Protein AF-0000000066881479 (afdb_homodimer)

Sequence (2150 aa):
MLFCALTVLILVKQPLSHSINLISQQNCSTGSTDSNAEYFNSANLVCKKCSQNLTFQKQSADGFSCICQSGYKTIKNFGGNNVECTQCKDGETVSEDGLFCIPCKAGSYMAATRSCSSCPSDSVSVYLDQSGSPLASQTCLACSNNTVPDNNTCVTCRTTIRMLRASSLPESCICPNSRVDGVCFPGITPTTIGTSNSASGSSPVVPTGSDTFTLVLPAGETSSQTGISSKYFETQARSATAFCSTAYNNITACQLLANLCTLQLNTLYESGTGSASTCSEFRRLTSQRTPINSDYTSWVKDMPWLYYSPTKGSTVLKDTKLKTIYSPNSNLQIYLAAFKINGEFLGFQDASQGGQLQLCKDTSSRMKAAFQFATTYRQTCELNVDDLFDNEKYPLVFYDPYIYFYDSTTQTSQLIPIPIRNTAVIDKSGNFPNVITSSDQNSLNEALALGNTASAVSIEAAIQDKWELTRRLFMVDNFSGKTSTISKVPQLVRYASNIEIKVTSQDSVTDGQIFPPIIKIDYSNFYATNDYGKGKQVQITFSVTYSSSIAKQAAFDQALRIAMGCMSTLAACYAMIRTWIWSRRAGVLRLDAMLVIKLILFAAGNISNAFLIVIYFVSIYFLIFYKVQSVYLINLPNSDEFILIYIAIAFALKCIDLIHLIAVQCTMDIFLIDWEPPKFNRNINNVNPPSNTDIQSSSRSQSLGKYNIISDMTDNLVVRSKKELRSSLQPSSIISDQMEDTGISVWRIIYVANEWNEIQTYRKTSCLITISCVLILMQVIGLENLASSDAKSNILLNSYEYHSPQSRIFRIALILSIFSVIGIIQWLFSITLWERCFSDKLRSFADLCSVANVSVFLFAQSNFGYYIHGHSPTGRSDVDLGGITQMLSIENEGIAPKRGITPDSNDHTYRMALPSGLRQTFNRLYTPLLNLTLNADKYGKHVSAQAITNEVYHNINRYLKRFISRDDPDGLRYRIVRRKAFEDIIDGEFDDTTFEGLFYIDDGNSFGDTLYYGNEWLLFTFDALLFCLVDLLSQNLILSAFFVILIGSIFTLLRDDLGRRNTARKTLVDERFLIMLFCALTVLILVKQPLSHSINLISQQNCSTGSTDSNAEYFNSANLVCKKCSQNLTFQKQSADGFSCICQSGYKTIKNFGGNNVECTQCKDGETVSEDGLFCIPCKAGSYMAATRSCSSCPSDSVSVYLDQSGSPLASQTCLACSNNTVPDNNTCVTCRTTIRMLRASSLPESCICPNSRVDGVCFPGITPTTIGTSNSASGSSPVVPTGSDTFTLVLPAGETSSQTGISSKYFETQARSATAFCSTAYNNITACQLLANLCTLQLNTLYESGTGSASTCSEFRRLTSQRTPINSDYTSWVKDMPWLYYSPTKGSTVLKDTKLKTIYSPNSNLQIYLAAFKINGEFLGFQDASQGGQLQLCKDTSSRMKAAFQFATTYRQTCELNVDDLFDNEKYPLVFYDPYIYFYDSTTQTSQLIPIPIRNTAVIDKSGNFPNVITSSDQNSLNEALALGNTASAVSIEAAIQDKWELTRRLFMVDNFSGKTSTISKVPQLVRYASNIEIKVTSQDSVTDGQIFPPIIKIDYSNFYATNDYGKGKQVQITFSVTYSSSIAKQAAFDQALRIAMGCMSTLAACYAMIRTWIWSRRAGVLRLDAMLVIKLILFAAGNISNAFLIVIYFVSIYFLIFYKVQSVYLINLPNSDEFILIYIAIAFALKCIDLIHLIAVQCTMDIFLIDWEPPKFNRNINNVNPPSNTDIQSSSRSQSLGKYNIISDMTDNLVVRSKKELRSSLQPSSIISDQMEDTGISVWRIIYVANEWNEIQTYRKTSCLITISCVLILMQVIGLENLASSDAKSNILLNSYEYHSPQSRIFRIALILSIFSVIGIIQWLFSITLWERCFSDKLRSFADLCSVANVSVFLFAQSNFGYYIHGHSPTGRSDVDLGGITQMLSIENEGIAPKRGITPDSNDHTYRMALPSGLRQTFNRLYTPLLNLTLNADKYGKHVSAQAITNEVYHNINRYLKRFISRDDPDGLRYRIVRRKAFEDIIDGEFDDTTFEGLFYIDDGNSFGDTLYYGNEWLLFTFDALLFCLVDLLSQNLILSAFFVILIGSIFTLLRDDLGRRNTARKTLVDERFLI

Nearest PDB structures (foldseek):
  7fh1-assembly1_B  TM=9.278E-01  e=3.753E-72  Homo sapiens
  5m4y-assembly3_E  TM=3.494E-01  e=8.061E+00  Saccharomyces cerevisiae S288C
  7fh1-assembly1_B  TM=9.304E-01  e=1.020E-69  Homo sapiens
  5m4y-assembly3_E  TM=3.494E-01  e=6.789E+00  Saccharomyces cerevisiae S288C

pLDDT: mean 84.39, std 19.36, range [15.58, 98.5]

Foldseek 3Di:
DPPPPPVPPPVPPDPPDDDDDPDDLVRWAFADPVAAGWAQAPVVRDIDGAPDHPQFWTADPRRHFIDGAWQWAWDDDPGHNRTDIHHDDQQWGADPVRHDTFGAPVPQQDPVRRDGHDAPQQWAWDQADPVRHGDNHTDTGGADFQFGDDHRDTHGLVQQQVQQVLQVHDRGNDALEDAALNHRHQAAQCYPDDDDPDRYDDRPQFFDDAQLAQWAAFFPDLDSVRTFGFPVSRRQLRVLSSCCAPRNLDLLSLLLLLLQCVRSVLAAADQVVQRRYSNSSNVVRLVVFACPDPVQRQHGPSHDHWWSPPDFQLVQQQDQPFPDFDFQQDFFWKWKFKAANSSDTPDIDTCLQFDAQDPDDDDSQARNQQGGPLFWDKDKDKDWPQQLLDCVNFPKMKIFMWTWDQDPVVRDIDTHGAWEQEQRYAYNVRDRQSDQDPVLVVQLVVCLLVLPLVSNSVSVSVSRRSTIITGMDIAKDNRSQCPDPPDSGGQKIKGFQEKEWEWEDDPDPDFRGTGRIYIYTYMHMDGCVPRHPPRDMGMGMYIYDYAYDSSVSSNVSVVLVVQLVVQLVVLLVLLVLVLVQVCQLQVPPDDDPVSVVSSLLSSLLSSLVSLLVSLLVVLLVCLVCLQPPGTHHDDDHPDPVVSLVSLVSSLVSLVSNLVVLLVLLLQWFKAKFFLAAQPDPPPPPPPPPDDDDDPDPDDDDDPPPPPPPPPDDPDDPDDDDDDDDDDDPPPDPPPPVPPPPSVFDCVLVLVLLQLVLVCQAPALADLVVLLVQLCCVCPVQQCVLSQFSGNHRDRDDDPRHDTHDGDLSNNLNSLVVSLVVVVVVSNCCSVPPVVVPHNDSLVVSLQSLQLSCMKMWIPSHLFWGKIFQNHHQVSHNRDDPVVSVVSVVCVVVPVGFARPLDRPDNFGIWIKGAANVLSVVLCVLCVCLVVLVPCCVPVDVPDPSVVSVVVSSVVNSVQVVCASNVNHPVRAEEDEDEDDPVCVVSVHDDDDNNRYMYIYGDPDSVNCCSHNHVVNVSLSVSLSSQLSNVCSVPVDSVVSSVVSVVVVVVSSVVSSVSNLVSSCSNHVPHSVSND/DPPPPPPPPPVPPDPPDDDDDPDDLVRWAFADPVAAGWAQAPVVRDTDGAPDHPQFWTADPRRHFIDGAWQWAWDDDPGHNRTDIHGDDQQWGADPVRHDTFGADPPQQDPVRRDGHDAPQQWAWDQADPVRHGDNHTDTGGADFQWGDDHRDTHGLVQQQVQQVLLVHDRGNDALEDDALNHHNQARDPDDPDDDPPSPHDRPQFFDDAQLAQWAAFFPDLDSVRTFGFPVSRRQLRVLSSCCAPRNLDLLSLLLLLLQCVRSVLAAADQVVQRRYSNSSNVVRLVVFACPDPVQRQHGPSHDHWWRPPDFQLDQQQDQPFPDFDFQQDFFWKWKFKAANSSDTPDIDTCLQFDAQDPDDDDSQARNQQGGPLFWDKDKDKDWPQQLLDCVNFPKMKIFMWTWDQDPVVRDIDTHGAWEQEQRHAYNVRDRQSDQDPVLVVQLVVCLLVLPLVSNSVSVSVSRRSTIITGMDIAKDNRSQCPDPPDSGGQKIKGFQEKEWEWEDDPDPDFRGTGRIYIYTYMHMDGCVPRHPPRDMGMGMYIYDYAYDSSVSSNVSVVLVVQLVVQLVVLLVLLVLVLVQQCQLQVPPDDDPVSVVSSLLSSLLSSLVSLLVSLLVVLLVCLVCLQPPGTPHDDDHPDPVVSLVSLVSSLVSLVSNLVVLLVLLLQWFKAKFFLAAQPDPPPPPPPPPDDDDDPDPDDDDDDPDDDPDDDDDDDDPPPDDDDDPDDDPPPPPPCPVPPPPSVFDCVLVLVLLQLVLVCQAPALDDLVVLLVQLCCVCPVQQCVLSQFSGNHRDRDDDPRHDTHDGDLSNNLNSLVVSLVVVVVVSNCCSVPPVVVPHNDSLVVSLQSLQLSCMKMWIPSHLQWGKIFQNHHQVSHNRDDPVVSVVSVVCVVVPVGFARPLDRPDVFGIWIKGAANVVSVVLCVLCVCLVVLVPCCVPVDVPDPSVVSVVVSSVVNSVQVVCASNVNHPVRAEEDEDADDPVCVVSVHDDDDNNRYMYIYGDPDSVNCCSHNHVVNVSLSVSLSSQLSNVCSVPVDSVVSSVVSVVVVVVSSVVSSVSNLVSSCSNHVPHSVSND

Radius of gyration: 54.14 Å; Cα contacts (8 Å, |Δi|>4): 3938; chains: 2; bounding box: 111×184×119 Å

Solvent-accessible surface area (backbone atoms only — not comparable to full-atom values): 115856 Å² total; per-residue (Å²): 132,81,74,79,77,77,70,74,74,68,78,68,72,75,58,67,59,71,70,43,60,70,64,55,46,87,70,32,49,72,45,48,99,90,37,44,10,21,19,27,38,80,42,66,54,43,68,42,62,36,73,46,47,53,86,40,23,34,46,34,95,83,20,53,20,43,37,61,27,82,25,26,22,50,50,30,76,43,44,38,46,50,42,40,58,45,77,44,57,92,54,26,18,44,39,96,87,28,66,41,71,39,36,33,37,94,90,33,52,36,77,90,61,32,33,54,62,80,53,58,86,57,24,18,58,37,47,53,47,85,37,39,45,75,45,88,34,45,40,69,39,59,35,32,70,62,24,38,51,50,78,63,40,38,37,66,40,59,67,46,27,42,46,29,39,59,58,75,39,79,75,35,65,74,60,78,36,77,59,44,70,84,38,56,56,68,61,70,56,85,7,81,73,82,76,84,76,76,60,78,66,82,33,88,57,47,65,63,90,38,75,48,47,24,42,35,58,53,54,84,57,85,57,74,84,72,34,44,63,16,38,64,36,67,53,42,48,49,44,22,48,26,37,34,28,87,68,49,49,18,48,46,28,28,35,23,37,51,48,52,13,48,65,44,46,58,39,42,68,61,69,90,63,55,62,39,33,47,36,46,45,50,51,52,58,50,69,74,42,56,46,70,40,90,73,40,69,46,37,25,60,69,31,54,59,53,51,50,61,85,57,46,33,45,55,64,51,57,22,69,66,53,73,52,68,41,30,62,70,32,76,46,48,32,35,24,44,31,28,42,74,76,21,50,74,74,46,76,40,65,46,39,61,37,65,75,90,41,86,65,57,54,45,56,58,40,42,25,41,51,27,25,35,65,31,43,28,77,48,73,43,68,44,56,48,56,52,62,54,31,54,83,81,42,56,58,45,36,34,37,44,23,38,57,40,72,38,76,88,77,71,41,50,30,30,32,71,30,46,25,43,42,42,52,27,31,40,64,85,68,41,51,49,50,52,85,50,70,66,60,51,50,53,42,51,54,28,38,74,70,31,39,37,68,59,33,46,52,50,51,38,56,56,34,46,53,33,68,42,30,34,65,47,64,54,37,43,38,62,65,31,19,64,46,92,79,53,83,67,32,51,34,32,40,33,54,35,34,39,36,39,42,37,36,51,48,93,54,91,61,72,15,27,40,28,58,42,38,36,36,38,37,58,37,71,46,39,36,90,81,41,51,86,66,81,44,70,45,75,38,40,43,35,26,45,75,38,53,40,66,49,59,50,12,50,48,48,37,52,50,51,49,54,54,49,55,41,37,50,53,21,43,54,51,16,51,52,53,39,51,46,46,31,63,31,51,66,52,86,68,98,44,74,65,56,54,53,47,32,52,48,41,26,31,36,36,34,20,51,34,45,51,53,51,51,43,53,52,21,41,48,52,43,54,53,43,46,67,43,71,49,52,69,67,67,63,73,86,66,72,60,65,59,57,52,49,44,50,50,23,38,56,26,35,51,53,30,52,52,50,52,51,54,52,53,40,65,42,48,42,42,70,37,72,61,66,71,70,75,73,82,79,78,78,75,84,76,80,78,78,77,85,72,85,78,73,81,80,85,80,83,74,86,73,79,64,76,72,72,80,69,74,74,76,64,83,79,76,82,77,87,84,78,71,92,81,78,78,74,80,76,66,84,71,73,80,66,71,81,76,72,58,76,46,57,36,45,46,60,49,47,53,52,24,54,54,59,65,51,42,76,40,56,60,61,60,70,66,59,50,50,52,48,49,48,41,46,32,68,71,67,18,54,54,47,53,14,30,54,32,48,63,80,47,50,75,79,62,90,73,51,67,77,44,62,69,33,71,53,31,43,51,25,49,52,52,48,51,52,49,52,47,52,48,52,40,45,50,42,37,63,68,43,40,39,68,70,66,69,39,70,65,60,53,49,54,50,47,25,23,63,48,19,30,22,42,44,35,34,70,39,68,25,24,30,30,38,36,48,4,56,33,51,80,58,69,50,84,33,26,67,63,47,52,56,48,52,53,49,38,51,72,72,60,76,41,57,41,45,14,92,50,69,90,30,75,56,33,44,32,40,34,39,42,21,59,65,58,46,52,52,50,50,63,56,47,46,60,71,78,40,54,82,69,48,41,68,76,74,38,89,81,63,56,74,58,57,53,50,46,49,40,49,55,51,50,39,51,50,52,51,26,46,76,70,62,64,34,84,88,64,56,46,70,46,82,44,77,76,50,71,68,32,61,73,67,69,43,82,88,73,84,29,68,72,38,20,39,33,28,65,39,97,54,81,66,67,32,59,69,25,39,42,54,42,40,69,62,54,51,51,46,45,51,38,48,29,48,47,42,26,72,74,63,71,34,69,66,62,14,48,50,50,38,53,50,54,51,49,50,54,50,51,50,48,51,54,47,35,45,55,36,49,22,65,51,56,70,46,66,60,86,65,58,115,131,84,74,78,75,78,71,75,74,69,78,68,73,75,59,66,59,71,70,44,61,69,64,55,47,85,70,32,49,73,45,48,99,89,36,44,10,22,18,26,37,80,41,66,54,43,69,42,61,35,72,44,48,54,85,42,25,33,44,34,95,84,20,54,21,44,37,62,27,80,26,26,22,50,50,31,76,42,43,39,45,50,44,40,59,45,76,43,57,92,55,25,17,43,40,95,87,29,65,42,69,39,35,34,38,92,89,32,54,35,77,90,64,32,33,54,62,82,53,59,85,58,24,19,59,36,49,52,46,84,36,38,46,76,46,86,34,45,39,68,40,58,36,32,68,63,24,38,51,51,78,64,38,40,40,64,41,61,68,46,27,41,45,28,38,57,58,74,39,80,77,36,66,72,60,88,32,74,59,44,67,85,37,55,53,66,40,74,72,57,81,76,77,80,76,83,76,71,79,58,80,70,33,88,56,46,63,64,90,37,74,50,44,23,42,34,56,53,55,82,54,85,57,72,84,72,33,44,61,15,39,63,37,68,51,42,48,51,44,22,48,25,36,34,29,87,73,47,49,17,47,46,29,28,35,22,37,51,48,51,13,48,65,44,45,57,38,40,68,59,69,92,59,53,61,37,33,47,36,46,44,50,50,52,58,51,69,76,43,55,47,70,40,90,74,40,69,47,36,25,60,69,31,56,60,53,50,48,63,85,57,48,35,43,57,64,52,57,23,70,66,54,74,52,70,42,30,63,71,33,75,46,47,32,37,25,44,31,28,42,74,76,20,49,72,73,45,77,40,65,47,37,60,34,64,76,88,39,87,67,59,53,45,56,59,38,42,26,42,49,26,25,34,66,31,44,28,78,48,71,44,66,44,57,48,57,53,60,54,33,53,83,80,43,57,58,45,36,34,35,44,24,37,58,41,71,40,78,88,78,72,41,52,29,31,33,72,30,45,26,44,43,42,52,27,31,38,65,85,70,41,50,50,50,51,84,50,70,68,59,51,49,54,45,51,53,27,37,73,70,30,39,37,68,59,32,45,50,50,52,39,56,57,32,45,52,33,69,42,30,35,64,48,62,55,35,41,38,63,64,31,19,63,44,92,80,52,85,67,30,50,36,31,39,34,55,36,35,40,37,38,42,38,37,50,48,93,54,92,60,73,16,28,40,28,58,40,38,36,37,38,37,55,38,70,47,38,37,90,81,40,49,86,67,82,44,73,44,75,37,39,43,36,27,45,72,37,53,38,65,49,61,50,12,48,49,50,38,52,51,52,48,54,51,51,53,40,39,50,53,21,43,53,51,16,50,51,51,39,54,46,47,30,61,31,50,67,53,86,67,96,42,75,63,54,54,52,47,31,52,47,41,25,30,37,35,34,18,51,34,47,51,52,50,52,43,54,53,20,41,48,52,44,53,52,42,46,66,46,70,51,51,69,67,66,62,74,85,65,73,61,65,58,58,51,49,44,50,51,22,38,56,26,35,51,52,31,52,53,51,51,51,54,52,53,39,65,41,49,44,41,71,38,71,61,66,73,69,74,72,83,78,79,77,75,82,75,80,76,78,77,86,70,85,77,74,80,80,84,80,88,72,83,75,77,76,80,83,78,71,80,79,76,88,84,84,78,74,80,80,84,81,76,79,86,81,76,80,76,77,76,64,83,69,73,80,64,69,80,76,72,60,76,48,57,36,45,45,60,50,48,52,55,22,53,52,58,64,51,41,75,40,57,60,61,60,69,65,59,49,49,52,48,50,48,42,46,31,66,71,67,18,56,55,46,53,15,30,54,31,46,64,78,48,49,76,78,62,88,73,52,67,78,45,62,70,32,72,53,31,43,52,25,52,51,54,49,50,51,50,53,49,51,49,51,41,46,50,42,35,62,68,43,40,38,69,70,66,70,39,70,66,61,52,48,55,50,48,25,23,62,50,18,30,22,43,44,34,33,70,39,70,24,25,30,32,37,38,47,3,58,30,52,79,59,70,52,86,33,26,66,62,46,51,55,47,52,51,49,40,51,72,71,61,75,40,58,41,44,15,91,51,70,91,30,75,56,32,43,31,40,35,37,43,21,60,64,59,45,54,53,49,50,60,57,47,45,60,70,77,39,54,80,69,47,43,67,75,74,40,89,80,66,57,75,59,57,53,51,45,50,40,50,54,51,49,38,50,50,52,51,26,46,77,70,63,63,34,84,89,63,57,47,68,48,82,43,77,77,49,73,68,31,60,74,69,70,43,83,88,74,82,30,68,74,40,19,38,34,28,65,38,98,53,80,66,66,32,61,68,28,39,43,56,42,40,69,62,56,51,51,45,46,52,38,50,29,49,47,42,25,72,74,64,71,34,71,66,61,15,48,50,49,39,53,51,55,51,50,51,54,50,51,49,49,52,54,46,37,44,53,36,50,22,65,52,54,72,44,65,58,86,67,58,115

InterPro domains:
  IPR019170 Meckelin [PF09773] (152-1075)
  IPR019170 Meckelin [PTHR21274] (4-1075)

Structure (mmCIF, N/CA/C/O backbone):
data_AF-0000000066881479-model_v1
#
loop_
_entity.id
_entity.type
_entity.pdbx_description
1 polymer Meckelin
#
loop_
_atom_site.group_PDB
_atom_site.id
_atom_site.type_symbol
_atom_site.label_atom_id
_atom_site.label_alt_id
_atom_site.label_comp_id
_atom_site.label_asym_id
_atom_site.label_entity_id
_atom_site.label_seq_id
_atom_site.pdbx_PDB_ins_code
_atom_site.Cartn_x
_atom_site.Cartn_y
_atom_site.Cartn_z
_atom_site.occupancy
_atom_site.B_iso_or_equiv
_atom_site.auth_seq_id
_atom_site.auth_comp_id
_atom_site.auth_asym_id
_atom_site.auth_atom_id
_atom_site.pdbx_PDB_model_num
ATOM 1 N N . MET A 1 1 ? 52.281 22.453 -12.93 1 22.33 1 MET A N 1
ATOM 2 C CA . MET A 1 1 ? 51.625 21.562 -13.875 1 22.33 1 MET A CA 1
ATOM 3 C C . MET A 1 1 ? 52.312 20.203 -13.914 1 22.33 1 MET A C 1
ATOM 5 O O . MET A 1 1 ? 51.75 19.25 -14.477 1 22.33 1 MET A O 1
ATOM 9 N N . LEU A 1 2 ? 53.562 20.234 -13.672 1 23.16 2 LEU A N 1
ATOM 10 C CA . LEU A 1 2 ? 54.469 19.109 -13.891 1 23.16 2 LEU A CA 1
ATOM 11 C C . LEU A 1 2 ? 54.219 18 -12.859 1 23.16 2 LEU A C 1
ATOM 13 O O . LEU A 1 2 ? 55.031 17.797 -11.953 1 23.16 2 LEU A O 1
ATOM 17 N N . PHE A 1 3 ? 52.969 17.953 -12.297 1 26.83 3 PHE A N 1
ATOM 18 C CA . PHE A 1 3 ? 52.688 16.875 -11.359 1 26.83 3 PHE A CA 1
ATOM 19 C C . PHE A 1 3 ? 52.938 15.516 -12 1 26.83 3 PHE A C 1
ATOM 21 O O . PHE A 1 3 ? 52.375 15.219 -13.062 1 26.83 3 PHE A O 1
ATOM 28 N N . CYS A 1 4 ? 54.156 14.961 -11.867 1 25.97 4 CYS A N 1
ATOM 29 C CA . CYS A 1 4 ? 54.75 13.68 -12.242 1 25.97 4 CYS A CA 1
ATOM 30 C C . CYS A 1 4 ? 53.75 12.539 -12 1 25.97 4 CYS A C 1
ATOM 32 O O . CYS A 1 4 ? 53.25 12.367 -10.891 1 25.97 4 CYS A O 1
ATOM 34 N N . ALA A 1 5 ? 53.125 12.062 -13.086 1 26.47 5 ALA A N 1
ATOM 35 C CA . ALA A 1 5 ? 52.25 10.953 -13.422 1 26.47 5 ALA A CA 1
ATOM 36 C C . ALA A 1 5 ? 52.844 9.617 -12.984 1 26.47 5 ALA A C 1
ATOM 38 O O . ALA A 1 5 ? 53.625 9.008 -13.719 1 26.47 5 ALA A O 1
ATOM 39 N N . LEU A 1 6 ? 53.5 9.539 -11.789 1 27.47 6 LEU A N 1
ATOM 40 C CA . LEU A 1 6 ? 53.906 8.195 -11.406 1 27.47 6 LEU A CA 1
ATOM 41 C C . LEU A 1 6 ? 52.781 7.195 -11.57 1 27.47 6 LEU A C 1
ATOM 43 O O . LEU A 1 6 ? 51.812 7.223 -10.805 1 27.47 6 LEU A O 1
ATOM 47 N N . THR A 1 7 ? 52.531 6.828 -12.844 1 27.12 7 THR A N 1
ATOM 48 C CA . THR A 1 7 ? 51.656 5.73 -13.242 1 27.12 7 THR A CA 1
ATOM 49 C C . THR A 1 7 ? 52.094 4.426 -12.586 1 27.12 7 THR A C 1
ATOM 51 O O . THR A 1 7 ? 53.156 3.904 -12.891 1 27.12 7 THR A O 1
ATOM 54 N N . VAL A 1 8 ? 52 4.309 -11.297 1 29.48 8 VAL A N 1
ATOM 55 C CA . VAL A 1 8 ? 52.125 2.973 -10.719 1 29.48 8 VAL A CA 1
ATOM 56 C C . VAL A 1 8 ? 51.344 1.975 -11.562 1 29.48 8 VAL A C 1
ATOM 58 O O . VAL A 1 8 ? 50.125 2.096 -11.695 1 29.48 8 VAL A O 1
ATOM 61 N N . LEU A 1 9 ? 52.031 1.446 -12.57 1 29.16 9 LEU A N 1
ATOM 62 C CA . LEU A 1 9 ? 51.562 0.283 -13.305 1 29.16 9 LEU A CA 1
ATOM 63 C C . LEU A 1 9 ? 51.156 -0.838 -12.352 1 29.16 9 LEU A C 1
ATOM 65 O O . LEU A 1 9 ? 52.031 -1.527 -11.805 1 29.16 9 LEU A O 1
ATOM 69 N N . ILE A 1 10 ? 50.281 -0.577 -11.484 1 32.44 10 ILE A N 1
ATOM 70 C CA . ILE A 1 10 ? 49.688 -1.76 -10.844 1 32.44 10 ILE A CA 1
ATOM 71 C C . ILE A 1 10 ? 49.312 -2.789 -11.906 1 32.44 10 ILE A C 1
ATOM 73 O O . ILE A 1 10 ? 48.5 -2.512 -12.773 1 32.44 10 ILE A O 1
ATOM 77 N N . LEU A 1 11 ? 50.312 -3.631 -12.289 1 33.16 11 LEU A N 1
ATOM 78 C CA . LEU A 1 11 ? 50.031 -4.863 -13.016 1 33.16 11 LEU A CA 1
ATOM 79 C C . LEU A 1 11 ? 48.719 -5.48 -12.531 1 33.16 11 LEU A C 1
ATOM 81 O O . LEU A 1 11 ? 48.688 -6.07 -11.453 1 33.16 11 LEU A O 1
ATOM 85 N N . VAL A 1 12 ? 47.719 -4.832 -12.82 1 35.19 12 VAL A N 1
ATOM 86 C CA . VAL A 1 12 ? 46.438 -5.48 -12.602 1 35.19 12 VAL A CA 1
ATOM 87 C C . VAL A 1 12 ? 46.375 -6.793 -13.391 1 35.19 12 VAL A C 1
ATOM 89 O O . VAL A 1 12 ? 46.469 -6.793 -14.617 1 35.19 12 VAL A O 1
ATOM 92 N N . LYS A 1 13 ? 46.906 -7.895 -12.859 1 41.75 13 LYS A N 1
ATOM 93 C CA . LYS A 1 13 ? 46.656 -9.211 -13.43 1 41.75 13 LYS A CA 1
ATOM 94 C C . LYS A 1 13 ? 45.25 -9.273 -14.039 1 41.75 13 LYS A C 1
ATOM 96 O O . LYS A 1 13 ? 44.281 -8.766 -13.461 1 41.75 13 LYS A O 1
ATOM 101 N N . GLN A 1 14 ? 45.25 -9.492 -15.359 1 44 14 GLN A N 1
ATOM 102 C CA . GLN A 1 14 ? 44.031 -9.633 -16.125 1 44 14 GLN A CA 1
ATOM 103 C C . GLN A 1 14 ? 43.062 -10.617 -15.461 1 44 14 GLN A C 1
ATOM 105 O O . GLN A 1 14 ? 43.438 -11.75 -15.172 1 44 14 GLN A O 1
ATOM 110 N N . PRO A 1 15 ? 42.062 -10.117 -14.906 1 50.31 15 PRO A N 1
ATOM 111 C CA . PRO A 1 15 ? 41.094 -11.023 -14.273 1 50.31 15 PRO A CA 1
ATOM 112 C C . PRO A 1 15 ? 40.625 -12.133 -15.211 1 50.31 15 PRO A C 1
ATOM 114 O O . PRO A 1 15 ? 40.562 -11.922 -16.422 1 50.31 15 PRO A O 1
ATOM 117 N N . LEU A 1 16 ? 40.906 -13.375 -14.883 1 50.94 16 LEU A N 1
ATOM 118 C CA . LEU A 1 16 ? 40.469 -14.656 -15.422 1 50.94 16 LEU A CA 1
ATOM 119 C C . LEU A 1 16 ? 38.969 -14.648 -15.688 1 50.94 16 LEU A C 1
ATOM 121 O O . LEU A 1 16 ? 38.156 -14.422 -14.773 1 50.94 16 LEU A O 1
ATOM 125 N N . SER A 1 17 ? 38.531 -14.141 -16.969 1 62.19 17 SER A N 1
ATOM 126 C CA . SER A 1 17 ? 37.125 -13.961 -17.312 1 62.19 17 SER A CA 1
ATOM 127 C C . SER A 1 17 ? 36.531 -15.203 -17.984 1 62.19 17 SER A C 1
ATOM 129 O O . SER A 1 17 ? 37.188 -15.812 -18.828 1 62.19 17 SER A O 1
ATOM 131 N N . HIS A 1 18 ? 35.656 -15.938 -17.406 1 73 18 HIS A N 1
ATOM 132 C CA . HIS A 1 18 ? 35.062 -17.062 -18.109 1 73 18 HIS A CA 1
ATOM 133 C C . HIS A 1 18 ? 33.625 -16.75 -18.547 1 73 18 HIS A C 1
ATOM 135 O O . HIS A 1 18 ? 32.844 -16.25 -17.75 1 73 18 HIS A O 1
ATOM 141 N N . SER A 1 19 ? 33.375 -16.688 -19.891 1 83 19 SER A N 1
ATOM 142 C CA . SER A 1 19 ? 32.031 -16.594 -20.453 1 83 19 SER A CA 1
ATOM 143 C C . SER A 1 19 ? 31.719 -17.781 -21.359 1 83 19 SER A C 1
ATOM 145 O O . SER A 1 19 ? 32.625 -18.406 -21.875 1 83 19 SER A O 1
ATOM 147 N N . ILE A 1 20 ? 30.531 -18.188 -21.281 1 85.06 20 ILE A N 1
ATOM 148 C CA . ILE A 1 20 ? 30.094 -19.266 -22.172 1 85.06 20 ILE A CA 1
ATOM 149 C C . ILE A 1 20 ? 29.062 -18.734 -23.156 1 85.06 20 ILE A C 1
ATOM 151 O O . ILE A 1 20 ? 28.391 -17.719 -22.875 1 85.06 20 ILE A O 1
ATOM 155 N N . ASN A 1 21 ? 28.891 -19.375 -24.312 1 87.69 21 ASN A N 1
ATOM 156 C CA . ASN A 1 21 ? 27.891 -18.984 -25.281 1 87.69 21 ASN A CA 1
ATOM 157 C C . ASN A 1 21 ? 26.5 -19.469 -24.875 1 87.69 21 ASN A C 1
ATOM 159 O O . ASN A 1 21 ? 26.359 -20.562 -24.312 1 87.69 21 ASN A O 1
ATOM 163 N N . LEU A 1 22 ? 25.609 -18.594 -25.078 1 90.44 22 LEU A N 1
ATOM 164 C CA . LEU A 1 22 ? 24.234 -19.016 -24.859 1 90.44 22 LEU A CA 1
ATOM 165 C C . LEU A 1 22 ? 23.734 -19.891 -26 1 90.44 22 LEU A C 1
ATOM 167 O O . LEU A 1 22 ? 23.312 -19.391 -27.031 1 90.44 22 LEU A O 1
ATOM 171 N N . ILE A 1 23 ? 23.859 -21.141 -25.812 1 90.88 23 ILE A N 1
ATOM 172 C CA . ILE A 1 23 ? 23.438 -22.109 -26.812 1 90.88 23 ILE A CA 1
ATOM 173 C C . ILE A 1 23 ? 22.531 -23.172 -26.172 1 90.88 23 ILE A C 1
ATOM 175 O O . ILE A 1 23 ? 22.594 -23.391 -24.953 1 90.88 23 ILE A O 1
ATOM 179 N N . SER A 1 24 ? 21.578 -23.594 -26.891 1 89 24 SER A N 1
ATOM 180 C CA . SER A 1 24 ? 20.703 -24.672 -26.469 1 89 24 SER A CA 1
ATOM 181 C C . SER A 1 24 ? 20.812 -25.875 -27.406 1 89 24 SER A C 1
ATOM 183 O O . SER A 1 24 ? 21.641 -25.875 -28.328 1 89 24 SER A O 1
ATOM 185 N N . GLN A 1 25 ? 20.125 -26.906 -27.031 1 89.62 25 GLN A N 1
ATOM 186 C CA . GLN A 1 25 ? 20.172 -28.125 -27.828 1 89.62 25 GLN A CA 1
ATOM 187 C C . GLN A 1 25 ? 19.781 -27.859 -29.281 1 89.62 25 GLN A C 1
ATOM 189 O O . GLN A 1 25 ? 20.25 -28.531 -30.203 1 89.62 25 GLN A O 1
ATOM 194 N N . GLN A 1 26 ? 18.984 -26.828 -29.531 1 88 26 GLN A N 1
ATOM 195 C CA . GLN A 1 26 ? 18.5 -26.516 -30.875 1 88 26 GLN A CA 1
ATOM 196 C C . GLN A 1 26 ? 19.594 -25.906 -31.719 1 88 26 GLN A C 1
ATOM 198 O O . GLN A 1 26 ? 19.516 -25.922 -32.969 1 88 26 GLN A O 1
ATOM 203 N N . ASN A 1 27 ? 20.656 -25.453 -31.125 1 90.25 27 ASN A N 1
ATOM 204 C CA . ASN A 1 27 ? 21.734 -24.797 -31.844 1 90.25 27 ASN A CA 1
ATOM 205 C C . ASN A 1 27 ? 22.797 -25.797 -32.312 1 90.25 27 ASN A C 1
ATOM 207 O O . ASN A 1 27 ? 23.688 -25.453 -33.062 1 90.25 27 ASN A O 1
ATOM 211 N N . CYS A 1 28 ? 22.719 -26.984 -31.766 1 93.25 28 CYS A N 1
ATOM 212 C CA . CYS A 1 28 ? 23.703 -28 -32.156 1 93.25 28 CYS A CA 1
ATOM 213 C C . CYS A 1 28 ? 23.406 -28.562 -33.531 1 93.25 28 CYS A C 1
ATOM 215 O O . CYS A 1 28 ? 22.234 -28.766 -33.875 1 93.25 28 CYS A O 1
ATOM 217 N N . SER A 1 29 ? 24.406 -28.781 -34.344 1 92.38 29 SER A N 1
ATOM 218 C CA . SER A 1 29 ? 24.281 -29.219 -35.719 1 92.38 29 SER A CA 1
ATOM 219 C C . SER A 1 29 ? 23.812 -30.672 -35.812 1 92.38 29 SER A C 1
ATOM 221 O O . SER A 1 29 ? 24.266 -31.516 -35.031 1 92.38 29 SER A O 1
ATOM 223 N N . THR A 1 30 ? 22.938 -30.922 -36.75 1 90.69 30 THR A N 1
ATOM 224 C CA . THR A 1 30 ? 22.438 -32.281 -36.938 1 90.69 30 THR A CA 1
ATOM 225 C C . THR A 1 30 ? 23.359 -33.062 -37.875 1 90.69 30 THR A C 1
ATOM 227 O O . THR A 1 30 ? 23.141 -34.25 -38.125 1 90.69 30 THR A O 1
ATOM 230 N N . GLY A 1 31 ? 24.453 -32.5 -38.188 1 87.06 31 GLY A N 1
ATOM 231 C CA . GLY A 1 31 ? 25.469 -33.188 -38.969 1 87.06 31 GLY A CA 1
ATOM 232 C C . GLY A 1 31 ? 25.281 -33 -40.469 1 87.06 31 GLY A C 1
ATOM 233 O O . GLY A 1 31 ? 24.219 -32.562 -40.906 1 87.06 31 GLY A O 1
ATOM 234 N N . SER A 1 32 ? 26.469 -32.969 -41.219 1 84.12 32 SER A N 1
ATOM 235 C CA . SER A 1 32 ? 26.531 -33 -42.656 1 84.12 32 SER A CA 1
ATOM 236 C C . SER A 1 32 ? 27.375 -34.156 -43.156 1 84.12 32 SER A C 1
ATOM 238 O O . SER A 1 32 ? 27.891 -34.938 -42.375 1 84.12 32 SER A O 1
ATOM 240 N N . THR A 1 33 ? 27.391 -34.344 -44.469 1 80.38 33 THR A N 1
ATOM 241 C CA . THR A 1 33 ? 28.141 -35.438 -45.094 1 80.38 33 THR A CA 1
ATOM 242 C C . THR A 1 33 ? 29.594 -35.406 -44.625 1 80.38 33 THR A C 1
ATOM 244 O O . THR A 1 33 ? 30.219 -36.469 -44.5 1 80.38 33 THR A O 1
ATOM 247 N N . ASP A 1 34 ? 30.062 -34.281 -44.281 1 80.88 34 ASP A N 1
ATOM 248 C CA . ASP A 1 34 ? 31.484 -34.188 -43.969 1 80.88 34 ASP A CA 1
ATOM 249 C C . ASP A 1 34 ? 31.703 -33.938 -42.469 1 80.88 34 ASP A C 1
ATOM 251 O O . ASP A 1 34 ? 32.844 -33.875 -42 1 80.88 34 ASP A O 1
ATOM 255 N N . SER A 1 35 ? 30.516 -33.812 -41.75 1 86.62 35 SER A N 1
ATOM 256 C CA . SER A 1 35 ? 30.688 -33.469 -40.344 1 86.62 35 SER A CA 1
ATOM 257 C C . SER A 1 35 ? 29.766 -34.281 -39.469 1 86.62 35 SER A C 1
ATOM 259 O O . SER A 1 35 ? 28.609 -34.531 -39.812 1 86.62 35 SER A O 1
ATOM 261 N N . ASN A 1 36 ? 30.312 -34.719 -38.25 1 92.56 36 ASN A N 1
ATOM 262 C CA . ASN A 1 36 ? 29.562 -35.5 -37.312 1 92.56 36 ASN A CA 1
ATOM 263 C C . ASN A 1 36 ? 28.406 -34.719 -36.688 1 92.56 36 ASN A C 1
ATOM 265 O O . ASN A 1 36 ? 28.469 -33.469 -36.625 1 92.56 36 ASN A O 1
ATOM 269 N N . ALA A 1 37 ? 27.406 -35.406 -36.344 1 94.75 37 ALA A N 1
ATOM 270 C CA . ALA A 1 37 ? 26.328 -34.75 -35.594 1 94.75 37 ALA A CA 1
ATOM 271 C C . ALA A 1 37 ? 26.812 -34.312 -34.219 1 94.75 37 ALA A C 1
ATOM 273 O O . ALA A 1 37 ? 27.828 -34.812 -33.719 1 94.75 37 ALA A O 1
ATOM 274 N N . GLU A 1 38 ? 26.203 -33.312 -33.75 1 94.75 38 GLU A N 1
ATOM 275 C CA . GLU A 1 38 ? 26.547 -32.812 -32.438 1 94.75 38 GLU A CA 1
ATOM 276 C C . GLU A 1 38 ? 25.422 -33 -31.438 1 94.75 38 GLU A C 1
ATOM 278 O O . GLU A 1 38 ? 24.266 -33.156 -31.828 1 94.75 38 GLU A O 1
ATOM 283 N N . TYR A 1 39 ? 25.75 -33.188 -30.203 1 94.25 39 TYR A N 1
ATOM 284 C CA . TYR A 1 39 ? 24.797 -33.219 -29.094 1 94.25 39 TYR A CA 1
ATOM 285 C C . TYR A 1 39 ? 25.109 -32.125 -28.078 1 94.25 39 TYR A C 1
ATOM 287 O O . TYR A 1 39 ? 26.203 -31.578 -28.078 1 94.25 39 TYR A O 1
ATOM 295 N N . PHE A 1 40 ? 24.141 -31.75 -27.328 1 94.5 40 PHE A N 1
ATOM 296 C CA . PHE A 1 40 ? 24.312 -30.703 -26.328 1 94.5 40 PHE A CA 1
ATOM 297 C C . PHE A 1 40 ? 24.781 -31.312 -25 1 94.5 40 PHE A C 1
ATOM 299 O O . PHE A 1 40 ? 24.031 -32.062 -24.359 1 94.5 40 PHE A O 1
ATOM 306 N N . ASN A 1 41 ? 25.938 -31.078 -24.609 1 93.25 41 ASN A N 1
ATOM 307 C CA . ASN A 1 41 ? 26.484 -31.5 -23.328 1 93.25 41 ASN A CA 1
ATOM 308 C C . ASN A 1 41 ? 25.969 -30.625 -22.188 1 93.25 41 ASN A C 1
ATOM 310 O O . ASN A 1 41 ? 26.422 -29.5 -22.016 1 93.25 41 ASN A O 1
ATOM 314 N N . SER A 1 42 ? 25.125 -31.156 -21.359 1 92.94 42 SER A N 1
ATOM 315 C CA . SER A 1 42 ? 24.453 -30.391 -20.312 1 92.94 42 SER A CA 1
ATOM 316 C C . SER A 1 42 ? 25.406 -30.078 -19.172 1 92.94 42 SER A C 1
ATOM 318 O O . SER A 1 42 ? 25.125 -29.219 -18.328 1 92.94 42 SER A O 1
ATOM 320 N N . ALA A 1 43 ? 26.5 -30.766 -19.047 1 92.25 43 ALA A N 1
ATOM 321 C CA . ALA A 1 43 ? 27.469 -30.5 -17.984 1 92.25 43 ALA A CA 1
ATOM 322 C C . ALA A 1 43 ? 28.328 -29.281 -18.297 1 92.25 43 ALA A C 1
ATOM 324 O O . ALA A 1 43 ? 28.562 -28.438 -17.422 1 92.25 43 ALA A O 1
ATOM 325 N N . ASN A 1 44 ? 28.766 -29.234 -19.562 1 91.06 44 ASN A N 1
ATOM 326 C CA . ASN A 1 44 ? 29.609 -28.125 -19.969 1 91.06 44 ASN A CA 1
ATOM 327 C C . ASN A 1 44 ? 28.828 -27.078 -20.734 1 91.06 44 ASN A C 1
ATOM 329 O O . ASN A 1 44 ? 29.344 -25.984 -21.016 1 91.06 44 ASN A O 1
ATOM 333 N N . LEU A 1 45 ? 27.609 -27.312 -21.078 1 91.94 45 LEU A N 1
ATOM 334 C CA . LEU A 1 45 ? 26.703 -26.391 -21.75 1 91.94 45 LEU A CA 1
ATOM 335 C C . LEU A 1 45 ? 27.25 -25.969 -23.109 1 91.94 45 LEU A C 1
ATOM 337 O O . LEU A 1 45 ? 27.266 -24.781 -23.438 1 91.94 45 LEU A O 1
ATOM 341 N N . VAL A 1 46 ? 27.844 -26.938 -23.828 1 91.69 46 VAL A N 1
ATOM 342 C CA . VAL A 1 46 ? 28.391 -26.719 -25.172 1 91.69 46 VAL A CA 1
ATOM 343 C C . VAL A 1 46 ? 27.953 -27.859 -26.094 1 91.69 46 VAL A C 1
ATOM 345 O O . VAL A 1 46 ? 27.516 -28.906 -25.625 1 91.69 46 VAL A O 1
ATOM 348 N N . CYS A 1 47 ? 28.016 -27.578 -27.391 1 93.75 47 CYS A N 1
ATOM 349 C CA . CYS A 1 47 ? 27.781 -28.625 -28.359 1 93.75 47 CYS A CA 1
ATOM 350 C C . CYS A 1 47 ? 29.047 -29.453 -28.594 1 93.75 47 CYS A C 1
ATOM 352 O O . CYS A 1 47 ? 30.125 -28.906 -28.797 1 93.75 47 CYS A O 1
ATOM 354 N N . LYS A 1 48 ? 29 -30.719 -28.484 1 93.5 48 LYS A N 1
ATOM 355 C CA . LYS A 1 48 ? 30.094 -31.641 -28.734 1 93.5 48 LYS A CA 1
ATOM 356 C C . LYS A 1 48 ? 29.766 -32.594 -29.875 1 93.5 48 LYS A C 1
ATOM 358 O O . LYS A 1 48 ? 28.594 -32.938 -30.078 1 93.5 48 LYS A O 1
ATOM 363 N N . LYS A 1 49 ? 30.766 -33.094 -30.531 1 94.62 49 LYS A N 1
ATOM 364 C CA . LYS A 1 49 ? 30.578 -34 -31.672 1 94.62 49 LYS A CA 1
ATOM 365 C C . LYS A 1 49 ? 30.359 -35.438 -31.219 1 94.62 49 LYS A C 1
ATOM 367 O O . LYS A 1 49 ? 30.891 -35.844 -30.188 1 94.62 49 LYS A O 1
ATOM 372 N N . CYS A 1 50 ? 29.562 -36.094 -31.969 1 95.25 50 CYS A N 1
ATOM 373 C CA . CYS A 1 50 ? 29.375 -37.5 -31.75 1 95.25 50 CYS A CA 1
ATOM 374 C C . CYS A 1 50 ? 30.672 -38.281 -32.031 1 95.25 50 CYS A C 1
ATOM 376 O O . CYS A 1 50 ? 31.547 -37.75 -32.75 1 95.25 50 CYS A O 1
ATOM 378 N N . SER A 1 51 ? 30.875 -39.469 -31.516 1 92.44 51 SER A N 1
ATOM 379 C CA . SER A 1 51 ? 32.125 -40.25 -31.609 1 92.44 51 SER A CA 1
ATOM 380 C C . SER A 1 51 ? 32.281 -40.844 -33 1 92.44 51 SER A C 1
ATOM 382 O O . SER A 1 51 ? 33.406 -41.125 -33.406 1 92.44 51 SER A O 1
ATOM 384 N N . GLN A 1 52 ? 31.109 -41.062 -33.719 1 93.75 52 GLN A N 1
ATOM 385 C CA . GLN A 1 52 ? 31.172 -41.625 -35.062 1 93.75 52 GLN A CA 1
ATOM 386 C C . GLN A 1 52 ? 30.469 -40.719 -36.062 1 93.75 52 GLN A C 1
ATOM 388 O O . GLN A 1 52 ? 29.734 -39.812 -35.688 1 93.75 52 GLN A O 1
ATOM 393 N N . ASN A 1 53 ? 30.734 -40.969 -37.375 1 92.31 53 ASN A N 1
ATOM 394 C CA . ASN A 1 53 ? 30.234 -40.094 -38.406 1 92.31 53 ASN A CA 1
ATOM 395 C C . ASN A 1 53 ? 28.734 -40.281 -38.625 1 92.31 53 ASN A C 1
ATOM 397 O O . ASN A 1 53 ? 28.125 -41.156 -38 1 92.31 53 ASN A O 1
ATOM 401 N N . LEU A 1 54 ? 28.156 -39.562 -39.5 1 92.81 54 LEU A N 1
ATOM 402 C CA . LEU A 1 54 ? 26.719 -39.5 -39.719 1 92.81 54 LEU A CA 1
ATOM 403 C C . LEU A 1 54 ? 26.172 -40.781 -40.281 1 92.81 54 LEU A C 1
ATOM 405 O O . LEU A 1 54 ? 24.969 -41.062 -40.219 1 92.81 54 LEU A O 1
ATOM 409 N N . THR A 1 55 ? 27.031 -41.594 -40.875 1 90.75 55 THR A N 1
ATOM 410 C CA . THR A 1 55 ? 26.625 -42.875 -41.375 1 90.75 55 THR A CA 1
ATOM 411 C C . THR A 1 55 ? 26.25 -43.812 -40.25 1 90.75 55 THR A C 1
ATOM 413 O O . THR A 1 55 ? 25.391 -44.688 -40.406 1 90.75 55 THR A O 1
ATOM 416 N N . PHE A 1 56 ? 26.938 -43.594 -39.062 1 92.56 56 PHE A N 1
ATOM 417 C CA . PHE A 1 56 ? 26.766 -44.5 -37.938 1 92.56 56 PHE A CA 1
ATOM 418 C C . PHE A 1 56 ? 25.844 -43.906 -36.906 1 92.56 56 PHE A C 1
ATOM 420 O O . PHE A 1 56 ? 25.016 -44.625 -36.312 1 92.56 56 PHE A O 1
ATOM 427 N N . GLN A 1 57 ? 26.047 -42.656 -36.625 1 94.69 57 GLN A N 1
ATOM 428 C CA . GLN A 1 57 ? 25.375 -42.031 -35.5 1 94.69 57 GLN A CA 1
ATOM 429 C C . GLN A 1 57 ? 24.641 -40.75 -35.938 1 94.69 57 GLN A C 1
ATOM 431 O O . GLN A 1 57 ? 25.062 -40.094 -36.875 1 94.69 57 GLN A O 1
ATOM 436 N N . LYS A 1 58 ? 23.531 -40.469 -35.25 1 94 58 LYS A N 1
ATOM 437 C CA . LYS A 1 58 ? 22.766 -39.25 -35.406 1 94 58 LYS A CA 1
ATOM 438 C C . LYS A 1 58 ? 22.422 -38.625 -34.031 1 94 58 LYS A C 1
ATOM 440 O O . LYS A 1 58 ? 22.672 -39.25 -33 1 94 58 LYS A O 1
ATOM 445 N N . GLN A 1 59 ? 21.969 -37.406 -34.031 1 93.88 59 GLN A N 1
ATOM 446 C CA . GLN A 1 59 ? 21.547 -36.719 -32.812 1 93.88 59 GLN A CA 1
ATOM 447 C C . GLN A 1 59 ? 20.219 -37.281 -32.312 1 93.88 59 GLN A C 1
ATOM 449 O O . GLN A 1 59 ? 19.312 -37.562 -33.094 1 93.88 59 GLN A O 1
ATOM 454 N N . SER A 1 60 ? 20.094 -37.5 -31.016 1 92.88 60 SER A N 1
ATOM 455 C CA . SER A 1 60 ? 18.828 -37.938 -30.422 1 92.88 60 SER A CA 1
ATOM 456 C C . SER A 1 60 ? 17.734 -36.906 -30.625 1 92.88 60 SER A C 1
ATOM 458 O O . SER A 1 60 ? 18.016 -35.75 -30.922 1 92.88 60 SER A O 1
ATOM 460 N N . ALA A 1 61 ? 16.469 -37.312 -30.5 1 89.25 61 ALA A N 1
ATOM 461 C CA . ALA A 1 61 ? 15.32 -36.406 -30.703 1 89.25 61 ALA A CA 1
ATOM 462 C C . ALA A 1 61 ? 15.328 -35.281 -29.703 1 89.25 61 ALA A C 1
ATOM 464 O O . ALA A 1 61 ? 14.922 -34.156 -30.031 1 89.25 61 ALA A O 1
ATOM 465 N N . ASP A 1 62 ? 15.812 -35.531 -28.484 1 88.44 62 ASP A N 1
ATOM 466 C CA . ASP A 1 62 ? 15.844 -34.5 -27.469 1 88.44 62 ASP A CA 1
ATOM 467 C C . ASP A 1 62 ? 17.125 -33.656 -27.578 1 88.44 62 ASP A C 1
ATOM 469 O O . ASP A 1 62 ? 17.219 -32.594 -26.984 1 88.44 62 ASP A O 1
ATOM 473 N N . GLY A 1 63 ? 18.062 -34.125 -28.281 1 91.19 63 GLY A N 1
ATOM 474 C CA . GLY A 1 63 ? 19.266 -33.375 -28.578 1 91.19 63 GLY A CA 1
ATOM 475 C C . GLY A 1 63 ? 20.344 -33.531 -27.531 1 91.19 63 GLY A C 1
ATOM 476 O O . GLY A 1 63 ? 21.391 -32.875 -27.609 1 91.19 63 GLY A O 1
ATOM 477 N N . PHE A 1 64 ? 20.25 -34.438 -26.516 1 92.44 64 PHE A N 1
ATOM 478 C CA . PHE A 1 64 ? 21.172 -34.469 -25.406 1 92.44 64 PHE A CA 1
ATOM 479 C C . PHE A 1 64 ? 22.125 -35.656 -25.531 1 92.44 64 PHE A C 1
ATOM 481 O O . PHE A 1 64 ? 23.016 -35.844 -24.703 1 92.44 64 PHE A O 1
ATOM 488 N N . SER A 1 65 ? 21.891 -36.469 -26.578 1 93.62 65 SER A N 1
ATOM 489 C CA . SER A 1 65 ? 22.75 -37.625 -26.766 1 93.62 65 SER A CA 1
ATOM 490 C C . SER A 1 65 ? 22.844 -38 -28.234 1 93.62 65 SER A C 1
ATOM 492 O O . SER A 1 65 ? 22.109 -37.469 -29.078 1 93.62 65 SER A O 1
ATOM 494 N N . CYS A 1 66 ? 23.859 -38.781 -28.516 1 94.81 66 CYS A N 1
ATOM 495 C CA . CYS A 1 66 ? 23.984 -39.406 -29.828 1 94.81 66 CYS A CA 1
ATOM 496 C C . CYS A 1 66 ? 23.359 -40.781 -29.828 1 94.81 66 CYS A C 1
ATOM 498 O O . CYS A 1 66 ? 23.344 -41.469 -28.812 1 94.81 66 CYS A O 1
ATOM 500 N N . ILE A 1 67 ? 22.734 -41.125 -30.922 1 94.19 67 ILE A N 1
ATOM 501 C CA . ILE A 1 67 ? 22.109 -42.438 -31.047 1 94.19 67 ILE A CA 1
ATOM 502 C C . ILE A 1 67 ? 22.516 -43.062 -32.375 1 94.19 67 ILE A C 1
ATOM 504 O O . ILE A 1 67 ? 23 -42.375 -33.281 1 94.19 67 ILE A O 1
ATOM 508 N N . CYS A 1 68 ? 22.328 -44.344 -32.5 1 94.31 68 CYS A N 1
ATOM 509 C CA . CYS A 1 68 ? 22.703 -45.062 -33.688 1 94.31 68 CYS A CA 1
ATOM 510 C C . CYS A 1 68 ? 21.703 -44.844 -34.812 1 94.31 68 CYS A C 1
ATOM 512 O O . CYS A 1 68 ? 20.5 -44.688 -34.562 1 94.31 68 CYS A O 1
ATOM 514 N N . GLN A 1 69 ? 22.203 -44.844 -36.062 1 92.12 69 GLN A N 1
ATOM 515 C CA . GLN A 1 69 ? 21.375 -44.719 -37.25 1 92.12 69 GLN A CA 1
ATOM 516 C C . GLN A 1 69 ? 20.562 -46 -37.469 1 92.12 69 GLN A C 1
ATOM 518 O O . GLN A 1 69 ? 20.906 -47.062 -36.938 1 92.12 69 GLN A O 1
ATOM 523 N N . SER A 1 70 ? 19.5 -45.844 -38.344 1 90.06 70 SER A N 1
ATOM 524 C CA . SER A 1 70 ? 18.719 -47.031 -38.719 1 90.06 70 SER A CA 1
ATOM 525 C C . SER A 1 70 ? 19.594 -48.062 -39.406 1 90.06 70 SER A C 1
ATOM 527 O O . SER A 1 70 ? 20.406 -47.719 -40.281 1 90.06 70 SER A O 1
ATOM 529 N N . GLY A 1 71 ? 19.516 -49.281 -39.062 1 91.62 71 GLY A N 1
ATOM 530 C CA . GLY A 1 71 ? 20.297 -50.375 -39.625 1 91.62 71 GLY A CA 1
ATOM 531 C C . GLY A 1 71 ? 21.562 -50.656 -38.875 1 91.62 71 GLY A C 1
ATOM 532 O O . GLY A 1 71 ? 22.312 -51.594 -39.219 1 91.62 71 GLY A O 1
ATOM 533 N N . TYR A 1 72 ? 21.828 -49.875 -37.906 1 94 72 TYR A N 1
ATOM 534 C CA . TYR A 1 72 ? 23.031 -50.062 -37.062 1 94 72 TYR A CA 1
ATOM 535 C C . TYR A 1 72 ? 22.656 -50.5 -35.656 1 94 72 TYR A C 1
ATOM 537 O O . TYR A 1 72 ? 21.766 -49.906 -35.031 1 94 72 TYR A O 1
ATOM 545 N N . LYS A 1 73 ? 23.281 -51.562 -35.125 1 93.75 73 LYS A N 1
ATOM 546 C CA . LYS A 1 73 ? 23.016 -52.031 -33.75 1 93.75 73 LYS A CA 1
ATOM 547 C C . LYS A 1 73 ? 23.922 -51.312 -32.75 1 93.75 73 LYS A C 1
ATOM 549 O O . LYS A 1 73 ? 25.016 -50.875 -33.094 1 93.75 73 LYS A O 1
ATOM 554 N N . THR A 1 74 ? 23.5 -51.25 -31.469 1 92.88 74 THR A N 1
ATOM 555 C CA . THR A 1 74 ? 24.219 -50.562 -30.406 1 92.88 74 THR A CA 1
ATOM 556 C C . THR A 1 74 ? 25.141 -51.5 -29.656 1 92.88 74 THR A C 1
ATOM 558 O O . THR A 1 74 ? 24.688 -52.562 -29.172 1 92.88 74 THR A O 1
ATOM 561 N N . ILE A 1 75 ? 26.391 -51.156 -29.531 1 90.44 75 ILE A N 1
ATOM 562 C CA . ILE A 1 75 ? 27.375 -51.938 -28.781 1 90.44 75 ILE A CA 1
ATOM 563 C C . ILE A 1 75 ? 27.547 -51.375 -27.391 1 90.44 75 ILE A C 1
ATOM 565 O O . ILE A 1 75 ? 27.578 -52.094 -26.406 1 90.44 75 ILE A O 1
ATOM 569 N N . LYS A 1 76 ? 27.641 -50.094 -27.375 1 88.69 76 LYS A N 1
ATOM 570 C CA . LYS A 1 76 ? 27.812 -49.344 -26.141 1 88.69 76 LYS A CA 1
ATOM 571 C C . LYS A 1 76 ? 26.984 -48.062 -26.172 1 88.69 76 LYS A C 1
ATOM 573 O O . LYS A 1 76 ? 26.938 -47.375 -27.188 1 88.69 76 LYS A O 1
ATOM 578 N N . ASN A 1 77 ? 26.234 -47.844 -25.047 1 88.81 77 ASN A N 1
ATOM 579 C CA . ASN A 1 77 ? 25.5 -46.594 -24.938 1 88.81 77 ASN A CA 1
ATOM 580 C C . ASN A 1 77 ? 25.422 -46.094 -23.5 1 88.81 77 ASN A C 1
ATOM 582 O O . ASN A 1 77 ? 24.594 -46.562 -22.719 1 88.81 77 ASN A O 1
ATOM 586 N N . PHE A 1 78 ? 26.266 -45.188 -23.109 1 88.12 78 PHE A N 1
ATOM 587 C CA . PHE A 1 78 ? 26.25 -44.594 -21.781 1 88.12 78 PHE A CA 1
ATOM 588 C C . PHE A 1 78 ? 25.859 -43.125 -21.859 1 88.12 78 PHE A C 1
ATOM 590 O O . PHE A 1 78 ? 26.156 -42.344 -20.953 1 88.12 78 PHE A O 1
ATOM 597 N N . GLY A 1 79 ? 25.297 -42.719 -22.953 1 87.56 79 GLY A N 1
ATOM 598 C CA . GLY A 1 79 ? 24.797 -41.344 -23.125 1 87.56 79 GLY A CA 1
ATOM 599 C C . GLY A 1 79 ? 25.859 -40.406 -23.688 1 87.56 79 GLY A C 1
ATOM 600 O O . GLY A 1 79 ? 27.031 -40.75 -23.75 1 87.56 79 GLY A O 1
ATOM 601 N N . GLY A 1 80 ? 25.438 -39.312 -24.141 1 90.12 80 GLY A N 1
ATOM 602 C CA . GLY A 1 80 ? 26.344 -38.344 -24.734 1 90.12 80 GLY A CA 1
ATOM 603 C C . GLY A 1 80 ? 27 -38.812 -26.016 1 90.12 80 GLY A C 1
ATOM 604 O O . GLY A 1 80 ? 26.297 -39.219 -26.953 1 90.12 80 GLY A O 1
ATOM 605 N N . ASN A 1 81 ? 28.344 -38.75 -25.984 1 90.81 81 ASN A N 1
ATOM 606 C CA . ASN A 1 81 ? 29.078 -39.25 -27.156 1 90.81 81 ASN A CA 1
ATOM 607 C C . ASN A 1 81 ? 29.703 -40.625 -26.891 1 90.81 81 ASN A C 1
ATOM 609 O O . ASN A 1 81 ? 30.438 -41.156 -27.719 1 90.81 81 ASN A O 1
ATOM 613 N N . ASN A 1 82 ? 29.406 -41.062 -25.656 1 89.12 82 ASN A N 1
ATOM 614 C CA . ASN A 1 82 ? 29.906 -42.406 -25.297 1 89.12 82 ASN A CA 1
ATOM 615 C C . ASN A 1 82 ? 28.984 -43.5 -25.828 1 89.12 82 ASN A C 1
ATOM 617 O O . ASN A 1 82 ? 28.469 -44.312 -25.047 1 89.12 82 ASN A O 1
ATOM 621 N N . VAL A 1 83 ? 28.812 -43.5 -27.109 1 92.81 83 VAL A N 1
ATOM 622 C CA . VAL A 1 83 ? 27.969 -44.438 -27.844 1 92.81 83 VAL A CA 1
ATOM 623 C C . VAL A 1 83 ? 28.781 -45.062 -28.984 1 92.81 83 VAL A C 1
ATOM 625 O O . VAL A 1 83 ? 29.609 -44.406 -29.609 1 92.81 83 VAL A O 1
ATOM 628 N N . GLU A 1 84 ? 28.641 -46.344 -29.188 1 93.06 84 GLU A N 1
ATOM 629 C CA . GLU A 1 84 ? 29.312 -47.062 -30.281 1 93.06 84 GLU A CA 1
ATOM 630 C C . GLU A 1 84 ? 28.328 -47.906 -31.078 1 93.06 84 GLU A C 1
ATOM 632 O O . GLU A 1 84 ? 27.516 -48.625 -30.5 1 93.06 84 GLU A O 1
ATOM 637 N N . CYS A 1 85 ? 28.359 -47.719 -32.375 1 95.25 85 CYS A N 1
ATOM 638 C CA . CYS A 1 85 ? 27.422 -48.375 -33.25 1 95.25 85 CYS A CA 1
ATOM 639 C C . CYS A 1 85 ? 28.156 -49.281 -34.25 1 95.25 85 CYS A C 1
ATOM 641 O O . CYS A 1 85 ? 29.281 -48.969 -34.656 1 95.25 85 CYS A O 1
ATOM 643 N N . THR A 1 86 ? 27.531 -50.375 -34.625 1 94.38 86 THR A N 1
ATOM 644 C CA . THR A 1 86 ? 28.062 -51.281 -35.625 1 94.38 86 THR A CA 1
ATOM 645 C C . THR A 1 86 ? 27 -51.625 -36.688 1 94.38 86 THR A C 1
ATOM 647 O O . THR A 1 86 ? 25.828 -51.781 -36.344 1 94.38 86 THR A O 1
ATOM 650 N N . GLN A 1 87 ? 27.344 -51.688 -37.906 1 94.12 87 GLN A N 1
ATOM 651 C CA . GLN A 1 87 ? 26.422 -51.906 -39 1 94.12 87 GLN A CA 1
ATOM 652 C C . GLN A 1 87 ? 26 -53.375 -39.094 1 94.12 87 GLN A C 1
ATOM 654 O O . GLN A 1 87 ? 26.828 -54.281 -38.875 1 94.12 87 GLN A O 1
ATOM 659 N N . CYS A 1 88 ? 24.734 -53.5 -39.281 1 94.5 88 CYS A N 1
ATOM 660 C CA . CYS A 1 88 ? 24.25 -54.875 -39.531 1 94.5 88 CYS A CA 1
ATOM 661 C C . CYS A 1 88 ? 24.562 -55.312 -40.938 1 94.5 88 CYS A C 1
ATOM 663 O O . CYS A 1 88 ? 24.734 -54.469 -41.844 1 94.5 88 CYS A O 1
ATOM 665 N N . LYS A 1 89 ? 24.547 -56.625 -41.188 1 91.75 89 LYS A N 1
ATOM 666 C CA . LYS A 1 89 ? 24.844 -57.188 -42.5 1 91.75 89 LYS A CA 1
ATOM 667 C C . LYS A 1 89 ? 23.703 -56.906 -43.469 1 91.75 89 LYS A C 1
ATOM 669 O O . LYS A 1 89 ? 22.578 -56.625 -43.062 1 91.75 89 LYS A O 1
ATOM 674 N N . ASP A 1 90 ? 24.062 -56.938 -44.75 1 90.25 90 ASP A N 1
ATOM 675 C CA . ASP A 1 90 ? 23.031 -56.75 -45.781 1 90.25 90 ASP A CA 1
ATOM 676 C C . ASP A 1 90 ? 21.938 -57.812 -45.656 1 90.25 90 ASP A C 1
ATOM 678 O O . ASP A 1 90 ? 22.234 -59 -45.5 1 90.25 90 ASP A O 1
ATOM 682 N N . GLY A 1 91 ? 20.781 -57.406 -45.688 1 90.88 91 GLY A N 1
ATOM 683 C CA . GLY A 1 91 ? 19.656 -58.312 -45.531 1 90.88 91 GLY A CA 1
ATOM 684 C C . GLY A 1 91 ? 19.109 -58.344 -44.094 1 90.88 91 GLY A C 1
ATOM 685 O O . GLY A 1 91 ? 18.141 -59.062 -43.844 1 90.88 91 GLY A O 1
ATOM 686 N N . GLU A 1 92 ? 19.828 -57.656 -43.281 1 92.5 92 GLU A N 1
ATOM 687 C CA . GLU A 1 92 ? 19.422 -57.656 -41.875 1 92.5 92 GLU A CA 1
ATOM 688 C C . GLU A 1 92 ? 18.953 -56.25 -41.438 1 92.5 92 GLU A C 1
ATOM 690 O O . GLU A 1 92 ? 19.406 -55.25 -41.969 1 92.5 92 GLU A O 1
ATOM 695 N N . THR A 1 93 ? 17.969 -56.312 -40.594 1 91.44 93 THR A N 1
ATOM 696 C CA . THR A 1 93 ? 17.531 -55.062 -39.969 1 91.44 93 THR A CA 1
ATOM 697 C C . THR A 1 93 ? 17.812 -55.094 -38.469 1 91.44 93 THR A C 1
ATOM 699 O O . THR A 1 93 ? 18.234 -56.094 -37.906 1 91.44 93 THR A O 1
ATOM 702 N N . VAL A 1 94 ? 17.766 -53.906 -37.906 1 92 94 VAL A N 1
ATOM 703 C CA . VAL A 1 94 ? 18.016 -53.781 -36.469 1 92 94 VAL A CA 1
ATOM 704 C C . VAL A 1 94 ? 16.703 -54.031 -35.688 1 92 94 VAL A C 1
ATOM 706 O O . VAL A 1 94 ? 15.641 -53.594 -36.125 1 92 94 VAL A O 1
ATOM 709 N N . SER A 1 95 ? 16.906 -54.688 -34.531 1 87.56 95 SER A N 1
ATOM 710 C CA . SER A 1 95 ? 15.75 -54.906 -33.656 1 87.56 95 SER A CA 1
ATOM 711 C C . SER A 1 95 ? 15.211 -53.594 -33.125 1 87.56 95 SER A C 1
ATOM 713 O O . SER A 1 95 ? 15.898 -52.594 -33.156 1 87.56 95 SER A O 1
ATOM 715 N N . GLU A 1 96 ? 13.961 -53.562 -32.562 1 82.38 96 GLU A N 1
ATOM 716 C CA . GLU A 1 96 ? 13.32 -52.375 -32.062 1 82.38 96 GLU A CA 1
ATOM 717 C C . GLU A 1 96 ? 14.094 -51.781 -30.875 1 82.38 96 GLU A C 1
ATOM 719 O O . GLU A 1 96 ? 14.133 -50.562 -30.688 1 82.38 96 GLU A O 1
ATOM 724 N N . ASP A 1 97 ? 14.75 -52.688 -30.094 1 84.69 97 ASP A N 1
ATOM 725 C CA . ASP A 1 97 ? 15.516 -52.219 -28.938 1 84.69 97 ASP A CA 1
ATOM 726 C C . ASP A 1 97 ? 16.922 -51.781 -29.344 1 84.69 97 ASP A C 1
ATOM 728 O O . ASP A 1 97 ? 17.688 -51.281 -28.516 1 84.69 97 ASP A O 1
ATOM 732 N N . GLY A 1 98 ? 17.25 -52.031 -30.594 1 89 98 GLY A N 1
ATOM 733 C CA . GLY A 1 98 ? 18.5 -51.562 -31.141 1 89 98 GLY A CA 1
ATOM 734 C C . GLY A 1 98 ? 19.672 -52.469 -30.844 1 89 98 GLY A C 1
ATOM 735 O O . GLY A 1 98 ? 20.812 -52.156 -31.156 1 89 98 GLY A O 1
ATOM 736 N N . LEU A 1 99 ? 19.562 -53.656 -30.266 1 89.06 99 LEU A N 1
ATOM 737 C CA . LEU A 1 99 ? 20.656 -54.438 -29.719 1 89.06 99 LEU A CA 1
ATOM 738 C C . LEU A 1 99 ? 21.094 -55.531 -30.688 1 89.06 99 LEU A C 1
ATOM 740 O O . LEU A 1 99 ? 22.25 -55.969 -30.688 1 89.06 99 LEU A O 1
ATOM 744 N N . PHE A 1 100 ? 20.109 -55.969 -31.562 1 89.88 100 PHE A N 1
ATOM 745 C CA . PHE A 1 100 ? 20.422 -57.156 -32.344 1 89.88 100 PHE A CA 1
ATOM 746 C C . PHE A 1 100 ? 20.125 -56.906 -33.812 1 89.88 100 PHE A C 1
ATOM 748 O O . PHE A 1 100 ? 19.281 -56.062 -34.156 1 89.88 100 PHE A O 1
ATOM 755 N N . CYS A 1 101 ? 20.781 -57.562 -34.656 1 92.25 101 CYS A N 1
ATOM 756 C CA . CYS A 1 101 ? 20.516 -57.625 -36.094 1 92.25 101 CYS A CA 1
ATOM 757 C C . CYS A 1 101 ? 19.625 -58.812 -36.438 1 92.25 101 CYS A C 1
ATOM 759 O O . CYS A 1 101 ? 19.906 -59.938 -36.062 1 92.25 101 CYS A O 1
ATOM 761 N N . ILE A 1 102 ? 18.547 -58.5 -37.125 1 91.69 102 ILE A N 1
ATOM 762 C CA . ILE A 1 102 ? 17.547 -59.5 -37.469 1 91.69 102 ILE A CA 1
ATOM 763 C C . ILE A 1 102 ? 17.469 -59.656 -39 1 91.69 102 ILE A C 1
ATOM 765 O O . ILE A 1 102 ? 17.281 -58.656 -39.719 1 91.69 102 ILE A O 1
ATOM 769 N N . PRO A 1 103 ? 17.484 -60.875 -39.469 1 92.19 103 PRO A N 1
ATOM 770 C CA . PRO A 1 103 ? 17.375 -61.094 -40.906 1 92.19 103 PRO A CA 1
ATOM 771 C C . PRO A 1 103 ? 15.969 -60.844 -41.438 1 92.19 103 PRO A C 1
ATOM 773 O O . PRO A 1 103 ? 14.992 -61.25 -40.812 1 92.19 103 PRO A O 1
ATOM 776 N N . CYS A 1 104 ? 15.914 -60.094 -42.531 1 92.56 104 CYS A N 1
ATOM 777 C CA . CYS A 1 104 ? 14.633 -59.875 -43.188 1 92.56 104 CYS A CA 1
ATOM 778 C C . CYS A 1 104 ? 14.219 -61.094 -44 1 92.56 104 CYS A C 1
ATOM 780 O O . CYS A 1 104 ? 15.047 -61.938 -44.344 1 92.56 104 CYS A O 1
ATOM 782 N N . LYS A 1 105 ? 12.922 -61.188 -44.219 1 87 105 LYS A N 1
ATOM 783 C CA . LYS A 1 105 ? 12.453 -62.219 -45.125 1 87 105 LYS A CA 1
ATOM 784 C C . LYS A 1 105 ? 12.992 -62.031 -46.531 1 87 105 LYS A C 1
ATOM 786 O O . LYS A 1 105 ? 13.219 -60.875 -46.969 1 87 105 LYS A O 1
ATOM 791 N N . ALA A 1 106 ? 13.094 -63.188 -47.219 1 81.69 106 ALA A N 1
ATOM 792 C CA . ALA A 1 106 ? 13.672 -63.125 -48.562 1 81.69 106 ALA A CA 1
ATOM 793 C C . ALA A 1 106 ? 12.891 -62.156 -49.438 1 81.69 106 ALA A C 1
ATOM 795 O O . ALA A 1 106 ? 11.672 -62.25 -49.562 1 81.69 106 ALA A O 1
ATOM 796 N N . GLY A 1 107 ? 13.477 -61.156 -50 1 82.31 107 GLY A N 1
ATOM 797 C CA . GLY A 1 107 ? 12.875 -60.188 -50.906 1 82.31 107 GLY A CA 1
ATOM 798 C C . GLY A 1 107 ? 12.289 -59 -50.219 1 82.31 107 GLY A C 1
ATOM 799 O O . GLY A 1 107 ? 11.75 -58.094 -50.875 1 82.31 107 GLY A O 1
ATOM 800 N N . SER A 1 108 ? 12.406 -58.938 -48.938 1 88.19 108 SER A N 1
ATOM 801 C CA . SER A 1 108 ? 11.727 -57.875 -48.219 1 88.19 108 SER A CA 1
ATOM 802 C C . SER A 1 108 ? 12.727 -56.844 -47.719 1 88.19 108 SER A C 1
ATOM 804 O O . SER A 1 108 ? 12.344 -55.875 -47.031 1 88.19 108 SER A O 1
ATOM 806 N N . TYR A 1 109 ? 13.906 -56.969 -48 1 91.81 109 TYR A N 1
ATOM 807 C CA . TYR A 1 109 ? 14.93 -56.031 -47.531 1 91.81 109 TYR A CA 1
ATOM 808 C C . TYR A 1 109 ? 15.016 -54.812 -48.406 1 91.81 109 TYR A C 1
ATOM 810 O O . TYR A 1 109 ? 15.156 -54.938 -49.625 1 91.81 109 TYR A O 1
ATOM 818 N N . MET A 1 110 ? 14.797 -53.688 -47.812 1 91.38 110 MET A N 1
ATOM 819 C CA . MET A 1 110 ? 14.977 -52.406 -48.5 1 91.38 110 MET A CA 1
ATOM 820 C C . MET A 1 110 ? 16.375 -51.844 -48.25 1 91.38 110 MET A C 1
ATOM 822 O O . MET A 1 110 ? 16.641 -51.312 -47.156 1 91.38 110 MET A O 1
ATOM 826 N N . ALA A 1 111 ? 17.062 -51.719 -49.219 1 87.44 111 ALA A N 1
ATOM 827 C CA . ALA A 1 111 ? 18.469 -51.312 -49.094 1 87.44 111 ALA A CA 1
ATOM 828 C C . ALA A 1 111 ? 18.578 -49.844 -48.781 1 87.44 111 ALA A C 1
ATOM 830 O O . ALA A 1 111 ? 19.516 -49.438 -48.094 1 87.44 111 ALA A O 1
ATOM 831 N N . ALA A 1 112 ? 17.594 -49.062 -49.25 1 85.56 112 ALA A N 1
ATOM 832 C CA . ALA A 1 112 ? 17.656 -47.625 -49.062 1 85.56 112 ALA A CA 1
ATOM 833 C C . ALA A 1 112 ? 17.5 -47.25 -47.594 1 85.56 112 ALA A C 1
ATOM 835 O O . ALA A 1 112 ? 18.188 -46.375 -47.094 1 85.56 112 ALA A O 1
ATOM 836 N N . THR A 1 113 ? 16.688 -47.875 -46.844 1 87.31 113 THR A N 1
ATOM 837 C CA . THR A 1 113 ? 16.422 -47.562 -45.469 1 87.31 113 THR A CA 1
ATOM 838 C C . THR A 1 113 ? 17.016 -48.625 -44.531 1 87.31 113 THR A C 1
ATOM 840 O O . THR A 1 113 ? 17.016 -48.469 -43.312 1 87.31 113 THR A O 1
ATOM 843 N N . ARG A 1 114 ? 17.672 -49.625 -45.125 1 88.81 114 ARG A N 1
ATOM 844 C CA . ARG A 1 114 ? 18.25 -50.75 -44.406 1 88.81 114 ARG A CA 1
ATOM 845 C C . ARG A 1 114 ? 17.25 -51.344 -43.438 1 88.81 114 ARG A C 1
ATOM 847 O O . ARG A 1 114 ? 17.562 -51.531 -42.25 1 88.81 114 ARG A O 1
ATOM 854 N N . SER A 1 115 ? 16.031 -51.344 -43.844 1 89.81 115 SER A N 1
ATOM 855 C CA . SER A 1 115 ? 14.93 -51.875 -43.062 1 89.81 115 SER A CA 1
ATOM 856 C C . SER A 1 115 ? 14.148 -52.938 -43.844 1 89.81 115 SER A C 1
ATOM 858 O O . SER A 1 115 ? 14.32 -53.062 -45.062 1 89.81 115 SER A O 1
ATOM 860 N N . CYS A 1 116 ? 13.453 -53.688 -43.125 1 90.25 116 CYS A N 1
ATOM 861 C CA . CYS A 1 116 ? 12.57 -54.656 -43.75 1 90.25 116 CYS A CA 1
ATOM 862 C C . CYS A 1 116 ? 11.281 -54 -44.219 1 90.25 116 CYS A C 1
ATOM 864 O O . CYS A 1 116 ? 10.883 -52.969 -43.688 1 90.25 116 CYS A O 1
ATOM 866 N N . SER A 1 117 ? 10.648 -54.5 -45.281 1 87.5 117 SER A N 1
ATOM 867 C CA . SER A 1 117 ? 9.375 -53.969 -45.75 1 87.5 117 SER A CA 1
ATOM 868 C C . SER A 1 117 ? 8.312 -54.031 -44.656 1 87.5 117 SER A C 1
ATOM 870 O O . SER A 1 117 ? 8.328 -54.969 -43.844 1 87.5 117 SER A O 1
ATOM 872 N N . SER A 1 118 ? 7.488 -52.938 -44.656 1 85.69 118 SER A N 1
ATOM 873 C CA . SER A 1 118 ? 6.434 -52.906 -43.656 1 85.69 118 SER A CA 1
ATOM 874 C C . SER A 1 118 ? 5.398 -54 -43.906 1 85.69 118 SER A C 1
ATOM 876 O O . SER A 1 118 ? 5.133 -54.375 -45.031 1 85.69 118 SER A O 1
ATOM 878 N N . CYS A 1 119 ? 4.906 -54.5 -42.906 1 87.38 119 CYS A N 1
ATOM 879 C CA . CYS A 1 119 ? 3.846 -55.5 -43 1 87.38 119 CYS A CA 1
ATOM 880 C C . CYS A 1 119 ? 2.514 -54.844 -43.344 1 87.38 119 CYS A C 1
ATOM 882 O O . CYS A 1 119 ? 2.332 -53.656 -43.156 1 87.38 119 CYS A O 1
ATOM 884 N N . PRO A 1 120 ? 1.628 -55.656 -44.031 1 85.25 120 PRO A N 1
ATOM 885 C CA . PRO A 1 120 ? 0.294 -55.125 -44.281 1 85.25 120 PRO A CA 1
ATOM 886 C C . PRO A 1 120 ? -0.401 -54.625 -43.031 1 85.25 120 PRO A C 1
ATOM 888 O O . PRO A 1 120 ? 0.015 -54.938 -41.906 1 85.25 120 PRO A O 1
ATOM 891 N N . SER A 1 121 ? -1.472 -53.781 -43.188 1 85.69 121 SER A N 1
ATOM 892 C CA . SER A 1 121 ? -2.137 -53.094 -42.094 1 85.69 121 SER A CA 1
ATOM 893 C C . SER A 1 121 ? -2.754 -54.094 -41.094 1 85.69 121 SER A C 1
ATOM 895 O O . SER A 1 121 ? -2.93 -53.781 -39.938 1 85.69 121 SER A O 1
ATOM 897 N N . ASP A 1 122 ? -3.066 -55.219 -41.5 1 86.06 122 ASP A N 1
ATOM 898 C CA . ASP A 1 122 ? -3.721 -56.219 -40.656 1 86.06 122 ASP A CA 1
ATOM 899 C C . ASP A 1 122 ? -2.707 -57.188 -40.062 1 86.06 122 ASP A C 1
ATOM 901 O O . ASP A 1 122 ? -3.084 -58.156 -39.406 1 86.06 122 ASP A O 1
ATOM 905 N N . SER A 1 123 ? -1.417 -56.938 -40.281 1 88.94 123 SER A N 1
ATOM 906 C CA . SER A 1 123 ? -0.377 -57.844 -39.844 1 88.94 123 SER A CA 1
ATOM 907 C C . SER A 1 123 ? 0.644 -57.125 -38.969 1 88.94 123 SER A C 1
ATOM 909 O O . SER A 1 123 ? 0.743 -55.906 -39 1 88.94 123 SER A O 1
ATOM 911 N N . VAL A 1 124 ? 1.302 -57.938 -38 1 89.75 124 VAL A N 1
ATOM 912 C CA . VAL A 1 124 ? 2.355 -57.406 -37.156 1 89.75 124 VAL A CA 1
ATOM 913 C C . VAL A 1 124 ? 3.705 -58 -37.562 1 89.75 124 VAL A C 1
ATOM 915 O O . VAL A 1 124 ? 3.777 -59.125 -38.031 1 89.75 124 VAL A O 1
ATOM 918 N N . SER A 1 125 ? 4.691 -57.156 -37.406 1 86.69 125 SER A N 1
ATOM 919 C CA . SER A 1 125 ? 6.059 -57.594 -37.688 1 86.69 125 SER A CA 1
ATOM 920 C C . SER A 1 125 ? 6.691 -58.219 -36.469 1 86.69 125 SER A C 1
ATOM 922 O O . SER A 1 125 ? 6.84 -57.562 -35.406 1 86.69 125 SER A O 1
ATOM 924 N N . VAL A 1 126 ? 7.07 -59.531 -36.438 1 88.75 126 VAL A N 1
ATOM 925 C CA . VAL A 1 126 ? 7.641 -60.25 -35.281 1 88.75 126 VAL A CA 1
ATOM 926 C C . VAL A 1 126 ? 8.992 -60.844 -35.656 1 88.75 126 VAL A C 1
ATOM 928 O O . VAL A 1 126 ? 9.172 -61.312 -36.781 1 88.75 126 VAL A O 1
ATOM 931 N N . TYR A 1 127 ? 10.023 -60.812 -34.688 1 87.06 127 TYR A N 1
ATOM 932 C CA . TYR A 1 127 ? 11.336 -61.406 -34.938 1 87.06 127 TYR A CA 1
ATOM 933 C C . TYR A 1 127 ? 11.711 -62.344 -33.812 1 87.06 127 TYR A C 1
ATOM 935 O O . TYR A 1 127 ? 12.719 -63.062 -33.906 1 87.06 127 TYR A O 1
ATOM 943 N N . LEU A 1 128 ? 11.008 -62.281 -32.688 1 88.31 128 LEU A N 1
ATOM 944 C CA . LEU A 1 128 ? 11.148 -63.219 -31.578 1 88.31 128 LEU A CA 1
ATOM 945 C C . LEU A 1 128 ? 9.906 -64.125 -31.453 1 88.31 128 LEU A C 1
ATOM 947 O O . LEU A 1 128 ? 8.797 -63.656 -31.734 1 88.31 128 LEU A O 1
ATOM 951 N N . ASP A 1 129 ? 10.195 -65.25 -31.094 1 86.62 129 ASP A N 1
ATOM 952 C CA . ASP A 1 129 ? 9.039 -66.125 -30.797 1 86.62 129 ASP A CA 1
ATOM 953 C C . ASP A 1 129 ? 8.461 -65.812 -29.422 1 86.62 129 ASP A C 1
ATOM 955 O O . ASP A 1 129 ? 8.906 -64.875 -28.75 1 86.62 129 ASP A O 1
ATOM 959 N N . GLN A 1 130 ? 7.48 -66.438 -28.938 1 86.12 130 GLN A N 1
ATOM 960 C CA . GLN A 1 130 ? 6.785 -66.125 -27.688 1 86.12 130 GLN A CA 1
ATOM 961 C C . GLN A 1 130 ? 7.699 -66.375 -26.484 1 86.12 130 GLN A C 1
ATOM 963 O O . GLN A 1 130 ? 7.492 -65.75 -25.422 1 86.12 130 GLN A O 1
ATOM 968 N N . SER A 1 131 ? 8.68 -67.312 -26.578 1 85.38 131 SER A N 1
ATOM 969 C CA . SER A 1 131 ? 9.625 -67.625 -25.5 1 85.38 131 SER A CA 1
ATOM 970 C C . SER A 1 131 ? 10.781 -66.625 -25.5 1 85.38 131 SER A C 1
ATOM 972 O O . SER A 1 131 ? 11.617 -66.625 -24.609 1 85.38 131 SER A O 1
ATOM 974 N N . GLY A 1 132 ? 10.828 -65.688 -26.453 1 86.75 132 GLY A N 1
ATOM 975 C CA . GLY A 1 132 ? 11.898 -64.75 -26.547 1 86.75 132 GLY A CA 1
ATOM 976 C C . GLY A 1 132 ? 13.086 -65.25 -27.359 1 86.75 132 GLY A C 1
ATOM 977 O O . GLY A 1 132 ? 14.141 -64.562 -27.375 1 86.75 132 GLY A O 1
ATOM 978 N N . SER A 1 133 ? 12.969 -66.375 -28.016 1 85.38 133 SER A N 1
ATOM 979 C CA . SER A 1 133 ? 14.031 -66.875 -28.875 1 85.38 133 SER A CA 1
ATOM 980 C C . SER A 1 133 ? 13.961 -66.25 -30.266 1 85.38 133 SER A C 1
ATOM 982 O O . SER A 1 133 ? 12.867 -66.062 -30.797 1 85.38 133 SER A O 1
ATOM 984 N N . PRO A 1 134 ? 15.062 -65.938 -30.844 1 88.31 134 PRO A N 1
ATOM 985 C CA . PRO A 1 134 ? 15.062 -65.312 -32.156 1 88.31 134 PRO A CA 1
ATOM 986 C C . PRO A 1 134 ? 14.555 -66.25 -33.25 1 88.31 134 PRO A C 1
ATOM 988 O O . PRO A 1 134 ? 14.852 -67.438 -33.25 1 88.31 134 PRO A O 1
ATOM 991 N N . LEU A 1 135 ? 13.766 -65.625 -34.125 1 89.06 135 LEU A N 1
ATOM 992 C CA . LEU A 1 135 ? 13.312 -66.375 -35.312 1 89.06 135 LEU A CA 1
ATOM 993 C C . LEU A 1 135 ? 14.359 -66.25 -36.406 1 89.06 135 LEU A C 1
ATOM 995 O O . LEU A 1 135 ? 15.305 -65.5 -36.344 1 89.06 135 LEU A O 1
ATOM 999 N N . ALA A 1 136 ? 14.133 -67.188 -37.375 1 87.06 136 ALA A N 1
ATOM 1000 C CA . ALA A 1 136 ? 15.094 -67.188 -38.469 1 87.06 136 ALA A CA 1
ATOM 1001 C C . ALA A 1 136 ? 15.07 -65.875 -39.25 1 87.06 136 ALA A C 1
ATOM 1003 O O . ALA A 1 136 ? 16.109 -65.438 -39.719 1 87.06 136 ALA A O 1
ATOM 1004 N N . SER A 1 137 ? 13.922 -65.375 -39.469 1 89.12 137 SER A N 1
ATOM 1005 C CA . SER A 1 137 ? 13.75 -64.062 -40.125 1 89.12 137 SER A CA 1
ATOM 1006 C C . SER A 1 137 ? 12.508 -63.344 -39.625 1 89.12 137 SER A C 1
ATOM 1008 O O . SER A 1 137 ? 11.664 -63.938 -38.938 1 89.12 137 SER A O 1
ATOM 1010 N N . GLN A 1 138 ? 12.531 -62.031 -40 1 89.12 138 GLN A N 1
ATOM 1011 C CA . GLN A 1 138 ? 11.328 -61.25 -39.688 1 89.12 138 GLN A CA 1
ATOM 1012 C C . GLN A 1 138 ? 10.102 -61.875 -40.344 1 89.12 138 GLN A C 1
ATOM 1014 O O . GLN A 1 138 ? 10.148 -62.25 -41.531 1 89.12 138 GLN A O 1
ATOM 1019 N N . THR A 1 139 ? 9.047 -62.094 -39.594 1 88.12 139 THR A N 1
ATOM 1020 C CA . THR A 1 139 ? 7.824 -62.719 -40.125 1 88.12 139 THR A CA 1
ATOM 1021 C C . THR A 1 139 ? 6.617 -61.812 -39.844 1 88.12 139 THR A C 1
ATOM 1023 O O . THR A 1 139 ? 6.504 -61.219 -38.781 1 88.12 139 THR A O 1
ATOM 1026 N N . CYS A 1 140 ? 5.855 -61.531 -41 1 89.44 140 CYS A N 1
ATOM 1027 C CA . CYS A 1 140 ? 4.59 -60.812 -40.844 1 89.44 140 CYS A CA 1
ATOM 1028 C C . CYS A 1 140 ? 3.465 -61.781 -40.469 1 89.44 140 CYS A C 1
ATOM 1030 O O . CYS A 1 140 ? 3.125 -62.688 -41.25 1 89.44 140 CYS A O 1
ATOM 1032 N N . LEU A 1 141 ? 3.004 -61.562 -39.406 1 90 141 LEU A N 1
ATOM 1033 C CA . LEU A 1 141 ? 1.951 -62.438 -38.906 1 90 141 LEU A CA 1
ATOM 1034 C C . LEU A 1 141 ? 0.602 -61.75 -38.906 1 90 141 LEU A C 1
ATOM 1036 O O . LEU A 1 141 ? 0.447 -60.688 -38.281 1 90 141 LEU A O 1
ATOM 1040 N N . ALA A 1 142 ? -0.384 -62.281 -39.625 1 90 142 ALA A N 1
ATOM 1041 C CA . ALA A 1 142 ? -1.727 -61.719 -39.688 1 90 142 ALA A CA 1
ATOM 1042 C C . ALA A 1 142 ? -2.449 -61.938 -38.344 1 90 142 ALA A C 1
ATOM 1044 O O . ALA A 1 142 ? -2.414 -63.031 -37.781 1 90 142 ALA A O 1
ATOM 1045 N N . CYS A 1 143 ? -3.084 -60.781 -37.906 1 91.19 143 CYS A N 1
ATOM 1046 C CA . CYS A 1 143 ? -3.816 -60.906 -36.656 1 91.19 143 CYS A CA 1
ATOM 1047 C C . CYS A 1 143 ? -5.168 -61.562 -36.844 1 91.19 143 CYS A C 1
ATOM 1049 O O . CYS A 1 143 ? -5.777 -61.438 -37.906 1 91.19 143 CYS A O 1
ATOM 1051 N N . SER A 1 144 ? -5.676 -62.281 -35.875 1 87.81 144 SER A N 1
ATOM 1052 C CA . SER A 1 144 ? -6.965 -62.969 -35.906 1 87.81 144 SER A CA 1
ATOM 1053 C C . SER A 1 144 ? -8.117 -61.969 -35.844 1 87.81 144 SER A C 1
ATOM 1055 O O . SER A 1 144 ? -7.906 -60.781 -35.594 1 87.81 144 SER A O 1
ATOM 1057 N N . ASN A 1 145 ? -9.344 -62.375 -36.094 1 80.62 145 ASN A N 1
ATOM 1058 C CA . ASN A 1 145 ? -10.539 -61.531 -36.219 1 80.62 145 ASN A CA 1
ATOM 1059 C C . ASN A 1 145 ? -10.836 -60.781 -34.938 1 80.62 145 ASN A C 1
ATOM 1061 O O . ASN A 1 145 ? -11.492 -59.75 -34.969 1 80.62 145 ASN A O 1
ATOM 1065 N N . ASN A 1 146 ? -10.398 -61.219 -33.844 1 85.62 146 ASN A N 1
ATOM 1066 C CA . ASN A 1 146 ? -10.711 -60.562 -32.562 1 85.62 146 ASN A CA 1
ATOM 1067 C C . ASN A 1 146 ? -9.547 -59.719 -32.094 1 85.62 146 ASN A C 1
ATOM 1069 O O . ASN A 1 146 ? -9.547 -59.25 -30.938 1 85.62 146 ASN A O 1
ATOM 1073 N N . THR A 1 147 ? -8.602 -59.531 -32.906 1 88.62 147 THR A N 1
ATOM 1074 C CA . THR A 1 147 ? -7.43 -58.75 -32.531 1 88.62 147 THR A CA 1
ATOM 1075 C C . THR A 1 147 ? -7.059 -57.75 -33.656 1 88.62 147 THR A C 1
ATOM 1077 O O . THR A 1 147 ? -7.504 -57.906 -34.781 1 88.62 147 THR A O 1
ATOM 1080 N N . VAL A 1 148 ? -6.434 -56.719 -33.312 1 88.69 148 VAL A N 1
ATOM 1081 C CA . VAL A 1 148 ? -5.941 -55.688 -34.25 1 88.69 148 VAL A CA 1
ATOM 1082 C C . VAL A 1 148 ? -4.449 -55.469 -34.031 1 88.69 148 VAL A C 1
ATOM 1084 O O . VAL A 1 148 ? -3.943 -55.688 -32.906 1 88.69 148 VAL A O 1
ATOM 1087 N N . PRO A 1 149 ? -3.77 -55.125 -35.062 1 88.06 149 PRO A N 1
ATOM 1088 C CA . PRO A 1 149 ? -2.332 -54.875 -34.938 1 88.06 149 PRO A CA 1
ATOM 1089 C C . PRO A 1 149 ? -2.025 -53.625 -34.094 1 88.06 149 PRO A C 1
ATOM 1091 O O . PRO A 1 149 ? -2.641 -52.562 -34.312 1 88.06 149 PRO A O 1
ATOM 1094 N N . ASP A 1 150 ? -1.272 -53.781 -33.031 1 83.12 150 ASP A N 1
ATOM 1095 C CA . ASP A 1 150 ? -0.718 -52.688 -32.219 1 83.12 150 ASP A CA 1
ATOM 1096 C C . ASP A 1 150 ? 0.79 -52.875 -32.031 1 83.12 150 ASP A C 1
ATOM 1098 O O . ASP A 1 150 ? 1.236 -53.656 -31.203 1 83.12 150 ASP A O 1
ATOM 1102 N N . ASN A 1 151 ? 1.431 -52.062 -32.719 1 76.88 151 ASN A N 1
ATOM 1103 C CA . ASN A 1 151 ? 2.885 -52.156 -32.781 1 76.88 151 ASN A CA 1
ATOM 1104 C C . ASN A 1 151 ? 3.334 -53.562 -33.219 1 76.88 151 ASN A C 1
ATOM 1106 O O . ASN A 1 151 ? 2.973 -54 -34.312 1 76.88 151 ASN A O 1
ATOM 1110 N N . ASN A 1 152 ? 3.957 -54.312 -32.375 1 76.62 152 ASN A N 1
ATOM 1111 C CA . ASN A 1 152 ? 4.488 -55.594 -32.812 1 76.62 152 ASN A CA 1
ATOM 1112 C C . ASN A 1 152 ? 3.74 -56.781 -32.188 1 76.62 152 ASN A C 1
ATOM 1114 O O . ASN A 1 152 ? 4.25 -57.906 -32.156 1 76.62 152 ASN A O 1
ATOM 1118 N N . THR A 1 153 ? 2.555 -56.406 -31.688 1 81.5 153 THR A N 1
ATOM 1119 C CA . THR A 1 153 ? 1.757 -57.469 -31.094 1 81.5 153 THR A CA 1
ATOM 1120 C C . THR A 1 153 ? 0.287 -57.312 -31.484 1 81.5 153 THR A C 1
ATOM 1122 O O . THR A 1 153 ? -0.179 -56.219 -31.781 1 81.5 153 THR A O 1
ATOM 1125 N N . CYS A 1 154 ? -0.314 -58.406 -31.703 1 86.88 154 CYS A N 1
ATOM 1126 C CA . CYS A 1 154 ? -1.757 -58.406 -31.922 1 86.88 154 CYS A CA 1
ATOM 1127 C C . CYS A 1 154 ? -2.506 -58.312 -30.594 1 86.88 154 CYS A C 1
ATOM 1129 O O . CYS A 1 154 ? -2.391 -59.219 -29.75 1 86.88 154 CYS A O 1
ATOM 1131 N N . VAL A 1 155 ? -3.244 -57.25 -30.484 1 86.19 155 VAL A N 1
ATOM 1132 C CA . VAL A 1 155 ? -3.967 -57.031 -29.25 1 86.19 155 VAL A CA 1
ATOM 1133 C C . VAL A 1 155 ? -5.469 -57.062 -29.5 1 86.19 155 VAL A C 1
ATOM 1135 O O . VAL A 1 155 ? -5.926 -56.75 -30.609 1 86.19 155 VAL A O 1
ATOM 1138 N N . THR A 1 156 ? -6.25 -57.438 -28.578 1 87.75 156 THR A N 1
ATOM 1139 C CA . THR A 1 156 ? -7.703 -57.531 -28.688 1 87.75 156 THR A CA 1
ATOM 1140 C C . THR A 1 156 ? -8.297 -56.125 -28.875 1 87.75 156 THR A C 1
ATOM 1142 O O . THR A 1 156 ? -7.867 -55.156 -28.234 1 87.75 156 THR A O 1
ATOM 1145 N N . CYS A 1 157 ? -9.227 -55.906 -29.922 1 88.31 157 CYS A N 1
ATOM 1146 C CA . CYS A 1 157 ? -9.953 -54.656 -30.094 1 88.31 157 CYS A CA 1
ATOM 1147 C C . CYS A 1 157 ? -11.016 -54.469 -29.031 1 88.31 157 CYS A C 1
ATOM 1149 O O . CYS A 1 157 ? -12.211 -54.469 -29.328 1 88.31 157 CYS A O 1
ATOM 1151 N N . ARG A 1 158 ? -10.602 -54.125 -27.938 1 86.88 158 ARG A N 1
ATOM 1152 C CA . ARG A 1 158 ? -11.391 -54.156 -26.719 1 86.88 158 ARG A CA 1
ATOM 1153 C C . ARG A 1 158 ? -12.625 -53.25 -26.844 1 86.88 158 ARG A C 1
ATOM 1155 O O . ARG A 1 158 ? -13.734 -53.688 -26.516 1 86.88 158 ARG A O 1
ATOM 1162 N N . THR A 1 159 ? -12.578 -52.031 -27.438 1 86.56 159 THR A N 1
ATOM 1163 C CA . THR A 1 159 ? -13.672 -51.062 -27.453 1 86.56 159 THR A CA 1
ATOM 1164 C C . THR A 1 159 ? -14.758 -51.5 -28.438 1 86.56 159 THR A C 1
ATOM 1166 O O . THR A 1 159 ? -15.945 -51.438 -28.125 1 86.56 159 THR A O 1
ATOM 1169 N N . THR A 1 160 ? -14.383 -51.875 -29.594 1 86.38 160 THR A N 1
ATOM 1170 C CA . THR A 1 160 ? -15.352 -52.312 -30.594 1 86.38 160 THR A CA 1
ATOM 1171 C C . THR A 1 160 ? -16.078 -53.562 -30.156 1 86.38 160 THR A C 1
ATOM 1173 O O . THR A 1 160 ? -17.297 -53.688 -30.312 1 86.38 160 THR A O 1
ATOM 1176 N N . ILE A 1 161 ? -15.375 -54.469 -29.609 1 87.81 161 ILE A N 1
ATOM 1177 C CA . ILE A 1 161 ? -15.977 -55.719 -29.156 1 87.81 161 ILE A CA 1
ATOM 1178 C C . ILE A 1 161 ? -17 -55.438 -28.047 1 87.81 161 ILE A C 1
ATOM 1180 O O . ILE A 1 161 ? -18.094 -55.969 -28.062 1 87.81 161 ILE A O 1
ATOM 1184 N N . ARG A 1 162 ? -16.547 -54.562 -27.188 1 87.06 162 ARG A N 1
ATOM 1185 C CA . ARG A 1 162 ? -17.438 -54.188 -26.109 1 87.06 162 ARG A CA 1
ATOM 1186 C C . ARG A 1 162 ? -18.734 -53.594 -26.641 1 87.06 162 ARG A C 1
ATOM 1188 O O . ARG A 1 162 ? -19.828 -53.906 -26.141 1 87.06 162 ARG A O 1
ATOM 1195 N N . MET A 1 163 ? -18.672 -52.719 -27.672 1 86.81 163 MET A N 1
ATOM 1196 C CA . MET A 1 163 ? -19.844 -52.031 -28.234 1 86.81 163 MET A CA 1
ATOM 1197 C C . MET A 1 163 ? -20.734 -53.031 -28.984 1 86.81 163 MET A C 1
ATOM 1199 O O . MET A 1 163 ? -21.953 -52.969 -28.859 1 86.81 163 MET A O 1
ATOM 1203 N N . LEU A 1 164 ? -20.203 -53.875 -29.656 1 85.56 164 LEU A N 1
ATOM 1204 C CA . LEU A 1 164 ? -20.969 -54.875 -30.406 1 85.56 164 LEU A CA 1
ATOM 1205 C C . LEU A 1 164 ? -21.625 -55.875 -29.469 1 85.56 164 LEU A C 1
ATOM 1207 O O . LEU A 1 164 ? -22.781 -56.25 -29.656 1 85.56 164 LEU A O 1
ATOM 1211 N N . ARG A 1 165 ? -20.828 -56.344 -28.516 1 86.12 165 ARG A N 1
ATOM 1212 C CA . ARG A 1 165 ? -21.344 -57.281 -27.531 1 86.12 165 ARG A CA 1
ATOM 1213 C C . ARG A 1 165 ? -22.531 -56.688 -26.781 1 86.12 165 ARG A C 1
ATOM 1215 O O . ARG A 1 165 ? -23.531 -57.375 -26.562 1 86.12 165 ARG A O 1
ATOM 1222 N N . ALA A 1 166 ? -22.359 -55.469 -26.422 1 82.19 166 ALA A N 1
ATOM 1223 C CA . ALA A 1 166 ? -23.422 -54.781 -25.688 1 82.19 166 ALA A CA 1
ATOM 1224 C C . ALA A 1 166 ? -24.703 -54.688 -26.531 1 82.19 166 ALA A C 1
ATOM 1226 O O . ALA A 1 166 ? -25.812 -54.656 -25.984 1 82.19 166 ALA A O 1
ATOM 1227 N N . SER A 1 167 ? -24.609 -54.656 -27.859 1 79.12 167 SER A N 1
ATOM 1228 C CA . SER A 1 167 ? -25.75 -54.594 -28.75 1 79.12 167 SER A CA 1
ATOM 1229 C C . SER A 1 167 ? -26.172 -55.969 -29.25 1 79.12 167 SER A C 1
ATOM 1231 O O . SER A 1 167 ? -26.922 -56.094 -30.219 1 79.12 167 SER A O 1
ATOM 1233 N N . SER A 1 168 ? -25.656 -57.031 -28.688 1 79.62 168 SER A N 1
ATOM 1234 C CA . SER A 1 168 ? -25.953 -58.438 -29 1 79.62 168 SER A CA 1
ATOM 1235 C C . SER A 1 168 ? -25.609 -58.75 -30.453 1 79.62 168 SER A C 1
ATOM 1237 O O . SER A 1 168 ? -26.344 -59.469 -31.125 1 79.62 168 SER A O 1
ATOM 1239 N N . LEU A 1 169 ? -24.609 -58.094 -30.891 1 82.25 169 LEU A N 1
ATOM 1240 C CA . LEU A 1 169 ? -24.078 -58.375 -32.219 1 82.25 169 LEU A CA 1
ATOM 1241 C C . LEU A 1 169 ? -22.844 -59.281 -32.125 1 82.25 169 LEU A C 1
ATOM 1243 O O . LEU A 1 169 ? -22.219 -59.375 -31.062 1 82.25 169 LEU A O 1
ATOM 1247 N N . PRO A 1 170 ? -22.594 -59.906 -33.25 1 81.69 170 PRO A N 1
ATOM 1248 C CA . PRO A 1 170 ? -21.406 -60.781 -33.219 1 81.69 170 PRO A CA 1
ATOM 1249 C C . PRO A 1 170 ? -20.109 -60.031 -32.938 1 81.69 170 PRO A C 1
ATOM 1251 O O . PRO A 1 170 ? -19.938 -58.906 -33.438 1 81.69 170 PRO A O 1
ATOM 1254 N N . GLU A 1 171 ? -19.281 -60.688 -32.094 1 85.5 171 GLU A N 1
ATOM 1255 C CA . GLU A 1 171 ? -18.016 -60.062 -31.719 1 85.5 171 GLU A CA 1
ATOM 1256 C C . GLU A 1 171 ? -17.047 -60.031 -32.906 1 85.5 171 GLU A C 1
ATOM 1258 O O . GLU A 1 171 ? -16.859 -61.031 -33.594 1 85.5 171 GLU A O 1
ATOM 1263 N N . SER A 1 172 ? -16.656 -58.844 -33.281 1 84.06 172 SER A N 1
ATOM 1264 C CA . SER A 1 172 ? -15.703 -58.594 -34.375 1 84.06 172 SER A CA 1
ATOM 1265 C C . SER A 1 172 ? -14.992 -57.25 -34.188 1 84.06 172 SER A C 1
ATOM 1267 O O . SER A 1 172 ? -15.344 -56.5 -33.281 1 84.06 172 SER A O 1
ATOM 1269 N N . CYS A 1 173 ? -13.953 -57.062 -34.875 1 87.25 173 CYS A N 1
ATOM 1270 C CA . CYS A 1 173 ? -13.273 -55.75 -34.844 1 87.25 173 CYS A CA 1
ATOM 1271 C C . CYS A 1 173 ? -13.781 -54.844 -35.938 1 87.25 173 CYS A C 1
ATOM 1273 O O . CYS A 1 173 ? -13.336 -53.688 -36.062 1 87.25 173 CYS A O 1
ATOM 1275 N N . ILE A 1 174 ? -14.781 -55.219 -36.719 1 81.94 174 ILE A N 1
ATOM 1276 C CA . ILE A 1 174 ? -15.375 -54.438 -37.781 1 81.94 174 ILE A CA 1
ATOM 1277 C C . ILE A 1 174 ? -16.703 -53.844 -37.344 1 81.94 174 ILE A C 1
ATOM 1279 O O . ILE A 1 174 ? -17.609 -54.594 -36.938 1 81.94 174 ILE A O 1
ATOM 1283 N N . CYS A 1 175 ? -16.766 -52.469 -37.406 1 83.56 175 CYS A N 1
ATOM 1284 C CA . CYS A 1 175 ? -18 -51.781 -37.031 1 83.56 175 CYS A CA 1
ATOM 1285 C C . CYS A 1 175 ? -19 -51.812 -38.156 1 83.56 175 CYS A C 1
ATOM 1287 O O . CYS A 1 175 ? -18.672 -51.438 -39.281 1 83.56 175 CYS A O 1
ATOM 1289 N N . PRO A 1 176 ? -20.219 -52.188 -37.969 1 78.94 176 PRO A N 1
ATOM 1290 C CA . PRO A 1 176 ? -21.219 -52.219 -39.031 1 78.94 176 PRO A CA 1
ATOM 1291 C C . PRO A 1 176 ? -21.578 -50.844 -39.531 1 78.94 176 PRO A C 1
ATOM 1293 O O . PRO A 1 176 ? -21.953 -50.688 -40.719 1 78.94 176 PRO A O 1
ATOM 1296 N N . ASN A 1 177 ? -21.547 -49.75 -38.688 1 79.12 177 ASN A N 1
ATOM 1297 C CA . ASN A 1 177 ? -21.781 -48.375 -39.062 1 79.12 177 ASN A CA 1
ATOM 1298 C C . ASN A 1 177 ? -20.469 -47.594 -39.188 1 79.12 177 ASN A C 1
ATOM 1300 O O . ASN A 1 177 ? -19.406 -48.094 -38.844 1 79.12 177 ASN A O 1
ATOM 1304 N N . SER A 1 178 ? -20.688 -46.344 -39.812 1 78.31 178 SER A N 1
ATOM 1305 C CA . SER A 1 178 ? -19.516 -45.469 -39.844 1 78.31 178 SER A CA 1
ATOM 1306 C C . SER A 1 178 ? -19.125 -45.031 -38.438 1 78.31 178 SER A C 1
ATOM 1308 O O . SER A 1 178 ? -20 -44.75 -37.594 1 78.31 178 SER A O 1
ATOM 1310 N N . ARG A 1 179 ? -17.906 -45.094 -38.188 1 84.31 179 ARG A N 1
ATOM 1311 C CA . ARG A 1 179 ? -17.438 -44.688 -36.875 1 84.31 179 ARG A CA 1
ATOM 1312 C C . ARG A 1 179 ? -17.672 -43.188 -36.688 1 84.31 179 ARG A C 1
ATOM 1314 O O . ARG A 1 179 ? -17.609 -42.406 -37.625 1 84.31 179 ARG A O 1
ATOM 1321 N N . VAL A 1 180 ? -18.094 -42.844 -35.594 1 85.31 180 VAL A N 1
ATOM 1322 C CA . VAL A 1 180 ? -18.281 -41.438 -35.188 1 85.31 180 VAL A CA 1
ATOM 1323 C C . VAL A 1 180 ? -17.234 -41.062 -34.156 1 85.31 180 VAL A C 1
ATOM 1325 O O . VAL A 1 180 ? -17.219 -41.594 -33.031 1 85.31 180 VAL A O 1
ATOM 1328 N N . ASP A 1 181 ? -16.438 -40.125 -34.469 1 85.88 181 ASP A N 1
ATOM 1329 C CA . ASP A 1 181 ? -15.359 -39.656 -33.594 1 85.88 181 ASP A CA 1
ATOM 1330 C C . ASP A 1 181 ? -14.484 -40.844 -33.156 1 85.88 181 ASP A C 1
ATOM 1332 O O . ASP A 1 181 ? -14.109 -40.906 -31.984 1 85.88 181 ASP A O 1
ATOM 1336 N N . GLY A 1 182 ? -14.359 -41.844 -33.938 1 82.56 182 GLY A N 1
ATOM 1337 C CA . GLY A 1 182 ? -13.484 -42.969 -33.688 1 82.56 182 GLY A CA 1
ATOM 1338 C C . GLY A 1 182 ? -14.164 -44.094 -32.938 1 82.56 182 GLY A C 1
ATOM 1339 O O . GLY A 1 182 ? -13.539 -45.094 -32.625 1 82.56 182 GLY A O 1
ATOM 1340 N N . VAL A 1 183 ? -15.414 -43.906 -32.656 1 87.69 183 VAL A N 1
ATOM 1341 C CA . VAL A 1 183 ? -16.141 -44.906 -31.875 1 87.69 183 VAL A CA 1
ATOM 1342 C C . VAL A 1 183 ? -17.219 -45.562 -32.75 1 87.69 183 VAL A C 1
ATOM 1344 O O . VAL A 1 183 ? -17.828 -44.906 -33.594 1 87.69 183 VAL A O 1
ATOM 1347 N N . CYS A 1 184 ? -17.328 -46.875 -32.5 1 86.56 184 CYS A N 1
ATOM 1348 C CA . CYS A 1 184 ? -18.359 -47.625 -33.25 1 86.56 184 CYS A CA 1
ATOM 1349 C C . CYS A 1 184 ? -19.688 -47.625 -32.5 1 86.56 184 CYS A C 1
ATOM 1351 O O . CYS A 1 184 ? -19.766 -48.062 -31.359 1 86.56 184 CYS A O 1
ATOM 1353 N N . PHE A 1 185 ? -20.75 -47.031 -33.125 1 86.06 185 PHE A N 1
ATOM 1354 C CA . PHE A 1 185 ? -22.094 -47.062 -32.562 1 86.06 185 PHE A CA 1
ATOM 1355 C C . PHE A 1 185 ? -23.016 -47.906 -33.469 1 86.06 185 PHE A C 1
ATOM 1357 O O . PHE A 1 185 ? -23.562 -47.406 -34.438 1 86.06 185 PHE A O 1
ATOM 1364 N N . PRO A 1 186 ? -23.094 -49.281 -33.156 1 76.31 186 PRO A N 1
ATOM 1365 C CA . PRO A 1 186 ? -23.812 -50.156 -34.094 1 76.31 186 PRO A CA 1
ATOM 1366 C C . PRO A 1 186 ? -25.297 -49.812 -34.219 1 76.31 186 PRO A C 1
ATOM 1368 O O . PRO A 1 186 ? -25.922 -50.062 -35.219 1 76.31 186 PRO A O 1
ATOM 1371 N N . GLY A 1 187 ? -26.422 -49.625 -33.375 1 57.25 187 GLY A N 1
ATOM 1372 C CA . GLY A 1 187 ? -27.844 -49.344 -33.5 1 57.25 187 GLY A CA 1
ATOM 1373 C C . GLY A 1 187 ? -28.641 -49.688 -32.25 1 57.25 187 GLY A C 1
ATOM 1374 O O . GLY A 1 187 ? -29.859 -49.812 -32.312 1 57.25 187 GLY A O 1
ATOM 1375 N N . ILE A 1 188 ? -28.766 -50 -30.969 1 45.88 188 ILE A N 1
ATOM 1376 C CA . ILE A 1 188 ? -29.609 -50.375 -29.844 1 45.88 188 ILE A CA 1
ATOM 1377 C C . ILE A 1 188 ? -30.922 -49.594 -29.906 1 45.88 188 ILE A C 1
ATOM 1379 O O . ILE A 1 188 ? -30.922 -48.375 -29.984 1 45.88 188 ILE A O 1
ATOM 1383 N N . THR A 1 189 ? -32.469 -50.438 -29.469 1 36 189 THR A N 1
ATOM 1384 C CA . THR A 1 189 ? -33.844 -50.094 -29.172 1 36 189 THR A CA 1
ATOM 1385 C C . THR A 1 189 ? -34.031 -49.781 -27.688 1 36 189 THR A C 1
ATOM 1387 O O . THR A 1 189 ? -33.906 -50.656 -26.844 1 36 189 THR A O 1
ATOM 1390 N N . PRO A 1 190 ? -34.125 -49.125 -26.25 1 33.75 190 PRO A N 1
ATOM 1391 C CA . PRO A 1 190 ? -33.344 -47.938 -26.578 1 33.75 190 PRO A CA 1
ATOM 1392 C C . PRO A 1 190 ? -32.656 -48.031 -27.938 1 33.75 190 PRO A C 1
ATOM 1394 O O . PRO A 1 190 ? -32.188 -47.031 -28.469 1 33.75 190 PRO A O 1
ATOM 1397 N N . THR A 1 191 ? -33.125 -48.844 -28.234 1 36.34 191 THR A N 1
ATOM 1398 C CA . THR A 1 191 ? -34.094 -49.938 -28.344 1 36.34 191 THR A CA 1
ATOM 1399 C C . THR A 1 191 ? -35.438 -49.406 -28.828 1 36.34 191 THR A C 1
ATOM 1401 O O . THR A 1 191 ? -36.406 -50.156 -28.844 1 36.34 191 THR A O 1
ATOM 1404 N N . THR A 1 192 ? -36.25 -48.469 -28.703 1 30.69 192 THR A N 1
ATOM 1405 C CA . THR A 1 192 ? -37.562 -48.906 -29.172 1 30.69 192 THR A CA 1
ATOM 1406 C C . THR A 1 192 ? -37.438 -50.031 -30.188 1 30.69 192 THR A C 1
ATOM 1408 O O . THR A 1 192 ? -36.406 -50.125 -30.891 1 30.69 192 THR A O 1
ATOM 1411 N N . ILE A 1 193 ? -38.312 -51.312 -29.969 1 30.31 193 ILE A N 1
ATOM 1412 C CA . ILE A 1 193 ? -38.781 -52.656 -30.359 1 30.31 193 ILE A CA 1
ATOM 1413 C C . ILE A 1 193 ? -38.688 -52.781 -31.875 1 30.31 193 ILE A C 1
ATOM 1415 O O . ILE A 1 193 ? -39.031 -53.844 -32.438 1 30.31 193 ILE A O 1
ATOM 1419 N N . GLY A 1 194 ? -39.25 -51.875 -32.719 1 28.88 194 GLY A N 1
ATOM 1420 C CA . GLY A 1 194 ? -39.562 -52.5 -34 1 28.88 194 GLY A CA 1
ATOM 1421 C C . GLY A 1 194 ? -38.406 -53.312 -34.562 1 28.88 194 GLY A C 1
ATOM 1422 O O . GLY A 1 194 ? -37.25 -53.062 -34.188 1 28.88 194 GLY A O 1
ATOM 1423 N N . THR A 1 195 ? -38.625 -54.688 -35.062 1 29.84 195 THR A N 1
ATOM 1424 C CA . THR A 1 195 ? -38.031 -55.875 -35.656 1 29.84 195 THR A CA 1
ATOM 1425 C C . THR A 1 195 ? -36.844 -55.5 -36.531 1 29.84 195 THR A C 1
ATOM 1427 O O . THR A 1 195 ? -36.062 -56.375 -36.938 1 29.84 195 THR A O 1
ATOM 1430 N N . SER A 1 196 ? -37.094 -54.562 -37.531 1 30.02 196 SER A N 1
ATOM 1431 C CA . SER A 1 196 ? -36.312 -54.875 -38.719 1 30.02 196 SER A CA 1
ATOM 1432 C C . SER A 1 196 ? -34.812 -54.688 -38.469 1 30.02 196 SER A C 1
ATOM 1434 O O . SER A 1 196 ? -34.406 -53.75 -37.781 1 30.02 196 SER A O 1
ATOM 1436 N N . ASN A 1 197 ? -33.875 -55.688 -38.312 1 31.83 197 ASN A N 1
ATOM 1437 C CA . ASN A 1 197 ? -32.469 -56.125 -38.375 1 31.83 197 ASN A CA 1
ATOM 1438 C C . ASN A 1 197 ? -31.609 -55.156 -39.188 1 31.83 197 ASN A C 1
ATOM 1440 O O . ASN A 1 197 ? -30.453 -55.469 -39.469 1 31.83 197 ASN A O 1
ATOM 1444 N N . SER A 1 198 ? -32.094 -54.406 -40.188 1 34.5 198 SER A N 1
ATOM 1445 C CA . SER A 1 198 ? -31.078 -54.031 -41.188 1 34.5 198 SER A CA 1
ATOM 1446 C C . SER A 1 198 ? -30.047 -53.062 -40.594 1 34.5 198 SER A C 1
ATOM 1448 O O . SER A 1 198 ? -30.406 -52.125 -39.875 1 34.5 198 SER A O 1
ATOM 1450 N N . ALA A 1 199 ? -28.734 -53.375 -40.438 1 40.47 199 ALA A N 1
ATOM 1451 C CA . ALA A 1 199 ? -27.391 -52.844 -40.25 1 40.47 199 ALA A CA 1
ATOM 1452 C C . ALA A 1 199 ? -27.328 -51.375 -40.688 1 40.47 199 ALA A C 1
ATOM 1454 O O . ALA A 1 199 ? -26.391 -50.656 -40.375 1 40.47 199 ALA A O 1
ATOM 1455 N N . SER A 1 200 ? -27.938 -51.062 -41.812 1 39.34 200 SER A N 1
ATOM 1456 C CA . SER A 1 200 ? -27.484 -49.906 -42.562 1 39.34 200 SER A CA 1
ATOM 1457 C C . SER A 1 200 ? -27.766 -48.594 -41.812 1 39.34 200 SER A C 1
ATOM 1459 O O . SER A 1 200 ? -27.375 -47.531 -42.25 1 39.34 200 SER A O 1
ATOM 1461 N N . GLY A 1 201 ? -28.922 -48.312 -41.156 1 41.47 201 GLY A N 1
ATOM 1462 C CA . GLY A 1 201 ? -29.312 -46.938 -40.938 1 41.47 201 GLY A CA 1
ATOM 1463 C C . GLY A 1 201 ? -28.562 -46.281 -39.781 1 41.47 201 GLY A C 1
ATOM 1464 O O . GLY A 1 201 ? -27.797 -46.938 -39.094 1 41.47 201 GLY A O 1
ATOM 1465 N N . SER A 1 202 ? -28.391 -44.812 -39.812 1 50.44 202 SER A N 1
ATOM 1466 C CA . SER A 1 202 ? -27.781 -43.875 -38.844 1 50.44 202 SER A CA 1
ATOM 1467 C C . SER A 1 202 ? -28.219 -44.188 -37.438 1 50.44 202 SER A C 1
ATOM 1469 O O . SER A 1 202 ? -29.375 -44.531 -37.188 1 50.44 202 SER A O 1
ATOM 1471 N N . SER A 1 203 ? -27.281 -44.625 -36.562 1 57.84 203 SER A N 1
ATOM 1472 C CA . SER A 1 203 ? -27.562 -44.812 -35.156 1 57.84 203 SER A CA 1
ATOM 1473 C C . SER A 1 203 ? -28.469 -43.719 -34.594 1 57.84 203 SER A C 1
ATOM 1475 O O . SER A 1 203 ? -28.219 -42.531 -34.812 1 57.84 203 SER A O 1
ATOM 1477 N N . PRO A 1 204 ? -29.703 -44 -34.219 1 63.97 204 PRO A N 1
ATOM 1478 C CA . PRO A 1 204 ? -30.641 -43 -33.75 1 63.97 204 PRO A CA 1
ATOM 1479 C C . PRO A 1 204 ? -30.094 -42.156 -32.594 1 63.97 204 PRO A C 1
ATOM 1481 O O . PRO A 1 204 ? -30.625 -41.094 -32.281 1 63.97 204 PRO A O 1
ATOM 1484 N N . VAL A 1 205 ? -28.984 -42.625 -32.031 1 78.19 205 VAL A N 1
ATOM 1485 C CA . VAL A 1 205 ? -28.5 -41.938 -30.828 1 78.19 205 VAL A CA 1
ATOM 1486 C C . VAL A 1 205 ? -27.5 -40.844 -31.234 1 78.19 205 VAL A C 1
ATOM 1488 O O . VAL A 1 205 ? -27.25 -39.906 -30.469 1 78.19 205 VAL A O 1
ATOM 1491 N N . VAL A 1 206 ? -26.969 -40.938 -32.469 1 82.44 206 VAL A N 1
ATOM 1492 C CA . VAL A 1 206 ? -25.984 -39.969 -32.906 1 82.44 206 VAL A CA 1
ATOM 1493 C C . VAL A 1 206 ? -26.703 -38.781 -33.594 1 82.44 206 VAL A C 1
ATOM 1495 O O . VAL A 1 206 ? -27.484 -38.969 -34.531 1 82.44 206 VAL A O 1
ATOM 1498 N N . PRO A 1 207 ? -26.484 -37.594 -33.031 1 83.25 207 PRO A N 1
ATOM 1499 C CA . PRO A 1 207 ? -27.109 -36.438 -33.656 1 83.25 207 PRO A CA 1
ATOM 1500 C C . PRO A 1 207 ? -26.547 -36.125 -35.031 1 83.25 207 PRO A C 1
ATOM 1502 O O . PRO A 1 207 ? -25.438 -36.594 -35.375 1 83.25 207 PRO A O 1
ATOM 1505 N N . THR A 1 208 ? -27.406 -35.375 -35.812 1 75.75 208 THR A N 1
ATOM 1506 C CA . THR A 1 208 ? -26.953 -35 -37.156 1 75.75 208 THR A CA 1
ATOM 1507 C C . THR A 1 208 ? -25.922 -33.875 -37.094 1 75.75 208 THR A C 1
ATOM 1509 O O . THR A 1 208 ? -26.047 -32.969 -36.25 1 75.75 208 THR A O 1
ATOM 1512 N N . GLY A 1 209 ? -24.703 -34.062 -37.531 1 70.44 209 GLY A N 1
ATOM 1513 C CA . GLY A 1 209 ? -23.672 -33.031 -37.531 1 70.44 209 GLY A CA 1
ATOM 1514 C C . GLY A 1 209 ? -24.141 -31.719 -38.125 1 70.44 209 GLY A C 1
ATOM 1515 O O . GLY A 1 209 ? -24.844 -31.719 -39.156 1 70.44 209 GLY A O 1
ATOM 1516 N N . SER A 1 210 ? -24.266 -30.578 -37.25 1 74.94 210 SER A N 1
ATOM 1517 C CA . SER A 1 210 ? -24.547 -29.234 -37.75 1 74.94 210 SER A CA 1
ATOM 1518 C C . SER A 1 210 ? -23.391 -28.281 -37.469 1 74.94 210 SER A C 1
ATOM 1520 O O . SER A 1 210 ? -22.531 -28.578 -36.656 1 74.94 210 SER A O 1
ATOM 1522 N N . ASP A 1 211 ? -23.344 -27.219 -38.281 1 78.12 211 ASP A N 1
ATOM 1523 C CA . ASP A 1 211 ? -22.297 -26.203 -38.125 1 78.12 211 ASP A CA 1
ATOM 1524 C C . ASP A 1 211 ? -22.406 -25.531 -36.75 1 78.12 211 ASP A C 1
ATOM 1526 O O . ASP A 1 211 ? -21.391 -25.125 -36.156 1 78.12 211 ASP A O 1
ATOM 1530 N N . THR A 1 212 ? -23.547 -25.594 -36.219 1 79.62 212 THR A N 1
ATOM 1531 C CA . THR A 1 212 ? -23.75 -24.938 -34.938 1 79.62 212 THR A CA 1
ATOM 1532 C C . THR A 1 212 ? -23.172 -25.781 -33.781 1 79.62 212 THR A C 1
ATOM 1534 O O . THR A 1 212 ? -22.906 -25.266 -32.688 1 79.62 212 THR A O 1
ATOM 1537 N N . PHE A 1 213 ? -22.922 -27.031 -34.125 1 82.81 213 PHE A N 1
ATOM 1538 C CA . PHE A 1 213 ? -22.359 -27.953 -33.125 1 82.81 213 PHE A CA 1
ATOM 1539 C C . PHE A 1 213 ? -20.922 -27.578 -32.781 1 82.81 213 PHE A C 1
ATOM 1541 O O . PHE A 1 213 ? -20.484 -27.766 -31.656 1 82.81 213 PHE A O 1
ATOM 1548 N N . THR A 1 214 ? -20.297 -27.016 -33.75 1 88.19 214 THR A N 1
ATOM 1549 C CA . THR A 1 214 ? -18.859 -26.781 -33.594 1 88.19 214 THR A CA 1
ATOM 1550 C C . THR A 1 214 ? -18.562 -25.281 -33.438 1 88.19 214 THR A C 1
ATOM 1552 O O . THR A 1 214 ? -17.406 -24.891 -33.312 1 88.19 214 THR A O 1
ATOM 1555 N N . LEU A 1 215 ? -19.625 -24.516 -33.375 1 88.81 215 LEU A N 1
ATOM 1556 C CA . LEU A 1 215 ? -19.438 -23.062 -33.406 1 88.81 215 LEU A CA 1
ATOM 1557 C C . LEU A 1 215 ? -19.219 -22.531 -31.984 1 88.81 215 LEU A C 1
ATOM 1559 O O . LEU A 1 215 ? -20 -22.828 -31.078 1 88.81 215 LEU A O 1
ATOM 1563 N N . VAL A 1 216 ? -18.172 -21.812 -31.812 1 92.06 216 VAL A N 1
ATOM 1564 C CA . VAL A 1 216 ? -17.875 -21.109 -30.578 1 92.06 216 VAL A CA 1
ATOM 1565 C C . VAL A 1 216 ? -17.922 -19.609 -30.812 1 92.06 216 VAL A C 1
ATOM 1567 O O . VAL A 1 216 ? -17.156 -19.062 -31.609 1 92.06 216 VAL A O 1
ATOM 1570 N N . LEU A 1 217 ? -18.797 -18.938 -30.125 1 91.62 217 LEU A N 1
ATOM 1571 C CA . LEU A 1 217 ? -18.984 -17.5 -30.266 1 91.62 217 LEU A CA 1
ATOM 1572 C C . LEU A 1 217 ? -18.156 -16.75 -29.234 1 91.62 217 LEU A C 1
ATOM 1574 O O . LEU A 1 217 ? -18 -17.188 -28.094 1 91.62 217 LEU A O 1
ATOM 1578 N N . PRO A 1 218 ? -17.578 -15.57 -29.672 1 94.38 218 PRO A N 1
ATOM 1579 C CA . PRO A 1 218 ? -16.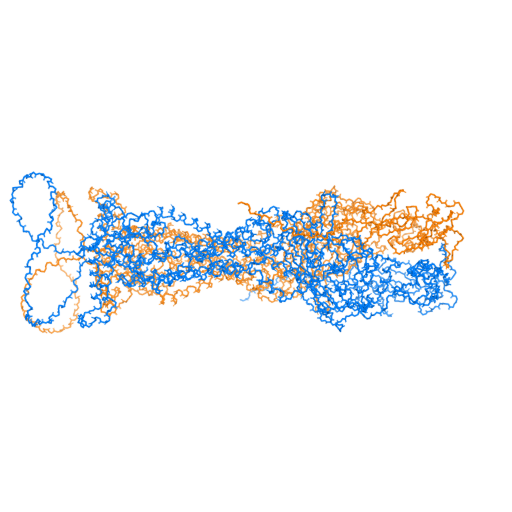969 -14.695 -28.672 1 94.38 218 PRO A CA 1
ATOM 1580 C C . PRO A 1 218 ? -17.984 -14.109 -27.688 1 94.38 218 PRO A C 1
ATOM 1582 O O . PRO A 1 218 ? -19.156 -13.938 -28.047 1 94.38 218 PRO A O 1
ATOM 1585 N N . ALA A 1 219 ? -17.562 -13.836 -26.469 1 94.31 219 ALA A N 1
ATOM 1586 C CA . ALA A 1 219 ? -18.453 -13.281 -25.438 1 94.31 219 ALA A CA 1
ATOM 1587 C C . ALA A 1 219 ? -18.969 -11.914 -25.859 1 94.31 219 ALA A C 1
ATOM 1589 O O . ALA A 1 219 ? -18.203 -11.047 -26.281 1 94.31 219 ALA A O 1
ATOM 1590 N N . GLY A 1 220 ? -20.219 -11.633 -25.797 1 90.06 220 GLY A N 1
ATOM 1591 C CA . GLY A 1 220 ? -20.844 -10.352 -26.094 1 90.06 220 GLY A CA 1
ATOM 1592 C C . GLY A 1 220 ? -21.312 -10.234 -27.531 1 90.06 220 GLY A C 1
ATOM 1593 O O . GLY A 1 220 ? -21.922 -9.234 -27.906 1 90.06 220 GLY A O 1
ATOM 1594 N N . GLU A 1 221 ? -21.031 -11.25 -28.297 1 89.19 221 GLU A N 1
ATOM 1595 C CA . GLU A 1 221 ? -21.422 -11.219 -29.703 1 89.19 221 GLU A CA 1
ATOM 1596 C C . GLU A 1 221 ? -22.5 -12.266 -30 1 89.19 221 GLU A C 1
ATOM 1598 O O . GLU A 1 221 ? -22.469 -13.359 -29.438 1 89.19 221 GLU A O 1
ATOM 1603 N N . THR A 1 222 ? -23.469 -11.906 -30.875 1 84.81 222 THR A N 1
ATOM 1604 C CA . THR A 1 222 ? -24.562 -12.812 -31.172 1 84.81 222 THR A CA 1
ATOM 1605 C C . THR A 1 222 ? -24.484 -13.305 -32.625 1 84.81 222 THR A C 1
ATOM 1607 O O . THR A 1 222 ? -25.125 -14.289 -33 1 84.81 222 THR A O 1
ATOM 1610 N N . SER A 1 223 ? -23.562 -12.664 -33.344 1 82.81 223 SER A N 1
ATOM 1611 C CA . SER A 1 223 ? -23.531 -12.992 -34.781 1 82.81 223 SER A CA 1
ATOM 1612 C C . SER A 1 223 ? -22.688 -14.242 -35.031 1 82.81 223 SER A C 1
ATOM 1614 O O . SER A 1 223 ? -21.609 -14.398 -34.469 1 82.81 223 SER A O 1
ATOM 1616 N N . SER A 1 224 ? -23.172 -15.18 -35.844 1 80.5 224 SER A N 1
ATOM 1617 C CA . SER A 1 224 ? -22.484 -16.406 -36.219 1 80.5 224 SER A CA 1
ATOM 1618 C C . SER A 1 224 ? -21.281 -16.109 -37.094 1 80.5 224 SER A C 1
ATOM 1620 O O . SER A 1 224 ? -20.359 -16.922 -37.219 1 80.5 224 SER A O 1
ATOM 1622 N N . GLN A 1 225 ? -21.188 -14.93 -37.656 1 80.69 225 GLN A N 1
ATOM 1623 C CA . GLN A 1 225 ? -20.094 -14.586 -38.531 1 80.69 225 GLN A CA 1
ATOM 1624 C C . GLN A 1 225 ? -18.797 -14.383 -37.781 1 80.69 225 GLN A C 1
ATOM 1626 O O . GLN A 1 225 ? -17.703 -14.609 -38.312 1 80.69 225 GLN A O 1
ATOM 1631 N N . THR A 1 226 ? -18.953 -14.086 -36.562 1 85.19 226 THR A N 1
ATOM 1632 C CA . THR A 1 226 ? -17.766 -13.82 -35.781 1 85.19 226 THR A CA 1
ATOM 1633 C C . THR A 1 226 ? -17.344 -15.07 -35 1 85.19 226 THR A C 1
ATOM 1635 O O . THR A 1 226 ? -16.328 -15.062 -34.312 1 85.19 226 THR A O 1
ATOM 1638 N N . GLY A 1 227 ? -18.141 -16.141 -35.219 1 88.88 227 GLY A N 1
ATOM 1639 C CA . GLY A 1 227 ? -17.844 -17.375 -34.5 1 88.88 227 GLY A CA 1
ATOM 1640 C C . GLY A 1 227 ? -16.734 -18.188 -35.125 1 88.88 227 GLY A C 1
ATOM 1641 O O . GLY A 1 227 ? -16.391 -17.969 -36.312 1 88.88 227 GLY A O 1
ATOM 1642 N N . ILE A 1 228 ? -16.078 -18.969 -34.312 1 90.5 228 ILE A N 1
ATOM 1643 C CA . ILE A 1 228 ? -15 -19.844 -34.781 1 90.5 228 ILE A CA 1
ATOM 1644 C C . ILE A 1 228 ? -15.445 -21.297 -34.656 1 90.5 228 ILE A C 1
ATOM 1646 O O . ILE A 1 228 ? -16.125 -21.688 -33.719 1 90.5 228 ILE A O 1
ATOM 1650 N N . SER A 1 229 ? -15.078 -22.047 -35.688 1 91.19 229 SER A N 1
ATOM 1651 C CA . SER A 1 229 ? -15.359 -23.469 -35.625 1 91.19 229 SER A CA 1
ATOM 1652 C C . SER A 1 229 ? -14.273 -24.234 -34.906 1 91.19 229 SER A C 1
ATOM 1654 O O . SER A 1 229 ? -13.117 -24.266 -35.344 1 91.19 229 SER A O 1
ATOM 1656 N N . SER A 1 230 ? -14.578 -24.906 -33.812 1 93.25 230 SER A N 1
ATOM 1657 C CA . SER A 1 230 ? -13.617 -25.562 -32.906 1 93.25 230 SER A CA 1
ATOM 1658 C C . SER A 1 230 ? -13.32 -26.969 -33.406 1 93.25 230 SER A C 1
ATOM 1660 O O . SER A 1 230 ? -14.234 -27.734 -33.688 1 93.25 230 SER A O 1
ATOM 1662 N N . LYS A 1 231 ? -12.039 -27.266 -33.438 1 91.38 231 LYS A N 1
ATOM 1663 C CA . LYS A 1 231 ? -11.617 -28.609 -33.812 1 91.38 231 LYS A CA 1
ATOM 1664 C C . LYS A 1 231 ? -11.977 -29.625 -32.75 1 91.38 231 LYS A C 1
ATOM 1666 O O . LYS A 1 231 ? -12.32 -30.781 -33.062 1 91.38 231 LYS A O 1
ATOM 1671 N N . TYR A 1 232 ? -11.906 -29.25 -31.531 1 92.94 232 TYR A N 1
ATOM 1672 C CA . TYR A 1 232 ? -12.242 -30.156 -30.438 1 92.94 232 TYR A CA 1
ATOM 1673 C C . TYR A 1 232 ? -13.711 -30.562 -30.5 1 92.94 232 TYR A C 1
ATOM 1675 O O . TYR A 1 232 ? -14.062 -31.719 -30.266 1 92.94 232 TYR A O 1
ATOM 1683 N N . PHE A 1 233 ? -14.602 -29.656 -30.812 1 93.12 233 PHE A N 1
ATOM 1684 C CA . PHE A 1 233 ? -16.031 -29.938 -30.938 1 93.12 233 PHE A CA 1
ATOM 1685 C C . PHE A 1 233 ? -16.281 -30.906 -32.094 1 93.12 233 PHE A C 1
ATOM 1687 O O . PHE A 1 233 ? -17.125 -31.797 -31.984 1 93.12 233 PHE A O 1
ATOM 1694 N N . GLU A 1 234 ? -15.508 -30.734 -33.031 1 89.88 234 GLU A N 1
ATOM 1695 C CA . GLU A 1 234 ? -15.664 -31.562 -34.219 1 89.88 234 GLU A CA 1
ATOM 1696 C C . GLU A 1 234 ? -15.328 -33.031 -33.906 1 89.88 234 GLU A C 1
ATOM 1698 O O . GLU A 1 234 ? -15.938 -33.938 -34.469 1 89.88 234 GLU A O 1
ATOM 1703 N N . THR A 1 235 ? -14.461 -33.219 -32.969 1 90.31 235 THR A N 1
ATOM 1704 C CA . THR A 1 235 ? -13.969 -34.594 -32.719 1 90.31 235 THR A CA 1
ATOM 1705 C C . THR A 1 235 ? -14.664 -35.219 -31.516 1 90.31 235 THR A C 1
ATOM 1707 O O . THR A 1 235 ? -14.617 -36.438 -31.328 1 90.31 235 THR A O 1
ATOM 1710 N N . GLN A 1 236 ? -15.344 -34.5 -30.703 1 92.38 236 GLN A N 1
ATOM 1711 C CA . GLN A 1 236 ? -15.852 -35.062 -29.453 1 92.38 236 GLN A CA 1
ATOM 1712 C C . GLN A 1 236 ? -17.359 -34.844 -29.312 1 92.38 236 GLN A C 1
ATOM 1714 O O . GLN A 1 236 ? -18.031 -35.594 -28.641 1 92.38 236 GLN A O 1
ATOM 1719 N N . ALA A 1 237 ? -17.984 -33.906 -29.922 1 92.62 237 ALA A N 1
ATOM 1720 C CA . ALA A 1 237 ? -19.328 -33.438 -29.594 1 92.62 237 ALA A CA 1
ATOM 1721 C C . ALA A 1 237 ? -20.375 -34.469 -29.938 1 92.62 237 ALA A C 1
ATOM 1723 O O . ALA A 1 237 ? -21.25 -34.781 -29.141 1 92.62 237 ALA A O 1
ATOM 1724 N N . ARG A 1 238 ? -20.281 -35.094 -31.078 1 90.12 238 ARG A N 1
ATOM 1725 C CA . ARG A 1 238 ? -21.297 -36.031 -31.516 1 90.12 238 ARG A CA 1
ATOM 1726 C C . ARG A 1 238 ? -21.203 -37.344 -30.703 1 90.12 238 ARG A C 1
ATOM 1728 O O . ARG A 1 238 ? -22.234 -37.906 -30.312 1 90.12 238 ARG A O 1
ATOM 1735 N N . SER A 1 239 ? -19.984 -37.812 -30.531 1 91.12 239 SER A N 1
ATOM 1736 C CA . SER A 1 239 ? -19.812 -39.031 -29.734 1 91.12 239 SER A CA 1
ATOM 1737 C C . SER A 1 239 ? -20.25 -38.812 -28.281 1 91.12 239 SER A C 1
ATOM 1739 O O . SER A 1 239 ? -20.828 -39.719 -27.656 1 91.12 239 SER A O 1
ATOM 1741 N N . ALA A 1 240 ? -19.969 -37.656 -27.766 1 93.88 240 ALA A N 1
ATOM 1742 C CA . ALA A 1 240 ? -20.375 -37.344 -26.391 1 93.88 240 ALA A CA 1
ATOM 1743 C C . ALA A 1 240 ? -21.906 -37.375 -26.266 1 93.88 240 ALA A C 1
ATOM 1745 O O . ALA A 1 240 ? -22.438 -37.875 -25.281 1 93.88 240 ALA A O 1
ATOM 1746 N N . THR A 1 241 ? -22.562 -36.781 -27.234 1 92.44 241 THR A N 1
ATOM 1747 C CA . THR A 1 241 ? -24.031 -36.781 -27.234 1 92.44 241 THR A CA 1
ATOM 1748 C C . THR A 1 241 ? -24.578 -38.188 -27.328 1 92.44 241 THR A C 1
ATOM 1750 O O . THR A 1 241 ? -25.531 -38.562 -26.609 1 92.44 241 THR A O 1
ATOM 1753 N N . ALA A 1 242 ? -23.984 -39 -28.109 1 90 242 ALA A N 1
ATOM 1754 C CA . ALA A 1 242 ? -24.438 -40.375 -28.297 1 90 242 ALA A CA 1
ATOM 1755 C C . ALA A 1 242 ? -24.25 -41.188 -27.016 1 90 242 ALA A C 1
ATOM 1757 O O . ALA A 1 242 ? -25.172 -41.875 -26.578 1 90 242 ALA A O 1
ATOM 1758 N N . PHE A 1 243 ? -23.078 -41.125 -26.484 1 90.94 243 PHE A N 1
ATOM 1759 C CA . PHE A 1 243 ? -22.766 -41.906 -25.281 1 90.94 243 PHE A CA 1
ATOM 1760 C C . PHE A 1 243 ? -23.641 -41.438 -24.125 1 90.94 243 PHE A C 1
ATOM 1762 O O . PHE A 1 243 ? -23.969 -42.25 -23.234 1 90.94 243 PHE A O 1
ATOM 1769 N N . CYS A 1 244 ? -24 -40.125 -24.141 1 93.44 244 CYS A N 1
ATOM 1770 C CA . CYS A 1 244 ? -24.812 -39.594 -23.047 1 93.44 244 CYS A CA 1
ATOM 1771 C C . CYS A 1 244 ? -26.281 -39.969 -23.219 1 93.44 244 CYS A C 1
ATOM 1773 O O . CYS A 1 244 ? -27.078 -39.844 -22.281 1 93.44 244 CYS A O 1
ATOM 1775 N N . SER A 1 245 ? -26.672 -40.438 -24.25 1 90.06 245 SER A N 1
ATOM 1776 C CA . SER A 1 245 ? -28.062 -40.812 -24.484 1 90.06 245 SER A CA 1
ATOM 1777 C C . SER A 1 245 ? -28.5 -41.906 -23.531 1 90.06 245 SER A C 1
ATOM 1779 O O . SER A 1 245 ? -27.672 -42.531 -22.859 1 90.06 245 SER A O 1
ATOM 1781 N N . THR A 1 246 ? -29.812 -42.125 -23.406 1 86.5 246 THR A N 1
ATOM 1782 C CA . THR A 1 246 ? -30.375 -43.094 -22.469 1 86.5 246 THR A CA 1
ATOM 1783 C C . THR A 1 246 ? -30 -44.5 -22.828 1 86.5 246 THR A C 1
ATOM 1785 O O . THR A 1 246 ? -30.062 -45.406 -22 1 86.5 246 THR A O 1
ATOM 1788 N N . ALA A 1 247 ? -29.531 -44.656 -24.047 1 81.75 247 ALA A N 1
ATOM 1789 C CA . ALA A 1 247 ? -29.141 -45.969 -24.5 1 81.75 247 ALA A CA 1
ATOM 1790 C C . ALA A 1 247 ? -27.844 -46.438 -23.828 1 81.75 247 ALA A C 1
ATOM 1792 O O . ALA A 1 247 ? -27.703 -47.594 -23.469 1 81.75 247 ALA A O 1
ATOM 1793 N N . TYR A 1 248 ? -26.938 -45.594 -23.703 1 86.12 248 TYR A N 1
ATOM 1794 C CA . TYR A 1 248 ? -25.641 -45.938 -23.141 1 86.12 248 TYR A CA 1
ATOM 1795 C C . TYR A 1 248 ? -25.5 -45.375 -21.734 1 86.12 248 TYR A C 1
ATOM 1797 O O . TYR A 1 248 ? -24.891 -46 -20.859 1 86.12 248 TYR A O 1
ATOM 1805 N N . ASN A 1 249 ? -26 -44.25 -21.484 1 89.62 249 ASN A N 1
ATOM 1806 C CA . ASN A 1 249 ? -26.031 -43.562 -20.188 1 89.62 249 ASN A CA 1
ATOM 1807 C C . ASN A 1 249 ? -24.641 -43.5 -19.562 1 89.62 249 ASN A C 1
ATOM 1809 O O . ASN A 1 249 ? -24.453 -43.875 -18.406 1 89.62 249 ASN A O 1
ATOM 1813 N N . ASN A 1 250 ? -23.641 -43.094 -20.344 1 91.75 250 ASN A N 1
ATOM 1814 C CA . ASN A 1 250 ? -22.297 -42.844 -19.844 1 91.75 250 ASN A CA 1
ATOM 1815 C C . ASN A 1 250 ? -22.203 -41.5 -19.125 1 91.75 250 ASN A C 1
ATOM 1817 O O . ASN A 1 250 ? -22.344 -40.469 -19.75 1 91.75 250 ASN A O 1
ATOM 1821 N N . ILE A 1 251 ? -21.875 -41.5 -17.891 1 94.44 251 ILE A N 1
ATOM 1822 C CA . ILE A 1 251 ? -21.891 -40.312 -17.047 1 94.44 251 ILE A CA 1
ATOM 1823 C C . ILE A 1 251 ? -20.766 -39.344 -17.469 1 94.44 251 ILE A C 1
ATOM 1825 O O . ILE A 1 251 ? -20.953 -38.156 -17.516 1 94.44 251 ILE A O 1
ATOM 1829 N N . THR A 1 252 ? -19.547 -39.875 -17.719 1 94.69 252 THR A N 1
ATOM 1830 C CA . THR A 1 252 ? -18.406 -39.031 -18.125 1 94.69 252 THR A CA 1
ATOM 1831 C C . THR A 1 252 ? -18.703 -38.312 -19.438 1 94.69 252 THR A C 1
ATOM 1833 O O . THR A 1 252 ? -18.297 -37.156 -19.625 1 94.69 252 THR A O 1
ATOM 1836 N N . ALA A 1 253 ? -19.406 -38.969 -20.359 1 94.88 253 ALA A N 1
ATOM 1837 C CA . ALA A 1 253 ? -19.797 -38.344 -21.609 1 94.88 253 ALA A CA 1
ATOM 1838 C C . ALA A 1 253 ? -20.828 -37.25 -21.391 1 94.88 253 ALA A C 1
ATOM 1840 O O . ALA A 1 253 ? -20.844 -36.219 -22.094 1 94.88 253 ALA A O 1
ATOM 1841 N N . CYS A 1 254 ? -21.719 -37.531 -20.5 1 96.06 254 CYS A N 1
ATOM 1842 C CA . CYS A 1 254 ? -22.703 -36.5 -20.172 1 96.06 254 CYS A CA 1
ATOM 1843 C C . CYS A 1 254 ? -22.016 -35.25 -19.594 1 96.06 254 CYS A C 1
ATOM 1845 O O . CYS A 1 254 ? -22.422 -34.125 -19.875 1 96.06 254 CYS A O 1
ATOM 1847 N N . GLN A 1 255 ? -21.016 -35.469 -18.719 1 97.25 255 GLN A N 1
ATOM 1848 C CA . GLN A 1 255 ? -20.234 -34.375 -18.203 1 97.25 255 GLN A CA 1
ATOM 1849 C C . GLN A 1 255 ? -19.5 -33.625 -19.328 1 97.25 255 GLN A C 1
ATOM 1851 O O . GLN A 1 255 ? -19.422 -32.406 -19.328 1 97.25 255 GLN A O 1
ATOM 1856 N N . LEU A 1 256 ? -18.953 -34.344 -20.219 1 97.31 256 LEU A N 1
ATOM 1857 C CA . LEU A 1 256 ? -18.281 -33.75 -21.375 1 97.31 256 LEU A CA 1
ATOM 1858 C C . LEU A 1 256 ? -19.266 -32.875 -22.188 1 97.31 256 LEU A C 1
ATOM 1860 O O . LEU A 1 256 ? -18.922 -31.781 -22.594 1 97.31 256 LEU A O 1
ATOM 1864 N N . LEU A 1 257 ? -20.422 -33.375 -22.438 1 96.19 257 LEU A N 1
ATOM 1865 C CA . LEU A 1 257 ? -21.438 -32.625 -23.156 1 96.19 257 LEU A CA 1
ATOM 1866 C C . LEU A 1 257 ? -21.781 -31.328 -22.391 1 96.19 257 LEU A C 1
ATOM 1868 O O . LEU A 1 257 ? -21.969 -30.281 -23.016 1 96.19 257 LEU A O 1
ATOM 1872 N N . ALA A 1 258 ? -21.922 -31.453 -21.109 1 97.75 258 ALA A N 1
ATOM 1873 C CA . ALA A 1 258 ? -22.188 -30.266 -20.297 1 97.75 258 ALA A CA 1
ATOM 1874 C C . ALA A 1 258 ? -21.062 -29.25 -20.438 1 97.75 258 ALA A C 1
ATOM 1876 O O . ALA A 1 258 ? -21.312 -28.031 -20.5 1 97.75 258 ALA A O 1
ATOM 1877 N N . ASN A 1 259 ? -19.812 -29.719 -20.438 1 98 259 ASN A N 1
ATOM 1878 C CA . ASN A 1 259 ? -18.672 -28.828 -20.625 1 98 259 ASN A CA 1
ATOM 1879 C C . ASN A 1 259 ? -18.719 -28.141 -21.969 1 98 259 ASN A C 1
ATOM 1881 O O . ASN A 1 259 ? -18.422 -26.938 -22.078 1 98 259 ASN A O 1
ATOM 1885 N N . LEU A 1 260 ? -19.078 -28.844 -23 1 96.75 260 LEU A N 1
ATOM 1886 C CA . LEU A 1 260 ? -19.156 -28.266 -24.344 1 96.75 260 LEU A CA 1
ATOM 1887 C C . LEU A 1 260 ? -20.266 -27.219 -24.422 1 96.75 260 LEU A C 1
ATOM 1889 O O . LEU A 1 260 ? -20.094 -26.172 -25.062 1 96.75 260 LEU A O 1
ATOM 1893 N N . CYS A 1 261 ? -21.312 -27.516 -23.797 1 95.88 261 CYS A N 1
ATOM 1894 C CA . CYS A 1 261 ? -22.375 -26.516 -23.734 1 95.88 261 CYS A CA 1
ATOM 1895 C C . CYS A 1 261 ? -21.938 -25.266 -23 1 95.88 261 CYS A C 1
ATOM 1897 O O . CYS A 1 261 ? -22.25 -24.156 -23.422 1 95.88 261 CYS A O 1
ATOM 1899 N N . THR A 1 262 ? -21.234 -25.422 -21.875 1 97.5 262 THR A N 1
ATOM 1900 C CA . THR A 1 262 ? -20.719 -24.297 -21.125 1 97.5 262 THR A CA 1
ATOM 1901 C C . THR A 1 262 ? -19.766 -23.469 -21.969 1 97.5 262 THR A C 1
ATOM 1903 O O . THR A 1 262 ? -19.734 -22.234 -21.859 1 97.5 262 THR A O 1
ATOM 1906 N N . LEU A 1 263 ? -18.984 -24.125 -22.844 1 97.06 263 LEU A N 1
ATOM 1907 C CA . LEU A 1 263 ? -18.047 -23.422 -23.719 1 97.06 263 LEU A CA 1
ATOM 1908 C C . LEU A 1 263 ? -18.797 -22.672 -24.812 1 97.06 263 LEU A C 1
ATOM 1910 O O . LEU A 1 263 ? -18.219 -21.812 -25.484 1 97.06 263 LEU A O 1
ATOM 1914 N N . GLN A 1 264 ? -20.031 -23.047 -25.047 1 94.5 264 GLN A N 1
ATOM 1915 C CA . GLN A 1 264 ? -20.875 -22.266 -25.938 1 94.5 264 GLN A CA 1
ATOM 1916 C C . GLN A 1 264 ? -21.656 -21.219 -25.141 1 94.5 264 GLN A C 1
ATOM 1918 O O . GLN A 1 264 ? -22.688 -20.719 -25.609 1 94.5 264 GLN A O 1
ATOM 1923 N N . LEU A 1 265 ? -21.219 -20.969 -23.938 1 95.06 265 LEU A N 1
ATOM 1924 C CA . LEU A 1 265 ? -21.688 -19.922 -23.031 1 95.06 265 LEU A CA 1
ATOM 1925 C C . LEU A 1 265 ? -23.141 -20.141 -22.672 1 95.06 265 LEU A C 1
ATOM 1927 O O . LEU A 1 265 ? -23.891 -19.172 -22.516 1 95.06 265 LEU A O 1
ATOM 1931 N N . ASN A 1 266 ? -23.609 -21.438 -22.703 1 94.12 266 ASN A N 1
ATOM 1932 C CA . ASN A 1 266 ? -24.953 -21.844 -22.281 1 94.12 266 ASN A CA 1
ATOM 1933 C C . ASN A 1 266 ? -26.031 -21.125 -23.094 1 94.12 266 ASN A C 1
ATOM 1935 O O . ASN A 1 266 ? -27.062 -20.734 -22.562 1 94.12 266 ASN A O 1
ATOM 1939 N N . THR A 1 267 ? -25.75 -20.875 -24.266 1 89.75 267 THR A N 1
ATOM 1940 C CA . THR A 1 267 ? -26.672 -20.172 -25.156 1 89.75 267 THR A CA 1
ATOM 1941 C C . THR A 1 267 ? -27.922 -21.016 -25.391 1 89.75 267 THR A C 1
ATOM 1943 O O . THR A 1 267 ? -27.828 -22.234 -25.562 1 89.75 267 THR A O 1
ATOM 1946 N N . LEU A 1 268 ? -29.094 -20.297 -25.344 1 87.62 268 LEU A N 1
ATOM 1947 C CA . LEU A 1 268 ? -30.359 -20.969 -25.578 1 87.62 268 LEU A CA 1
ATOM 1948 C C . LEU A 1 268 ? -30.844 -20.75 -27.016 1 87.62 268 LEU A C 1
ATOM 1950 O O . LEU A 1 268 ? -30.828 -19.625 -27.516 1 87.62 268 LEU A O 1
ATOM 1954 N N . TYR A 1 269 ? -30.922 -21.812 -27.719 1 74.19 269 TYR A N 1
ATOM 1955 C CA . TYR A 1 269 ? -31.406 -21.734 -29.094 1 74.19 269 TYR A CA 1
ATOM 1956 C C . TYR A 1 269 ? -32.875 -22.141 -29.188 1 74.19 269 TYR A C 1
ATOM 1958 O O . TYR A 1 269 ? -33.406 -22.812 -28.297 1 74.19 269 TYR A O 1
ATOM 1966 N N . GLU A 1 270 ? -33.812 -21.578 -30.094 1 63.97 270 GLU A N 1
ATOM 1967 C CA . GLU A 1 270 ? -35.219 -21.922 -30.281 1 63.97 270 GLU A CA 1
ATOM 1968 C C . GLU A 1 270 ? -35.375 -23.406 -30.609 1 63.97 270 GLU A C 1
ATOM 1970 O O . GLU A 1 270 ? -34.5 -24 -31.266 1 63.97 270 GLU A O 1
ATOM 1975 N N . SER A 1 271 ? -36.219 -24.203 -29.734 1 53.69 271 SER A N 1
ATOM 1976 C CA . SER A 1 271 ? -36.5 -25.625 -29.781 1 53.69 271 SER A CA 1
ATOM 1977 C C . SER A 1 271 ? -36.688 -26.109 -31.219 1 53.69 271 SER A C 1
ATOM 1979 O O . SER A 1 271 ? -36.562 -27.297 -31.5 1 53.69 271 SER A O 1
ATOM 1981 N N . GLY A 1 272 ? -37.531 -25.484 -31.953 1 45.12 272 GLY A N 1
ATOM 1982 C CA . GLY A 1 272 ? -37.906 -26.156 -33.188 1 45.12 272 GLY A CA 1
ATOM 1983 C C . GLY A 1 272 ? -36.75 -26.688 -34 1 45.12 272 GLY A C 1
ATOM 1984 O O . GLY A 1 272 ? -36.938 -27.422 -34.938 1 45.12 272 GLY A O 1
ATOM 1985 N N . THR A 1 273 ? -35.594 -26.172 -33.938 1 43.12 273 THR A N 1
ATOM 1986 C CA . THR A 1 273 ? -34.531 -26.734 -34.75 1 43.12 273 THR A CA 1
ATOM 1987 C C . THR A 1 273 ? -33.594 -27.594 -33.875 1 43.12 273 THR A C 1
ATOM 1989 O O . THR A 1 273 ? -32.75 -27.078 -33.156 1 43.12 273 THR A O 1
ATOM 1992 N N . GLY A 1 274 ? -34.094 -28.703 -33.094 1 46.75 274 GLY A N 1
ATOM 1993 C CA . GLY A 1 274 ? -33.406 -29.734 -32.344 1 46.75 274 GLY A CA 1
ATOM 1994 C C . GLY A 1 274 ? -31.906 -29.719 -32.5 1 46.75 274 GLY A C 1
ATOM 1995 O O . GLY A 1 274 ? -31.188 -29.922 -31.516 1 46.75 274 GLY A O 1
ATOM 1996 N N . SER A 1 275 ? -31.219 -30.203 -33.625 1 54.19 275 SER A N 1
ATOM 1997 C CA . SER A 1 275 ? -29.906 -30.688 -34.031 1 54.19 275 SER A CA 1
ATOM 1998 C C . SER A 1 275 ? -28.891 -29.531 -34.125 1 54.19 275 SER A C 1
ATOM 2000 O O . SER A 1 275 ? -27.781 -29.719 -34.625 1 54.19 275 SER A O 1
ATOM 2002 N N . ALA A 1 276 ? -29.125 -28.297 -33.344 1 67.5 276 ALA A N 1
ATOM 2003 C CA . ALA A 1 276 ? -28.344 -27.188 -33.875 1 67.5 276 ALA A CA 1
ATOM 2004 C C . ALA A 1 276 ? -27.109 -26.938 -33 1 67.5 276 ALA A C 1
ATOM 2006 O O . ALA A 1 276 ? -26.031 -26.625 -33.531 1 67.5 276 ALA A O 1
ATOM 2007 N N . SER A 1 277 ? -27.188 -27.25 -31.562 1 86.94 277 SER A N 1
ATOM 2008 C CA . SER A 1 277 ? -26.016 -26.938 -30.766 1 86.94 277 SER A CA 1
ATOM 2009 C C . SER A 1 277 ? -25.844 -27.953 -29.625 1 86.94 277 SER A C 1
ATOM 2011 O O . SER A 1 277 ? -26.688 -28.828 -29.438 1 86.94 277 SER A O 1
ATOM 2013 N N . THR A 1 278 ? -24.719 -28.016 -29.016 1 91.56 278 THR A N 1
ATOM 2014 C CA . THR A 1 278 ? -24.469 -28.906 -27.891 1 91.56 278 THR A CA 1
ATOM 2015 C C . THR A 1 278 ? -25.406 -28.578 -26.734 1 91.56 278 THR A C 1
ATOM 2017 O O . THR A 1 278 ? -25.844 -29.484 -26.016 1 91.56 278 THR A O 1
ATOM 2020 N N . CYS A 1 279 ? -25.797 -27.375 -26.594 1 92.62 279 CYS A N 1
ATOM 2021 C CA . CYS A 1 279 ? -26.703 -26.969 -25.516 1 92.62 279 CYS A CA 1
ATOM 2022 C C . CYS A 1 279 ? -28.125 -27.422 -25.797 1 92.62 279 CYS A C 1
ATOM 2024 O O . CYS A 1 279 ? -28.844 -27.828 -24.875 1 92.62 279 CYS A O 1
ATOM 2026 N N . SER A 1 280 ? -28.5 -27.328 -27.031 1 90.19 280 SER A N 1
ATOM 2027 C CA . SER A 1 280 ? -29.828 -27.828 -27.391 1 90.19 280 SER A CA 1
ATOM 2028 C C . SER A 1 280 ? -29.938 -29.328 -27.156 1 90.19 280 SER A C 1
ATOM 2030 O O . SER A 1 280 ? -30.969 -29.812 -26.688 1 90.19 280 SER A O 1
ATOM 2032 N N . GLU A 1 281 ? -28.891 -30.031 -27.531 1 90.5 281 GLU A N 1
ATOM 2033 C CA . GLU A 1 281 ? -28.875 -31.469 -27.297 1 90.5 281 GLU A CA 1
ATOM 2034 C C . GLU A 1 281 ? -28.859 -31.797 -25.812 1 90.5 281 GLU A C 1
ATOM 2036 O O . GLU A 1 281 ? -29.469 -32.781 -25.375 1 90.5 281 GLU A O 1
ATOM 2041 N N . PHE A 1 282 ? -28.156 -31.047 -25.047 1 93.12 282 PHE A N 1
ATOM 2042 C CA . PHE A 1 282 ? -28.125 -31.234 -23.609 1 93.12 282 PHE A CA 1
ATOM 2043 C C . PHE A 1 282 ? -29.531 -31.094 -23.016 1 93.12 282 PHE A C 1
ATOM 2045 O O . PHE A 1 282 ? -29.953 -31.906 -22.188 1 93.12 282 PHE A O 1
ATOM 2052 N N . ARG A 1 283 ? -30.203 -30.062 -23.438 1 90.81 283 ARG A N 1
ATOM 2053 C CA . ARG A 1 283 ? -31.562 -29.828 -22.938 1 90.81 283 ARG A CA 1
ATOM 2054 C C . ARG A 1 283 ? -32.5 -30.938 -23.391 1 90.81 283 ARG A C 1
ATOM 2056 O O . ARG A 1 283 ? -33.406 -31.344 -22.641 1 90.81 283 ARG A O 1
ATOM 2063 N N . ARG A 1 284 ? -32.344 -31.344 -24.594 1 88.56 284 ARG A N 1
ATOM 2064 C CA . ARG A 1 284 ? -33.156 -32.438 -25.094 1 88.56 284 ARG A CA 1
ATOM 2065 C C . ARG A 1 284 ? -32.969 -33.688 -24.25 1 88.56 284 ARG A C 1
ATOM 2067 O O . ARG A 1 284 ? -33.969 -34.312 -23.844 1 88.56 284 ARG A O 1
ATOM 2074 N N . LEU A 1 285 ? -31.75 -34.062 -24 1 90.75 285 LEU A N 1
ATOM 2075 C CA . LEU A 1 285 ? -31.453 -35.25 -23.219 1 90.75 285 LEU A CA 1
ATOM 2076 C C . LEU A 1 285 ? -31.938 -35.094 -21.781 1 90.75 285 LEU A C 1
ATOM 2078 O O . LEU A 1 285 ? -32.375 -36.062 -21.156 1 90.75 285 LEU A O 1
ATOM 2082 N N . THR A 1 286 ? -31.891 -33.906 -21.219 1 91.44 286 THR A N 1
ATOM 2083 C CA . THR A 1 286 ? -32.375 -33.656 -19.875 1 91.44 286 THR A CA 1
ATOM 2084 C C . THR A 1 286 ? -33.875 -33.812 -19.812 1 91.44 286 THR A C 1
ATOM 2086 O O . THR A 1 286 ? -34.438 -34.281 -18.812 1 91.44 286 THR A O 1
ATOM 2089 N N . SER A 1 287 ? -34.594 -33.406 -20.859 1 88.38 287 SER A N 1
ATOM 2090 C CA . SER A 1 287 ? -36.031 -33.5 -20.875 1 88.38 287 SER A CA 1
ATOM 2091 C C . SER A 1 287 ? -36.5 -34.938 -20.969 1 88.38 287 SER A C 1
ATOM 2093 O O . SER A 1 287 ? -37.656 -35.25 -20.609 1 88.38 287 SER A O 1
ATOM 2095 N N . GLN A 1 288 ? -35.625 -35.875 -21.328 1 88.88 288 GLN A N 1
ATOM 2096 C CA . GLN A 1 288 ? -36 -37.281 -21.484 1 88.88 288 GLN A CA 1
ATOM 2097 C C . GLN A 1 288 ? -35.781 -38.062 -20.172 1 88.88 288 GLN A C 1
ATOM 2099 O O . GLN A 1 288 ? -36.156 -39.219 -20.062 1 88.88 288 GLN A O 1
ATOM 2104 N N . ARG A 1 289 ? -35.312 -37.438 -19.156 1 91.62 289 ARG A N 1
ATOM 2105 C CA . ARG A 1 289 ? -35 -38.094 -17.906 1 91.62 289 ARG A CA 1
ATOM 2106 C C . ARG A 1 289 ? -35.844 -37.562 -16.766 1 91.62 289 ARG A C 1
ATOM 2108 O O . ARG A 1 289 ? -36.469 -36.5 -16.906 1 91.62 289 ARG A O 1
ATOM 2115 N N . THR A 1 290 ? -35.906 -38.312 -15.711 1 90 290 THR A N 1
ATOM 2116 C CA . THR A 1 290 ? -36.719 -37.938 -14.555 1 90 290 THR A CA 1
ATOM 2117 C C . THR A 1 290 ? -35.906 -37.125 -13.562 1 90 290 THR A C 1
ATOM 2119 O O . THR A 1 290 ? -34.719 -37.375 -13.359 1 90 290 THR A O 1
ATOM 2122 N N . PRO A 1 291 ? -36.562 -36.219 -13.008 1 89.06 291 PRO A N 1
ATOM 2123 C CA . PRO A 1 291 ? -35.875 -35.375 -12.016 1 89.06 291 PRO A CA 1
ATOM 2124 C C . PRO A 1 291 ? -35.5 -36.156 -10.75 1 89.06 291 PRO A C 1
ATOM 2126 O O . PRO A 1 291 ? -36.188 -37.125 -10.391 1 89.06 291 PRO A O 1
ATOM 2129 N N . ILE A 1 292 ? -34.375 -35.844 -10.125 1 83.19 292 ILE A N 1
ATOM 2130 C CA . ILE A 1 292 ? -33.906 -36.5 -8.922 1 83.19 292 ILE A CA 1
ATOM 2131 C C . ILE A 1 292 ? -34.875 -36.219 -7.766 1 83.19 292 ILE A C 1
ATOM 2133 O O . ILE A 1 292 ? -35.125 -37.094 -6.949 1 83.19 292 ILE A O 1
ATOM 2137 N N . ASN A 1 293 ? -35.281 -35 -7.66 1 77.81 293 ASN A N 1
ATOM 2138 C CA . ASN A 1 293 ? -36.188 -34.625 -6.613 1 77.81 293 ASN A CA 1
ATOM 2139 C C . ASN A 1 293 ? -37.344 -33.781 -7.18 1 77.81 293 ASN A C 1
ATOM 2141 O O . ASN A 1 293 ? -37.188 -33.094 -8.195 1 77.81 293 ASN A O 1
ATOM 2145 N N . SER A 1 294 ? -38.344 -33.906 -6.609 1 69.5 294 SER A N 1
ATOM 2146 C CA . SER A 1 294 ? -39.562 -33.219 -7.062 1 69.5 294 SER A CA 1
ATOM 2147 C C . SER A 1 294 ? -39.469 -31.719 -6.891 1 69.5 294 SER A C 1
ATOM 2149 O O . SER A 1 294 ? -40.156 -30.953 -7.59 1 69.5 294 SER A O 1
ATOM 2151 N N . ASP A 1 295 ? -38.594 -31.375 -6.039 1 65.62 295 ASP A N 1
ATOM 2152 C CA . ASP A 1 295 ? -38.531 -29.938 -5.762 1 65.62 295 ASP A CA 1
ATOM 2153 C C . ASP A 1 295 ? -37.656 -29.219 -6.781 1 65.62 295 ASP A C 1
ATOM 2155 O O . ASP A 1 295 ? -37.75 -28.016 -6.965 1 65.62 295 ASP A O 1
ATOM 2159 N N . TYR A 1 296 ? -36.781 -30.047 -7.375 1 70.69 296 TYR A N 1
ATOM 2160 C CA . TYR A 1 296 ? -35.906 -29.453 -8.367 1 70.69 296 TYR A CA 1
ATOM 2161 C C . TYR A 1 296 ? -35.969 -30.203 -9.688 1 70.69 296 TYR A C 1
ATOM 2163 O O . TYR A 1 296 ? -35.281 -31.203 -9.891 1 70.69 296 TYR A O 1
ATOM 2171 N N . THR A 1 297 ? -36.688 -29.672 -10.555 1 76 297 THR A N 1
ATOM 2172 C CA . THR A 1 297 ? -37.031 -30.375 -11.797 1 76 297 THR A CA 1
ATOM 2173 C C . THR A 1 297 ? -35.906 -30.219 -12.82 1 76 297 THR A C 1
ATOM 2175 O O . THR A 1 297 ? -35.812 -30.984 -13.781 1 76 297 THR A O 1
ATOM 2178 N N . SER A 1 298 ? -35 -29.344 -12.445 1 83.62 298 SER A N 1
ATOM 2179 C CA . SER A 1 298 ? -34 -29.062 -13.477 1 83.62 298 SER A CA 1
ATOM 2180 C C . SER A 1 298 ? -32.844 -30.031 -13.375 1 83.62 298 SER A C 1
ATOM 2182 O O . SER A 1 298 ? -32.062 -30.188 -14.328 1 83.62 298 SER A O 1
ATOM 2184 N N . TRP A 1 299 ? -32.688 -30.656 -12.258 1 89.19 299 TRP A N 1
ATOM 2185 C CA . TRP A 1 299 ? -31.609 -31.625 -12.094 1 89.19 299 TRP A CA 1
ATOM 2186 C C . TRP A 1 299 ? -32.156 -33.062 -12.227 1 89.19 299 TRP A C 1
ATOM 2188 O O . TRP A 1 299 ? -32.906 -33.5 -11.383 1 89.19 299 TRP A O 1
ATOM 2198 N N . VAL A 1 300 ? -31.719 -33.688 -13.289 1 92.38 300 VAL A N 1
ATOM 2199 C CA . VAL A 1 300 ? -32.312 -35 -13.617 1 92.38 300 VAL A CA 1
ATOM 2200 C C . VAL A 1 300 ? -31.312 -36.094 -13.289 1 92.38 300 VAL A C 1
ATOM 2202 O O . VAL A 1 300 ? -30.141 -35.844 -13.008 1 92.38 300 VAL A O 1
ATOM 2205 N N . LYS A 1 301 ? -31.797 -37.281 -13.375 1 91.06 301 LYS A N 1
ATOM 2206 C CA . LYS A 1 301 ? -31.016 -38.469 -13.023 1 91.06 301 LYS A CA 1
ATOM 2207 C C . LYS A 1 301 ? -29.891 -38.688 -14.031 1 91.06 301 LYS A C 1
ATOM 2209 O O . LYS A 1 301 ? -30.125 -38.688 -15.242 1 91.06 301 LYS A O 1
ATOM 2214 N N . ASP A 1 302 ? -28.656 -38.812 -13.555 1 90.56 302 ASP A N 1
ATOM 2215 C CA . ASP A 1 302 ? -27.469 -39.25 -14.297 1 90.56 302 ASP A CA 1
ATOM 2216 C C . ASP A 1 302 ? -27.031 -38.156 -15.289 1 90.56 302 ASP A C 1
ATOM 2218 O O . ASP A 1 302 ? -26.359 -38.469 -16.281 1 90.56 302 ASP A O 1
ATOM 2222 N N . MET A 1 303 ? -27.469 -36.969 -15.133 1 93.38 303 MET A N 1
ATOM 2223 C CA . MET A 1 303 ? -27.047 -35.844 -15.938 1 93.38 303 MET A CA 1
ATOM 2224 C C . MET A 1 303 ? -26.594 -34.688 -15.047 1 93.38 303 MET A C 1
ATOM 2226 O O . MET A 1 303 ? -27.172 -34.469 -13.977 1 93.38 303 MET A O 1
ATOM 2230 N N . PRO A 1 304 ? -25.562 -34 -15.484 1 94.75 304 PRO A N 1
ATOM 2231 C CA . PRO A 1 304 ? -25.156 -32.812 -14.719 1 94.75 304 PRO A CA 1
ATOM 2232 C C . PRO A 1 304 ? -26.203 -31.703 -14.758 1 94.75 304 PRO A C 1
ATOM 2234 O O . PRO A 1 304 ? -27.109 -31.734 -15.594 1 94.75 304 PRO A O 1
ATOM 2237 N N . TRP A 1 305 ? -26.109 -30.781 -13.852 1 93.62 305 TRP A N 1
ATOM 2238 C CA . TRP A 1 305 ? -27.031 -29.656 -13.703 1 93.62 305 TRP A CA 1
ATOM 2239 C C . TRP A 1 305 ? -26.438 -28.375 -14.289 1 93.62 305 TRP A C 1
ATOM 2241 O O . TRP A 1 305 ? -25.406 -27.906 -13.812 1 93.62 305 TRP A O 1
ATOM 2251 N N . LEU A 1 306 ? -27.078 -27.719 -15.375 1 95.25 306 LEU A N 1
ATOM 2252 C CA . LEU A 1 306 ? -26.5 -26.531 -15.992 1 95.25 306 LEU A CA 1
ATOM 2253 C C . LEU A 1 306 ? -27.453 -25.344 -15.867 1 95.25 306 LEU A C 1
ATOM 2255 O O . LEU A 1 306 ? -27.016 -24.203 -15.742 1 95.25 306 LEU A O 1
ATOM 2259 N N . TYR A 1 307 ? -28.781 -25.562 -15.969 1 93.62 307 TYR A N 1
ATOM 2260 C CA . TYR A 1 307 ? -29.75 -24.484 -16 1 93.62 307 TYR A CA 1
ATOM 2261 C C . TYR A 1 307 ? -30.703 -24.562 -14.812 1 93.62 307 TYR A C 1
ATOM 2263 O O . TYR A 1 307 ? -31.078 -25.672 -14.398 1 93.62 307 TYR A O 1
ATOM 2271 N N . TYR A 1 308 ? -31.094 -23.438 -14.289 1 91.81 308 TYR A N 1
ATOM 2272 C CA . TYR A 1 308 ? -32.094 -23.391 -13.227 1 91.81 308 TYR A CA 1
ATOM 2273 C C . TYR A 1 308 ? -33.5 -23.312 -13.805 1 91.81 308 TYR A C 1
ATOM 2275 O O . TYR A 1 308 ? -34.469 -23.641 -13.133 1 91.81 308 TYR A O 1
ATOM 2283 N N . SER A 1 309 ? -33.562 -22.812 -15.047 1 87.69 309 SER A N 1
ATOM 2284 C CA . SER A 1 309 ? -34.875 -22.734 -15.695 1 87.69 309 SER A CA 1
ATOM 2285 C C . SER A 1 309 ? -35.562 -24.094 -15.688 1 87.69 309 SER A C 1
ATOM 2287 O O . SER A 1 309 ? -34.938 -25.125 -15.922 1 87.69 309 SER A O 1
ATOM 2289 N N . PRO A 1 310 ? -36.75 -24.109 -15.234 1 87.25 310 PRO A N 1
ATOM 2290 C CA . PRO A 1 310 ? -37.812 -23.094 -15.305 1 87.25 310 PRO A CA 1
ATOM 2291 C C . PRO A 1 310 ? -38.031 -22.375 -13.977 1 87.25 310 PRO A C 1
ATOM 2293 O O . PRO A 1 310 ? -38.938 -21.547 -13.859 1 87.25 310 PRO A O 1
ATOM 2296 N N . THR A 1 311 ? -37.281 -22.672 -13.055 1 88.56 311 THR A N 1
ATOM 2297 C CA . THR A 1 311 ? -37.406 -21.969 -11.781 1 88.56 311 THR A CA 1
ATOM 2298 C C . THR A 1 311 ? -37.031 -20.5 -11.922 1 88.56 311 THR A C 1
ATOM 2300 O O . THR A 1 311 ? -36 -20.172 -12.531 1 88.56 311 THR A O 1
ATOM 2303 N N . LYS A 1 312 ? -37.875 -19.625 -11.391 1 90.12 312 LYS A N 1
ATOM 2304 C CA . LYS A 1 312 ? -37.656 -18.188 -11.5 1 90.12 312 LYS A CA 1
ATOM 2305 C C . LYS A 1 312 ? -36.406 -17.766 -10.695 1 90.12 312 LYS A C 1
ATOM 2307 O O . LYS A 1 312 ? -36.125 -18.344 -9.641 1 90.12 312 LYS A O 1
ATOM 2312 N N . GLY A 1 313 ? -35.812 -16.75 -11.227 1 92.06 313 GLY A N 1
ATOM 2313 C CA . GLY A 1 313 ? -34.594 -16.266 -10.586 1 92.06 313 GLY A CA 1
ATOM 2314 C C . GLY A 1 313 ? -34.844 -15.734 -9.188 1 92.06 313 GLY A C 1
ATOM 2315 O O . GLY A 1 313 ? -34 -15.945 -8.289 1 92.06 313 GLY A O 1
ATOM 2316 N N . SER A 1 314 ? -35.938 -15.102 -8.953 1 92.44 314 SER A N 1
ATOM 2317 C CA . SER A 1 314 ? -36.25 -14.531 -7.645 1 92.44 314 SER A CA 1
ATOM 2318 C C . SER A 1 314 ? -36.438 -15.617 -6.594 1 92.44 314 SER A C 1
ATOM 2320 O O . SER A 1 314 ? -36.062 -15.43 -5.43 1 92.44 314 SER A O 1
ATOM 2322 N N . THR A 1 315 ? -36.906 -16.75 -7.008 1 90.25 315 THR A N 1
ATOM 2323 C CA . THR A 1 315 ? -37.094 -17.859 -6.09 1 90.25 315 THR A CA 1
ATOM 2324 C C . THR A 1 315 ? -35.781 -18.547 -5.754 1 90.25 315 THR A C 1
ATOM 2326 O O . THR A 1 315 ? -35.562 -18.938 -4.605 1 90.25 315 THR A O 1
ATOM 2329 N N . VAL A 1 316 ? -34.969 -18.641 -6.742 1 91.31 316 VAL A N 1
ATOM 2330 C CA . VAL A 1 316 ? -33.688 -19.312 -6.559 1 91.31 316 VAL A CA 1
ATOM 2331 C C . VAL A 1 316 ? -32.844 -18.5 -5.582 1 91.31 316 VAL A C 1
ATOM 2333 O O . VAL A 1 316 ? -32.156 -19.078 -4.73 1 91.31 316 VAL A O 1
ATOM 2336 N N . LEU A 1 317 ? -32.875 -17.25 -5.68 1 92.94 317 LEU A N 1
ATOM 2337 C CA . LEU A 1 317 ? -31.984 -16.391 -4.902 1 92.94 317 LEU A CA 1
ATOM 2338 C C . LEU A 1 317 ? -32.531 -16.188 -3.49 1 92.94 317 LEU A C 1
ATOM 2340 O O . LEU A 1 317 ? -31.812 -15.727 -2.602 1 92.94 317 LEU A O 1
ATOM 2344 N N . LYS A 1 318 ? -33.75 -16.594 -3.221 1 89.5 318 LYS A N 1
ATOM 2345 C CA . LYS A 1 318 ? -34.344 -16.422 -1.896 1 89.5 318 LYS A CA 1
ATOM 2346 C C . LYS A 1 318 ? -34.562 -17.766 -1.209 1 89.5 318 LYS A C 1
ATOM 2348 O O . LYS A 1 318 ? -35.469 -17.938 -0.402 1 89.5 318 LYS A O 1
ATOM 2353 N N . ASP A 1 319 ? -33.625 -18.625 -1.562 1 87.94 319 ASP A N 1
ATOM 2354 C CA . ASP A 1 319 ? -33.656 -19.938 -0.909 1 87.94 319 ASP A CA 1
ATOM 2355 C C . ASP A 1 319 ? -33.188 -19.828 0.545 1 87.94 319 ASP A C 1
ATOM 2357 O O . ASP A 1 319 ? -32.156 -19.234 0.833 1 87.94 319 ASP A O 1
ATOM 2361 N N . THR A 1 320 ? -33.906 -20.375 1.583 1 87.94 320 THR A N 1
ATOM 2362 C CA . THR A 1 320 ? -33.625 -20.219 3.002 1 87.94 320 THR A CA 1
ATOM 2363 C C . THR A 1 320 ? -33.094 -21.516 3.598 1 87.94 320 THR A C 1
ATOM 2365 O O . THR A 1 320 ? -33.125 -21.703 4.816 1 87.94 320 THR A O 1
ATOM 2368 N N . LYS A 1 321 ? -32.594 -22.328 2.824 1 86.12 321 LYS A N 1
ATOM 2369 C CA . LYS A 1 321 ? -32.094 -23.594 3.336 1 86.12 321 LYS A CA 1
ATOM 2370 C C . LYS A 1 321 ? -30.781 -23.422 4.117 1 86.12 321 LYS A C 1
ATOM 2372 O O . LYS A 1 321 ? -30.453 -24.234 4.977 1 86.12 321 LYS A O 1
ATOM 2377 N N . LEU A 1 322 ? -30.109 -22.438 3.783 1 89.12 322 LEU A N 1
ATOM 2378 C CA . LEU A 1 322 ? -28.859 -22.156 4.484 1 89.12 322 LEU A CA 1
ATOM 2379 C C . LEU A 1 322 ? -29.141 -21.656 5.898 1 89.12 322 LEU A C 1
ATOM 2381 O O . LEU A 1 322 ? -29.578 -20.516 6.086 1 89.12 322 LEU A O 1
ATOM 2385 N N . LYS A 1 323 ? -28.844 -22.484 6.871 1 86.62 323 LYS A N 1
ATOM 2386 C CA . LYS A 1 323 ? -29.203 -22.156 8.242 1 86.62 323 LYS A CA 1
ATOM 2387 C C . LYS A 1 323 ? -27.969 -21.797 9.07 1 86.62 323 LYS A C 1
ATOM 2389 O O . LYS A 1 323 ? -28.078 -21.516 10.266 1 86.62 323 LYS A O 1
ATOM 2394 N N . THR A 1 324 ? -26.844 -21.734 8.438 1 89.12 324 THR A N 1
ATOM 2395 C CA . THR A 1 324 ? -25.625 -21.406 9.172 1 89.12 324 THR A CA 1
ATOM 2396 C C . THR A 1 324 ? -25.656 -19.953 9.648 1 89.12 324 THR A C 1
ATOM 2398 O O . THR A 1 324 ? -26.109 -19.062 8.922 1 89.12 324 THR A O 1
ATOM 2401 N N . ILE A 1 325 ? -25.344 -19.812 10.906 1 90.81 325 ILE A N 1
ATOM 2402 C CA . ILE A 1 325 ? -25.203 -18.469 11.477 1 90.81 325 ILE A CA 1
ATOM 2403 C C . ILE A 1 325 ? -23.781 -17.969 11.297 1 90.81 325 ILE A C 1
ATOM 2405 O O . ILE A 1 325 ? -22.844 -18.547 11.844 1 90.81 325 ILE A O 1
ATOM 2409 N N . TYR A 1 326 ? -23.719 -16.891 10.531 1 91.69 326 TYR A N 1
ATOM 2410 C CA . TYR A 1 326 ? -22.391 -16.375 10.219 1 91.69 326 TYR A CA 1
ATOM 2411 C C . TYR A 1 326 ? -22.016 -15.227 11.156 1 91.69 326 TYR A C 1
ATOM 2413 O O . TYR A 1 326 ? -22.859 -14.398 11.484 1 91.69 326 TYR A O 1
ATOM 2421 N N . SER A 1 327 ? -20.828 -15.344 11.68 1 90.56 327 SER A N 1
ATOM 2422 C CA . SER A 1 327 ? -20.219 -14.266 12.453 1 90.56 327 SER A CA 1
ATOM 2423 C C . SER A 1 327 ? -19.094 -13.594 11.672 1 90.56 327 SER A C 1
ATOM 2425 O O . SER A 1 327 ? -18.562 -14.164 10.711 1 90.56 327 SER A O 1
ATOM 2427 N N . PRO A 1 328 ? -18.859 -12.336 12.125 1 87.12 328 PRO A N 1
ATOM 2428 C CA . PRO A 1 328 ? -17.75 -11.68 11.422 1 87.12 328 PRO A CA 1
ATOM 2429 C C . PRO A 1 328 ? -16.438 -12.438 11.562 1 87.12 328 PRO A C 1
ATOM 2431 O O . PRO A 1 328 ? -16.109 -12.93 12.648 1 87.12 328 PRO A O 1
ATOM 2434 N N . ASN A 1 329 ? -15.656 -12.695 10.57 1 79.88 329 ASN A N 1
ATOM 2435 C CA . ASN A 1 329 ? -14.375 -13.375 10.469 1 79.88 329 ASN A CA 1
ATOM 2436 C C . ASN A 1 329 ? -14.547 -14.891 10.359 1 79.88 329 ASN A C 1
ATOM 2438 O O . ASN A 1 329 ? -13.57 -15.641 10.422 1 79.88 329 ASN A O 1
ATOM 2442 N N . SER A 1 330 ? -15.906 -15.227 10.258 1 88.62 330 SER A N 1
ATOM 2443 C CA . SER A 1 330 ? -16.109 -16.625 9.938 1 88.62 330 SER A CA 1
ATOM 2444 C C . SER A 1 330 ? -15.734 -16.938 8.492 1 88.62 330 SER A C 1
ATOM 2446 O O . SER A 1 330 ? -15.57 -16.016 7.684 1 88.62 330 SER A O 1
ATOM 2448 N N . ASN A 1 331 ? -15.484 -18.156 8.258 1 89.62 331 ASN A N 1
ATOM 2449 C CA . ASN A 1 331 ? -15.062 -18.562 6.918 1 89.62 331 ASN A CA 1
ATOM 2450 C C . ASN A 1 331 ? -16.266 -18.891 6.035 1 89.62 331 ASN A C 1
ATOM 2452 O O . ASN A 1 331 ? -17.172 -19.609 6.461 1 89.62 331 ASN A O 1
ATOM 2456 N N . LEU A 1 332 ? -16.359 -18.188 4.941 1 93.31 332 LEU A N 1
ATOM 2457 C CA . LEU A 1 332 ? -17.297 -18.547 3.893 1 93.31 332 LEU A CA 1
ATOM 2458 C C . LEU A 1 332 ? -16.75 -19.688 3.043 1 93.31 332 LEU A C 1
ATOM 2460 O O . LEU A 1 332 ? -16.078 -19.453 2.037 1 93.31 332 LEU A O 1
ATOM 2464 N N . GLN A 1 333 ? -17.141 -20.875 3.363 1 93.81 333 GLN A N 1
ATOM 2465 C CA . GLN A 1 333 ? -16.578 -22.047 2.705 1 93.81 333 GLN A CA 1
ATOM 2466 C C . GLN A 1 333 ? -17.328 -22.359 1.415 1 93.81 333 GLN A C 1
ATOM 2468 O O . GLN A 1 333 ? -18.484 -22.766 1.452 1 93.81 333 GLN A O 1
ATOM 2473 N N . ILE A 1 334 ? -16.656 -22.156 0.37 1 95.81 334 ILE A N 1
ATOM 2474 C CA . ILE A 1 334 ? -17.188 -22.469 -0.952 1 95.81 334 ILE A CA 1
ATOM 2475 C C . ILE A 1 334 ? -16.422 -23.641 -1.554 1 95.81 334 ILE A C 1
ATOM 2477 O O . ILE A 1 334 ? -15.195 -23.625 -1.595 1 95.81 334 ILE A O 1
ATOM 2481 N N . TYR A 1 335 ? -17.172 -24.625 -1.922 1 95.62 335 TYR A N 1
ATOM 2482 C CA . TYR A 1 335 ? -16.594 -25.781 -2.592 1 95.62 335 TYR A CA 1
ATOM 2483 C C . TYR A 1 335 ? -16.891 -25.766 -4.082 1 95.62 335 TYR A C 1
ATOM 2485 O O . TYR A 1 335 ? -18.016 -25.422 -4.488 1 95.62 335 TYR A O 1
ATOM 2493 N N . LEU A 1 336 ? -15.891 -26.094 -4.852 1 96.75 336 LEU A N 1
ATOM 2494 C CA . LEU A 1 336 ? -16.047 -26.156 -6.301 1 96.75 336 LEU A CA 1
ATOM 2495 C C . LEU A 1 336 ? -15.914 -27.594 -6.797 1 96.75 336 LEU A C 1
ATOM 2497 O O . LEU A 1 336 ? -14.891 -28.234 -6.574 1 96.75 336 LEU A O 1
ATOM 2501 N N . ALA A 1 337 ? -16.953 -28.109 -7.359 1 96.44 337 ALA A N 1
ATOM 2502 C CA . ALA A 1 337 ? -16.797 -29.344 -8.109 1 96.44 337 ALA A CA 1
ATOM 2503 C C . ALA A 1 337 ? -16.062 -29.109 -9.43 1 96.44 337 ALA A C 1
ATOM 2505 O O . ALA A 1 337 ? -16.578 -28.422 -10.312 1 96.44 337 ALA A O 1
ATOM 2506 N N . ALA A 1 338 ? -14.938 -29.656 -9.492 1 96.25 338 ALA A N 1
ATOM 2507 C CA . ALA A 1 338 ? -14.07 -29.359 -10.633 1 96.25 338 ALA A CA 1
ATOM 2508 C C . ALA A 1 338 ? -14.094 -30.516 -11.648 1 96.25 338 ALA A C 1
ATOM 2510 O O . ALA A 1 338 ? -14.148 -31.688 -11.266 1 96.25 338 ALA A O 1
ATOM 2511 N N . PHE A 1 339 ? -14.141 -30.141 -12.969 1 96.94 339 PHE A N 1
ATOM 2512 C CA . PHE A 1 339 ? -14.164 -31.109 -14.062 1 96.94 339 PHE A CA 1
ATOM 2513 C C . PHE A 1 339 ? -13.133 -30.734 -15.125 1 96.94 339 PHE A C 1
ATOM 2515 O O . PHE A 1 339 ? -12.953 -29.562 -15.445 1 96.94 339 PHE A O 1
ATOM 2522 N N . LYS A 1 340 ? -12.461 -31.688 -15.609 1 96.5 340 LYS A N 1
ATOM 2523 C CA . LYS A 1 340 ? -11.57 -31.484 -16.75 1 96.5 340 LYS A CA 1
ATOM 2524 C C . LYS A 1 340 ? -12.352 -31.391 -18.047 1 96.5 340 LYS A C 1
ATOM 2526 O O . LYS A 1 340 ? -13.57 -31.609 -18.062 1 96.5 340 LYS A O 1
ATOM 2531 N N . ILE A 1 341 ? -11.742 -31.047 -19.078 1 95.38 341 ILE A N 1
ATOM 2532 C CA . ILE A 1 341 ? -12.414 -30.844 -20.359 1 95.38 341 ILE A CA 1
ATOM 2533 C C . ILE A 1 341 ? -13 -32.156 -20.859 1 95.38 341 ILE A C 1
ATOM 2535 O O . ILE A 1 341 ? -14.039 -32.156 -21.516 1 95.38 341 ILE A O 1
ATOM 2539 N N . ASN A 1 342 ? -12.422 -33.312 -20.469 1 94.38 342 ASN A N 1
ATOM 2540 C CA . ASN A 1 342 ? -12.891 -34.625 -20.938 1 94.38 342 ASN A CA 1
ATOM 2541 C C . ASN A 1 342 ? -14.039 -35.156 -20.062 1 94.38 342 ASN A C 1
ATOM 2543 O O . ASN A 1 342 ? -14.547 -36.25 -20.312 1 94.38 342 ASN A O 1
ATOM 2547 N N . GLY A 1 343 ? -14.383 -34.406 -19.078 1 95.25 343 GLY A N 1
ATOM 2548 C CA . GLY A 1 343 ? -15.508 -34.781 -18.25 1 95.25 343 GLY A CA 1
ATOM 2549 C C . GLY A 1 343 ? -15.094 -35.469 -16.953 1 95.25 343 GLY A C 1
ATOM 2550 O O . GLY A 1 343 ? -15.938 -35.781 -16.125 1 95.25 343 GLY A O 1
ATOM 2551 N N . GLU A 1 344 ? -13.844 -35.656 -16.797 1 93.94 344 GLU A N 1
ATOM 2552 C CA . GLU A 1 344 ? -13.328 -36.312 -15.594 1 93.94 344 GLU A CA 1
ATOM 2553 C C . GLU A 1 344 ? -13.531 -35.406 -14.367 1 93.94 344 GLU A C 1
ATOM 2555 O O . GLU A 1 344 ? -13.234 -34.219 -14.414 1 93.94 344 GLU A O 1
ATOM 2560 N N . PHE A 1 345 ? -14.086 -36.062 -13.32 1 94.81 345 PHE A N 1
ATOM 2561 C CA . PHE A 1 345 ? -14.305 -35.344 -12.07 1 94.81 345 PHE A CA 1
ATOM 2562 C C . PHE A 1 345 ? -13.016 -35.25 -11.266 1 94.81 345 PHE A C 1
ATOM 2564 O O . PHE A 1 345 ? -12.398 -36.281 -10.953 1 94.81 345 PHE A O 1
ATOM 2571 N N . LEU A 1 346 ? -12.539 -34.094 -10.945 1 93.44 346 LEU A N 1
ATOM 2572 C CA . LEU A 1 346 ? -11.297 -33.844 -10.211 1 93.44 346 LEU A CA 1
ATOM 2573 C C . LEU A 1 346 ? -11.562 -33.781 -8.711 1 93.44 346 LEU A C 1
ATOM 2575 O O . LEU A 1 346 ? -10.617 -33.688 -7.914 1 93.44 346 LEU A O 1
ATOM 2579 N N . GLY A 1 347 ? -12.773 -33.844 -8.273 1 91.88 347 GLY A N 1
ATOM 2580 C CA . GLY A 1 347 ? -13.109 -33.719 -6.859 1 91.88 347 GLY A CA 1
ATOM 2581 C C . GLY A 1 347 ? -13.547 -32.344 -6.445 1 91.88 347 GLY A C 1
ATOM 2582 O O . GLY A 1 347 ? -13.656 -31.438 -7.285 1 91.88 347 GLY A O 1
ATOM 2583 N N . PHE A 1 348 ? -13.945 -32.25 -5.184 1 93.31 348 PHE A N 1
ATOM 2584 C CA . PHE A 1 348 ? -14.312 -30.953 -4.617 1 93.31 348 PHE A CA 1
ATOM 2585 C C . PHE A 1 348 ? -13.07 -30.172 -4.207 1 93.31 348 PHE A C 1
ATOM 2587 O O . PHE A 1 348 ? -12.211 -30.688 -3.496 1 93.31 348 PHE A O 1
ATOM 2594 N N . GLN A 1 349 ? -12.969 -29.016 -4.797 1 93.12 349 GLN A N 1
ATOM 2595 C CA . GLN A 1 349 ? -11.875 -28.125 -4.41 1 93.12 349 GLN A CA 1
ATOM 2596 C C . GLN A 1 349 ? -12.375 -27 -3.494 1 93.12 349 GLN A C 1
ATOM 2598 O O . GLN A 1 349 ? -13.445 -26.438 -3.719 1 93.12 349 GLN A O 1
ATOM 2603 N N . ASP A 1 350 ? -11.625 -26.734 -2.484 1 92.06 350 ASP A N 1
ATOM 2604 C CA . ASP A 1 350 ? -11.984 -25.672 -1.537 1 92.06 350 ASP A CA 1
ATOM 2605 C C . ASP A 1 350 ? -11.555 -24.312 -2.049 1 92.06 350 ASP A C 1
ATOM 2607 O O . ASP A 1 350 ? -10.367 -23.969 -2.006 1 92.06 350 ASP A O 1
ATOM 2611 N N . ALA A 1 351 ? -12.469 -23.531 -2.484 1 92.75 351 ALA A N 1
ATOM 2612 C CA . ALA A 1 351 ? -12.203 -22.203 -3.025 1 92.75 351 ALA A CA 1
ATOM 2613 C C . ALA A 1 351 ? -11.852 -21.219 -1.913 1 92.75 351 ALA A C 1
ATOM 2615 O O . ALA A 1 351 ? -11.281 -20.156 -2.172 1 92.75 351 ALA A O 1
ATOM 2616 N N . SER A 1 352 ? -12.156 -21.594 -0.676 1 89 352 SER A N 1
ATOM 2617 C CA . SER A 1 352 ? -11.93 -20.688 0.445 1 89 352 SER A CA 1
ATOM 2618 C C . SER A 1 352 ? -10.438 -20.5 0.712 1 89 352 SER A C 1
ATOM 2620 O O . SER A 1 352 ? -10.031 -19.547 1.388 1 89 352 SER A O 1
ATOM 2622 N N . GLN A 1 353 ? -9.609 -21.359 0.191 1 81.62 353 GLN A N 1
ATOM 2623 C CA . GLN A 1 353 ? -8.164 -21.219 0.341 1 81.62 353 GLN A CA 1
ATOM 2624 C C . GLN A 1 353 ? -7.594 -20.25 -0.688 1 81.62 353 GLN A C 1
ATOM 2626 O O . GLN A 1 353 ? -6.461 -19.781 -0.544 1 81.62 353 GLN A O 1
ATOM 2631 N N . GLY A 1 354 ? -8.344 -19.891 -1.574 1 80.25 354 GLY A N 1
ATOM 2632 C CA . GLY A 1 354 ? -7.938 -18.891 -2.553 1 80.25 354 GLY A CA 1
ATOM 2633 C C . GLY A 1 354 ? -7.215 -19.5 -3.746 1 80.25 354 GLY A C 1
ATOM 2634 O O . GLY A 1 354 ? -6.629 -20.578 -3.646 1 80.25 354 GLY A O 1
ATOM 2635 N N . GLY A 1 355 ? -7.383 -18.797 -4.906 1 84.44 355 GLY A N 1
ATOM 2636 C CA . GLY A 1 355 ? -6.555 -19.141 -6.051 1 84.44 355 GLY A CA 1
ATOM 2637 C C . GLY A 1 355 ? -7.344 -19.734 -7.203 1 84.44 355 GLY A C 1
ATOM 2638 O O . GLY A 1 355 ? -6.914 -19.672 -8.359 1 84.44 355 GLY A O 1
ATOM 2639 N N . GLN A 1 356 ? -8.508 -20.312 -6.938 1 90.06 356 GLN A N 1
ATOM 2640 C CA . GLN A 1 356 ? -9.219 -21 -8.016 1 90.06 356 GLN A CA 1
ATOM 2641 C C . GLN A 1 356 ? -10.094 -20.016 -8.797 1 90.06 356 GLN A C 1
ATOM 2643 O O . GLN A 1 356 ? -10.117 -20.047 -10.031 1 90.06 356 GLN A O 1
ATOM 2648 N N . LEU A 1 357 ? -10.75 -19.156 -8.055 1 94.5 357 LEU A N 1
ATOM 2649 C CA . LEU A 1 357 ? -11.656 -18.219 -8.719 1 94.5 357 LEU A CA 1
ATOM 2650 C C . LEU A 1 357 ? -10.961 -16.891 -8.969 1 94.5 357 LEU A C 1
ATOM 2652 O O . LEU A 1 357 ? -11.555 -15.969 -9.531 1 94.5 357 LEU A O 1
ATOM 2656 N N . GLN A 1 358 ? -9.781 -16.828 -8.562 1 93.06 358 GLN A N 1
ATOM 2657 C CA . GLN A 1 358 ? -9.008 -15.594 -8.734 1 93.06 358 GLN A CA 1
ATOM 2658 C C . GLN A 1 358 ? -7.898 -15.781 -9.758 1 93.06 358 GLN A C 1
ATOM 2660 O O . GLN A 1 358 ? -6.992 -16.594 -9.562 1 93.06 358 GLN A O 1
ATOM 2665 N N . LEU A 1 359 ? -7.996 -14.922 -10.812 1 91.5 359 LEU A N 1
ATOM 2666 C CA . LEU A 1 359 ? -6.961 -15.008 -11.836 1 91.5 359 LEU A CA 1
ATOM 2667 C C . LEU A 1 359 ? -5.711 -14.242 -11.414 1 91.5 359 LEU A C 1
ATOM 2669 O O . LEU A 1 359 ? -4.605 -14.555 -11.852 1 91.5 359 LEU A O 1
ATOM 2673 N N . CYS A 1 360 ? -5.969 -13.211 -10.641 1 87.44 360 CYS A N 1
ATOM 2674 C CA . CYS A 1 360 ? -4.84 -12.453 -10.125 1 87.44 360 CYS A CA 1
ATOM 2675 C C . CYS A 1 360 ? -4.133 -13.211 -9.008 1 87.44 360 CYS A C 1
ATOM 2677 O O . CYS A 1 360 ? -4.762 -13.594 -8.016 1 87.44 360 CYS A O 1
ATOM 2679 N N . LYS A 1 361 ? -2.836 -13.375 -9.18 1 82.31 361 LYS A N 1
ATOM 2680 C CA . LYS A 1 361 ? -2.07 -14.055 -8.133 1 82.31 361 LYS A CA 1
ATOM 2681 C C . LYS A 1 361 ? -1.592 -13.062 -7.078 1 82.31 361 LYS A C 1
ATOM 2683 O O . LYS A 1 361 ? -1.231 -11.93 -7.398 1 82.31 361 LYS A O 1
ATOM 2688 N N . ASP A 1 362 ? -1.868 -13.383 -5.844 1 83.56 362 ASP A N 1
ATOM 2689 C CA . ASP A 1 362 ? -1.434 -12.602 -4.688 1 83.56 362 ASP A CA 1
ATOM 2690 C C . ASP A 1 362 ? -0.987 -13.508 -3.545 1 83.56 362 ASP A C 1
ATOM 2692 O O . ASP A 1 362 ? -0.958 -14.734 -3.693 1 83.56 362 ASP A O 1
ATOM 2696 N N . THR A 1 363 ? -0.554 -12.961 -2.451 1 80.62 363 THR A N 1
ATOM 2697 C CA . THR A 1 363 ? -0.197 -13.758 -1.288 1 80.62 363 THR A CA 1
ATOM 2698 C C . THR A 1 363 ? -1.397 -14.562 -0.796 1 80.62 363 THR A C 1
ATOM 2700 O O . THR A 1 363 ? -2.547 -14.18 -1.027 1 80.62 363 THR A O 1
ATOM 2703 N N . SER A 1 364 ? -1.202 -15.719 -0.191 1 82.06 364 SER A N 1
ATOM 2704 C CA . SER A 1 364 ? -2.26 -16.625 0.244 1 82.06 364 SER A CA 1
ATOM 2705 C C . SER A 1 364 ? -3.176 -15.961 1.264 1 82.06 364 SER A C 1
ATOM 2707 O O . SER A 1 364 ? -4.395 -16.156 1.228 1 82.06 364 SER A O 1
ATOM 2709 N N . SER A 1 365 ? -2.574 -15.18 2.137 1 84.5 365 SER A N 1
ATOM 2710 C CA . SER A 1 365 ? -3.385 -14.523 3.16 1 84.5 365 SER A CA 1
ATOM 2711 C C . SER A 1 365 ? -4.328 -13.492 2.545 1 84.5 365 SER A C 1
ATOM 2713 O O . SER A 1 365 ? -5.473 -13.359 2.977 1 84.5 365 SER A O 1
ATOM 2715 N N . ARG A 1 366 ? -3.834 -12.805 1.574 1 88.19 366 ARG A N 1
ATOM 2716 C CA . ARG A 1 366 ? -4.664 -11.797 0.926 1 88.19 366 ARG A CA 1
ATOM 2717 C C . ARG A 1 366 ? -5.746 -12.438 0.069 1 88.19 366 ARG A C 1
ATOM 2719 O O . ARG A 1 366 ? -6.859 -11.922 -0.028 1 88.19 366 ARG A O 1
ATOM 2726 N N . MET A 1 367 ? -5.461 -13.523 -0.51 1 90.56 367 MET A N 1
ATOM 2727 C CA . MET A 1 367 ? -6.453 -14.203 -1.332 1 90.56 367 MET A CA 1
ATOM 2728 C C . MET A 1 367 ? -7.512 -14.875 -0.462 1 90.56 367 MET A C 1
ATOM 2730 O O . MET A 1 367 ? -8.68 -14.938 -0.837 1 90.56 367 MET A O 1
ATOM 2734 N N . LYS A 1 368 ? -7.121 -15.359 0.69 1 90.25 368 LYS A N 1
ATOM 2735 C CA . LYS A 1 368 ? -8.055 -16 1.609 1 90.25 368 LYS A CA 1
ATOM 2736 C C . LYS A 1 368 ? -9.023 -14.984 2.213 1 90.25 368 LYS A C 1
ATOM 2738 O O . LYS A 1 368 ? -10.117 -15.344 2.641 1 90.25 368 LYS A O 1
ATOM 2743 N N . ALA A 1 369 ? -8.602 -13.75 2.205 1 92.19 369 ALA A N 1
ATOM 2744 C CA . ALA A 1 369 ? -9.422 -12.711 2.812 1 92.19 369 ALA A CA 1
ATOM 2745 C C . ALA A 1 369 ? -10.727 -12.508 2.037 1 92.19 369 ALA A C 1
ATOM 2747 O O . ALA A 1 369 ? -11.703 -11.984 2.576 1 92.19 369 ALA A O 1
ATOM 2748 N N . ALA A 1 370 ? -10.781 -12.883 0.76 1 94.38 370 ALA A N 1
ATOM 2749 C CA . ALA A 1 370 ? -11.992 -12.766 -0.048 1 94.38 370 ALA A CA 1
ATOM 2750 C C . ALA A 1 370 ? -13.117 -13.609 0.528 1 94.38 370 ALA A C 1
ATOM 2752 O O . ALA A 1 370 ? -14.297 -13.297 0.342 1 94.38 370 ALA A O 1
ATOM 2753 N N . PHE A 1 371 ? -12.742 -14.648 1.307 1 94.94 371 PHE A N 1
ATOM 2754 C CA . PHE A 1 371 ? -13.742 -15.602 1.766 1 94.94 371 PHE A CA 1
ATOM 2755 C C . PHE A 1 371 ? -13.914 -15.516 3.277 1 94.94 371 PHE A C 1
ATOM 2757 O O . PHE A 1 371 ? -14.5 -16.406 3.891 1 94.94 371 PHE A O 1
ATOM 2764 N N . GLN A 1 372 ? -13.328 -14.516 3.799 1 92.88 372 GLN A N 1
ATOM 2765 C CA . GLN A 1 372 ? -13.672 -14.188 5.18 1 92.88 372 GLN A CA 1
ATOM 2766 C C . GLN A 1 372 ? -14.977 -13.398 5.254 1 92.88 372 GLN A C 1
ATOM 2768 O O . GLN A 1 372 ? -15.086 -12.32 4.656 1 92.88 372 GLN A O 1
ATOM 2773 N N . PHE A 1 373 ? -15.836 -13.922 6.012 1 92.88 373 PHE A N 1
ATOM 2774 C CA . PHE A 1 373 ? -17.188 -13.383 6.027 1 92.88 373 PHE A CA 1
ATOM 2775 C C . PHE A 1 373 ? -17.188 -11.93 6.5 1 92.88 373 PHE A C 1
ATOM 2777 O O . PHE A 1 373 ? -16.469 -11.578 7.434 1 92.88 373 PHE A O 1
ATOM 2784 N N . ALA A 1 374 ? -17.906 -11.055 5.836 1 92 374 ALA A N 1
ATOM 2785 C CA . ALA A 1 374 ? -18.141 -9.648 6.145 1 92 374 ALA A CA 1
ATOM 2786 C C . ALA A 1 374 ? -16.938 -8.797 5.762 1 92 374 ALA A C 1
ATOM 2788 O O . ALA A 1 374 ? -16.734 -7.715 6.328 1 92 374 ALA A O 1
ATOM 2789 N N . THR A 1 375 ? -16.031 -9.258 4.945 1 91.94 375 THR A N 1
ATOM 2790 C CA . THR A 1 375 ? -14.914 -8.5 4.387 1 91.94 375 THR A CA 1
ATOM 2791 C C . THR A 1 375 ? -15.18 -8.141 2.93 1 91.94 375 THR A C 1
ATOM 2793 O O . THR A 1 375 ? -15.266 -9.016 2.072 1 91.94 375 THR A O 1
ATOM 2796 N N . THR A 1 376 ? -15.398 -6.875 2.738 1 93.44 376 THR A N 1
ATOM 2797 C CA . THR A 1 376 ? -15.516 -6.43 1.355 1 93.44 376 THR A CA 1
ATOM 2798 C C . THR A 1 376 ? -14.172 -6.527 0.637 1 93.44 376 THR A C 1
ATOM 2800 O O . THR A 1 376 ? -13.203 -5.875 1.03 1 93.44 376 THR A O 1
ATOM 2803 N N . TYR A 1 377 ? -14.117 -7.391 -0.339 1 94.88 377 TYR A N 1
ATOM 2804 C CA . TYR A 1 377 ? -12.867 -7.707 -1.02 1 94.88 377 TYR A CA 1
ATOM 2805 C C . TYR A 1 377 ? -12.883 -7.203 -2.457 1 94.88 377 TYR A C 1
ATOM 2807 O O . TYR A 1 377 ? -13.867 -7.379 -3.172 1 94.88 377 TYR A O 1
ATOM 2815 N N . ARG A 1 378 ? -11.898 -6.461 -2.879 1 94.19 378 ARG A N 1
ATOM 2816 C CA . ARG A 1 378 ? -11.703 -6.039 -4.262 1 94.19 378 ARG A CA 1
ATOM 2817 C C . ARG A 1 378 ? -10.242 -6.168 -4.68 1 94.19 378 ARG A C 1
ATOM 2819 O O . ARG A 1 378 ? -9.352 -5.633 -4.016 1 94.19 378 ARG A O 1
ATOM 2826 N N . GLN A 1 379 ? -9.961 -6.902 -5.676 1 92 379 GLN A N 1
ATOM 2827 C CA . GLN A 1 379 ? -8.617 -7.105 -6.219 1 92 379 GLN A CA 1
ATOM 2828 C C . GLN A 1 379 ? -8.586 -6.824 -7.719 1 92 379 GLN A C 1
ATOM 2830 O O . GLN A 1 379 ? -9.43 -7.316 -8.469 1 92 379 GLN A O 1
ATOM 2835 N N . THR A 1 380 ? -7.785 -5.957 -8.172 1 91 380 THR A N 1
ATOM 2836 C CA . THR A 1 380 ? -7.57 -5.664 -9.586 1 91 380 THR A CA 1
ATOM 2837 C C . THR A 1 380 ? -6.098 -5.816 -9.953 1 91 380 THR A C 1
ATOM 2839 O O . THR A 1 380 ? -5.219 -5.43 -9.18 1 91 380 THR A O 1
ATOM 2842 N N . CYS A 1 381 ? -5.777 -6.484 -10.953 1 87.69 381 CYS A N 1
ATOM 2843 C CA . CYS A 1 381 ? -4.398 -6.668 -11.391 1 87.69 381 CYS A CA 1
ATOM 2844 C C . CYS A 1 381 ? -4.297 -6.57 -12.914 1 87.69 381 CYS A C 1
ATOM 2846 O O . CYS A 1 381 ? -5.312 -6.523 -13.609 1 87.69 381 CYS A O 1
ATOM 2848 N N . GLU A 1 382 ? -3.096 -6.414 -13.383 1 88.12 382 GLU A N 1
ATOM 2849 C CA . GLU A 1 382 ? -2.799 -6.41 -14.805 1 88.12 382 GLU A CA 1
ATOM 2850 C C . GLU A 1 382 ? -2.061 -7.68 -15.227 1 88.12 382 GLU A C 1
ATOM 2852 O O . GLU A 1 382 ? -1.014 -8.008 -14.656 1 88.12 382 GLU A O 1
ATOM 2857 N N . LEU A 1 383 ? -2.633 -8.422 -16.094 1 89.5 383 LEU A N 1
ATOM 2858 C CA . LEU A 1 383 ? -2.02 -9.641 -16.609 1 89.5 383 LEU A CA 1
ATOM 2859 C C . LEU A 1 383 ? -1.55 -9.453 -18.047 1 89.5 383 LEU A C 1
ATOM 2861 O O . LEU A 1 383 ? -2.1 -8.633 -18.781 1 89.5 383 LEU A O 1
ATOM 2865 N N . ASN A 1 384 ? -0.524 -10.234 -18.375 1 88.81 384 ASN A N 1
ATOM 2866 C CA . ASN A 1 384 ? -0.077 -10.273 -19.766 1 88.81 384 ASN A CA 1
ATOM 2867 C C . ASN A 1 384 ? -1.008 -11.125 -20.625 1 88.81 384 ASN A C 1
ATOM 2869 O O . ASN A 1 384 ? -1.321 -12.258 -20.281 1 88.81 384 ASN A O 1
ATOM 2873 N N . VAL A 1 385 ? -1.403 -10.656 -21.781 1 93.88 385 VAL A N 1
ATOM 2874 C CA . VAL A 1 385 ? -2.352 -11.328 -22.656 1 93.88 385 VAL A CA 1
ATOM 2875 C C . VAL A 1 385 ? -1.745 -12.625 -23.172 1 93.88 385 VAL A C 1
ATOM 2877 O O . VAL A 1 385 ? -2.447 -13.633 -23.328 1 93.88 385 VAL A O 1
ATOM 2880 N N . ASP A 1 386 ? -0.421 -12.656 -23.328 1 90.88 386 ASP A N 1
ATOM 2881 C CA . ASP A 1 386 ? 0.234 -13.852 -23.859 1 90.88 386 ASP A CA 1
ATOM 2882 C C . ASP A 1 386 ? 0.121 -15.023 -22.875 1 90.88 386 ASP A C 1
ATOM 2884 O O . ASP A 1 386 ? 0.053 -16.172 -23.297 1 90.88 386 ASP A O 1
ATOM 2888 N N . ASP A 1 387 ? 0.049 -14.789 -21.672 1 89.31 387 ASP A N 1
ATOM 2889 C CA . ASP A 1 387 ? -0.06 -15.836 -20.656 1 89.31 387 ASP A CA 1
ATOM 2890 C C . ASP A 1 387 ? -1.436 -16.5 -20.703 1 89.31 387 ASP A C 1
ATOM 2892 O O . ASP A 1 387 ? -1.574 -17.672 -20.359 1 89.31 387 ASP A O 1
ATOM 2896 N N . LEU A 1 388 ? -2.418 -15.836 -21.109 1 94.38 388 LEU A N 1
ATOM 2897 C CA . LEU A 1 388 ? -3.773 -16.375 -21.141 1 94.38 388 LEU A CA 1
ATOM 2898 C C . LEU A 1 388 ? -3.938 -17.328 -22.312 1 94.38 388 LEU A C 1
ATOM 2900 O O . LEU A 1 388 ? -4.895 -18.109 -22.359 1 94.38 388 LEU A O 1
ATOM 2904 N N . PHE A 1 389 ? -2.967 -17.203 -23.281 1 94 389 PHE A N 1
ATOM 2905 C CA . PHE A 1 389 ? -2.992 -18.141 -24.406 1 94 389 PHE A CA 1
ATOM 2906 C C . PHE A 1 389 ? -2.299 -19.438 -24.047 1 94 389 PHE A C 1
ATOM 2908 O O . PHE A 1 389 ? -2.418 -20.438 -24.766 1 94 389 PHE A O 1
ATOM 2915 N N . ASP A 1 390 ? -1.638 -19.438 -22.828 1 89.06 390 ASP A N 1
ATOM 2916 C CA . ASP A 1 390 ? -0.881 -20.594 -22.391 1 89.06 390 ASP A CA 1
ATOM 2917 C C . ASP A 1 390 ? -1.752 -21.547 -21.562 1 89.06 390 ASP A C 1
ATOM 2919 O O . ASP A 1 390 ? -2.189 -21.188 -20.469 1 89.06 390 ASP A O 1
ATOM 2923 N N . ASN A 1 391 ? -1.92 -22.844 -22 1 89.88 391 ASN A N 1
ATOM 2924 C CA . ASN A 1 391 ? -2.77 -23.812 -21.328 1 89.88 391 ASN A CA 1
ATOM 2925 C C . ASN A 1 391 ? -2.086 -24.406 -20.094 1 89.88 391 ASN A C 1
ATOM 2927 O O . ASN A 1 391 ? -2.748 -24.953 -19.219 1 89.88 391 ASN A O 1
ATOM 2931 N N . GLU A 1 392 ? -0.799 -24.328 -19.984 1 84.44 392 GLU A N 1
ATOM 2932 C CA . GLU A 1 392 ? -0.08 -24.828 -18.812 1 84.44 392 GLU A CA 1
ATOM 2933 C C . GLU A 1 392 ? -0.169 -23.859 -17.641 1 84.44 392 GLU A C 1
ATOM 2935 O O . GLU A 1 392 ? -0.325 -24.281 -16.5 1 84.44 392 GLU A O 1
ATOM 2940 N N . LYS A 1 393 ? -0.169 -22.578 -17.984 1 84.81 393 LYS A N 1
ATOM 2941 C CA . LYS A 1 393 ? -0.242 -21.578 -16.922 1 84.81 393 LYS A CA 1
ATOM 2942 C C . LYS A 1 393 ? -1.672 -21.406 -16.422 1 84.81 393 LYS A C 1
ATOM 2944 O O . LYS A 1 393 ? -1.901 -21.328 -15.211 1 84.81 393 LYS A O 1
ATOM 2949 N N . TYR A 1 394 ? -2.557 -21.375 -17.391 1 92.12 394 TYR A N 1
ATOM 2950 C CA . TYR A 1 394 ? -3.973 -21.281 -17.062 1 92.12 394 TYR A CA 1
ATOM 2951 C C . TYR A 1 394 ? -4.762 -22.422 -17.703 1 92.12 394 TYR A C 1
ATOM 2953 O O . TYR A 1 394 ? -5.402 -22.234 -18.734 1 92.12 394 TYR A O 1
ATOM 2961 N N . PRO A 1 395 ? -4.773 -23.516 -16.922 1 93.06 395 PRO A N 1
ATOM 2962 C CA . PRO A 1 395 ? -5.488 -24.656 -17.484 1 93.06 395 PRO A CA 1
ATOM 2963 C C . PRO A 1 395 ? -7.004 -24.453 -17.5 1 93.06 395 PRO A C 1
ATOM 2965 O O . PRO A 1 395 ? -7.551 -23.797 -16.625 1 93.06 395 PRO A O 1
ATOM 2968 N N . LEU A 1 396 ? -7.633 -25 -18.516 1 96.56 396 LEU A N 1
ATOM 2969 C CA . LEU A 1 396 ? -9.086 -24.938 -18.625 1 96.56 396 LEU A CA 1
ATOM 2970 C C . LEU A 1 396 ? -9.742 -25.953 -17.703 1 96.56 396 LEU A C 1
ATOM 2972 O O . LEU A 1 396 ? -9.594 -27.156 -17.891 1 96.56 396 LEU A O 1
ATOM 2976 N N . VAL A 1 397 ? -10.312 -25.516 -16.688 1 96.56 397 VAL A N 1
ATOM 2977 C CA . VAL A 1 397 ? -11.055 -26.312 -15.719 1 96.56 397 VAL A CA 1
ATOM 2978 C C . VAL A 1 397 ? -12.445 -25.719 -15.508 1 96.56 397 VAL A C 1
ATOM 2980 O O . VAL A 1 397 ? -12.625 -24.5 -15.578 1 96.56 397 VAL A O 1
ATOM 2983 N N . PHE A 1 398 ? -13.414 -26.578 -15.391 1 97.94 398 PHE A N 1
ATOM 2984 C CA . PHE A 1 398 ? -14.789 -26.156 -15.148 1 97.94 398 PHE A CA 1
ATOM 2985 C C . PHE A 1 398 ? -15.148 -26.281 -13.672 1 97.94 398 PHE A C 1
ATOM 2987 O O . PHE A 1 398 ? -14.727 -27.234 -13.008 1 97.94 398 PHE A O 1
ATOM 2994 N N . TYR A 1 399 ? -15.93 -25.359 -13.195 1 97.75 399 TYR A N 1
ATOM 2995 C CA . TYR A 1 399 ? -16.25 -25.328 -11.773 1 97.75 399 TYR A CA 1
ATOM 2996 C C . TYR A 1 399 ? -17.75 -25.188 -11.555 1 97.75 399 TYR A C 1
ATOM 2998 O O . TYR A 1 399 ? -18.406 -24.375 -12.203 1 97.75 399 TYR A O 1
ATOM 3006 N N . ASP A 1 400 ? -18.297 -26 -10.727 1 97.31 400 ASP A N 1
ATOM 3007 C CA . ASP A 1 400 ? -19.625 -25.828 -10.156 1 97.31 400 ASP A CA 1
ATOM 3008 C C . ASP A 1 400 ? -19.547 -25.391 -8.695 1 97.31 400 ASP A C 1
ATOM 3010 O O . ASP A 1 400 ? -19.25 -26.203 -7.816 1 97.31 400 ASP A O 1
ATOM 3014 N N . PRO A 1 401 ? -19.938 -24.188 -8.43 1 97.06 401 PRO A N 1
ATOM 3015 C CA . PRO A 1 401 ? -19.766 -23.672 -7.07 1 97.06 401 PRO A CA 1
ATOM 3016 C C . PRO A 1 401 ? -20.891 -24.094 -6.129 1 97.06 401 PRO A C 1
ATOM 3018 O O . PRO A 1 401 ? -22.047 -24.141 -6.535 1 97.06 401 PRO A O 1
ATOM 3021 N N . TYR A 1 402 ? -20.531 -24.469 -4.879 1 96.12 402 TYR A N 1
ATOM 3022 C CA . TYR A 1 402 ? -21.438 -24.812 -3.789 1 96.12 402 TYR A CA 1
ATOM 3023 C C . TYR A 1 402 ? -21.016 -24.141 -2.492 1 96.12 402 TYR A C 1
ATOM 3025 O O . TYR A 1 402 ? -19.812 -23.953 -2.244 1 96.12 402 TYR A O 1
ATOM 3033 N N . ILE A 1 403 ? -21.922 -23.766 -1.716 1 95.69 403 ILE A N 1
ATOM 3034 C CA . ILE A 1 403 ? -21.609 -23.25 -0.389 1 95.69 403 ILE A CA 1
ATOM 3035 C C . ILE A 1 403 ? -21.844 -24.344 0.658 1 95.69 403 ILE A C 1
ATOM 3037 O O . ILE A 1 403 ? -22.812 -25.094 0.573 1 95.69 403 ILE A O 1
ATOM 3041 N N . TYR A 1 404 ? -20.922 -24.438 1.58 1 93.81 404 TYR A N 1
ATOM 3042 C CA . TYR A 1 404 ? -20.938 -25.484 2.598 1 93.81 404 TYR A CA 1
ATOM 3043 C C . TYR A 1 404 ? -21.656 -25 3.854 1 93.81 404 TYR A C 1
ATOM 3045 O O . TYR A 1 404 ? -21.562 -23.844 4.234 1 93.81 404 TYR A O 1
ATOM 3053 N N . PHE A 1 405 ? -22.5 -25.859 4.371 1 91 405 PHE A N 1
ATOM 3054 C CA . PHE A 1 405 ? -23.047 -25.625 5.703 1 91 405 PHE A CA 1
ATOM 3055 C C . PHE A 1 405 ? -23.25 -26.938 6.449 1 91 405 PHE A C 1
ATOM 3057 O O . PHE A 1 405 ? -23.391 -28 5.832 1 91 405 PHE A O 1
ATOM 3064 N N . TYR A 1 406 ? -23.047 -26.922 7.715 1 90.44 406 TYR A N 1
ATOM 3065 C CA . TYR A 1 406 ? -23.266 -28.078 8.57 1 90.44 406 TYR A CA 1
ATOM 3066 C C . TYR A 1 406 ? -24.672 -28.062 9.156 1 90.44 406 TYR A C 1
ATOM 3068 O O . TYR A 1 406 ? -25.031 -27.125 9.883 1 90.44 406 TYR A O 1
ATOM 3076 N N . ASP A 1 407 ? -25.406 -29.031 8.742 1 87.25 407 ASP A N 1
ATOM 3077 C CA . ASP A 1 407 ? -26.75 -29.156 9.305 1 87.25 407 ASP A CA 1
ATOM 3078 C C . ASP A 1 407 ? -26.703 -29.875 10.656 1 87.25 407 ASP A C 1
ATOM 3080 O O . ASP A 1 407 ? -26.469 -31.078 10.719 1 87.25 407 ASP A O 1
ATOM 3084 N N . SER A 1 408 ? -27.016 -29.234 11.688 1 85.12 408 SER A N 1
ATOM 3085 C CA . SER A 1 408 ? -26.953 -29.781 13.039 1 85.12 408 SER A CA 1
ATOM 3086 C C . SER A 1 408 ? -28.109 -30.75 13.289 1 85.12 408 SER A C 1
ATOM 3088 O O . SER A 1 408 ? -28.016 -31.641 14.148 1 85.12 408 SER A O 1
ATOM 3090 N N . THR A 1 409 ? -29.172 -30.641 12.586 1 83.62 409 THR A N 1
ATOM 3091 C CA . THR A 1 409 ? -30.312 -31.531 12.789 1 83.62 409 THR A CA 1
ATOM 3092 C C . THR A 1 409 ? -30.016 -32.938 12.242 1 83.62 409 THR A C 1
ATOM 3094 O O . THR A 1 409 ? -30.25 -33.938 12.922 1 83.62 409 THR A O 1
ATOM 3097 N N . THR A 1 410 ? -29.469 -33.031 11.047 1 83.44 410 THR A N 1
ATOM 3098 C CA . THR A 1 410 ? -29.156 -34.312 10.422 1 83.44 410 THR A CA 1
ATOM 3099 C C . THR A 1 410 ? -27.703 -34.688 10.672 1 83.44 410 THR A C 1
ATOM 3101 O O . THR A 1 410 ? -27.297 -35.812 10.367 1 83.44 410 THR A O 1
ATOM 3104 N N . GLN A 1 411 ? -26.859 -33.844 11.281 1 87.12 411 GLN A N 1
ATOM 3105 C CA . GLN A 1 411 ? -25.438 -34.062 11.594 1 87.12 411 GLN A CA 1
ATOM 3106 C C . GLN A 1 411 ? -24.656 -34.469 10.344 1 87.12 411 GLN A C 1
ATOM 3108 O O . GLN A 1 411 ? -23.875 -35.406 10.375 1 87.12 411 GLN A O 1
ATOM 3113 N N . THR A 1 412 ? -25.094 -33.781 9.219 1 89.06 412 THR A N 1
ATOM 3114 C CA . THR A 1 412 ? -24.406 -34.062 7.961 1 89.06 412 THR A CA 1
ATOM 3115 C C . THR A 1 412 ? -23.891 -32.781 7.328 1 89.06 412 THR A C 1
ATOM 3117 O O . THR A 1 412 ? -24.422 -31.688 7.574 1 89.06 412 THR A O 1
ATOM 3120 N N . SER A 1 413 ? -22.766 -32.906 6.648 1 91.25 413 SER A N 1
ATOM 3121 C CA . SER A 1 413 ? -22.234 -31.812 5.852 1 91.25 413 SER A CA 1
ATOM 3122 C C . SER A 1 413 ? -23 -31.656 4.543 1 91.25 413 SER A C 1
ATOM 3124 O O . SER A 1 413 ? -23.109 -32.594 3.762 1 91.25 413 SER A O 1
ATOM 3126 N N . GLN A 1 414 ? -23.562 -30.516 4.395 1 92.19 414 GLN A N 1
ATOM 3127 C CA . GLN A 1 414 ? -24.422 -30.266 3.232 1 92.19 414 GLN A CA 1
ATOM 3128 C C . GLN A 1 414 ? -23.828 -29.188 2.332 1 92.19 414 GLN A C 1
ATOM 3130 O O . GLN A 1 414 ? -23.031 -28.359 2.783 1 92.19 414 GLN A O 1
ATOM 3135 N N . LEU A 1 415 ? -24.188 -29.25 1.04 1 93.31 415 LEU A N 1
ATOM 3136 C CA . LEU A 1 415 ? -23.797 -28.266 0.034 1 93.31 415 LEU A CA 1
ATOM 3137 C C . LEU A 1 415 ? -25.016 -27.656 -0.646 1 93.31 415 LEU A C 1
ATOM 3139 O O . LEU A 1 415 ? -25.953 -28.375 -0.991 1 93.31 415 LEU A O 1
ATOM 3143 N N . ILE A 1 416 ? -25.031 -26.391 -0.727 1 93.25 416 ILE A N 1
ATOM 3144 C CA . ILE A 1 416 ? -26.078 -25.688 -1.456 1 93.25 416 ILE A CA 1
ATOM 3145 C C . ILE A 1 416 ? -25.484 -25.062 -2.723 1 93.25 416 ILE A C 1
ATOM 3147 O O . ILE A 1 416 ? -24.453 -24.406 -2.672 1 93.25 416 ILE A O 1
ATOM 3151 N N . PRO A 1 417 ? -26.109 -25.266 -3.898 1 94 417 PRO A N 1
ATOM 3152 C CA . PRO A 1 417 ? -25.562 -24.719 -5.137 1 94 417 PRO A CA 1
ATOM 3153 C C . PRO A 1 417 ? -25.609 -23.188 -5.172 1 94 417 PRO A C 1
ATOM 3155 O O . PRO A 1 417 ? -26.578 -22.594 -4.684 1 94 417 PRO A O 1
ATOM 3158 N N . ILE A 1 418 ? -24.609 -22.609 -5.699 1 96.31 418 ILE A N 1
ATOM 3159 C CA . ILE A 1 418 ? -24.531 -21.172 -5.895 1 96.31 418 ILE A CA 1
ATOM 3160 C C . ILE A 1 418 ? -24.859 -20.828 -7.344 1 96.31 418 ILE A C 1
ATOM 3162 O O . ILE A 1 418 ? -24.188 -21.281 -8.273 1 96.31 418 ILE A O 1
ATOM 3166 N N . PRO A 1 419 ? -25.891 -20.062 -7.547 1 96.56 419 PRO A N 1
ATOM 3167 C CA . PRO A 1 419 ? -26.234 -19.688 -8.922 1 96.56 419 PRO A CA 1
ATOM 3168 C C . PRO A 1 419 ? -25.234 -18.734 -9.555 1 96.56 419 PRO A C 1
ATOM 3170 O O . PRO A 1 419 ? -24.609 -17.938 -8.852 1 96.56 419 PRO A O 1
ATOM 3173 N N . ILE A 1 420 ? -25.094 -18.828 -10.828 1 97.94 420 ILE A N 1
ATOM 3174 C CA . ILE A 1 420 ? -24.172 -18 -11.586 1 97.94 420 ILE A CA 1
ATOM 3175 C C . ILE A 1 420 ? -24.938 -17.109 -12.562 1 97.94 420 ILE A C 1
ATOM 3177 O O . ILE A 1 420 ? -25.766 -17.609 -13.336 1 97.94 420 ILE A O 1
ATOM 3181 N N . ARG A 1 421 ? -24.734 -15.859 -12.453 1 97.56 421 ARG A N 1
ATOM 3182 C CA . ARG A 1 421 ? -25.266 -14.906 -13.414 1 97.56 421 ARG A CA 1
ATOM 3183 C C . ARG A 1 421 ? -24.234 -14.547 -14.469 1 97.56 421 ARG A C 1
ATOM 3185 O O . ARG A 1 421 ? -23.453 -13.602 -14.289 1 97.56 421 ARG A O 1
ATOM 3192 N N . ASN A 1 422 ? -24.188 -15.289 -15.516 1 96.94 422 ASN A N 1
ATOM 3193 C CA . ASN A 1 422 ? -23.297 -15.047 -16.641 1 96.94 422 ASN A CA 1
ATOM 3194 C C . ASN A 1 422 ? -23.891 -14.023 -17.609 1 96.94 422 ASN A C 1
ATOM 3196 O O . ASN A 1 422 ? -24.906 -14.289 -18.266 1 96.94 422 ASN A O 1
ATOM 3200 N N . THR A 1 423 ? -23.25 -12.914 -17.844 1 96.25 423 THR A N 1
ATOM 3201 C CA . THR A 1 423 ? -23.781 -11.82 -18.641 1 96.25 423 THR A CA 1
ATOM 3202 C C . THR A 1 423 ? -23.672 -12.125 -20.125 1 96.25 423 THR A C 1
ATOM 3204 O O . THR A 1 423 ? -24.281 -11.438 -20.953 1 96.25 423 THR A O 1
ATOM 3207 N N . ALA A 1 424 ? -23 -13.188 -20.469 1 95 424 ALA A N 1
ATOM 3208 C CA . ALA A 1 424 ? -22.781 -13.492 -21.875 1 95 424 ALA A CA 1
ATOM 3209 C C . ALA A 1 424 ? -23.828 -14.469 -22.406 1 95 424 ALA A C 1
ATOM 3211 O O . ALA A 1 424 ? -23.828 -14.812 -23.594 1 95 424 ALA A O 1
ATOM 3212 N N . VAL A 1 425 ? -24.734 -14.945 -21.594 1 95.5 425 VAL A N 1
ATOM 3213 C CA . VAL A 1 425 ? -25.766 -15.891 -22.016 1 95.5 425 VAL A CA 1
ATOM 3214 C C . VAL A 1 425 ? -26.719 -15.219 -23 1 95.5 425 VAL A C 1
ATOM 3216 O O . VAL A 1 425 ? -27.125 -14.07 -22.781 1 95.5 425 VAL A O 1
ATOM 3219 N N . ILE A 1 426 ? -27.031 -15.906 -24.094 1 91.94 426 ILE A N 1
ATOM 3220 C CA . ILE A 1 426 ? -27.953 -15.414 -25.109 1 91.94 426 ILE A CA 1
ATOM 3221 C C . ILE A 1 426 ? -29.25 -16.203 -25.062 1 91.94 426 ILE A C 1
ATOM 3223 O O . ILE A 1 426 ? -29.234 -17.438 -25.016 1 91.94 426 ILE A O 1
ATOM 3227 N N . ASP A 1 427 ? -30.312 -15.531 -24.969 1 89.31 427 ASP A N 1
ATOM 3228 C CA . ASP A 1 427 ? -31.609 -16.188 -24.891 1 89.31 427 ASP A CA 1
ATOM 3229 C C . ASP A 1 427 ? -32.094 -16.578 -26.297 1 89.31 427 ASP A C 1
ATOM 3231 O O . ASP A 1 427 ? -31.391 -16.391 -27.281 1 89.31 427 ASP A O 1
ATOM 3235 N N . LYS A 1 428 ? -33.281 -17.125 -26.328 1 83.5 428 LYS A N 1
ATOM 3236 C CA . LYS A 1 428 ? -33.875 -17.625 -27.578 1 83.5 428 LYS A CA 1
ATOM 3237 C C . LYS A 1 428 ? -34.125 -16.5 -28.578 1 83.5 428 LYS A C 1
ATOM 3239 O O . LYS A 1 428 ? -34.062 -16.703 -29.781 1 83.5 428 LYS A O 1
ATOM 3244 N N . SER A 1 429 ? -34.25 -15.297 -28.047 1 83.25 429 SER A N 1
ATOM 3245 C CA . SER A 1 429 ? -34.531 -14.141 -28.891 1 83.25 429 SER A CA 1
ATOM 3246 C C . SER A 1 429 ? -33.25 -13.406 -29.266 1 83.25 429 SER A C 1
ATOM 3248 O O . SER A 1 429 ? -33.281 -12.352 -29.906 1 83.25 429 SER A O 1
ATOM 3250 N N . GLY A 1 430 ? -32.125 -13.844 -28.828 1 85.06 430 GLY A N 1
ATOM 3251 C CA . GLY A 1 430 ? -30.844 -13.227 -29.172 1 85.06 430 GLY A CA 1
ATOM 3252 C C . GLY A 1 430 ? -30.484 -12.062 -28.266 1 85.06 430 GLY A C 1
ATOM 3253 O O . GLY A 1 430 ? -29.719 -11.18 -28.672 1 85.06 430 GLY A O 1
ATOM 3254 N N . ASN A 1 431 ? -31.172 -12.008 -27.141 1 89.5 431 ASN A N 1
ATOM 3255 C CA . ASN A 1 431 ? -30.859 -10.953 -26.188 1 89.5 431 ASN A CA 1
ATOM 3256 C C . ASN A 1 431 ? -30.016 -11.469 -25.031 1 89.5 431 ASN A C 1
ATOM 3258 O O . ASN A 1 431 ? -29.797 -12.68 -24.906 1 89.5 431 ASN A O 1
ATOM 3262 N N . PHE A 1 432 ? -29.484 -10.445 -24.328 1 94.06 432 PHE A N 1
ATOM 3263 C CA . PHE A 1 432 ? -28.719 -10.789 -23.125 1 94.06 432 PHE A CA 1
ATOM 3264 C C . PHE A 1 432 ? -29.578 -10.617 -21.875 1 94.06 432 PHE A C 1
ATOM 3266 O O . PHE A 1 432 ? -29.609 -9.539 -21.281 1 94.06 432 PHE A O 1
ATOM 3273 N N . PRO A 1 433 ? -30.203 -11.609 -21.422 1 93.38 433 PRO A N 1
ATOM 3274 C CA . PRO A 1 433 ? -31.172 -11.508 -20.328 1 93.38 433 PRO A CA 1
ATOM 3275 C C . PRO A 1 433 ? -30.5 -11.18 -18.984 1 93.38 433 PRO A C 1
ATOM 3277 O O . PRO A 1 433 ? -31.156 -10.617 -18.094 1 93.38 433 PRO A O 1
ATOM 3280 N N . ASN A 1 434 ? -29.25 -11.57 -18.797 1 95.38 434 ASN A N 1
ATOM 3281 C CA . ASN A 1 434 ? -28.594 -11.43 -17.5 1 95.38 434 ASN A CA 1
ATOM 3282 C C . ASN A 1 434 ? -28 -10.039 -17.328 1 95.38 434 ASN A C 1
ATOM 3284 O O . ASN A 1 434 ? -27.375 -9.742 -16.312 1 95.38 434 ASN A O 1
ATOM 3288 N N . VAL A 1 435 ? -28.125 -9.117 -18.312 1 94.5 435 VAL A N 1
ATOM 3289 C CA . VAL A 1 435 ? -27.688 -7.73 -18.219 1 94.5 435 VAL A CA 1
ATOM 3290 C C . VAL A 1 435 ? -28.859 -6.852 -17.781 1 94.5 435 VAL A C 1
ATOM 3292 O O . VAL A 1 435 ? -29.953 -6.953 -18.344 1 94.5 435 VAL A O 1
ATOM 3295 N N . ILE A 1 436 ? -28.641 -6.059 -16.75 1 93.56 436 ILE A N 1
ATOM 3296 C CA . ILE A 1 436 ? -29.688 -5.18 -16.25 1 93.56 436 ILE A CA 1
ATOM 3297 C C . ILE A 1 436 ? -29.781 -3.936 -17.141 1 93.56 436 ILE A C 1
ATOM 3299 O O . ILE A 1 436 ? -28.797 -3.188 -17.266 1 93.56 436 ILE A O 1
ATOM 3303 N N . THR A 1 437 ? -30.891 -3.633 -17.578 1 92.25 437 THR A N 1
ATOM 3304 C CA . THR A 1 437 ? -31.094 -2.48 -18.453 1 92.25 437 THR A CA 1
ATOM 3305 C C . THR A 1 437 ? -31.172 -1.194 -17.641 1 92.25 437 THR A C 1
ATOM 3307 O O . THR A 1 437 ? -31.5 -1.227 -16.453 1 92.25 437 THR A O 1
ATOM 3310 N N . SER A 1 438 ? -30.875 -0.099 -18.297 1 92.75 438 SER A N 1
ATOM 3311 C CA . SER A 1 438 ? -30.922 1.203 -17.641 1 92.75 438 SER A CA 1
ATOM 3312 C C . SER A 1 438 ? -32.344 1.559 -17.203 1 92.75 438 SER A C 1
ATOM 3314 O O . SER A 1 438 ? -32.531 2.189 -16.156 1 92.75 438 SER A O 1
ATOM 3316 N N . SER A 1 439 ? -33.281 1.161 -17.906 1 92.44 439 SER A N 1
ATOM 3317 C CA . SER A 1 439 ? -34.656 1.436 -17.562 1 92.44 439 SER A CA 1
ATOM 3318 C C . SER A 1 439 ? -35.062 0.698 -16.297 1 92.44 439 SER A C 1
ATOM 3320 O O . SER A 1 439 ? -35.75 1.26 -15.43 1 92.44 439 SER A O 1
ATOM 3322 N N . ASP A 1 440 ? -34.625 -0.481 -16.188 1 92.38 440 ASP A N 1
ATOM 3323 C CA . ASP A 1 440 ? -34.938 -1.265 -14.984 1 92.38 440 ASP A CA 1
ATOM 3324 C C . ASP A 1 440 ? -34.219 -0.69 -13.766 1 92.38 440 ASP A C 1
ATOM 3326 O O . ASP A 1 440 ? -34.812 -0.607 -12.68 1 92.38 440 ASP A O 1
ATOM 3330 N N . GLN A 1 441 ? -33.094 -0.279 -13.953 1 92 441 GLN A N 1
ATOM 3331 C CA . GLN A 1 441 ? -32.344 0.298 -12.844 1 92 441 GLN A CA 1
ATOM 3332 C C . GLN A 1 441 ? -32.969 1.615 -12.391 1 92 441 GLN A C 1
ATOM 3334 O O . GLN A 1 441 ? -33.031 1.886 -11.188 1 92 441 GLN A O 1
ATOM 3339 N N . ASN A 1 442 ? -33.375 2.41 -13.336 1 92.31 442 ASN A N 1
ATOM 3340 C CA . ASN A 1 442 ? -34 3.686 -13 1 92.31 442 ASN A CA 1
ATOM 3341 C C . ASN A 1 442 ? -35.312 3.484 -12.258 1 92.31 442 ASN A C 1
ATOM 3343 O O . ASN A 1 442 ? -35.594 4.219 -11.312 1 92.31 442 ASN A O 1
ATOM 3347 N N . SER A 1 443 ? -36 2.541 -12.648 1 92.12 443 SER A N 1
ATOM 3348 C CA . SER A 1 443 ? -37.25 2.238 -11.961 1 92.12 443 SER A CA 1
ATOM 3349 C C . SER A 1 443 ? -37 1.794 -10.523 1 92.12 443 SER A C 1
ATOM 3351 O O . SER A 1 443 ? -37.75 2.164 -9.617 1 92.12 443 SER A O 1
ATOM 3353 N N . LEU A 1 444 ? -36.031 1.063 -10.344 1 91.81 444 LEU A N 1
ATOM 3354 C CA . LEU A 1 444 ? -35.688 0.608 -9.008 1 91.81 444 LEU A CA 1
ATOM 3355 C C . LEU A 1 444 ? -35.219 1.772 -8.141 1 91.81 444 LEU A C 1
ATOM 3357 O O . LEU A 1 444 ? -35.625 1.897 -6.984 1 91.81 444 LEU A O 1
ATOM 3361 N N . ASN A 1 445 ? -34.438 2.615 -8.727 1 88.5 445 ASN A N 1
ATOM 3362 C CA . ASN A 1 445 ? -33.938 3.779 -7.996 1 88.5 445 ASN A CA 1
ATOM 3363 C C . ASN A 1 445 ? -35.062 4.715 -7.602 1 88.5 445 ASN A C 1
ATOM 3365 O O . ASN A 1 445 ? -35.062 5.289 -6.512 1 88.5 445 ASN A O 1
ATOM 3369 N N . GLU A 1 446 ? -36.031 4.914 -8.422 1 88.44 446 GLU A N 1
ATOM 3370 C CA . GLU A 1 446 ? -37.188 5.762 -8.133 1 88.44 446 GLU A CA 1
ATOM 3371 C C . GLU A 1 446 ? -38.031 5.188 -7 1 88.44 446 GLU A C 1
ATOM 3373 O O . GLU A 1 446 ? -38.5 5.926 -6.137 1 88.44 446 GLU A O 1
ATOM 3378 N N . ALA A 1 447 ? -38.156 3.91 -7.023 1 90.69 447 ALA A N 1
ATOM 3379 C CA . ALA A 1 447 ? -38.906 3.254 -5.965 1 90.69 447 ALA A CA 1
ATOM 3380 C C . ALA A 1 447 ? -38.219 3.387 -4.621 1 90.69 447 ALA A C 1
ATOM 3382 O O . ALA A 1 447 ? -38.844 3.58 -3.588 1 90.69 447 ALA A O 1
ATOM 3383 N N . LEU A 1 448 ? -36.969 3.297 -4.605 1 87.94 448 LEU A N 1
ATOM 3384 C CA . LEU A 1 448 ? -36.188 3.43 -3.385 1 87.94 448 LEU A CA 1
ATOM 3385 C C . LEU A 1 448 ? -36.219 4.867 -2.873 1 87.94 448 LEU A C 1
ATOM 3387 O O . LEU A 1 448 ? -36.281 5.102 -1.666 1 87.94 448 LEU A O 1
ATOM 3391 N N . ALA A 1 449 ? -36.156 5.805 -3.811 1 82.56 449 ALA A N 1
ATOM 3392 C CA . ALA A 1 449 ? -36.188 7.219 -3.445 1 82.56 449 ALA A CA 1
ATOM 3393 C C . ALA A 1 449 ? -37.5 7.586 -2.764 1 82.56 449 ALA A C 1
ATOM 3395 O O . ALA A 1 449 ? -37.531 8.445 -1.88 1 82.56 449 ALA A O 1
ATOM 3396 N N . LEU A 1 450 ? -38.562 6.887 -3.131 1 81.62 450 LEU A N 1
ATOM 3397 C CA . LEU A 1 450 ? -39.875 7.168 -2.578 1 81.62 450 LEU A CA 1
ATOM 3398 C C . LEU A 1 450 ? -40.094 6.414 -1.27 1 81.62 450 LEU A C 1
ATOM 3400 O O . LEU A 1 450 ? -41.031 6.707 -0.521 1 81.62 450 LEU A O 1
ATOM 3404 N N . GLY A 1 451 ? -39.219 5.512 -0.881 1 79.44 451 GLY A N 1
ATOM 3405 C CA . GLY A 1 451 ? -39.281 4.77 0.367 1 79.44 451 GLY A CA 1
ATOM 3406 C C . GLY A 1 451 ? -40.375 3.734 0.397 1 79.44 451 GLY A C 1
ATOM 3407 O O . GLY A 1 451 ? -40.875 3.371 1.47 1 79.44 451 GLY A O 1
ATOM 3408 N N . ASN A 1 452 ? -40.812 3.295 -0.764 1 85.75 452 ASN A N 1
ATOM 3409 C CA . ASN A 1 452 ? -41.812 2.248 -0.826 1 85.75 452 ASN A CA 1
ATOM 3410 C C . ASN A 1 452 ? -41.188 0.858 -0.859 1 85.75 452 ASN A C 1
ATOM 3412 O O . ASN A 1 452 ? -40.781 0.39 -1.916 1 85.75 452 ASN A O 1
ATOM 3416 N N . THR A 1 453 ? -41.25 0.141 0.215 1 89.62 453 THR A N 1
ATOM 3417 C CA . THR A 1 453 ? -40.594 -1.155 0.36 1 89.62 453 THR A CA 1
ATOM 3418 C C . THR A 1 453 ? -41.25 -2.193 -0.551 1 89.62 453 THR A C 1
ATOM 3420 O O . THR A 1 453 ? -40.562 -2.938 -1.246 1 89.62 453 THR A O 1
ATOM 3423 N N . ALA A 1 454 ? -42.531 -2.207 -0.635 1 91 454 ALA A N 1
ATOM 3424 C CA . ALA A 1 454 ? -43.25 -3.211 -1.42 1 91 454 ALA A CA 1
ATOM 3425 C C . ALA A 1 454 ? -42.969 -3.041 -2.91 1 91 454 ALA A C 1
ATOM 3427 O O . ALA A 1 454 ? -42.75 -4.023 -3.625 1 91 454 ALA A O 1
ATOM 3428 N N . SER A 1 455 ? -42.969 -1.862 -3.334 1 92.06 455 SER A N 1
ATOM 3429 C CA . SER A 1 455 ? -42.719 -1.598 -4.746 1 92.06 455 SER A CA 1
ATOM 3430 C C . SER A 1 455 ? -41.281 -1.94 -5.113 1 92.06 455 SER A C 1
ATOM 3432 O O . SER A 1 455 ? -41.031 -2.484 -6.191 1 92.06 455 SER A O 1
ATOM 3434 N N . ALA A 1 456 ? -40.375 -1.614 -4.266 1 92.75 456 ALA A N 1
ATOM 3435 C CA . ALA A 1 456 ? -38.969 -1.902 -4.535 1 92.75 456 ALA A CA 1
ATOM 3436 C C . ALA A 1 456 ? -38.719 -3.406 -4.617 1 92.75 456 ALA A C 1
ATOM 3438 O O . ALA A 1 456 ? -38 -3.877 -5.504 1 92.75 456 ALA A O 1
ATOM 3439 N N . VAL A 1 457 ? -39.344 -4.152 -3.74 1 92.25 457 VAL A N 1
ATOM 3440 C CA . VAL A 1 457 ? -39.188 -5.602 -3.709 1 92.25 457 VAL A CA 1
ATOM 3441 C C . VAL A 1 457 ? -39.812 -6.219 -4.957 1 92.25 457 VAL A C 1
ATOM 3443 O O . VAL A 1 457 ? -39.219 -7.141 -5.555 1 92.25 457 VAL A O 1
ATOM 3446 N N . SER A 1 458 ? -40.875 -5.73 -5.387 1 93.94 458 SER A N 1
ATOM 3447 C CA . SER A 1 458 ? -41.562 -6.25 -6.566 1 93.94 458 SER A CA 1
ATOM 3448 C C . SER A 1 458 ? -40.781 -5.969 -7.836 1 93.94 458 SER A C 1
ATOM 3450 O O . SER A 1 458 ? -40.688 -6.824 -8.719 1 93.94 458 SER A O 1
ATOM 3452 N N . ILE A 1 459 ? -40.281 -4.867 -7.918 1 94.38 459 ILE A N 1
ATOM 3453 C CA . ILE A 1 459 ? -39.5 -4.5 -9.094 1 94.38 459 ILE A CA 1
ATOM 3454 C C . ILE A 1 459 ? -38.219 -5.32 -9.148 1 94.38 459 ILE A C 1
ATOM 3456 O O . ILE A 1 459 ? -37.781 -5.766 -10.219 1 94.38 459 ILE A O 1
ATOM 3460 N N . GLU A 1 460 ? -37.594 -5.488 -8.039 1 93.44 460 GLU A N 1
ATOM 3461 C CA . GLU A 1 460 ? -36.375 -6.316 -7.992 1 93.44 460 GLU A CA 1
ATOM 3462 C C . GLU A 1 460 ? -36.688 -7.75 -8.414 1 93.44 460 GLU A C 1
ATOM 3464 O O . GLU A 1 460 ? -35.938 -8.359 -9.172 1 93.44 460 GLU A O 1
ATOM 3469 N N . ALA A 1 461 ? -37.75 -8.289 -7.949 1 94.19 461 ALA A N 1
ATOM 3470 C CA . ALA A 1 461 ? -38.156 -9.641 -8.32 1 94.19 461 ALA A CA 1
ATOM 3471 C C . ALA A 1 461 ? -38.406 -9.75 -9.82 1 94.19 461 ALA A C 1
ATOM 3473 O O . ALA A 1 461 ? -38.062 -10.75 -10.445 1 94.19 461 ALA A O 1
ATOM 3474 N N . ALA A 1 462 ? -38.969 -8.742 -10.367 1 94.31 462 ALA A N 1
ATOM 3475 C CA . ALA A 1 462 ? -39.25 -8.742 -11.805 1 94.31 462 ALA A CA 1
ATOM 3476 C C . ALA A 1 462 ? -37.938 -8.734 -12.609 1 94.31 462 ALA A C 1
ATOM 3478 O O . ALA A 1 462 ? -37.844 -9.367 -13.664 1 94.31 462 ALA A O 1
ATOM 3479 N N . ILE A 1 463 ? -37.062 -8.055 -12.148 1 94.81 463 ILE A N 1
ATOM 3480 C CA . ILE A 1 463 ? -35.75 -7.992 -12.812 1 94.81 463 ILE A CA 1
ATOM 3481 C C . ILE A 1 463 ? -35.062 -9.344 -12.703 1 94.81 463 ILE A C 1
ATOM 3483 O O . ILE A 1 463 ? -34.531 -9.852 -13.688 1 94.81 463 ILE A O 1
ATOM 3487 N N . GLN A 1 464 ? -35.125 -9.969 -11.555 1 95.25 464 GLN A N 1
ATOM 3488 C CA . GLN A 1 464 ? -34.469 -11.25 -11.32 1 95.25 464 GLN A CA 1
ATOM 3489 C C . GLN A 1 464 ? -35.156 -12.367 -12.109 1 95.25 464 GLN A C 1
ATOM 3491 O O . GLN A 1 464 ? -34.5 -13.32 -12.531 1 95.25 464 GLN A O 1
ATOM 3496 N N . ASP A 1 465 ? -36.312 -12.273 -12.336 1 94.62 465 ASP A N 1
ATOM 3497 C CA . ASP A 1 465 ? -37.062 -13.305 -13.047 1 94.62 465 ASP A CA 1
ATOM 3498 C C . ASP A 1 465 ? -36.75 -13.289 -14.539 1 94.62 465 ASP A C 1
ATOM 3500 O O . ASP A 1 465 ? -37 -14.266 -15.25 1 94.62 465 ASP A O 1
ATOM 3504 N N . LYS A 1 466 ? -36.156 -12.266 -14.984 1 92.31 466 LYS A N 1
ATOM 3505 C CA . LYS A 1 466 ? -35.75 -12.195 -16.375 1 92.31 466 LYS A CA 1
ATOM 3506 C C . LYS A 1 466 ? -34.406 -12.922 -16.578 1 92.31 466 LYS A C 1
ATOM 3508 O O . LYS A 1 466 ? -34.031 -13.25 -17.703 1 92.31 466 LYS A O 1
ATOM 3513 N N . TRP A 1 467 ? -33.75 -13.219 -15.523 1 94.81 467 TRP A N 1
ATOM 3514 C CA . TRP A 1 467 ? -32.438 -13.789 -15.609 1 94.81 467 TRP A CA 1
ATOM 3515 C C . TRP A 1 467 ? -32.5 -15.281 -15.93 1 94.81 467 TRP A C 1
ATOM 3517 O O . TRP A 1 467 ? -33.438 -15.961 -15.555 1 94.81 467 TRP A O 1
ATOM 3527 N N . GLU A 1 468 ? -31.469 -15.695 -16.719 1 94.62 468 GLU A N 1
ATOM 3528 C CA . GLU A 1 468 ? -31.203 -17.125 -16.922 1 94.62 468 GLU A CA 1
ATOM 3529 C C . GLU A 1 468 ? -29.953 -17.562 -16.156 1 94.62 468 GLU A C 1
ATOM 3531 O O . GLU A 1 468 ? -28.844 -17.516 -16.672 1 94.62 468 GLU A O 1
ATOM 3536 N N . LEU A 1 469 ? -30.234 -18.125 -14.93 1 95.81 469 LEU A N 1
ATOM 3537 C CA . LEU A 1 469 ? -29.125 -18.5 -14.047 1 95.81 469 LEU A CA 1
ATOM 3538 C C . LEU A 1 469 ? -28.562 -19.859 -14.445 1 95.81 469 LEU A C 1
ATOM 3540 O O . LEU A 1 469 ? -29.312 -20.766 -14.836 1 95.81 469 LEU A O 1
ATOM 3544 N N . THR A 1 470 ? -27.266 -19.922 -14.406 1 96.25 470 THR A N 1
ATOM 3545 C CA . THR A 1 470 ? -26.562 -21.141 -14.773 1 96.25 470 THR A CA 1
ATOM 3546 C C . THR A 1 470 ? -25.734 -21.672 -13.609 1 96.25 470 THR A C 1
ATOM 3548 O O . THR A 1 470 ? -25.734 -21.078 -12.531 1 96.25 470 THR A O 1
ATOM 3551 N N . ARG A 1 471 ? -25.062 -22.844 -13.797 1 95.38 471 ARG A N 1
ATOM 3552 C CA . ARG A 1 471 ? -24.359 -23.484 -12.695 1 95.38 471 ARG A CA 1
ATOM 3553 C C . ARG A 1 471 ? -22.859 -23.547 -12.961 1 95.38 471 ARG A C 1
ATOM 3555 O O . ARG A 1 471 ? -22.047 -23.531 -12.031 1 95.38 471 ARG A O 1
ATOM 3562 N N . ARG A 1 472 ? -22.406 -23.797 -14.141 1 97.44 472 ARG A N 1
ATOM 3563 C CA . ARG A 1 472 ? -21.016 -24.094 -14.453 1 97.44 472 ARG A CA 1
ATOM 3564 C C . ARG A 1 472 ? -20.312 -22.875 -15.039 1 97.44 472 ARG A C 1
ATOM 3566 O O . ARG A 1 472 ? -20.891 -22.156 -15.852 1 97.44 472 ARG A O 1
ATOM 3573 N N . LEU A 1 473 ? -19.078 -22.688 -14.516 1 97.81 473 LEU A N 1
ATOM 3574 C CA . LEU A 1 473 ? -18.266 -21.578 -15.031 1 97.81 473 LEU A CA 1
ATOM 3575 C C . LEU A 1 473 ? -16.844 -22.031 -15.328 1 97.81 473 LEU A C 1
ATOM 3577 O O . LEU A 1 473 ? -16.453 -23.141 -14.945 1 97.81 473 LEU A O 1
ATOM 3581 N N . PHE A 1 474 ? -16.125 -21.312 -16.125 1 97.62 474 PHE A N 1
ATOM 3582 C CA . PHE A 1 474 ? -14.703 -21.484 -16.375 1 97.62 474 PHE A CA 1
ATOM 3583 C C . PHE A 1 474 ? -13.953 -20.172 -16.25 1 97.62 474 PHE A C 1
ATOM 3585 O O . PHE A 1 474 ? -14.562 -19.094 -16.312 1 97.62 474 PHE A O 1
ATOM 3592 N N . MET A 1 475 ? -12.695 -20.234 -16.016 1 97.12 475 MET A N 1
ATOM 3593 C CA . MET A 1 475 ? -11.922 -19.016 -15.812 1 97.12 475 MET A CA 1
ATOM 3594 C C . MET A 1 475 ? -11.281 -18.547 -17.109 1 97.12 475 MET A C 1
ATOM 3596 O O . MET A 1 475 ? -11.422 -17.391 -17.5 1 97.12 475 MET A O 1
ATOM 3600 N N . VAL A 1 476 ? -10.594 -19.406 -17.797 1 97.12 476 VAL A N 1
ATOM 3601 C CA . VAL A 1 476 ? -9.945 -19.094 -19.062 1 97.12 476 VAL A CA 1
ATOM 3602 C C . VAL A 1 476 ? -10.188 -20.219 -20.062 1 97.12 476 VAL A C 1
ATOM 3604 O O . VAL A 1 476 ? -9.961 -21.391 -19.75 1 97.12 476 VAL A O 1
ATOM 3607 N N . ASP A 1 477 ? -10.75 -19.906 -21.203 1 97.25 477 ASP A N 1
ATOM 3608 C CA . ASP A 1 477 ? -10.906 -20.844 -22.297 1 97.25 477 ASP A CA 1
ATOM 3609 C C . ASP A 1 477 ? -9.867 -20.609 -23.391 1 97.25 477 ASP A C 1
ATOM 3611 O O . ASP A 1 477 ? -10.062 -19.766 -24.266 1 97.25 477 ASP A O 1
ATOM 3615 N N . ASN A 1 478 ? -8.789 -21.328 -23.281 1 95.38 478 ASN A N 1
ATOM 3616 C CA . ASN A 1 478 ? -7.73 -21.266 -24.281 1 95.38 478 ASN A CA 1
ATOM 3617 C C . ASN A 1 478 ? -7.637 -22.547 -25.094 1 95.38 478 ASN A C 1
ATOM 3619 O O . ASN A 1 478 ? -6.578 -22.875 -25.625 1 95.38 478 ASN A O 1
ATOM 3623 N N . PHE A 1 479 ? -8.664 -23.281 -25.094 1 92.94 479 PHE A N 1
ATOM 3624 C CA . PHE A 1 479 ? -8.641 -24.609 -25.719 1 92.94 479 PHE A CA 1
ATOM 3625 C C . PHE A 1 479 ? -9.656 -24.688 -26.844 1 92.94 479 PHE A C 1
ATOM 3627 O O . PHE A 1 479 ? -9.344 -25.188 -27.938 1 92.94 479 PHE A O 1
ATOM 3634 N N . SER A 1 480 ? -10.891 -24.172 -26.719 1 93.19 480 SER A N 1
ATOM 3635 C CA . SER A 1 480 ? -11.984 -24.312 -27.672 1 93.19 480 SER A CA 1
ATOM 3636 C C . SER A 1 480 ? -11.758 -23.453 -28.906 1 93.19 480 SER A C 1
ATOM 3638 O O . SER A 1 480 ? -12.32 -23.719 -29.969 1 93.19 480 SER A O 1
ATOM 3640 N N . GLY A 1 481 ? -10.938 -22.516 -28.812 1 93.06 481 GLY A N 1
ATOM 3641 C CA . GLY A 1 481 ? -10.711 -21.609 -29.938 1 93.06 481 GLY A CA 1
ATOM 3642 C C . GLY A 1 481 ? -9.688 -22.141 -30.938 1 93.06 481 GLY A C 1
ATOM 3643 O O . GLY A 1 481 ? -9.32 -21.453 -31.875 1 93.06 481 GLY A O 1
ATOM 3644 N N . LYS A 1 482 ? -9.242 -23.375 -30.781 1 92.56 482 LYS A N 1
ATOM 3645 C CA . LYS A 1 482 ? -8.297 -23.984 -31.719 1 92.56 482 LYS A CA 1
ATOM 3646 C C . LYS A 1 482 ? -9.008 -24.547 -32.938 1 92.56 482 LYS A C 1
ATOM 3648 O O . LYS A 1 482 ? -9.969 -25.297 -32.812 1 92.56 482 LYS A O 1
ATOM 3653 N N . THR A 1 483 ? -8.578 -24.188 -34.125 1 90.06 483 THR A N 1
ATOM 3654 C CA . THR A 1 483 ? -9.203 -24.625 -35.344 1 90.06 483 THR A CA 1
ATOM 3655 C C . THR A 1 483 ? -8.477 -25.828 -35.938 1 90.06 483 THR A C 1
ATOM 3657 O O . THR A 1 483 ? -9.023 -26.531 -36.781 1 90.06 483 THR A O 1
ATOM 3660 N N . SER A 1 484 ? -7.188 -26.016 -35.469 1 87.94 484 SER A N 1
ATOM 3661 C CA . SER A 1 484 ? -6.426 -27.156 -35.938 1 87.94 484 SER A CA 1
ATOM 3662 C C . SER A 1 484 ? -5.719 -27.875 -34.812 1 87.94 484 SER A C 1
ATOM 3664 O O . SER A 1 484 ? -5.508 -27.281 -33.75 1 87.94 484 SER A O 1
ATOM 3666 N N . THR A 1 485 ? -5.512 -29.188 -34.938 1 80.5 485 THR A N 1
ATOM 3667 C CA . THR A 1 485 ? -4.828 -29.953 -33.906 1 80.5 485 THR A CA 1
ATOM 3668 C C . THR A 1 485 ? -3.348 -29.594 -33.844 1 80.5 485 THR A C 1
ATOM 3670 O O . THR A 1 485 ? -2.691 -29.797 -32.844 1 80.5 485 THR A O 1
ATOM 3673 N N . ILE A 1 486 ? -2.844 -29.062 -34.875 1 75.12 486 ILE A N 1
ATOM 3674 C CA . ILE A 1 486 ? -1.414 -28.797 -35 1 75.12 486 ILE A CA 1
ATOM 3675 C C . ILE A 1 486 ? -1.088 -27.422 -34.438 1 75.12 486 ILE A C 1
ATOM 3677 O O . ILE A 1 486 ? -0.012 -27.219 -33.875 1 75.12 486 ILE A O 1
ATOM 3681 N N . SER A 1 487 ? -2.182 -26.625 -34.531 1 77.88 487 SER A N 1
ATOM 3682 C CA . SER A 1 487 ? -1.9 -25.266 -34.094 1 77.88 487 SER A CA 1
ATOM 3683 C C . SER A 1 487 ? -1.787 -25.203 -32.562 1 77.88 487 SER A C 1
ATOM 3685 O O . SER A 1 487 ? -2.662 -25.688 -31.859 1 77.88 487 SER A O 1
ATOM 3687 N N . LYS A 1 488 ? -0.614 -24.672 -32.094 1 78.69 488 LYS A N 1
ATOM 3688 C CA . LYS A 1 488 ? -0.363 -24.578 -30.656 1 78.69 488 LYS A CA 1
ATOM 3689 C C . LYS A 1 488 ? -1.111 -23.391 -30.047 1 78.69 488 LYS A C 1
ATOM 3691 O O . LYS A 1 488 ? -1.56 -23.453 -28.906 1 78.69 488 LYS A O 1
ATOM 3696 N N . VAL A 1 489 ? -1.438 -22.312 -30.953 1 90.12 489 VAL A N 1
ATOM 3697 C CA . VAL A 1 489 ? -2.055 -21.125 -30.391 1 90.12 489 VAL A CA 1
ATOM 3698 C C . VAL A 1 489 ? -3.506 -21.016 -30.859 1 90.12 489 VAL A C 1
ATOM 3700 O O . VAL A 1 489 ? -3.781 -21.078 -32.062 1 90.12 489 VAL A O 1
ATOM 3703 N N . PRO A 1 490 ? -4.465 -20.859 -29.891 1 94.38 490 PRO A N 1
ATOM 3704 C CA . PRO A 1 490 ? -5.871 -20.719 -30.266 1 94.38 490 PRO A CA 1
ATOM 3705 C C . PRO A 1 490 ? -6.18 -19.375 -30.922 1 94.38 490 PRO A C 1
ATOM 3707 O O . PRO A 1 490 ? -5.578 -18.359 -30.547 1 94.38 490 PRO A O 1
ATOM 3710 N N . GLN A 1 491 ? -7.105 -19.344 -31.797 1 93.81 491 GLN A N 1
ATOM 3711 C CA . GLN A 1 491 ? -7.492 -18.125 -32.5 1 93.81 491 GLN A CA 1
ATOM 3712 C C . GLN A 1 491 ? -8.344 -17.219 -31.594 1 93.81 491 GLN A C 1
ATOM 3714 O O . GLN A 1 491 ? -8.328 -16 -31.734 1 93.81 491 GLN A O 1
ATOM 3719 N N . LEU A 1 492 ? -9.086 -17.859 -30.734 1 94.88 492 LEU A N 1
ATOM 3720 C CA . LEU A 1 492 ? -9.945 -17.125 -29.797 1 94.88 492 LEU A CA 1
ATOM 3721 C C . LEU A 1 492 ? -9.734 -17.609 -28.375 1 94.88 492 LEU A C 1
ATOM 3723 O O . LEU A 1 492 ? -9.719 -18.812 -28.109 1 94.88 492 LEU A O 1
ATOM 3727 N N . VAL A 1 493 ? -9.445 -16.656 -27.516 1 96.62 493 VAL A N 1
ATOM 3728 C CA . VAL A 1 493 ? -9.344 -16.953 -26.094 1 96.62 493 VAL A CA 1
ATOM 3729 C C . VAL A 1 493 ? -10.375 -16.141 -25.312 1 96.62 493 VAL A C 1
ATOM 3731 O O . VAL A 1 493 ? -10.539 -14.945 -25.547 1 96.62 493 VAL A O 1
ATOM 3734 N N . ARG A 1 494 ? -11.227 -16.703 -24.562 1 97.25 494 ARG A N 1
ATOM 3735 C CA . ARG A 1 494 ? -12.211 -16.047 -23.703 1 97.25 494 ARG A CA 1
ATOM 3736 C C . ARG A 1 494 ? -11.836 -16.188 -22.219 1 97.25 494 ARG A C 1
ATOM 3738 O O . ARG A 1 494 ? -11.359 -17.25 -21.797 1 97.25 494 ARG A O 1
ATOM 3745 N N . TYR A 1 495 ? -11.875 -15.195 -21.453 1 97.06 495 TYR A N 1
ATOM 3746 C CA . TYR A 1 495 ? -11.492 -15.227 -20.047 1 97.06 495 TYR A CA 1
ATOM 3747 C C . TYR A 1 495 ? -12.477 -14.43 -19.203 1 97.06 495 TYR A C 1
ATOM 3749 O O . TYR A 1 495 ? -13.195 -13.57 -19.719 1 97.06 495 TYR A O 1
ATOM 3757 N N . ALA A 1 496 ? -12.594 -14.82 -17.938 1 97.69 496 ALA A N 1
ATOM 3758 C CA . ALA A 1 496 ? -13.43 -14.094 -16.984 1 97.69 496 ALA A CA 1
ATOM 3759 C C . ALA A 1 496 ? -12.789 -12.766 -16.594 1 97.69 496 ALA A C 1
ATOM 3761 O O . ALA A 1 496 ? -11.867 -12.734 -15.773 1 97.69 496 ALA A O 1
ATOM 3762 N N . SER A 1 497 ? -13.258 -11.664 -17.125 1 97 497 SER A N 1
ATOM 3763 C CA . SER A 1 497 ? -12.68 -10.352 -16.891 1 97 497 SER A CA 1
ATOM 3764 C C . SER A 1 497 ? -13.109 -9.789 -15.547 1 97 497 SER A C 1
ATOM 3766 O O . SER A 1 497 ? -12.344 -9.07 -14.891 1 97 497 SER A O 1
ATOM 3768 N N . ASN A 1 498 ? -14.383 -10.031 -15.227 1 97.25 498 ASN A N 1
ATOM 3769 C CA . ASN A 1 498 ? -14.906 -9.555 -13.953 1 97.25 498 ASN A CA 1
ATOM 3770 C C . ASN A 1 498 ? -15.742 -10.625 -13.258 1 97.25 498 ASN A C 1
ATOM 3772 O O . ASN A 1 498 ? -16.656 -11.195 -13.859 1 97.25 498 ASN A O 1
ATOM 3776 N N . ILE A 1 499 ? -15.383 -10.945 -12.016 1 97.62 499 ILE A N 1
ATOM 3777 C CA . ILE A 1 499 ? -16.141 -11.875 -11.188 1 97.62 499 ILE A CA 1
ATOM 3778 C C . ILE A 1 499 ? -16.547 -11.195 -9.883 1 97.62 499 ILE A C 1
ATOM 3780 O O . ILE A 1 499 ? -15.703 -10.617 -9.195 1 97.62 499 ILE A O 1
ATOM 3784 N N . GLU A 1 500 ? -17.781 -11.18 -9.594 1 97.69 500 GLU A N 1
ATOM 3785 C CA . GLU A 1 500 ? -18.297 -10.594 -8.359 1 97.69 500 GLU A CA 1
ATOM 3786 C C . GLU A 1 500 ? -19.156 -11.586 -7.594 1 97.69 500 GLU A C 1
ATOM 3788 O O . GLU A 1 500 ? -20.141 -12.109 -8.133 1 97.69 500 GLU A O 1
ATOM 3793 N N . ILE A 1 501 ? -18.797 -11.891 -6.383 1 97.44 501 ILE A N 1
ATOM 3794 C CA . ILE A 1 501 ? -19.625 -12.68 -5.488 1 97.44 501 ILE A CA 1
ATOM 3795 C C . ILE A 1 501 ? -20.438 -11.758 -4.582 1 97.44 501 ILE A C 1
ATOM 3797 O O . ILE A 1 501 ? -19.875 -11.023 -3.766 1 97.44 501 ILE A O 1
ATOM 3801 N N . LYS A 1 502 ? -21.672 -11.797 -4.723 1 96.56 502 LYS A N 1
ATOM 3802 C CA . LYS A 1 502 ? -22.562 -10.938 -3.947 1 96.56 502 LYS A CA 1
ATOM 3803 C C . LYS A 1 502 ? -23.281 -11.719 -2.852 1 96.56 502 LYS A C 1
ATOM 3805 O O . LYS A 1 502 ? -23.984 -12.695 -3.137 1 96.56 502 LYS A O 1
ATOM 3810 N N . VAL A 1 503 ? -23.094 -11.336 -1.634 1 95.38 503 VAL A N 1
ATOM 3811 C CA . VAL A 1 503 ? -23.719 -11.977 -0.484 1 95.38 503 VAL A CA 1
ATOM 3812 C C . VAL A 1 503 ? -24.797 -11.062 0.088 1 95.38 503 VAL A C 1
ATOM 3814 O O . VAL A 1 503 ? -24.562 -9.875 0.326 1 95.38 503 VAL A O 1
ATOM 3817 N N . THR A 1 504 ? -25.969 -11.594 0.246 1 93.75 504 THR A N 1
ATOM 3818 C CA . THR A 1 504 ? -27.094 -10.828 0.764 1 93.75 504 THR A CA 1
ATOM 3819 C C . THR A 1 504 ? -27.625 -11.438 2.064 1 93.75 504 THR A C 1
ATOM 3821 O O . THR A 1 504 ? -27.688 -12.664 2.193 1 93.75 504 THR A O 1
ATOM 3824 N N . SER A 1 505 ? -27.953 -10.609 3.027 1 91.06 505 SER A N 1
ATOM 3825 C CA . SER A 1 505 ? -28.484 -11.062 4.309 1 91.06 505 SER A CA 1
ATOM 3826 C C . SER A 1 505 ? -29.969 -11.406 4.211 1 91.06 505 SER A C 1
ATOM 3828 O O . SER A 1 505 ? -30.688 -10.797 3.428 1 91.06 505 SER A O 1
ATOM 3830 N N . GLN A 1 506 ? -30.391 -12.344 5.027 1 89 506 GLN A N 1
ATOM 3831 C CA . GLN A 1 506 ? -31.797 -12.742 5.078 1 89 506 GLN A CA 1
ATOM 3832 C C . GLN A 1 506 ? -32.594 -11.844 6.027 1 89 506 GLN A C 1
ATOM 3834 O O . GLN A 1 506 ? -32.062 -11.391 7.047 1 89 506 GLN A O 1
ATOM 3839 N N . ASP A 1 507 ? -33.812 -11.508 5.652 1 77.56 507 ASP A N 1
ATOM 3840 C CA . ASP A 1 507 ? -34.688 -10.703 6.508 1 77.56 507 ASP A CA 1
ATOM 3841 C C . ASP A 1 507 ? -35.438 -11.586 7.504 1 77.56 507 ASP A C 1
ATOM 3843 O O . ASP A 1 507 ? -36.469 -11.195 8.031 1 77.56 507 ASP A O 1
ATOM 3847 N N . SER A 1 508 ? -34.812 -12.719 7.879 1 71.81 508 SER A N 1
ATOM 3848 C CA . SER A 1 508 ? -35.531 -13.664 8.727 1 71.81 508 SER A CA 1
ATOM 3849 C C . SER A 1 508 ? -35.438 -13.273 10.203 1 71.81 508 SER A C 1
ATOM 3851 O O . SER A 1 508 ? -34.719 -12.328 10.547 1 71.81 508 SER A O 1
ATOM 3853 N N . VAL A 1 509 ? -36.219 -13.93 10.922 1 65.75 509 VAL A N 1
ATOM 3854 C CA . VAL A 1 509 ? -36.281 -13.758 12.367 1 65.75 509 VAL A CA 1
ATOM 3855 C C . VAL A 1 509 ? -34.969 -14.156 13.016 1 65.75 509 VAL A C 1
ATOM 3857 O O . VAL A 1 509 ? -34.531 -13.523 13.977 1 65.75 509 VAL A O 1
ATOM 3860 N N . THR A 1 510 ? -34.25 -15.172 12.352 1 73 510 THR A N 1
ATOM 3861 C CA . THR A 1 510 ? -32.969 -15.578 12.922 1 73 510 THR A CA 1
ATOM 3862 C C . THR A 1 510 ? -31.828 -14.703 12.391 1 73 510 THR A C 1
ATOM 3864 O O . THR A 1 510 ? -31.688 -14.539 11.172 1 73 510 THR A O 1
ATOM 3867 N N . ASP A 1 511 ? -31.109 -14.25 13.344 1 78.75 511 ASP A N 1
ATOM 3868 C CA . ASP A 1 511 ? -30.047 -13.32 13 1 78.75 511 ASP A CA 1
ATOM 3869 C C . ASP A 1 511 ? -28.797 -14.062 12.516 1 78.75 511 ASP A C 1
ATOM 3871 O O . ASP A 1 511 ? -28.516 -15.172 12.969 1 78.75 511 ASP A O 1
ATOM 3875 N N . GLY A 1 512 ? -28.188 -13.586 11.43 1 86.81 512 GLY A N 1
ATOM 3876 C CA . GLY A 1 512 ? -26.906 -14.078 10.977 1 86.81 512 GLY A CA 1
ATOM 3877 C C . GLY A 1 512 ? -27 -15.023 9.797 1 86.81 512 GLY A C 1
ATOM 3878 O O . GLY A 1 512 ? -26.016 -15.625 9.383 1 86.81 512 GLY A O 1
ATOM 3879 N N . GLN A 1 513 ? -28.172 -15.18 9.25 1 90.94 513 GLN A N 1
ATOM 3880 C CA . GLN A 1 513 ? -28.344 -16.062 8.102 1 90.94 513 GLN A CA 1
ATOM 3881 C C . GLN A 1 513 ? -28.266 -15.289 6.789 1 90.94 513 GLN A C 1
ATOM 3883 O O . GLN A 1 513 ? -28.609 -14.102 6.738 1 90.94 513 GLN A O 1
ATOM 3888 N N . ILE A 1 514 ? -27.734 -15.93 5.773 1 92.75 514 ILE A N 1
ATOM 3889 C CA . ILE A 1 514 ? -27.594 -15.281 4.473 1 92.75 514 ILE A CA 1
ATOM 3890 C C . ILE A 1 514 ? -28.281 -16.125 3.404 1 92.75 514 ILE A C 1
ATOM 3892 O O . ILE A 1 514 ? -28.594 -17.297 3.625 1 92.75 514 ILE A O 1
ATOM 3896 N N . PHE A 1 515 ? -28.672 -15.477 2.332 1 92.75 515 PHE A N 1
ATOM 3897 C CA . PHE A 1 515 ? -29.094 -16.203 1.136 1 92.75 515 PHE A CA 1
ATOM 3898 C C . PHE A 1 515 ? -27.906 -16.797 0.405 1 92.75 515 PHE A C 1
ATOM 3900 O O . PHE A 1 515 ? -26.766 -16.391 0.646 1 92.75 515 PHE A O 1
ATOM 3907 N N . PRO A 1 516 ? -28.141 -17.828 -0.384 1 93.06 516 PRO A N 1
ATOM 3908 C CA . PRO A 1 516 ? -27.016 -18.281 -1.196 1 93.06 516 PRO A CA 1
ATOM 3909 C C . PRO A 1 516 ? -26.422 -17.172 -2.059 1 93.06 516 PRO A C 1
ATOM 3911 O O . PRO A 1 516 ? -27.156 -16.438 -2.711 1 93.06 516 PRO A O 1
ATOM 3914 N N . PRO A 1 517 ? -25.125 -17.031 -1.946 1 96 517 PRO A N 1
ATOM 3915 C CA . PRO A 1 517 ? -24.484 -15.977 -2.736 1 96 517 PRO A CA 1
ATOM 3916 C C . PRO A 1 517 ? -24.688 -16.156 -4.238 1 96 517 PRO A C 1
ATOM 3918 O O . PRO A 1 517 ? -25.016 -17.266 -4.691 1 96 517 PRO A O 1
ATOM 3921 N N . ILE A 1 518 ? -24.625 -15.102 -4.957 1 97.25 518 ILE A N 1
ATOM 3922 C CA . ILE A 1 518 ? -24.703 -15.133 -6.414 1 97.25 518 ILE A CA 1
ATOM 3923 C C . ILE A 1 518 ? -23.359 -14.719 -7.012 1 97.25 518 ILE A C 1
ATOM 3925 O O . ILE A 1 518 ? -22.688 -13.828 -6.492 1 97.25 518 ILE A O 1
ATOM 3929 N N . ILE A 1 519 ? -22.906 -15.43 -7.98 1 98 519 ILE A N 1
ATOM 3930 C CA . ILE A 1 519 ? -21.672 -15.109 -8.664 1 98 519 ILE A CA 1
ATOM 3931 C C . ILE A 1 519 ? -21.969 -14.461 -10.016 1 98 519 ILE A C 1
ATOM 3933 O O . ILE A 1 519 ? -22.562 -15.102 -10.898 1 98 519 ILE A O 1
ATOM 3937 N N . LYS A 1 520 ? -21.672 -13.25 -10.172 1 98.06 520 LYS A N 1
ATOM 3938 C CA . LYS A 1 520 ? -21.781 -12.555 -11.453 1 98.06 520 LYS A CA 1
ATOM 3939 C C . LYS A 1 520 ? -20.469 -12.648 -12.234 1 98.06 520 LYS A C 1
ATOM 3941 O O . LYS A 1 520 ? -19.406 -12.312 -11.711 1 98.06 520 LYS A O 1
ATOM 3946 N N . ILE A 1 521 ? -20.516 -13.094 -13.422 1 97.81 521 ILE A N 1
ATOM 3947 C CA . ILE A 1 521 ? -19.297 -13.258 -14.219 1 97.81 521 ILE A CA 1
ATOM 3948 C C . ILE A 1 521 ? -19.453 -12.516 -15.547 1 97.81 521 ILE A C 1
ATOM 3950 O O . ILE A 1 521 ? -20.484 -12.648 -16.219 1 97.81 521 ILE A O 1
ATOM 3954 N N . ASP A 1 522 ? -18.469 -11.727 -15.898 1 97.75 522 ASP A N 1
ATOM 3955 C CA . ASP A 1 522 ? -18.344 -11.07 -17.188 1 97.75 522 ASP A CA 1
ATOM 3956 C C . ASP A 1 522 ? -17.172 -11.648 -17.984 1 97.75 522 ASP A C 1
ATOM 3958 O O . ASP A 1 522 ? -16.031 -11.625 -17.531 1 97.75 522 ASP A O 1
ATOM 3962 N N . TYR A 1 523 ? -17.484 -12.227 -19.156 1 97.31 523 TYR A N 1
ATOM 3963 C CA . TYR A 1 523 ? -16.438 -12.773 -20.016 1 97.31 523 TYR A CA 1
ATOM 3964 C C . TYR A 1 523 ? -16.031 -11.758 -21.078 1 97.31 523 TYR A C 1
ATOM 3966 O O . TYR A 1 523 ? -16.859 -10.984 -21.562 1 97.31 523 TYR A O 1
ATOM 3974 N N . SER A 1 524 ? -14.734 -11.742 -21.375 1 96.69 524 SER A N 1
ATOM 3975 C CA . SER A 1 524 ? -14.172 -10.938 -22.453 1 96.69 524 SER A CA 1
ATOM 3976 C C . SER A 1 524 ? -13.32 -11.789 -23.391 1 96.69 524 SER A C 1
ATOM 3978 O O . SER A 1 524 ? -13.094 -12.969 -23.125 1 96.69 524 SER A O 1
ATOM 3980 N N . ASN A 1 525 ? -12.938 -11.188 -24.547 1 95.81 525 ASN A N 1
ATOM 3981 C CA . ASN A 1 525 ? -12.289 -11.977 -25.594 1 95.81 525 ASN A CA 1
ATOM 3982 C C . ASN A 1 525 ? -10.953 -11.367 -26.016 1 95.81 525 ASN A C 1
ATOM 3984 O O . ASN A 1 525 ? -10.758 -10.156 -25.891 1 95.81 525 ASN A O 1
ATOM 3988 N N . PHE A 1 526 ? -10.031 -12.312 -26.422 1 95.19 526 PHE A N 1
ATOM 3989 C CA . PHE A 1 526 ? -8.805 -11.945 -27.125 1 95.19 526 PHE A CA 1
ATOM 3990 C C . PHE A 1 526 ? -8.656 -12.75 -28.406 1 95.19 526 PHE A C 1
ATOM 3992 O O . PHE A 1 526 ? -9.078 -13.906 -28.484 1 95.19 526 PHE A O 1
ATOM 3999 N N . TYR A 1 527 ? -8.133 -12.102 -29.375 1 94.44 527 TYR A N 1
ATOM 4000 C CA . TYR A 1 527 ? -7.871 -12.75 -30.656 1 94.44 527 TYR A CA 1
ATOM 4001 C C . TYR A 1 527 ? -6.375 -12.898 -30.906 1 94.44 527 TYR A C 1
ATOM 4003 O O . TYR A 1 527 ? -5.594 -12 -30.578 1 94.44 527 TYR A O 1
ATOM 4011 N N . ALA A 1 528 ? -5.965 -14.039 -31.391 1 92.44 528 ALA A N 1
ATOM 4012 C CA . ALA A 1 528 ? -4.551 -14.312 -31.641 1 92.44 528 ALA A CA 1
ATOM 4013 C C . ALA A 1 528 ? -3.963 -13.305 -32.625 1 92.44 528 ALA A C 1
ATOM 4015 O O . ALA A 1 528 ? -2.838 -12.836 -32.438 1 92.44 528 ALA A O 1
ATOM 4016 N N . THR A 1 529 ? -4.656 -12.953 -33.625 1 89.44 529 THR A N 1
ATOM 4017 C CA . THR A 1 529 ? -4.176 -12.07 -34.688 1 89.44 529 THR A CA 1
ATOM 4018 C C . THR A 1 529 ? -3.928 -10.664 -34.125 1 89.44 529 THR A C 1
ATOM 4020 O O . THR A 1 529 ? -2.943 -10.016 -34.5 1 89.44 529 THR A O 1
ATOM 4023 N N . ASN A 1 530 ? -4.707 -10.258 -33.188 1 89.25 530 ASN A N 1
ATOM 4024 C CA . ASN A 1 530 ? -4.633 -8.867 -32.75 1 89.25 530 ASN A CA 1
ATOM 4025 C C . ASN A 1 530 ? -3.91 -8.75 -31.406 1 89.25 530 ASN A C 1
ATOM 4027 O O . ASN A 1 530 ? -3.387 -7.684 -31.078 1 89.25 530 ASN A O 1
ATOM 4031 N N . ASP A 1 531 ? -3.947 -9.836 -30.672 1 91.5 531 ASP A N 1
ATOM 4032 C CA . ASP A 1 531 ? -3.572 -9.617 -29.281 1 91.5 531 ASP A CA 1
ATOM 4033 C C . ASP A 1 531 ? -2.357 -10.469 -28.906 1 91.5 531 ASP A C 1
ATOM 4035 O O . ASP A 1 531 ? -1.598 -10.109 -28 1 91.5 531 ASP A O 1
ATOM 4039 N N . TYR A 1 532 ? -2.047 -11.508 -29.547 1 92.06 532 TYR A N 1
ATOM 4040 C CA . TYR A 1 532 ? -0.983 -12.422 -29.156 1 92.06 532 TYR A CA 1
ATOM 4041 C C . TYR A 1 532 ? 0.374 -11.93 -29.641 1 92.06 532 TYR A C 1
ATOM 4043 O O . TYR A 1 532 ? 0.517 -11.523 -30.797 1 92.06 532 TYR A O 1
ATOM 4051 N N . GLY A 1 533 ? 1.387 -11.922 -28.812 1 87.56 533 GLY A N 1
ATOM 4052 C CA . GLY A 1 533 ? 2.754 -11.562 -29.156 1 87.56 533 GLY A CA 1
ATOM 4053 C C . GLY A 1 533 ? 2.982 -10.062 -29.203 1 87.56 533 GLY A C 1
ATOM 4054 O O . GLY A 1 533 ? 3.994 -9.602 -29.734 1 87.56 533 GLY A O 1
ATOM 4055 N N . LYS A 1 534 ? 2.09 -9.25 -28.766 1 89.5 534 LYS A N 1
ATOM 4056 C CA . LYS A 1 534 ? 2.211 -7.801 -28.844 1 89.5 534 LYS A CA 1
ATOM 4057 C C . LYS A 1 534 ? 2.502 -7.191 -27.484 1 89.5 534 LYS A C 1
ATOM 4059 O O . LYS A 1 534 ? 2.562 -5.969 -27.344 1 89.5 534 LYS A O 1
ATOM 4064 N N . GLY A 1 535 ? 2.652 -7.973 -26.516 1 83.62 535 GLY A N 1
ATOM 4065 C CA . GLY A 1 535 ? 2.969 -7.488 -25.188 1 83.62 535 GLY A CA 1
ATOM 4066 C C . GLY A 1 535 ? 1.845 -6.688 -24.562 1 83.62 535 GLY A C 1
ATOM 4067 O O . GLY A 1 535 ? 2.092 -5.781 -23.766 1 83.62 535 GLY A O 1
ATOM 4068 N N . LYS A 1 536 ? 0.649 -6.891 -24.891 1 90.06 536 LYS A N 1
ATOM 4069 C CA . LYS A 1 536 ? -0.524 -6.195 -24.359 1 90.06 536 LYS A CA 1
ATOM 4070 C C . LYS A 1 536 ? -0.868 -6.676 -22.953 1 90.06 536 LYS A C 1
ATOM 4072 O O . LYS A 1 536 ? -0.689 -7.852 -22.641 1 90.06 536 LYS A O 1
ATOM 4077 N N . GLN A 1 537 ? -1.271 -5.664 -22.094 1 89.38 537 GLN A N 1
ATOM 4078 C CA . GLN A 1 537 ? -1.705 -5.996 -20.734 1 89.38 537 GLN A CA 1
ATOM 4079 C C . GLN A 1 537 ? -3.193 -5.711 -20.562 1 89.38 537 GLN A C 1
ATOM 4081 O O . GLN A 1 537 ? -3.748 -4.828 -21.203 1 89.38 537 GLN A O 1
ATOM 4086 N N . VAL A 1 538 ? -3.865 -6.523 -19.766 1 93.19 538 VAL A N 1
ATOM 4087 C CA . VAL A 1 538 ? -5.297 -6.371 -19.531 1 93.19 538 VAL A CA 1
ATOM 4088 C C . VAL A 1 538 ? -5.57 -6.332 -18.031 1 93.19 538 VAL A C 1
ATOM 4090 O O . VAL A 1 538 ? -4.848 -6.953 -17.25 1 93.19 538 VAL A O 1
ATOM 4093 N N . GLN A 1 539 ? -6.598 -5.598 -17.703 1 92.5 539 GLN A N 1
ATOM 4094 C CA . GLN A 1 539 ? -6.984 -5.492 -16.297 1 92.5 539 GLN A CA 1
ATOM 4095 C C . GLN A 1 539 ? -8.102 -6.469 -15.961 1 92.5 539 GLN A C 1
ATOM 4097 O O . GLN A 1 539 ? -9.102 -6.559 -16.688 1 92.5 539 GLN A O 1
ATOM 4102 N N . ILE A 1 540 ? -7.949 -7.266 -14.938 1 94.56 540 ILE A N 1
ATOM 4103 C CA . ILE A 1 540 ? -8.93 -8.227 -14.438 1 94.56 540 ILE A CA 1
ATOM 4104 C C . ILE A 1 540 ? -9.32 -7.871 -13.008 1 94.56 540 ILE A C 1
ATOM 4106 O O . ILE A 1 540 ? -8.484 -7.41 -12.227 1 94.56 540 ILE A O 1
ATOM 4110 N N . THR A 1 541 ? -10.633 -8.062 -12.75 1 95.56 541 THR A N 1
ATOM 4111 C CA . THR A 1 541 ? -11.117 -7.676 -11.43 1 95.56 541 THR A CA 1
ATOM 4112 C C . THR A 1 541 ? -11.867 -8.828 -10.773 1 95.56 541 THR A C 1
ATOM 4114 O O . THR A 1 541 ? -12.602 -9.562 -11.438 1 95.56 541 THR A O 1
ATOM 4117 N N . PHE A 1 542 ? -11.609 -9.102 -9.516 1 96.06 542 PHE A N 1
ATOM 4118 C CA . PHE A 1 542 ? -12.32 -10.023 -8.641 1 96.06 542 PHE A CA 1
ATOM 4119 C C . PHE A 1 542 ? -12.812 -9.32 -7.383 1 96.06 542 PHE A C 1
ATOM 4121 O O . PHE A 1 542 ? -12.031 -8.641 -6.703 1 96.06 542 PHE A O 1
ATOM 4128 N N . SER A 1 543 ? -14.133 -9.453 -7.066 1 96.69 543 SER A N 1
ATOM 4129 C CA . SER A 1 543 ? -14.641 -8.734 -5.906 1 96.69 543 SER A CA 1
ATOM 4130 C C . SER A 1 543 ? -15.703 -9.555 -5.176 1 96.69 543 SER A C 1
ATOM 4132 O O . SER A 1 543 ? -16.344 -10.422 -5.77 1 96.69 543 SER A O 1
ATOM 4134 N N . VAL A 1 544 ? -15.773 -9.43 -3.875 1 96.5 544 VAL A N 1
ATOM 4135 C CA . VAL A 1 544 ? -16.812 -9.961 -3.002 1 96.5 544 VAL A CA 1
ATOM 4136 C C . VAL A 1 544 ? -17.516 -8.812 -2.279 1 96.5 544 VAL A C 1
ATOM 4138 O O . VAL A 1 544 ? -16.875 -8.023 -1.581 1 96.5 544 VAL A O 1
ATOM 4141 N N . THR A 1 545 ? -18.781 -8.664 -2.455 1 95.31 545 THR A N 1
ATOM 4142 C CA . THR A 1 545 ? -19.531 -7.551 -1.885 1 95.31 545 THR A CA 1
ATOM 4143 C C . THR A 1 545 ? -20.656 -8.062 -0.984 1 95.31 545 THR A C 1
ATOM 4145 O O . THR A 1 545 ? -21.203 -9.133 -1.221 1 95.31 545 THR A O 1
ATOM 4148 N N . TYR A 1 546 ? -20.875 -7.379 0.058 1 93.31 546 TYR A N 1
ATOM 4149 C CA . TYR A 1 546 ? -21.969 -7.652 0.991 1 93.31 546 TYR A CA 1
ATOM 4150 C C . TYR A 1 546 ? -23.047 -6.578 0.899 1 93.31 546 TYR A C 1
ATOM 4152 O O . TYR A 1 546 ? -22.75 -5.383 0.968 1 93.31 546 TYR A O 1
ATOM 4160 N N . SER A 1 547 ? -24.25 -6.953 0.594 1 92 547 SER A N 1
ATOM 4161 C CA . SER A 1 547 ? -25.359 -6.012 0.448 1 92 547 SER A CA 1
ATOM 4162 C C . SER A 1 547 ? -26.531 -6.387 1.351 1 92 547 SER A C 1
ATOM 4164 O O . SER A 1 547 ? -26.688 -7.551 1.713 1 92 547 SER A O 1
ATOM 4166 N N . SER A 1 548 ? -27.203 -5.375 1.755 1 90.81 548 SER A N 1
ATOM 4167 C CA . SER A 1 548 ? -28.453 -5.594 2.473 1 90.81 548 SER A CA 1
ATOM 4168 C C . SER A 1 548 ? -29.609 -5.867 1.508 1 90.81 548 SER A C 1
ATOM 4170 O O . SER A 1 548 ? -29.531 -5.531 0.324 1 90.81 548 SER A O 1
ATOM 4172 N N . SER A 1 549 ? -30.641 -6.465 2.057 1 90.38 549 SER A N 1
ATOM 4173 C CA . SER A 1 549 ? -31.828 -6.711 1.241 1 90.38 549 SER A CA 1
ATOM 4174 C C . SER A 1 549 ? -32.469 -5.398 0.791 1 90.38 549 SER A C 1
ATOM 4176 O O . SER A 1 549 ? -32.312 -4.367 1.446 1 90.38 549 SER A O 1
ATOM 4178 N N . ILE A 1 550 ? -33.094 -5.414 -0.317 1 89.94 550 ILE A N 1
ATOM 4179 C CA . ILE A 1 550 ? -33.688 -4.215 -0.872 1 89.94 550 ILE A CA 1
ATOM 4180 C C . ILE A 1 550 ? -34.812 -3.723 0.067 1 89.94 550 ILE A C 1
ATOM 4182 O O . ILE A 1 550 ? -35.031 -2.518 0.167 1 89.94 550 ILE A O 1
ATOM 4186 N N . ALA A 1 551 ? -35.406 -4.672 0.75 1 88.56 551 ALA A N 1
ATOM 4187 C CA . ALA A 1 551 ? -36.438 -4.293 1.723 1 88.56 551 ALA A CA 1
ATOM 4188 C C . ALA A 1 551 ? -35.812 -3.494 2.871 1 88.56 551 ALA A C 1
ATOM 4190 O O . ALA A 1 551 ? -36.344 -2.459 3.27 1 88.56 551 ALA A O 1
ATOM 4191 N N . LYS A 1 552 ? -34.75 -3.959 3.393 1 88.38 552 LYS A N 1
ATOM 4192 C CA . LYS A 1 552 ? -34.062 -3.254 4.477 1 88.38 552 LYS A CA 1
ATOM 4193 C C . LYS A 1 552 ? -33.531 -1.905 4.008 1 88.38 552 LYS A C 1
ATOM 4195 O O . LYS A 1 552 ? -33.562 -0.928 4.758 1 88.38 552 LYS A O 1
ATOM 4200 N N . GLN A 1 553 ? -33.125 -1.791 2.822 1 91.06 553 GLN A N 1
ATOM 4201 C CA . GLN A 1 553 ? -32.625 -0.531 2.273 1 91.06 553 GLN A CA 1
ATOM 4202 C C . GLN A 1 553 ? -33.75 0.484 2.129 1 91.06 553 GLN A C 1
ATOM 4204 O O . GLN A 1 553 ? -33.594 1.656 2.473 1 91.06 553 GLN A O 1
ATOM 4209 N N . ALA A 1 554 ? -34.812 0.04 1.599 1 90.69 554 ALA A N 1
ATOM 4210 C CA . ALA A 1 554 ? -35.969 0.928 1.445 1 90.69 554 ALA A CA 1
ATOM 4211 C C . ALA A 1 554 ? -36.469 1.412 2.803 1 90.69 554 ALA A C 1
ATOM 4213 O O . ALA A 1 554 ? -36.844 2.582 2.955 1 90.69 554 ALA A O 1
ATOM 4214 N N . ALA A 1 555 ? -36.469 0.544 3.795 1 89.56 555 ALA A N 1
ATOM 4215 C CA . ALA A 1 555 ? -36.875 0.917 5.148 1 89.56 555 ALA A CA 1
ATOM 4216 C C . ALA A 1 555 ? -35.906 1.934 5.75 1 89.56 555 ALA A C 1
ATOM 4218 O O . ALA A 1 555 ? -36.344 2.857 6.453 1 89.56 555 ALA A O 1
ATOM 4219 N N . PHE A 1 556 ? -34.719 1.812 5.551 1 92.06 556 PHE A N 1
ATOM 4220 C CA . PHE A 1 556 ? -33.719 2.756 6.039 1 92.06 556 PHE A CA 1
ATOM 4221 C C . PHE A 1 556 ? -33.906 4.121 5.387 1 92.06 556 PHE A C 1
ATOM 4223 O O . PHE A 1 556 ? -33.844 5.152 6.059 1 92.06 556 PHE A O 1
ATOM 4230 N N . ASP A 1 557 ? -34.062 4.148 4.109 1 91.12 557 ASP A N 1
ATOM 4231 C CA . ASP A 1 557 ? -34.25 5.414 3.402 1 91.12 557 ASP A CA 1
ATOM 4232 C C . ASP A 1 557 ? -35.469 6.156 3.898 1 91.12 557 ASP A C 1
ATOM 4234 O O . ASP A 1 557 ? -35.469 7.383 4.012 1 91.12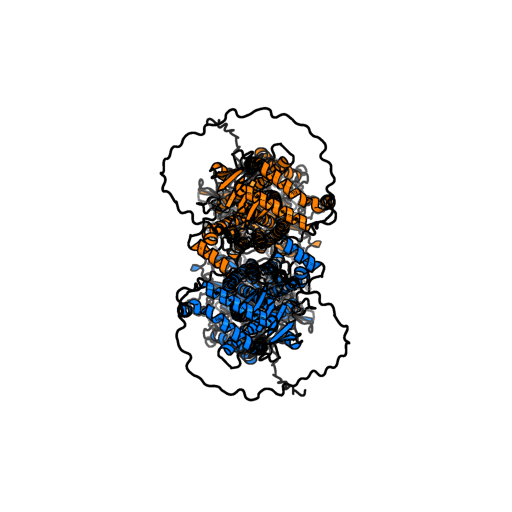 557 ASP A O 1
ATOM 4238 N N . GLN A 1 558 ? -36.5 5.406 4.133 1 91.75 558 GLN A N 1
ATOM 4239 C CA . GLN A 1 558 ? -37.688 6.031 4.68 1 91.75 558 GLN A CA 1
ATOM 4240 C C . GLN A 1 558 ? -37.438 6.562 6.09 1 91.75 558 GLN A C 1
ATOM 4242 O O . GLN A 1 558 ? -37.875 7.672 6.426 1 91.75 558 GLN A O 1
ATOM 4247 N N . ALA A 1 559 ? -36.75 5.789 6.91 1 92.94 559 ALA A N 1
ATOM 4248 C CA . ALA A 1 559 ? -36.438 6.227 8.266 1 92.94 559 ALA A CA 1
ATOM 4249 C C . ALA A 1 559 ? -35.562 7.473 8.242 1 92.94 559 ALA A C 1
ATOM 4251 O O . ALA A 1 559 ? -35.688 8.367 9.078 1 92.94 559 ALA A O 1
ATOM 4252 N N . LEU A 1 560 ? -34.562 7.547 7.367 1 93.56 560 LEU A N 1
ATOM 4253 C CA . LEU A 1 560 ? -33.719 8.711 7.238 1 93.56 560 LEU A CA 1
ATOM 4254 C C . LEU A 1 560 ? -34.5 9.938 6.82 1 93.56 560 LEU A C 1
ATOM 4256 O O . LEU A 1 560 ? -34.281 11.031 7.363 1 93.56 560 LEU A O 1
ATOM 4260 N N . ARG A 1 561 ? -35.438 9.82 5.922 1 92.44 561 ARG A N 1
ATOM 4261 C CA . ARG A 1 561 ? -36.281 10.938 5.48 1 92.44 561 ARG A CA 1
ATOM 4262 C C . ARG A 1 561 ? -37.156 11.445 6.617 1 92.44 561 ARG A C 1
ATOM 4264 O O . ARG A 1 561 ? -37.344 12.648 6.773 1 92.44 561 ARG A O 1
ATOM 4271 N N . ILE A 1 562 ? -37.688 10.539 7.379 1 94.62 562 ILE A N 1
ATOM 4272 C CA . ILE A 1 562 ? -38.5 10.914 8.508 1 94.62 562 ILE A CA 1
ATOM 4273 C C . ILE A 1 562 ? -37.656 11.633 9.562 1 94.62 562 ILE A C 1
ATOM 4275 O O . ILE A 1 562 ? -38.062 12.672 10.094 1 94.62 562 ILE A O 1
ATOM 4279 N N . ALA A 1 563 ? -36.5 11.094 9.852 1 96.62 563 ALA A N 1
ATOM 4280 C CA . ALA A 1 563 ? -35.625 11.734 10.828 1 96.62 563 ALA A CA 1
ATOM 4281 C C . ALA A 1 563 ? -35.25 13.133 10.367 1 96.62 563 ALA A C 1
ATOM 4283 O O . ALA A 1 563 ? -35.219 14.078 11.164 1 96.62 563 ALA A O 1
ATOM 4284 N N . MET A 1 564 ? -34.938 13.328 9.078 1 95.81 564 MET A N 1
ATOM 4285 C CA . MET A 1 564 ? -34.562 14.633 8.523 1 95.81 564 MET A CA 1
ATOM 4286 C C . MET A 1 564 ? -35.75 15.586 8.562 1 95.81 564 MET A C 1
ATOM 4288 O O . MET A 1 564 ? -35.594 16.766 8.898 1 95.81 564 MET A O 1
ATOM 4292 N N . GLY A 1 565 ? -36.969 15.062 8.312 1 95.25 565 GLY A N 1
ATOM 4293 C CA . GLY A 1 565 ? -38.156 15.891 8.352 1 95.25 565 GLY A CA 1
ATOM 4294 C C . GLY A 1 565 ? -38.531 16.344 9.75 1 95.25 565 GLY A C 1
ATOM 4295 O O . GLY A 1 565 ? -38.844 17.516 9.969 1 95.25 565 GLY A O 1
ATOM 4296 N N . CYS A 1 566 ? -38.406 15.5 10.68 1 97.19 566 CYS A N 1
ATOM 4297 C CA . CYS A 1 566 ? -38.719 15.828 12.062 1 97.19 566 CYS A CA 1
ATOM 4298 C C . CYS A 1 566 ? -37.75 16.828 12.641 1 97.19 566 CYS A C 1
ATOM 4300 O O . CYS A 1 566 ? -38.125 17.812 13.258 1 97.19 566 CYS A O 1
ATOM 4302 N N . MET A 1 567 ? -36.469 16.625 12.422 1 97.69 567 MET A N 1
ATOM 4303 C CA . MET A 1 567 ? -35.469 17.531 12.961 1 97.69 567 MET A CA 1
ATOM 4304 C C . MET A 1 567 ? -35.5 18.875 12.258 1 97.69 567 MET A C 1
ATOM 4306 O O . MET A 1 567 ? -35.25 19.906 12.867 1 97.69 567 MET A O 1
ATOM 4310 N N . SER A 1 568 ? -35.844 18.875 10.984 1 97.19 568 SER A N 1
ATOM 4311 C CA . SER A 1 568 ? -35.969 20.141 10.266 1 97.19 568 SER A CA 1
ATOM 4312 C C . SER A 1 568 ? -37.188 20.922 10.758 1 97.19 568 SER A C 1
ATOM 4314 O O . SER A 1 568 ? -37.125 22.156 10.812 1 97.19 568 SER A O 1
ATOM 4316 N N . THR A 1 569 ? -38.25 20.25 11.18 1 97.06 569 THR A N 1
ATOM 4317 C CA . THR A 1 569 ? -39.406 20.938 11.719 1 97.06 569 THR A CA 1
ATOM 4318 C C . THR A 1 569 ? -39.094 21.531 13.094 1 97.06 569 THR A C 1
ATOM 4320 O O . THR A 1 569 ? -39.531 22.641 13.391 1 97.06 569 THR A O 1
ATOM 4323 N N . LEU A 1 570 ? -38.375 20.828 13.852 1 97.44 570 LEU A N 1
ATOM 4324 C CA . LEU A 1 570 ? -37.969 21.359 15.141 1 97.44 570 LEU A CA 1
ATOM 4325 C C . LEU A 1 570 ? -37.031 22.562 14.945 1 97.44 570 LEU A C 1
ATOM 4327 O O . LEU A 1 570 ? -37.125 23.531 15.703 1 97.44 570 LEU A O 1
ATOM 4331 N N . ALA A 1 571 ? -36.156 22.469 13.977 1 97.62 571 ALA A N 1
ATOM 4332 C CA . ALA A 1 571 ? -35.25 23.562 13.664 1 97.62 571 ALA A CA 1
ATOM 4333 C C . ALA A 1 571 ? -36.031 24.797 13.172 1 97.62 571 ALA A C 1
ATOM 4335 O O . ALA A 1 571 ? -35.688 25.922 13.516 1 97.62 571 ALA A O 1
ATOM 4336 N N . ALA A 1 572 ? -37.094 24.578 12.445 1 96 572 ALA A N 1
ATOM 4337 C CA . ALA A 1 572 ? -37.906 25.672 11.953 1 96 572 ALA A CA 1
ATOM 4338 C C . ALA A 1 572 ? -38.688 26.344 13.094 1 96 572 ALA A C 1
ATOM 4340 O O . ALA A 1 572 ? -38.844 27.562 13.109 1 96 572 ALA A O 1
ATOM 4341 N N . CYS A 1 573 ? -39.094 25.609 14.055 1 96.12 573 CYS A N 1
ATOM 4342 C CA . CYS A 1 573 ? -39.781 26.156 15.219 1 96.12 573 CYS A CA 1
ATOM 4343 C C . CYS A 1 573 ? -38.844 27 16.062 1 96.12 573 CYS A C 1
ATOM 4345 O O . CYS A 1 573 ? -39.188 28.078 16.516 1 96.12 573 CYS A O 1
ATOM 4347 N N . TYR A 1 574 ? -37.656 26.5 16.188 1 95.62 574 TYR A N 1
ATOM 4348 C CA . TYR A 1 574 ? -36.656 27.266 16.938 1 95.62 574 TYR A CA 1
ATOM 4349 C C . TYR A 1 574 ? -36.281 28.547 16.203 1 95.62 574 TYR A C 1
ATOM 4351 O O . TYR A 1 574 ? -36.062 29.578 16.828 1 95.62 574 TYR A O 1
ATOM 4359 N N . ALA A 1 575 ? -36.25 28.484 14.859 1 96.62 575 ALA A N 1
ATOM 4360 C CA . ALA A 1 575 ? -35.969 29.672 14.055 1 96.62 575 ALA A CA 1
ATOM 4361 C C . ALA A 1 575 ? -37.094 30.703 14.188 1 96.62 575 ALA A C 1
ATOM 4363 O O . ALA A 1 575 ? -36.844 31.906 14.195 1 96.62 575 ALA A O 1
ATOM 4364 N N . MET A 1 576 ? -38.312 30.234 14.414 1 95.19 576 MET A N 1
ATOM 4365 C CA . MET A 1 576 ? -39.438 31.141 14.602 1 95.19 576 MET A CA 1
ATOM 4366 C C . MET A 1 576 ? -39.344 31.844 15.945 1 95.19 576 MET A C 1
ATOM 4368 O O . MET A 1 576 ? -39.656 33.031 16.047 1 95.19 576 MET A O 1
ATOM 4372 N N . ILE A 1 577 ? -38.875 31.156 16.906 1 93.81 577 ILE A N 1
ATOM 4373 C CA . ILE A 1 577 ? -38.719 31.75 18.219 1 93.81 577 ILE A CA 1
ATOM 4374 C C . ILE A 1 577 ? -37.594 32.781 18.188 1 93.81 577 ILE A C 1
ATOM 4376 O O . ILE A 1 577 ? -37.75 33.906 18.734 1 93.81 577 ILE A O 1
ATOM 4380 N N . ARG A 1 578 ? -36.531 32.469 17.531 1 93.94 578 ARG A N 1
ATOM 4381 C CA . ARG A 1 578 ? -35.406 33.375 17.453 1 93.94 578 ARG A CA 1
ATOM 4382 C C . ARG A 1 578 ? -35.781 34.625 16.641 1 93.94 578 ARG A C 1
ATOM 4384 O O . ARG A 1 578 ? -35.312 35.719 16.938 1 93.94 578 ARG A O 1
ATOM 4391 N N . THR A 1 579 ? -36.594 34.438 15.625 1 94.12 579 THR A N 1
ATOM 4392 C CA . THR A 1 579 ? -37.031 35.594 14.828 1 94.12 579 THR A CA 1
ATOM 4393 C C . THR A 1 579 ? -37.969 36.469 15.633 1 94.12 579 THR A C 1
ATOM 4395 O O . THR A 1 579 ? -37.938 37.688 15.508 1 94.12 579 THR A O 1
ATOM 4398 N N . TRP A 1 580 ? -38.781 35.844 16.484 1 91.69 580 TRP A N 1
ATOM 4399 C CA . TRP A 1 580 ? -39.656 36.625 17.359 1 91.69 580 TRP A CA 1
ATOM 4400 C C . TRP A 1 580 ? -38.875 37.469 18.344 1 91.69 580 TRP A C 1
ATOM 4402 O O . TRP A 1 580 ? -39.188 38.625 18.578 1 91.69 580 TRP A O 1
ATOM 4412 N N . ILE A 1 581 ? -37.875 36.906 18.891 1 91.81 581 ILE A N 1
ATOM 4413 C CA . ILE A 1 581 ? -37.031 37.625 19.844 1 91.81 581 ILE A CA 1
ATOM 4414 C C . ILE A 1 581 ? -36.281 38.75 19.109 1 91.81 581 ILE A C 1
ATOM 4416 O O . ILE A 1 581 ? -36.156 39.844 19.641 1 91.81 581 ILE A O 1
ATOM 4420 N N . TRP A 1 582 ? -35.844 38.469 17.891 1 92.5 582 TRP A N 1
ATOM 4421 C CA . TRP A 1 582 ? -35.156 39.5 17.109 1 92.5 582 TRP A CA 1
ATOM 4422 C C . TRP A 1 582 ? -36.094 40.656 16.781 1 92.5 582 TRP A C 1
ATOM 4424 O O . TRP A 1 582 ? -35.688 41.812 16.812 1 92.5 582 TRP A O 1
ATOM 4434 N N . SER A 1 583 ? -37.375 40.375 16.516 1 91.44 583 SER A N 1
ATOM 4435 C CA . SER A 1 583 ? -38.344 41.438 16.188 1 91.44 583 SER A CA 1
ATOM 4436 C C . SER A 1 583 ? -38.594 42.344 17.359 1 91.44 583 SER A C 1
ATOM 4438 O O . SER A 1 583 ? -38.719 43.562 17.203 1 91.44 583 SER A O 1
ATOM 4440 N N . ARG A 1 584 ? -38.531 41.844 18.516 1 88.12 584 ARG A N 1
ATOM 4441 C CA . ARG A 1 584 ? -38.688 42.656 19.719 1 88.12 584 ARG A CA 1
ATOM 4442 C C . ARG A 1 584 ? -37.469 43.5 20 1 88.12 584 ARG A C 1
ATOM 4444 O O . ARG A 1 584 ? -37.594 44.688 20.359 1 88.12 584 ARG A O 1
ATOM 4451 N N . ARG A 1 585 ? -36.344 42.969 19.828 1 91.5 585 ARG A N 1
ATOM 4452 C CA . ARG A 1 585 ? -35.094 43.688 20.078 1 91.5 585 ARG A CA 1
ATOM 4453 C C . ARG A 1 585 ? -34.844 44.75 19.016 1 91.5 585 ARG A C 1
ATOM 4455 O O . ARG A 1 585 ? -34.25 45.781 19.297 1 91.5 585 ARG A O 1
ATOM 4462 N N . ALA A 1 586 ? -35.281 44.469 17.781 1 89.62 586 ALA A N 1
ATOM 4463 C CA . ALA A 1 586 ? -35.125 45.406 16.688 1 89.62 586 ALA A CA 1
ATOM 4464 C C . ALA A 1 586 ? -36.219 46.469 16.703 1 89.62 586 ALA A C 1
ATOM 4466 O O . ALA A 1 586 ? -36.094 47.531 16.109 1 89.62 586 ALA A O 1
ATOM 4467 N N . GLY A 1 587 ? -37.281 46.344 17.438 1 84.31 587 GLY A N 1
ATOM 4468 C CA . GLY A 1 587 ? -38.375 47.281 17.516 1 84.31 587 GLY A CA 1
ATOM 4469 C C . GLY A 1 587 ? -39.312 47.25 16.312 1 84.31 587 GLY A C 1
ATOM 4470 O O . GLY A 1 587 ? -39.906 48.25 15.953 1 84.31 587 GLY A O 1
ATOM 4471 N N . VAL A 1 588 ? -39.219 46.188 15.641 1 82.56 588 VAL A N 1
ATOM 4472 C CA . VAL A 1 588 ? -40.062 46.062 14.461 1 82.56 588 VAL A CA 1
ATOM 4473 C C . VAL A 1 588 ? -41.375 45.406 14.844 1 82.56 588 VAL A C 1
ATOM 4475 O O . VAL A 1 588 ? -41.406 44.312 15.391 1 82.56 588 VAL A O 1
ATOM 4478 N N . LEU A 1 589 ? -42.5 46.062 14.828 1 72.94 589 LEU A N 1
ATOM 4479 C CA . LEU A 1 589 ? -43.812 45.562 15.266 1 72.94 589 LEU A CA 1
ATOM 4480 C C . LEU A 1 589 ? -44.594 45 14.086 1 72.94 589 LEU A C 1
ATOM 4482 O O . LEU A 1 589 ? -45.406 44.094 14.266 1 72.94 589 LEU A O 1
ATOM 4486 N N . ARG A 1 590 ? -44.344 45.375 12.852 1 76.5 590 ARG A N 1
ATOM 4487 C CA . ARG A 1 590 ? -45.156 44.906 11.727 1 76.5 590 ARG A CA 1
ATOM 4488 C C . ARG A 1 590 ? -44.406 43.875 10.891 1 76.5 590 ARG A C 1
ATOM 4490 O O . ARG A 1 590 ? -43.188 43.812 10.898 1 76.5 590 ARG A O 1
ATOM 4497 N N . LEU A 1 591 ? -45.25 42.875 10.422 1 80.56 591 LEU A N 1
ATOM 4498 C CA . LEU A 1 591 ? -44.719 41.875 9.5 1 80.56 591 LEU A CA 1
ATOM 4499 C C . LEU A 1 591 ? -44.125 42.531 8.258 1 80.56 591 LEU A C 1
ATOM 4501 O O . LEU A 1 591 ? -44.875 43.062 7.414 1 80.56 591 LEU A O 1
ATOM 4505 N N . ASP A 1 592 ? -42.875 42.781 8.273 1 85.56 592 ASP A N 1
ATOM 4506 C CA . ASP A 1 592 ? -42.156 43.406 7.176 1 85.56 592 ASP A CA 1
ATOM 4507 C C . ASP A 1 592 ? -41.25 42.406 6.453 1 85.56 592 ASP A C 1
ATOM 4509 O O . ASP A 1 592 ? -41.125 41.25 6.891 1 85.56 592 ASP A O 1
ATOM 4513 N N . ALA A 1 593 ? -40.844 42.781 5.262 1 88.88 593 ALA A N 1
ATOM 4514 C CA . ALA A 1 593 ? -39.938 41.969 4.43 1 88.88 593 ALA A CA 1
ATOM 4515 C C . ALA A 1 593 ? -38.656 41.625 5.188 1 88.88 593 ALA A C 1
ATOM 4517 O O . ALA A 1 593 ? -38.125 40.531 5.012 1 88.88 593 ALA A O 1
ATOM 4518 N N . MET A 1 594 ? -38.281 42.375 6.098 1 89.62 594 MET A N 1
ATOM 4519 C CA . MET A 1 594 ? -37.062 42.125 6.859 1 89.62 594 MET A CA 1
ATOM 4520 C C . MET A 1 594 ? -37.281 40.969 7.852 1 89.62 594 MET A C 1
ATOM 4522 O O . MET A 1 594 ? -36.344 40.219 8.125 1 89.62 594 MET A O 1
ATOM 4526 N N . LEU A 1 595 ? -38.469 40.875 8.297 1 92.81 595 LEU A N 1
ATOM 4527 C CA . LEU A 1 595 ? -38.781 39.812 9.227 1 92.81 595 LEU A CA 1
ATOM 4528 C C . LEU A 1 595 ? -38.719 38.469 8.516 1 92.81 595 LEU A C 1
ATOM 4530 O O . LEU A 1 595 ? -38.25 37.469 9.086 1 92.81 595 LEU A O 1
ATOM 4534 N N . VAL A 1 596 ? -39.188 38.438 7.297 1 93.38 596 VAL A N 1
ATOM 4535 C CA . VAL A 1 596 ? -39.156 37.188 6.531 1 93.38 596 VAL A CA 1
ATOM 4536 C C . VAL A 1 596 ? -37.719 36.812 6.184 1 93.38 596 VAL A C 1
ATOM 4538 O O . VAL A 1 596 ? -37.344 35.656 6.25 1 93.38 596 VAL A O 1
ATOM 4541 N N . ILE A 1 597 ? -36.938 37.75 5.789 1 94.38 597 ILE A N 1
ATOM 4542 C CA . ILE A 1 597 ? -35.531 37.5 5.449 1 94.38 597 ILE A CA 1
ATOM 4543 C C . ILE A 1 597 ? -34.781 36.969 6.676 1 94.38 597 ILE A C 1
ATOM 4545 O O . ILE A 1 597 ? -34 36.031 6.574 1 94.38 597 ILE A O 1
ATOM 4549 N N . LYS A 1 598 ? -35.062 37.531 7.82 1 94.81 598 LYS A N 1
ATOM 4550 C CA . LYS A 1 598 ? -34.406 37.062 9.039 1 94.81 598 LYS A CA 1
ATOM 4551 C C . LYS A 1 598 ? -34.875 35.656 9.414 1 94.81 598 LYS A C 1
ATOM 4553 O O . LYS A 1 598 ? -34.094 34.875 9.953 1 94.81 598 LYS A O 1
ATOM 4558 N N . LEU A 1 599 ? -36.125 35.406 9.164 1 95.5 599 LEU A N 1
ATOM 4559 C CA . LEU A 1 599 ? -36.625 34.062 9.43 1 95.5 599 LEU A CA 1
ATOM 4560 C C . LEU A 1 599 ? -35.906 33.031 8.555 1 95.5 599 LEU A C 1
ATOM 4562 O O . LEU A 1 599 ? -35.5 31.984 9.031 1 95.5 599 LEU A O 1
ATOM 4566 N N . ILE A 1 600 ? -35.656 33.375 7.309 1 96.19 600 ILE A N 1
ATOM 4567 C CA . ILE A 1 600 ? -34.969 32.469 6.387 1 96.19 600 ILE A CA 1
ATOM 4568 C C . ILE A 1 600 ? -33.5 32.312 6.812 1 96.19 600 ILE A C 1
ATOM 4570 O O . ILE A 1 600 ? -32.969 31.219 6.762 1 96.19 600 ILE A O 1
ATOM 4574 N N . LEU A 1 601 ? -32.906 33.344 7.258 1 97 601 LEU A N 1
ATOM 4575 C CA . LEU A 1 601 ? -31.5 33.281 7.652 1 97 601 LEU A CA 1
ATOM 4576 C C . LEU A 1 601 ? -31.328 32.5 8.945 1 97 601 LEU A C 1
ATOM 4578 O O . LEU A 1 601 ? -30.391 31.703 9.062 1 97 601 LEU A O 1
ATOM 4582 N N . PHE A 1 602 ? -32.25 32.625 9.859 1 96.62 602 PHE A N 1
ATOM 4583 C CA . PHE A 1 602 ? -32.156 31.859 11.086 1 96.62 602 PHE A CA 1
ATOM 4584 C C . PHE A 1 602 ? -32.5 30.391 10.812 1 96.62 602 PHE A C 1
ATOM 4586 O O . PHE A 1 602 ? -31.938 29.484 11.438 1 96.62 602 PHE A O 1
ATOM 4593 N N . ALA A 1 603 ? -33.438 30.203 9.93 1 97.25 603 ALA A N 1
ATOM 4594 C CA . ALA A 1 603 ? -33.781 28.828 9.578 1 97.25 603 ALA A CA 1
ATOM 4595 C C . ALA A 1 603 ? -32.625 28.141 8.883 1 97.25 603 ALA A C 1
ATOM 4597 O O . ALA A 1 603 ? -32.375 26.938 9.109 1 97.25 603 ALA A O 1
ATOM 4598 N N . ALA A 1 604 ? -31.906 28.812 8.07 1 97.5 604 ALA A N 1
ATOM 4599 C CA . ALA A 1 604 ? -30.766 28.234 7.379 1 97.5 604 ALA A CA 1
ATOM 4600 C C . ALA A 1 604 ? -29.719 27.734 8.375 1 97.5 604 ALA A C 1
ATOM 4602 O O . ALA A 1 604 ? -29.203 26.625 8.227 1 97.5 604 ALA A O 1
ATOM 4603 N N . GLY A 1 605 ? -29.406 28.453 9.352 1 97.38 605 GLY A N 1
ATOM 4604 C CA . GLY A 1 605 ? -28.422 28.047 10.352 1 97.38 605 GLY A CA 1
ATOM 4605 C C . GLY A 1 605 ? -28.875 26.875 11.188 1 97.38 605 GLY A C 1
ATOM 4606 O O . GLY A 1 605 ? -28.109 25.953 11.438 1 97.38 605 GLY A O 1
ATOM 4607 N N . ASN A 1 606 ? -30.141 26.844 11.547 1 97.25 606 ASN A N 1
ATOM 4608 C CA . ASN A 1 606 ? -30.641 25.781 12.414 1 97.25 606 ASN A CA 1
ATOM 4609 C C . ASN A 1 606 ? -30.906 24.5 11.633 1 97.25 606 ASN A C 1
ATOM 4611 O O . ASN A 1 606 ? -30.719 23.391 12.156 1 97.25 606 ASN A O 1
ATOM 4615 N N . ILE A 1 607 ? -31.328 24.594 10.414 1 97.81 607 ILE A N 1
ATOM 4616 C CA . ILE A 1 607 ? -31.531 23.406 9.594 1 97.81 607 ILE A CA 1
ATOM 4617 C C . ILE A 1 607 ? -30.172 22.75 9.297 1 97.81 607 ILE A C 1
ATOM 4619 O O . ILE A 1 607 ? -30.078 21.531 9.25 1 97.81 607 ILE A O 1
ATOM 4623 N N . SER A 1 608 ? -29.156 23.516 9.047 1 98.12 608 SER A N 1
ATOM 4624 C CA . SER A 1 608 ? -27.812 22.984 8.867 1 98.12 608 SER A CA 1
ATOM 4625 C C . SER A 1 608 ? -27.375 22.156 10.078 1 98.12 608 SER A C 1
ATOM 4627 O O . SER A 1 608 ? -26.844 21.062 9.93 1 98.12 608 SER A O 1
ATOM 4629 N N . ASN A 1 609 ? -27.641 22.672 11.258 1 97.5 609 ASN A N 1
ATOM 4630 C CA . ASN A 1 609 ? -27.297 21.953 12.477 1 97.5 609 ASN A CA 1
ATOM 4631 C C . ASN A 1 609 ? -28.109 20.656 12.594 1 97.5 609 ASN A C 1
ATOM 4633 O O . ASN A 1 609 ? -27.594 19.641 13.062 1 97.5 609 ASN A O 1
ATOM 4637 N N . ALA A 1 610 ? -29.344 20.734 12.188 1 97.81 610 ALA A N 1
ATOM 4638 C CA . ALA A 1 610 ? -30.188 19.547 12.234 1 97.81 610 ALA A CA 1
ATOM 4639 C C . ALA A 1 610 ? -29.672 18.453 11.312 1 97.81 610 ALA A C 1
ATOM 4641 O O . ALA A 1 610 ? -29.594 17.281 11.703 1 97.81 610 ALA A O 1
ATOM 4642 N N . PHE A 1 611 ? -29.312 18.828 10.109 1 98 611 PHE A N 1
ATOM 4643 C CA . PHE A 1 611 ? -28.766 17.859 9.164 1 98 611 PHE A CA 1
ATOM 4644 C C . PHE A 1 611 ? -27.484 17.25 9.711 1 98 611 PHE A C 1
ATOM 4646 O O . PHE A 1 611 ? -27.266 16.031 9.602 1 98 611 PHE A O 1
ATOM 4653 N N . LEU A 1 612 ? -26.625 18.031 10.305 1 97.44 612 LEU A N 1
ATOM 4654 C CA . LEU A 1 612 ? -25.359 17.547 10.836 1 97.44 612 LEU A CA 1
ATOM 4655 C C . LEU A 1 612 ? -25.578 16.594 12.008 1 97.44 612 LEU A C 1
ATOM 4657 O O . LEU A 1 612 ? -24.906 15.578 12.125 1 97.44 612 LEU A O 1
ATOM 4661 N N . ILE A 1 613 ? -26.547 16.906 12.852 1 97.06 613 ILE A N 1
ATOM 4662 C CA . ILE A 1 613 ? -26.828 16.078 14.016 1 97.06 613 ILE A CA 1
ATOM 4663 C C . ILE A 1 613 ? -27.359 14.727 13.57 1 97.06 613 ILE A C 1
ATOM 4665 O O . ILE A 1 613 ? -26.938 13.68 14.07 1 97.06 613 ILE A O 1
ATOM 4669 N N . VAL A 1 614 ? -28.234 14.703 12.57 1 97.75 614 VAL A N 1
ATOM 4670 C CA . VAL A 1 614 ? -28.812 13.445 12.094 1 97.75 614 VAL A CA 1
ATOM 4671 C C . VAL A 1 614 ? -27.734 12.602 11.422 1 97.75 614 VAL A C 1
ATOM 4673 O O . VAL A 1 614 ? -27.609 11.406 11.703 1 97.75 614 VAL A O 1
ATOM 4676 N N . ILE A 1 615 ? -26.984 13.219 10.594 1 97.56 615 ILE A N 1
ATOM 4677 C CA . ILE A 1 615 ? -25.953 12.484 9.867 1 97.56 615 ILE A CA 1
ATOM 4678 C C . ILE A 1 615 ? -24.922 11.938 10.859 1 97.56 615 ILE A C 1
ATOM 4680 O O . ILE A 1 615 ? -24.422 10.828 10.688 1 97.56 615 ILE A O 1
ATOM 4684 N N . TYR A 1 616 ? -24.594 12.703 11.867 1 97.5 616 TYR A N 1
ATOM 4685 C CA . TYR A 1 616 ? -23.625 12.242 12.852 1 97.5 616 TYR A CA 1
ATOM 4686 C C . TYR A 1 616 ? -24.156 11.023 13.609 1 97.5 616 TYR A C 1
ATOM 4688 O O . TYR A 1 616 ? -23.453 10.023 13.742 1 97.5 616 TYR A O 1
ATOM 4696 N N . PHE A 1 617 ? -25.375 11.023 14.031 1 97.31 617 PHE A N 1
ATOM 4697 C CA . PHE A 1 617 ? -25.906 9.938 14.836 1 97.31 617 PHE A CA 1
ATOM 4698 C C . PHE A 1 617 ? -26.156 8.695 13.977 1 97.31 617 PHE A C 1
ATOM 4700 O O . PHE A 1 617 ? -25.984 7.57 14.453 1 97.31 617 PHE A O 1
ATOM 4707 N N . VAL A 1 618 ? -26.484 8.875 12.719 1 96.81 618 VAL A N 1
ATOM 4708 C CA . VAL A 1 618 ? -26.641 7.738 11.82 1 96.81 618 VAL A CA 1
ATOM 4709 C C . VAL A 1 618 ? -25.266 7.113 11.547 1 96.81 618 VAL A C 1
ATOM 4711 O O . VAL A 1 618 ? -25.125 5.891 11.578 1 96.81 618 VAL A O 1
ATOM 4714 N N . SER A 1 619 ? -24.266 7.945 11.305 1 97.31 619 SER A N 1
ATOM 4715 C CA . SER A 1 619 ? -22.938 7.441 10.984 1 97.31 619 SER A CA 1
ATOM 4716 C C . SER A 1 619 ? -22.297 6.754 12.188 1 97.31 619 SER A C 1
ATOM 4718 O O . SER A 1 619 ? -21.656 5.715 12.047 1 97.31 619 SER A O 1
ATOM 4720 N N . ILE A 1 620 ? -22.469 7.293 13.367 1 97 620 ILE A N 1
ATOM 4721 C CA . ILE A 1 620 ? -21.875 6.699 14.562 1 97 620 ILE A CA 1
ATOM 4722 C C . ILE A 1 620 ? -22.609 5.41 14.922 1 97 620 ILE A C 1
ATOM 4724 O O . ILE A 1 620 ? -22 4.465 15.422 1 97 620 ILE A O 1
ATOM 4728 N N . TYR A 1 621 ? -23.906 5.371 14.625 1 96.12 621 TYR A N 1
ATOM 4729 C CA . TYR A 1 621 ? -24.688 4.148 14.82 1 96.12 621 TYR A CA 1
ATOM 4730 C C . TYR A 1 621 ? -24.125 3.008 13.977 1 96.12 621 TYR A C 1
ATOM 4732 O O . TYR A 1 621 ? -23.875 1.915 14.492 1 96.12 621 TYR A O 1
ATOM 4740 N N . PHE A 1 622 ? -23.891 3.266 12.719 1 95.19 622 PHE A N 1
ATOM 4741 C CA . PHE A 1 622 ? -23.359 2.227 11.836 1 95.19 622 PHE A CA 1
ATOM 4742 C C . PHE A 1 622 ? -21.938 1.842 12.227 1 95.19 622 PHE A C 1
ATOM 4744 O O . PHE A 1 622 ? -21.578 0.668 12.164 1 95.19 622 PHE A O 1
ATOM 4751 N N . LEU A 1 623 ? -21.109 2.775 12.641 1 95.62 623 LEU A N 1
ATOM 4752 C CA . LEU A 1 623 ? -19.734 2.477 13.008 1 95.62 623 LEU A CA 1
ATOM 4753 C C . LEU A 1 623 ? -19.688 1.567 14.227 1 95.62 623 LEU A C 1
ATOM 4755 O O . LEU A 1 623 ? -19.016 0.533 14.211 1 95.62 623 LEU A O 1
ATOM 4759 N N . ILE A 1 624 ? -20.469 1.862 15.305 1 95.06 624 ILE A N 1
ATOM 4760 C CA . ILE A 1 624 ? -20.391 1.131 16.562 1 95.06 624 ILE A CA 1
ATOM 4761 C C . ILE A 1 624 ? -21.047 -0.242 16.406 1 95.06 624 ILE A C 1
ATOM 4763 O O . ILE A 1 624 ? -20.438 -1.263 16.75 1 95.06 624 ILE A O 1
ATOM 4767 N N . PHE A 1 625 ? -22.188 -0.35 15.797 1 93.19 625 PHE A N 1
ATOM 4768 C CA . PHE A 1 625 ? -22.938 -1.607 15.75 1 93.19 625 PHE A CA 1
ATOM 4769 C C . PHE A 1 625 ? -22.375 -2.521 14.664 1 93.19 625 PHE A C 1
ATOM 4771 O O . PHE A 1 625 ? -22.406 -3.746 14.797 1 93.19 625 PHE A O 1
ATOM 4778 N N . TYR A 1 626 ? -21.859 -1.952 13.609 1 92.62 626 TYR A N 1
ATOM 4779 C CA . TYR A 1 626 ? -21.25 -2.779 12.57 1 92.62 626 TYR A CA 1
ATOM 4780 C C . TYR A 1 626 ? -19.938 -3.389 13.047 1 92.62 626 TYR A C 1
ATOM 4782 O O . TYR A 1 626 ? -19.641 -4.551 12.758 1 92.62 626 TYR A O 1
ATOM 4790 N N . LYS A 1 627 ? -19.094 -2.674 13.82 1 91.81 627 LYS A N 1
ATOM 4791 C CA . LYS A 1 627 ? -17.781 -3.141 14.227 1 91.81 627 LYS A CA 1
ATOM 4792 C C . LYS A 1 627 ? -17.875 -4.035 15.461 1 91.81 627 LYS A C 1
ATOM 4794 O O . LYS A 1 627 ? -17.047 -4.938 15.641 1 91.81 627 LYS A O 1
ATOM 4799 N N . VAL A 1 628 ? -18.859 -3.896 16.297 1 90.31 628 VAL A N 1
ATOM 4800 C CA . VAL A 1 628 ? -18.906 -4.629 17.562 1 90.31 628 VAL A CA 1
ATOM 4801 C C . VAL A 1 628 ? -19.875 -5.801 17.438 1 90.31 628 VAL A C 1
ATOM 4803 O O . VAL A 1 628 ? -19.969 -6.637 18.344 1 90.31 628 VAL A O 1
ATOM 4806 N N . GLN A 1 629 ? -20.375 -6.027 16.312 1 88.69 629 GLN A N 1
ATOM 4807 C CA . GLN A 1 629 ? -21.391 -7.07 16.188 1 88.69 629 GLN A CA 1
ATOM 4808 C C . GLN A 1 629 ? -20.766 -8.461 16.266 1 88.69 629 GLN A C 1
ATOM 4810 O O . GLN A 1 629 ? -19.656 -8.672 15.75 1 88.69 629 GLN A O 1
ATOM 4815 N N . SER A 1 630 ? -21.438 -9.43 16.984 1 88.19 630 SER A N 1
ATOM 4816 C CA . SER A 1 630 ? -21 -10.82 17.094 1 88.19 630 SER A CA 1
ATOM 4817 C C . SER A 1 630 ? -21.656 -11.695 16.031 1 88.19 630 SER A C 1
ATOM 4819 O O . SER A 1 630 ? -21.078 -12.695 15.609 1 88.19 630 SER A O 1
ATOM 4821 N N . VAL A 1 631 ? -22.906 -11.289 15.711 1 89.56 631 VAL A N 1
ATOM 4822 C CA . VAL A 1 631 ? -23.641 -11.969 14.641 1 89.56 631 VAL A CA 1
ATOM 4823 C C . VAL A 1 631 ? -23.953 -10.984 13.523 1 89.56 631 VAL A C 1
ATOM 4825 O O . VAL A 1 631 ? -24.234 -9.812 13.781 1 89.56 631 VAL A O 1
ATOM 4828 N N . TYR A 1 632 ? -23.859 -11.391 12.359 1 88.12 632 TYR A N 1
ATOM 4829 C CA . TYR A 1 632 ? -24.031 -10.508 11.211 1 88.12 632 TYR A CA 1
ATOM 4830 C C . TYR A 1 632 ? -25.469 -10.055 11.086 1 88.12 632 TYR A C 1
ATOM 4832 O O . TYR A 1 632 ? -26.281 -10.727 10.445 1 88.12 632 TYR A O 1
ATOM 4840 N N . LEU A 1 633 ? -25.781 -8.93 11.766 1 85.19 633 LEU A N 1
ATOM 4841 C CA . LEU A 1 633 ? -27.141 -8.391 11.758 1 85.19 633 LEU A CA 1
ATOM 4842 C C . LEU A 1 633 ? -27.188 -7.051 11.039 1 85.19 633 LEU A C 1
ATOM 4844 O O . LEU A 1 633 ? -28.078 -6.805 10.234 1 85.19 633 LEU A O 1
ATOM 4848 N N . ILE A 1 634 ? -26.188 -6.316 11.281 1 88.12 634 ILE A N 1
ATOM 4849 C CA . ILE A 1 634 ? -26.172 -4.965 10.727 1 88.12 634 ILE A CA 1
ATOM 4850 C C . ILE A 1 634 ? -25.281 -4.926 9.492 1 88.12 634 ILE A C 1
ATOM 4852 O O . ILE A 1 634 ? -24.125 -5.332 9.547 1 88.12 634 ILE A O 1
ATOM 4856 N N . ASN A 1 635 ? -25.969 -4.441 8.367 1 89.31 635 ASN A N 1
ATOM 4857 C CA . ASN A 1 635 ? -25.25 -4.238 7.117 1 89.31 635 ASN A CA 1
ATOM 4858 C C . ASN A 1 635 ? -25.125 -2.758 6.773 1 89.31 635 ASN A C 1
ATOM 4860 O O . ASN A 1 635 ? -25.953 -1.95 7.176 1 89.31 635 ASN A O 1
ATOM 4864 N N . LEU A 1 636 ? -24.047 -2.463 6.074 1 90.62 636 LEU A N 1
ATOM 4865 C CA . LEU A 1 636 ? -23.906 -1.109 5.551 1 90.62 636 LEU A CA 1
ATOM 4866 C C . LEU A 1 636 ? -24.922 -0.855 4.43 1 90.62 636 LEU A C 1
ATOM 4868 O O . LEU A 1 636 ? -25.266 -1.771 3.684 1 90.62 636 LEU A O 1
ATOM 4872 N N . PRO A 1 637 ? -25.359 0.335 4.457 1 91.44 637 PRO A N 1
ATOM 4873 C CA . PRO A 1 637 ? -26.25 0.649 3.34 1 91.44 637 PRO A CA 1
ATOM 4874 C C . PRO A 1 637 ? -25.594 0.464 1.979 1 91.44 637 PRO A C 1
ATOM 4876 O O . PRO A 1 637 ? -24.375 0.616 1.86 1 91.44 637 PRO A O 1
ATOM 4879 N N . ASN A 1 638 ? -26.406 0.205 0.95 1 89.56 638 ASN A N 1
ATOM 4880 C CA . ASN A 1 638 ? -25.906 -0.106 -0.382 1 89.56 638 ASN A CA 1
ATOM 4881 C C . ASN A 1 638 ? -25.312 1.129 -1.062 1 89.56 638 ASN A C 1
ATOM 4883 O O . ASN A 1 638 ? -24.422 1.016 -1.907 1 89.56 638 ASN A O 1
ATOM 4887 N N . SER A 1 639 ? -25.875 2.289 -0.698 1 88.25 639 SER A N 1
ATOM 4888 C CA . SER A 1 639 ? -25.344 3.529 -1.254 1 88.25 639 SER A CA 1
ATOM 4889 C C . SER A 1 639 ? -25.016 4.531 -0.153 1 88.25 639 SER A C 1
ATOM 4891 O O . SER A 1 639 ? -25.75 4.648 0.831 1 88.25 639 SER A O 1
ATOM 4893 N N . ASP A 1 640 ? -23.859 5.141 -0.278 1 89.81 640 ASP A N 1
ATOM 4894 C CA . ASP A 1 640 ? -23.453 6.145 0.703 1 89.81 640 ASP A CA 1
ATOM 4895 C C . ASP A 1 640 ? -23.547 7.551 0.122 1 89.81 640 ASP A C 1
ATOM 4897 O O . ASP A 1 640 ? -22.953 8.492 0.657 1 89.81 640 ASP A O 1
ATOM 4901 N N . GLU A 1 641 ? -24.359 7.812 -0.908 1 90.69 641 GLU A N 1
ATOM 4902 C CA . GLU A 1 641 ? -24.469 9.109 -1.567 1 90.69 641 GLU A CA 1
ATOM 4903 C C . GLU A 1 641 ? -25.266 10.094 -0.726 1 90.69 641 GLU A C 1
ATOM 4905 O O . GLU A 1 641 ? -25.078 11.305 -0.831 1 90.69 641 GLU A O 1
ATOM 4910 N N . PHE A 1 642 ? -26.109 9.547 0.112 1 93.06 642 PHE A N 1
ATOM 4911 C CA . PHE A 1 642 ? -26.938 10.43 0.923 1 93.06 642 PHE A CA 1
ATOM 4912 C C . PHE A 1 642 ? -26.078 11.266 1.865 1 93.06 642 PHE A C 1
ATOM 4914 O O . PHE A 1 642 ? -26.422 12.414 2.162 1 93.06 642 PHE A O 1
ATOM 4921 N N . ILE A 1 643 ? -24.953 10.773 2.322 1 95.94 643 ILE A N 1
ATOM 4922 C CA . ILE A 1 643 ? -24.078 11.508 3.24 1 95.94 643 ILE A CA 1
ATOM 4923 C C . ILE A 1 643 ? -23.484 12.719 2.527 1 95.94 643 ILE A C 1
ATOM 4925 O O . ILE A 1 643 ? -23.422 13.812 3.092 1 95.94 643 ILE A O 1
ATOM 4929 N N . LEU A 1 644 ? -23.094 12.562 1.271 1 96.12 644 LEU A N 1
ATOM 4930 C CA . LEU A 1 644 ? -22.516 13.656 0.5 1 96.12 644 LEU A CA 1
ATOM 4931 C C . LEU A 1 644 ? -23.562 14.742 0.226 1 96.12 644 LEU A C 1
ATOM 4933 O O . LEU A 1 644 ? -23.266 15.93 0.364 1 96.12 644 LEU A O 1
ATOM 4937 N N . ILE A 1 645 ? -24.75 14.359 -0.024 1 95.62 645 ILE A N 1
ATOM 4938 C CA . ILE A 1 645 ? -25.797 15.312 -0.374 1 95.62 645 ILE A CA 1
ATOM 4939 C C . ILE A 1 645 ? -26.188 16.125 0.857 1 95.62 645 ILE A C 1
ATOM 4941 O O . ILE A 1 645 ? -26.219 17.359 0.812 1 95.62 645 ILE A O 1
ATOM 4945 N N . TYR A 1 646 ? -26.406 15.5 1.944 1 97.12 646 TYR A N 1
ATOM 4946 C CA . TYR A 1 646 ? -26.859 16.203 3.135 1 97.12 646 TYR A CA 1
ATOM 4947 C C . TYR A 1 646 ? -25.75 17.062 3.727 1 97.12 646 TYR A C 1
ATOM 4949 O O . TYR A 1 646 ? -26 18.156 4.242 1 97.12 646 TYR A O 1
ATOM 4957 N N . ILE A 1 647 ? -24.484 16.609 3.664 1 97.81 647 ILE A N 1
ATOM 4958 C CA . ILE A 1 647 ? -23.375 17.406 4.176 1 97.81 647 ILE A CA 1
ATOM 4959 C C . ILE A 1 647 ? -23.125 18.609 3.252 1 97.81 647 ILE A C 1
ATOM 4961 O O . ILE A 1 647 ? -22.828 19.703 3.717 1 97.81 647 ILE A O 1
ATOM 4965 N N . ALA A 1 648 ? -23.297 18.453 1.965 1 98.12 648 ALA A N 1
ATOM 4966 C CA . ALA A 1 648 ? -23.125 19.547 1.021 1 98.12 648 ALA A CA 1
ATOM 4967 C C . ALA A 1 648 ? -24.203 20.625 1.231 1 98.12 648 ALA A C 1
ATOM 4969 O O . ALA A 1 648 ? -23.891 21.812 1.248 1 98.12 648 ALA A O 1
ATOM 4970 N N . ILE A 1 649 ? -25.438 20.203 1.501 1 97.94 649 ILE A N 1
ATOM 4971 C CA . ILE A 1 649 ? -26.5 21.156 1.751 1 97.94 649 ILE A CA 1
ATOM 4972 C C . ILE A 1 649 ? -26.297 21.828 3.111 1 97.94 649 ILE A C 1
ATOM 4974 O O . ILE A 1 649 ? -26.484 23.031 3.25 1 97.94 649 ILE A O 1
ATOM 4978 N N . ALA A 1 650 ? -25.969 21.016 4.047 1 98.38 650 ALA A N 1
ATOM 4979 C CA . ALA A 1 650 ? -25.703 21.578 5.371 1 98.38 650 ALA A CA 1
ATOM 4980 C C . ALA A 1 650 ? -24.594 22.609 5.316 1 98.38 650 ALA A C 1
ATOM 4982 O O . ALA A 1 650 ? -24.672 23.656 5.984 1 98.38 650 ALA A O 1
ATOM 4983 N N . PHE A 1 651 ? -23.578 22.422 4.578 1 98.06 651 PHE A N 1
ATOM 4984 C CA . PHE A 1 651 ? -22.484 23.359 4.449 1 98.06 651 PHE A CA 1
ATOM 4985 C C . PHE A 1 651 ? -22.953 24.641 3.768 1 98.06 651 PHE A C 1
ATOM 4987 O O . PHE A 1 651 ? -22.578 25.75 4.191 1 98.06 651 PHE A O 1
ATOM 4994 N N . ALA A 1 652 ? -23.688 24.5 2.691 1 98.38 652 ALA A N 1
ATOM 4995 C CA . ALA A 1 652 ? -24.203 25.672 1.987 1 98.38 652 ALA A CA 1
ATOM 4996 C C . ALA A 1 652 ? -25.047 26.531 2.91 1 98.38 652 ALA A C 1
ATOM 4998 O O . ALA A 1 652 ? -24.906 27.766 2.924 1 98.38 652 ALA A O 1
ATOM 4999 N N . LEU A 1 653 ? -25.844 25.906 3.697 1 98.44 653 LEU A N 1
ATOM 5000 C CA . LEU A 1 653 ? -26.688 26.641 4.633 1 98.44 653 LEU A CA 1
ATOM 5001 C C . LEU A 1 653 ? -25.859 27.266 5.746 1 98.44 653 LEU A C 1
ATOM 5003 O O . LEU A 1 653 ? -26.141 28.375 6.188 1 98.44 653 LEU A O 1
ATOM 5007 N N . LYS A 1 654 ? -24.828 26.594 6.191 1 98.19 654 LYS A N 1
ATOM 5008 C CA . LYS A 1 654 ? -23.984 27.156 7.238 1 98.19 654 LYS A CA 1
ATOM 5009 C C . LYS A 1 654 ? -23.156 28.328 6.711 1 98.19 654 LYS A C 1
ATOM 5011 O O . LYS A 1 654 ? -22.812 29.234 7.465 1 98.19 654 LYS A O 1
ATOM 5016 N N . CYS A 1 655 ? -22.781 28.281 5.465 1 97.94 655 CYS A N 1
ATOM 5017 C CA . CYS A 1 655 ? -22.094 29.422 4.848 1 97.94 655 CYS A CA 1
ATOM 5018 C C . CYS A 1 655 ? -22.969 30.672 4.871 1 97.94 655 CYS A C 1
ATOM 5020 O O . CYS A 1 655 ? -22.484 31.766 5.18 1 97.94 655 CYS A O 1
ATOM 5022 N N . ILE A 1 656 ? -24.266 30.516 4.652 1 98 656 ILE A N 1
ATOM 5023 C CA . ILE A 1 656 ? -25.219 31.625 4.715 1 98 656 ILE A CA 1
ATOM 5024 C C . ILE A 1 656 ? -25.328 32.125 6.152 1 98 656 ILE A C 1
ATOM 5026 O O . ILE A 1 656 ? -25.375 33.344 6.395 1 98 656 ILE A O 1
ATOM 5030 N N . ASP A 1 657 ? -25.297 31.234 7.004 1 97.81 657 ASP A N 1
ATOM 5031 C CA . ASP A 1 657 ? -25.359 31.578 8.422 1 97.81 657 ASP A CA 1
ATOM 5032 C C . ASP A 1 657 ? -24.125 32.375 8.844 1 97.81 657 ASP A C 1
ATOM 5034 O O . ASP A 1 657 ? -24.234 33.344 9.594 1 97.81 657 ASP A O 1
ATOM 5038 N N . LEU A 1 658 ? -22.938 31.953 8.406 1 97.81 658 LEU A N 1
ATOM 5039 C CA . LEU A 1 658 ? -21.703 32.656 8.75 1 97.81 658 LEU A CA 1
ATOM 5040 C C . LEU A 1 658 ? -21.688 34.062 8.141 1 97.81 658 LEU A C 1
ATOM 5042 O O . LEU A 1 658 ? -21.266 35 8.797 1 97.81 658 LEU A O 1
ATOM 5046 N N . ILE A 1 659 ? -22.141 34.188 6.926 1 97.44 659 ILE A N 1
ATOM 5047 C CA . ILE A 1 659 ? -22.203 35.5 6.273 1 97.44 659 ILE A CA 1
ATOM 5048 C C . ILE A 1 659 ? -23.188 36.406 7.012 1 97.44 659 ILE A C 1
ATOM 5050 O O . ILE A 1 659 ? -22.938 37.594 7.188 1 97.44 659 ILE A O 1
ATOM 5054 N N . HIS A 1 660 ? -24.312 35.844 7.469 1 96.69 660 HIS A N 1
ATOM 5055 C CA . HIS A 1 660 ? -25.281 36.594 8.273 1 96.69 660 HIS A CA 1
ATOM 5056 C C . HIS A 1 660 ? -24.672 37.062 9.57 1 96.69 660 HIS A C 1
ATOM 5058 O O . HIS A 1 660 ? -24.859 38.219 9.953 1 96.69 660 HIS A O 1
ATOM 5064 N N . LEU A 1 661 ? -23.891 36.219 10.234 1 96.56 661 LEU A N 1
ATOM 5065 C CA . LEU A 1 661 ? -23.234 36.594 11.477 1 96.56 661 LEU A CA 1
ATOM 5066 C C . LEU A 1 661 ? -22.25 37.75 11.242 1 96.56 661 LEU A C 1
ATOM 5068 O O . LEU A 1 661 ? -22.234 38.719 12 1 96.56 661 LEU A O 1
ATOM 5072 N N . ILE A 1 662 ? -21.406 37.688 10.203 1 97.06 662 ILE A N 1
ATOM 5073 C CA . ILE A 1 662 ? -20.406 38.719 9.906 1 97.06 662 ILE A CA 1
ATOM 5074 C C . ILE A 1 662 ? -21.094 40.031 9.547 1 97.06 662 ILE A C 1
ATOM 5076 O O . ILE A 1 662 ? -20.672 41.094 9.992 1 97.06 662 ILE A O 1
ATOM 5080 N N . ALA A 1 663 ? -22.234 39.969 8.867 1 95.81 663 ALA A N 1
ATOM 5081 C CA . ALA A 1 663 ? -22.969 41.188 8.484 1 95.81 663 ALA A CA 1
ATOM 5082 C C . ALA A 1 663 ? -23.562 41.875 9.711 1 95.81 663 ALA A C 1
ATOM 5084 O O . ALA A 1 663 ? -23.5 43.094 9.812 1 95.81 663 ALA A O 1
ATOM 5085 N N . VAL A 1 664 ? -24.062 41.125 10.633 1 94.69 664 VAL A N 1
ATOM 5086 C CA . VAL A 1 664 ? -24.672 41.719 11.836 1 94.69 664 VAL A CA 1
ATOM 5087 C C . VAL A 1 664 ? -23.578 42.312 12.719 1 94.69 664 VAL A C 1
ATOM 5089 O O . VAL A 1 664 ? -23.734 43.406 13.234 1 94.69 664 VAL A O 1
ATOM 5092 N N . GLN A 1 665 ? -22.469 41.656 12.867 1 95.31 665 GLN A N 1
ATOM 5093 C CA . GLN A 1 665 ? -21.391 42.125 13.758 1 95.31 665 GLN A CA 1
ATOM 5094 C C . GLN A 1 665 ? -20.688 43.344 13.172 1 95.31 665 GLN A C 1
ATOM 5096 O O . GLN A 1 665 ? -20.203 44.188 13.922 1 95.31 665 GLN A O 1
ATOM 5101 N N . CYS A 1 666 ? -20.641 43.469 11.875 1 95.56 666 CYS A N 1
ATOM 5102 C CA . CYS A 1 666 ? -19.906 44.562 11.242 1 95.56 666 CYS A CA 1
ATOM 5103 C C . CYS A 1 666 ? -20.812 45.781 11.031 1 95.56 666 CYS A C 1
ATOM 5105 O O . CYS A 1 666 ? -20.375 46.812 10.523 1 95.56 666 CYS A O 1
ATOM 5107 N N . THR A 1 667 ? -22.062 45.719 11.461 1 93.94 667 THR A N 1
ATOM 5108 C CA . THR A 1 667 ? -22.953 46.844 11.328 1 93.94 667 THR A CA 1
ATOM 5109 C C . THR A 1 667 ? -23.469 47.312 12.688 1 93.94 667 THR A C 1
ATOM 5111 O O . THR A 1 667 ? -24.344 48.188 12.773 1 93.94 667 THR A O 1
ATOM 5114 N N . MET A 1 668 ? -22.922 46.812 13.703 1 94.06 668 MET A N 1
ATOM 5115 C CA . MET A 1 668 ? -23.328 47.219 15.055 1 94.06 668 MET A CA 1
ATOM 5116 C C . MET A 1 668 ? -22.828 48.625 15.383 1 94.06 668 MET A C 1
ATOM 5118 O O . MET A 1 668 ? -21.797 49.031 14.867 1 94.06 668 MET A O 1
ATOM 5122 N N . ASP A 1 669 ? -23.594 49.406 16.172 1 94.5 669 ASP A N 1
ATOM 5123 C CA . ASP A 1 669 ? -23.188 50.719 16.594 1 94.5 669 ASP A CA 1
ATOM 5124 C C . ASP A 1 669 ? -22.469 50.688 17.953 1 94.5 669 ASP A C 1
ATOM 5126 O O . ASP A 1 669 ? -22.953 50.062 18.891 1 94.5 669 ASP A O 1
ATOM 5130 N N . ILE A 1 670 ? -21.297 51.156 17.969 1 95.56 670 ILE A N 1
ATOM 5131 C CA . ILE A 1 670 ? -20.484 51.25 19.188 1 95.56 670 ILE A CA 1
ATOM 5132 C C . ILE A 1 670 ? -20.141 52.688 19.5 1 95.56 670 ILE A C 1
ATOM 5134 O O . ILE A 1 670 ? -19.766 53.469 18.609 1 95.56 670 ILE A O 1
ATOM 5138 N N . PHE A 1 671 ? -20.406 53.219 20.703 1 95.38 671 PHE A N 1
ATOM 5139 C CA . PHE A 1 671 ? -20.047 54.531 21.156 1 95.38 671 PHE A CA 1
ATOM 5140 C C . PHE A 1 671 ? -19.234 54.469 22.453 1 95.38 671 PHE A C 1
ATOM 5142 O O . PHE A 1 671 ? -19.531 53.688 23.328 1 95.38 671 PHE A O 1
ATOM 5149 N N . LEU A 1 672 ? -18.156 55.219 22.547 1 96.25 672 LEU A N 1
ATOM 5150 C CA . LEU A 1 672 ? -17.328 55.312 23.734 1 96.25 672 LEU A CA 1
ATOM 5151 C C . LEU A 1 672 ? -17.656 56.562 24.547 1 96.25 672 LEU A C 1
ATOM 5153 O O . LEU A 1 672 ? -17.484 57.656 24.062 1 96.25 672 LEU A O 1
ATOM 5157 N N . ILE A 1 673 ? -18.047 56.406 25.781 1 95.38 673 ILE A N 1
ATOM 5158 C CA . ILE A 1 673 ? -18.422 57.5 26.672 1 95.38 673 ILE A CA 1
ATOM 5159 C C . ILE A 1 673 ? -17.203 57.906 27.5 1 95.38 673 ILE A C 1
ATOM 5161 O O . ILE A 1 673 ? -16.641 57.125 28.25 1 95.38 673 ILE A O 1
ATOM 5165 N N . ASP A 1 674 ? -16.797 59.094 27.359 1 94.06 674 ASP A N 1
ATOM 5166 C CA . ASP A 1 674 ? -15.695 59.656 28.141 1 94.06 674 ASP A CA 1
ATOM 5167 C C . ASP A 1 674 ? -16.219 60.312 29.406 1 94.06 674 ASP A C 1
ATOM 5169 O O . ASP A 1 674 ? -16.906 61.344 29.344 1 94.06 674 ASP A O 1
ATOM 5173 N N . TRP A 1 675 ? -15.891 59.938 30.625 1 93.12 675 TRP A N 1
ATOM 5174 C CA . TRP A 1 675 ? -16.375 60.438 31.922 1 93.12 675 TRP A CA 1
ATOM 5175 C C . TRP A 1 675 ? -15.422 61.469 32.5 1 93.12 675 TRP A C 1
ATOM 5177 O O . TRP A 1 675 ? -15.672 62.031 33.562 1 93.12 675 TRP A O 1
ATOM 5187 N N . GLU A 1 676 ? -14.289 61.781 31.844 1 90.94 676 GLU A N 1
ATOM 5188 C CA . GLU A 1 676 ? -13.281 62.656 32.406 1 90.94 676 GLU A CA 1
ATOM 5189 C C . GLU A 1 676 ? -13.789 64.125 32.5 1 90.94 676 GLU A C 1
ATOM 5191 O O . GLU A 1 676 ? -14.312 64.625 31.516 1 90.94 676 GLU A O 1
ATOM 5196 N N . PRO A 1 677 ? -13.703 64.812 33.719 1 84.5 677 PRO A N 1
ATOM 5197 C CA . PRO A 1 677 ? -14.141 66.188 33.844 1 84.5 677 PRO A CA 1
ATOM 5198 C C . PRO A 1 677 ? -13.141 67.188 33.281 1 84.5 677 PRO A C 1
ATOM 5200 O O . PRO A 1 677 ? -11.938 66.938 33.25 1 84.5 677 PRO A O 1
ATOM 5203 N N . PRO A 1 678 ? -13.648 68.375 32.719 1 78.31 678 PRO A N 1
ATOM 5204 C CA . PRO A 1 678 ? -12.727 69.375 32.156 1 78.31 678 PRO A CA 1
ATOM 5205 C C . PRO A 1 678 ? -11.844 70 33.25 1 78.31 678 PRO A C 1
ATOM 5207 O O . PRO A 1 678 ? -12.266 70.125 34.406 1 78.31 678 PRO A O 1
ATOM 5210 N N . LYS A 1 679 ? -10.5 70.188 33.25 1 67.44 679 LYS A N 1
ATOM 5211 C CA . LYS A 1 679 ? -9.531 70.75 34.188 1 67.44 679 LYS A CA 1
ATOM 5212 C C . LYS A 1 679 ? -9.727 72.25 34.344 1 67.44 679 LYS A C 1
ATOM 5214 O O . LYS A 1 679 ? -9.641 73 33.375 1 67.44 679 LYS A O 1
ATOM 5219 N N . PHE A 1 680 ? -10.719 72.812 35.125 1 53.62 680 PHE A N 1
ATOM 5220 C CA . PHE A 1 680 ? -10.953 74.25 35.344 1 53.62 680 PHE A CA 1
ATOM 5221 C C . PHE A 1 680 ? -9.773 74.875 36.094 1 53.62 680 PHE A C 1
ATOM 5223 O O . PHE A 1 680 ? -9.141 74.25 36.938 1 53.62 680 PHE A O 1
ATOM 5230 N N . ASN A 1 681 ? -9.141 75.938 35.625 1 42 681 ASN A N 1
ATOM 5231 C CA . ASN A 1 681 ? -8.305 76.875 36.344 1 42 681 ASN A CA 1
ATOM 5232 C C . ASN A 1 681 ? -9.031 77.438 37.562 1 42 681 ASN A C 1
ATOM 5234 O O . ASN A 1 681 ? -10.039 78.125 37.438 1 42 681 ASN A O 1
ATOM 5238 N N . ARG A 1 682 ? -9.07 76.875 38.812 1 38.75 682 ARG A N 1
ATOM 5239 C CA . ARG A 1 682 ? -9.555 77.5 40.062 1 38.75 682 ARG A CA 1
ATOM 5240 C C . ARG A 1 682 ? -8.898 78.812 40.312 1 38.75 682 ARG A C 1
ATOM 5242 O O . ARG A 1 682 ? -7.695 78.938 40.562 1 38.75 682 ARG A O 1
ATOM 5249 N N . ASN A 1 683 ? -9.25 80 39.688 1 31.8 683 ASN A N 1
ATOM 5250 C CA . ASN A 1 683 ? -9.008 81.25 40.406 1 31.8 683 ASN A CA 1
ATOM 5251 C C . ASN A 1 683 ? -9.633 81.188 41.781 1 31.8 683 ASN A C 1
ATOM 5253 O O . ASN A 1 683 ? -10.852 81.125 41.938 1 31.8 683 ASN A O 1
ATOM 5257 N N . ILE A 1 684 ? -8.984 80.625 42.781 1 32.06 684 ILE A N 1
ATOM 5258 C CA . ILE A 1 684 ? -9.305 80.688 44.219 1 32.06 684 ILE A CA 1
ATOM 5259 C C . ILE A 1 684 ? -9.547 82.125 44.625 1 32.06 684 ILE A C 1
ATOM 5261 O O . ILE A 1 684 ? -8.609 82.938 44.656 1 32.06 684 ILE A O 1
ATOM 5265 N N . ASN A 1 685 ? -10.555 82.938 44.219 1 27.59 685 ASN A N 1
ATOM 5266 C CA . ASN A 1 685 ? -10.867 84.125 45 1 27.59 685 ASN A CA 1
ATOM 5267 C C . ASN A 1 685 ? -11.211 83.75 46.438 1 27.59 685 ASN A C 1
ATOM 5269 O O . ASN A 1 685 ? -12.031 82.875 46.719 1 27.59 685 ASN A O 1
ATOM 5273 N N . ASN A 1 686 ? -10.367 84.062 47.438 1 26.58 686 ASN A N 1
ATOM 5274 C CA . ASN A 1 686 ? -10.375 84 48.906 1 26.58 686 ASN A CA 1
ATOM 5275 C C . ASN A 1 686 ? -11.602 84.688 49.469 1 26.58 686 ASN A C 1
ATOM 5277 O O . ASN A 1 686 ? -11.602 85.875 49.656 1 26.58 686 ASN A O 1
ATOM 5281 N N . VAL A 1 687 ? -12.875 84.438 49.062 1 25.47 687 VAL A N 1
ATOM 5282 C CA . VAL A 1 687 ? -13.891 85.188 49.844 1 25.47 687 VAL A CA 1
ATOM 5283 C C . VAL A 1 687 ? -13.93 84.562 51.281 1 25.47 687 VAL A C 1
ATOM 5285 O O . VAL A 1 687 ? -13.977 83.375 51.438 1 25.47 687 VAL A O 1
ATOM 5288 N N . ASN A 1 688 ? -13.5 85.375 52.344 1 23.5 688 ASN A N 1
ATOM 5289 C CA . ASN A 1 688 ? -13.438 85.25 53.781 1 23.5 688 ASN A CA 1
ATOM 5290 C C . ASN A 1 688 ? -14.797 84.875 54.375 1 23.5 688 ASN A C 1
ATOM 5292 O O . ASN A 1 688 ? -15.766 85.625 54.219 1 23.5 688 ASN A O 1
ATOM 5296 N N . PRO A 1 689 ? -15.234 83.562 54.469 1 24.66 689 PRO A N 1
ATOM 5297 C CA . PRO A 1 689 ? -16.547 83.25 55.031 1 24.66 689 PRO A CA 1
ATOM 5298 C C . PRO A 1 689 ? -16.703 83.812 56.469 1 24.66 689 PRO A C 1
ATOM 5300 O O . PRO A 1 689 ? -15.742 83.812 57.219 1 24.66 689 PRO A O 1
ATOM 5303 N N . PRO A 1 690 ? -17.641 84.75 56.656 1 23.7 690 PRO A N 1
ATOM 5304 C CA . PRO A 1 690 ? -17.859 85.25 58 1 23.7 690 PRO A CA 1
ATOM 5305 C C . PRO A 1 690 ? -18.234 84.188 59 1 23.7 690 PRO A C 1
ATOM 5307 O O . PRO A 1 690 ? -18.703 83.125 58.625 1 23.7 690 PRO A O 1
ATOM 5310 N N . SER A 1 691 ? -17.766 84.188 60.25 1 20.7 691 SER A N 1
ATOM 5311 C CA . SER A 1 691 ? -17.672 83.375 61.469 1 20.7 691 SER A CA 1
ATOM 5312 C C . SER A 1 691 ? -19.062 83.062 62.031 1 20.7 691 SER A C 1
ATOM 5314 O O . SER A 1 691 ? -19.172 82.5 63.125 1 20.7 691 SER A O 1
ATOM 5316 N N . ASN A 1 692 ? -20.297 83.375 61.406 1 20.09 692 ASN A N 1
ATOM 5317 C CA . ASN A 1 692 ? -21.359 83.375 62.406 1 20.09 692 ASN A CA 1
ATOM 5318 C C . ASN A 1 692 ? -21.594 81.938 62.938 1 20.09 692 ASN A C 1
ATOM 5320 O O . ASN A 1 692 ? -21.547 81 62.188 1 20.09 692 ASN A O 1
ATOM 5324 N N . THR A 1 693 ? -21.562 81.75 64.25 1 19.03 693 THR A N 1
ATOM 5325 C CA . THR A 1 693 ? -21.484 80.688 65.25 1 19.03 693 THR A CA 1
ATOM 5326 C C . THR A 1 693 ? -22.703 79.812 65.188 1 19.03 693 THR A C 1
ATOM 5328 O O . THR A 1 693 ? -22.594 78.562 65.438 1 19.03 693 THR A O 1
ATOM 5331 N N . ASP A 1 694 ? -24.047 80.188 65.125 1 18.94 694 ASP A N 1
ATOM 5332 C CA . ASP A 1 694 ? -24.953 79.625 66.125 1 18.94 694 ASP A CA 1
ATOM 5333 C C . ASP A 1 694 ? -25.578 78.312 65.625 1 18.94 694 ASP A C 1
ATOM 5335 O O . ASP A 1 694 ? -26.438 78.312 64.75 1 18.94 694 ASP A O 1
ATOM 5339 N N . ILE A 1 695 ? -24.859 77.312 65.375 1 19.61 695 ILE A N 1
ATOM 5340 C CA . ILE A 1 695 ? -25.328 76 64.875 1 19.61 695 ILE A CA 1
ATOM 5341 C C . ILE A 1 695 ? -26.25 75.312 65.875 1 19.61 695 ILE A C 1
ATOM 5343 O O . ILE A 1 695 ? -25.797 74.812 66.875 1 19.61 695 ILE A O 1
ATOM 5347 N N . GLN A 1 696 ? -27.453 76 66.125 1 18.56 696 GLN A N 1
ATOM 5348 C CA . GLN A 1 696 ? -28.375 75.438 67.125 1 18.56 696 GLN A CA 1
ATOM 5349 C C . GLN A 1 696 ? -28.797 74.062 66.75 1 18.56 696 GLN A C 1
ATOM 5351 O O . GLN A 1 696 ? -28.906 73.75 65.562 1 18.56 696 GLN A O 1
ATOM 5356 N N . SER A 1 697 ? -28.953 73.125 67.688 1 19.09 697 SER A N 1
ATOM 5357 C CA . SER A 1 697 ? -29.047 71.688 67.938 1 19.09 697 SER A CA 1
ATOM 5358 C C . SER A 1 697 ? -30.391 71.125 67.438 1 19.09 697 SER A C 1
ATOM 5360 O O . SER A 1 697 ? -30.719 69.938 67.75 1 19.09 697 SER A O 1
ATOM 5362 N N . SER A 1 698 ? -31.266 71.938 66.688 1 17.72 698 SER A N 1
ATOM 5363 C CA . SER A 1 698 ? -32.625 71.5 66.812 1 17.72 698 SER A CA 1
ATOM 5364 C C . SER A 1 698 ? -32.781 70 66.375 1 17.72 698 SER A C 1
ATOM 5366 O O . SER A 1 698 ? -32 69.562 65.562 1 17.72 698 SER A O 1
ATOM 5368 N N . SER A 1 699 ? -33.75 69.312 67 1 19.17 699 SER A N 1
ATOM 5369 C CA . SER A 1 699 ? -34.312 68 67.25 1 19.17 699 SER A CA 1
ATOM 5370 C C . SER A 1 699 ? -34.875 67.375 66 1 19.17 699 SER A C 1
ATOM 5372 O O . SER A 1 699 ? -35.25 68.125 65.062 1 19.17 699 SER A O 1
ATOM 5374 N N . ARG A 1 700 ? -35 66 65.812 1 18.78 700 ARG A N 1
ATOM 5375 C CA . ARG A 1 700 ? -34.938 64.812 65 1 18.78 700 ARG A CA 1
ATOM 5376 C C . ARG A 1 700 ? -36.281 64.562 64.312 1 18.78 700 ARG A C 1
ATOM 5378 O O . ARG A 1 700 ? -36.344 63.781 63.375 1 18.78 700 ARG A O 1
ATOM 5385 N N . SER A 1 701 ? -37.469 65.062 64.75 1 19.27 701 SER A N 1
ATOM 5386 C CA . SER A 1 701 ? -38.5 64 64.562 1 19.27 701 SER A CA 1
ATOM 5387 C C . SER A 1 701 ? -38.906 63.906 63.125 1 19.27 701 SER A C 1
ATOM 5389 O O . SER A 1 701 ? -38.781 64.812 62.375 1 19.27 701 SER A O 1
ATOM 5391 N N . GLN A 1 702 ? -39.375 62.656 62.594 1 17 702 GLN A N 1
ATOM 5392 C CA . GLN A 1 702 ? -39.5 61.844 61.406 1 17 702 GLN A CA 1
ATOM 5393 C C . GLN A 1 702 ? -40.688 62.281 60.562 1 17 702 GLN A C 1
ATOM 5395 O O . GLN A 1 702 ? -40.938 61.688 59.5 1 17 702 GLN A O 1
ATOM 5400 N N . SER A 1 703 ? -41.625 63.188 61 1 17.94 703 SER A N 1
ATOM 5401 C CA . SER A 1 703 ? -42.938 62.875 60.438 1 17.94 703 SER A CA 1
ATOM 5402 C C . SER A 1 703 ? -42.906 62.938 58.906 1 17.94 703 SER A C 1
ATOM 5404 O O . SER A 1 703 ? -42.281 63.844 58.344 1 17.94 703 SER A O 1
ATOM 5406 N N . LEU A 1 704 ? -43.344 61.812 58.219 1 17.8 704 LEU A N 1
ATOM 5407 C CA . LEU A 1 704 ? -43.344 61.188 56.906 1 17.8 704 LEU A CA 1
ATOM 5408 C C . LEU A 1 704 ? -44.25 61.938 55.938 1 17.8 704 LEU A C 1
ATOM 5410 O O . LEU A 1 704 ? -44.406 61.531 54.781 1 17.8 704 LEU A O 1
ATOM 5414 N N . GLY A 1 705 ? -45.062 62.969 56.438 1 18.12 705 GLY A N 1
ATOM 5415 C CA . GLY A 1 705 ? -46.281 63.156 55.656 1 18.12 705 GLY A CA 1
ATOM 5416 C C . GLY A 1 705 ? -46 63.625 54.219 1 18.12 705 GLY A C 1
ATOM 5417 O O . GLY A 1 705 ? -46.781 64.438 53.688 1 18.12 705 GLY A O 1
ATOM 5418 N N . LYS A 1 706 ? -45.094 63.156 53.531 1 18.53 706 LYS A N 1
ATOM 5419 C CA . LYS A 1 706 ? -44.656 64 52.406 1 18.53 706 LYS A CA 1
ATOM 5420 C C . LYS A 1 706 ? -45.719 64 51.312 1 18.53 706 LYS A C 1
ATOM 5422 O O . LYS A 1 706 ? -45.438 64.5 50.219 1 18.53 706 LYS A O 1
ATOM 5427 N N . TYR A 1 707 ? -46.906 63.344 51.438 1 17.88 707 TYR A N 1
ATOM 5428 C CA . TYR A 1 707 ? -47.281 63.094 50.031 1 17.88 707 TYR A CA 1
ATOM 5429 C C . TYR A 1 707 ? -47.812 64.375 49.406 1 17.88 707 TYR A C 1
ATOM 5431 O O . TYR A 1 707 ? -48.906 64.875 49.781 1 17.88 707 TYR A O 1
ATOM 5439 N N . ASN A 1 708 ? -47.094 65.438 49.25 1 16.59 708 ASN A N 1
ATOM 5440 C CA . ASN A 1 708 ? -47.656 66.688 48.719 1 16.59 708 ASN A CA 1
ATOM 5441 C C . ASN A 1 708 ? -48.344 66.5 47.375 1 16.59 708 ASN A C 1
ATOM 5443 O O . ASN A 1 708 ? -47.688 66.125 46.375 1 16.59 708 ASN A O 1
ATOM 5447 N N . ILE A 1 709 ? -49.406 65.688 47.438 1 18.23 709 ILE A N 1
ATOM 5448 C CA . ILE A 1 709 ? -50.125 65.688 46.188 1 18.23 709 ILE A CA 1
ATOM 5449 C C . ILE A 1 709 ? -50.156 67.062 45.594 1 18.23 709 ILE A C 1
ATOM 5451 O O . ILE A 1 709 ? -50.375 68.062 46.281 1 18.23 709 ILE A O 1
ATOM 5455 N N . ILE A 1 710 ? -49.844 67.125 44.344 1 17.84 710 ILE A N 1
ATOM 5456 C CA . ILE A 1 710 ? -49.656 68 43.219 1 17.84 710 ILE A CA 1
ATOM 5457 C C . ILE A 1 710 ? -50.938 68.75 42.938 1 17.84 710 ILE A C 1
ATOM 5459 O O . ILE A 1 710 ? -51.469 68.688 41.812 1 17.84 710 ILE A O 1
ATOM 5463 N N . SER A 1 711 ? -51.719 69 44 1 16.53 711 SER A N 1
ATOM 5464 C CA . SER A 1 711 ? -53 69.5 43.469 1 16.53 711 SER A CA 1
ATOM 5465 C C . SER A 1 711 ? -52.75 70.688 42.5 1 16.53 711 SER A C 1
ATOM 5467 O O . SER A 1 711 ? -53.406 70.75 41.469 1 16.53 711 SER A O 1
ATOM 5469 N N . ASP A 1 712 ? -52.281 71.688 43.031 1 16.89 712 ASP A N 1
ATOM 5470 C CA . ASP A 1 712 ? -53.125 72.875 42.844 1 16.89 712 ASP A CA 1
ATOM 5471 C C . ASP A 1 712 ? -52.906 73.5 41.438 1 16.89 712 ASP A C 1
ATOM 5473 O O . ASP A 1 712 ? -53.656 74.375 41.031 1 16.89 712 ASP A O 1
ATOM 5477 N N . MET A 1 713 ? -51.656 73.562 40.938 1 16.86 713 MET A N 1
ATOM 5478 C CA . MET A 1 713 ? -51.312 74.938 40.469 1 16.86 713 MET A CA 1
ATOM 5479 C C . MET A 1 713 ? -52.094 75.25 39.188 1 16.86 713 MET A C 1
ATOM 5481 O O . MET A 1 713 ? -52.031 76.375 38.719 1 16.86 713 MET A O 1
ATOM 5485 N N . THR A 1 714 ? -52.625 74.375 38.375 1 17.75 714 THR A N 1
ATOM 5486 C CA . THR A 1 714 ? -52.531 74.812 37 1 17.75 714 THR A CA 1
ATOM 5487 C C . THR A 1 714 ? -53.438 76 36.781 1 17.75 714 THR A C 1
ATOM 5489 O O . THR A 1 714 ? -53.844 76.312 35.656 1 17.75 714 THR A O 1
ATOM 5492 N N . ASP A 1 715 ? -53.625 76.812 37.719 1 16.62 715 ASP A N 1
ATOM 5493 C CA . ASP A 1 715 ? -54.625 77.75 37.219 1 16.62 715 ASP A CA 1
ATOM 5494 C C . ASP A 1 715 ? -54.156 78.375 35.875 1 16.62 715 ASP A C 1
ATOM 5496 O O . ASP A 1 715 ? -53 78.188 35.5 1 16.62 715 ASP A O 1
ATOM 5500 N N . ASN A 1 716 ? -54.344 79.688 35.719 1 16.59 716 ASN A N 1
ATOM 5501 C CA . ASN A 1 716 ? -54.906 80.625 34.75 1 16.59 716 ASN A CA 1
ATOM 5502 C C . ASN A 1 716 ? -53.812 81.25 33.875 1 16.59 716 ASN A C 1
ATOM 5504 O O . ASN A 1 716 ? -53.25 82.312 34.188 1 16.59 716 ASN A O 1
ATOM 5508 N N . LEU A 1 717 ? -52.719 80.562 33.5 1 17.47 717 LEU A N 1
ATOM 5509 C CA . LEU A 1 717 ? -51.75 81.188 32.625 1 17.47 717 LEU A CA 1
ATOM 5510 C C . LEU A 1 717 ? -52.438 81.75 31.391 1 17.47 717 LEU A C 1
ATOM 5512 O O . LEU A 1 717 ? -53.031 81 30.609 1 17.47 717 LEU A O 1
ATOM 5516 N N . VAL A 1 718 ? -52.938 82.938 31.516 1 18 718 VAL A N 1
ATOM 5517 C CA . VAL A 1 718 ? -53.469 83.812 30.453 1 18 718 VAL A CA 1
ATOM 5518 C C . VAL A 1 718 ? -52.438 83.938 29.344 1 18 718 VAL A C 1
ATOM 5520 O O . VAL A 1 718 ? -51.25 84.125 29.609 1 18 718 VAL A O 1
ATOM 5523 N N . VAL A 1 719 ? -52.781 83.75 28.031 1 18.78 719 VAL A N 1
ATOM 5524 C CA . VAL A 1 719 ? -52.406 83.625 26.625 1 18.78 719 VAL A CA 1
ATOM 5525 C C . VAL A 1 719 ? -51.844 85 26.141 1 18.78 719 VAL A C 1
ATOM 5527 O O . VAL A 1 719 ? -52.594 85.875 25.734 1 18.78 719 VAL A O 1
ATOM 5530 N N . ARG A 1 720 ? -51.062 85.75 26.828 1 18.8 720 ARG A N 1
ATOM 5531 C CA . ARG A 1 720 ? -50.844 87 26.156 1 18.8 720 ARG A CA 1
ATOM 5532 C C . ARG A 1 720 ? -50.188 86.812 24.781 1 18.8 720 ARG A C 1
ATOM 5534 O O . ARG A 1 720 ? -49.438 85.875 24.594 1 18.8 720 ARG A O 1
ATOM 5541 N N . SER A 1 721 ? -50.531 87.688 23.781 1 18.77 721 SER A N 1
ATOM 5542 C CA . SER A 1 721 ? -50.531 87.812 22.328 1 18.77 721 SER A CA 1
ATOM 5543 C C . SER A 1 721 ? -49.094 87.875 21.797 1 18.77 721 SER A C 1
ATOM 5545 O O . SER A 1 721 ? -48.188 88.25 22.531 1 18.77 721 SER A O 1
ATOM 5547 N N . LYS A 1 722 ? -48.938 87.812 20.406 1 19.22 722 LYS A N 1
ATOM 5548 C CA . LYS A 1 722 ? -48.125 87.375 19.281 1 19.22 722 LYS A CA 1
ATOM 5549 C C . LYS A 1 722 ? -46.969 88.312 19.016 1 19.22 722 LYS A C 1
ATOM 5551 O O . LYS A 1 722 ? -45.844 87.938 18.75 1 19.22 722 LYS A O 1
ATOM 5556 N N . LYS A 1 723 ? -47.156 89.625 18.875 1 19.08 723 LYS A N 1
ATOM 5557 C CA . LYS A 1 723 ? -46.719 90.125 17.578 1 19.08 723 LYS A CA 1
ATOM 5558 C C . LYS A 1 723 ? -45.219 90.312 17.531 1 19.08 723 LYS A C 1
ATOM 5560 O O . LYS A 1 723 ? -44.531 89.875 16.609 1 19.08 723 LYS A O 1
ATOM 5565 N N . GLU A 1 724 ? -44.719 91.562 17.531 1 18.41 724 GLU A N 1
ATOM 5566 C CA . GLU A 1 724 ? -43.969 92.25 16.484 1 18.41 724 GLU A CA 1
ATOM 5567 C C . GLU A 1 724 ? -42.469 92.188 16.75 1 18.41 724 GLU A C 1
ATOM 5569 O O . GLU A 1 724 ? -41.656 92.812 16.047 1 18.41 724 GLU A O 1
ATOM 5574 N N . LEU A 1 725 ? -41.969 91.625 17.828 1 18.58 725 LEU A N 1
ATOM 5575 C CA . LEU A 1 725 ? -40.625 92.125 17.969 1 18.58 725 LEU A CA 1
ATOM 5576 C C . LEU A 1 725 ? -39.719 91.688 16.797 1 18.58 725 LEU A C 1
ATOM 5578 O O . LEU A 1 725 ? -39.5 90.5 16.594 1 18.58 725 LEU A O 1
ATOM 5582 N N . ARG A 1 726 ? -39.312 92.562 15.844 1 20.33 726 ARG A N 1
ATOM 5583 C CA . ARG A 1 726 ? -38.594 92.75 14.594 1 20.33 726 ARG A CA 1
ATOM 5584 C C . ARG A 1 726 ? -37.156 92.312 14.727 1 20.33 726 ARG A C 1
ATOM 5586 O O . ARG A 1 726 ? -36.656 92.125 15.836 1 20.33 726 ARG A O 1
ATOM 5593 N N . SER A 1 727 ? -36.25 92.625 13.68 1 19.16 727 SER A N 1
ATOM 5594 C CA . SER A 1 727 ? -35.312 92.188 12.648 1 19.16 727 SER A CA 1
ATOM 5595 C C . SER A 1 727 ? -33.875 92.188 13.148 1 19.16 727 SER A C 1
ATOM 5597 O O . SER A 1 727 ? -33.094 91.312 12.766 1 19.16 727 SER A O 1
ATOM 5599 N N . SER A 1 728 ? -33.312 93.188 13.82 1 20.75 728 SER A N 1
ATOM 5600 C CA . SER A 1 728 ? -32.062 93.688 13.258 1 20.75 728 SER A CA 1
ATOM 5601 C C . SER A 1 728 ? -30.875 92.875 13.734 1 20.75 728 SER A C 1
ATOM 5603 O O . SER A 1 728 ? -29.734 93.375 13.758 1 20.75 728 SER A O 1
ATOM 5605 N N . LEU A 1 729 ? -30.969 91.688 14.203 1 19.69 729 LEU A N 1
ATOM 5606 C CA . LEU A 1 729 ? -29.766 91.125 14.812 1 19.69 729 LEU A CA 1
ATOM 5607 C C . LEU A 1 729 ? -28.688 90.938 13.766 1 19.69 729 LEU A C 1
ATOM 5609 O O . LEU A 1 729 ? -28.906 90.188 12.797 1 19.69 729 LEU A O 1
ATOM 5613 N N . GLN A 1 730 ? -27.797 92 13.594 1 22.73 730 GLN A N 1
ATOM 5614 C CA . GLN A 1 730 ? -26.656 91.938 12.695 1 22.73 730 GLN A CA 1
ATOM 5615 C C . GLN A 1 730 ? -25.781 90.688 13.016 1 22.73 730 GLN A C 1
ATOM 5617 O O . GLN A 1 730 ? -25.422 90.5 14.172 1 22.73 730 GLN A O 1
ATOM 5622 N N . PRO A 1 731 ? -25.75 89.688 12.219 1 23.5 731 PRO A N 1
ATOM 5623 C CA . PRO A 1 731 ? -25.219 88.312 12.336 1 23.5 731 PRO A CA 1
ATOM 5624 C C . PRO A 1 731 ? -23.703 88.312 12.539 1 23.5 731 PRO A C 1
ATOM 5626 O O . PRO A 1 731 ? -23.156 87.25 12.953 1 23.5 731 PRO A O 1
ATOM 5629 N N . SER A 1 732 ? -22.922 89.312 12.023 1 25.36 732 SER A N 1
ATOM 5630 C CA . SER A 1 732 ? -21.75 88.75 11.336 1 25.36 732 SER A CA 1
ATOM 5631 C C . SER A 1 732 ? -20.688 88.312 12.336 1 25.36 732 SER A C 1
ATOM 5633 O O . SER A 1 732 ? -19.672 87.75 11.945 1 25.36 732 SER A O 1
ATOM 5635 N N . SER A 1 733 ? -20.438 89 13.43 1 27.89 733 SER A N 1
ATOM 5636 C CA . SER A 1 733 ? -19.047 88.812 13.852 1 27.89 733 SER A CA 1
ATOM 5637 C C . SER A 1 733 ? -18.781 87.375 14.148 1 27.89 733 SER A C 1
ATOM 5639 O O . SER A 1 733 ? -19.422 86.75 15.016 1 27.89 733 SER A O 1
ATOM 5641 N N . ILE A 1 734 ? -18.359 86.625 13.133 1 27.7 734 ILE A N 1
ATOM 5642 C CA . ILE A 1 734 ? -17.859 85.25 13.125 1 27.7 734 ILE A CA 1
ATOM 5643 C C . ILE A 1 734 ? -16.922 85 14.312 1 27.7 734 ILE A C 1
ATOM 5645 O O . ILE A 1 734 ? -15.938 85.75 14.469 1 27.7 734 ILE A O 1
ATOM 5649 N N . ILE A 1 735 ? -17.344 84.5 15.406 1 28.39 735 ILE A N 1
ATOM 5650 C CA . ILE A 1 735 ? -16.641 83.875 16.516 1 28.39 735 ILE A CA 1
ATOM 5651 C C . ILE A 1 735 ? -15.469 83.062 15.977 1 28.39 735 ILE A C 1
ATOM 5653 O O . ILE A 1 735 ? -15.656 82.062 15.25 1 28.39 735 ILE A O 1
ATOM 5657 N N . SER A 1 736 ? -14.438 83.688 15.438 1 32.19 736 SER A N 1
ATOM 5658 C CA . SER A 1 736 ? -13.203 82.875 15.359 1 32.19 736 SER A CA 1
ATOM 5659 C C . SER A 1 736 ? -13.039 82 16.578 1 32.19 736 SER A C 1
ATOM 5661 O O . SER A 1 736 ? -12.617 82.5 17.641 1 32.19 736 SER A O 1
ATOM 5663 N N . ASP A 1 737 ? -13.992 81.312 17.047 1 32.66 737 ASP A N 1
ATOM 5664 C CA . ASP A 1 737 ? -14 80.312 18.109 1 32.66 737 ASP A CA 1
ATOM 5665 C C . ASP A 1 737 ? -12.789 79.438 18.031 1 32.66 737 ASP A C 1
ATOM 5667 O O . ASP A 1 737 ? -12.688 78.562 17.109 1 32.66 737 ASP A O 1
ATOM 5671 N N . GLN A 1 738 ? -11.625 79.875 18.234 1 37.09 738 GLN A N 1
ATOM 5672 C CA . GLN A 1 738 ? -10.5 79.062 18.609 1 37.09 738 GLN A CA 1
ATOM 5673 C C . GLN A 1 738 ? -10.961 77.812 19.422 1 37.09 738 GLN A C 1
ATOM 5675 O O . GLN A 1 738 ? -11.703 78 20.406 1 37.09 738 GLN A O 1
ATOM 5680 N N . MET A 1 739 ? -11.133 76.688 18.875 1 46.03 739 MET A N 1
ATOM 5681 C CA . MET A 1 739 ? -11.445 75.375 19.469 1 46.03 739 MET A CA 1
ATOM 5682 C C . MET A 1 739 ? -10.805 75.25 20.844 1 46.03 739 MET A C 1
ATOM 5684 O O . MET A 1 739 ? -9.578 75.25 20.969 1 46.03 739 MET A O 1
ATOM 5688 N N . GLU A 1 740 ? -11.344 75.812 21.891 1 49.88 740 GLU A N 1
ATOM 5689 C CA . GLU A 1 740 ? -10.898 75.688 23.266 1 49.88 740 GLU A CA 1
ATOM 5690 C C . GLU A 1 740 ? -10.57 74.25 23.625 1 49.88 740 GLU A C 1
ATOM 5692 O O . GLU A 1 740 ? -11.43 73.375 23.516 1 49.88 740 GLU A O 1
ATOM 5697 N N . ASP A 1 741 ? -9.352 73.75 23.594 1 60.22 741 ASP A N 1
ATOM 5698 C CA . ASP A 1 741 ? -8.852 72.5 24.109 1 60.22 741 ASP A CA 1
ATOM 5699 C C . ASP A 1 741 ? -9.359 72.188 25.531 1 60.22 741 ASP A C 1
ATOM 5701 O O . ASP A 1 741 ? -9.125 73 26.438 1 60.22 741 ASP A O 1
ATOM 5705 N N . THR A 1 742 ? -10.398 71.375 25.766 1 66.5 742 THR A N 1
ATOM 5706 C CA . THR A 1 742 ? -10.984 71 27.047 1 66.5 742 THR A CA 1
ATOM 5707 C C . THR A 1 742 ? -9.922 70.5 28.016 1 66.5 742 THR A C 1
ATOM 5709 O O . THR A 1 742 ? -10.156 70.438 29.219 1 66.5 742 THR A O 1
ATOM 5712 N N . GLY A 1 743 ? -8.664 70.25 27.562 1 75.88 743 GLY A N 1
ATOM 5713 C CA . GLY A 1 743 ? -7.562 69.812 28.406 1 75.88 743 GLY A CA 1
ATOM 5714 C C . GLY A 1 743 ? -7.57 68.375 28.672 1 75.88 743 GLY A C 1
ATOM 5715 O O . GLY A 1 743 ? -6.695 67.812 29.375 1 75.88 743 GLY A O 1
ATOM 5716 N N . ILE A 1 744 ? -8.562 67.562 28.094 1 86.75 744 ILE A N 1
ATOM 5717 C CA . ILE A 1 744 ? -8.656 66.125 28.328 1 86.75 744 ILE A CA 1
ATOM 5718 C C . ILE A 1 744 ? -7.93 65.375 27.203 1 86.75 744 ILE A C 1
ATOM 5720 O O . ILE A 1 744 ? -8.141 65.688 26.031 1 86.75 744 ILE A O 1
ATOM 5724 N N . SER A 1 745 ? -7.113 64.375 27.594 1 89.81 745 SER A N 1
ATOM 5725 C CA . SER A 1 745 ? -6.332 63.625 26.625 1 89.81 745 SER A CA 1
ATOM 5726 C C . SER A 1 745 ? -7.203 62.625 25.891 1 89.81 745 SER A C 1
ATOM 5728 O O . SER A 1 745 ? -7.984 61.906 26.516 1 89.81 745 SER A O 1
ATOM 5730 N N . VAL A 1 746 ? -7.137 62.438 24.547 1 91.06 746 VAL A N 1
ATOM 5731 C CA . VAL A 1 746 ? -7.914 61.531 23.719 1 91.06 746 VAL A CA 1
ATOM 5732 C C . VAL A 1 746 ? -7.254 60.156 23.703 1 91.06 746 VAL A C 1
ATOM 5734 O O . VAL A 1 746 ? -7.879 59.156 23.328 1 91.06 746 VAL A O 1
ATOM 5737 N N . TRP A 1 747 ? -6.02 60.031 24.219 1 92.62 747 TRP A N 1
ATOM 5738 C CA . TRP A 1 747 ? -5.242 58.781 24.094 1 92.62 747 TRP A CA 1
ATOM 5739 C C . TRP A 1 747 ? -5.879 57.656 24.891 1 92.62 747 TRP A C 1
ATOM 5741 O O . TRP A 1 747 ? -5.68 56.5 24.578 1 92.62 747 TRP A O 1
ATOM 5751 N N . ARG A 1 748 ? -6.688 57.938 25.906 1 93.88 748 ARG A N 1
ATOM 5752 C CA . ARG A 1 748 ? -7.438 56.938 26.641 1 93.88 748 ARG A CA 1
ATOM 5753 C C . ARG A 1 748 ? -8.469 56.25 25.734 1 93.88 748 ARG A C 1
ATOM 5755 O O . ARG A 1 748 ? -8.562 55.031 25.688 1 93.88 748 ARG A O 1
ATOM 5762 N N . ILE A 1 749 ? -9.195 57.031 24.938 1 93.88 749 ILE A N 1
ATOM 5763 C CA . ILE A 1 749 ? -10.227 56.531 24.047 1 93.88 749 ILE A CA 1
ATOM 5764 C C . ILE A 1 749 ? -9.586 55.75 22.906 1 93.88 749 ILE A C 1
ATOM 5766 O O . ILE A 1 749 ? -10.117 54.719 22.484 1 93.88 749 ILE A O 1
ATOM 5770 N N . ILE A 1 750 ? -8.445 56.25 22.438 1 94.56 750 ILE A N 1
ATOM 5771 C CA . ILE A 1 750 ? -7.754 55.594 21.344 1 94.56 750 ILE A CA 1
ATOM 5772 C C . ILE A 1 750 ? -7.262 54.219 21.812 1 94.56 750 ILE A C 1
ATOM 5774 O O . ILE A 1 750 ? -7.375 53.219 21.078 1 94.56 750 ILE A O 1
ATOM 5778 N N . TYR A 1 751 ? -6.727 54.125 23 1 94.81 751 TYR A N 1
ATOM 5779 C CA . TYR A 1 751 ? -6.23 52.875 23.531 1 94.81 751 TYR A CA 1
ATOM 5780 C C . TYR A 1 751 ? -7.367 51.875 23.703 1 94.81 751 TYR A C 1
ATOM 5782 O O . TYR A 1 751 ? -7.227 50.688 23.344 1 94.81 751 TYR A O 1
ATOM 5790 N N . VAL A 1 752 ? -8.508 52.25 24.203 1 95.38 752 VAL A N 1
ATOM 5791 C CA . VAL A 1 752 ? -9.656 51.375 24.406 1 95.38 752 VAL A CA 1
ATOM 5792 C C . VAL A 1 752 ? -10.203 50.938 23.062 1 95.38 752 VAL A C 1
ATOM 5794 O O . VAL A 1 752 ? -10.539 49.75 22.875 1 95.38 752 VAL A O 1
ATOM 5797 N N . ALA A 1 753 ? -10.32 51.812 22.078 1 95.69 753 ALA A N 1
ATOM 5798 C CA . ALA A 1 753 ? -10.805 51.469 20.75 1 95.69 753 ALA A CA 1
ATOM 5799 C C . ALA A 1 753 ? -9.875 50.469 20.078 1 95.69 753 ALA A C 1
ATOM 5801 O O . ALA A 1 753 ? -10.336 49.531 19.406 1 95.69 753 ALA A O 1
ATOM 5802 N N . ASN A 1 754 ? -8.594 50.594 20.25 1 94.44 754 ASN A N 1
ATOM 5803 C CA . ASN A 1 754 ? -7.637 49.656 19.672 1 94.44 754 ASN A CA 1
ATOM 5804 C C . ASN A 1 754 ? -7.738 48.281 20.312 1 94.44 754 ASN A C 1
ATOM 5806 O O . ASN A 1 754 ? -7.625 47.281 19.609 1 94.44 754 ASN A O 1
ATOM 5810 N N . GLU A 1 755 ? -7.863 48.188 21.594 1 95 755 GLU A N 1
ATOM 5811 C CA . GLU A 1 755 ? -8.008 46.906 22.25 1 95 755 GLU A CA 1
ATOM 5812 C C . GLU A 1 755 ? -9.312 46.219 21.859 1 95 755 GLU A C 1
ATOM 5814 O O . GLU A 1 755 ? -9.375 45 21.75 1 95 755 GLU A O 1
ATOM 5819 N N . TRP A 1 756 ? -10.422 47.031 21.703 1 94.75 756 TRP A N 1
ATOM 5820 C CA . TRP A 1 756 ? -11.672 46.469 21.188 1 94.75 756 TRP A CA 1
ATOM 5821 C C . TRP A 1 756 ? -11.461 45.844 19.812 1 94.75 756 TRP A C 1
ATOM 5823 O O . TRP A 1 756 ? -11.953 44.719 19.547 1 94.75 756 TRP A O 1
ATOM 5833 N N . ASN A 1 757 ? -10.719 46.531 18.953 1 94 757 ASN A N 1
ATOM 5834 C CA . ASN A 1 757 ? -10.445 46.031 17.625 1 94 757 ASN A CA 1
ATOM 5835 C C . ASN A 1 757 ? -9.648 44.719 17.672 1 94 757 ASN A C 1
ATOM 5837 O O . ASN A 1 757 ? -9.844 43.844 16.828 1 94 757 ASN A O 1
ATOM 5841 N N . GLU A 1 758 ? -8.805 44.531 18.562 1 92.62 758 GLU A N 1
ATOM 5842 C CA . GLU A 1 758 ? -7.945 43.344 18.656 1 92.62 758 GLU A CA 1
ATOM 5843 C C . GLU A 1 758 ? -8.727 42.125 19.141 1 92.62 758 GLU A C 1
ATOM 5845 O O . GLU A 1 758 ? -8.398 41 18.781 1 92.62 758 GLU A O 1
ATOM 5850 N N . ILE A 1 759 ? -9.766 42.25 19.906 1 94 759 ILE A N 1
ATOM 5851 C CA . ILE A 1 759 ? -10.461 41.125 20.5 1 94 759 ILE A CA 1
ATOM 5852 C C . ILE A 1 759 ? -11.641 40.719 19.609 1 94 759 ILE A C 1
ATOM 5854 O O . ILE A 1 759 ? -12.32 39.719 19.875 1 94 759 ILE A O 1
ATOM 5858 N N . GLN A 1 760 ? -11.891 41.438 18.531 1 94.56 760 GLN A N 1
ATOM 5859 C CA . GLN A 1 760 ? -13.055 41.188 17.703 1 94.56 760 GLN A CA 1
ATOM 5860 C C . GLN A 1 760 ? -13.031 39.75 17.125 1 94.56 760 GLN A C 1
ATOM 5862 O O . GLN A 1 760 ? -14.062 39.094 17.047 1 94.56 760 GLN A O 1
ATOM 5867 N N . THR A 1 761 ? -11.891 39.219 16.703 1 94.75 761 THR A N 1
ATOM 5868 C CA . THR A 1 761 ? -11.82 37.906 16.031 1 94.75 761 THR A CA 1
ATOM 5869 C C . THR A 1 761 ? -11.203 36.875 16.953 1 94.75 761 THR A C 1
ATOM 5871 O O . THR A 1 761 ? -10.797 35.812 16.5 1 94.75 761 THR A O 1
ATOM 5874 N N . TYR A 1 762 ? -11.102 37.125 18.25 1 93.25 762 TYR A N 1
ATOM 5875 C CA . TYR A 1 762 ? -10.586 36.156 19.219 1 93.25 762 TYR A CA 1
ATOM 5876 C C . TYR A 1 762 ? -11.586 35.031 19.453 1 93.25 762 TYR A C 1
ATOM 5878 O O . TYR A 1 762 ? -12.766 35.312 19.703 1 93.25 762 TYR A O 1
ATOM 5886 N N . ARG A 1 763 ? -11.18 33.812 19.25 1 92.81 763 ARG A N 1
ATOM 5887 C CA . ARG A 1 763 ? -12.055 32.656 19.391 1 92.81 763 ARG A CA 1
ATOM 5888 C C . ARG A 1 763 ? -11.766 31.891 20.688 1 92.81 763 ARG A C 1
ATOM 5890 O O . ARG A 1 763 ? -10.703 32.094 21.297 1 92.81 763 ARG A O 1
ATOM 5897 N N . LYS A 1 764 ? -12.719 31.156 21.109 1 92.06 764 LYS A N 1
ATOM 5898 C CA . LYS A 1 764 ? -12.57 30.344 22.312 1 92.06 764 LYS A CA 1
ATOM 5899 C C . LYS A 1 764 ? -11.672 29.125 22.062 1 92.06 764 LYS A C 1
ATOM 5901 O O . LYS A 1 764 ? -10.953 28.688 22.953 1 92.06 764 LYS A O 1
ATOM 5906 N N . THR A 1 765 ? -11.828 28.562 20.812 1 93.12 765 THR A N 1
ATOM 5907 C CA . THR A 1 765 ? -11.039 27.391 20.438 1 93.12 765 THR A CA 1
ATOM 5908 C C . THR A 1 765 ? -10.109 27.719 19.266 1 93.12 765 THR A C 1
ATOM 5910 O O . THR A 1 765 ? -10.336 28.688 18.547 1 93.12 765 THR A O 1
ATOM 5913 N N . SER A 1 766 ? -8.961 26.953 19.281 1 92.75 766 SER A N 1
ATOM 5914 C CA . SER A 1 766 ? -8.016 27.141 18.188 1 92.75 766 SER A CA 1
ATOM 5915 C C . SER A 1 766 ? -8.25 26.109 17.078 1 92.75 766 SER A C 1
ATOM 5917 O O . SER A 1 766 ? -8.219 24.906 17.328 1 92.75 766 SER A O 1
ATOM 5919 N N . CYS A 1 767 ? -8.531 26.656 15.883 1 93.12 767 CYS A N 1
ATOM 5920 C CA . CYS A 1 767 ? -8.742 25.797 14.719 1 93.12 767 CYS A CA 1
ATOM 5921 C C . CYS A 1 767 ? -7.492 24.969 14.414 1 93.12 767 CYS A C 1
ATOM 5923 O O . CYS A 1 767 ? -7.586 23.812 14.031 1 93.12 767 CYS A O 1
ATOM 5925 N N . LEU A 1 768 ? -6.312 25.516 14.656 1 93 768 LEU A N 1
ATOM 5926 C CA . LEU A 1 768 ? -5.047 24.859 14.367 1 93 768 LEU A CA 1
ATOM 5927 C C . LEU A 1 768 ? -4.844 23.656 15.273 1 93 768 LEU A C 1
ATOM 5929 O O . LEU A 1 768 ? -4.391 22.594 14.812 1 93 768 LEU A O 1
ATOM 5933 N N . ILE A 1 769 ? -5.188 23.781 16.484 1 93.44 769 ILE A N 1
ATOM 5934 C CA . ILE A 1 769 ? -5.023 22.672 17.422 1 93.44 769 ILE A CA 1
ATOM 5935 C C . ILE A 1 769 ? -5.996 21.547 17.078 1 93.44 769 ILE A C 1
ATOM 5937 O O . ILE A 1 769 ? -5.641 20.375 17.125 1 93.44 769 ILE A O 1
ATOM 5941 N N . THR A 1 770 ? -7.176 21.906 16.719 1 95.94 770 THR A N 1
ATOM 5942 C CA . THR A 1 770 ? -8.172 20.906 16.359 1 95.94 770 THR A CA 1
ATOM 5943 C C . THR A 1 770 ? -7.723 20.109 15.133 1 95.94 770 THR A C 1
ATOM 5945 O O . THR A 1 770 ? -7.754 18.875 15.133 1 95.94 770 THR A O 1
ATOM 5948 N N . ILE A 1 771 ? -7.285 20.828 14.109 1 95.75 771 ILE A N 1
ATOM 5949 C CA . ILE A 1 771 ? -6.891 20.188 12.859 1 95.75 771 ILE A CA 1
ATOM 5950 C C . ILE A 1 771 ? -5.641 19.344 13.086 1 95.75 771 ILE A C 1
ATOM 5952 O O . ILE A 1 771 ? -5.527 18.234 12.547 1 95.75 771 ILE A O 1
ATOM 5956 N N . SER A 1 772 ? -4.656 19.828 13.852 1 94.56 772 SER A N 1
ATOM 5957 C CA . SER A 1 772 ? -3.443 19.062 14.141 1 94.56 772 SER A CA 1
ATOM 5958 C C . SER A 1 772 ? -3.766 17.781 14.898 1 94.56 772 SER A C 1
ATOM 5960 O O . SER A 1 772 ? -3.186 16.734 14.617 1 94.56 772 SER A O 1
ATOM 5962 N N . CYS A 1 773 ? -4.703 17.891 15.766 1 94.88 773 CYS A N 1
ATOM 5963 C CA . CYS A 1 773 ? -5.074 16.703 16.531 1 94.88 773 CYS A CA 1
ATOM 5964 C C . CYS A 1 773 ? -5.805 15.695 15.656 1 94.88 773 CYS A C 1
ATOM 5966 O O . CYS A 1 773 ? -5.605 14.484 15.805 1 94.88 773 CYS A O 1
ATOM 5968 N N . VAL A 1 774 ? -6.625 16.188 14.828 1 96.75 774 VAL A N 1
ATOM 5969 C CA . VAL A 1 774 ? -7.336 15.281 13.938 1 96.75 774 VAL A CA 1
ATOM 5970 C C . VAL A 1 774 ? -6.336 14.539 13.047 1 96.75 774 VAL A C 1
ATOM 5972 O O . VAL A 1 774 ? -6.441 13.32 12.875 1 96.75 774 VAL A O 1
ATOM 5975 N N . LEU A 1 775 ? -5.332 15.211 12.523 1 96.56 775 LEU A N 1
ATOM 5976 C CA . LEU A 1 775 ? -4.344 14.594 11.648 1 96.56 775 LEU A CA 1
ATOM 5977 C C . LEU A 1 775 ? -3.494 13.586 12.414 1 96.56 775 LEU A C 1
ATOM 5979 O O . LEU A 1 775 ? -3.23 12.484 11.922 1 96.56 775 LEU A O 1
ATOM 5983 N N . ILE A 1 776 ? -3.115 13.891 13.672 1 96 776 ILE A N 1
ATOM 5984 C CA . ILE A 1 776 ? -2.262 13.008 14.461 1 96 776 ILE A CA 1
ATOM 5985 C C . ILE A 1 776 ? -3.043 11.758 14.859 1 96 776 ILE A C 1
ATOM 5987 O O . ILE A 1 776 ? -2.537 10.641 14.742 1 96 776 ILE A O 1
ATOM 5991 N N . LEU A 1 777 ? -4.285 11.961 15.234 1 96.75 777 LEU A N 1
ATOM 5992 C CA . LEU A 1 777 ? -5.074 10.828 15.695 1 96.75 777 LEU A CA 1
ATOM 5993 C C . LEU A 1 777 ? -5.488 9.938 14.531 1 96.75 777 LEU A C 1
ATOM 5995 O O . LEU A 1 777 ? -5.465 8.711 14.641 1 96.75 777 LEU A O 1
ATOM 5999 N N . MET A 1 778 ? -5.789 10.531 13.461 1 96.19 778 MET A N 1
ATOM 6000 C CA . MET A 1 778 ? -6.293 9.75 12.336 1 96.19 778 MET A CA 1
ATOM 6001 C C . MET A 1 778 ? -5.145 9.094 11.57 1 96.19 778 MET A C 1
ATOM 6003 O O . MET A 1 778 ? -5.191 7.902 11.273 1 96.19 778 MET A O 1
ATOM 6007 N N . GLN A 1 779 ? -4.078 9.781 11.273 1 94.06 779 GLN A N 1
ATOM 6008 C CA . GLN A 1 779 ? -3.074 9.25 10.352 1 94.06 779 GLN A CA 1
ATOM 6009 C C . GLN A 1 779 ? -1.866 8.711 11.109 1 94.06 779 GLN A C 1
ATOM 6011 O O . GLN A 1 779 ? -1.26 7.719 10.695 1 94.06 779 GLN A O 1
ATOM 6016 N N . VAL A 1 780 ? -1.389 9.32 12.242 1 93.56 780 VAL A N 1
ATOM 6017 C CA . VAL A 1 780 ? -0.192 8.883 12.945 1 93.56 780 VAL A CA 1
ATOM 6018 C C . VAL A 1 780 ? -0.545 7.734 13.891 1 93.56 780 VAL A C 1
ATOM 6020 O O . VAL A 1 780 ? 0.053 6.656 13.82 1 93.56 780 VAL A O 1
ATOM 6023 N N . ILE A 1 781 ? -1.587 7.938 14.688 1 93.94 781 ILE A N 1
ATOM 6024 C CA . ILE A 1 781 ? -2.004 6.863 15.586 1 93.94 781 ILE A CA 1
ATOM 6025 C C . ILE A 1 781 ? -2.721 5.777 14.789 1 93.94 781 ILE A C 1
ATOM 6027 O O . ILE A 1 781 ? -2.639 4.594 15.125 1 93.94 781 ILE A O 1
ATOM 6031 N N . GLY A 1 782 ? -3.51 6.156 13.758 1 94.12 782 GLY A N 1
ATOM 6032 C CA . GLY A 1 782 ? -4.09 5.184 12.852 1 94.12 782 GLY A CA 1
ATOM 6033 C C . GLY A 1 782 ? -5.555 4.906 13.125 1 94.12 782 GLY A C 1
ATOM 6034 O O . GLY A 1 782 ? -6.043 3.799 12.883 1 94.12 782 GLY A O 1
ATOM 6035 N N . LEU A 1 783 ? -6.305 5.832 13.609 1 95.5 783 LEU A N 1
ATOM 6036 C CA . LEU A 1 783 ? -7.734 5.637 13.82 1 95.5 783 LEU A CA 1
ATOM 6037 C C . LEU A 1 783 ? -8.477 5.551 12.492 1 95.5 783 LEU A C 1
ATOM 6039 O O . LEU A 1 783 ? -9.617 5.078 12.445 1 95.5 783 LEU A O 1
ATOM 6043 N N . GLU A 1 784 ? -7.852 6.023 11.477 1 93.94 784 GLU A N 1
ATOM 6044 C CA . GLU A 1 784 ? -8.461 5.965 10.148 1 93.94 784 GLU A CA 1
ATOM 6045 C C . GLU A 1 784 ? -8.695 4.523 9.711 1 93.94 784 GLU A C 1
ATOM 6047 O O . GLU A 1 784 ? -9.594 4.25 8.914 1 93.94 784 GLU A O 1
ATOM 6052 N N . ASN A 1 785 ? -7.996 3.598 10.258 1 93 785 ASN A N 1
ATOM 6053 C CA . ASN A 1 785 ? -8.109 2.193 9.875 1 93 785 ASN A CA 1
ATOM 6054 C C . ASN A 1 785 ? -9.375 1.561 10.445 1 93 785 ASN A C 1
ATOM 6056 O O . ASN A 1 785 ? -9.805 0.496 9.992 1 93 785 ASN A O 1
ATOM 6060 N N . LEU A 1 786 ? -9.938 2.248 11.383 1 94.38 786 LEU A N 1
ATOM 6061 C CA . LEU A 1 786 ? -11.219 1.781 11.898 1 94.38 786 LEU A CA 1
ATOM 6062 C C . LEU A 1 786 ? -12.336 2.059 10.898 1 94.38 786 LEU A C 1
ATOM 6064 O O . LEU A 1 786 ? -13.438 1.523 11.031 1 94.38 786 LEU A O 1
ATOM 6068 N N . ALA A 1 787 ? -12.055 2.84 9.891 1 94.88 787 ALA A N 1
ATOM 6069 C CA . ALA A 1 787 ? -13.07 3.189 8.898 1 94.88 787 ALA A CA 1
ATOM 6070 C C . ALA A 1 787 ? -13.086 2.178 7.754 1 94.88 787 ALA A C 1
ATOM 6072 O O . ALA A 1 787 ? -13.781 2.375 6.754 1 94.88 787 ALA A O 1
ATOM 6073 N N . SER A 1 788 ? -12.445 1.113 7.875 1 92.31 788 SER A N 1
ATOM 6074 C CA . SER A 1 788 ? -12.469 0.07 6.855 1 92.31 788 SER A CA 1
ATOM 6075 C C . SER A 1 788 ? -13.82 -0.624 6.801 1 92.31 788 SER A C 1
ATOM 6077 O O . SER A 1 788 ? -14.531 -0.701 7.809 1 92.31 788 SER A O 1
ATOM 6079 N N . SER A 1 789 ? -14.203 -1.076 5.629 1 91.88 789 SER A N 1
ATOM 6080 C CA . SER A 1 789 ? -15.516 -1.687 5.438 1 91.88 789 SER A CA 1
ATOM 6081 C C . SER A 1 789 ? -15.539 -3.119 5.961 1 91.88 789 SER A C 1
ATOM 6083 O O . SER A 1 789 ? -16.562 -3.811 5.848 1 91.88 789 SER A O 1
ATOM 6085 N N . ASP A 1 790 ? -14.453 -3.58 6.594 1 88.31 790 ASP A N 1
ATOM 6086 C CA . ASP A 1 790 ? -14.438 -4.906 7.207 1 88.31 790 ASP A CA 1
ATOM 6087 C C . ASP A 1 790 ? -14.875 -4.84 8.672 1 88.31 790 ASP A C 1
ATOM 6089 O O . ASP A 1 790 ? -15.07 -3.752 9.211 1 88.31 790 ASP A O 1
ATOM 6093 N N . ALA A 1 791 ? -15.164 -5.977 9.242 1 86.81 791 ALA A N 1
ATOM 6094 C CA . ALA A 1 791 ? -15.656 -6.02 10.617 1 86.81 791 ALA A CA 1
ATOM 6095 C C . ALA A 1 791 ? -14.5 -6.027 11.617 1 86.81 791 ALA A C 1
ATOM 6097 O O . ALA A 1 791 ? -14.719 -5.98 12.828 1 86.81 791 ALA A O 1
ATOM 6098 N N . LYS A 1 792 ? -13.219 -5.863 11.156 1 83.75 792 LYS A N 1
ATOM 6099 C CA . LYS A 1 792 ? -12.062 -5.859 12.047 1 83.75 792 LYS A CA 1
ATOM 6100 C C . LYS A 1 792 ? -11.828 -4.473 12.641 1 83.75 792 LYS A C 1
ATOM 6102 O O . LYS A 1 792 ? -12.055 -3.463 11.969 1 83.75 792 LYS A O 1
ATOM 6107 N N . SER A 1 793 ? -11.578 -4.457 13.898 1 84.69 793 SER A N 1
ATOM 6108 C CA . SER A 1 793 ? -11.352 -3.193 14.594 1 84.69 793 SER A CA 1
ATOM 6109 C C . SER A 1 793 ? -9.891 -3.051 15 1 84.69 793 SER A C 1
ATOM 6111 O O . SER A 1 793 ? -9.586 -2.723 16.156 1 84.69 793 SER A O 1
ATOM 6113 N N . ASN A 1 794 ? -8.984 -3.168 14.055 1 85 794 ASN A N 1
ATOM 6114 C CA . ASN A 1 794 ? -7.57 -3.029 14.383 1 85 794 ASN A CA 1
ATOM 6115 C C . ASN A 1 794 ? -7.051 -1.633 14.055 1 85 794 ASN A C 1
ATOM 6117 O O . ASN A 1 794 ? -7.355 -1.088 12.992 1 85 794 ASN A O 1
ATOM 6121 N N . ILE A 1 795 ? -6.418 -1.094 14.969 1 88.81 795 ILE A N 1
ATOM 6122 C CA . ILE A 1 795 ? -5.82 0.224 14.781 1 88.81 795 ILE A CA 1
ATOM 6123 C C . ILE A 1 795 ? -4.477 0.086 14.07 1 88.81 795 ILE A C 1
ATOM 6125 O O . ILE A 1 795 ? -4.16 0.869 13.172 1 88.81 795 ILE A O 1
ATOM 6129 N N . LEU A 1 796 ? -3.707 -0.974 14.445 1 86.94 796 LEU A N 1
ATOM 6130 C CA . LEU A 1 796 ? -2.432 -1.248 13.797 1 86.94 796 LEU A CA 1
ATOM 6131 C C . LEU A 1 796 ? -2.6 -2.281 12.688 1 86.94 796 LEU A C 1
ATOM 6133 O O . LEU A 1 796 ? -3.186 -3.344 12.906 1 86.94 796 LEU A O 1
ATOM 6137 N N . LEU A 1 797 ? -2.248 -1.788 11.492 1 84.06 797 LEU A N 1
ATOM 6138 C CA . LEU A 1 797 ? -2.416 -2.66 10.336 1 84.06 797 LEU A CA 1
ATOM 6139 C C . LEU A 1 797 ? -1.156 -3.484 10.086 1 84.06 797 LEU A C 1
ATOM 6141 O O . LEU A 1 797 ? -0.041 -2.979 10.227 1 84.06 797 LEU A O 1
ATOM 6145 N N . ASN A 1 798 ? -1.472 -4.77 9.953 1 82.56 798 ASN A N 1
ATOM 6146 C CA . ASN A 1 798 ? -0.406 -5.637 9.461 1 82.56 798 ASN A CA 1
ATOM 6147 C C . ASN A 1 798 ? -0.242 -5.52 7.945 1 82.56 798 ASN A C 1
ATOM 6149 O O . ASN A 1 798 ? -1.215 -5.652 7.199 1 82.56 798 ASN A O 1
ATOM 6153 N N . SER A 1 799 ? 0.921 -5.203 7.449 1 80.19 799 SER A N 1
ATOM 6154 C CA . SER A 1 799 ? 1.178 -4.945 6.039 1 80.19 799 SER A CA 1
ATOM 6155 C C . SER A 1 799 ? 1.02 -6.215 5.207 1 80.19 799 SER A C 1
ATOM 6157 O O . SER A 1 799 ? 0.86 -6.148 3.984 1 80.19 799 SER A O 1
ATOM 6159 N N . TYR A 1 800 ? 0.842 -7.332 5.805 1 78.62 800 TYR A N 1
ATOM 6160 C CA . TYR A 1 800 ? 0.794 -8.586 5.059 1 78.62 800 TYR A CA 1
ATOM 6161 C C . TYR A 1 800 ? -0.645 -9.047 4.859 1 78.62 800 TYR A C 1
ATOM 6163 O O . TYR A 1 800 ? -0.915 -9.914 4.023 1 78.62 800 TYR A O 1
ATOM 6171 N N . GLU A 1 801 ? -1.51 -8.406 5.555 1 85.62 801 GLU A N 1
ATOM 6172 C CA . GLU A 1 801 ? -2.916 -8.781 5.438 1 85.62 801 GLU A CA 1
ATOM 6173 C C . GLU A 1 801 ? -3.65 -7.867 4.461 1 85.62 801 GLU A C 1
ATOM 6175 O O . GLU A 1 801 ? -3.137 -6.812 4.078 1 85.62 801 GLU A O 1
ATOM 6180 N N . TYR A 1 802 ? -4.777 -8.367 3.961 1 89 802 TYR A N 1
ATOM 6181 C CA . TYR A 1 802 ? -5.613 -7.578 3.061 1 89 802 TYR A CA 1
ATOM 6182 C C . TYR A 1 802 ? -6.309 -6.453 3.812 1 89 802 TYR A C 1
ATOM 6184 O O . TYR A 1 802 ? -6.777 -6.645 4.938 1 89 802 TYR A O 1
ATOM 6192 N N . HIS A 1 803 ? -6.285 -5.32 3.205 1 89.31 803 HIS A N 1
ATOM 6193 C CA . HIS A 1 803 ? -7.008 -4.18 3.762 1 89.31 803 HIS A CA 1
ATOM 6194 C C . HIS A 1 803 ? -8.18 -3.785 2.875 1 89.31 803 HIS A C 1
ATOM 6196 O O . HIS A 1 803 ? -7.992 -3.396 1.72 1 89.31 803 HIS A O 1
ATOM 6202 N N . SER A 1 804 ? -9.367 -3.797 3.406 1 92.81 804 SER A N 1
ATOM 6203 C CA . SER A 1 804 ? -10.586 -3.426 2.684 1 92.81 804 SER A CA 1
ATOM 6204 C C . SER A 1 804 ? -10.648 -1.92 2.447 1 92.81 804 SER A C 1
ATOM 6206 O O . SER A 1 804 ? -10 -1.146 3.158 1 92.81 804 SER A O 1
ATOM 6208 N N . PRO A 1 805 ? -11.383 -1.48 1.43 1 91.69 805 PRO A N 1
ATOM 6209 C CA . PRO A 1 805 ? -11.555 -0.043 1.206 1 91.69 805 PRO A CA 1
ATOM 6210 C C . PRO A 1 805 ? -12.312 0.643 2.34 1 91.69 805 PRO A C 1
ATOM 6212 O O . PRO A 1 805 ? -13.055 -0.012 3.076 1 91.69 805 PRO A O 1
ATOM 6215 N N . GLN A 1 806 ? -12.07 1.895 2.496 1 92.88 806 GLN A N 1
ATOM 6216 C CA . GLN A 1 806 ? -12.688 2.648 3.578 1 92.88 806 GLN A CA 1
ATOM 6217 C C . GLN A 1 806 ? -14.125 3.035 3.227 1 92.88 806 GLN A C 1
ATOM 6219 O O . GLN A 1 806 ? -14.43 3.307 2.062 1 92.88 806 GLN A O 1
ATOM 6224 N N . SER A 1 807 ? -14.961 3.018 4.234 1 94.44 807 SER A N 1
ATOM 6225 C CA . SER A 1 807 ? -16.344 3.471 4.078 1 94.44 807 SER A CA 1
ATOM 6226 C C . SER A 1 807 ? -16.469 4.961 4.371 1 94.44 807 SER A C 1
ATOM 6228 O O . SER A 1 807 ? -15.898 5.461 5.344 1 94.44 807 SER A O 1
ATOM 6230 N N . ARG A 1 808 ? -17.234 5.695 3.533 1 95 808 ARG A N 1
ATOM 6231 C CA . ARG A 1 808 ? -17.453 7.125 3.734 1 95 808 ARG A CA 1
ATOM 6232 C C . ARG A 1 808 ? -18.266 7.375 5 1 95 808 ARG A C 1
ATOM 6234 O O . ARG A 1 808 ? -18.078 8.383 5.684 1 95 808 ARG A O 1
ATOM 6241 N N . ILE A 1 809 ? -19.078 6.441 5.336 1 96.19 809 ILE A N 1
ATOM 6242 C CA . ILE A 1 809 ? -19.938 6.57 6.512 1 96.19 809 ILE A CA 1
ATOM 6243 C C . ILE A 1 809 ? -19.094 6.48 7.777 1 96.19 809 ILE A C 1
ATOM 6245 O O . ILE A 1 809 ? -19.219 7.316 8.672 1 96.19 809 ILE A O 1
ATOM 6249 N N . PHE A 1 810 ? -18.188 5.543 7.812 1 95.94 810 PHE A N 1
ATOM 6250 C CA . PHE A 1 810 ? -17.328 5.363 8.984 1 95.94 810 PHE A CA 1
ATOM 6251 C C . PHE A 1 810 ? -16.344 6.512 9.117 1 95.94 810 PHE A C 1
ATOM 6253 O O . PHE A 1 810 ? -16.047 6.965 10.227 1 95.94 810 PHE A O 1
ATOM 6260 N N . ARG A 1 811 ? -15.859 6.957 8 1 95.88 811 ARG A N 1
ATOM 6261 C CA . ARG A 1 811 ? -14.891 8.047 8.008 1 95.88 811 ARG A CA 1
ATOM 6262 C C . ARG A 1 811 ? -15.492 9.32 8.586 1 95.88 811 ARG A C 1
ATOM 6264 O O . ARG A 1 811 ? -14.875 9.992 9.414 1 95.88 811 ARG A O 1
ATOM 6271 N N . ILE A 1 812 ? -16.703 9.703 8.211 1 96.94 812 ILE A N 1
ATOM 6272 C CA . ILE A 1 812 ? -17.375 10.898 8.688 1 96.94 812 ILE A CA 1
ATOM 6273 C C . ILE A 1 812 ? -17.703 10.75 10.172 1 96.94 812 ILE A C 1
ATOM 6275 O O . ILE A 1 812 ? -17.594 11.703 10.945 1 96.94 812 ILE A O 1
ATOM 6279 N N . ALA A 1 813 ? -18.078 9.547 10.578 1 97.5 813 ALA A N 1
ATOM 6280 C CA . ALA A 1 813 ? -18.359 9.305 11.984 1 97.5 813 ALA A CA 1
ATOM 6281 C C . ALA A 1 813 ? -17.109 9.539 12.844 1 97.5 813 ALA A C 1
ATOM 6283 O O . ALA A 1 813 ? -17.188 10.172 13.898 1 97.5 813 ALA A O 1
ATOM 6284 N N . LEU A 1 814 ? -16.016 9.078 12.367 1 97 814 LEU A N 1
ATOM 6285 C CA . LEU A 1 814 ? -14.781 9.219 13.117 1 97 814 LEU A CA 1
ATOM 6286 C C . LEU A 1 814 ? -14.32 10.672 13.141 1 97 814 LEU A C 1
ATOM 6288 O O . LEU A 1 814 ? -13.953 11.203 14.195 1 97 814 LEU A O 1
ATOM 6292 N N . ILE A 1 815 ? -14.344 11.344 12.023 1 97.56 815 ILE A N 1
ATOM 6293 C CA . ILE A 1 815 ? -13.883 12.727 11.914 1 97.56 815 ILE A CA 1
ATOM 6294 C C . ILE A 1 815 ? -14.734 13.617 12.812 1 97.56 815 ILE A C 1
ATOM 6296 O O . ILE A 1 815 ? -14.203 14.406 13.602 1 97.56 815 ILE A O 1
ATOM 6300 N N . LEU A 1 816 ? -16.031 13.531 12.781 1 97.69 816 LEU A N 1
ATOM 6301 C CA . LEU A 1 816 ? -16.922 14.375 13.562 1 97.69 816 LEU A CA 1
ATOM 6302 C C . LEU A 1 816 ? -16.797 14.062 15.055 1 97.69 816 LEU A C 1
ATOM 6304 O O . LEU A 1 816 ? -16.906 14.953 15.891 1 97.69 816 LEU A O 1
ATOM 6308 N N . SER A 1 817 ? -16.547 12.812 15.367 1 97.81 817 SER A N 1
ATOM 6309 C CA . SER A 1 817 ? -16.359 12.461 16.766 1 97.81 817 SER A CA 1
ATOM 6310 C C . SER A 1 817 ? -15.062 13.055 17.328 1 97.81 817 SER A C 1
ATOM 6312 O O . SER A 1 817 ? -15.055 13.609 18.422 1 97.81 817 SER A O 1
ATOM 6314 N N . ILE A 1 818 ? -14.023 12.969 16.547 1 97.25 818 ILE A N 1
ATOM 6315 C CA . ILE A 1 818 ? -12.75 13.516 17 1 97.25 818 ILE A CA 1
ATOM 6316 C C . ILE A 1 818 ? -12.836 15.039 17.078 1 97.25 818 ILE A C 1
ATOM 6318 O O . ILE A 1 818 ? -12.375 15.648 18.047 1 97.25 818 ILE A O 1
ATOM 6322 N N . PHE A 1 819 ? -13.469 15.656 16.078 1 96.5 819 PHE A N 1
ATOM 6323 C CA . PHE A 1 819 ? -13.695 17.094 16.078 1 96.5 819 PHE A CA 1
ATOM 6324 C C . PHE A 1 819 ? -14.445 17.516 17.344 1 96.5 819 PHE A C 1
ATOM 6326 O O . PHE A 1 819 ? -14.039 18.469 18.016 1 96.5 819 PHE A O 1
ATOM 6333 N N . SER A 1 820 ? -15.469 16.797 17.703 1 96.19 820 SER A N 1
ATOM 6334 C CA . SER A 1 820 ? -16.328 17.156 18.828 1 96.19 820 SER A CA 1
ATOM 6335 C C . SER A 1 820 ? -15.617 16.938 20.156 1 96.19 820 SER A C 1
ATOM 6337 O O . SER A 1 820 ? -15.695 17.781 21.047 1 96.19 820 SER A O 1
ATOM 6339 N N . VAL A 1 821 ? -14.898 15.883 20.25 1 97.06 821 VAL A N 1
ATOM 6340 C CA . VAL A 1 821 ? -14.211 15.586 21.5 1 97.06 821 VAL A CA 1
ATOM 6341 C C . VAL A 1 821 ? -13.094 16.594 21.734 1 97.06 821 VAL A C 1
ATOM 6343 O O . VAL A 1 821 ? -12.961 17.141 22.828 1 97.06 821 VAL A O 1
ATOM 6346 N N . ILE A 1 822 ? -12.352 16.922 20.719 1 96.81 822 ILE A N 1
ATOM 6347 C CA . ILE A 1 822 ? -11.258 17.875 20.859 1 96.81 822 ILE A CA 1
ATOM 6348 C C . ILE A 1 822 ? -11.828 19.266 21.078 1 96.81 822 ILE A C 1
ATOM 6350 O O . ILE A 1 822 ? -11.281 20.047 21.875 1 96.81 822 ILE A O 1
ATOM 6354 N N . GLY A 1 823 ? -12.906 19.609 20.359 1 96.06 823 GLY A N 1
ATOM 6355 C CA . GLY A 1 823 ? -13.547 20.891 20.562 1 96.06 823 GLY A CA 1
ATOM 6356 C C . GLY A 1 823 ? -14.055 21.078 21.984 1 96.06 823 GLY A C 1
ATOM 6357 O O . GLY A 1 823 ? -13.852 22.125 22.594 1 96.06 823 GLY A O 1
ATOM 6358 N N . ILE A 1 824 ? -14.578 20.062 22.578 1 95.88 824 ILE A N 1
ATOM 6359 C CA . ILE A 1 824 ? -15.125 20.125 23.938 1 95.88 824 ILE A CA 1
ATOM 6360 C C . ILE A 1 824 ? -13.984 20.188 24.953 1 95.88 824 ILE A C 1
ATOM 6362 O O . ILE A 1 824 ? -14.039 20.953 25.906 1 95.88 824 ILE A O 1
ATOM 6366 N N . ILE A 1 825 ? -12.914 19.484 24.688 1 96.06 825 ILE A N 1
ATOM 6367 C CA . ILE A 1 825 ? -11.758 19.5 25.578 1 96.06 825 ILE A CA 1
ATOM 6368 C C . ILE A 1 825 ? -11.133 20.891 25.578 1 96.06 825 ILE A C 1
ATOM 6370 O O . ILE A 1 825 ? -10.789 21.438 26.625 1 96.06 825 ILE A O 1
ATOM 6374 N N . GLN A 1 826 ? -11.023 21.484 24.391 1 95.31 826 GLN A N 1
ATOM 6375 C CA . GLN A 1 826 ? -10.461 22.828 24.297 1 95.31 826 GLN A CA 1
ATOM 6376 C C . GLN A 1 826 ? -11.359 23.844 24.984 1 95.31 826 GLN A C 1
ATOM 6378 O O . GLN A 1 826 ? -10.875 24.75 25.656 1 95.31 826 GLN A O 1
ATOM 6383 N N . TRP A 1 827 ? -12.633 23.672 24.766 1 92.94 827 TRP A N 1
ATOM 6384 C CA . TRP A 1 827 ? -13.602 24.578 25.375 1 92.94 827 TRP A CA 1
ATOM 6385 C C . TRP A 1 827 ? -13.547 24.516 26.891 1 92.94 827 TRP A C 1
ATOM 6387 O O . TRP A 1 827 ? -13.516 25.531 27.562 1 92.94 827 TRP A O 1
ATOM 6397 N N . LEU A 1 828 ? -13.484 23.344 27.469 1 93.38 828 LEU A N 1
ATOM 6398 C CA . LEU A 1 828 ? -13.414 23.156 28.906 1 93.38 828 LEU A CA 1
ATOM 6399 C C . LEU A 1 828 ? -12.078 23.625 29.453 1 93.38 828 LEU A C 1
ATOM 6401 O O . LEU A 1 828 ? -12.016 24.234 30.531 1 93.38 828 LEU A O 1
ATOM 6405 N N . PHE A 1 829 ? -11.047 23.422 28.766 1 92.75 829 PHE A N 1
ATOM 6406 C CA . PHE A 1 829 ? -9.719 23.859 29.172 1 92.75 829 PHE A CA 1
ATOM 6407 C C . PHE A 1 829 ? -9.625 25.375 29.172 1 92.75 829 PHE A C 1
ATOM 6409 O O . PHE A 1 829 ? -9.031 25.969 30.078 1 92.75 829 PHE A O 1
ATOM 6416 N N . SER A 1 830 ? -10.195 26.031 28.125 1 91.19 830 SER A N 1
ATOM 6417 C CA . SER A 1 830 ? -10.148 27.484 28 1 91.19 830 SER A CA 1
ATOM 6418 C C . SER A 1 830 ? -10.938 28.156 29.125 1 91.19 830 SER A C 1
ATOM 6420 O O . SER A 1 830 ? -10.469 29.125 29.734 1 91.19 830 SER A O 1
ATOM 6422 N N . ILE A 1 831 ? -12.117 27.594 29.516 1 87.69 831 ILE A N 1
ATOM 6423 C CA . ILE A 1 831 ? -13.008 28.25 30.469 1 87.69 831 ILE A CA 1
ATOM 6424 C C . ILE A 1 831 ? -12.57 27.938 31.891 1 87.69 831 ILE A C 1
ATOM 6426 O O . ILE A 1 831 ? -12.578 28.797 32.75 1 87.69 831 ILE A O 1
ATOM 6430 N N . THR A 1 832 ? -12.07 26.656 32.188 1 90.62 832 THR A N 1
ATOM 6431 C CA . THR A 1 832 ? -11.82 26.25 33.562 1 90.62 832 THR A CA 1
ATOM 6432 C C . THR A 1 832 ? -10.375 26.516 33.938 1 90.62 832 THR A C 1
ATOM 6434 O O . THR A 1 832 ? -10.102 26.859 35.094 1 90.62 832 THR A O 1
ATOM 6437 N N . LEU A 1 833 ? -9.477 26.438 32.969 1 89.31 833 LEU A N 1
ATOM 6438 C CA . LEU A 1 833 ? -8.078 26.547 33.375 1 89.31 833 LEU A CA 1
ATOM 6439 C C . LEU A 1 833 ? -7.445 27.812 32.812 1 89.31 833 LEU A C 1
ATOM 6441 O O . LEU A 1 833 ? -6.953 28.656 33.531 1 89.31 833 LEU A O 1
ATOM 6445 N N . TRP A 1 834 ? -7.57 28.047 31.531 1 86.75 834 TRP A N 1
ATOM 6446 C CA . TRP A 1 834 ? -6.836 29.141 30.891 1 86.75 834 TRP A CA 1
ATOM 6447 C C . TRP A 1 834 ? -7.371 30.5 31.328 1 86.75 834 TRP A C 1
ATOM 6449 O O . TRP A 1 834 ? -6.602 31.375 31.703 1 86.75 834 TRP A O 1
ATOM 6459 N N . GLU A 1 835 ? -8.727 30.766 31.328 1 87.75 835 GLU A N 1
ATOM 6460 C CA . GLU A 1 835 ? -9.312 32.062 31.656 1 87.75 835 GLU A CA 1
ATOM 6461 C C . GLU A 1 835 ? -9.211 32.344 33.156 1 87.75 835 GLU A C 1
ATOM 6463 O O . GLU A 1 835 ? -9.109 33.469 33.594 1 87.75 835 GLU A O 1
ATOM 6468 N N . ARG A 1 836 ? -9.078 31.328 33.969 1 87.06 836 ARG A N 1
ATOM 6469 C CA . ARG A 1 836 ? -9.039 31.516 35.406 1 87.06 836 ARG A CA 1
ATOM 6470 C C . ARG A 1 836 ? -7.605 31.703 35.906 1 87.06 836 ARG A C 1
ATOM 6472 O O . ARG A 1 836 ? -7.352 32.5 36.812 1 87.06 836 ARG A O 1
ATOM 6479 N N . CYS A 1 837 ? -6.703 30.984 35.219 1 84.19 837 CYS A N 1
ATOM 6480 C CA . CYS A 1 837 ? -5.348 30.984 35.75 1 84.19 837 CYS A CA 1
ATOM 6481 C C . CYS A 1 837 ? -4.453 31.953 34.969 1 84.19 837 CYS A C 1
ATOM 6483 O O . CYS A 1 837 ? -3.453 32.438 35.5 1 84.19 837 CYS A O 1
ATOM 6485 N N . PHE A 1 838 ? -4.715 32.156 33.781 1 80.62 838 PHE A N 1
ATOM 6486 C CA . PHE A 1 838 ? -3.795 32.969 33 1 80.62 838 PHE A CA 1
ATOM 6487 C C . PHE A 1 838 ? -4.457 34.281 32.562 1 80.62 838 PHE A C 1
ATOM 6489 O O . PHE A 1 838 ? -4.723 35.125 33.406 1 80.62 838 PHE A O 1
ATOM 6496 N N . SER A 1 839 ? -4.969 34.406 31.328 1 80.56 839 SER A N 1
ATOM 6497 C CA . SER A 1 839 ? -5.48 35.688 30.859 1 80.56 839 SER A CA 1
ATOM 6498 C C . SER A 1 839 ? -6.848 35.531 30.203 1 80.56 839 SER A C 1
ATOM 6500 O O . SER A 1 839 ? -7.027 34.688 29.328 1 80.56 839 SER A O 1
ATOM 6502 N N . ASP A 1 840 ? -7.879 36.219 30.891 1 87.62 840 ASP A N 1
ATOM 6503 C CA . ASP A 1 840 ? -9.18 36.406 30.25 1 87.62 840 ASP A CA 1
ATOM 6504 C C . ASP A 1 840 ? -9.211 37.719 29.484 1 87.62 840 ASP A C 1
ATOM 6506 O O . ASP A 1 840 ? -9.312 38.781 30.078 1 87.62 840 ASP A O 1
ATOM 6510 N N . LYS A 1 841 ? -9.156 37.656 28.156 1 90.62 841 LYS A N 1
ATOM 6511 C CA . LYS A 1 841 ? -9.039 38.844 27.312 1 90.62 841 LYS A CA 1
ATOM 6512 C C . LYS A 1 841 ? -10.289 39.719 27.422 1 90.62 841 LYS A C 1
ATOM 6514 O O . LYS A 1 841 ? -10.211 40.938 27.328 1 90.62 841 LYS A O 1
ATOM 6519 N N . LEU A 1 842 ? -11.516 39.125 27.625 1 92.38 842 LEU A N 1
ATOM 6520 C CA . LEU A 1 842 ? -12.742 39.906 27.719 1 92.38 842 LEU A CA 1
ATOM 6521 C C . LEU A 1 842 ? -12.836 40.625 29.062 1 92.38 842 LEU A C 1
ATOM 6523 O O . LEU A 1 842 ? -13.188 41.812 29.125 1 92.38 842 LEU A O 1
ATOM 6527 N N . ARG A 1 843 ? -12.469 39.969 30.125 1 90.38 843 ARG A N 1
ATOM 6528 C CA . ARG A 1 843 ? -12.484 40.594 31.438 1 90.38 843 ARG A CA 1
ATOM 6529 C C . ARG A 1 843 ? -11.406 41.656 31.547 1 90.38 843 ARG A C 1
ATOM 6531 O O . ARG A 1 843 ? -11.602 42.688 32.188 1 90.38 843 ARG A O 1
ATOM 6538 N N . SER A 1 844 ? -10.219 41.312 30.969 1 91.62 844 SER A N 1
ATOM 6539 C CA . SER A 1 844 ? -9.141 42.312 30.969 1 91.62 844 SER A CA 1
ATOM 6540 C C . SER A 1 844 ? -9.539 43.562 30.203 1 91.62 844 SER A C 1
ATOM 6542 O O . SER A 1 844 ? -9.125 44.656 30.547 1 91.62 844 SER A O 1
ATOM 6544 N N . PHE A 1 845 ? -10.305 43.438 29.203 1 93.69 845 PHE A N 1
ATOM 6545 C CA . PHE A 1 845 ? -10.789 44.594 28.438 1 93.69 845 PHE A CA 1
ATOM 6546 C C . PHE A 1 845 ? -11.766 45.406 29.266 1 93.69 845 PHE A C 1
ATOM 6548 O O . PHE A 1 845 ? -11.688 46.656 29.281 1 93.69 845 PHE A O 1
ATOM 6555 N N . ALA A 1 846 ? -12.719 44.75 29.922 1 93.12 846 ALA A N 1
ATOM 6556 C CA . ALA A 1 846 ? -13.68 45.438 30.766 1 93.12 846 ALA A CA 1
ATOM 6557 C C . ALA A 1 846 ? -12.969 46.188 31.906 1 93.12 846 ALA A C 1
ATOM 6559 O O . ALA A 1 846 ? -13.367 47.281 32.281 1 93.12 846 ALA A O 1
ATOM 6560 N N . ASP A 1 847 ? -11.945 45.562 32.438 1 91.56 847 ASP A N 1
ATOM 6561 C CA . ASP A 1 847 ? -11.164 46.219 33.5 1 91.56 847 ASP A CA 1
ATOM 6562 C C . ASP A 1 847 ? -10.414 47.438 32.938 1 91.56 847 ASP A C 1
ATOM 6564 O O . ASP A 1 847 ? -10.258 48.438 33.625 1 91.56 847 ASP A O 1
ATOM 6568 N N . LEU A 1 848 ? -9.875 47.312 31.734 1 93.69 848 LEU A N 1
ATOM 6569 C CA . LEU A 1 848 ? -9.188 48.438 31.094 1 93.69 848 LEU A CA 1
ATOM 6570 C C . LEU A 1 848 ? -10.125 49.625 30.922 1 93.69 848 LEU A C 1
ATOM 6572 O O . LEU A 1 848 ? -9.703 50.781 31.078 1 93.69 848 LEU A O 1
ATOM 6576 N N . CYS A 1 849 ? -11.383 49.406 30.594 1 94.38 849 CYS A N 1
ATOM 6577 C CA . CYS A 1 849 ? -12.359 50.469 30.453 1 94.38 849 CYS A CA 1
ATOM 6578 C C . CYS A 1 849 ? -12.562 51.219 31.766 1 94.38 849 CYS A C 1
ATOM 6580 O O . CYS A 1 849 ? -12.688 52.438 31.781 1 94.38 849 CYS A O 1
ATOM 6582 N N . SER A 1 850 ? -12.555 50.5 32.875 1 92.69 850 SER A N 1
ATOM 6583 C CA . SER A 1 850 ? -12.734 51.125 34.188 1 92.69 850 SER A CA 1
ATOM 6584 C C . SER A 1 850 ? -11.523 51.969 34.594 1 92.69 850 SER A C 1
ATOM 6586 O O . SER A 1 850 ? -11.664 53.062 35.125 1 92.69 850 SER A O 1
ATOM 6588 N N . VAL A 1 851 ? -10.359 51.406 34.281 1 92.56 851 VAL A N 1
ATOM 6589 C CA . VAL A 1 851 ? -9.133 52.125 34.625 1 92.56 851 VAL A CA 1
ATOM 6590 C C . VAL A 1 851 ? -8.945 53.344 33.719 1 92.56 851 VAL A C 1
ATOM 6592 O O . VAL A 1 851 ? -8.422 54.375 34.156 1 92.56 851 VAL A O 1
ATOM 6595 N N . ALA A 1 852 ? -9.414 53.281 32.469 1 94.31 852 ALA A N 1
ATOM 6596 C CA . ALA A 1 852 ? -9.281 54.375 31.5 1 94.31 852 ALA A CA 1
ATOM 6597 C C . ALA A 1 852 ? -10.414 55.406 31.641 1 94.31 852 ALA A C 1
ATOM 6599 O O . ALA A 1 852 ? -10.383 56.469 31.062 1 94.31 852 ALA A O 1
ATOM 6600 N N . ASN A 1 853 ? -11.398 55.25 32.5 1 94.94 853 ASN A N 1
ATOM 6601 C CA . ASN A 1 853 ? -12.555 56.094 32.719 1 94.94 853 ASN A CA 1
ATOM 6602 C C . ASN A 1 853 ? -13.352 56.312 31.438 1 94.94 853 ASN A C 1
ATOM 6604 O O . ASN A 1 853 ? -13.75 57.438 31.125 1 94.94 853 ASN A O 1
ATOM 6608 N N . VAL A 1 854 ? -13.445 55.219 30.641 1 96 854 VAL A N 1
ATOM 6609 C CA . VAL A 1 854 ? -14.195 55.219 29.391 1 96 854 VAL A CA 1
ATOM 6610 C C . VAL A 1 854 ? -15.203 54.062 29.391 1 96 854 VAL A C 1
ATOM 6612 O O . VAL A 1 854 ? -14.836 52.906 29.625 1 96 854 VAL A O 1
ATOM 6615 N N . SER A 1 855 ? -16.453 54.312 29.234 1 96.19 855 SER A N 1
ATOM 6616 C CA . SER A 1 855 ? -17.484 53.281 29.109 1 96.19 855 SER A CA 1
ATOM 6617 C C . SER A 1 855 ? -17.75 52.906 27.656 1 96.19 855 SER A C 1
ATOM 6619 O O . SER A 1 855 ? -17.469 53.719 26.75 1 96.19 855 SER A O 1
ATOM 6621 N N . VAL A 1 856 ? -18.188 51.719 27.438 1 96.69 856 VAL A N 1
ATOM 6622 C CA . VAL A 1 856 ? -18.516 51.25 26.094 1 96.69 856 VAL A CA 1
ATOM 6623 C C . VAL A 1 856 ? -20.016 50.969 26 1 96.69 856 VAL A C 1
ATOM 6625 O O . VAL A 1 856 ? -20.562 50.188 26.781 1 96.69 856 VAL A O 1
ATOM 6628 N N . PHE A 1 857 ? -20.656 51.719 25.141 1 95.94 857 PHE A N 1
ATOM 6629 C CA . PHE A 1 857 ? -22.078 51.562 24.844 1 95.94 857 PHE A CA 1
ATOM 6630 C C . PHE A 1 857 ? -22.297 50.875 23.5 1 95.94 857 PHE A C 1
ATOM 6632 O O . PHE A 1 857 ? -22.062 51.5 22.453 1 95.94 857 PHE A O 1
ATOM 6639 N N . LEU A 1 858 ? -22.781 49.594 23.516 1 95.88 858 LEU A N 1
ATOM 6640 C CA . LEU A 1 858 ? -22.906 48.781 22.312 1 95.88 858 LEU A CA 1
ATOM 6641 C C . LEU A 1 858 ? -24.359 48.562 21.953 1 95.88 858 LEU A C 1
ATOM 6643 O O . LEU A 1 858 ? -25.125 48 22.75 1 95.88 858 LEU A O 1
ATOM 6647 N N . PHE A 1 859 ? -24.781 49.062 20.75 1 94.94 859 PHE A N 1
ATOM 6648 C CA . PHE A 1 859 ? -26.094 48.719 20.188 1 94.94 859 PHE A CA 1
ATOM 6649 C C . PHE A 1 859 ? -26 47.5 19.297 1 94.94 859 PHE A C 1
ATOM 6651 O O . PHE A 1 859 ? -25.625 47.594 18.125 1 94.94 859 PHE A O 1
ATOM 6658 N N . ALA A 1 860 ? -26.234 46.312 19.859 1 93.81 860 ALA A N 1
ATOM 6659 C CA . ALA A 1 860 ? -26.281 45.125 19.031 1 93.81 860 ALA A CA 1
ATOM 6660 C C . ALA A 1 860 ? -27.453 45.156 18.062 1 93.81 860 ALA A C 1
ATOM 6662 O O . ALA A 1 860 ? -27.344 44.719 16.922 1 93.81 860 ALA A O 1
ATOM 6663 N N . GLN A 1 861 ? -28.578 45.594 18.547 1 92.69 861 GLN A N 1
ATOM 6664 C CA . GLN A 1 861 ? -29.781 45.906 17.781 1 92.69 861 GLN A CA 1
ATOM 6665 C C . GLN A 1 861 ? -30.328 47.281 18.156 1 92.69 861 GLN A C 1
ATOM 6667 O O . GLN A 1 861 ? -29.719 48 18.969 1 92.69 861 GLN A O 1
ATOM 6672 N N . SER A 1 862 ? -31.406 47.75 17.594 1 91.12 862 SER A N 1
ATOM 6673 C CA . SER A 1 862 ? -31.922 49.094 17.812 1 91.12 862 SER A CA 1
ATOM 6674 C C . SER A 1 862 ? -32.344 49.281 19.266 1 91.12 862 SER A C 1
ATOM 6676 O O . SER A 1 862 ? -32.094 50.344 19.859 1 91.12 862 SER A O 1
ATOM 6678 N N . ASN A 1 863 ? -32.969 48.312 19.922 1 92.69 863 ASN A N 1
ATOM 6679 C CA . ASN A 1 863 ? -33.438 48.469 21.281 1 92.69 863 ASN A CA 1
ATOM 6680 C C . ASN A 1 863 ? -32.75 47.5 22.25 1 92.69 863 ASN A C 1
ATOM 6682 O O . ASN A 1 863 ? -33.312 47.188 23.312 1 92.69 863 ASN A O 1
ATOM 6686 N N . PHE A 1 864 ? -31.703 46.938 21.797 1 93.62 864 PHE A N 1
ATOM 6687 C CA . PHE A 1 864 ? -30.969 46 22.641 1 93.62 864 PHE A CA 1
ATOM 6688 C C . PHE A 1 864 ? -29.469 46.156 22.453 1 93.62 864 PHE A C 1
ATOM 6690 O O . PHE A 1 864 ? -28.984 46.406 21.344 1 93.62 864 PHE A O 1
ATOM 6697 N N . GLY A 1 865 ? -28.734 45.969 23.531 1 94.5 865 GLY A N 1
ATOM 6698 C CA . GLY A 1 865 ? -27.297 46.094 23.453 1 94.5 865 GLY A CA 1
ATOM 6699 C C . GLY A 1 865 ? -26.578 45.719 24.734 1 94.5 865 GLY A C 1
ATOM 6700 O O . GLY A 1 865 ? -27.125 44.938 25.531 1 94.5 865 GLY A O 1
ATOM 6701 N N . TYR A 1 866 ? -25.375 46.031 24.781 1 95.5 866 TYR A N 1
ATOM 6702 C CA . TYR A 1 866 ? -24.531 45.781 25.938 1 95.5 866 TYR A CA 1
ATOM 6703 C C . TYR A 1 866 ? -23.859 47.031 26.438 1 95.5 866 TYR A C 1
ATOM 6705 O O . TYR A 1 866 ? -23.609 47.969 25.656 1 95.5 866 TYR A O 1
ATOM 6713 N N . TYR A 1 867 ? -23.656 47.125 27.703 1 95.19 867 TYR A N 1
ATOM 6714 C CA . TYR A 1 867 ? -23.047 48.312 28.312 1 95.19 867 TYR A CA 1
ATOM 6715 C C . TYR A 1 867 ? -21.922 47.875 29.281 1 95.19 867 TYR A C 1
ATOM 6717 O O . TYR A 1 867 ? -22.109 47 30.109 1 95.19 867 TYR A O 1
ATOM 6725 N N . ILE A 1 868 ? -20.75 48.406 29.094 1 95.75 868 ILE A N 1
ATOM 6726 C CA . ILE A 1 868 ? -19.625 48.25 30.016 1 95.75 868 ILE A CA 1
ATOM 6727 C C . ILE A 1 868 ? -19.438 49.562 30.781 1 95.75 868 ILE A C 1
ATOM 6729 O O . ILE A 1 868 ? -19.094 50.594 30.188 1 95.75 868 ILE A O 1
ATOM 6733 N N . HIS A 1 869 ? -19.641 49.531 32.031 1 93.44 869 HIS A N 1
ATOM 6734 C CA . HIS A 1 869 ? -19.5 50.719 32.875 1 93.44 869 HIS A CA 1
ATOM 6735 C C . HIS A 1 869 ? -18.031 50.969 33.219 1 93.44 869 HIS A C 1
ATOM 6737 O O . HIS A 1 869 ? -17.453 50.25 34 1 93.44 869 HIS A O 1
ATOM 6743 N N . GLY A 1 870 ? -17.438 52 32.5 1 94 870 GLY A N 1
ATOM 6744 C CA . GLY A 1 870 ? -16.016 52.281 32.688 1 94 870 GLY A CA 1
ATOM 6745 C C . GLY A 1 870 ? -15.773 53.562 33.469 1 94 870 GLY A C 1
ATOM 6746 O O . GLY A 1 870 ? -14.742 54.219 33.281 1 94 870 GLY A O 1
ATOM 6747 N N . HIS A 1 871 ? -16.766 54.031 34.25 1 92 871 HIS A N 1
ATOM 6748 C CA . HIS A 1 871 ? -16.516 55.188 35.125 1 92 871 HIS A CA 1
ATOM 6749 C C . HIS A 1 871 ? -15.586 54.812 36.281 1 92 871 HIS A C 1
ATOM 6751 O O . HIS A 1 871 ? -15.883 53.938 37.062 1 92 871 HIS A O 1
ATOM 6757 N N . SER A 1 872 ? -14.438 55.438 36.281 1 91 872 SER A N 1
ATOM 6758 C CA . SER A 1 872 ? -13.414 55.094 37.281 1 91 872 SER A CA 1
ATOM 6759 C C . SER A 1 872 ? -13.875 55.406 38.688 1 91 872 SER A C 1
ATOM 6761 O O . SER A 1 872 ? -14.516 56.438 38.938 1 91 872 SER A O 1
ATOM 6763 N N . PRO A 1 873 ? -13.578 54.594 39.625 1 86.81 873 PRO A N 1
ATOM 6764 C CA . PRO A 1 873 ? -13.969 54.844 41 1 86.81 873 PRO A CA 1
ATOM 6765 C C . PRO A 1 873 ? -13.281 56.062 41.625 1 86.81 873 PRO A C 1
ATOM 6767 O O . PRO A 1 873 ? -13.82 56.688 42.531 1 86.81 873 PRO A O 1
ATOM 6770 N N . THR A 1 874 ? -12.078 56.406 41.125 1 85.56 874 THR A N 1
ATOM 6771 C CA . THR A 1 874 ? -11.352 57.531 41.656 1 85.56 874 THR A CA 1
ATOM 6772 C C . THR A 1 874 ? -11.805 58.844 40.969 1 85.56 874 THR A C 1
ATOM 6774 O O . THR A 1 874 ? -11.461 59.938 41.406 1 85.56 874 THR A O 1
ATOM 6777 N N . GLY A 1 875 ? -12.578 58.75 39.938 1 81.62 875 GLY A N 1
ATOM 6778 C CA . GLY A 1 875 ? -13.172 59.906 39.25 1 81.62 875 GLY A CA 1
ATOM 6779 C C . GLY A 1 875 ? -12.289 60.469 38.156 1 81.62 875 GLY A C 1
ATOM 6780 O O . GLY A 1 875 ? -12.766 61.188 37.281 1 81.62 875 GLY A O 1
ATOM 6781 N N . ARG A 1 876 ? -10.938 60.312 38.25 1 86.5 876 ARG A N 1
ATOM 6782 C CA . ARG A 1 876 ? -10.023 60.844 37.25 1 86.5 876 ARG A CA 1
ATOM 6783 C C . ARG A 1 876 ? -9.008 59.812 36.812 1 86.5 876 ARG A C 1
ATOM 6785 O O . ARG A 1 876 ? -8.539 59 37.625 1 86.5 876 ARG A O 1
ATOM 6792 N N . SER A 1 877 ? -8.789 59.719 35.5 1 90.25 877 SER A N 1
ATOM 6793 C CA . SER A 1 877 ? -7.816 58.781 34.969 1 90.25 877 SER A CA 1
ATOM 6794 C C . SER A 1 877 ? -6.766 59.469 34.125 1 90.25 877 SER A C 1
ATOM 6796 O O . SER A 1 877 ? -5.73 58.875 33.812 1 90.25 877 SER A O 1
ATOM 6798 N N . ASP A 1 878 ? -7.055 60.688 33.688 1 89.69 878 ASP A N 1
ATOM 6799 C CA . ASP A 1 878 ? -6.098 61.469 32.906 1 89.69 878 ASP A CA 1
ATOM 6800 C C . ASP A 1 878 ? -5.016 62.062 33.812 1 89.69 878 ASP A C 1
ATOM 6802 O O . ASP A 1 878 ? -4.996 63.25 34.062 1 89.69 878 ASP A O 1
ATOM 6806 N N . VAL A 1 879 ? -4.113 61.219 34.344 1 87.44 879 VAL A N 1
ATOM 6807 C CA . VAL A 1 879 ? -3.072 61.594 35.312 1 87.44 879 VAL A CA 1
ATOM 6808 C C . VAL A 1 879 ? -1.711 61.125 34.781 1 87.44 879 VAL A C 1
ATOM 6810 O O . VAL A 1 879 ? -1.622 60.5 33.719 1 87.44 879 VAL A O 1
ATOM 6813 N N . ASP A 1 880 ? -0.712 61.562 35.406 1 86 880 ASP A N 1
ATOM 6814 C CA . ASP A 1 880 ? 0.655 61.219 35.062 1 86 880 ASP A CA 1
ATOM 6815 C C . ASP A 1 880 ? 1.021 59.812 35.594 1 86 880 ASP A C 1
ATOM 6817 O O . ASP A 1 880 ? 0.166 59.094 36.125 1 86 880 ASP A O 1
ATOM 6821 N N . LEU A 1 881 ? 2.213 59.375 35.406 1 84.88 881 LEU A N 1
ATOM 6822 C CA . LEU A 1 881 ? 2.67 58.031 35.781 1 84.88 881 LEU A CA 1
ATOM 6823 C C . LEU A 1 881 ? 2.51 57.812 37.25 1 84.88 881 LEU A C 1
ATOM 6825 O O . LEU A 1 881 ? 2.086 56.719 37.688 1 84.88 881 LEU A O 1
ATOM 6829 N N . GLY A 1 882 ? 2.883 58.781 38.094 1 79.5 882 GLY A N 1
ATOM 6830 C CA . GLY A 1 882 ? 2.697 58.656 39.531 1 79.5 882 GLY A CA 1
ATOM 6831 C C . GLY A 1 882 ? 1.239 58.594 39.938 1 79.5 882 GLY A C 1
ATOM 6832 O O . GLY A 1 882 ? 0.879 57.875 40.875 1 79.5 882 GLY A O 1
ATOM 6833 N N . GLY A 1 883 ? 0.43 59.312 39.156 1 83.5 883 GLY A N 1
ATOM 6834 C CA . GLY A 1 883 ? -0.996 59.344 39.438 1 83.5 883 GLY A CA 1
ATOM 6835 C C . GLY A 1 883 ? -1.677 58 39.156 1 83.5 883 GLY A C 1
ATOM 6836 O O . GLY A 1 883 ? -2.535 57.594 39.938 1 83.5 883 GLY A O 1
ATOM 6837 N N . ILE A 1 884 ? -1.337 57.375 38.094 1 87.5 884 ILE A N 1
ATOM 6838 C CA . ILE A 1 884 ? -1.987 56.094 37.75 1 87.5 884 ILE A CA 1
ATOM 6839 C C . ILE A 1 884 ? -1.581 55 38.719 1 87.5 884 ILE A C 1
ATOM 6841 O O . ILE A 1 884 ? -2.381 54.125 39.062 1 87.5 884 ILE A O 1
ATOM 6845 N N . THR A 1 885 ? -0.304 55 39.188 1 85.25 885 THR A N 1
ATOM 6846 C CA . THR A 1 885 ? 0.139 54.031 40.188 1 85.25 885 THR A CA 1
ATOM 6847 C C . THR A 1 885 ? -0.575 54.25 41.5 1 85.25 885 THR A C 1
ATOM 6849 O O . THR A 1 885 ? -0.881 53.281 42.219 1 85.25 885 THR A O 1
ATOM 6852 N N . GLN A 1 886 ? -0.792 55.5 41.812 1 83.75 886 GLN A N 1
ATOM 6853 C CA . GLN A 1 886 ? -1.543 55.812 43.031 1 83.75 886 GLN A CA 1
ATOM 6854 C C . GLN A 1 886 ? -2.998 55.375 42.906 1 83.75 886 GLN A C 1
ATOM 6856 O O . GLN A 1 886 ? -3.578 54.844 43.875 1 83.75 886 GLN A O 1
ATOM 6861 N N . MET A 1 887 ? -3.531 55.625 41.781 1 87.12 887 MET A N 1
ATOM 6862 C CA . MET A 1 887 ? -4.906 55.219 41.531 1 87.12 887 MET A CA 1
ATOM 6863 C C . MET A 1 887 ? -5.059 53.688 41.688 1 87.12 887 MET A C 1
ATOM 6865 O O . MET A 1 887 ? -6.027 53.219 42.281 1 87.12 887 MET A O 1
ATOM 6869 N N . LEU A 1 888 ? -4.117 52.938 41.188 1 86.81 888 LEU A N 1
ATOM 6870 C CA . LEU A 1 888 ? -4.164 51.469 41.281 1 86.81 888 LEU A CA 1
ATOM 6871 C C . LEU A 1 888 ? -3.955 51 42.719 1 86.81 888 LEU A C 1
ATOM 6873 O O . LEU A 1 888 ? -4.562 50.031 43.156 1 86.81 888 LEU A O 1
ATOM 6877 N N . SER A 1 889 ? -3.109 51.75 43.438 1 85.25 889 SER A N 1
ATOM 6878 C CA . SER A 1 889 ? -2.873 51.406 44.844 1 85.25 889 SER A CA 1
ATOM 6879 C C . SER A 1 889 ? -4.098 51.688 45.688 1 85.25 889 SER A C 1
ATOM 6881 O O . SER A 1 889 ? -4.422 50.938 46.625 1 85.25 889 SER A O 1
ATOM 6883 N N . ILE A 1 890 ? -4.777 52.781 45.406 1 86.88 890 ILE A N 1
ATOM 6884 C CA . ILE A 1 890 ? -5.984 53.156 46.125 1 86.88 890 ILE A CA 1
ATOM 6885 C C . ILE A 1 890 ? -7.074 52.125 45.906 1 86.88 890 ILE A C 1
ATOM 6887 O O . ILE A 1 890 ? -7.809 51.75 46.812 1 86.88 890 ILE A O 1
ATOM 6891 N N . GLU A 1 891 ? -7.199 51.625 44.75 1 86.06 891 GLU A N 1
ATOM 6892 C CA . GLU A 1 891 ? -8.188 50.594 44.406 1 86.06 891 GLU A CA 1
ATOM 6893 C C . GLU A 1 891 ? -7.824 49.281 45.062 1 86.06 891 GLU A C 1
ATOM 6895 O O . GLU A 1 891 ? -8.703 48.531 45.5 1 86.06 891 GLU A O 1
ATOM 6900 N N . ASN A 1 892 ? -6.527 48.938 45.094 1 84.56 892 ASN A N 1
ATOM 6901 C CA . ASN A 1 892 ? -6.078 47.656 45.656 1 84.56 892 ASN A CA 1
ATOM 6902 C C . ASN A 1 892 ? -6.258 47.625 47.156 1 84.56 892 ASN A C 1
ATOM 6904 O O . ASN A 1 892 ? -6.477 46.562 47.75 1 84.56 892 ASN A O 1
ATOM 6908 N N . GLU A 1 893 ? -6.129 48.812 47.781 1 84.31 893 GLU A N 1
ATOM 6909 C CA . GLU A 1 893 ? -6.281 48.875 49.25 1 84.31 893 GLU A CA 1
ATOM 6910 C C . GLU A 1 893 ? -7.754 48.938 49.625 1 84.31 893 GLU A C 1
ATOM 6912 O O . GLU A 1 893 ? -8.086 48.781 50.812 1 84.31 893 GLU A O 1
ATOM 6917 N N . GLY A 1 894 ? -8.68 49.062 48.688 1 81.75 894 GLY A N 1
ATOM 6918 C CA . GLY A 1 894 ? -10.109 49 48.938 1 81.75 894 GLY A CA 1
ATOM 6919 C C . GLY A 1 894 ? -10.688 50.344 49.406 1 81.75 894 GLY A C 1
ATOM 6920 O O . GLY A 1 894 ? -11.773 50.375 49.969 1 81.75 894 GLY A O 1
ATOM 6921 N N . ILE A 1 895 ? -10.023 51.469 49.156 1 83.88 895 ILE A N 1
ATOM 6922 C CA . ILE A 1 895 ? -10.477 52.781 49.594 1 83.88 895 ILE A CA 1
ATOM 6923 C C . ILE A 1 895 ? -11.398 53.375 48.531 1 83.88 895 ILE A C 1
ATOM 6925 O O . ILE A 1 895 ? -12.352 54.094 48.875 1 83.88 895 ILE A O 1
ATOM 6929 N N . ALA A 1 896 ? -11.258 53 47.344 1 84.69 896 ALA A N 1
ATOM 6930 C CA . ALA A 1 896 ? -12.07 53.531 46.25 1 84.69 896 ALA A CA 1
ATOM 6931 C C . ALA A 1 896 ? -13.406 52.812 46.188 1 84.69 896 ALA A C 1
ATOM 6933 O O . ALA A 1 896 ? -13.516 51.656 46.594 1 84.69 896 ALA A O 1
ATOM 6934 N N . PRO A 1 897 ? -14.461 53.5 45.719 1 83.25 897 PRO A N 1
ATOM 6935 C CA . PRO A 1 897 ? -15.742 52.844 45.5 1 83.25 897 PRO A CA 1
ATOM 6936 C C . PRO A 1 897 ? -15.648 51.688 44.5 1 83.25 897 PRO A C 1
ATOM 6938 O O . PRO A 1 897 ? -14.656 51.594 43.75 1 83.25 897 PRO A O 1
ATOM 6941 N N . LYS A 1 898 ? -16.656 50.906 44.531 1 87.5 898 LYS A N 1
ATOM 6942 C CA . LYS A 1 898 ? -16.672 49.781 43.625 1 87.5 898 LYS A CA 1
ATOM 6943 C C . LYS A 1 898 ? -16.984 50.188 42.188 1 87.5 898 LYS A C 1
ATOM 6945 O O . LYS A 1 898 ? -17.5 51.281 41.969 1 87.5 898 LYS A O 1
ATOM 6950 N N . ARG A 1 899 ? -16.641 49.438 41.156 1 87.62 899 ARG A N 1
ATOM 6951 C CA . ARG A 1 899 ? -16.656 49.75 39.75 1 87.62 899 ARG A CA 1
ATOM 6952 C C . ARG A 1 899 ? -18.062 49.656 39.156 1 87.62 899 ARG A C 1
ATOM 6954 O O . ARG A 1 899 ? -18.312 50.125 38.031 1 87.62 899 ARG A O 1
ATOM 6961 N N . GLY A 1 900 ? -19.031 49.312 39.875 1 86.44 900 GLY A N 1
ATOM 6962 C CA . GLY A 1 900 ? -20.375 49.156 39.344 1 86.44 900 GLY A CA 1
ATOM 6963 C C . GLY A 1 900 ? -21.172 50.469 39.344 1 86.44 900 GLY A C 1
ATOM 6964 O O . GLY A 1 900 ? -20.703 51.469 39.875 1 86.44 900 GLY A O 1
ATOM 6965 N N . ILE A 1 901 ? -22.312 50.406 38.562 1 87.62 901 ILE A N 1
ATOM 6966 C CA . ILE A 1 901 ? -23.188 51.594 38.531 1 87.62 901 ILE A CA 1
ATOM 6967 C C . ILE A 1 901 ? -23.75 51.844 39.938 1 87.62 901 ILE A C 1
ATOM 6969 O O . ILE A 1 901 ? -23.844 53 40.375 1 87.62 901 ILE A O 1
ATOM 6973 N N . THR A 1 902 ? -24.047 50.656 40.562 1 85 902 THR A N 1
ATOM 6974 C CA . THR A 1 902 ? -24.5 50.781 41.938 1 85 902 THR A CA 1
ATOM 6975 C C . THR A 1 902 ? -23.297 50.75 42.906 1 85 902 THR A C 1
ATOM 6977 O O . THR A 1 902 ? -22.344 50 42.688 1 85 902 THR A O 1
ATOM 6980 N N . PRO A 1 903 ? -23.266 51.656 43.844 1 79.81 903 PRO A N 1
ATOM 6981 C CA . PRO A 1 903 ? -22.094 51.844 44.688 1 79.81 903 PRO A CA 1
ATOM 6982 C C . PRO A 1 903 ? -21.656 50.531 45.375 1 79.81 903 PRO A C 1
ATOM 6984 O O . PRO A 1 903 ? -20.469 50.344 45.656 1 79.81 903 PRO A O 1
ATOM 6987 N N . ASP A 1 904 ? -22.5 49.562 45.594 1 80.56 904 ASP A N 1
ATOM 6988 C CA . ASP A 1 904 ? -22.078 48.406 46.375 1 80.56 904 ASP A CA 1
ATOM 6989 C C . ASP A 1 904 ? -21.875 47.188 45.438 1 80.56 904 ASP A C 1
ATOM 6991 O O . ASP A 1 904 ? -21.609 46.094 45.906 1 80.56 904 ASP A O 1
ATOM 6995 N N . SER A 1 905 ? -21.812 47.469 44.156 1 84.88 905 SER A N 1
ATOM 6996 C CA . SER A 1 905 ? -21.672 46.344 43.25 1 84.88 905 SER A CA 1
ATOM 6997 C C . SER A 1 905 ? -20.391 46.406 42.438 1 84.88 905 SER A C 1
ATOM 6999 O O . SER A 1 905 ? -19.953 47.5 42.062 1 84.88 905 SER A O 1
ATOM 7001 N N . ASN A 1 906 ? -19.734 45.156 42.281 1 83.44 906 ASN A N 1
ATOM 7002 C CA . ASN A 1 906 ? -18.531 45.094 41.469 1 83.44 906 ASN A CA 1
ATOM 7003 C C . ASN A 1 906 ? -18.844 44.719 40.031 1 83.44 906 ASN A C 1
ATOM 7005 O O . ASN A 1 906 ? -17.938 44.562 39.188 1 83.44 906 ASN A O 1
ATOM 7009 N N . ASP A 1 907 ? -20.125 44.688 39.719 1 86.12 907 ASP A N 1
ATOM 7010 C CA . ASP A 1 907 ? -20.5 44.312 38.375 1 86.12 907 ASP A CA 1
ATOM 7011 C C . ASP A 1 907 ? -20.469 45.531 37.438 1 86.12 907 ASP A C 1
ATOM 7013 O O . ASP A 1 907 ? -21.203 46.469 37.656 1 86.12 907 ASP A O 1
ATOM 7017 N N . HIS A 1 908 ? -19.578 45.406 36.469 1 89.5 908 HIS A N 1
ATOM 7018 C CA . HIS A 1 908 ? -19.484 46.594 35.625 1 89.5 908 HIS A CA 1
ATOM 7019 C C . HIS A 1 908 ? -19.828 46.25 34.156 1 89.5 908 HIS A C 1
ATOM 7021 O O . HIS A 1 908 ? -19.531 47 33.25 1 89.5 908 HIS A O 1
ATOM 7027 N N . THR A 1 909 ? -20.328 45.031 33.875 1 93.19 909 THR A N 1
ATOM 7028 C CA . THR A 1 909 ? -20.859 44.656 32.562 1 93.19 909 THR A CA 1
ATOM 7029 C C . THR A 1 909 ? -22.359 44.375 32.656 1 93.19 909 THR A C 1
ATOM 7031 O O . THR A 1 909 ? -22.828 43.75 33.594 1 93.19 909 THR A O 1
ATOM 7034 N N . TYR A 1 910 ? -23.172 44.875 31.734 1 93.38 910 TYR A N 1
ATOM 7035 C CA . TYR A 1 910 ? -24.625 44.75 31.75 1 93.38 910 TYR A CA 1
ATOM 7036 C C . TYR A 1 910 ? -25.172 44.438 30.359 1 93.38 910 TYR A C 1
ATOM 7038 O O . TYR A 1 910 ? -24.562 44.812 29.359 1 93.38 910 TYR A O 1
ATOM 7046 N N . ARG A 1 911 ? -26.266 43.719 30.281 1 93.62 911 ARG A N 1
ATOM 7047 C CA . ARG A 1 911 ? -27.125 43.656 29.109 1 93.62 911 ARG A CA 1
ATOM 7048 C C . ARG A 1 911 ? -28.25 44.656 29.188 1 93.62 911 ARG A C 1
ATOM 7050 O O . ARG A 1 911 ? -28.812 44.906 30.25 1 93.62 911 ARG A O 1
ATOM 7057 N N . MET A 1 912 ? -28.516 45.312 28.016 1 93.12 912 MET A N 1
ATOM 7058 C CA . MET A 1 912 ? -29.469 46.406 28.094 1 93.12 912 MET A CA 1
ATOM 7059 C C . MET A 1 912 ? -30.625 46.219 27.125 1 93.12 912 MET A C 1
ATOM 7061 O O . MET A 1 912 ? -30.406 45.781 25.984 1 93.12 912 MET A O 1
ATOM 7065 N N . ALA A 1 913 ? -31.766 46.312 27.594 1 93.69 913 ALA A N 1
ATOM 7066 C CA . ALA A 1 913 ? -32.969 46.5 26.797 1 93.69 913 ALA A CA 1
ATOM 7067 C C . ALA A 1 913 ? -33.438 47.938 26.875 1 93.69 913 ALA A C 1
ATOM 7069 O O . ALA A 1 913 ? -33.844 48.438 27.953 1 93.69 913 ALA A O 1
ATOM 7070 N N . LEU A 1 914 ? -33.375 48.719 25.828 1 93.12 914 LEU A N 1
ATOM 7071 C CA . LEU A 1 914 ? -33.531 50.188 25.828 1 93.12 914 LEU A CA 1
ATOM 7072 C C . LEU A 1 914 ? -34.906 50.594 25.312 1 93.12 914 LEU A C 1
ATOM 7074 O O . LEU A 1 914 ? -35.5 49.906 24.5 1 93.12 914 LEU A O 1
ATOM 7078 N N . PRO A 1 915 ? -35.344 51.688 25.875 1 90.31 915 PRO A N 1
ATOM 7079 C CA . PRO A 1 915 ? -36.625 52.219 25.344 1 90.31 915 PRO A CA 1
ATOM 7080 C C . PRO A 1 915 ? -36.438 52.844 23.953 1 90.31 915 PRO A C 1
ATOM 7082 O O . PRO A 1 915 ? -35.375 53.312 23.609 1 90.31 915 PRO A O 1
ATOM 7085 N N . SER A 1 916 ? -37.469 52.906 23.156 1 89.06 916 SER A N 1
ATOM 7086 C CA . SER A 1 916 ? -37.406 53.375 21.766 1 89.06 916 SER A CA 1
ATOM 7087 C C . SER A 1 916 ? -37.094 54.875 21.719 1 89.06 916 SER A C 1
ATOM 7089 O O . SER A 1 916 ? -36.5 55.344 20.75 1 89.06 916 SER A O 1
ATOM 7091 N N . GLY A 1 917 ? -37.438 55.594 22.812 1 88.69 917 GLY A N 1
ATOM 7092 C CA . GLY A 1 917 ? -37.156 57.031 22.875 1 88.69 917 GLY A CA 1
ATOM 7093 C C . GLY A 1 917 ? -35.656 57.344 22.891 1 88.69 917 GLY A C 1
ATOM 7094 O O . GLY A 1 917 ? -35.219 58.344 22.312 1 88.69 917 GLY A O 1
ATOM 7095 N N . LEU A 1 918 ? -34.906 56.531 23.547 1 92.31 918 LEU A N 1
ATOM 7096 C CA . LEU A 1 918 ? -33.469 56.75 23.625 1 92.31 918 LEU A CA 1
ATOM 7097 C C . LEU A 1 918 ? -32.812 56.594 22.25 1 92.31 918 LEU A C 1
ATOM 7099 O O . LEU A 1 918 ? -31.969 57.375 21.859 1 92.31 918 LEU A O 1
ATOM 7103 N N . ARG A 1 919 ? -33.219 55.594 21.438 1 90.5 919 ARG A N 1
ATOM 7104 C CA . ARG A 1 919 ? -32.656 55.344 20.109 1 90.5 919 ARG A CA 1
ATOM 7105 C C . ARG A 1 919 ? -33.031 56.469 19.156 1 90.5 919 ARG A C 1
ATOM 7107 O O . ARG A 1 919 ? -32.219 56.906 18.344 1 90.5 919 ARG A O 1
ATOM 7114 N N . GLN A 1 920 ? -34.219 56.969 19.234 1 89.62 920 GLN A N 1
ATOM 7115 C CA . GLN A 1 920 ? -34.656 58.062 18.375 1 89.62 920 GLN A CA 1
ATOM 7116 C C . GLN A 1 920 ? -33.844 59.344 18.641 1 89.62 920 GLN A C 1
ATOM 7118 O O . GLN A 1 920 ? -33.406 60 17.703 1 89.62 920 GLN A O 1
ATOM 7123 N N . THR A 1 921 ? -33.656 59.625 19.922 1 90.94 921 THR A N 1
ATOM 7124 C CA . THR A 1 921 ? -32.844 60.781 20.266 1 90.94 921 THR A CA 1
ATOM 7125 C C . THR A 1 921 ? -31.391 60.594 19.828 1 90.94 921 THR A C 1
ATOM 7127 O O . THR A 1 921 ? -30.75 61.531 19.344 1 90.94 921 THR A O 1
ATOM 7130 N N . PHE A 1 922 ? -30.922 59.406 20.047 1 92.06 922 PHE A N 1
ATOM 7131 C CA . PHE A 1 922 ? -29.562 59.094 19.625 1 92.06 922 PHE A CA 1
ATOM 7132 C C . PHE A 1 922 ? -29.406 59.281 18.125 1 92.06 922 PHE A C 1
ATOM 7134 O O . PHE A 1 922 ? -28.422 59.906 17.672 1 92.06 922 PHE A O 1
ATOM 7141 N N . ASN A 1 923 ? -30.328 58.812 17.312 1 90.12 923 ASN A N 1
ATOM 7142 C CA . ASN A 1 923 ? -30.266 58.969 15.859 1 90.12 923 ASN A CA 1
ATOM 7143 C C . ASN A 1 923 ? -30.375 60.438 15.438 1 90.12 923 ASN A C 1
ATOM 7145 O O . ASN A 1 923 ? -29.719 60.844 14.484 1 90.12 923 ASN A O 1
ATOM 7149 N N . ARG A 1 924 ? -31.141 61.156 16.109 1 89.06 924 ARG A N 1
ATOM 7150 C CA . ARG A 1 924 ? -31.281 62.594 15.812 1 89.06 924 ARG A CA 1
ATOM 7151 C C . ARG A 1 924 ? -29.969 63.312 16.047 1 89.06 924 ARG A C 1
ATOM 7153 O O . ARG A 1 924 ? -29.562 64.188 15.25 1 89.06 924 ARG A O 1
ATOM 7160 N N . LEU A 1 925 ? -29.281 62.938 17.125 1 89.44 925 LEU A N 1
ATOM 7161 C CA . LEU A 1 925 ? -28.016 63.562 17.453 1 89.44 925 LEU A CA 1
ATOM 7162 C C . LEU A 1 925 ? -26.906 63.094 16.516 1 89.44 925 LEU A C 1
ATOM 7164 O O . LEU A 1 925 ? -25.938 63.812 16.281 1 89.44 925 LEU A O 1
ATOM 7168 N N . TYR A 1 926 ? -27.078 61.938 15.969 1 88.12 926 TYR A N 1
ATOM 7169 C CA . TYR A 1 926 ? -26.062 61.344 15.109 1 88.12 926 TYR A CA 1
ATOM 7170 C C . TYR A 1 926 ? -26.266 61.781 13.664 1 88.12 926 TYR A C 1
ATOM 7172 O O . TYR A 1 926 ? -25.328 61.75 12.859 1 88.12 926 TYR A O 1
ATOM 7180 N N . THR A 1 927 ? -27.328 62.25 13.195 1 84.75 927 THR A N 1
ATOM 7181 C CA . THR A 1 927 ? -27.734 62.531 11.828 1 84.75 927 THR A CA 1
ATOM 7182 C C . THR A 1 927 ? -26.812 63.594 11.203 1 84.75 927 THR A C 1
ATOM 7184 O O . THR A 1 927 ? -26.484 63.5 10.016 1 84.75 927 THR A O 1
ATOM 7187 N N . PRO A 1 928 ? -26.297 64.562 12.008 1 81.88 928 PRO A N 1
ATOM 7188 C CA . PRO A 1 928 ? -25.406 65.5 11.375 1 81.88 928 PRO A CA 1
ATOM 7189 C C . PRO A 1 928 ? -24.109 64.875 10.844 1 81.88 928 PRO A C 1
ATOM 7191 O O . PRO A 1 928 ? -23.469 65.438 9.945 1 81.88 928 PRO A O 1
ATOM 7194 N N . LEU A 1 929 ? -23.672 63.844 11.398 1 79.19 929 LEU A N 1
ATOM 7195 C CA . LEU A 1 929 ? -22.453 63.156 10.969 1 79.19 929 LEU A CA 1
ATOM 7196 C C . LEU A 1 929 ? -22.672 62.438 9.641 1 79.19 929 LEU A C 1
ATOM 7198 O O . LEU A 1 929 ? -21.734 62.281 8.859 1 79.19 929 LEU A O 1
ATOM 7202 N N . LEU A 1 930 ? -23.922 61.969 9.391 1 72.44 930 LEU A N 1
ATOM 7203 C CA . LEU A 1 930 ? -24.234 61.25 8.164 1 72.44 930 LEU A CA 1
ATOM 7204 C C . LEU A 1 930 ? -24.328 62.188 6.977 1 72.44 930 LEU A C 1
ATOM 7206 O O . LEU A 1 930 ? -24 61.812 5.848 1 72.44 930 LEU A O 1
ATOM 7210 N N . ASN A 1 931 ? -24.828 63.469 7.18 1 66.19 931 ASN A N 1
ATOM 7211 C CA . ASN A 1 931 ? -25.016 64.438 6.109 1 66.19 931 ASN A CA 1
ATOM 7212 C C . ASN A 1 931 ? -23.938 65.5 6.125 1 66.19 931 ASN A C 1
ATOM 7214 O O . ASN A 1 931 ? -24.234 66.688 6.129 1 66.19 931 ASN A O 1
ATOM 7218 N N . LEU A 1 932 ? -22.625 65.188 6.473 1 62.47 932 LEU A N 1
ATOM 7219 C CA . LEU A 1 932 ? -21.562 66.125 6.535 1 62.47 932 LEU A CA 1
ATOM 7220 C C . LEU A 1 932 ? -21.5 67 5.254 1 62.47 932 LEU A C 1
ATOM 7222 O O . LEU A 1 932 ? -21.25 68.188 5.301 1 62.47 932 LEU A O 1
ATOM 7226 N N . THR A 1 933 ? -21.766 66.312 4.035 1 52.94 933 THR A N 1
ATOM 7227 C CA . THR A 1 933 ? -21.703 67.062 2.781 1 52.94 933 THR A CA 1
ATOM 7228 C C . THR A 1 933 ? -22.906 68 2.654 1 52.94 933 THR A C 1
ATOM 7230 O O . THR A 1 933 ? -22.781 69.125 2.125 1 52.94 933 THR A O 1
ATOM 7233 N N . LEU A 1 934 ? -24.016 67.688 3.066 1 52.19 934 LEU A N 1
ATOM 7234 C CA . LEU A 1 934 ? -25.203 68.5 2.82 1 52.19 934 LEU A CA 1
ATOM 7235 C C . LEU A 1 934 ? -25.297 69.625 3.82 1 52.19 934 LEU A C 1
ATOM 7237 O O . LEU A 1 934 ? -25.859 70.688 3.518 1 52.19 934 LEU A O 1
ATOM 7241 N N . ASN A 1 935 ? -24.891 69.562 5.027 1 50.22 935 ASN A N 1
ATOM 7242 C CA . ASN A 1 935 ? -25.062 70.562 6.07 1 50.22 935 ASN A CA 1
ATOM 7243 C C . ASN A 1 935 ? -23.969 71.625 6 1 50.22 935 ASN A C 1
ATOM 7245 O O . ASN A 1 935 ? -23.891 72.562 6.855 1 50.22 935 ASN A O 1
ATOM 7249 N N . ALA A 1 936 ? -22.969 71.5 5.215 1 50.72 936 ALA A N 1
ATOM 7250 C CA . ALA A 1 936 ? -22.016 72.562 4.949 1 50.72 936 ALA A CA 1
ATOM 7251 C C . ALA A 1 936 ? -22.75 73.875 4.68 1 50.72 936 ALA A C 1
ATOM 7253 O O . ALA A 1 936 ? -22.234 74.938 4.965 1 50.72 936 ALA A O 1
ATOM 7254 N N . ASP A 1 937 ? -23.922 73.75 4.152 1 49.44 937 ASP A N 1
ATOM 7255 C CA . ASP A 1 937 ? -24.609 75 3.791 1 49.44 937 ASP A CA 1
ATOM 7256 C C . ASP A 1 937 ? -25.203 75.688 5.023 1 49.44 937 ASP A C 1
ATOM 7258 O O . ASP A 1 937 ? -25.375 76.875 5.039 1 49.44 937 ASP A O 1
ATOM 7262 N N . LYS A 1 938 ? -25.734 75 5.98 1 49.22 938 LYS A N 1
ATOM 7263 C CA . LYS A 1 938 ? -26.5 75.625 7.043 1 49.22 938 LYS A CA 1
ATOM 7264 C C . LYS A 1 938 ? -25.562 76.312 8.07 1 49.22 938 LYS A C 1
ATOM 7266 O O . LYS A 1 938 ? -25.891 77.312 8.664 1 49.22 938 LYS A O 1
ATOM 7271 N N . TYR A 1 939 ? -24.578 75.5 8.516 1 48.78 939 TYR A N 1
ATOM 7272 C CA . TYR A 1 939 ? -23.734 76 9.578 1 48.78 939 TYR A CA 1
ATOM 7273 C C . TYR A 1 939 ? -22.719 77 9.023 1 48.78 939 TYR A C 1
ATOM 7275 O O . TYR A 1 939 ? -21.938 77.562 9.773 1 48.78 939 TYR A O 1
ATOM 7283 N N . GLY A 1 940 ? -23.047 77.625 7.867 1 48.53 940 GLY A N 1
ATOM 7284 C CA . GLY A 1 940 ? -22.25 78.625 7.176 1 48.53 940 GLY A CA 1
ATOM 7285 C C . GLY A 1 940 ? -21 78.062 6.535 1 48.53 940 GLY A C 1
ATOM 7286 O O . GLY A 1 940 ? -20.531 77 6.902 1 48.53 940 GLY A O 1
ATOM 7287 N N . LYS A 1 941 ? -20.453 78.5 5.469 1 52.69 941 LYS A N 1
ATOM 7288 C CA . LYS A 1 941 ? -19.406 78.125 4.535 1 52.69 941 LYS A CA 1
ATOM 7289 C C . LYS A 1 941 ? -18.109 77.812 5.273 1 52.69 941 LYS A C 1
ATOM 7291 O O . LYS A 1 941 ? -17.25 77.062 4.75 1 52.69 941 LYS A O 1
ATOM 7296 N N . HIS A 1 942 ? -17.766 78.312 6.523 1 50.19 942 HIS A N 1
ATOM 7297 C CA . HIS A 1 942 ? -16.406 78.25 7.051 1 50.19 942 HIS A CA 1
ATOM 7298 C C . HIS A 1 942 ? -16.297 77.188 8.156 1 50.19 942 HIS A C 1
ATOM 7300 O O . HIS A 1 942 ? -15.273 77.125 8.852 1 50.19 942 HIS A O 1
ATOM 7306 N N . VAL A 1 943 ? -17.344 76.438 8.555 1 57.75 943 VAL A N 1
ATOM 7307 C CA . VAL A 1 943 ? -17.109 75.562 9.68 1 57.75 943 VAL A CA 1
ATOM 7308 C C . VAL A 1 943 ? -16.578 74.188 9.172 1 57.75 943 VAL A C 1
ATOM 7310 O O . VAL A 1 943 ? -17.172 73.562 8.305 1 57.75 943 VAL A O 1
ATOM 7313 N N . SER A 1 944 ? -15.266 73.75 9.484 1 67.88 944 SER A N 1
ATOM 7314 C CA . SER A 1 944 ? -14.523 72.562 9.086 1 67.88 944 SER A CA 1
ATOM 7315 C C . SER A 1 944 ? -15.242 71.312 9.539 1 67.88 944 SER A C 1
ATOM 7317 O O . SER A 1 944 ? -15.922 71.312 10.57 1 67.88 944 SER A O 1
ATOM 7319 N N . ALA A 1 945 ? -15.578 70.312 8.695 1 73.44 945 ALA A N 1
ATOM 7320 C CA . ALA A 1 945 ? -16.141 68.938 8.938 1 73.44 945 ALA A CA 1
ATOM 7321 C C . ALA A 1 945 ? -15.656 68.375 10.273 1 73.44 945 ALA A C 1
ATOM 7323 O O . ALA A 1 945 ? -16.422 67.75 10.984 1 73.44 945 ALA A O 1
ATOM 7324 N N . GLN A 1 946 ? -14.602 68.812 10.688 1 76.75 946 GLN A N 1
ATOM 7325 C CA . GLN A 1 946 ? -14.016 68.312 11.938 1 76.75 946 GLN A CA 1
ATOM 7326 C C . GLN A 1 946 ? -14.68 69 13.141 1 76.75 946 GLN A C 1
ATOM 7328 O O . GLN A 1 946 ? -14.875 68.312 14.172 1 76.75 946 GLN A O 1
ATOM 7333 N N . ALA A 1 947 ? -15 70.125 13.023 1 77.94 947 ALA A N 1
ATOM 7334 C CA . ALA A 1 947 ? -15.648 70.812 14.125 1 77.94 947 ALA A CA 1
ATOM 7335 C C . ALA A 1 947 ? -17.047 70.25 14.391 1 77.94 947 ALA A C 1
ATOM 7337 O O . ALA A 1 947 ? -17.453 70.125 15.539 1 77.94 947 ALA A O 1
ATOM 7338 N N . ILE A 1 948 ? -17.672 69.875 13.328 1 80.44 948 ILE A N 1
ATOM 7339 C CA . ILE A 1 948 ? -19 69.25 13.461 1 80.44 948 ILE A CA 1
ATOM 7340 C C . ILE A 1 948 ? -18.891 67.938 14.148 1 80.44 948 ILE A C 1
ATOM 7342 O O . ILE A 1 948 ? -19.703 67.625 15.023 1 80.44 948 ILE A O 1
ATOM 7346 N N . THR A 1 949 ? -17.906 67.188 13.727 1 83.38 949 THR A N 1
ATOM 7347 C CA . THR A 1 949 ? -17.719 65.875 14.312 1 83.38 949 THR A CA 1
ATOM 7348 C C . THR A 1 949 ? -17.438 66 15.812 1 83.38 949 THR A C 1
ATOM 7350 O O . THR A 1 949 ? -17.953 65.188 16.594 1 83.38 949 THR A O 1
ATOM 7353 N N . ASN A 1 950 ? -16.656 66.938 16.219 1 83.5 950 ASN A N 1
ATOM 7354 C CA . ASN A 1 950 ? -16.344 67.125 17.625 1 83.5 950 ASN A CA 1
ATOM 7355 C C . ASN A 1 950 ? -17.547 67.562 18.422 1 83.5 950 ASN A C 1
ATOM 7357 O O . ASN A 1 950 ? -17.75 67.188 19.562 1 83.5 950 ASN A O 1
ATOM 7361 N N . GLU A 1 951 ? -18.328 68.438 17.797 1 85.12 951 GLU A N 1
ATOM 7362 C CA . GLU A 1 951 ? -19.516 68.875 18.484 1 85.12 951 GLU A CA 1
ATOM 7363 C C . GLU A 1 951 ? -20.562 67.812 18.656 1 85.12 951 GLU A C 1
ATOM 7365 O O . GLU A 1 951 ? -21.172 67.688 19.719 1 85.12 951 GLU A O 1
ATOM 7370 N N . VAL A 1 952 ? -20.75 67.062 17.656 1 87.75 952 VAL A N 1
ATOM 7371 C CA . VAL A 1 952 ? -21.703 65.938 17.703 1 87.75 952 VAL A CA 1
ATOM 7372 C C . VAL A 1 952 ? -21.25 64.938 18.75 1 87.75 952 VAL A C 1
ATOM 7374 O O . VAL A 1 952 ? -22.062 64.375 19.516 1 87.75 952 VAL A O 1
ATOM 7377 N N . TYR A 1 953 ? -19.938 64.625 18.781 1 89.31 953 TYR A N 1
ATOM 7378 C CA . TYR A 1 953 ? -19.422 63.688 19.781 1 89.31 953 TYR A CA 1
ATOM 7379 C C . TYR A 1 953 ? -19.734 64.188 21.188 1 89.31 953 TYR A C 1
ATOM 7381 O O . TYR A 1 953 ? -20.188 63.406 22.031 1 89.31 953 TYR A O 1
ATOM 7389 N N . HIS A 1 954 ? -19.484 65.5 21.531 1 88.25 954 HIS A N 1
ATOM 7390 C CA . HIS A 1 954 ? -19.688 66 22.859 1 88.25 954 HIS A CA 1
ATOM 7391 C C . HIS A 1 954 ? -21.172 66.062 23.219 1 88.25 954 HIS A C 1
ATOM 7393 O O . HIS A 1 954 ? -21.547 65.812 24.375 1 88.25 954 HIS A O 1
ATOM 7399 N N . ASN A 1 955 ? -22.031 66.25 22.172 1 90.38 955 ASN A N 1
ATOM 7400 C CA . ASN A 1 955 ? -23.469 66.25 22.438 1 90.38 955 ASN A CA 1
ATOM 7401 C C . ASN A 1 955 ? -23.969 64.812 22.766 1 90.38 955 ASN A C 1
ATOM 7403 O O . ASN A 1 955 ? -24.766 64.625 23.688 1 90.38 955 ASN A O 1
ATOM 7407 N N . ILE A 1 956 ? -23.547 63.906 22.031 1 92.69 956 ILE A N 1
ATOM 7408 C CA . ILE A 1 956 ? -23.953 62.531 22.281 1 92.69 956 ILE A CA 1
ATOM 7409 C C . ILE A 1 956 ? -23.375 62.062 23.609 1 92.69 956 ILE A C 1
ATOM 7411 O O . ILE A 1 956 ? -24.047 61.344 24.375 1 92.69 956 ILE A O 1
ATOM 7415 N N . ASN A 1 957 ? -22.078 62.406 23.875 1 93 957 ASN A N 1
ATOM 7416 C CA . ASN A 1 957 ? -21.453 62.031 25.141 1 93 957 ASN A CA 1
ATOM 7417 C C . ASN A 1 957 ? -22.219 62.594 26.328 1 93 957 ASN A C 1
ATOM 7419 O O . ASN A 1 957 ? -22.438 61.875 27.328 1 93 957 ASN A O 1
ATOM 7423 N N . ARG A 1 958 ? -22.625 63.812 26.234 1 91.62 958 ARG A N 1
ATOM 7424 C CA . ARG A 1 958 ? -23.391 64.438 27.312 1 91.62 958 ARG A CA 1
ATOM 7425 C C . ARG A 1 958 ? -24.75 63.781 27.469 1 91.62 958 ARG A C 1
ATOM 7427 O O . ARG A 1 958 ? -25.219 63.562 28.594 1 91.62 958 ARG A O 1
ATOM 7434 N N . TYR A 1 959 ? -25.328 63.531 26.438 1 92.88 959 TYR A N 1
ATOM 7435 C CA . TYR A 1 959 ? -26.641 62.875 26.438 1 92.88 959 TYR A CA 1
ATOM 7436 C C . TYR A 1 959 ? -26.578 61.5 27.109 1 92.88 959 TYR A C 1
ATOM 7438 O O . TYR A 1 959 ? -27.391 61.219 27.984 1 92.88 959 TYR A O 1
ATOM 7446 N N . LEU A 1 960 ? -25.641 60.688 26.672 1 93.94 960 LEU A N 1
ATOM 7447 C CA . LEU A 1 960 ? -25.531 59.344 27.219 1 93.94 960 LEU A CA 1
ATOM 7448 C C . LEU A 1 960 ? -25.078 59.375 28.672 1 93.94 960 LEU A C 1
ATOM 7450 O O . LEU A 1 960 ? -25.5 58.531 29.469 1 93.94 960 LEU A O 1
ATOM 7454 N N . LYS A 1 961 ? -24.172 60.344 29.047 1 92.19 961 LYS A N 1
ATOM 7455 C CA . LYS A 1 961 ? -23.766 60.5 30.438 1 92.19 961 LYS A CA 1
ATOM 7456 C C . LYS A 1 961 ? -24.969 60.844 31.328 1 92.19 961 LYS A C 1
ATOM 7458 O O . LYS A 1 961 ? -25.109 60.281 32.406 1 92.19 961 LYS A O 1
ATOM 7463 N N . ARG A 1 962 ? -25.844 61.656 30.75 1 92.5 962 ARG A N 1
ATOM 7464 C CA . ARG A 1 962 ? -27.031 62.062 31.5 1 92.5 962 ARG A CA 1
ATOM 7465 C C . ARG A 1 962 ? -28 60.875 31.656 1 92.5 962 ARG A C 1
ATOM 7467 O O . ARG A 1 962 ? -28.641 60.75 32.688 1 92.5 962 ARG A O 1
ATOM 7474 N N . PHE A 1 963 ? -28.156 60.156 30.656 1 92.69 963 PHE A N 1
ATOM 7475 C CA . PHE A 1 963 ? -29.031 58.969 30.703 1 92.69 963 PHE A CA 1
ATOM 7476 C C . PHE A 1 963 ? -28.531 57.969 31.734 1 92.69 963 PHE A C 1
ATOM 7478 O O . PHE A 1 963 ? -29.328 57.469 32.531 1 92.69 963 PHE A O 1
ATOM 7485 N N . ILE A 1 964 ? -27.234 57.625 31.734 1 92.31 964 ILE A N 1
ATOM 7486 C CA . ILE A 1 964 ? -26.672 56.594 32.625 1 92.31 964 ILE A CA 1
ATOM 7487 C C . ILE A 1 964 ? -26.703 57.125 34.062 1 92.31 964 ILE A C 1
ATOM 7489 O O . ILE A 1 964 ? -26.922 56.344 35 1 92.31 964 ILE A O 1
ATOM 7493 N N . SER A 1 965 ? -26.406 58.5 34.25 1 88.69 965 SER A N 1
ATOM 7494 C CA . SER A 1 965 ? -26.422 59.094 35.594 1 88.69 965 SER A CA 1
ATOM 7495 C C . SER A 1 965 ? -27.844 59.344 36.062 1 88.69 965 SER A C 1
ATOM 7497 O O . SER A 1 965 ? -28.047 59.812 37.188 1 88.69 965 SER A O 1
ATOM 7499 N N . ARG A 1 966 ? -28.875 59 35.312 1 86.19 966 ARG A N 1
ATOM 7500 C CA . ARG A 1 966 ? -30.297 59.125 35.656 1 86.19 966 ARG A CA 1
ATOM 7501 C C . ARG A 1 966 ? -30.688 60.594 35.812 1 86.19 966 ARG A C 1
ATOM 7503 O O . ARG A 1 966 ? -31.484 60.906 36.688 1 86.19 966 ARG A O 1
ATOM 7510 N N . ASP A 1 967 ? -30.047 61.5 35.188 1 82.56 967 ASP A N 1
ATOM 7511 C CA . ASP A 1 967 ? -30.344 62.906 35.219 1 82.56 967 ASP A CA 1
ATOM 7512 C C . ASP A 1 967 ? -30.938 63.406 33.906 1 82.56 967 ASP A C 1
ATOM 7514 O O . ASP A 1 967 ? -30.797 64.562 33.531 1 82.56 967 ASP A O 1
ATOM 7518 N N . ASP A 1 968 ? -31.578 62.5 33.281 1 77.12 968 ASP A N 1
ATOM 7519 C CA . ASP A 1 968 ? -32.125 62.844 31.969 1 77.12 968 ASP A CA 1
ATOM 7520 C C . ASP A 1 968 ? -33.375 63.719 32.094 1 77.12 968 ASP A C 1
ATOM 7522 O O . ASP A 1 968 ? -34.312 63.344 32.812 1 77.12 968 ASP A O 1
ATOM 7526 N N . PRO A 1 969 ? -33.344 64.75 31.453 1 75.56 969 PRO A N 1
ATOM 7527 C CA . PRO A 1 969 ? -34.469 65.688 31.562 1 75.56 969 PRO A CA 1
ATOM 7528 C C . PRO A 1 969 ? -35.75 65.188 30.922 1 75.56 969 PRO A C 1
ATOM 7530 O O . PRO A 1 969 ? -36.844 65.562 31.328 1 75.56 969 PRO A O 1
ATOM 7533 N N . ASP A 1 970 ? -35.656 64.375 29.859 1 76.81 970 ASP A N 1
ATOM 7534 C CA . ASP A 1 970 ? -36.812 63.906 29.109 1 76.81 970 ASP A CA 1
ATOM 7535 C C . ASP A 1 970 ? -37.5 62.781 29.859 1 76.81 970 ASP A C 1
ATOM 7537 O O . ASP A 1 970 ? -38.5 62.25 29.375 1 76.81 970 ASP A O 1
ATOM 7541 N N . GLY A 1 971 ? -37.031 62.406 30.938 1 76.94 971 GLY A N 1
ATOM 7542 C CA . GLY A 1 971 ? -37.688 61.469 31.797 1 76.94 971 GLY A CA 1
ATOM 7543 C C . GLY A 1 971 ? -37.375 60 31.438 1 76.94 971 GLY A C 1
ATOM 7544 O O . GLY A 1 971 ? -38.156 59.094 31.797 1 76.94 971 GLY A O 1
ATOM 7545 N N . LEU A 1 972 ? -36.375 59.781 30.625 1 87.44 972 LEU A N 1
ATOM 7546 C CA . LEU A 1 972 ? -36 58.406 30.344 1 87.44 972 LEU A CA 1
ATOM 7547 C C . LEU A 1 972 ? -35.312 57.75 31.547 1 87.44 972 LEU A C 1
ATOM 7549 O O . LEU A 1 972 ? -34.438 58.344 32.156 1 87.44 972 LEU A O 1
ATOM 7553 N N . ARG A 1 973 ? -35.875 56.625 32.031 1 87.5 973 ARG A N 1
ATOM 7554 C CA . ARG A 1 973 ? -35.344 55.969 33.188 1 87.5 973 ARG A CA 1
ATOM 7555 C C . ARG A 1 973 ? -35.062 54.469 32.906 1 87.5 973 ARG A C 1
ATOM 7557 O O . ARG A 1 973 ? -35.469 53.969 31.844 1 87.5 973 ARG A O 1
ATOM 7564 N N . TYR A 1 974 ? -34.125 53.938 33.531 1 91.75 974 TYR A N 1
ATOM 7565 C CA . TYR A 1 974 ? -33.875 52.5 33.438 1 91.75 974 TYR A CA 1
ATOM 7566 C C . TYR A 1 974 ? -33.812 51.875 34.844 1 91.75 974 TYR A C 1
ATOM 7568 O O . TYR A 1 974 ? -33.594 52.594 35.844 1 91.75 974 TYR A O 1
ATOM 7576 N N . ARG A 1 975 ? -34.156 50.562 35 1 90.56 975 ARG A N 1
ATOM 7577 C CA . ARG A 1 975 ? -34.062 49.812 36.25 1 90.56 975 ARG A CA 1
ATOM 7578 C C . ARG A 1 975 ? -33.062 48.688 36.094 1 90.56 975 ARG A C 1
ATOM 7580 O O . ARG A 1 975 ? -32.875 48.156 35 1 90.56 975 ARG A O 1
ATOM 7587 N N . ILE A 1 976 ? -32.25 48.438 37.062 1 92.31 976 ILE A N 1
ATOM 7588 C CA . ILE A 1 976 ? -31.281 47.344 37.094 1 92.31 976 ILE A CA 1
ATOM 7589 C C . ILE A 1 976 ? -31.953 46.094 37.656 1 92.31 976 ILE A C 1
ATOM 7591 O O . ILE A 1 976 ? -32.438 46.125 38.812 1 92.31 976 ILE A O 1
ATOM 7595 N N . VAL A 1 977 ? -32.094 45.062 36.812 1 91.38 977 VAL A N 1
ATOM 7596 C CA . VAL A 1 977 ? -32.812 43.875 37.219 1 91.38 977 VAL A CA 1
ATOM 7597 C C . VAL A 1 977 ? -31.953 42.625 36.938 1 91.38 977 VAL A C 1
ATOM 7599 O O . VAL A 1 977 ? -30.953 42.719 36.219 1 91.38 977 VAL A O 1
ATOM 7602 N N . ARG A 1 978 ? -32.25 41.469 37.625 1 89.62 978 ARG A N 1
ATOM 7603 C CA . ARG A 1 978 ? -31.641 40.188 37.344 1 89.62 978 ARG A CA 1
ATOM 7604 C C . ARG A 1 978 ? -32.5 39.375 36.375 1 89.62 978 ARG A C 1
ATOM 7606 O O . ARG A 1 978 ? -33.75 39.406 36.469 1 89.62 978 ARG A O 1
ATOM 7613 N N . ARG A 1 979 ? -31.906 38.688 35.406 1 88.5 979 ARG A N 1
ATOM 7614 C CA . ARG A 1 979 ? -32.625 37.938 34.406 1 88.5 979 ARG A CA 1
ATOM 7615 C C . ARG A 1 979 ? -33.312 36.719 35.031 1 88.5 979 ARG A C 1
ATOM 7617 O O . ARG A 1 979 ? -32.75 36.062 35.906 1 88.5 979 ARG A O 1
ATOM 7624 N N . LYS A 1 980 ? -34.406 36.375 34.469 1 89.69 980 LYS A N 1
ATOM 7625 C CA . LYS A 1 980 ? -35.125 35.156 34.875 1 89.69 980 LYS A CA 1
ATOM 7626 C C . LYS A 1 980 ? -34.531 33.938 34.188 1 89.69 980 LYS A C 1
ATOM 7628 O O . LYS A 1 980 ? -33.844 34.062 33.156 1 89.69 980 LYS A O 1
ATOM 7633 N N . ALA A 1 981 ? -34.844 32.812 34.781 1 91.19 981 ALA A N 1
ATOM 7634 C CA . ALA A 1 981 ? -34.281 31.547 34.281 1 91.19 981 ALA A CA 1
ATOM 7635 C C . ALA A 1 981 ? -34.75 31.281 32.844 1 91.19 981 ALA A C 1
ATOM 7637 O O . ALA A 1 981 ? -33.938 30.875 32 1 91.19 981 ALA A O 1
ATOM 7638 N N . PHE A 1 982 ? -36 31.5 32.562 1 89.69 982 PHE A N 1
ATOM 7639 C CA . PHE A 1 982 ? -36.5 31.219 31.219 1 89.69 982 PHE A CA 1
ATOM 7640 C C . PHE A 1 982 ? -35.969 32.219 30.203 1 89.69 982 PHE A C 1
ATOM 7642 O O . PHE A 1 982 ? -35.75 31.875 29.047 1 89.69 982 PHE A O 1
ATOM 7649 N N . GLU A 1 983 ? -35.656 33.469 30.656 1 88.81 983 GLU A N 1
ATOM 7650 C CA . GLU A 1 983 ? -35.062 34.469 29.781 1 88.81 983 GLU A CA 1
ATOM 7651 C C . GLU A 1 983 ? -33.625 34.094 29.438 1 88.81 983 GLU A C 1
ATOM 7653 O O . GLU A 1 983 ? -33.156 34.344 28.328 1 88.81 983 GLU A O 1
ATOM 7658 N N . ASP A 1 984 ? -33.062 33.344 30.406 1 87.69 984 ASP A N 1
ATOM 7659 C CA . ASP A 1 984 ? -31.688 32.938 30.172 1 87.69 984 ASP A CA 1
ATOM 7660 C C . ASP A 1 984 ? -31.609 31.781 29.188 1 87.69 984 ASP A C 1
ATOM 7662 O O . ASP A 1 984 ? -30.703 31.719 28.359 1 87.69 984 ASP A O 1
ATOM 7666 N N . ILE A 1 985 ? -32.5 30.922 29.234 1 86.88 985 ILE A N 1
ATOM 7667 C CA . ILE A 1 985 ? -32.469 29.734 28.391 1 86.88 985 ILE A CA 1
ATOM 7668 C C . ILE A 1 985 ? -32.844 30.109 26.969 1 86.88 985 ILE A C 1
ATOM 7670 O O . ILE A 1 985 ? -32.188 29.641 26.016 1 86.88 985 ILE A O 1
ATOM 7674 N N . ILE A 1 986 ? -33.781 30.938 26.75 1 88.25 986 ILE A N 1
ATOM 7675 C CA . ILE A 1 986 ? -34.219 31.297 25.406 1 88.25 986 ILE A CA 1
ATOM 7676 C C . ILE A 1 986 ? -33.469 32.531 24.922 1 88.25 986 ILE A C 1
ATOM 7678 O O . ILE A 1 986 ? -33.5 32.844 23.734 1 88.25 986 ILE A O 1
ATOM 7682 N N . ASP A 1 987 ? -32.625 33.156 25.766 1 87.5 987 ASP A N 1
ATOM 7683 C CA . ASP A 1 987 ? -31.922 34.375 25.469 1 87.5 987 ASP A CA 1
ATOM 7684 C C . ASP A 1 987 ? -32.875 35.438 24.922 1 87.5 987 ASP A C 1
ATOM 7686 O O . ASP A 1 987 ? -32.688 35.969 23.828 1 87.5 987 ASP A O 1
ATOM 7690 N N . GLY A 1 988 ? -34 35.656 25.578 1 88.31 988 GLY A N 1
ATOM 7691 C CA . GLY A 1 988 ? -35 36.625 25.219 1 88.31 988 GLY A CA 1
ATOM 7692 C C . GLY A 1 988 ? -35.562 37.406 26.406 1 88.31 988 GLY A C 1
ATOM 7693 O O . GLY A 1 988 ? -35.375 37 27.547 1 88.31 988 GLY A O 1
ATOM 7694 N N . GLU A 1 989 ? -36.031 38.688 26.094 1 89.12 989 GLU A N 1
ATOM 7695 C CA . GLU A 1 989 ? -36.656 39.531 27.109 1 89.12 989 GLU A CA 1
ATOM 7696 C C . GLU A 1 989 ? -38.156 39.5 27.031 1 89.12 989 GLU A C 1
ATOM 7698 O O . GLU A 1 989 ? -38.75 39.625 25.953 1 89.12 989 GLU A O 1
ATOM 7703 N N . PHE A 1 990 ? -38.844 39.312 28.219 1 86.06 990 PHE A N 1
ATOM 7704 C CA . PHE A 1 990 ? -40.281 39.188 28.234 1 86.06 990 PHE A CA 1
ATOM 7705 C C . PHE A 1 990 ? -40.938 40.5 28.672 1 86.06 990 PHE A C 1
ATOM 7707 O O . PHE A 1 990 ? -42.125 40.75 28.359 1 86.06 990 PHE A O 1
ATOM 7714 N N . ASP A 1 991 ? -40.188 41.375 29.391 1 86.62 991 ASP A N 1
ATOM 7715 C CA . ASP A 1 991 ? -40.781 42.625 29.922 1 86.62 991 ASP A CA 1
ATOM 7716 C C . ASP A 1 991 ? -40.875 43.688 28.844 1 86.62 991 ASP A C 1
ATOM 7718 O O . ASP A 1 991 ? -40.062 43.719 27.922 1 86.62 991 ASP A O 1
ATOM 7722 N N . ASP A 1 992 ? -41.969 44.531 28.938 1 82.69 992 ASP A N 1
ATOM 7723 C CA . ASP A 1 992 ? -42.156 45.625 28 1 82.69 992 ASP A CA 1
ATOM 7724 C C . ASP A 1 992 ? -41.219 46.781 28.312 1 82.69 992 ASP A C 1
ATOM 7726 O O . ASP A 1 992 ? -41.156 47.281 29.438 1 82.69 992 ASP A O 1
ATOM 7730 N N . THR A 1 993 ? -40.312 47.094 27.422 1 84.38 993 THR A N 1
ATOM 7731 C CA . THR A 1 993 ? -39.312 48.125 27.609 1 84.38 993 THR A CA 1
ATOM 7732 C C . THR A 1 993 ? -39.656 49.375 26.812 1 84.38 993 THR A C 1
ATOM 7734 O O . THR A 1 993 ? -38.781 50.188 26.5 1 84.38 993 THR A O 1
ATOM 7737 N N . THR A 1 994 ? -40.875 49.688 26.469 1 81.31 994 THR A N 1
ATOM 7738 C CA . THR A 1 994 ? -41.25 50.844 25.656 1 81.31 994 THR A CA 1
ATOM 7739 C C . THR A 1 994 ? -41.031 52.156 26.406 1 81.31 994 THR A C 1
ATOM 7741 O O . THR A 1 994 ? -40.562 53.125 25.812 1 81.31 994 THR A O 1
ATOM 7744 N N . PHE A 1 995 ? -41.219 52.156 27.812 1 81.62 995 PHE A N 1
ATOM 7745 C CA . PHE A 1 995 ? -41.125 53.438 28.531 1 81.62 995 PHE A CA 1
ATOM 7746 C C . PHE A 1 995 ? -39.969 53.406 29.516 1 81.62 995 PHE A C 1
ATOM 7748 O O . PHE A 1 995 ? -39.438 54.469 29.859 1 81.62 995 PHE A O 1
ATOM 7755 N N . GLU A 1 996 ? -39.625 52.25 29.969 1 89.06 996 GLU A N 1
ATOM 7756 C CA . GLU A 1 996 ? -38.531 52.094 30.906 1 89.06 996 GLU A CA 1
ATOM 7757 C C . GLU A 1 996 ? -37.531 51.062 30.438 1 89.06 996 GLU A C 1
ATOM 7759 O O . GLU A 1 996 ? -37.906 49.938 30.047 1 89.06 996 GLU A O 1
ATOM 7764 N N . GLY A 1 997 ? -36.25 51.531 30.375 1 91.88 997 GLY A N 1
ATOM 7765 C CA . GLY A 1 997 ? -35.219 50.594 30 1 91.88 997 GLY A CA 1
ATOM 7766 C C . GLY A 1 997 ? -34.875 49.625 31.094 1 91.88 997 GLY A C 1
ATOM 7767 O O . GLY A 1 997 ? -35.25 49.812 32.25 1 91.88 997 GLY A O 1
ATOM 7768 N N . LEU A 1 998 ? -34.344 48.469 30.734 1 93.12 998 LEU A N 1
ATOM 7769 C CA . LEU A 1 998 ? -33.938 47.438 31.688 1 93.12 998 LEU A CA 1
ATOM 7770 C C . LEU A 1 998 ? -32.438 47.125 31.516 1 93.12 998 LEU A C 1
ATOM 7772 O O . LEU A 1 998 ? -32 46.844 30.406 1 93.12 998 LEU A O 1
ATOM 7776 N N . PHE A 1 999 ? -31.656 47.25 32.562 1 93.12 999 PHE A N 1
ATOM 7777 C CA . PHE A 1 999 ? -30.266 46.812 32.625 1 93.12 999 PHE A CA 1
ATOM 7778 C C . PHE A 1 999 ? -30.141 45.5 33.375 1 93.12 999 PHE A C 1
ATOM 7780 O O . PHE A 1 999 ? -30.469 45.438 34.562 1 93.12 999 PHE A O 1
ATOM 7787 N N . TYR A 1 1000 ? -29.766 44.5 32.719 1 92.44 1000 TYR A N 1
ATOM 7788 C CA . TYR A 1 1000 ? -29.625 43.188 33.344 1 92.44 1000 TYR A CA 1
ATOM 7789 C C . TYR A 1 1000 ? -28.203 43 33.875 1 92.44 1000 TYR A C 1
ATOM 7791 O O . TYR A 1 1000 ? -27.234 43.281 33.188 1 92.44 1000 TYR A O 1
ATOM 7799 N N . ILE A 1 1001 ? -28.047 42.469 35.094 1 88.69 1001 ILE A N 1
ATOM 7800 C CA . ILE A 1 1001 ? -26.75 42.156 35.656 1 88.69 1001 ILE A CA 1
ATOM 7801 C C . ILE A 1 1001 ? -26.156 40.938 35 1 88.69 1001 ILE A C 1
ATOM 7803 O O . ILE A 1 1001 ? -26.859 39.938 34.781 1 88.69 1001 ILE A O 1
ATOM 7807 N N . ASP A 1 1002 ? -24.984 41.094 34.5 1 81.81 1002 ASP A N 1
ATOM 7808 C CA . ASP A 1 1002 ? -24.328 40.031 33.719 1 81.81 1002 ASP A CA 1
ATOM 7809 C C . ASP A 1 1002 ? -23.219 39.375 34.531 1 81.81 1002 ASP A C 1
ATOM 7811 O O . ASP A 1 1002 ? -22.234 40.031 34.875 1 81.81 1002 ASP A O 1
ATOM 7815 N N . ASP A 1 1003 ? -23.391 38.25 35.219 1 71.44 1003 ASP A N 1
ATOM 7816 C CA . ASP A 1 1003 ? -22.344 37.531 35.938 1 71.44 1003 ASP A CA 1
ATOM 7817 C C . ASP A 1 1003 ? -21.281 37 34.969 1 71.44 1003 ASP A C 1
ATOM 7819 O O . ASP A 1 1003 ? -20.188 36.656 35.406 1 71.44 1003 ASP A O 1
ATOM 7823 N N . GLY A 1 1004 ? -21.578 37.156 33.688 1 74.56 1004 GLY A N 1
ATOM 7824 C CA . GLY A 1 1004 ? -20.656 36.656 32.688 1 74.56 1004 GLY A CA 1
ATOM 7825 C C . GLY A 1 1004 ? -20.391 37.625 31.562 1 74.56 1004 GLY A C 1
ATOM 7826 O O . GLY A 1 1004 ? -20.984 38.688 31.516 1 74.56 1004 GLY A O 1
ATOM 7827 N N . ASN A 1 1005 ? -19.062 37.875 30.984 1 83.25 1005 ASN A N 1
ATOM 7828 C CA . ASN A 1 1005 ? -18.703 38.688 29.828 1 83.25 1005 ASN A CA 1
ATOM 7829 C C . ASN A 1 1005 ? -19.594 38.406 28.641 1 83.25 1005 ASN A C 1
ATOM 7831 O O . ASN A 1 1005 ? -19.125 37.906 27.594 1 83.25 1005 ASN A O 1
ATOM 7835 N N . SER A 1 1006 ? -21.078 38.844 28.734 1 90.19 1006 SER A N 1
ATOM 7836 C CA . SER A 1 1006 ? -22.047 38.5 27.688 1 90.19 1006 SER A CA 1
ATOM 7837 C C . SER A 1 1006 ? -21.844 39.375 26.453 1 90.19 1006 SER A C 1
ATOM 7839 O O . SER A 1 1006 ? -22.375 39.062 25.391 1 90.19 1006 SER A O 1
ATOM 7841 N N . PHE A 1 1007 ? -21.094 40.531 26.625 1 93.69 1007 PHE A N 1
ATOM 7842 C CA . PHE A 1 1007 ? -20.844 41.344 25.438 1 93.69 1007 PHE A CA 1
ATOM 7843 C C . PHE A 1 1007 ? -20.031 40.562 24.406 1 93.69 1007 PHE A C 1
ATOM 7845 O O . PHE A 1 1007 ? -19.922 40.969 23.25 1 93.69 1007 PHE A O 1
ATOM 7852 N N . GLY A 1 1008 ? -19.469 39.375 24.844 1 93.25 1008 GLY A N 1
ATOM 7853 C CA . GLY A 1 1008 ? -18.75 38.5 23.953 1 93.25 1008 GLY A CA 1
ATOM 7854 C C . GLY A 1 1008 ? -19.609 37.938 22.828 1 93.25 1008 GLY A C 1
ATOM 7855 O O . GLY A 1 1008 ? -19.094 37.5 21.812 1 93.25 1008 GLY A O 1
ATOM 7856 N N . ASP A 1 1009 ? -20.906 38.062 22.922 1 92.75 1009 ASP A N 1
ATOM 7857 C CA . ASP A 1 1009 ? -21.828 37.562 21.891 1 92.75 1009 ASP A CA 1
ATOM 7858 C C . ASP A 1 1009 ? -21.766 38.438 20.625 1 92.75 1009 ASP A C 1
ATOM 7860 O O . ASP A 1 1009 ? -22.203 38 19.562 1 92.75 1009 ASP A O 1
ATOM 7864 N N . THR A 1 1010 ? -21.203 39.625 20.766 1 94.81 1010 THR A N 1
ATOM 7865 C CA . THR A 1 1010 ? -21.031 40.5 19.609 1 94.81 1010 THR A CA 1
ATOM 7866 C C . THR A 1 1010 ? -19.703 40.25 18.922 1 94.81 1010 THR A C 1
ATOM 7868 O O . THR A 1 1010 ? -19.422 40.812 17.859 1 94.81 1010 THR A O 1
ATOM 7871 N N . LEU A 1 1011 ? -18.906 39.312 19.5 1 95.88 1011 LEU A N 1
ATOM 7872 C CA . LEU A 1 1011 ? -17.609 38.938 18.969 1 95.88 1011 LEU A CA 1
ATOM 7873 C C . LEU A 1 1011 ? -17.594 37.469 18.562 1 95.88 1011 LEU A C 1
ATOM 7875 O O . LEU A 1 1011 ? -18.562 36.75 18.766 1 95.88 1011 LEU A O 1
ATOM 7879 N N . TYR A 1 1012 ? -16.516 37.031 17.922 1 96.25 1012 TYR A N 1
ATOM 7880 C CA . TYR A 1 1012 ? -16.359 35.625 17.547 1 96.25 1012 TYR A CA 1
ATOM 7881 C C . TYR A 1 1012 ? -16.344 34.75 18.797 1 96.25 1012 TYR A C 1
ATOM 7883 O O . TYR A 1 1012 ? -16.797 33.594 18.75 1 96.25 1012 TYR A O 1
ATOM 7891 N N . TYR A 1 1013 ? -15.883 35.281 19.906 1 94.5 1013 TYR A N 1
ATOM 7892 C CA . TYR A 1 1013 ? -15.727 34.531 21.156 1 94.5 1013 TYR A CA 1
ATOM 7893 C C . TYR A 1 1013 ? -17.047 33.906 21.578 1 94.5 1013 TYR A C 1
ATOM 7895 O O . TYR A 1 1013 ? -17.094 32.75 21.984 1 94.5 1013 TYR A O 1
ATOM 7903 N N . GLY A 1 1014 ? -18.203 34.625 21.547 1 93.75 1014 GLY A N 1
ATOM 7904 C CA . GLY A 1 1014 ? -19.5 34.125 21.969 1 93.75 1014 GLY A CA 1
ATOM 7905 C C . GLY A 1 1014 ? -20.172 33.25 20.938 1 93.75 1014 GLY A C 1
ATOM 7906 O O . GLY A 1 1014 ? -21.172 32.594 21.234 1 93.75 1014 GLY A O 1
ATOM 7907 N N . ASN A 1 1015 ? -19.672 33.219 19.719 1 95.88 1015 ASN A N 1
ATOM 7908 C CA . ASN A 1 1015 ? -20.281 32.438 18.641 1 95.88 1015 ASN A CA 1
ATOM 7909 C C . ASN A 1 1015 ? -19.359 31.312 18.172 1 95.88 1015 ASN A C 1
ATOM 7911 O O . ASN A 1 1015 ? -19.234 31.062 16.969 1 95.88 1015 ASN A O 1
ATOM 7915 N N . GLU A 1 1016 ? -18.734 30.672 19.078 1 94.94 1016 GLU A N 1
ATOM 7916 C CA . GLU A 1 1016 ? -17.781 29.609 18.766 1 94.94 1016 GLU A CA 1
ATOM 7917 C C . GLU A 1 1016 ? -18.5 28.391 18.188 1 94.94 1016 GLU A C 1
ATOM 7919 O O . GLU A 1 1016 ? -17.953 27.703 17.312 1 94.94 1016 GLU A O 1
ATOM 7924 N N . TRP A 1 1017 ? -19.719 28.156 18.625 1 94.31 1017 TRP A N 1
ATOM 7925 C CA . TRP A 1 1017 ? -20.453 26.969 18.156 1 94.31 1017 TRP A CA 1
ATOM 7926 C C . TRP A 1 1017 ? -20.672 27.047 16.641 1 94.31 1017 TRP A C 1
ATOM 7928 O O . TRP A 1 1017 ? -20.516 26.047 15.938 1 94.31 1017 TRP A O 1
ATOM 7938 N N . LEU A 1 1018 ? -21.047 28.234 16.156 1 96.69 1018 LEU A N 1
ATOM 7939 C CA . LEU A 1 1018 ? -21.281 28.422 14.727 1 96.69 1018 LEU A CA 1
ATOM 7940 C C . LEU A 1 1018 ? -19.984 28.281 13.945 1 96.69 1018 LEU A C 1
ATOM 7942 O O . LEU A 1 1018 ? -19.938 27.609 12.914 1 96.69 1018 LEU A O 1
ATOM 7946 N N . LEU A 1 1019 ? -18.891 28.859 14.398 1 96.94 1019 LEU A N 1
ATOM 7947 C CA . LEU A 1 1019 ? -17.609 28.828 13.695 1 96.94 1019 LEU A CA 1
ATOM 7948 C C . LEU A 1 1019 ? -17.031 27.406 13.703 1 96.94 1019 LEU A C 1
ATOM 7950 O O . LEU A 1 1019 ? -16.5 26.953 12.695 1 96.94 1019 LEU A O 1
ATOM 7954 N N . PHE A 1 1020 ? -17.188 26.75 14.805 1 96.88 1020 PHE A N 1
ATOM 7955 C CA . PHE A 1 1020 ? -16.688 25.391 14.945 1 96.88 1020 PHE A CA 1
ATOM 7956 C C . PHE A 1 1020 ? -17.438 24.438 14.023 1 96.88 1020 PHE A C 1
ATOM 7958 O O . PHE A 1 1020 ? -16.828 23.562 13.391 1 96.88 1020 PHE A O 1
ATOM 7965 N N . THR A 1 1021 ? -18.797 24.562 13.953 1 97.31 1021 THR A N 1
ATOM 7966 C CA . THR A 1 1021 ? -19.594 23.703 13.086 1 97.31 1021 THR A CA 1
ATOM 7967 C C . THR A 1 1021 ? -19.281 23.984 11.617 1 97.31 1021 THR A C 1
ATOM 7969 O O . THR A 1 1021 ? -19.328 23.094 10.781 1 97.31 1021 THR A O 1
ATOM 7972 N N . PHE A 1 1022 ? -19.016 25.234 11.32 1 97.75 1022 PHE A N 1
ATOM 7973 C CA . PHE A 1 1022 ? -18.625 25.578 9.961 1 97.75 1022 PHE A CA 1
ATOM 7974 C C . PHE A 1 1022 ? -17.328 24.875 9.578 1 97.75 1022 PHE A C 1
ATOM 7976 O O . PHE A 1 1022 ? -17.219 24.297 8.492 1 97.75 1022 PHE A O 1
ATOM 7983 N N . ASP A 1 1023 ? -16.344 24.938 10.469 1 97.81 1023 ASP A N 1
ATOM 7984 C CA . ASP A 1 1023 ? -15.07 24.266 10.211 1 97.81 1023 ASP A CA 1
ATOM 7985 C C . ASP A 1 1023 ? -15.25 22.766 10.062 1 97.81 1023 ASP A C 1
ATOM 7987 O O . ASP A 1 1023 ? -14.648 22.156 9.172 1 97.81 1023 ASP A O 1
ATOM 7991 N N . ALA A 1 1024 ? -16.078 22.172 10.875 1 98 1024 ALA A N 1
ATOM 7992 C CA . ALA A 1 1024 ? -16.297 20.734 10.836 1 98 1024 ALA A CA 1
ATOM 7993 C C . ALA A 1 1024 ? -16.984 20.312 9.547 1 98 1024 ALA A C 1
ATOM 7995 O O . ALA A 1 1024 ? -16.609 19.328 8.922 1 98 1024 ALA A O 1
ATOM 7996 N N . LEU A 1 1025 ? -17.969 21.094 9.117 1 98.5 1025 LEU A N 1
ATOM 7997 C CA . LEU A 1 1025 ? -18.703 20.781 7.898 1 98.5 1025 LEU A CA 1
ATOM 7998 C C . LEU A 1 1025 ? -17.797 20.922 6.672 1 98.5 1025 LEU A C 1
ATOM 8000 O O . LEU A 1 1025 ? -17.875 20.109 5.746 1 98.5 1025 LEU A O 1
ATOM 8004 N N . LEU A 1 1026 ? -16.984 21.953 6.68 1 98.31 1026 LEU A N 1
ATOM 8005 C CA . LEU A 1 1026 ? -16.062 22.125 5.566 1 98.31 1026 LEU A CA 1
ATOM 8006 C C . LEU A 1 1026 ? -15.055 20.984 5.516 1 98.31 1026 LEU A C 1
ATOM 8008 O O . LEU A 1 1026 ? -14.75 20.453 4.438 1 98.31 1026 LEU A O 1
ATOM 8012 N N . PHE A 1 1027 ? -14.539 20.594 6.676 1 98.25 1027 PHE A N 1
ATOM 8013 C CA . PHE A 1 1027 ? -13.594 19.484 6.754 1 98.25 1027 PHE A CA 1
ATOM 8014 C C . PHE A 1 1027 ? -14.219 18.203 6.219 1 98.25 1027 PHE A C 1
ATOM 8016 O O . PHE A 1 1027 ? -13.594 17.484 5.441 1 98.25 1027 PHE A O 1
ATOM 8023 N N . CYS A 1 1028 ? -15.461 17.953 6.562 1 98.19 1028 CYS A N 1
ATOM 8024 C CA . CYS A 1 1028 ? -16.156 16.734 6.141 1 98.19 1028 CYS A CA 1
ATOM 8025 C C . CYS A 1 1028 ? -16.438 16.766 4.645 1 98.19 1028 CYS A C 1
ATOM 8027 O O . CYS A 1 1028 ? -16.281 15.758 3.959 1 98.19 1028 CYS A O 1
ATOM 8029 N N . LEU A 1 1029 ? -16.844 17.875 4.145 1 98.12 1029 LEU A N 1
ATOM 8030 C CA . LEU A 1 1029 ? -17.188 17.984 2.732 1 98.12 1029 LEU A CA 1
ATOM 8031 C C . LEU A 1 1029 ? -15.961 17.719 1.855 1 98.12 1029 LEU A C 1
ATOM 8033 O O . LEU A 1 1029 ? -16.031 16.953 0.896 1 98.12 1029 LEU A O 1
ATOM 8037 N N . VAL A 1 1030 ? -14.852 18.328 2.215 1 97.69 1030 VAL A N 1
ATOM 8038 C CA . VAL A 1 1030 ? -13.641 18.141 1.424 1 97.69 1030 VAL A CA 1
ATOM 8039 C C . VAL A 1 1030 ? -13.156 16.703 1.551 1 97.69 1030 VAL A C 1
ATOM 8041 O O . VAL A 1 1030 ? -12.68 16.109 0.579 1 97.69 1030 VAL A O 1
ATOM 8044 N N . ASP A 1 1031 ? -13.281 16.141 2.711 1 97.12 1031 ASP A N 1
ATOM 8045 C CA . ASP A 1 1031 ? -12.859 14.758 2.908 1 97.12 1031 ASP A CA 1
ATOM 8046 C C . ASP A 1 1031 ? -13.734 13.797 2.105 1 97.12 1031 ASP A C 1
ATOM 8048 O O . ASP A 1 1031 ? -13.25 12.789 1.588 1 97.12 1031 ASP A O 1
ATOM 8052 N N . LEU A 1 1032 ? -15.016 14.055 1.998 1 97.25 1032 LEU A N 1
ATOM 8053 C CA . LEU A 1 1032 ? -15.93 13.203 1.244 1 97.25 1032 LEU A CA 1
ATOM 8054 C C . LEU A 1 1032 ? -15.625 13.266 -0.249 1 97.25 1032 LEU A C 1
ATOM 8056 O O . LEU A 1 1032 ? -15.773 12.266 -0.958 1 97.25 1032 LEU A O 1
ATOM 8060 N N . LEU A 1 1033 ? -15.156 14.391 -0.703 1 95.5 1033 LEU A N 1
ATOM 8061 C CA . LEU A 1 1033 ? -14.883 14.57 -2.125 1 95.5 1033 LEU A CA 1
ATOM 8062 C C . LEU A 1 1033 ? -13.508 14.031 -2.488 1 95.5 1033 LEU A C 1
ATOM 8064 O O . LEU A 1 1033 ? -13.328 13.445 -3.557 1 95.5 1033 LEU A O 1
ATOM 8068 N N . SER A 1 1034 ? -12.539 14.18 -1.613 1 94.06 1034 SER A N 1
ATOM 8069 C CA . SER A 1 1034 ? -11.164 13.836 -1.977 1 94.06 1034 SER A CA 1
ATOM 8070 C C . SER A 1 1034 ? -10.664 12.641 -1.176 1 94.06 1034 SER A C 1
ATOM 8072 O O . SER A 1 1034 ? -9.648 12.031 -1.525 1 94.06 1034 SER A O 1
ATOM 8074 N N . GLN A 1 1035 ? -11.219 12.32 -0.117 1 92.44 1035 GLN A N 1
ATOM 8075 C CA . GLN A 1 1035 ? -10.758 11.289 0.809 1 92.44 1035 GLN A CA 1
ATOM 8076 C C . GLN A 1 1035 ? -9.305 11.516 1.207 1 92.44 1035 GLN A C 1
ATOM 8078 O O . GLN A 1 1035 ? -8.5 10.586 1.191 1 92.44 1035 GLN A O 1
ATOM 8083 N N . ASN A 1 1036 ? -8.945 12.75 1.386 1 94.25 1036 ASN A N 1
ATOM 8084 C CA . ASN A 1 1036 ? -7.621 13.18 1.832 1 94.25 1036 ASN A CA 1
ATOM 8085 C C . ASN A 1 1036 ? -7.715 14.148 3.008 1 94.25 1036 ASN A C 1
ATOM 8087 O O . ASN A 1 1036 ? -8.234 15.258 2.865 1 94.25 1036 ASN A O 1
ATOM 8091 N N . LEU A 1 1037 ? -7.148 13.719 4.09 1 96.62 1037 LEU A N 1
ATOM 8092 C CA . LEU A 1 1037 ? -7.246 14.5 5.32 1 96.62 1037 LEU A CA 1
ATOM 8093 C C . LEU A 1 1037 ? -6.387 15.758 5.23 1 96.62 1037 LEU A C 1
ATOM 8095 O O . LEU A 1 1037 ? -6.746 16.797 5.781 1 96.62 1037 LEU A O 1
ATOM 8099 N N . ILE A 1 1038 ? -5.254 15.75 4.559 1 96.5 1038 ILE A N 1
ATOM 8100 C CA . ILE A 1 1038 ? -4.348 16.891 4.445 1 96.5 1038 ILE A CA 1
ATOM 8101 C C . ILE A 1 1038 ? -4.992 17.984 3.586 1 96.5 1038 ILE A C 1
ATOM 8103 O O . ILE A 1 1038 ? -4.914 19.172 3.914 1 96.5 1038 ILE A O 1
ATOM 8107 N N . LEU A 1 1039 ? -5.664 17.609 2.555 1 96.38 1039 LEU A N 1
ATOM 8108 C CA . LEU A 1 1039 ? -6.371 18.578 1.723 1 96.38 1039 LEU A CA 1
ATOM 8109 C C . LEU A 1 1039 ? -7.52 19.219 2.494 1 96.38 1039 LEU A C 1
ATOM 8111 O O . LEU A 1 1039 ? -7.777 20.406 2.35 1 96.38 1039 LEU A O 1
ATOM 8115 N N . SER A 1 1040 ? -8.203 18.391 3.277 1 97.25 1040 SER A N 1
ATOM 8116 C CA . SER A 1 1040 ? -9.258 18.938 4.121 1 97.25 1040 SER A CA 1
ATOM 8117 C C . SER A 1 1040 ? -8.711 19.953 5.117 1 97.25 1040 SER A C 1
ATOM 8119 O O . SER A 1 1040 ? -9.289 21.031 5.309 1 97.25 1040 SER A O 1
ATOM 8121 N N . ALA A 1 1041 ? -7.586 19.625 5.723 1 96.69 1041 ALA A N 1
ATOM 8122 C CA . ALA A 1 1041 ? -6.957 20.531 6.676 1 96.69 1041 ALA A CA 1
ATOM 8123 C C . ALA A 1 1041 ? -6.539 21.828 5.996 1 96.69 1041 ALA A C 1
ATOM 8125 O O . ALA A 1 1041 ? -6.762 22.922 6.535 1 96.69 1041 ALA A O 1
ATOM 8126 N N . PHE A 1 1042 ? -6.031 21.828 4.824 1 95.12 1042 PHE A N 1
ATOM 8127 C CA . PHE A 1 1042 ? -5.559 22.984 4.086 1 95.12 1042 PHE A CA 1
ATOM 8128 C C . PHE A 1 1042 ? -6.711 23.922 3.754 1 95.12 1042 PHE A C 1
ATOM 8130 O O . PHE A 1 1042 ? -6.617 25.141 3.965 1 95.12 1042 PHE A O 1
ATOM 8137 N N . PHE A 1 1043 ? -7.82 23.359 3.367 1 96.75 1043 PHE A N 1
ATOM 8138 C CA . PHE A 1 1043 ? -8.938 24.203 2.967 1 96.75 1043 PHE A CA 1
ATOM 8139 C C . PHE A 1 1043 ? -9.625 24.812 4.188 1 96.75 1043 PHE A C 1
ATOM 8141 O O . PHE A 1 1043 ? -10.125 25.938 4.125 1 96.75 1043 PHE A O 1
ATOM 8148 N N . VAL A 1 1044 ? -9.688 24.062 5.285 1 97.06 1044 VAL A N 1
ATOM 8149 C CA . VAL A 1 1044 ? -10.289 24.625 6.492 1 97.06 1044 VAL A CA 1
ATOM 8150 C C . VAL A 1 1044 ? -9.445 25.797 6.996 1 97.06 1044 VAL A C 1
ATOM 8152 O O . VAL A 1 1044 ? -9.984 26.844 7.371 1 97.06 1044 VAL A O 1
ATOM 8155 N N . ILE A 1 1045 ? -8.094 25.672 6.918 1 94.62 1045 ILE A N 1
ATOM 8156 C CA . ILE A 1 1045 ? -7.219 26.734 7.375 1 94.62 1045 ILE A CA 1
ATOM 8157 C C . ILE A 1 1045 ? -7.285 27.906 6.398 1 94.62 1045 ILE A C 1
ATOM 8159 O O . ILE A 1 1045 ? -7.371 29.062 6.816 1 94.62 1045 ILE A O 1
ATOM 8163 N N . LEU A 1 1046 ? -7.324 27.656 5.172 1 94.88 1046 LEU A N 1
ATOM 8164 C CA . LEU A 1 1046 ? -7.336 28.703 4.156 1 94.88 1046 LEU A CA 1
ATOM 8165 C C . LEU A 1 1046 ? -8.641 29.484 4.199 1 94.88 1046 LEU A C 1
ATOM 8167 O O . LEU A 1 1046 ? -8.633 30.719 4.336 1 94.88 1046 LEU A O 1
ATOM 8171 N N . ILE A 1 1047 ? -9.773 28.781 4.188 1 96.62 1047 ILE A N 1
ATOM 8172 C CA . ILE A 1 1047 ? -11.07 29.438 4.152 1 96.62 1047 ILE A CA 1
ATOM 8173 C C . ILE A 1 1047 ? -11.359 30.078 5.508 1 96.62 1047 ILE A C 1
ATOM 8175 O O . ILE A 1 1047 ? -11.914 31.188 5.578 1 96.62 1047 ILE A O 1
ATOM 8179 N N . GLY A 1 1048 ? -10.961 29.391 6.566 1 94.12 1048 GLY A N 1
ATOM 8180 C CA . GLY A 1 1048 ? -11.086 29.984 7.883 1 94.12 1048 GLY A CA 1
ATOM 8181 C C . GLY A 1 1048 ? -10.289 31.266 8.031 1 94.12 1048 GLY A C 1
ATOM 8182 O O . GLY A 1 1048 ? -10.789 32.25 8.586 1 94.12 1048 GLY A O 1
ATOM 8183 N N . SER A 1 1049 ? -9.078 31.359 7.453 1 93.06 1049 SER A N 1
ATOM 8184 C CA . SER A 1 1049 ? -8.242 32.562 7.527 1 93.06 1049 SER A CA 1
ATOM 8185 C C . SER A 1 1049 ? -8.789 33.656 6.648 1 93.06 1049 SER A C 1
ATOM 8187 O O . SER A 1 1049 ? -8.695 34.844 7.004 1 93.06 1049 SER A O 1
ATOM 8189 N N . ILE A 1 1050 ? -9.422 33.344 5.602 1 94.75 1050 ILE A N 1
ATOM 8190 C CA . ILE A 1 1050 ? -10 34.344 4.711 1 94.75 1050 ILE A CA 1
ATOM 8191 C C . ILE A 1 1050 ? -11.203 35 5.387 1 94.75 1050 ILE A C 1
ATOM 8193 O O . ILE A 1 1050 ? -11.32 36.219 5.391 1 94.75 1050 ILE A O 1
ATOM 8197 N N . PHE A 1 1051 ? -12.055 34.25 6.035 1 96.5 1051 PHE A N 1
ATOM 8198 C CA . PHE A 1 1051 ? -13.219 34.812 6.707 1 96.5 1051 PHE A CA 1
ATOM 8199 C C . PHE A 1 1051 ? -12.805 35.594 7.93 1 96.5 1051 PHE A C 1
ATOM 8201 O O . PHE A 1 1051 ? -13.438 36.625 8.266 1 96.5 1051 PHE A O 1
ATOM 8208 N N . THR A 1 1052 ? -11.742 35.188 8.555 1 95.12 1052 THR A N 1
ATOM 8209 C CA . THR A 1 1052 ? -11.258 35.938 9.695 1 95.12 1052 THR A CA 1
ATOM 8210 C C . THR A 1 1052 ? -10.648 37.281 9.242 1 95.12 1052 THR A C 1
ATOM 8212 O O . THR A 1 1052 ? -10.852 38.312 9.883 1 95.12 1052 THR A O 1
ATOM 8215 N N . LEU A 1 1053 ? -9.93 37.281 8.094 1 92.75 1053 LEU A N 1
ATOM 8216 C CA . LEU A 1 1053 ? -9.352 38.5 7.555 1 92.75 1053 LEU A CA 1
ATOM 8217 C C . LEU A 1 1053 ? -10.445 39.469 7.082 1 92.75 1053 LEU A C 1
ATOM 8219 O O . LEU A 1 1053 ? -10.344 40.688 7.285 1 92.75 1053 LEU A O 1
ATOM 8223 N N . LEU A 1 1054 ? -11.438 38.906 6.555 1 95.19 1054 LEU A N 1
ATOM 8224 C CA . LEU A 1 1054 ? -12.555 39.75 6.098 1 95.19 1054 LEU A CA 1
ATOM 8225 C C . LEU A 1 1054 ? -13.297 40.344 7.281 1 95.19 1054 LEU A C 1
ATOM 8227 O O . LEU A 1 1054 ? -13.641 41.531 7.258 1 95.19 1054 LEU A O 1
ATOM 8231 N N . ARG A 1 1055 ? -13.562 39.562 8.32 1 96.94 1055 ARG A N 1
ATOM 8232 C CA . ARG A 1 1055 ? -14.25 40.062 9.508 1 96.94 1055 ARG A CA 1
ATOM 8233 C C . ARG A 1 1055 ? -13.406 41.094 10.227 1 96.94 1055 ARG A C 1
ATOM 8235 O O . ARG A 1 1055 ? -13.945 42.094 10.742 1 96.94 1055 ARG A O 1
ATOM 8242 N N . ASP A 1 1056 ? -12.125 40.875 10.211 1 94.38 1056 ASP A N 1
ATOM 8243 C CA . ASP A 1 1056 ? -11.219 41.812 10.867 1 94.38 1056 ASP A CA 1
ATOM 8244 C C . ASP A 1 1056 ? -11.188 43.156 10.125 1 94.38 1056 ASP A C 1
ATOM 8246 O O . ASP A 1 1056 ? -11.219 44.219 10.742 1 94.38 1056 ASP A O 1
ATOM 8250 N N . ASP A 1 1057 ? -11.141 43.156 8.828 1 93.94 1057 ASP A N 1
ATOM 8251 C CA . ASP A 1 1057 ? -11.086 44.375 8.016 1 93.94 1057 ASP A CA 1
ATOM 8252 C C . ASP A 1 1057 ? -12.406 45.156 8.086 1 93.94 1057 ASP A C 1
ATOM 8254 O O . ASP A 1 1057 ? -12.414 46.344 8.32 1 93.94 1057 ASP A O 1
ATOM 8258 N N . LEU A 1 1058 ? -13.5 44.469 7.965 1 96.31 1058 LEU A N 1
ATOM 8259 C CA . LEU A 1 1058 ? -14.812 45.094 8.016 1 96.31 1058 LEU A CA 1
ATOM 8260 C C . LEU A 1 1058 ? -15.117 45.594 9.422 1 96.31 1058 LEU A C 1
ATOM 8262 O O . LEU A 1 1058 ? -15.75 46.656 9.594 1 96.31 1058 LEU A O 1
ATOM 8266 N N . GLY A 1 1059 ? -14.688 44.812 10.398 1 95.56 1059 GLY A N 1
ATOM 8267 C CA . GLY A 1 1059 ? -14.875 45.25 11.773 1 95.56 1059 GLY A CA 1
ATOM 8268 C C . GLY A 1 1059 ? -14.078 46.5 12.117 1 95.56 1059 GLY A C 1
ATOM 8269 O O . GLY A 1 1059 ? -14.562 47.375 12.836 1 95.56 1059 GLY A O 1
ATOM 8270 N N . ARG A 1 1060 ? -12.867 46.625 11.625 1 94.88 1060 ARG A N 1
ATOM 8271 C CA . ARG A 1 1060 ? -12.016 47.781 11.852 1 94.88 1060 ARG A CA 1
ATOM 8272 C C . ARG A 1 1060 ? -12.625 49.031 11.219 1 94.88 1060 ARG A C 1
ATOM 8274 O O . ARG A 1 1060 ? -12.641 50.094 11.836 1 94.88 1060 ARG A O 1
ATOM 8281 N N . ARG A 1 1061 ? -13.156 48.938 10.109 1 94.94 1061 ARG A N 1
ATOM 8282 C CA . ARG A 1 1061 ? -13.781 50.062 9.43 1 94.94 1061 ARG A CA 1
ATOM 8283 C C . ARG A 1 1061 ? -15.039 50.531 10.164 1 94.94 1061 ARG A C 1
ATOM 8285 O O . ARG A 1 1061 ? -15.289 51.719 10.281 1 94.94 1061 ARG A O 1
ATOM 8292 N N . ASN A 1 1062 ? -15.781 49.531 10.617 1 95.56 1062 ASN A N 1
ATOM 8293 C CA . ASN A 1 1062 ? -16.984 49.875 11.359 1 95.56 1062 ASN A CA 1
ATOM 8294 C C . ASN A 1 1062 ? -16.656 50.562 12.688 1 95.56 1062 ASN A C 1
ATOM 8296 O O . ASN A 1 1062 ? -17.312 51.531 13.086 1 95.56 1062 ASN A O 1
ATOM 8300 N N . THR A 1 1063 ? -15.648 50.031 13.391 1 95.31 1063 THR A N 1
ATOM 8301 C CA . THR A 1 1063 ? -15.242 50.594 14.664 1 95.31 1063 THR A CA 1
ATOM 8302 C C . THR A 1 1063 ? -14.719 52.031 14.477 1 95.31 1063 THR A C 1
ATOM 8304 O O . THR A 1 1063 ? -15.016 52.906 15.281 1 95.31 1063 THR A O 1
ATOM 8307 N N . ALA A 1 1064 ? -13.922 52.281 13.445 1 93.44 1064 ALA A N 1
ATOM 8308 C CA . ALA A 1 1064 ? -13.375 53.625 13.172 1 93.44 1064 ALA A CA 1
ATOM 8309 C C . ALA A 1 1064 ? -14.492 54.625 12.859 1 93.44 1064 ALA A C 1
ATOM 8311 O O . ALA A 1 1064 ? -14.492 55.75 13.359 1 93.44 1064 ALA A O 1
ATOM 8312 N N . ARG A 1 1065 ? -15.461 54.219 12.156 1 90.62 1065 ARG A N 1
ATOM 8313 C CA . ARG A 1 1065 ? -16.547 55.062 11.734 1 90.62 1065 ARG A CA 1
ATOM 8314 C C . ARG A 1 1065 ? -17.469 55.406 12.906 1 90.62 1065 ARG A C 1
ATOM 8316 O O . ARG A 1 1065 ? -17.875 56.562 13.07 1 90.62 1065 ARG A O 1
ATOM 8323 N N . LYS A 1 1066 ? -17.75 54.469 13.719 1 91.62 1066 LYS A N 1
ATOM 8324 C CA . LYS A 1 1066 ? -18.766 54.656 14.758 1 91.62 1066 LYS A CA 1
ATOM 8325 C C . LYS A 1 1066 ? -18.156 55.281 16 1 91.62 1066 LYS A C 1
ATOM 8327 O O . LYS A 1 1066 ? -18.844 56 16.734 1 91.62 1066 LYS A O 1
ATOM 8332 N N . THR A 1 1067 ? -16.859 55 16.344 1 90.69 1067 THR A N 1
ATOM 8333 C CA . THR A 1 1067 ? -16.219 55.625 17.5 1 90.69 1067 THR A CA 1
ATOM 8334 C C . THR A 1 1067 ? -15.594 56.969 17.125 1 90.69 1067 THR A C 1
ATOM 8336 O O . THR A 1 1067 ? -15.195 57.719 18.016 1 90.69 1067 THR A O 1
ATOM 8339 N N . LEU A 1 1068 ? -15.453 57.406 15.914 1 87.81 1068 LEU A N 1
ATOM 8340 C CA . LEU A 1 1068 ? -14.906 58.656 15.383 1 87.81 1068 LEU A CA 1
ATOM 8341 C C . LEU A 1 1068 ? -13.406 58.719 15.625 1 87.81 1068 LEU A C 1
ATOM 8343 O O . LEU A 1 1068 ? -12.828 59.812 15.633 1 87.81 1068 LEU A O 1
ATOM 8347 N N . VAL A 1 1069 ? -12.812 57.562 16.031 1 90.12 1069 VAL A N 1
ATOM 8348 C CA . VAL A 1 1069 ? -11.359 57.469 16.109 1 90.12 1069 VAL A CA 1
ATOM 8349 C C . VAL A 1 1069 ? -10.781 57.188 14.719 1 90.12 1069 VAL A C 1
ATOM 8351 O O . VAL A 1 1069 ? -11.359 56.406 13.945 1 90.12 1069 VAL A O 1
ATOM 8354 N N . ASP A 1 1070 ? -9.688 57.781 14.359 1 88.75 1070 ASP A N 1
ATOM 8355 C CA . ASP A 1 1070 ? -9.062 57.594 13.055 1 88.75 1070 ASP A CA 1
ATOM 8356 C C . ASP A 1 1070 ? -8.586 56.156 12.891 1 88.75 1070 ASP A C 1
ATOM 8358 O O . ASP A 1 1070 ? -8.039 55.562 13.828 1 88.75 1070 ASP A O 1
ATOM 8362 N N . GLU A 1 1071 ? -8.797 55.625 11.789 1 90.19 1071 GLU A N 1
ATOM 8363 C CA . GLU A 1 1071 ? -8.5 54.219 11.477 1 90.19 1071 GLU A CA 1
ATOM 8364 C C . GLU A 1 1071 ? -7.012 53.938 11.648 1 90.19 1071 GLU A C 1
ATOM 8366 O O . GLU A 1 1071 ? -6.625 52.812 11.922 1 90.19 1071 GLU A O 1
ATOM 8371 N N . ARG A 1 1072 ? -6.094 54.812 11.531 1 87.25 1072 ARG A N 1
ATOM 8372 C CA . ARG A 1 1072 ? -4.648 54.625 11.586 1 87.25 1072 ARG A CA 1
ATOM 8373 C C . ARG A 1 1072 ? -4.191 54.281 12.992 1 87.25 1072 ARG A C 1
ATOM 8375 O O . ARG A 1 1072 ? -3.098 53.75 13.18 1 87.25 1072 ARG A O 1
ATOM 8382 N N . PHE A 1 1073 ? -5.02 54.562 13.984 1 89.75 1073 PHE A N 1
ATOM 8383 C CA . PHE A 1 1073 ? -4.66 54.281 15.367 1 89.75 1073 PHE A CA 1
ATOM 8384 C C . PHE A 1 1073 ? -5.074 52.844 15.734 1 89.75 1073 PHE A C 1
ATOM 8386 O O . PHE A 1 1073 ? -4.707 52.344 16.797 1 89.75 1073 PHE A O 1
ATOM 8393 N N . LEU A 1 1074 ? -5.906 52.281 14.898 1 91.06 1074 LEU A N 1
ATOM 8394 C CA . LEU A 1 1074 ? -6.332 50.906 15.133 1 91.06 1074 LEU A CA 1
ATOM 8395 C C . LEU A 1 1074 ? -5.371 49.906 14.484 1 91.06 1074 LEU A C 1
ATOM 8397 O O . LEU A 1 1074 ? -5.602 49.469 13.352 1 91.06 1074 LEU A O 1
ATOM 8401 N N . ILE A 1 1075 ? -4.25 49.562 15.211 1 81.56 1075 ILE A N 1
ATOM 8402 C CA . ILE A 1 1075 ? -3.162 48.719 14.711 1 81.56 1075 ILE A CA 1
ATOM 8403 C C . ILE A 1 1075 ? -3.326 47.281 15.219 1 81.56 1075 ILE A C 1
ATOM 8405 O O . ILE A 1 1075 ? -3.652 47.062 16.391 1 81.56 1075 ILE A O 1
ATOM 8409 N N . MET B 1 1 ? -55.062 -0.738 22.703 1 22.56 1 MET B N 1
ATOM 8410 C CA . MET B 1 1 ? -54.094 -1.845 22.688 1 22.56 1 MET B CA 1
ATOM 8411 C C . MET B 1 1 ? -54.5 -2.883 21.641 1 22.56 1 MET B C 1
ATOM 8413 O O . MET B 1 1 ? -53.719 -3.789 21.328 1 22.56 1 MET B O 1
ATOM 8417 N N . LEU B 1 2 ? -55.75 -2.979 21.422 1 23.11 2 LEU B N 1
ATOM 8418 C CA . LEU B 1 2 ? -56.406 -4.043 20.656 1 23.11 2 LEU B CA 1
ATOM 8419 C C . LEU B 1 2 ? -56.094 -3.914 19.172 1 23.11 2 LEU B C 1
ATOM 8421 O O . LEU B 1 2 ? -56.938 -3.477 18.391 1 23.11 2 LEU B O 1
ATOM 8425 N N . PHE B 1 3 ? -54.906 -3.297 18.859 1 26.62 3 PHE B N 1
ATOM 8426 C CA . PHE B 1 3 ? -54.469 -3.248 17.469 1 26.62 3 PHE B CA 1
ATOM 8427 C C . PHE B 1 3 ? -54.406 -4.648 16.859 1 26.62 3 PHE B C 1
ATOM 8429 O O . PHE B 1 3 ? -53.719 -5.523 17.391 1 26.62 3 PHE B O 1
ATOM 8436 N N . CYS B 1 4 ? -55.562 -5.141 16.328 1 26.5 4 CYS B N 1
ATOM 8437 C CA . CYS B 1 4 ? -55.906 -6.344 15.57 1 26.5 4 CYS B CA 1
ATOM 8438 C C . CYS B 1 4 ? -54.812 -6.66 14.539 1 26.5 4 CYS B C 1
ATOM 8440 O O . CYS B 1 4 ? -54.531 -5.848 13.656 1 26.5 4 CYS B O 1
ATOM 8442 N N . ALA B 1 5 ? -53.875 -7.48 14.93 1 26.86 5 ALA B N 1
ATOM 8443 C CA . ALA B 1 5 ? -52.781 -8.148 14.258 1 26.86 5 ALA B CA 1
ATOM 8444 C C . ALA B 1 5 ? -53.25 -8.906 13.023 1 26.86 5 ALA B C 1
ATOM 8446 O O . ALA B 1 5 ? -53.781 -10.008 13.133 1 26.86 5 ALA B O 1
ATOM 8447 N N . LEU B 1 6 ? -54 -8.25 12.102 1 27.47 6 LEU B N 1
ATOM 8448 C CA . LEU B 1 6 ? -54.312 -8.938 10.852 1 27.47 6 LEU B CA 1
ATOM 8449 C C . LEU B 1 6 ? -53.062 -9.562 10.266 1 27.47 6 LEU B C 1
ATOM 8451 O O . LEU B 1 6 ? -52.156 -8.852 9.797 1 27.47 6 LEU B O 1
ATOM 8455 N N . THR B 1 7 ? -52.625 -10.688 10.852 1 27.62 7 THR B N 1
ATOM 8456 C CA . THR B 1 7 ? -51.594 -11.586 10.344 1 27.62 7 THR B CA 1
ATOM 8457 C C . THR B 1 7 ? -51.906 -12.031 8.922 1 27.62 7 THR B C 1
ATOM 8459 O O . THR B 1 7 ? -52.875 -12.75 8.695 1 27.62 7 THR B O 1
ATOM 8462 N N . VAL B 1 8 ? -51.906 -11.141 7.965 1 29.72 8 VAL B N 1
ATOM 8463 C CA . VAL B 1 8 ? -51.906 -11.609 6.582 1 29.72 8 VAL B CA 1
ATOM 8464 C C . VAL B 1 8 ? -50.938 -12.773 6.434 1 29.72 8 VAL B C 1
ATOM 8466 O O . VAL B 1 8 ? -49.719 -12.625 6.668 1 29.72 8 VAL B O 1
ATOM 8469 N N . LEU B 1 9 ? -51.469 -13.969 6.664 1 29.47 9 LEU B N 1
ATOM 8470 C CA . LEU B 1 9 ? -50.812 -15.219 6.312 1 29.47 9 LEU B CA 1
ATOM 8471 C C . LEU B 1 9 ? -50.344 -15.195 4.859 1 29.47 9 LEU B C 1
ATOM 8473 O O . LEU B 1 9 ? -51.156 -15.367 3.941 1 29.47 9 LEU B O 1
ATOM 8477 N N . ILE B 1 10 ? -49.562 -14.234 4.5 1 32.56 10 ILE B N 1
ATOM 8478 C CA . ILE B 1 10 ? -48.906 -14.461 3.221 1 32.56 10 ILE B CA 1
ATOM 8479 C C . ILE B 1 10 ? -48.312 -15.867 3.191 1 32.56 10 ILE B C 1
ATOM 8481 O O . ILE B 1 10 ? -47.438 -16.203 4.016 1 32.56 10 ILE B O 1
ATOM 8485 N N . LEU B 1 11 ? -49.156 -16.844 2.787 1 32.97 11 LEU B N 1
ATOM 8486 C CA . LEU B 1 11 ? -48.656 -18.141 2.371 1 32.97 11 LEU B CA 1
ATOM 8487 C C . LEU B 1 11 ? -47.312 -18 1.659 1 32.97 11 LEU B C 1
ATOM 8489 O O . LEU B 1 11 ? -47.25 -17.562 0.507 1 32.97 11 LEU B O 1
ATOM 8493 N N . VAL B 1 12 ? -46.375 -17.641 2.381 1 35.47 12 VAL B N 1
ATOM 8494 C CA . VAL B 1 12 ? -45.031 -17.75 1.818 1 35.47 12 VAL B CA 1
ATOM 8495 C C . VAL B 1 12 ? -44.75 -19.188 1.367 1 35.47 12 VAL B C 1
ATOM 8497 O O . VAL B 1 12 ? -44.781 -20.109 2.182 1 35.47 12 VAL B O 1
ATOM 8500 N N . LYS B 1 13 ? -45.188 -19.578 0.165 1 41.69 13 LYS B N 1
ATOM 8501 C CA . LYS B 1 13 ? -44.75 -20.828 -0.43 1 41.69 13 LYS B CA 1
ATOM 8502 C C . LYS B 1 13 ? -43.312 -21.156 0.008 1 41.69 13 LYS B C 1
ATOM 8504 O O . LYS B 1 13 ? -42.438 -20.281 0.039 1 41.69 13 LYS B O 1
ATOM 8509 N N . GLN B 1 14 ? -43.219 -22.266 0.741 1 43.97 14 GLN B N 1
ATOM 8510 C CA . GLN B 1 14 ? -41.938 -22.797 1.217 1 43.97 14 GLN B CA 1
ATOM 8511 C C . GLN B 1 14 ? -40.906 -22.828 0.094 1 43.97 14 GLN B C 1
ATOM 8513 O O . GLN B 1 14 ? -41.156 -23.406 -0.968 1 43.97 14 GLN B O 1
ATOM 8518 N N . PRO B 1 15 ? -40 -21.969 0.161 1 50.47 15 PRO B N 1
ATOM 8519 C CA . PRO B 1 15 ? -39 -21.984 -0.884 1 50.47 15 PRO B CA 1
ATOM 8520 C C . PRO B 1 15 ? -38.344 -23.359 -1.076 1 50.47 15 PRO B C 1
ATOM 8522 O O . PRO B 1 15 ? -38.219 -24.125 -0.12 1 50.47 15 PRO B O 1
ATOM 8525 N N . LEU B 1 16 ? -38.469 -23.953 -2.246 1 51.25 16 LEU B N 1
ATOM 8526 C CA . LEU B 1 16 ? -37.875 -25.125 -2.848 1 51.25 16 LEU B CA 1
ATOM 8527 C C . LEU B 1 16 ? -36.375 -25.172 -2.568 1 51.25 16 LEU B C 1
ATOM 8529 O O . LEU B 1 16 ? -35.625 -24.234 -2.93 1 51.25 16 LEU B O 1
ATOM 8533 N N . SER B 1 17 ? -35.938 -25.781 -1.334 1 62.91 17 SER B N 1
ATOM 8534 C CA . SER B 1 17 ? -34.562 -25.781 -0.891 1 62.91 17 SER B CA 1
ATOM 8535 C C . SER B 1 17 ? -33.844 -27.047 -1.352 1 62.91 17 SER B C 1
ATOM 8537 O O . SER B 1 17 ? -34.375 -28.141 -1.282 1 62.91 17 SER B O 1
ATOM 8539 N N . HIS B 1 18 ? -32.906 -27.016 -2.229 1 73.25 18 HIS B N 1
ATOM 8540 C CA . HIS B 1 18 ? -32.156 -28.219 -2.578 1 73.25 18 HIS B CA 1
ATOM 8541 C C . HIS B 1 18 ? -30.75 -28.172 -1.994 1 73.25 18 HIS B C 1
ATOM 8543 O O . HIS B 1 18 ? -30.047 -27.172 -2.107 1 73.25 18 HIS B O 1
ATOM 8549 N N . SER B 1 19 ? -30.422 -29.125 -1.038 1 83.62 19 SER B N 1
ATOM 8550 C CA . SER B 1 19 ? -29.078 -29.344 -0.537 1 83.62 19 SER B CA 1
ATOM 8551 C C . SER B 1 19 ? -28.609 -30.766 -0.81 1 83.62 19 SER B C 1
ATOM 8553 O O . SER B 1 19 ? -29.422 -31.672 -0.968 1 83.62 19 SER B O 1
ATOM 8555 N N . ILE B 1 20 ? -27.391 -30.859 -1.12 1 85.38 20 ILE B N 1
ATOM 8556 C CA . ILE B 1 20 ? -26.797 -32.188 -1.311 1 85.38 20 ILE B CA 1
ATOM 8557 C C . ILE B 1 20 ? -25.781 -32.438 -0.214 1 85.38 20 ILE B C 1
ATOM 8559 O O . ILE B 1 20 ? -25.25 -31.516 0.393 1 85.38 20 ILE B O 1
ATOM 8563 N N . ASN B 1 21 ? -25.5 -33.719 0.088 1 87.94 21 ASN B N 1
ATOM 8564 C CA . ASN B 1 21 ? -24.484 -34.094 1.071 1 87.94 21 ASN B CA 1
ATOM 8565 C C . ASN B 1 21 ? -23.078 -33.969 0.504 1 87.94 21 ASN B C 1
ATOM 8567 O O . ASN B 1 21 ? -22.844 -34.25 -0.672 1 87.94 21 ASN B O 1
ATOM 8571 N N . LEU B 1 22 ? -22.297 -33.438 1.335 1 90.69 22 LEU B N 1
ATOM 8572 C CA . LEU B 1 22 ? -20.891 -33.406 0.933 1 90.69 22 LEU B CA 1
ATOM 8573 C C . LEU B 1 22 ? -20.25 -34.781 1.053 1 90.69 22 LEU B C 1
ATOM 8575 O O . LEU B 1 22 ? -19.844 -35.188 2.143 1 90.69 22 LEU B O 1
ATOM 8579 N N . ILE B 1 23 ? -20.234 -35.469 0.002 1 90.94 23 ILE B N 1
ATOM 8580 C CA . ILE B 1 23 ? -19.672 -36.812 -0.038 1 90.94 23 ILE B CA 1
ATOM 8581 C C . ILE B 1 23 ? -18.703 -36.938 -1.214 1 90.94 23 ILE B C 1
ATOM 8583 O O . ILE B 1 23 ? -18.797 -36.188 -2.186 1 90.94 23 ILE B O 1
ATOM 8587 N N . SER B 1 24 ? -17.688 -37.656 -1.016 1 89.25 24 SER B N 1
ATOM 8588 C CA . SER B 1 24 ? -16.734 -37.969 -2.07 1 89.25 24 SER B CA 1
ATOM 8589 C C . SER B 1 24 ? -16.672 -39.469 -2.34 1 89.25 24 SER B C 1
ATOM 8591 O O . SER B 1 24 ? -17.438 -40.25 -1.765 1 89.25 24 SER B O 1
ATOM 8593 N N . GLN B 1 25 ? -15.891 -39.812 -3.32 1 89.69 25 GLN B N 1
ATOM 8594 C CA . GLN B 1 25 ? -15.789 -41.219 -3.699 1 89.69 25 GLN B CA 1
ATOM 8595 C C . GLN B 1 25 ? -15.352 -42.062 -2.512 1 89.69 25 GLN B C 1
ATOM 8597 O O . GLN B 1 25 ? -15.727 -43.25 -2.42 1 89.69 25 GLN B O 1
ATOM 8602 N N . GLN B 1 26 ? -14.664 -41.5 -1.547 1 88.19 26 GLN B N 1
ATOM 8603 C CA . GLN B 1 26 ? -14.156 -42.219 -0.397 1 88.19 26 GLN B CA 1
ATOM 8604 C C . GLN B 1 26 ? -15.273 -42.562 0.575 1 88.19 26 GLN B C 1
ATOM 8606 O O . GLN B 1 26 ? -15.141 -43.5 1.392 1 88.19 26 GLN B O 1
ATOM 8611 N N . ASN B 1 27 ? -16.391 -41.938 0.473 1 90.5 27 ASN B N 1
ATOM 8612 C CA . ASN B 1 27 ? -17.516 -42.156 1.384 1 90.5 27 ASN B CA 1
ATOM 8613 C C . ASN B 1 27 ? -18.438 -43.25 0.886 1 90.5 27 ASN B C 1
ATOM 8615 O O . ASN B 1 27 ? -19.328 -43.719 1.614 1 90.5 27 ASN B O 1
ATOM 8619 N N . CYS B 1 28 ? -18.281 -43.656 -0.35 1 93.38 28 CYS B N 1
ATOM 8620 C CA . CYS B 1 28 ? -19.125 -44.688 -0.902 1 93.38 28 CYS B CA 1
ATOM 8621 C C . CYS B 1 28 ? -18.703 -46.062 -0.388 1 93.38 28 CYS B C 1
ATOM 8623 O O . CYS B 1 28 ? -17.5 -46.344 -0.255 1 93.38 28 CYS B O 1
ATOM 8625 N N . SER B 1 29 ? -19.625 -46.906 -0.06 1 92.5 29 SER B N 1
ATOM 8626 C CA . SER B 1 29 ? -19.375 -48.219 0.542 1 92.5 29 SER B CA 1
ATOM 8627 C C . SER B 1 29 ? -18.766 -49.188 -0.468 1 92.5 29 SER B C 1
ATOM 8629 O O . SER B 1 29 ? -19.172 -49.219 -1.633 1 92.5 29 SER B O 1
ATOM 8631 N N . THR B 1 30 ? -17.828 -49.969 0.005 1 90.75 30 THR B N 1
ATOM 8632 C CA . THR B 1 30 ? -17.203 -50.969 -0.854 1 90.75 30 THR B CA 1
ATOM 8633 C C . THR B 1 30 ? -18 -52.281 -0.862 1 90.75 30 THR B C 1
ATOM 8635 O O . THR B 1 30 ? -17.641 -53.219 -1.567 1 90.75 30 THR B O 1
ATOM 8638 N N . GLY B 1 31 ? -19.125 -52.219 -0.27 1 87.5 31 GLY B N 1
ATOM 8639 C CA . GLY B 1 31 ? -20.016 -53.375 -0.31 1 87.5 31 GLY B CA 1
ATOM 8640 C C . GLY B 1 31 ? -19.812 -54.344 0.838 1 87.5 31 GLY B C 1
ATOM 8641 O O . GLY B 1 31 ? -18.781 -54.281 1.511 1 87.5 31 GLY B O 1
ATOM 8642 N N . SER B 1 32 ? -20.953 -55 1.279 1 84.69 32 SER B N 1
ATOM 8643 C CA . SER B 1 32 ? -20.969 -56.094 2.24 1 84.69 32 SER B CA 1
ATOM 8644 C C . SER B 1 32 ? -21.656 -57.344 1.668 1 84.69 32 SER B C 1
ATOM 8646 O O . SER B 1 32 ? -22.109 -57.312 0.523 1 84.69 32 SER B O 1
ATOM 8648 N N . THR B 1 33 ? -21.609 -58.406 2.439 1 80.81 33 THR B N 1
ATOM 8649 C CA . THR B 1 33 ? -22.219 -59.656 1.998 1 80.81 33 THR B CA 1
ATOM 8650 C C . THR B 1 33 ? -23.688 -59.438 1.645 1 80.81 33 THR B C 1
ATOM 8652 O O . THR B 1 33 ? -24.219 -60.094 0.742 1 80.81 33 THR B O 1
ATOM 8655 N N . ASP B 1 34 ? -24.297 -58.469 2.217 1 81.12 34 ASP B N 1
ATOM 8656 C CA . ASP B 1 34 ? -25.734 -58.312 2.021 1 81.12 34 ASP B CA 1
ATOM 8657 C C . ASP B 1 34 ? -26.031 -57.062 1.214 1 81.12 34 ASP B C 1
ATOM 8659 O O . ASP B 1 34 ? -27.188 -56.781 0.895 1 81.12 34 ASP B O 1
ATOM 8663 N N . SER B 1 35 ? -24.891 -56.312 0.875 1 86.94 35 SER B N 1
ATOM 8664 C CA . SER B 1 35 ? -25.156 -55.062 0.173 1 86.94 35 SER B CA 1
ATOM 8665 C C . SER B 1 35 ? -24.172 -54.875 -0.984 1 86.94 35 SER B C 1
ATOM 8667 O O . SER B 1 35 ? -22.984 -55.156 -0.856 1 86.94 35 SER B O 1
ATOM 8669 N N . ASN B 1 36 ? -24.734 -54.344 -2.131 1 92.81 36 ASN B N 1
ATOM 8670 C CA . ASN B 1 36 ? -23.938 -54.094 -3.322 1 92.81 36 ASN B CA 1
ATOM 8671 C C . ASN B 1 36 ? -22.906 -52.969 -3.088 1 92.81 36 ASN B C 1
ATOM 8673 O O . ASN B 1 36 ? -23.109 -52.125 -2.227 1 92.81 36 ASN B O 1
ATOM 8677 N N . ALA B 1 37 ? -21.828 -53.094 -3.783 1 94.88 37 ALA B N 1
ATOM 8678 C CA . ALA B 1 37 ? -20.875 -52 -3.758 1 94.88 37 ALA B CA 1
ATOM 8679 C C . ALA B 1 37 ? -21.469 -50.719 -4.371 1 94.88 37 ALA B C 1
ATOM 8681 O O . ALA B 1 37 ? -22.438 -50.781 -5.121 1 94.88 37 ALA B O 1
ATOM 8682 N N . GLU B 1 38 ? -20.969 -49.656 -3.916 1 94.88 38 GLU B N 1
ATOM 8683 C CA . GLU B 1 38 ? -21.438 -48.375 -4.422 1 94.88 38 GLU B CA 1
ATOM 8684 C C . GLU B 1 38 ? -20.344 -47.625 -5.195 1 94.88 38 GLU B C 1
ATOM 8686 O O . GLU B 1 38 ? -19.156 -47.906 -4.996 1 94.88 38 GLU B O 1
ATOM 8691 N N . TYR B 1 39 ? -20.703 -46.875 -6.176 1 94.44 39 TYR B N 1
ATOM 8692 C CA . TYR B 1 39 ? -19.797 -45.969 -6.879 1 94.44 39 TYR B CA 1
ATOM 8693 C C . TYR B 1 39 ? -20.266 -44.531 -6.754 1 94.44 39 TYR B C 1
ATOM 8695 O O . TYR B 1 39 ? -21.422 -44.281 -6.406 1 94.44 39 TYR B O 1
ATOM 8703 N N . PHE B 1 40 ? -19.391 -43.625 -6.918 1 94.62 40 PHE B N 1
ATOM 8704 C CA . PHE B 1 40 ? -19.719 -42.188 -6.828 1 94.62 40 PHE B CA 1
ATOM 8705 C C . PHE B 1 40 ? -20.172 -41.656 -8.18 1 94.62 40 PHE B C 1
ATOM 8707 O O . PHE B 1 40 ? -19.391 -41.594 -9.125 1 94.62 40 PHE B O 1
ATOM 8714 N N . ASN B 1 41 ? -21.375 -41.344 -8.32 1 93.44 41 ASN B N 1
ATOM 8715 C CA . ASN B 1 41 ? -21.922 -40.719 -9.523 1 93.44 41 ASN B CA 1
ATOM 8716 C C . ASN B 1 41 ? -21.547 -39.219 -9.602 1 93.44 41 ASN B C 1
ATOM 8718 O O . ASN B 1 41 ? -22.109 -38.406 -8.883 1 93.44 41 ASN B O 1
ATOM 8722 N N . SER B 1 42 ? -20.688 -38.875 -10.492 1 93.25 42 SER B N 1
ATOM 8723 C CA . SER B 1 42 ? -20.156 -37.5 -10.586 1 93.25 42 SER B CA 1
ATOM 8724 C C . SER B 1 42 ? -21.188 -36.562 -11.156 1 93.25 42 SER B C 1
ATOM 8726 O O . SER B 1 42 ? -21.031 -35.312 -11.062 1 93.25 42 SER B O 1
ATOM 8728 N N . ALA B 1 43 ? -22.219 -37.031 -11.797 1 92.44 43 ALA B N 1
ATOM 8729 C CA . ALA B 1 43 ? -23.25 -36.156 -12.359 1 92.44 43 ALA B CA 1
ATOM 8730 C C . ALA B 1 43 ? -24.219 -35.688 -11.273 1 92.44 43 ALA B C 1
ATOM 8732 O O . ALA B 1 43 ? -24.562 -34.5 -11.234 1 92.44 43 ALA B O 1
ATOM 8733 N N . ASN B 1 44 ? -24.594 -36.656 -10.43 1 91.31 44 ASN B N 1
ATOM 8734 C CA . ASN B 1 44 ? -25.531 -36.281 -9.367 1 91.31 44 ASN B CA 1
ATOM 8735 C C . ASN B 1 44 ? -24.828 -36.094 -8.031 1 91.31 44 ASN B C 1
ATOM 8737 O O . ASN B 1 44 ? -25.438 -35.656 -7.062 1 91.31 44 ASN B O 1
ATOM 8741 N N . LEU B 1 45 ? -23.578 -36.406 -7.93 1 92.19 45 LEU B N 1
ATOM 8742 C CA . LEU B 1 45 ? -22.734 -36.188 -6.758 1 92.19 45 LEU B CA 1
ATOM 8743 C C . LEU B 1 45 ? -23.266 -36.969 -5.562 1 92.19 45 LEU B C 1
ATOM 8745 O O . LEU B 1 45 ? -23.375 -36.438 -4.457 1 92.19 45 LEU B O 1
ATOM 8749 N N . VAL B 1 46 ? -23.719 -38.219 -5.832 1 91.88 46 VAL B N 1
ATOM 8750 C CA . VAL B 1 46 ? -24.219 -39.125 -4.805 1 91.88 46 VAL B CA 1
ATOM 8751 C C . VAL B 1 46 ? -23.641 -40.531 -5.02 1 91.88 46 VAL B C 1
ATOM 8753 O O . VAL B 1 46 ? -23.109 -40.812 -6.094 1 91.88 46 VAL B O 1
ATOM 8756 N N . CYS B 1 47 ? -23.656 -41.312 -3.945 1 93.81 47 CYS B N 1
ATOM 8757 C CA . CYS B 1 47 ? -23.266 -42.719 -4.07 1 93.81 47 CYS B CA 1
ATOM 8758 C C . CYS B 1 47 ? -24.422 -43.562 -4.59 1 93.81 47 CYS B C 1
ATOM 8760 O O . CYS B 1 47 ? -25.547 -43.438 -4.098 1 93.81 47 CYS B O 1
ATOM 8762 N N . LYS B 1 48 ? -24.266 -44.281 -5.598 1 93.62 48 LYS B N 1
ATOM 8763 C CA . LYS B 1 48 ? -25.25 -45.188 -6.172 1 93.62 48 LYS B CA 1
ATOM 8764 C C . LYS B 1 48 ? -24.766 -46.656 -6.125 1 93.62 48 LYS B C 1
ATOM 8766 O O . LYS B 1 48 ? -23.562 -46.906 -6.18 1 93.62 48 LYS B O 1
ATOM 8771 N N . LYS B 1 49 ? -25.688 -47.594 -6.113 1 94.69 49 LYS B N 1
ATOM 8772 C CA . LYS B 1 49 ? -25.359 -49 -6.004 1 94.69 49 LYS B CA 1
ATOM 8773 C C . LYS B 1 49 ? -25 -49.594 -7.367 1 94.69 49 LYS B C 1
ATOM 8775 O O . LYS B 1 49 ? -25.531 -49.156 -8.391 1 94.69 49 LYS B O 1
ATOM 8780 N N . CYS B 1 50 ? -24.109 -50.5 -7.301 1 95.38 50 CYS B N 1
ATOM 8781 C CA . CYS B 1 50 ? -23.797 -51.25 -8.508 1 95.38 50 CYS B CA 1
ATOM 8782 C C . CYS B 1 50 ? -24.984 -52.094 -8.93 1 95.38 50 CYS B C 1
ATOM 8784 O O . CYS B 1 50 ? -25.875 -52.375 -8.125 1 95.38 50 CYS B O 1
ATOM 8786 N N . SER B 1 51 ? -25.109 -52.531 -10.188 1 92.56 51 SER B N 1
ATOM 8787 C CA . SER B 1 51 ? -26.25 -53.25 -10.766 1 92.56 51 SER B CA 1
ATOM 8788 C C . SER B 1 51 ? -26.297 -54.688 -10.281 1 92.56 51 SER B C 1
ATOM 8790 O O . SER B 1 51 ? -27.359 -55.312 -10.266 1 92.56 51 SER B O 1
ATOM 8792 N N . GLN B 1 52 ? -25.062 -55.25 -9.914 1 93.94 52 GLN B N 1
ATOM 8793 C CA . GLN B 1 52 ? -25 -56.625 -9.453 1 93.94 52 GLN B CA 1
ATOM 8794 C C . GLN B 1 52 ? -24.359 -56.719 -8.078 1 93.94 52 GLN B C 1
ATOM 8796 O O . GLN B 1 52 ? -23.719 -55.75 -7.617 1 93.94 52 GLN B O 1
ATOM 8801 N N . ASN B 1 53 ? -24.531 -57.844 -7.406 1 92.5 53 ASN B N 1
ATOM 8802 C CA . ASN B 1 53 ? -24.062 -58 -6.031 1 92.5 53 ASN B CA 1
ATOM 8803 C C . ASN B 1 53 ? -22.547 -58.156 -5.969 1 92.5 53 ASN B C 1
ATOM 8805 O O . ASN B 1 53 ? -21.875 -58.188 -7.004 1 92.5 53 ASN B O 1
ATOM 8809 N N . LEU B 1 54 ? -22 -58.25 -4.84 1 92.94 54 LEU B N 1
ATOM 8810 C CA . LEU B 1 54 ? -20.578 -58.219 -4.566 1 92.94 54 LEU B CA 1
ATOM 8811 C C . LEU B 1 54 ? -19.875 -59.438 -5.117 1 92.94 54 LEU B C 1
ATOM 8813 O O . LEU B 1 54 ? -18.656 -59.438 -5.316 1 92.94 54 LEU B O 1
ATOM 8817 N N . THR B 1 55 ? -20.625 -60.469 -5.379 1 90.81 55 THR B N 1
ATOM 8818 C CA . THR B 1 55 ? -20.047 -61.688 -5.98 1 90.81 55 THR B CA 1
ATOM 8819 C C . THR B 1 55 ? -19.641 -61.406 -7.43 1 90.81 55 THR B C 1
ATOM 8821 O O . THR B 1 55 ? -18.688 -62.031 -7.93 1 90.81 55 THR B O 1
ATOM 8824 N N . PHE B 1 56 ? -20.406 -60.469 -8.062 1 92.69 56 PHE B N 1
ATOM 8825 C CA . PHE B 1 56 ? -20.203 -60.219 -9.484 1 92.69 56 PHE B CA 1
ATOM 8826 C C . PHE B 1 56 ? -19.406 -58.938 -9.695 1 92.69 56 PHE B C 1
ATOM 8828 O O . PHE B 1 56 ? -18.516 -58.875 -10.562 1 92.69 56 PHE B O 1
ATOM 8835 N N . GLN B 1 57 ? -19.734 -57.938 -8.953 1 94.88 57 GLN B N 1
ATOM 8836 C CA . GLN B 1 57 ? -19.188 -56.594 -9.211 1 94.88 57 GLN B CA 1
ATOM 8837 C C . GLN B 1 57 ? -18.578 -56 -7.945 1 94.88 57 GLN B C 1
ATOM 8839 O O . GLN B 1 57 ? -19.016 -56.312 -6.832 1 94.88 57 GLN B O 1
ATOM 8844 N N . LYS B 1 58 ? -17.531 -55.219 -8.141 1 94.12 58 LYS B N 1
ATOM 8845 C CA . LYS B 1 58 ? -16.891 -54.438 -7.074 1 94.12 58 LYS B CA 1
ATOM 8846 C C . LYS B 1 58 ? -16.672 -52.969 -7.516 1 94.12 58 LYS B C 1
ATOM 8848 O O . LYS B 1 58 ? -16.891 -52.625 -8.68 1 94.12 58 LYS B O 1
ATOM 8853 N N . GLN B 1 59 ? -16.359 -52.125 -6.582 1 94 59 GLN B N 1
ATOM 8854 C CA . GLN B 1 59 ? -16.062 -50.719 -6.859 1 94 59 GLN B CA 1
ATOM 8855 C C . GLN B 1 59 ? -14.703 -50.562 -7.539 1 94 59 GLN B C 1
A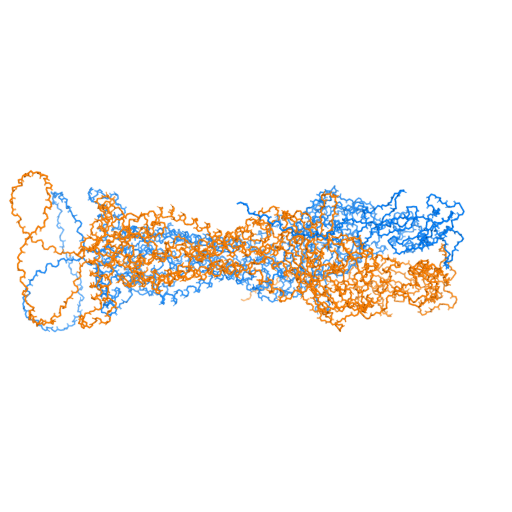TOM 8857 O O . GLN B 1 59 ? -13.742 -51.25 -7.18 1 94 59 GLN B O 1
ATOM 8862 N N . SER B 1 60 ? -14.617 -49.719 -8.578 1 92.94 60 SER B N 1
ATOM 8863 C CA . SER B 1 60 ? -13.352 -49.469 -9.242 1 92.94 60 SER B CA 1
ATOM 8864 C C . SER B 1 60 ? -12.352 -48.812 -8.289 1 92.94 60 SER B C 1
ATOM 8866 O O . SER B 1 60 ? -12.734 -48.312 -7.234 1 92.94 60 SER B O 1
ATOM 8868 N N . ALA B 1 61 ? -11.055 -48.844 -8.594 1 89.31 61 ALA B N 1
ATOM 8869 C CA . ALA B 1 61 ? -10 -48.312 -7.75 1 89.31 61 ALA B CA 1
ATOM 8870 C C . ALA B 1 61 ? -10.164 -46.812 -7.562 1 89.31 61 ALA B C 1
ATOM 8872 O O . ALA B 1 61 ? -9.852 -46.25 -6.496 1 89.31 61 ALA B O 1
ATOM 8873 N N . ASP B 1 62 ? -10.672 -46.125 -8.602 1 88.44 62 ASP B N 1
ATOM 8874 C CA . ASP B 1 62 ? -10.859 -44.688 -8.508 1 88.44 62 ASP B CA 1
ATOM 8875 C C . ASP B 1 62 ? -12.203 -44.344 -7.863 1 88.44 62 ASP B C 1
ATOM 8877 O O . ASP B 1 62 ? -12.43 -43.188 -7.469 1 88.44 62 ASP B O 1
ATOM 8881 N N . GLY B 1 63 ? -13.062 -45.25 -7.773 1 91.31 63 GLY B N 1
ATOM 8882 C CA . GLY B 1 63 ? -14.312 -45.125 -7.059 1 91.31 63 GLY B CA 1
ATOM 8883 C C . GLY B 1 63 ? -15.43 -44.531 -7.914 1 91.31 63 GLY B C 1
ATOM 8884 O O . GLY B 1 63 ? -16.531 -44.281 -7.422 1 91.31 63 GLY B O 1
ATOM 8885 N N . PHE B 1 64 ? -15.273 -44.375 -9.273 1 92.5 64 PHE B N 1
ATOM 8886 C CA . PHE B 1 64 ? -16.25 -43.656 -10.094 1 92.5 64 PHE B CA 1
ATOM 8887 C C . PHE B 1 64 ? -17.062 -44.625 -10.93 1 92.5 64 PHE B C 1
ATOM 8889 O O . PHE B 1 64 ? -17.984 -44.219 -11.648 1 92.5 64 PHE B O 1
ATOM 8896 N N . SER B 1 65 ? -16.703 -45.906 -10.828 1 93.62 65 SER B N 1
ATOM 8897 C CA . SER B 1 65 ? -17.438 -46.906 -11.602 1 93.62 65 SER B CA 1
ATOM 8898 C C . SER B 1 65 ? -17.422 -48.281 -10.914 1 93.62 65 SER B C 1
ATOM 8900 O O . SER B 1 65 ? -16.703 -48.469 -9.922 1 93.62 65 SER B O 1
ATOM 8902 N N . CYS B 1 66 ? -18.344 -49.094 -11.359 1 9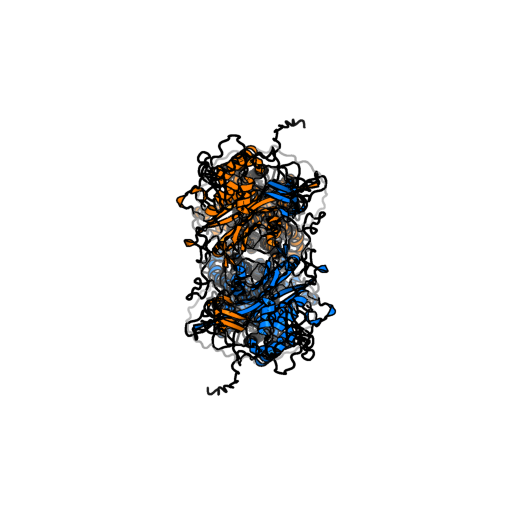4.88 66 CYS B N 1
ATOM 8903 C CA . CYS B 1 66 ? -18.344 -50.5 -10.961 1 94.88 66 CYS B CA 1
ATOM 8904 C C . CYS B 1 66 ? -17.578 -51.344 -11.961 1 94.88 66 CYS B C 1
ATOM 8906 O O . CYS B 1 66 ? -17.531 -51.031 -13.148 1 94.88 66 CYS B O 1
ATOM 8908 N N . ILE B 1 67 ? -16.875 -52.312 -11.445 1 94.38 67 ILE B N 1
ATOM 8909 C CA . ILE B 1 67 ? -16.109 -53.219 -12.312 1 94.38 67 ILE B CA 1
ATOM 8910 C C . ILE B 1 67 ? -16.375 -54.656 -11.922 1 94.38 67 ILE B C 1
ATOM 8912 O O . ILE B 1 67 ? -16.906 -54.938 -10.836 1 94.38 67 ILE B O 1
ATOM 8916 N N . CYS B 1 68 ? -16.062 -55.562 -12.789 1 94.44 68 CYS B N 1
ATOM 8917 C CA . CYS B 1 68 ? -16.312 -56.969 -12.547 1 94.44 68 CYS B CA 1
ATOM 8918 C C . CYS B 1 68 ? -15.289 -57.562 -11.594 1 94.44 68 CYS B C 1
ATOM 8920 O O . CYS B 1 68 ? -14.125 -57.156 -11.586 1 94.44 68 CYS B O 1
ATOM 8922 N N . GLN B 1 69 ? -15.719 -58.531 -10.797 1 92.31 69 GLN B N 1
ATOM 8923 C CA . GLN B 1 69 ? -14.844 -59.25 -9.875 1 92.31 69 GLN B CA 1
ATOM 8924 C C . GLN B 1 69 ? -13.906 -60.188 -10.625 1 92.31 69 GLN B C 1
ATOM 8926 O O . GLN B 1 69 ? -14.156 -60.531 -11.789 1 92.31 69 GLN B O 1
ATOM 8931 N N . SER B 1 70 ? -12.828 -60.625 -9.898 1 90.19 70 SER B N 1
ATOM 8932 C CA . SER B 1 70 ? -11.914 -61.594 -10.484 1 90.19 70 SER B CA 1
ATOM 8933 C C . SER B 1 70 ? -12.625 -62.875 -10.82 1 90.19 70 SER B C 1
ATOM 8935 O O . SER B 1 70 ? -13.438 -63.375 -10.031 1 90.19 70 SER B O 1
ATOM 8937 N N . GLY B 1 71 ? -12.445 -63.406 -11.969 1 91.75 71 GLY B N 1
ATOM 8938 C CA . GLY B 1 71 ? -13.094 -64.625 -12.414 1 91.75 71 GLY B CA 1
ATOM 8939 C C . GLY B 1 71 ? -14.359 -64.375 -13.203 1 91.75 71 GLY B C 1
ATOM 8940 O O . GLY B 1 71 ? -14.984 -65.312 -13.695 1 91.75 71 GLY B O 1
ATOM 8941 N N . TYR B 1 72 ? -14.758 -63.188 -13.281 1 94.12 72 TYR B N 1
ATOM 8942 C CA . TYR B 1 72 ? -15.961 -62.812 -14.023 1 94.12 72 TYR B CA 1
ATOM 8943 C C . TYR B 1 72 ? -15.602 -62.031 -15.273 1 94.12 72 TYR B C 1
ATOM 8945 O O . TYR B 1 72 ? -14.812 -61.062 -15.203 1 94.12 72 TYR B O 1
ATOM 8953 N N . LYS B 1 73 ? -16.156 -62.375 -16.469 1 93.94 73 LYS B N 1
ATOM 8954 C CA . LYS B 1 73 ? -15.914 -61.656 -17.703 1 93.94 73 LYS B CA 1
ATOM 8955 C C . LYS B 1 73 ? -16.922 -60.5 -17.859 1 93.94 73 LYS B C 1
ATOM 8957 O O . LYS B 1 73 ? -18.047 -60.594 -17.359 1 93.94 73 LYS B O 1
ATOM 8962 N N . THR B 1 74 ? -16.562 -59.469 -18.656 1 92.94 74 THR B N 1
ATOM 8963 C CA . THR B 1 74 ? -17.391 -58.281 -18.875 1 92.94 74 THR B CA 1
ATOM 8964 C C . THR B 1 74 ? -18.25 -58.438 -20.141 1 92.94 74 THR B C 1
ATOM 8966 O O . THR B 1 74 ? -17.719 -58.719 -21.219 1 92.94 74 THR B O 1
ATOM 8969 N N . ILE B 1 75 ? -19.531 -58.25 -20.016 1 90.62 75 ILE B N 1
ATOM 8970 C CA . ILE B 1 75 ? -20.469 -58.312 -21.141 1 90.62 75 ILE B CA 1
ATOM 8971 C C . ILE B 1 75 ? -20.75 -56.906 -21.641 1 90.62 75 ILE B C 1
ATOM 8973 O O . ILE B 1 75 ? -20.781 -56.656 -22.859 1 90.62 75 ILE B O 1
ATOM 8977 N N . LYS B 1 76 ? -20.984 -56.062 -20.703 1 88.75 76 LYS B N 1
ATOM 8978 C CA . LYS B 1 76 ? -21.281 -54.656 -20.969 1 88.75 76 LYS B CA 1
ATOM 8979 C C . LYS B 1 76 ? -20.594 -53.75 -19.953 1 88.75 76 LYS B C 1
ATOM 8981 O O . LYS B 1 76 ? -20.562 -54.062 -18.766 1 88.75 76 LYS B O 1
ATOM 8986 N N . ASN B 1 77 ? -19.922 -52.688 -20.516 1 88.94 77 ASN B N 1
ATOM 8987 C CA . ASN B 1 77 ? -19.328 -51.719 -19.609 1 88.94 77 ASN B CA 1
ATOM 8988 C C . ASN B 1 77 ? -19.391 -50.312 -20.203 1 88.94 77 ASN B C 1
ATOM 8990 O O . ASN B 1 77 ? -18.547 -49.938 -21.031 1 88.94 77 ASN B O 1
ATOM 8994 N N . PHE B 1 78 ? -20.328 -49.5 -19.828 1 88.06 78 PHE B N 1
ATOM 8995 C CA . PHE B 1 78 ? -20.438 -48.125 -20.25 1 88.06 78 PHE B CA 1
ATOM 8996 C C . PHE B 1 78 ? -20.188 -47.156 -19.094 1 88.06 78 PHE B C 1
ATOM 8998 O O . PHE B 1 78 ? -20.625 -46 -19.125 1 88.06 78 PHE B O 1
ATOM 9005 N N . GLY B 1 79 ? -19.625 -47.656 -18.047 1 87.5 79 GLY B N 1
ATOM 9006 C CA . GLY B 1 79 ? -19.281 -46.844 -16.891 1 87.5 79 GLY B CA 1
ATOM 9007 C C . GLY B 1 79 ? -20.391 -46.75 -15.875 1 87.5 79 GLY B C 1
ATOM 9008 O O . GLY B 1 79 ? -21.516 -47.125 -16.141 1 87.5 79 GLY B O 1
ATOM 9009 N N . GLY B 1 80 ? -20.062 -46.344 -14.719 1 90.25 80 GLY B N 1
ATOM 9010 C CA . GLY B 1 80 ? -21.031 -46.219 -13.641 1 90.25 80 GLY B CA 1
ATOM 9011 C C . GLY B 1 80 ? -21.578 -47.562 -13.188 1 90.25 80 GLY B C 1
ATOM 9012 O O . GLY B 1 80 ? -20.797 -48.469 -12.82 1 90.25 80 GLY B O 1
ATOM 9013 N N . ASN B 1 81 ? -22.922 -47.656 -13.211 1 90.81 81 ASN B N 1
ATOM 9014 C CA . ASN B 1 81 ? -23.547 -48.938 -12.844 1 90.81 81 ASN B CA 1
ATOM 9015 C C . ASN B 1 81 ? -24.047 -49.688 -14.07 1 90.81 81 ASN B C 1
ATOM 9017 O O . ASN B 1 81 ? -24.672 -50.75 -13.938 1 90.81 81 ASN B O 1
ATOM 9021 N N . ASN B 1 82 ? -23.75 -49.031 -15.227 1 89.19 82 ASN B N 1
ATOM 9022 C CA . ASN B 1 82 ? -24.125 -49.688 -16.469 1 89.19 82 ASN B CA 1
ATOM 9023 C C . ASN B 1 82 ? -23.078 -50.719 -16.906 1 89.19 82 ASN B C 1
ATOM 9025 O O . ASN B 1 82 ? -22.5 -50.625 -17.984 1 89.19 82 ASN B O 1
ATOM 9029 N N . VAL B 1 83 ? -22.844 -51.656 -16.047 1 92.88 83 VAL B N 1
ATOM 9030 C CA . VAL B 1 83 ? -21.875 -52.75 -16.219 1 92.88 83 VAL B CA 1
ATOM 9031 C C . VAL B 1 83 ? -22.562 -54.094 -15.961 1 92.88 83 VAL B C 1
ATOM 9033 O O . VAL B 1 83 ? -23.422 -54.188 -15.086 1 92.88 83 VAL B O 1
ATOM 9036 N N . GLU B 1 84 ? -22.297 -55.062 -16.766 1 93 84 GLU B N 1
ATOM 9037 C CA . GLU B 1 84 ? -22.828 -56.406 -16.609 1 93 84 GLU B CA 1
ATOM 9038 C C . GLU B 1 84 ? -21.719 -57.469 -16.656 1 93 84 GLU B C 1
ATOM 9040 O O . GLU B 1 84 ? -20.875 -57.438 -17.547 1 93 84 GLU B O 1
ATOM 9045 N N . CYS B 1 85 ? -21.719 -58.312 -15.641 1 95.31 85 CYS B N 1
ATOM 9046 C CA . CYS B 1 85 ? -20.672 -59.312 -15.508 1 95.31 85 CYS B CA 1
ATOM 9047 C C . CYS B 1 85 ? -21.266 -60.719 -15.539 1 95.31 85 CYS B C 1
ATOM 9049 O O . CYS B 1 85 ? -22.406 -60.938 -15.117 1 95.31 85 CYS B O 1
ATOM 9051 N N . THR B 1 86 ? -20.531 -61.656 -16.109 1 94.44 86 THR B N 1
ATOM 9052 C CA . THR B 1 86 ? -20.922 -63.062 -16.125 1 94.44 86 THR B CA 1
ATOM 9053 C C . THR B 1 86 ? -19.781 -63.938 -15.625 1 94.44 86 THR B C 1
ATOM 9055 O O . THR B 1 86 ? -18.609 -63.688 -15.922 1 94.44 86 THR B O 1
ATOM 9058 N N . GLN B 1 87 ? -20.047 -64.938 -14.867 1 94.25 87 GLN B N 1
ATOM 9059 C CA . GLN B 1 87 ? -19.062 -65.812 -14.258 1 94.25 87 GLN B CA 1
ATOM 9060 C C . GLN B 1 87 ? -18.484 -66.812 -15.289 1 94.25 87 GLN B C 1
ATOM 9062 O O . GLN B 1 87 ? -19.219 -67.312 -16.109 1 94.25 87 GLN B O 1
ATOM 9067 N N . CYS B 1 88 ? -17.188 -66.875 -15.195 1 94.62 88 CYS B N 1
ATOM 9068 C CA . CYS B 1 88 ? -16.562 -67.938 -16.016 1 94.62 88 CYS B CA 1
ATOM 9069 C C . CYS B 1 88 ? -16.766 -69.312 -15.406 1 94.62 88 CYS B C 1
ATOM 9071 O O . CYS B 1 88 ? -16.969 -69.438 -14.203 1 94.62 88 CYS B O 1
ATOM 9073 N N . LYS B 1 89 ? -16.609 -70.375 -16.219 1 91.81 89 LYS B N 1
ATOM 9074 C CA . LYS B 1 89 ? -16.781 -71.75 -15.766 1 91.81 89 LYS B CA 1
ATOM 9075 C C . LYS B 1 89 ? -15.633 -72.188 -14.859 1 91.81 89 LYS B C 1
ATOM 9077 O O . LYS B 1 89 ? -14.562 -71.562 -14.875 1 91.81 89 LYS B O 1
ATOM 9082 N N . ASP B 1 90 ? -15.922 -73.188 -14.047 1 90.38 90 ASP B N 1
ATOM 9083 C CA . ASP B 1 90 ? -14.867 -73.688 -13.188 1 90.38 90 ASP B CA 1
ATOM 9084 C C . ASP B 1 90 ? -13.68 -74.188 -14.008 1 90.38 90 ASP B C 1
ATOM 9086 O O . ASP B 1 90 ? -13.859 -74.875 -15.008 1 90.38 90 ASP B O 1
ATOM 9090 N N . GLY B 1 91 ? -12.57 -73.812 -13.617 1 90.88 91 GLY B N 1
ATOM 9091 C CA . GLY B 1 91 ? -11.367 -74.188 -14.352 1 90.88 91 GLY B CA 1
ATOM 9092 C C . GLY B 1 91 ? -10.891 -73.125 -15.305 1 90.88 91 GLY B C 1
ATOM 9093 O O . GLY B 1 91 ? -9.867 -73.25 -15.969 1 90.88 91 GLY B O 1
ATOM 9094 N N . GLU B 1 92 ? -11.711 -72.125 -15.383 1 92.81 92 GLU B N 1
ATOM 9095 C CA . GLU B 1 92 ? -11.375 -71 -16.297 1 92.81 92 GLU B CA 1
ATOM 9096 C C . GLU B 1 92 ? -11.078 -69.688 -15.523 1 92.81 92 GLU B C 1
ATOM 9098 O O . GLU B 1 92 ? -11.609 -69.5 -14.438 1 92.81 92 GLU B O 1
ATOM 9103 N N . THR B 1 93 ? -10.133 -69 -16.078 1 91.56 93 THR B N 1
ATOM 9104 C CA . THR B 1 93 ? -9.844 -67.688 -15.555 1 91.56 93 THR B CA 1
ATOM 9105 C C . THR B 1 93 ? -10.211 -66.625 -16.578 1 91.56 93 THR B C 1
ATOM 9107 O O . THR B 1 93 ? -10.555 -66.938 -17.719 1 91.56 93 THR B O 1
ATOM 9110 N N . VAL B 1 94 ? -10.297 -65.375 -16.078 1 92.19 94 VAL B N 1
ATOM 9111 C CA . VAL B 1 94 ? -10.625 -64.312 -16.969 1 92.19 94 VAL B CA 1
ATOM 9112 C C . VAL B 1 94 ? -9.352 -63.75 -17.594 1 92.19 94 VAL B C 1
ATOM 9114 O O . VAL B 1 94 ? -8.312 -63.656 -16.938 1 92.19 94 VAL B O 1
ATOM 9117 N N . SER B 1 95 ? -9.523 -63.312 -18.891 1 87.88 95 SER B N 1
ATOM 9118 C CA . SER B 1 95 ? -8.398 -62.719 -19.578 1 87.88 95 SER B CA 1
ATOM 9119 C C . SER B 1 95 ? -8.016 -61.375 -18.938 1 87.88 95 SER B C 1
ATOM 9121 O O . SER B 1 95 ? -8.812 -60.812 -18.188 1 87.88 95 SER B O 1
ATOM 9123 N N . GLU B 1 96 ? -6.809 -60.812 -19.234 1 82.62 96 GLU B N 1
ATOM 9124 C CA . GLU B 1 96 ? -6.324 -59.562 -18.641 1 82.62 96 GLU B CA 1
ATOM 9125 C C . GLU B 1 96 ? -7.211 -58.406 -19.047 1 82.62 96 GLU B C 1
ATOM 9127 O O . GLU B 1 96 ? -7.383 -57.469 -18.266 1 82.62 96 GLU B O 1
ATOM 9132 N N . ASP B 1 97 ? -7.805 -58.469 -20.25 1 84.75 97 ASP B N 1
ATOM 9133 C CA . ASP B 1 97 ? -8.664 -57.375 -20.719 1 84.75 97 ASP B CA 1
ATOM 9134 C C . ASP B 1 97 ? -10.094 -57.562 -20.188 1 84.75 97 ASP B C 1
ATOM 9136 O O . ASP B 1 97 ? -10.945 -56.688 -20.406 1 84.75 97 ASP B O 1
ATOM 9140 N N . GLY B 1 98 ? -10.336 -58.688 -19.547 1 89.06 98 GLY B N 1
ATOM 9141 C CA . GLY B 1 98 ? -11.609 -58.906 -18.875 1 89.06 98 GLY B CA 1
ATOM 9142 C C . GLY B 1 98 ? -12.688 -59.406 -19.812 1 89.06 98 GLY B C 1
ATOM 9143 O O . GLY B 1 98 ? -13.852 -59.531 -19.422 1 89.06 98 GLY B O 1
ATOM 9144 N N . LEU B 1 99 ? -12.484 -59.75 -21.062 1 89.31 99 LEU B N 1
ATOM 9145 C CA . LEU B 1 99 ? -13.516 -59.969 -22.078 1 89.31 99 LEU B CA 1
ATOM 9146 C C . LEU B 1 99 ? -13.781 -61.469 -22.25 1 89.31 99 LEU B C 1
ATOM 9148 O O . LEU B 1 99 ? -14.891 -61.875 -22.609 1 89.31 99 LEU B O 1
ATOM 9152 N N . PHE B 1 100 ? -12.727 -62.312 -21.969 1 90.06 100 PHE B N 1
ATOM 9153 C CA . PHE B 1 100 ? -12.867 -63.719 -22.328 1 90.06 100 PHE B CA 1
ATOM 9154 C C . PHE B 1 100 ? -12.531 -64.625 -21.156 1 90.06 100 PHE B C 1
ATOM 9156 O O . PHE B 1 100 ? -11.773 -64.25 -20.266 1 90.06 100 PHE B O 1
ATOM 9163 N N . CYS B 1 101 ? -13.094 -65.75 -21.109 1 92.44 101 CYS B N 1
ATOM 9164 C CA . CYS B 1 101 ? -12.75 -66.812 -20.172 1 92.44 101 CYS B CA 1
ATOM 9165 C C . CYS B 1 101 ? -11.727 -67.75 -20.781 1 92.44 101 CYS B C 1
ATOM 9167 O O . CYS B 1 101 ? -11.914 -68.25 -21.891 1 92.44 101 CYS B O 1
ATOM 9169 N N . ILE B 1 102 ? -10.656 -67.938 -20.047 1 92 102 ILE B N 1
ATOM 9170 C CA . ILE B 1 102 ? -9.547 -68.75 -20.516 1 92 102 ILE B CA 1
ATOM 9171 C C . ILE B 1 102 ? -9.383 -70 -19.609 1 92 102 ILE B C 1
ATOM 9173 O O . ILE B 1 102 ? -9.258 -69.875 -18.391 1 92 102 ILE B O 1
ATOM 9177 N N . PRO B 1 103 ? -9.25 -71.188 -20.234 1 92.5 103 PRO B N 1
ATOM 9178 C CA . PRO B 1 103 ? -9.055 -72.375 -19.406 1 92.5 103 PRO B CA 1
ATOM 9179 C C . PRO B 1 103 ? -7.652 -72.438 -18.797 1 92.5 103 PRO B C 1
ATOM 9181 O O . PRO B 1 103 ? -6.668 -72.125 -19.484 1 92.5 103 PRO B O 1
ATOM 9184 N N . CYS B 1 104 ? -7.617 -72.75 -17.516 1 92.69 104 CYS B N 1
ATOM 9185 C CA . CYS B 1 104 ? -6.336 -73 -16.859 1 92.69 104 CYS B CA 1
ATOM 9186 C C . CYS B 1 104 ? -5.758 -74.375 -17.219 1 92.69 104 CYS B C 1
ATOM 9188 O O . CYS B 1 104 ? -6.488 -75.25 -17.656 1 92.69 104 CYS B O 1
ATOM 9190 N N . LYS B 1 105 ? -4.465 -74.438 -17.062 1 87.19 105 LYS B N 1
ATOM 9191 C CA . LYS B 1 105 ? -3.848 -75.75 -17.219 1 87.19 105 LYS B CA 1
ATOM 9192 C C . LYS B 1 105 ? -4.332 -76.75 -16.156 1 87.19 105 LYS B C 1
ATOM 9194 O O . LYS B 1 105 ? -4.656 -76.312 -15.039 1 87.19 105 LYS B O 1
ATOM 9199 N N . ALA B 1 106 ? -4.285 -78 -16.562 1 82.06 106 ALA B N 1
ATOM 9200 C CA . ALA B 1 106 ? -4.801 -79 -15.648 1 82.06 106 ALA B CA 1
ATOM 9201 C C . ALA B 1 106 ? -4.082 -78.938 -14.305 1 82.06 106 ALA B C 1
ATOM 9203 O O . ALA B 1 106 ? -2.85 -79 -14.25 1 82.06 106 ALA B O 1
ATOM 9204 N N . GLY B 1 107 ? -4.734 -78.75 -13.219 1 82.56 107 GLY B N 1
ATOM 9205 C CA . GLY B 1 107 ? -4.191 -78.75 -11.867 1 82.56 107 GLY B CA 1
ATOM 9206 C C . GLY B 1 107 ? -3.766 -77.375 -11.406 1 82.56 107 GLY B C 1
ATOM 9207 O O . GLY B 1 107 ? -3.295 -77.25 -10.273 1 82.56 107 GLY B O 1
ATOM 9208 N N . SER B 1 108 ? -3.947 -76.438 -12.227 1 88.25 108 SER B N 1
ATOM 9209 C CA . SER B 1 108 ? -3.42 -75.125 -11.883 1 88.25 108 SER B CA 1
ATOM 9210 C C . SER B 1 108 ? -4.539 -74.125 -11.492 1 88.25 108 SER B C 1
ATOM 9212 O O . SER B 1 108 ? -4.289 -73 -11.211 1 88.25 108 SER B O 1
ATOM 9214 N N . TYR B 1 109 ? -5.688 -74.562 -11.453 1 91.94 109 TYR B N 1
ATOM 9215 C CA . TYR B 1 109 ? -6.824 -73.688 -11.125 1 91.94 109 TYR B CA 1
ATOM 9216 C C . TYR B 1 109 ? -6.992 -73.562 -9.617 1 91.94 109 TYR B C 1
ATOM 9218 O O . TYR B 1 109 ? -7.062 -74.562 -8.906 1 91.94 109 TYR B O 1
ATOM 9226 N N . MET B 1 110 ? -6.91 -72.312 -9.188 1 91.5 110 MET B N 1
ATOM 9227 C CA . MET B 1 110 ? -7.18 -72 -7.785 1 91.5 110 MET B CA 1
ATOM 9228 C C . MET B 1 110 ? -8.633 -71.625 -7.586 1 91.5 110 MET B C 1
ATOM 9230 O O . MET B 1 110 ? -9.016 -70.5 -7.934 1 91.5 110 MET B O 1
ATOM 9234 N N . ALA B 1 111 ? -9.289 -72.312 -6.887 1 87.44 111 ALA B N 1
ATOM 9235 C CA . ALA B 1 111 ? -10.727 -72.125 -6.723 1 87.44 111 ALA B CA 1
ATOM 9236 C C . ALA B 1 111 ? -11.008 -70.938 -5.836 1 87.44 111 ALA B C 1
ATOM 9238 O O . ALA B 1 111 ? -12.016 -70.25 -6.023 1 87.44 111 ALA B O 1
ATOM 9239 N N . ALA B 1 112 ? -10.086 -70.625 -4.898 1 85.75 112 ALA B N 1
ATOM 9240 C CA . ALA B 1 112 ? -10.297 -69.562 -3.953 1 85.75 112 ALA B CA 1
ATOM 9241 C C . ALA B 1 112 ? -10.258 -68.188 -4.66 1 85.75 112 ALA B C 1
ATOM 9243 O O . ALA B 1 112 ? -11.062 -67.312 -4.367 1 85.75 112 ALA B O 1
ATOM 9244 N N . THR B 1 113 ? -9.422 -68 -5.59 1 87.38 113 THR B N 1
ATOM 9245 C CA . THR B 1 113 ? -9.258 -66.688 -6.266 1 87.38 113 THR B CA 1
ATOM 9246 C C . THR B 1 113 ? -9.789 -66.812 -7.695 1 87.38 113 THR B C 1
ATOM 9248 O O . THR B 1 113 ? -9.844 -65.75 -8.391 1 87.38 113 THR B O 1
ATOM 9251 N N . ARG B 1 114 ? -10.305 -68 -8.078 1 88.88 114 ARG B N 1
ATOM 9252 C CA . ARG B 1 114 ? -10.797 -68.25 -9.43 1 88.88 114 ARG B CA 1
ATOM 9253 C C . ARG B 1 114 ? -9.789 -67.812 -10.477 1 88.88 114 ARG B C 1
ATOM 9255 O O . ARG B 1 114 ? -10.133 -67.062 -11.422 1 88.88 114 ARG B O 1
ATOM 9262 N N . SER B 1 115 ? -8.562 -68 -10.141 1 89.81 115 SER B N 1
ATOM 9263 C CA . SER B 1 115 ? -7.453 -67.625 -11.023 1 89.81 115 SER B CA 1
ATOM 9264 C C . SER B 1 115 ? -6.535 -68.812 -11.242 1 89.81 115 SER B C 1
ATOM 9266 O O . SER B 1 115 ? -6.633 -69.812 -10.531 1 89.81 115 SER B O 1
ATOM 9268 N N . CYS B 1 116 ? -5.805 -68.75 -12.258 1 90.38 116 CYS B N 1
ATOM 9269 C CA . CYS B 1 116 ? -4.797 -69.75 -12.508 1 90.38 116 CYS B CA 1
ATOM 9270 C C . CYS B 1 116 ? -3.564 -69.5 -11.641 1 90.38 116 CYS B C 1
ATOM 9272 O O . CYS B 1 116 ? -3.301 -68.375 -11.211 1 90.38 116 CYS B O 1
ATOM 9274 N N . SER B 1 117 ? -2.82 -70.625 -11.289 1 87.56 117 SER B N 1
ATOM 9275 C CA . SER B 1 117 ? -1.586 -70.438 -10.531 1 87.56 117 SER B CA 1
ATOM 9276 C C . SER B 1 117 ? -0.578 -69.562 -11.258 1 87.56 117 SER B C 1
ATOM 9278 O O . SER B 1 117 ? -0.535 -69.562 -12.492 1 87.56 117 SER B O 1
ATOM 9280 N N . SER B 1 118 ? 0.131 -68.75 -10.414 1 85.75 118 SER B N 1
ATOM 9281 C CA . SER B 1 118 ? 1.126 -67.875 -11.023 1 85.75 118 SER B CA 1
ATOM 9282 C C . SER B 1 118 ? 2.277 -68.688 -11.625 1 85.75 118 SER B C 1
ATOM 9284 O O . SER B 1 118 ? 2.629 -69.75 -11.117 1 85.75 118 SER B O 1
ATOM 9286 N N . CYS B 1 119 ? 2.773 -68.25 -12.633 1 87.69 119 CYS B N 1
ATOM 9287 C CA . CYS B 1 119 ? 3.93 -68.812 -13.266 1 87.69 119 CYS B CA 1
ATOM 9288 C C . CYS B 1 119 ? 5.203 -68.562 -12.484 1 87.69 119 CYS B C 1
ATOM 9290 O O . CYS B 1 119 ? 5.258 -67.562 -11.719 1 87.69 119 CYS B O 1
ATOM 9292 N N . PRO B 1 120 ? 6.195 -69.5 -12.602 1 85.19 120 PRO B N 1
ATOM 9293 C CA . PRO B 1 120 ? 7.477 -69.188 -11.953 1 85.19 120 PRO B CA 1
ATOM 9294 C C . PRO B 1 120 ? 8.062 -67.875 -12.391 1 85.19 120 PRO B C 1
ATOM 9296 O O . PRO B 1 120 ? 7.629 -67.25 -13.398 1 85.19 120 PRO B O 1
ATOM 9299 N N . SER B 1 121 ? 9.031 -67.312 -11.609 1 85.81 121 SER B N 1
ATOM 9300 C CA . SER B 1 121 ? 9.578 -65.938 -11.805 1 85.81 121 SER B CA 1
ATOM 9301 C C . SER B 1 121 ? 10.242 -65.812 -13.164 1 85.81 121 SER B C 1
ATOM 9303 O O . SER B 1 121 ? 10.336 -64.75 -13.719 1 85.81 121 SER B O 1
ATOM 9305 N N . ASP B 1 122 ? 10.695 -66.812 -13.742 1 86.06 122 ASP B N 1
ATOM 9306 C CA . ASP B 1 122 ? 11.406 -66.812 -15.016 1 86.06 122 ASP B CA 1
ATOM 9307 C C . ASP B 1 122 ? 10.469 -67.062 -16.188 1 86.06 122 ASP B C 1
ATOM 9309 O O . ASP B 1 122 ? 10.914 -67.25 -17.328 1 86.06 122 ASP B O 1
ATOM 9313 N N . SER B 1 123 ? 9.164 -67.25 -15.898 1 88.94 123 SER B N 1
ATOM 9314 C CA . SER B 1 123 ? 8.195 -67.625 -16.938 1 88.94 123 SER B CA 1
ATOM 9315 C C . SER B 1 123 ? 7.07 -66.562 -17.031 1 88.94 123 SER B C 1
ATOM 9317 O O . SER B 1 123 ? 6.855 -65.812 -16.094 1 88.94 123 SER B O 1
ATOM 9319 N N . VAL B 1 124 ? 6.449 -66.438 -18.297 1 89.81 124 VAL B N 1
ATOM 9320 C CA . VAL B 1 124 ? 5.309 -65.562 -18.5 1 89.81 124 VAL B CA 1
ATOM 9321 C C . VAL B 1 124 ? 4.047 -66.438 -18.734 1 89.81 124 VAL B C 1
ATOM 9323 O O . VAL B 1 124 ? 4.113 -67.5 -19.266 1 89.81 124 VAL B O 1
ATOM 9326 N N . SER B 1 125 ? 2.977 -65.875 -18.25 1 86.81 125 SER B N 1
ATOM 9327 C CA . SER B 1 125 ? 1.675 -66.5 -18.453 1 86.81 125 SER B CA 1
ATOM 9328 C C . SER B 1 125 ? 1.052 -66.062 -19.781 1 86.81 125 SER B C 1
ATOM 9330 O O . SER B 1 125 ? 0.777 -64.875 -19.984 1 86.81 125 SER B O 1
ATOM 9332 N N . VAL B 1 126 ? 0.826 -66.938 -20.781 1 88.94 126 VAL B N 1
ATOM 9333 C CA . VAL B 1 126 ? 0.278 -66.625 -22.094 1 88.94 126 VAL B CA 1
ATOM 9334 C C . VAL B 1 126 ? -0.983 -67.438 -22.344 1 88.94 126 VAL B C 1
ATOM 9336 O O . VAL B 1 126 ? -1.063 -68.625 -21.953 1 88.94 126 VAL B O 1
ATOM 9339 N N . TYR B 1 127 ? -2.066 -66.812 -23.016 1 87.38 127 TYR B N 1
ATOM 9340 C CA . TYR B 1 127 ? -3.295 -67.5 -23.375 1 87.38 127 TYR B CA 1
ATOM 9341 C C . TYR B 1 127 ? -3.621 -67.312 -24.844 1 87.38 127 TYR B C 1
ATOM 9343 O O . TYR B 1 127 ? -4.535 -68 -25.359 1 87.38 127 TYR B O 1
ATOM 9351 N N . LEU B 1 128 ? -2.98 -66.375 -25.516 1 88.44 128 LEU B N 1
ATOM 9352 C CA . LEU B 1 128 ? -3.074 -66.188 -26.953 1 88.44 128 LEU B CA 1
ATOM 9353 C C . LEU B 1 128 ? -1.759 -66.562 -27.641 1 88.44 128 LEU B C 1
ATOM 9355 O O . LEU B 1 128 ? -0.684 -66.312 -27.062 1 88.44 128 LEU B O 1
ATOM 9359 N N . ASP B 1 129 ? -1.93 -67.062 -28.766 1 86.75 129 ASP B N 1
ATOM 9360 C CA . ASP B 1 129 ? -0.707 -67.25 -29.531 1 86.75 129 ASP B CA 1
ATOM 9361 C C . ASP B 1 129 ? -0.236 -66 -30.203 1 86.75 129 ASP B C 1
ATOM 9363 O O . ASP B 1 129 ? -0.809 -64.938 -29.969 1 86.75 129 ASP B O 1
ATOM 9367 N N . GLN B 1 130 ? 0.776 -65.938 -30.953 1 86.31 130 GLN B N 1
ATOM 9368 C CA . GLN B 1 130 ? 1.37 -64.75 -31.516 1 86.31 130 GLN B CA 1
ATOM 9369 C C . GLN B 1 130 ? 0.429 -64.062 -32.531 1 86.31 130 GLN B C 1
ATOM 9371 O O . GLN B 1 130 ? 0.521 -62.875 -32.781 1 86.31 130 GLN B O 1
ATOM 9376 N N . SER B 1 131 ? -0.444 -64.875 -33.219 1 85.44 131 SER B N 1
ATOM 9377 C CA . SER B 1 131 ? -1.403 -64.375 -34.188 1 85.44 131 SER B CA 1
ATOM 9378 C C . SER B 1 131 ? -2.656 -63.844 -33.5 1 85.44 131 SER B C 1
ATOM 9380 O O . SER B 1 131 ? -3.529 -63.281 -34.156 1 85.44 131 SER B O 1
ATOM 9382 N N . GLY B 1 132 ? -2.746 -63.969 -32.219 1 87 132 GLY B N 1
ATOM 9383 C CA . GLY B 1 132 ? -3.906 -63.5 -31.469 1 87 132 GLY B CA 1
ATOM 9384 C C . GLY B 1 132 ? -5 -64.562 -31.344 1 87 132 GLY B C 1
ATOM 9385 O O . GLY B 1 132 ? -6.113 -64.25 -30.906 1 87 132 GLY B O 1
ATOM 9386 N N . SER B 1 133 ? -4.73 -65.812 -31.766 1 85.69 133 SER B N 1
ATOM 9387 C CA . SER B 1 133 ? -5.695 -66.875 -31.625 1 85.69 133 SER B CA 1
ATOM 9388 C C . SER B 1 133 ? -5.621 -67.5 -30.234 1 85.69 133 SER B C 1
ATOM 9390 O O . SER B 1 133 ? -4.535 -67.688 -29.688 1 85.69 133 SER B O 1
ATOM 9392 N N . PRO B 1 134 ? -6.723 -67.812 -29.656 1 88.62 134 PRO B N 1
ATOM 9393 C CA . PRO B 1 134 ? -6.723 -68.375 -28.312 1 88.62 134 PRO B CA 1
ATOM 9394 C C . PRO B 1 134 ? -6.07 -69.75 -28.234 1 88.62 134 PRO B C 1
ATOM 9396 O O . PRO B 1 134 ? -6.246 -70.562 -29.141 1 88.62 134 PRO B O 1
ATOM 9399 N N . LEU B 1 135 ? -5.316 -69.938 -27.188 1 89.19 135 LEU B N 1
ATOM 9400 C CA . LEU B 1 135 ? -4.738 -71.25 -26.891 1 89.19 135 LEU B CA 1
ATOM 9401 C C . LEU B 1 135 ? -5.734 -72.125 -26.156 1 89.19 135 LEU B C 1
ATOM 9403 O O . LEU B 1 135 ? -6.758 -71.625 -25.672 1 89.19 135 LEU B O 1
ATOM 9407 N N . ALA B 1 136 ? -5.363 -73.438 -26.156 1 87.19 136 ALA B N 1
ATOM 9408 C CA . ALA B 1 136 ? -6.266 -74.375 -25.5 1 87.19 136 ALA B CA 1
ATOM 9409 C C . ALA B 1 136 ? -6.348 -74.062 -24 1 87.19 136 ALA B C 1
ATOM 9411 O O . ALA B 1 136 ? -7.414 -74.188 -23.391 1 87.19 136 ALA B O 1
ATOM 9412 N N . SER B 1 137 ? -5.258 -73.75 -23.406 1 89.25 137 SER B N 1
ATOM 9413 C CA . SER B 1 137 ? -5.191 -73.375 -22 1 89.25 137 SER B CA 1
ATOM 9414 C C . SER B 1 137 ? -4.051 -72.375 -21.734 1 89.25 137 SER B C 1
ATOM 9416 O O . SER B 1 137 ? -3.182 -72.188 -22.594 1 89.25 137 SER B O 1
ATOM 9418 N N . GLN B 1 138 ? -4.191 -71.75 -20.516 1 89.31 138 GLN B N 1
ATOM 9419 C CA . GLN B 1 138 ? -3.086 -70.938 -20.094 1 89.31 138 GLN B CA 1
ATOM 9420 C C . GLN B 1 138 ? -1.776 -71.688 -20.047 1 89.31 138 GLN B C 1
ATOM 9422 O O . GLN B 1 138 ? -1.734 -72.812 -19.547 1 89.31 138 GLN B O 1
ATOM 9427 N N . THR B 1 139 ? -0.735 -71.188 -20.656 1 88.25 139 THR B N 1
ATOM 9428 C CA . THR B 1 139 ? 0.563 -71.875 -20.719 1 88.25 139 THR B CA 1
ATOM 9429 C C . THR B 1 139 ? 1.659 -70.938 -20.172 1 88.25 139 THR B C 1
ATOM 9431 O O . THR B 1 139 ? 1.661 -69.75 -20.438 1 88.25 139 THR B O 1
ATOM 9434 N N . CYS B 1 140 ? 2.434 -71.5 -19.172 1 89.62 140 CYS B N 1
ATOM 9435 C CA . CYS B 1 140 ? 3.613 -70.812 -18.688 1 89.62 140 CYS B CA 1
ATOM 9436 C C . CYS B 1 140 ? 4.809 -71.062 -19.594 1 89.62 140 CYS B C 1
ATOM 9438 O O . CYS B 1 140 ? 5.27 -72.188 -19.734 1 89.62 140 CYS B O 1
ATOM 9440 N N . LEU B 1 141 ? 5.195 -70.062 -20.125 1 90.06 141 LEU B N 1
ATOM 9441 C CA . LEU B 1 141 ? 6.305 -70.188 -21.062 1 90.06 141 LEU B CA 1
ATOM 9442 C C . LEU B 1 141 ? 7.574 -69.562 -20.484 1 90.06 141 LEU B C 1
ATOM 9444 O O . LEU B 1 141 ? 7.59 -68.375 -20.109 1 90.06 141 LEU B O 1
ATOM 9448 N N . ALA B 1 142 ? 8.648 -70.375 -20.359 1 90.06 142 ALA B N 1
ATOM 9449 C CA . ALA B 1 142 ? 9.93 -69.875 -19.844 1 90.06 142 ALA B CA 1
ATOM 9450 C C . ALA B 1 142 ? 10.602 -69 -20.859 1 90.06 142 ALA B C 1
ATOM 9452 O O . ALA B 1 142 ? 10.656 -69.312 -22.047 1 90.06 142 ALA B O 1
ATOM 9453 N N . CYS B 1 143 ? 11.102 -67.812 -20.281 1 91.25 143 CYS B N 1
ATOM 9454 C CA . CYS B 1 143 ? 11.781 -66.875 -21.172 1 91.25 143 CYS B CA 1
ATOM 9455 C C . CYS B 1 143 ? 13.203 -67.375 -21.453 1 91.25 143 CYS B C 1
ATOM 9457 O O . CYS B 1 143 ? 13.836 -68 -20.625 1 91.25 143 CYS B O 1
ATOM 9459 N N . SER B 1 144 ? 13.734 -67.062 -22.625 1 87.81 144 SER B N 1
ATOM 9460 C CA . SER B 1 144 ? 15.086 -67.375 -23.047 1 87.81 144 SER B CA 1
ATOM 9461 C C . SER B 1 144 ? 16.125 -66.562 -22.281 1 87.81 144 SER B C 1
ATOM 9463 O O . SER B 1 144 ? 15.789 -65.625 -21.562 1 87.81 144 SER B O 1
ATOM 9465 N N . ASN B 1 145 ? 17.391 -66.875 -22.375 1 80.31 145 ASN B N 1
ATOM 9466 C CA . ASN B 1 145 ? 18.5 -66.312 -21.625 1 80.31 145 ASN B CA 1
ATOM 9467 C C . ASN B 1 145 ? 18.656 -64.812 -21.906 1 80.31 145 ASN B C 1
ATOM 9469 O O . ASN B 1 145 ? 19.234 -64.125 -21.094 1 80.31 145 ASN B O 1
ATOM 9473 N N . ASN B 1 146 ? 18.219 -64.375 -22.984 1 85.44 146 ASN B N 1
ATOM 9474 C CA . ASN B 1 146 ? 18.406 -62.938 -23.312 1 85.44 146 ASN B CA 1
ATOM 9475 C C . ASN B 1 146 ? 17.141 -62.125 -23.047 1 85.44 146 ASN B C 1
ATOM 9477 O O . ASN B 1 146 ? 17.047 -60.969 -23.438 1 85.44 146 ASN B O 1
ATOM 9481 N N . THR B 1 147 ? 16.219 -62.719 -22.406 1 88.69 147 THR B N 1
ATOM 9482 C CA . THR B 1 147 ? 14.961 -62.062 -22.125 1 88.69 147 THR B CA 1
ATOM 9483 C C . THR B 1 147 ? 14.547 -62.281 -20.672 1 88.69 147 THR B C 1
ATOM 9485 O O . THR B 1 147 ? 15.047 -63.188 -20 1 88.69 147 THR B O 1
ATOM 9488 N N . VAL B 1 148 ? 13.797 -61.406 -20.141 1 88.69 148 VAL B N 1
ATOM 9489 C CA . VAL B 1 148 ? 13.25 -61.469 -18.781 1 88.69 148 VAL B CA 1
ATOM 9490 C C . VAL B 1 148 ? 11.734 -61.281 -18.828 1 88.69 148 VAL B C 1
ATOM 9492 O O . VAL B 1 148 ? 11.203 -60.656 -19.75 1 88.69 148 VAL B O 1
ATOM 9495 N N . PRO B 1 149 ? 11.07 -61.906 -17.906 1 88.12 149 PRO B N 1
ATOM 9496 C CA . PRO B 1 149 ? 9.609 -61.781 -17.859 1 88.12 149 PRO B CA 1
ATOM 9497 C C . PRO B 1 149 ? 9.148 -60.375 -17.516 1 88.12 149 PRO B C 1
ATOM 9499 O O . PRO B 1 149 ? 9.664 -59.781 -16.578 1 88.12 149 PRO B O 1
ATOM 9502 N N . ASP B 1 150 ? 8.367 -59.75 -18.375 1 83 150 ASP B N 1
ATOM 9503 C CA . ASP B 1 150 ? 7.672 -58.5 -18.125 1 83 150 ASP B CA 1
ATOM 9504 C C . ASP B 1 150 ? 6.184 -58.625 -18.438 1 83 150 ASP B C 1
ATOM 9506 O O . ASP B 1 150 ? 5.785 -58.562 -19.609 1 83 150 ASP B O 1
ATOM 9510 N N . ASN B 1 151 ? 5.492 -58.656 -17.438 1 76.75 151 ASN B N 1
ATOM 9511 C CA . ASN B 1 151 ? 4.062 -58.906 -17.531 1 76.75 151 ASN B CA 1
ATOM 9512 C C . ASN B 1 151 ? 3.775 -60.188 -18.297 1 76.75 151 ASN B C 1
ATOM 9514 O O . ASN B 1 151 ? 4.238 -61.25 -17.891 1 76.75 151 ASN B O 1
ATOM 9518 N N . ASN B 1 152 ? 3.193 -60.156 -19.469 1 76.75 152 ASN B N 1
ATOM 9519 C CA . ASN B 1 152 ? 2.818 -61.406 -20.141 1 76.75 152 ASN B CA 1
ATOM 9520 C C . ASN B 1 152 ? 3.641 -61.625 -21.406 1 76.75 152 ASN B C 1
ATOM 9522 O O . ASN B 1 152 ? 3.246 -62.375 -22.297 1 76.75 152 ASN B O 1
ATOM 9526 N N . THR B 1 153 ? 4.766 -60.875 -21.406 1 81.44 153 THR B N 1
ATOM 9527 C CA . THR B 1 153 ? 5.633 -61.062 -22.562 1 81.44 153 THR B CA 1
ATOM 9528 C C . THR B 1 153 ? 7.098 -61.094 -22.125 1 81.44 153 THR B C 1
ATOM 9530 O O . THR B 1 153 ? 7.469 -60.531 -21.094 1 81.44 153 THR B O 1
ATOM 9533 N N . CYS B 1 154 ? 7.809 -61.906 -22.75 1 86.88 154 CYS B N 1
ATOM 9534 C CA . CYS B 1 154 ? 9.25 -61.938 -22.547 1 86.88 154 CYS B CA 1
ATOM 9535 C C . CYS B 1 154 ? 9.93 -60.812 -23.328 1 86.88 154 CYS B C 1
ATOM 9537 O O . CYS B 1 154 ? 9.867 -60.781 -24.547 1 86.88 154 CYS B O 1
ATOM 9539 N N . VAL B 1 155 ? 10.555 -59.969 -22.562 1 86.06 155 VAL B N 1
ATOM 9540 C CA . VAL B 1 155 ? 11.188 -58.812 -23.203 1 86.06 155 VAL B CA 1
ATOM 9541 C C . VAL B 1 155 ? 12.703 -58.875 -22.984 1 86.06 155 VAL B C 1
ATOM 9543 O O . VAL B 1 155 ? 13.164 -59.438 -21.984 1 86.06 155 VAL B O 1
ATOM 9546 N N . THR B 1 156 ? 13.477 -58.375 -23.844 1 87.62 156 THR B N 1
ATOM 9547 C CA . THR B 1 156 ? 14.93 -58.344 -23.75 1 87.62 156 THR B CA 1
ATOM 9548 C C . THR B 1 156 ? 15.391 -57.5 -22.562 1 87.62 156 THR B C 1
ATOM 9550 O O . THR B 1 156 ? 14.828 -56.438 -22.297 1 87.62 156 THR B O 1
ATOM 9553 N N . CYS B 1 157 ? 16.344 -58.031 -21.672 1 88.31 157 CYS B N 1
ATOM 9554 C CA . CYS B 1 157 ? 16.938 -57.281 -20.578 1 88.31 157 CYS B CA 1
ATOM 9555 C C . CYS B 1 157 ? 17.938 -56.25 -21.109 1 88.31 157 CYS B C 1
ATOM 9557 O O . CYS B 1 157 ? 19.125 -56.344 -20.828 1 88.31 157 CYS B O 1
ATOM 9559 N N . ARG B 1 158 ? 17.438 -55.25 -21.578 1 86.88 158 ARG B N 1
ATOM 9560 C CA . ARG B 1 158 ? 18.172 -54.281 -22.359 1 86.88 158 ARG B CA 1
ATOM 9561 C C . ARG B 1 158 ? 19.312 -53.656 -21.562 1 86.88 158 ARG B C 1
ATOM 9563 O O . ARG B 1 158 ? 20.453 -53.594 -22.031 1 86.88 158 ARG B O 1
ATOM 9570 N N . THR B 1 159 ? 19.172 -53.281 -20.25 1 86.62 159 THR B N 1
ATOM 9571 C CA . THR B 1 159 ? 20.156 -52.562 -19.469 1 86.62 159 THR B CA 1
ATOM 9572 C C . THR B 1 159 ? 21.328 -53.469 -19.094 1 86.62 159 THR B C 1
ATOM 9574 O O . THR B 1 159 ? 22.484 -53.094 -19.203 1 86.62 159 THR B O 1
ATOM 9577 N N . THR B 1 160 ? 21.047 -54.625 -18.656 1 86.44 160 THR B N 1
ATOM 9578 C CA . THR B 1 160 ? 22.094 -55.562 -18.25 1 86.44 160 THR B CA 1
ATOM 9579 C C . THR B 1 160 ? 22.938 -55.969 -19.453 1 86.44 160 THR B C 1
ATOM 9581 O O . THR B 1 160 ? 24.156 -56.031 -19.359 1 86.44 160 THR B O 1
ATOM 9584 N N . ILE B 1 161 ? 22.297 -56.25 -20.516 1 87.88 161 ILE B N 1
ATOM 9585 C CA . ILE B 1 161 ? 23 -56.656 -21.719 1 87.88 161 ILE B CA 1
ATOM 9586 C C . ILE B 1 161 ? 23.938 -55.562 -22.188 1 87.88 161 ILE B C 1
ATOM 9588 O O . ILE B 1 161 ? 25.094 -55.812 -22.531 1 87.88 161 ILE B O 1
ATOM 9592 N N . ARG B 1 162 ? 23.359 -54.375 -22.125 1 87 162 ARG B N 1
ATOM 9593 C CA . ARG B 1 162 ? 24.172 -53.25 -22.531 1 87 162 ARG B CA 1
ATOM 9594 C C . ARG B 1 162 ? 25.422 -53.125 -21.672 1 87 162 ARG B C 1
ATOM 9596 O O . ARG B 1 162 ? 26.5 -52.844 -22.188 1 87 162 ARG B O 1
ATOM 9603 N N . MET B 1 163 ? 25.312 -53.312 -20.328 1 86.81 163 MET B N 1
ATOM 9604 C CA . MET B 1 163 ? 26.422 -53.156 -19.406 1 86.81 163 MET B CA 1
ATOM 9605 C C . MET B 1 163 ? 27.438 -54.281 -19.594 1 86.81 163 MET B C 1
ATOM 9607 O O . MET B 1 163 ? 28.656 -54.031 -19.578 1 86.81 163 MET B O 1
ATOM 9611 N N . LEU B 1 164 ? 27.047 -55.406 -19.812 1 85.44 164 LEU B N 1
ATOM 9612 C CA . LEU B 1 164 ? 27.938 -56.531 -20 1 85.44 164 LEU B CA 1
ATOM 9613 C C . LEU B 1 164 ? 28.641 -56.438 -21.359 1 85.44 164 LEU B C 1
ATOM 9615 O O . LEU B 1 164 ? 29.844 -56.688 -21.453 1 85.44 164 LEU B O 1
ATOM 9619 N N . ARG B 1 165 ? 27.859 -56.094 -22.359 1 86.12 165 ARG B N 1
ATOM 9620 C CA . ARG B 1 165 ? 28.422 -55.938 -23.688 1 86.12 165 ARG B CA 1
ATOM 9621 C C . ARG B 1 165 ? 29.531 -54.875 -23.688 1 86.12 165 ARG B C 1
ATOM 9623 O O . ARG B 1 165 ? 30.578 -55.094 -24.297 1 86.12 165 ARG B O 1
ATOM 9630 N N . ALA B 1 166 ? 29.203 -53.812 -23.031 1 82.25 166 ALA B N 1
ATOM 9631 C CA . ALA B 1 166 ? 30.172 -52.719 -22.969 1 82.25 166 ALA B CA 1
ATOM 9632 C C . ALA B 1 166 ? 31.453 -53.156 -22.266 1 82.25 166 ALA B C 1
ATOM 9634 O O . ALA B 1 166 ? 32.531 -52.625 -22.531 1 82.25 166 ALA B O 1
ATOM 9635 N N . SER B 1 167 ? 31.406 -54.125 -21.359 1 79.06 167 SER B N 1
ATOM 9636 C CA . SER B 1 167 ? 32.562 -54.656 -20.641 1 79.06 167 SER B CA 1
ATOM 9637 C C . SER B 1 167 ? 33.156 -55.875 -21.328 1 79.06 167 SER B C 1
ATOM 9639 O O . SER B 1 167 ? 33.969 -56.594 -20.734 1 79.06 167 SER B O 1
ATOM 9641 N N . SER B 1 168 ? 32.75 -56.219 -22.531 1 79.5 168 SER B N 1
ATOM 9642 C CA . SER B 1 168 ? 33.188 -57.344 -23.344 1 79.5 168 SER B CA 1
ATOM 9643 C C . SER B 1 168 ? 32.938 -58.688 -22.641 1 79.5 168 SER B C 1
ATOM 9645 O O . SER B 1 168 ? 33.781 -59.594 -22.688 1 79.5 168 SER B O 1
ATOM 9647 N N . LEU B 1 169 ? 31.891 -58.656 -21.906 1 82.44 169 LEU B N 1
ATOM 9648 C CA . LEU B 1 169 ? 31.469 -59.906 -21.266 1 82.44 169 LEU B CA 1
ATOM 9649 C C . LEU B 1 169 ? 30.328 -60.562 -22.047 1 82.44 169 LEU B C 1
ATOM 9651 O O . LEU B 1 169 ? 29.672 -59.875 -22.859 1 82.44 169 LEU B O 1
ATOM 9655 N N . PRO B 1 170 ? 30.172 -61.812 -21.797 1 81.38 170 PRO B N 1
ATOM 9656 C CA . PRO B 1 170 ? 29.094 -62.5 -22.531 1 81.38 170 PRO B CA 1
ATOM 9657 C C . PRO B 1 170 ? 27.719 -61.938 -22.203 1 81.38 170 PRO B C 1
ATOM 9659 O O . PRO B 1 170 ? 27.453 -61.594 -21.047 1 81.38 170 PRO B O 1
ATOM 9662 N N . GLU B 1 171 ? 26.922 -61.812 -23.297 1 85.44 171 GLU B N 1
ATOM 9663 C CA . GLU B 1 171 ? 25.578 -61.25 -23.156 1 85.44 171 GLU B CA 1
ATOM 9664 C C . GLU B 1 171 ? 24.656 -62.188 -22.391 1 85.44 171 GLU B C 1
ATOM 9666 O O . GLU B 1 171 ? 24.594 -63.406 -22.688 1 85.44 171 GLU B O 1
ATOM 9671 N N . SER B 1 172 ? 24.172 -61.75 -21.266 1 83.88 172 SER B N 1
ATOM 9672 C CA . SER B 1 172 ? 23.234 -62.5 -20.422 1 83.88 172 SER B CA 1
ATOM 9673 C C . SER B 1 172 ? 22.391 -61.531 -19.578 1 83.88 172 SER B C 1
ATOM 9675 O O . SER B 1 172 ? 22.609 -60.312 -19.594 1 83.88 172 SER B O 1
ATOM 9677 N N . CYS B 1 173 ? 21.359 -62.031 -19 1 87.19 173 CYS B N 1
ATOM 9678 C CA . CYS B 1 173 ? 20.562 -61.219 -18.109 1 87.19 173 CYS B CA 1
ATOM 9679 C C . CYS B 1 173 ? 21.016 -61.375 -16.656 1 87.19 173 CYS B C 1
ATOM 9681 O O . CYS B 1 173 ? 20.453 -60.781 -15.75 1 87.19 173 CYS B O 1
ATOM 9683 N N . ILE B 1 174 ? 22.078 -62.094 -16.391 1 81.81 174 ILE B N 1
ATOM 9684 C CA . ILE B 1 174 ? 22.641 -62.312 -15.055 1 81.81 174 ILE B CA 1
ATOM 9685 C C . ILE B 1 174 ? 23.875 -61.469 -14.867 1 81.81 174 ILE B C 1
ATOM 9687 O O . ILE B 1 174 ? 24.828 -61.562 -15.648 1 81.81 174 ILE B O 1
ATOM 9691 N N . CYS B 1 175 ? 23.797 -60.594 -13.797 1 83.56 175 CYS B N 1
ATOM 9692 C CA . CYS B 1 175 ? 24.938 -59.75 -13.484 1 83.56 175 CYS B CA 1
ATOM 9693 C C . CYS B 1 175 ? 25.984 -60.531 -12.688 1 83.56 175 CYS B C 1
ATOM 9695 O O . CYS B 1 175 ? 25.672 -61.125 -11.672 1 83.56 175 CYS B O 1
ATOM 9697 N N . PRO B 1 176 ? 27.234 -60.469 -13.047 1 78.94 176 PRO B N 1
ATOM 9698 C CA . PRO B 1 176 ? 28.281 -61.188 -12.312 1 78.94 176 PRO B CA 1
ATOM 9699 C C . PRO B 1 176 ? 28.516 -60.625 -10.914 1 78.94 176 PRO B C 1
ATOM 9701 O O . PRO B 1 176 ? 28.906 -61.375 -10.008 1 78.94 176 PRO B O 1
ATOM 9704 N N . ASN B 1 177 ? 28.312 -59.281 -10.68 1 78.94 177 ASN B N 1
ATOM 9705 C CA . ASN B 1 177 ? 28.422 -58.625 -9.383 1 78.94 177 ASN B CA 1
ATOM 9706 C C . ASN B 1 177 ? 27.047 -58.344 -8.789 1 78.94 177 ASN B C 1
ATOM 9708 O O . ASN B 1 177 ? 26.016 -58.531 -9.445 1 78.94 177 ASN B O 1
ATOM 9712 N N . SER B 1 178 ? 27.156 -57.969 -7.43 1 78.06 178 SER B N 1
ATOM 9713 C CA . SER B 1 178 ? 25.906 -57.531 -6.82 1 78.06 178 SER B CA 1
ATOM 9714 C C . SER B 1 178 ? 25.422 -56.219 -7.449 1 78.06 178 SER B C 1
ATOM 9716 O O . SER B 1 178 ? 26.203 -55.344 -7.746 1 78.06 178 SER B O 1
ATOM 9718 N N . ARG B 1 179 ? 24.203 -56.219 -7.715 1 84.38 179 ARG B N 1
ATOM 9719 C CA . ARG B 1 179 ? 23.625 -55 -8.289 1 84.38 179 ARG B CA 1
ATOM 9720 C C . ARG B 1 179 ? 23.703 -53.844 -7.301 1 84.38 179 ARG B C 1
ATOM 9722 O O . ARG B 1 179 ? 23.594 -54.062 -6.09 1 84.38 179 ARG B O 1
ATOM 9729 N N . VAL B 1 180 ? 24.047 -52.781 -7.766 1 85.62 180 VAL B N 1
ATOM 9730 C CA . VAL B 1 180 ? 24.078 -51.531 -6.973 1 85.62 180 VAL B CA 1
ATOM 9731 C C . VAL B 1 180 ? 22.953 -50.625 -7.418 1 85.62 180 VAL B C 1
ATOM 9733 O O . VAL B 1 180 ? 22.938 -50.156 -8.562 1 85.62 180 VAL B O 1
ATOM 9736 N N . ASP B 1 181 ? 22.078 -50.344 -6.547 1 86 181 ASP B N 1
ATOM 9737 C CA . ASP B 1 181 ? 20.922 -49.469 -6.836 1 86 181 ASP B CA 1
ATOM 9738 C C . ASP B 1 181 ? 20.156 -50 -8.047 1 86 181 ASP B C 1
ATOM 9740 O O . ASP B 1 181 ? 19.734 -49.219 -8.906 1 86 181 ASP B O 1
ATOM 9744 N N . GLY B 1 182 ? 20.172 -51.25 -8.266 1 82.75 182 GLY B N 1
ATOM 9745 C CA . GLY B 1 182 ? 19.406 -51.906 -9.32 1 82.75 182 GLY B CA 1
ATOM 9746 C C . GLY B 1 182 ? 20.156 -52 -10.633 1 82.75 182 GLY B C 1
ATOM 9747 O O . GLY B 1 182 ? 19.625 -52.5 -11.625 1 82.75 182 GLY B O 1
ATOM 9748 N N . VAL B 1 183 ? 21.375 -51.594 -10.633 1 87.88 183 VAL B N 1
ATOM 9749 C CA . VAL B 1 183 ? 22.156 -51.594 -11.859 1 87.88 183 VAL B CA 1
ATOM 9750 C C . VAL B 1 183 ? 23.328 -52.531 -11.719 1 87.88 183 VAL B C 1
ATOM 9752 O O . VAL B 1 183 ? 23.922 -52.688 -10.641 1 87.88 183 VAL B O 1
ATOM 9755 N N . CYS B 1 184 ? 23.578 -53.219 -12.828 1 86.81 184 CYS B N 1
ATOM 9756 C CA . CYS B 1 184 ? 24.703 -54.156 -12.859 1 86.81 184 CYS B CA 1
ATOM 9757 C C . CYS B 1 184 ? 25.984 -53.469 -13.273 1 86.81 184 CYS B C 1
ATOM 9759 O O . CYS B 1 184 ? 26.062 -52.906 -14.367 1 86.81 184 CYS B O 1
ATOM 9761 N N . PHE B 1 185 ? 26.984 -53.469 -12.359 1 86.06 185 PHE B N 1
ATOM 9762 C CA . PHE B 1 185 ? 28.312 -52.938 -12.68 1 86.06 185 PHE B CA 1
ATOM 9763 C C . PHE B 1 185 ? 29.344 -54.031 -12.68 1 86.06 185 PHE B C 1
ATOM 9765 O O . PHE B 1 185 ? 29.906 -54.375 -11.633 1 86.06 185 PHE B O 1
ATOM 9772 N N . PRO B 1 186 ? 29.5 -54.812 -13.789 1 75.81 186 PRO B N 1
ATOM 9773 C CA . PRO B 1 186 ? 30.344 -56.031 -13.797 1 75.81 186 PRO B CA 1
ATOM 9774 C C . PRO B 1 186 ? 31.797 -55.719 -13.398 1 75.81 186 PRO B C 1
ATOM 9776 O O . PRO B 1 186 ? 32.5 -56.625 -12.969 1 75.81 186 PRO B O 1
ATOM 9779 N N . GLY B 1 187 ? 32.594 -54.812 -13.5 1 58.12 187 GLY B N 1
ATOM 9780 C CA . GLY B 1 187 ? 34 -54.594 -13.156 1 58.12 187 GLY B CA 1
ATOM 9781 C C . GLY B 1 187 ? 34.75 -53.781 -14.211 1 58.12 187 GLY B C 1
ATOM 9782 O O . GLY B 1 187 ? 35.969 -53.812 -14.234 1 58.12 187 GLY B O 1
ATOM 9783 N N . ILE B 1 188 ? 34.375 -53.312 -15.148 1 48.12 188 ILE B N 1
ATOM 9784 C CA . ILE B 1 188 ? 35.188 -52.656 -16.172 1 48.12 188 ILE B CA 1
ATOM 9785 C C . ILE B 1 188 ? 36.312 -51.875 -15.516 1 48.12 188 ILE B C 1
ATOM 9787 O O . ILE B 1 188 ? 36.062 -51 -14.688 1 48.12 188 ILE B O 1
ATOM 9791 N N . THR B 1 189 ? 37.656 -52.562 -15.539 1 40.53 189 THR B N 1
ATOM 9792 C CA . THR B 1 189 ? 38.938 -51.906 -15.305 1 40.53 189 THR B CA 1
ATOM 9793 C C . THR B 1 189 ? 39.062 -50.656 -16.156 1 40.53 189 THR B C 1
ATOM 9795 O O . THR B 1 189 ? 38.906 -50.719 -17.375 1 40.53 189 THR B O 1
ATOM 9798 N N . PRO B 1 190 ? 38.844 -49.406 -15.891 1 36.91 190 PRO B N 1
ATOM 9799 C CA . PRO B 1 190 ? 39.406 -48.344 -16.75 1 36.91 190 PRO B CA 1
ATOM 9800 C C . PRO B 1 190 ? 40.688 -48.844 -17.453 1 36.91 190 PRO B C 1
ATOM 9802 O O . PRO B 1 190 ? 41.25 -49.875 -17.109 1 36.91 190 PRO B O 1
ATOM 9805 N N . THR B 1 191 ? 41.781 -47.906 -17.812 1 34.84 191 THR B N 1
ATOM 9806 C CA . THR B 1 191 ? 43 -48.125 -18.578 1 34.84 191 THR B CA 1
ATOM 9807 C C . THR B 1 191 ? 43.75 -49.344 -18.047 1 34.84 191 THR B C 1
ATOM 9809 O O . THR B 1 191 ? 44.719 -49.781 -18.672 1 34.84 191 THR B O 1
ATOM 9812 N N . THR B 1 192 ? 44.219 -49.281 -16.703 1 31.72 192 THR B N 1
ATOM 9813 C CA . THR B 1 192 ? 45.5 -50 -16.625 1 31.72 192 THR B CA 1
ATOM 9814 C C . THR B 1 192 ? 45.344 -51.406 -17.156 1 31.72 192 THR B C 1
ATOM 9816 O O . THR B 1 192 ? 44.281 -52.031 -17.031 1 31.72 192 THR B O 1
ATOM 9819 N N . ILE B 1 193 ? 46.375 -51.812 -18.062 1 31 193 ILE B N 1
ATOM 9820 C CA . ILE B 1 193 ? 46.844 -52.969 -18.812 1 31 193 ILE B CA 1
ATOM 9821 C C . ILE B 1 193 ? 46.594 -54.219 -18.016 1 31 193 ILE B C 1
ATOM 9823 O O . ILE B 1 193 ? 46.844 -55.344 -18.484 1 31 193 ILE B O 1
ATOM 9827 N N . GLY B 1 194 ? 46.875 -54.219 -16.594 1 29.7 194 GLY B N 1
ATOM 9828 C CA . GLY B 1 194 ? 47.156 -55.562 -16.156 1 29.7 194 GLY B CA 1
ATOM 9829 C C . GLY B 1 194 ? 46 -56.5 -16.359 1 29.7 194 GLY B C 1
ATOM 9830 O O . GLY B 1 194 ? 44.844 -56.094 -16.484 1 29.7 194 GLY B O 1
ATOM 9831 N N . THR B 1 195 ? 46.312 -57.844 -16.734 1 30.22 195 THR B N 1
ATOM 9832 C CA . THR B 1 195 ? 45.812 -59.125 -17.219 1 30.22 195 THR B CA 1
ATOM 9833 C C . THR B 1 195 ? 44.562 -59.531 -16.438 1 30.22 195 THR B C 1
ATOM 9835 O O . THR B 1 195 ? 43.75 -60.344 -16.922 1 30.22 195 THR B O 1
ATOM 9838 N N . SER B 1 196 ? 44.75 -59.719 -15 1 30.98 196 SER B N 1
ATOM 9839 C CA . SER B 1 196 ? 44 -60.875 -14.469 1 30.98 196 SER B CA 1
ATOM 9840 C C . SER B 1 196 ? 42.5 -60.594 -14.492 1 30.98 196 SER B C 1
ATOM 9842 O O . SER B 1 196 ? 42.062 -59.469 -14.18 1 30.98 196 SER B O 1
ATOM 9844 N N . ASN B 1 197 ? 41.656 -61.188 -15.328 1 32.91 197 ASN B N 1
ATOM 9845 C CA . ASN B 1 197 ? 40.25 -61.531 -15.547 1 32.91 197 ASN B CA 1
ATOM 9846 C C . ASN B 1 197 ? 39.5 -61.656 -14.227 1 32.91 197 ASN B C 1
ATOM 9848 O O . ASN B 1 197 ? 38.406 -62.25 -14.172 1 32.91 197 ASN B O 1
ATOM 9852 N N . SER B 1 198 ? 40.125 -61.844 -13.039 1 33.69 198 SER B N 1
ATOM 9853 C CA . SER B 1 198 ? 39.25 -62.344 -12 1 33.69 198 SER B CA 1
ATOM 9854 C C . SER B 1 198 ? 38.125 -61.344 -11.672 1 33.69 198 SER B C 1
ATOM 9856 O O . SER B 1 198 ? 38.375 -60.156 -11.648 1 33.69 198 SER B O 1
ATOM 9858 N N . ALA B 1 199 ? 36.781 -61.688 -11.922 1 39.28 199 ALA B N 1
ATOM 9859 C CA . ALA B 1 199 ? 35.531 -61.219 -11.312 1 39.28 199 ALA B CA 1
ATOM 9860 C C . ALA B 1 199 ? 35.781 -60.656 -9.914 1 39.28 199 ALA B C 1
ATOM 9862 O O . ALA B 1 199 ? 35.781 -61.406 -8.93 1 39.28 199 ALA B O 1
ATOM 9863 N N . SER B 1 200 ? 36.812 -59.969 -9.602 1 37.88 200 SER B N 1
ATOM 9864 C CA . SER B 1 200 ? 36.875 -59.531 -8.211 1 37.88 200 SER B CA 1
ATOM 9865 C C . SER B 1 200 ? 35.594 -58.781 -7.824 1 37.88 200 SER B C 1
ATOM 9867 O O . SER B 1 200 ? 34.938 -58.188 -8.672 1 37.88 200 SER B O 1
ATOM 9869 N N . GLY B 1 201 ? 34.938 -59.125 -6.625 1 41.78 201 GLY B N 1
ATOM 9870 C CA . GLY B 1 201 ? 33.688 -58.812 -5.93 1 41.78 201 GLY B CA 1
ATOM 9871 C C . GLY B 1 201 ? 33.312 -57.344 -6.035 1 41.78 201 GLY B C 1
ATOM 9872 O O . GLY B 1 201 ? 32.188 -56.969 -5.793 1 41.78 201 GLY B O 1
ATOM 9873 N N . SER B 1 202 ? 34.094 -56.312 -5.777 1 50.41 202 SER B N 1
ATOM 9874 C CA . SER B 1 202 ? 33.656 -54.938 -5.684 1 50.41 202 SER B CA 1
ATOM 9875 C C . SER B 1 202 ? 34.094 -54.125 -6.902 1 50.41 202 SER B C 1
ATOM 9877 O O . SER B 1 202 ? 35.25 -54.219 -7.316 1 50.41 202 SER B O 1
ATOM 9879 N N . SER B 1 203 ? 33.188 -53.75 -7.848 1 57.56 203 SER B N 1
ATOM 9880 C CA . SER B 1 203 ? 33.469 -52.844 -8.953 1 57.56 203 SER B CA 1
ATOM 9881 C C . SER B 1 203 ? 34.281 -51.625 -8.484 1 57.56 203 SER B C 1
ATOM 9883 O O . SER B 1 203 ? 33.906 -50.969 -7.52 1 57.56 203 SER B O 1
ATOM 9885 N N . PRO B 1 204 ? 35.531 -51.375 -8.93 1 63.94 204 PRO B N 1
ATOM 9886 C CA . PRO B 1 204 ? 36.375 -50.281 -8.469 1 63.94 204 PRO B CA 1
ATOM 9887 C C . PRO B 1 204 ? 35.719 -48.906 -8.664 1 63.94 204 PRO B C 1
ATOM 9889 O O . PRO B 1 204 ? 36.125 -47.938 -8.055 1 63.94 204 PRO B O 1
ATOM 9892 N N . VAL B 1 205 ? 34.688 -48.875 -9.453 1 78 205 VAL B N 1
ATOM 9893 C CA . VAL B 1 205 ? 34.094 -47.594 -9.758 1 78 205 VAL B CA 1
ATOM 9894 C C . VAL B 1 205 ? 33 -47.281 -8.742 1 78 205 VAL B C 1
ATOM 9896 O O . VAL B 1 205 ? 32.594 -46.125 -8.578 1 78 205 VAL B O 1
ATOM 9899 N N . VAL B 1 206 ? 32.562 -48.281 -8.008 1 82.31 206 VAL B N 1
ATOM 9900 C CA . VAL B 1 206 ? 31.5 -48.062 -7.02 1 82.31 206 VAL B CA 1
ATOM 9901 C C . VAL B 1 206 ? 32.125 -47.719 -5.668 1 82.31 206 VAL B C 1
ATOM 9903 O O . VAL B 1 206 ? 32.938 -48.469 -5.145 1 82.31 206 VAL B O 1
ATOM 9906 N N . PRO B 1 207 ? 31.75 -46.531 -5.164 1 83.12 207 PRO B N 1
ATOM 9907 C CA . PRO B 1 207 ? 32.281 -46.188 -3.844 1 83.12 207 PRO B CA 1
ATOM 9908 C C . PRO B 1 207 ? 31.75 -47.062 -2.732 1 83.12 207 PRO B C 1
ATOM 9910 O O . PRO B 1 207 ? 30.719 -47.719 -2.904 1 83.12 207 PRO B O 1
ATOM 9913 N N . THR B 1 208 ? 32.562 -47.062 -1.603 1 75.75 208 THR B N 1
ATOM 9914 C CA . THR B 1 208 ? 32.125 -47.875 -0.459 1 75.75 208 THR B CA 1
ATOM 9915 C C . THR B 1 208 ? 31 -47.188 0.283 1 75.75 208 THR B C 1
ATOM 9917 O O . THR B 1 208 ? 30.984 -45.938 0.421 1 75.75 208 THR B O 1
ATOM 9920 N N . GLY B 1 209 ? 29.797 -47.719 0.345 1 70.62 209 GLY B N 1
ATOM 9921 C CA . GLY B 1 209 ? 28.672 -47.156 1.068 1 70.62 209 GLY B CA 1
ATOM 9922 C C . GLY B 1 209 ? 29.031 -46.719 2.479 1 70.62 209 GLY B C 1
ATOM 9923 O O . GLY B 1 209 ? 29.766 -47.438 3.18 1 70.62 209 GLY B O 1
ATOM 9924 N N . SER B 1 210 ? 28.984 -45.312 2.766 1 75 210 SER B N 1
ATOM 9925 C CA . SER B 1 210 ? 29.156 -44.781 4.121 1 75 210 SER B CA 1
ATOM 9926 C C . SER B 1 210 ? 27.906 -44.062 4.602 1 75 210 SER B C 1
ATOM 9928 O O . SER B 1 210 ? 27.031 -43.719 3.799 1 75 210 SER B O 1
ATOM 9930 N N . ASP B 1 211 ? 27.797 -43.969 5.945 1 78.25 211 ASP B N 1
ATOM 9931 C CA . ASP B 1 211 ? 26.672 -43.281 6.539 1 78.25 211 ASP B CA 1
ATOM 9932 C C . ASP B 1 211 ? 26.641 -41.812 6.125 1 78.25 211 ASP B C 1
ATOM 9934 O O . ASP B 1 211 ? 25.578 -41.219 6 1 78.25 211 ASP B O 1
ATOM 9938 N N . THR B 1 212 ? 27.75 -41.312 5.793 1 79.94 212 THR B N 1
ATOM 9939 C CA . THR B 1 212 ? 27.844 -39.906 5.434 1 79.94 212 THR B CA 1
ATOM 9940 C C . THR B 1 212 ? 27.312 -39.688 4.02 1 79.94 212 THR B C 1
ATOM 9942 O O . THR B 1 212 ? 26.938 -38.562 3.66 1 79.94 212 THR B O 1
ATOM 9945 N N . PHE B 1 213 ? 27.203 -40.812 3.303 1 83.19 213 PHE B N 1
ATOM 9946 C CA . PHE B 1 213 ? 26.703 -40.719 1.932 1 83.19 213 PHE B CA 1
ATOM 9947 C C . PHE B 1 213 ? 25.234 -40.375 1.906 1 83.19 213 PHE B C 1
ATOM 9949 O O . PHE B 1 213 ? 24.766 -39.719 0.977 1 83.19 213 PHE B O 1
ATOM 9956 N N . THR B 1 214 ? 24.562 -40.781 2.939 1 88.44 214 THR B N 1
ATOM 9957 C CA . THR B 1 214 ? 23.109 -40.625 2.922 1 88.44 214 THR B CA 1
ATOM 9958 C C . THR B 1 214 ? 22.656 -39.594 3.934 1 88.44 214 THR B C 1
ATOM 9960 O O . THR B 1 214 ? 21.469 -39.344 4.09 1 88.44 214 THR B O 1
ATOM 9963 N N . LEU B 1 215 ? 23.625 -38.938 4.512 1 88.94 215 LEU B N 1
ATOM 9964 C CA . LEU B 1 215 ? 23.297 -38 5.59 1 88.94 215 LEU B CA 1
ATOM 9965 C C . LEU B 1 215 ? 22.969 -36.625 5.039 1 88.94 215 LEU B C 1
ATOM 9967 O O . LEU B 1 215 ? 23.734 -36.062 4.254 1 88.94 215 LEU B O 1
ATOM 9971 N N . VAL B 1 216 ? 21.844 -36.125 5.414 1 92.06 216 VAL B N 1
ATOM 9972 C CA . VAL B 1 216 ? 21.406 -34.75 5.098 1 92.06 216 VAL B CA 1
ATOM 9973 C C . VAL B 1 216 ? 21.328 -33.938 6.383 1 92.06 216 VAL B C 1
ATOM 9975 O O . VAL B 1 216 ? 20.547 -34.281 7.281 1 92.06 216 VAL B O 1
ATOM 9978 N N . LEU B 1 217 ? 22.094 -32.906 6.469 1 91.56 217 LEU B N 1
ATOM 9979 C CA . LEU B 1 217 ? 22.141 -32.062 7.645 1 91.56 217 LEU B CA 1
ATOM 9980 C C . LEU B 1 217 ? 21.188 -30.875 7.492 1 91.56 217 LEU B C 1
ATOM 9982 O O . LEU B 1 217 ? 21.031 -30.344 6.395 1 91.56 217 LEU B O 1
ATOM 9986 N N . PRO B 1 218 ? 20.516 -30.484 8.633 1 94.44 218 PRO B N 1
ATOM 9987 C CA . PRO B 1 218 ? 19.781 -29.234 8.594 1 94.44 218 PRO B CA 1
ATOM 9988 C C . PRO B 1 218 ? 20.688 -28.016 8.43 1 94.44 218 PRO B C 1
ATOM 9990 O O . PRO B 1 218 ? 21.844 -28.047 8.852 1 94.44 218 PRO B O 1
ATOM 9993 N N . ALA B 1 219 ? 20.172 -26.969 7.797 1 94.31 219 ALA B N 1
ATOM 9994 C CA . ALA B 1 219 ? 20.953 -25.75 7.57 1 94.31 219 ALA B CA 1
ATOM 9995 C C . ALA B 1 219 ? 21.344 -25.109 8.891 1 94.31 219 ALA B C 1
ATOM 9997 O O . ALA B 1 219 ? 20.516 -24.922 9.781 1 94.31 219 ALA B O 1
ATOM 9998 N N . GLY B 1 220 ? 22.562 -24.75 9.117 1 90.25 220 GLY B N 1
ATOM 9999 C CA . GLY B 1 220 ? 23.062 -24.062 10.297 1 90.25 220 GLY B CA 1
ATOM 10000 C C . GLY B 1 220 ? 23.578 -25.016 11.367 1 90.25 220 GLY B C 1
ATOM 10001 O O . GLY B 1 220 ? 24.094 -24.578 12.398 1 90.25 220 GLY B O 1
ATOM 10002 N N . GLU B 1 221 ? 23.438 -26.281 11.094 1 89.5 221 GLU B N 1
ATOM 10003 C CA . GLU B 1 221 ? 23.891 -27.266 12.07 1 89.5 221 GLU B CA 1
ATOM 10004 C C . GLU B 1 221 ? 25.078 -28.062 11.531 1 89.5 221 GLU B C 1
ATOM 10006 O O . GLU B 1 221 ? 25.141 -28.359 10.336 1 89.5 221 GLU B O 1
ATOM 10011 N N . THR B 1 222 ? 26.062 -28.359 12.406 1 84.94 222 THR B N 1
ATOM 10012 C CA . THR B 1 222 ? 27.25 -29.078 11.984 1 84.94 222 THR B CA 1
ATOM 10013 C C . THR B 1 222 ? 27.281 -30.484 12.57 1 84.94 222 THR B C 1
ATOM 10015 O O . THR B 1 222 ? 28.031 -31.344 12.102 1 84.94 222 THR B O 1
ATOM 10018 N N . SER B 1 223 ? 26.344 -30.719 13.5 1 83 223 SER B N 1
ATOM 10019 C CA . SER B 1 223 ? 26.406 -32 14.195 1 83 223 SER B CA 1
ATOM 10020 C C . SER B 1 223 ? 25.719 -33.094 13.391 1 83 223 SER B C 1
ATOM 10022 O O . SER B 1 223 ? 24.641 -32.875 12.852 1 83 223 SER B O 1
ATOM 10024 N N . SER B 1 224 ? 26.344 -34.25 13.258 1 80.81 224 SER B N 1
ATOM 10025 C CA . SER B 1 224 ? 25.797 -35.406 12.555 1 80.81 224 SER B CA 1
ATOM 10026 C C . SER B 1 224 ? 24.609 -36 13.312 1 80.81 224 SER B C 1
ATOM 10028 O O . SER B 1 224 ? 23.781 -36.719 12.734 1 80.81 224 SER B O 1
ATOM 10030 N N . GLN B 1 225 ? 24.422 -35.656 14.547 1 80.88 225 GLN B N 1
ATOM 10031 C CA . GLN B 1 225 ? 23.344 -36.219 15.352 1 80.88 225 GLN B CA 1
ATOM 10032 C C . GLN B 1 225 ? 21.984 -35.625 14.93 1 80.88 225 GLN B C 1
ATOM 10034 O O . GLN B 1 225 ? 20.953 -36.281 15.07 1 80.88 225 GLN B O 1
ATOM 10039 N N . THR B 1 226 ? 22.078 -34.531 14.367 1 85.38 226 THR B N 1
ATOM 10040 C CA . THR B 1 226 ? 20.828 -33.875 13.984 1 85.38 226 THR B CA 1
ATOM 10041 C C . THR B 1 226 ? 20.5 -34.156 12.516 1 85.38 226 THR B C 1
ATOM 10043 O O . THR B 1 226 ? 19.453 -33.75 12.023 1 85.38 226 THR B O 1
ATOM 10046 N N . GLY B 1 227 ? 21.406 -34.938 11.906 1 88.88 227 GLY B N 1
ATOM 10047 C CA . GLY B 1 227 ? 21.203 -35.25 10.5 1 88.88 227 GLY B CA 1
ATOM 10048 C C . GLY B 1 227 ? 20.203 -36.375 10.266 1 88.88 227 GLY B C 1
ATOM 10049 O O . GLY B 1 227 ? 19.891 -37.125 11.188 1 88.88 227 GLY B O 1
ATOM 10050 N N . ILE B 1 228 ? 19.609 -36.344 9.102 1 90.62 228 ILE B N 1
ATOM 10051 C CA . ILE B 1 228 ? 18.641 -37.344 8.711 1 90.62 228 ILE B CA 1
ATOM 10052 C C . ILE B 1 228 ? 19.203 -38.188 7.566 1 90.62 228 ILE B C 1
ATOM 10054 O O . ILE B 1 228 ? 19.875 -37.656 6.672 1 90.62 228 ILE B O 1
ATOM 10058 N N . SER B 1 229 ? 18.969 -39.469 7.676 1 91.31 229 SER B N 1
ATOM 10059 C CA . SER B 1 229 ? 19.391 -40.375 6.59 1 91.31 229 SER B CA 1
ATOM 10060 C C . SER B 1 229 ? 18.344 -40.406 5.477 1 91.31 229 SER B C 1
ATOM 10062 O O . SER B 1 229 ? 17.234 -40.875 5.691 1 91.31 229 SER B O 1
ATOM 10064 N N . SER B 1 230 ? 18.672 -40 4.266 1 93.31 230 SER B N 1
ATOM 10065 C CA . SER B 1 230 ? 17.75 -39.875 3.146 1 93.31 230 SER B CA 1
ATOM 10066 C C . SER B 1 230 ? 17.609 -41.188 2.387 1 93.31 230 SER B C 1
ATOM 10068 O O . SER B 1 230 ? 18.625 -41.812 2.057 1 93.31 230 SER B O 1
ATOM 10070 N N . LYS B 1 231 ? 16.375 -41.531 2.139 1 91.56 231 LYS B N 1
ATOM 10071 C CA . LYS B 1 231 ? 16.109 -42.75 1.373 1 91.56 231 LYS B CA 1
ATOM 10072 C C . LYS B 1 231 ? 16.516 -42.594 -0.087 1 91.56 231 LYS B C 1
ATOM 10074 O O . LYS B 1 231 ? 16.984 -43.531 -0.721 1 91.56 231 LYS B O 1
ATOM 10079 N N . TYR B 1 232 ? 16.359 -41.438 -0.602 1 92.94 232 TYR B N 1
ATOM 10080 C CA . TYR B 1 232 ? 16.734 -41.188 -1.988 1 92.94 232 TYR B CA 1
ATOM 10081 C C . TYR B 1 232 ? 18.234 -41.344 -2.182 1 92.94 232 TYR B C 1
ATOM 10083 O O . TYR B 1 232 ? 18.688 -41.906 -3.188 1 92.94 232 TYR B O 1
ATOM 10091 N N . PHE B 1 233 ? 19.047 -40.875 -1.26 1 93.19 233 PHE B N 1
ATOM 10092 C CA . PHE B 1 233 ? 20.5 -41.031 -1.318 1 93.19 233 PHE B CA 1
ATOM 10093 C C . PHE B 1 233 ? 20.891 -42.5 -1.265 1 93.19 233 PHE B C 1
ATOM 10095 O O . PHE B 1 233 ? 21.812 -42.906 -1.964 1 93.19 233 PHE B O 1
ATOM 10102 N N . GLU B 1 234 ? 20.156 -43.156 -0.546 1 90.12 234 GLU B N 1
ATOM 10103 C CA . GLU B 1 234 ? 20.453 -44.594 -0.382 1 90.12 234 GLU B CA 1
ATOM 10104 C C . GLU B 1 234 ? 20.25 -45.344 -1.689 1 90.12 234 GLU B C 1
ATOM 10106 O O . GLU B 1 234 ? 20.984 -46.281 -1.981 1 90.12 234 GLU B O 1
ATOM 10111 N N . THR B 1 235 ? 19.359 -44.875 -2.512 1 90.38 235 THR B N 1
ATOM 10112 C CA . THR B 1 235 ? 19 -45.625 -3.703 1 90.38 235 THR B CA 1
ATOM 10113 C C . THR B 1 235 ? 19.703 -45.062 -4.938 1 90.38 235 THR B C 1
ATOM 10115 O O . THR B 1 235 ? 19.766 -45.719 -5.973 1 90.38 235 THR B O 1
ATOM 10118 N N . GLN B 1 236 ? 20.25 -43.906 -4.906 1 92.44 236 GLN B N 1
ATOM 10119 C CA . GLN B 1 236 ? 20.75 -43.312 -6.137 1 92.44 236 GLN B CA 1
ATOM 10120 C C . GLN B 1 236 ? 22.219 -42.906 -6 1 92.44 236 GLN B C 1
ATOM 10122 O O . GLN B 1 236 ? 22.953 -42.844 -6.992 1 92.44 236 GLN B O 1
ATOM 10127 N N . ALA B 1 237 ? 22.797 -42.688 -4.871 1 92.62 237 ALA B N 1
ATOM 10128 C CA . ALA B 1 237 ? 24.062 -42 -4.684 1 92.62 237 ALA B CA 1
ATOM 10129 C C . ALA B 1 237 ? 25.234 -42.844 -5.18 1 92.62 237 ALA B C 1
ATOM 10131 O O . ALA B 1 237 ? 26.094 -42.344 -5.914 1 92.62 237 ALA B O 1
ATOM 10132 N N . ARG B 1 238 ? 25.266 -44.094 -4.879 1 90.12 238 ARG B N 1
ATOM 10133 C CA . ARG B 1 238 ? 26.375 -44.938 -5.262 1 90.12 238 ARG B CA 1
ATOM 10134 C C . ARG B 1 238 ? 26.375 -45.219 -6.762 1 90.12 238 ARG B C 1
ATOM 10136 O O . ARG B 1 238 ? 27.438 -45.188 -7.402 1 90.12 238 ARG B O 1
ATOM 10143 N N . SER B 1 239 ? 25.219 -45.5 -7.297 1 91.12 239 SER B N 1
ATOM 10144 C CA . SER B 1 239 ? 25.125 -45.719 -8.734 1 91.12 239 SER B CA 1
ATOM 10145 C C . SER B 1 239 ? 25.469 -44.469 -9.516 1 91.12 239 SER B C 1
ATOM 10147 O O . SER B 1 239 ? 26.094 -44.531 -10.57 1 91.12 239 SER B O 1
ATOM 10149 N N . ALA B 1 240 ? 25.031 -43.344 -9 1 93.94 240 ALA B N 1
ATOM 10150 C CA . ALA B 1 240 ? 25.359 -42.062 -9.664 1 93.94 240 ALA B CA 1
ATOM 10151 C C . ALA B 1 240 ? 26.859 -41.844 -9.695 1 93.94 240 ALA B C 1
ATOM 10153 O O . ALA B 1 240 ? 27.406 -41.406 -10.711 1 93.94 240 ALA B O 1
ATOM 10154 N N . THR B 1 241 ? 27.516 -42.125 -8.602 1 92.56 241 THR B N 1
ATOM 10155 C CA . THR B 1 241 ? 28.969 -41.969 -8.531 1 92.56 241 THR B CA 1
ATOM 10156 C C . THR B 1 241 ? 29.672 -42.906 -9.5 1 92.56 241 THR B C 1
ATOM 10158 O O . THR B 1 241 ? 30.609 -42.5 -10.188 1 92.56 241 THR B O 1
ATOM 10161 N N . ALA B 1 242 ? 29.188 -44.094 -9.602 1 90 242 ALA B N 1
ATOM 10162 C CA . ALA B 1 242 ? 29.797 -45.094 -10.484 1 90 242 ALA B CA 1
ATOM 10163 C C . ALA B 1 242 ? 29.625 -44.688 -11.953 1 90 242 ALA B C 1
ATOM 10165 O O . ALA B 1 242 ? 30.578 -44.719 -12.719 1 90 242 ALA B O 1
ATOM 10166 N N . PHE B 1 243 ? 28.422 -44.375 -12.312 1 91 243 PHE B N 1
ATOM 10167 C CA . PHE B 1 243 ? 28.141 -44 -13.695 1 91 243 PHE B CA 1
ATOM 10168 C C . PHE B 1 243 ? 28.906 -42.75 -14.086 1 91 243 PHE B C 1
ATOM 10170 O O . PHE B 1 243 ? 29.281 -42.562 -15.25 1 91 243 PHE B O 1
ATOM 10177 N N . CYS B 1 244 ? 29.141 -41.875 -13.086 1 93.56 244 CYS B N 1
ATOM 10178 C CA . CYS B 1 244 ? 29.844 -40.625 -13.367 1 93.56 244 CYS B CA 1
ATOM 10179 C C . CYS B 1 244 ? 31.344 -40.844 -13.469 1 93.56 244 CYS B C 1
ATOM 10181 O O . CYS B 1 244 ? 32.062 -39.969 -13.938 1 93.56 244 CYS B O 1
ATOM 10183 N N . SER B 1 245 ? 31.828 -41.875 -13.117 1 90.12 245 SER B N 1
ATOM 10184 C CA . SER B 1 245 ? 33.25 -42.188 -13.188 1 90.12 245 SER B CA 1
ATOM 10185 C C . SER B 1 245 ? 33.781 -42.125 -14.625 1 90.12 245 SER B C 1
ATOM 10187 O O . SER B 1 245 ? 32.969 -42.094 -15.57 1 90.12 245 SER B O 1
ATOM 10189 N N . THR B 1 246 ? 35.062 -42.031 -14.797 1 86.62 246 THR B N 1
ATOM 10190 C CA . THR B 1 246 ? 35.688 -41.906 -16.109 1 86.62 246 THR B CA 1
ATOM 10191 C C . THR B 1 246 ? 35.469 -43.156 -16.953 1 86.62 246 THR B C 1
ATOM 10193 O O . THR B 1 246 ? 35.594 -43.094 -18.172 1 86.62 246 THR B O 1
ATOM 10196 N N . ALA B 1 247 ? 35.094 -44.188 -16.266 1 81.81 247 ALA B N 1
ATOM 10197 C CA . ALA B 1 247 ? 34.844 -45.438 -16.984 1 81.81 247 ALA B CA 1
ATOM 10198 C C . ALA B 1 247 ? 33.594 -45.375 -17.812 1 81.81 247 ALA B C 1
ATOM 10200 O O . ALA B 1 247 ? 33.531 -45.875 -18.938 1 81.81 247 ALA B O 1
ATOM 10201 N N . TYR B 1 248 ? 32.594 -44.844 -17.312 1 85.94 248 TYR B N 1
ATOM 10202 C CA . TYR B 1 248 ? 31.312 -44.781 -18 1 85.94 248 TYR B CA 1
ATOM 10203 C C . TYR B 1 248 ? 31.031 -43.375 -18.516 1 85.94 248 TYR B C 1
ATOM 10205 O O . TYR B 1 248 ? 30.484 -43.188 -19.609 1 85.94 248 TYR B O 1
ATOM 10213 N N . ASN B 1 249 ? 31.422 -42.375 -17.812 1 89.69 249 ASN B N 1
ATOM 10214 C CA . ASN B 1 249 ? 31.328 -40.969 -18.172 1 89.69 249 ASN B CA 1
ATOM 10215 C C . ASN B 1 249 ? 29.906 -40.594 -18.594 1 89.69 249 ASN B C 1
ATOM 10217 O O . ASN B 1 249 ? 29.703 -40 -19.656 1 89.69 249 ASN B O 1
ATOM 10221 N N . ASN B 1 250 ? 28.906 -41 -17.828 1 91.88 250 ASN B N 1
ATOM 10222 C CA . ASN B 1 250 ? 27.516 -40.625 -18.047 1 91.88 250 ASN B CA 1
ATOM 10223 C C . ASN B 1 250 ? 27.25 -39.188 -17.516 1 91.88 250 ASN B C 1
ATOM 10225 O O . ASN B 1 250 ? 27.312 -38.969 -16.312 1 91.88 250 ASN B O 1
ATOM 10229 N N . ILE B 1 251 ? 26.859 -38.281 -18.344 1 94.5 251 ILE B N 1
ATOM 10230 C CA . ILE B 1 251 ? 26.719 -36.875 -18.016 1 94.5 251 ILE B CA 1
ATOM 10231 C C . ILE B 1 251 ? 25.531 -36.688 -17.078 1 94.5 251 ILE B C 1
ATOM 10233 O O . ILE B 1 251 ? 25.594 -35.906 -16.125 1 94.5 251 ILE B O 1
ATOM 10237 N N . THR B 1 252 ? 24.375 -37.344 -17.344 1 94.75 252 THR B N 1
ATOM 10238 C CA . THR B 1 252 ? 23.188 -37.219 -16.516 1 94.75 252 THR B CA 1
ATOM 10239 C C . THR B 1 252 ? 23.469 -37.688 -15.094 1 94.75 252 THR B C 1
ATOM 10241 O O . THR B 1 252 ? 22.969 -37.125 -14.125 1 94.75 252 THR B O 1
ATOM 10244 N N . ALA B 1 253 ? 24.281 -38.719 -14.93 1 94.94 253 ALA B N 1
ATOM 10245 C CA . ALA B 1 253 ? 24.656 -39.219 -13.609 1 94.94 253 ALA B CA 1
ATOM 10246 C C . ALA B 1 253 ? 25.562 -38.219 -12.891 1 94.94 253 ALA B C 1
ATOM 10248 O O . ALA B 1 253 ? 25.5 -38.094 -11.672 1 94.94 253 ALA B O 1
ATOM 10249 N N . CYS B 1 254 ? 26.438 -37.656 -13.656 1 96.12 254 CYS B N 1
ATOM 10250 C CA . CYS B 1 254 ? 27.297 -36.625 -13.055 1 96.12 254 CYS B CA 1
ATOM 10251 C C . CYS B 1 254 ? 26.469 -35.469 -12.547 1 96.12 254 CYS B C 1
ATOM 10253 O O . CYS B 1 254 ? 26.766 -34.906 -11.5 1 96.12 254 CYS B O 1
ATOM 10255 N N . GLN B 1 255 ? 25.453 -35.062 -13.344 1 97.31 255 GLN B N 1
ATOM 10256 C CA . GLN B 1 255 ? 24.531 -34 -12.891 1 97.31 255 GLN B CA 1
ATOM 10257 C C . GLN B 1 255 ? 23.781 -34.438 -11.625 1 97.31 255 GLN B C 1
ATOM 10259 O O . GLN B 1 255 ? 23.594 -33.656 -10.711 1 97.31 255 GLN B O 1
ATOM 10264 N N . LEU B 1 256 ? 23.359 -35.625 -11.594 1 97.38 256 LEU B N 1
ATOM 10265 C CA . LEU B 1 256 ? 22.688 -36.156 -10.406 1 97.38 256 LEU B CA 1
ATOM 10266 C C . LEU B 1 256 ? 23.609 -36.094 -9.195 1 97.38 256 LEU B C 1
ATOM 10268 O O . LEU B 1 256 ? 23.172 -35.719 -8.102 1 97.38 256 LEU B O 1
ATOM 10272 N N . LEU B 1 257 ? 24.828 -36.5 -9.336 1 96.25 257 LEU B N 1
ATOM 10273 C CA . LEU B 1 257 ? 25.797 -36.438 -8.25 1 96.25 257 LEU B CA 1
ATOM 10274 C C . LEU B 1 257 ? 25.969 -35 -7.777 1 96.25 257 LEU B C 1
ATOM 10276 O O . LEU B 1 257 ? 26.062 -34.75 -6.574 1 96.25 257 LEU B O 1
ATOM 10280 N N . ALA B 1 258 ? 26.062 -34.094 -8.711 1 97.81 258 ALA B N 1
ATOM 10281 C CA . ALA B 1 258 ? 26.172 -32.688 -8.359 1 97.81 258 ALA B CA 1
ATOM 10282 C C . ALA B 1 258 ? 24.953 -32.219 -7.551 1 97.81 258 ALA B C 1
ATOM 10284 O O . ALA B 1 258 ? 25.094 -31.453 -6.598 1 97.81 258 ALA B O 1
ATOM 10285 N N . ASN B 1 259 ? 23.766 -32.656 -7.953 1 98 259 ASN B N 1
ATOM 10286 C CA . ASN B 1 259 ? 22.547 -32.344 -7.223 1 98 259 ASN B CA 1
ATOM 10287 C C . ASN B 1 259 ? 22.578 -32.875 -5.801 1 98 259 ASN B C 1
ATOM 10289 O O . ASN B 1 259 ? 22.172 -32.188 -4.855 1 98 259 ASN B O 1
ATOM 10293 N N . LEU B 1 260 ? 23.047 -34.094 -5.637 1 96.75 260 LEU B N 1
ATOM 10294 C CA . LEU B 1 260 ? 23.141 -34.688 -4.316 1 96.75 260 LEU B CA 1
ATOM 10295 C C . LEU B 1 260 ? 24.125 -33.969 -3.432 1 96.75 260 LEU B C 1
ATOM 10297 O O . LEU B 1 260 ? 23.891 -33.75 -2.238 1 96.75 260 LEU B O 1
ATOM 10301 N N . CYS B 1 261 ? 25.172 -33.562 -4.016 1 95.88 261 CYS B N 1
ATOM 10302 C CA . CYS B 1 261 ? 26.141 -32.781 -3.264 1 95.88 261 CYS B CA 1
ATOM 10303 C C . CYS B 1 261 ? 25.531 -31.438 -2.838 1 95.88 261 CYS B C 1
ATOM 10305 O O . CYS B 1 261 ? 25.75 -30.984 -1.713 1 95.88 261 CYS B O 1
ATOM 10307 N N . THR B 1 262 ? 24.812 -30.781 -3.736 1 97.5 262 THR B N 1
ATOM 10308 C CA . THR B 1 262 ? 24.156 -29.516 -3.414 1 97.5 262 THR B CA 1
ATOM 10309 C C . THR B 1 262 ? 23.156 -29.703 -2.277 1 97.5 262 THR B C 1
ATOM 10311 O O . THR B 1 262 ? 22.984 -28.812 -1.431 1 97.5 262 THR B O 1
ATOM 10314 N N . LEU B 1 263 ? 22.484 -30.859 -2.221 1 97.06 263 LEU B N 1
ATOM 10315 C CA . LEU B 1 263 ? 21.531 -31.156 -1.164 1 97.06 263 LEU B CA 1
ATOM 10316 C C . LEU B 1 263 ? 22.234 -31.406 0.161 1 97.06 263 LEU B C 1
ATOM 10318 O O . LEU B 1 263 ? 21.609 -31.391 1.221 1 97.06 263 LEU B O 1
ATOM 10322 N N . GLN B 1 264 ? 23.516 -31.703 0.085 1 94.44 264 GLN B N 1
ATOM 10323 C CA . GLN B 1 264 ? 24.328 -31.766 1.303 1 94.44 264 GLN B CA 1
ATOM 10324 C C . GLN B 1 264 ? 24.969 -30.422 1.604 1 94.44 264 GLN B C 1
ATOM 10326 O O . GLN B 1 264 ? 25.953 -30.344 2.328 1 94.44 264 GLN B O 1
ATOM 10331 N N . LEU B 1 265 ? 24.438 -29.391 0.965 1 95.06 265 LEU B N 1
ATOM 10332 C CA . LEU B 1 265 ? 24.766 -27.984 1.162 1 95.06 265 LEU B CA 1
ATOM 10333 C C . LEU B 1 265 ? 26.219 -27.703 0.833 1 95.06 265 LEU B C 1
ATOM 10335 O O . LEU B 1 265 ? 26.859 -26.875 1.482 1 95.06 265 LEU B O 1
ATOM 10339 N N . ASN B 1 266 ? 26.797 -28.531 -0.109 1 94.12 266 ASN B N 1
ATOM 10340 C CA . ASN B 1 266 ? 28.156 -28.359 -0.619 1 94.12 266 ASN B CA 1
ATOM 10341 C C . ASN B 1 266 ? 29.188 -28.391 0.506 1 94.12 266 ASN B C 1
ATOM 10343 O O . ASN B 1 266 ? 30.156 -27.625 0.485 1 94.12 266 ASN B O 1
ATOM 10347 N N . THR B 1 267 ? 28.938 -29.125 1.466 1 89.81 267 THR B N 1
ATOM 10348 C CA . THR B 1 267 ? 29.812 -29.234 2.615 1 89.81 267 THR B CA 1
ATOM 10349 C C . THR B 1 267 ? 31.156 -29.844 2.201 1 89.81 267 THR B C 1
ATOM 10351 O O . THR B 1 267 ? 31.203 -30.766 1.396 1 89.81 267 THR B O 1
ATOM 10354 N N . LEU B 1 268 ? 32.25 -29.203 2.764 1 87.69 268 LEU B N 1
ATOM 10355 C CA . LEU B 1 268 ? 33.594 -29.688 2.471 1 87.69 268 LEU B CA 1
ATOM 10356 C C . LEU B 1 268 ? 34.125 -30.562 3.604 1 87.69 268 LEU B C 1
ATOM 10358 O O . LEU B 1 268 ? 34.031 -30.188 4.777 1 87.69 268 LEU B O 1
ATOM 10362 N N . TYR B 1 269 ? 34.344 -31.797 3.279 1 74.44 269 TYR B N 1
ATOM 10363 C CA . TYR B 1 269 ? 34.875 -32.688 4.281 1 74.44 269 TYR B CA 1
ATOM 10364 C C . TYR B 1 269 ? 36.375 -32.875 4.094 1 74.44 269 TYR B C 1
ATOM 10366 O O . TYR B 1 269 ? 36.938 -32.625 3.018 1 74.44 269 TYR B O 1
ATOM 10374 N N . GLU B 1 270 ? 37.281 -33.125 5.141 1 64.5 270 GLU B N 1
ATOM 10375 C CA . GLU B 1 270 ? 38.719 -33.344 5.078 1 64.5 270 GLU B CA 1
ATOM 10376 C C . GLU B 1 270 ? 39.031 -34.562 4.207 1 64.5 270 GLU B C 1
ATOM 10378 O O . GLU B 1 270 ? 38.281 -35.531 4.16 1 64.5 270 GLU B O 1
ATOM 10383 N N . SER B 1 271 ? 39.969 -34.375 3.09 1 54.62 271 SER B N 1
ATOM 10384 C CA . SER B 1 271 ? 40.406 -35.344 2.08 1 54.62 271 SER B CA 1
ATOM 10385 C C . SER B 1 271 ? 40.625 -36.719 2.688 1 54.62 271 SER B C 1
ATOM 10387 O O . SER B 1 271 ? 40.531 -37.719 1.994 1 54.62 271 SER B O 1
ATOM 10389 N N . GLY B 1 272 ? 41.406 -36.812 3.709 1 45.56 272 GLY B N 1
ATOM 10390 C CA . GLY B 1 272 ? 41.875 -38.125 4.074 1 45.56 272 GLY B CA 1
ATOM 10391 C C . GLY B 1 272 ? 40.719 -39.125 4.223 1 45.56 272 GLY B C 1
ATOM 10392 O O . GLY B 1 272 ? 40.969 -40.344 4.375 1 45.56 272 GLY B O 1
ATOM 10393 N N . THR B 1 273 ? 39.531 -38.781 4.434 1 43.66 273 THR B N 1
ATOM 10394 C CA . THR B 1 273 ? 38.469 -39.75 4.539 1 43.66 273 THR B CA 1
ATOM 10395 C C . THR B 1 273 ? 37.656 -39.812 3.25 1 43.66 273 THR B C 1
ATOM 10397 O O . THR B 1 273 ? 36.75 -39.031 3.055 1 43.66 273 THR B O 1
ATOM 10400 N N . GLY B 1 274 ? 38.281 -39.906 2.002 1 46.81 274 GLY B N 1
ATOM 10401 C CA . GLY B 1 274 ? 37.75 -40.062 0.649 1 46.81 274 GLY B CA 1
ATOM 10402 C C . GLY B 1 274 ? 36.281 -40.375 0.603 1 46.81 274 GLY B C 1
ATOM 10403 O O . GLY B 1 274 ? 35.562 -39.844 -0.251 1 46.81 274 GLY B O 1
ATOM 10404 N N . SER B 1 275 ? 35.75 -41.594 0.924 1 54.56 275 SER B N 1
ATOM 10405 C CA . SER B 1 275 ? 34.5 -42.344 0.721 1 54.56 275 SER B CA 1
ATOM 10406 C C . SER B 1 275 ? 33.375 -41.812 1.616 1 54.56 275 SER B C 1
ATOM 10408 O O . SER B 1 275 ? 32.344 -42.469 1.754 1 54.56 275 SER B O 1
ATOM 10410 N N . ALA B 1 276 ? 33.438 -40.438 2.078 1 67.81 276 ALA B N 1
ATOM 10411 C CA . ALA B 1 276 ? 32.562 -40.188 3.215 1 67.81 276 ALA B CA 1
ATOM 10412 C C . ALA B 1 276 ? 31.266 -39.5 2.775 1 67.81 276 ALA B C 1
ATOM 10414 O O . ALA B 1 276 ? 30.188 -39.812 3.307 1 67.81 276 ALA B O 1
ATOM 10415 N N . SER B 1 277 ? 31.344 -38.625 1.603 1 86.81 277 SER B N 1
ATOM 10416 C CA . SER B 1 277 ? 30.109 -37.938 1.251 1 86.81 277 SER B CA 1
ATOM 10417 C C . SER B 1 277 ? 29.984 -37.75 -0.259 1 86.81 277 SER B C 1
ATOM 10419 O O . SER B 1 277 ? 30.906 -38.094 -1.007 1 86.81 277 SER B O 1
ATOM 10421 N N . THR B 1 278 ? 28.844 -37.469 -0.766 1 91.56 278 THR B N 1
ATOM 10422 C CA . THR B 1 278 ? 28.641 -37.219 -2.189 1 91.56 278 THR B CA 1
ATOM 10423 C C . THR B 1 278 ? 29.484 -36.062 -2.674 1 91.56 278 THR B C 1
ATOM 10425 O O . THR B 1 278 ? 29.984 -36.062 -3.801 1 91.56 278 THR B O 1
ATOM 10428 N N . CYS B 1 279 ? 29.75 -35.125 -1.836 1 92.56 279 CYS B N 1
ATOM 10429 C CA . CYS B 1 279 ? 30.562 -33.969 -2.207 1 92.56 279 CYS B CA 1
ATOM 10430 C C . CYS B 1 279 ? 32.031 -34.312 -2.303 1 92.56 279 CYS B C 1
ATOM 10432 O O . CYS B 1 279 ? 32.75 -33.812 -3.182 1 92.56 279 CYS B O 1
ATOM 10434 N N . SER B 1 280 ? 32.469 -35.156 -1.399 1 90.19 280 SER B N 1
ATOM 10435 C CA . SER B 1 280 ? 33.844 -35.594 -1.478 1 90.19 280 SER B CA 1
ATOM 10436 C C . SER B 1 280 ? 34.094 -36.406 -2.75 1 90.19 280 SER B C 1
ATOM 10438 O O . SER B 1 280 ? 35.156 -36.281 -3.379 1 90.19 280 SER B O 1
ATOM 10440 N N . GLU B 1 281 ? 33.125 -37.25 -3.072 1 90.5 281 GLU B N 1
ATOM 10441 C CA . GLU B 1 281 ? 33.25 -38.031 -4.301 1 90.5 281 GLU B CA 1
ATOM 10442 C C . GLU B 1 281 ? 33.188 -37.125 -5.531 1 90.5 281 GLU B C 1
ATOM 10444 O O . GLU B 1 281 ? 33.875 -37.375 -6.523 1 90.5 281 GLU B O 1
ATOM 10449 N N . PHE B 1 282 ? 32.406 -36.156 -5.523 1 93.19 282 PHE B N 1
ATOM 10450 C CA . PHE B 1 282 ? 32.312 -35.188 -6.625 1 93.19 282 PHE B CA 1
ATOM 10451 C C . PHE B 1 282 ? 33.688 -34.531 -6.844 1 93.19 282 PHE B C 1
ATOM 10453 O O . PHE B 1 282 ? 34.125 -34.406 -7.977 1 93.19 282 PHE B O 1
ATOM 10460 N N . ARG B 1 283 ? 34.25 -34.094 -5.762 1 90.81 283 ARG B N 1
ATOM 10461 C CA . ARG B 1 283 ? 35.562 -33.438 -5.855 1 90.81 283 ARG B CA 1
ATOM 10462 C C . ARG B 1 283 ? 36.625 -34.406 -6.332 1 90.81 283 ARG B C 1
ATOM 10464 O O . ARG B 1 283 ? 37.531 -34 -7.094 1 90.81 283 ARG B O 1
ATOM 10471 N N . ARG B 1 284 ? 36.562 -35.562 -5.852 1 88.44 284 ARG B N 1
ATOM 10472 C CA . ARG B 1 284 ? 37.5 -36.594 -6.301 1 88.44 284 ARG B CA 1
ATOM 10473 C C . ARG B 1 284 ? 37.406 -36.812 -7.809 1 88.44 284 ARG B C 1
ATOM 10475 O O . ARG B 1 284 ? 38.438 -36.812 -8.5 1 88.44 284 ARG B O 1
ATOM 10482 N N . LEU B 1 285 ? 36.219 -36.969 -8.281 1 90.69 285 LEU B N 1
ATOM 10483 C CA . LEU B 1 285 ? 36 -37.219 -9.711 1 90.69 285 LEU B CA 1
ATOM 10484 C C . LEU B 1 285 ? 36.406 -35.969 -10.523 1 90.69 285 LEU B C 1
ATOM 10486 O O . LEU B 1 285 ? 36.906 -36.125 -11.648 1 90.69 285 LEU B O 1
ATOM 10490 N N . THR B 1 286 ? 36.219 -34.781 -10 1 91.38 286 THR B N 1
ATOM 10491 C CA . THR B 1 286 ? 36.594 -33.562 -10.68 1 91.38 286 THR B CA 1
ATOM 10492 C C . THR B 1 286 ? 38.125 -33.469 -10.773 1 91.38 286 THR B C 1
ATOM 10494 O O . THR B 1 286 ? 38.656 -32.969 -11.781 1 91.38 286 THR B O 1
ATOM 10497 N N . SER B 1 287 ? 38.812 -33.906 -9.75 1 88.38 287 SER B N 1
ATOM 10498 C CA . SER B 1 287 ? 40.281 -33.844 -9.742 1 88.38 287 SER B CA 1
ATOM 10499 C C . SER B 1 287 ? 40.906 -34.812 -10.742 1 88.38 287 SER B C 1
ATOM 10501 O O . SER B 1 287 ? 42.031 -34.625 -11.164 1 88.38 287 SER B O 1
ATOM 10503 N N . GLN B 1 288 ? 40.125 -35.781 -11.258 1 88.94 288 GLN B N 1
ATOM 10504 C CA . GLN B 1 288 ? 40.625 -36.781 -12.188 1 88.94 288 GLN B CA 1
ATOM 10505 C C . GLN B 1 288 ? 40.469 -36.312 -13.633 1 88.94 288 GLN B C 1
ATOM 10507 O O . GLN B 1 288 ? 40.906 -37 -14.562 1 88.94 288 GLN B O 1
ATOM 10512 N N . ARG B 1 289 ? 39.875 -35.219 -13.859 1 91.69 289 ARG B N 1
ATOM 10513 C CA . ARG B 1 289 ? 39.562 -34.75 -15.203 1 91.69 289 ARG B CA 1
ATOM 10514 C C . ARG B 1 289 ? 40.312 -33.438 -15.516 1 91.69 289 ARG B C 1
ATOM 10516 O O . ARG B 1 289 ? 40.844 -32.781 -14.617 1 91.69 289 ARG B O 1
ATOM 10523 N N . THR B 1 290 ? 40.406 -33.156 -16.781 1 89.94 290 THR B N 1
ATOM 10524 C CA . THR B 1 290 ? 41.125 -31.969 -17.234 1 89.94 290 THR B CA 1
ATOM 10525 C C . THR B 1 290 ? 40.188 -30.75 -17.312 1 89.94 290 THR B C 1
ATOM 10527 O O . THR B 1 290 ? 39.031 -30.891 -17.703 1 89.94 290 THR B O 1
ATOM 10530 N N . PRO B 1 291 ? 40.719 -29.672 -16.969 1 89.06 291 PRO B N 1
ATOM 10531 C CA . PRO B 1 291 ? 39.906 -28.453 -17.047 1 89.06 291 PRO B CA 1
ATOM 10532 C C . PRO B 1 291 ? 39.562 -28.062 -18.469 1 89.06 291 PRO B C 1
ATOM 10534 O O . PRO B 1 291 ? 40.312 -28.359 -19.406 1 89.06 291 PRO B O 1
ATOM 10537 N N . ILE B 1 292 ? 38.406 -27.5 -18.703 1 83.31 292 ILE B N 1
ATOM 10538 C CA . ILE B 1 292 ? 37.938 -27.078 -20.016 1 83.31 292 ILE B CA 1
ATOM 10539 C C . ILE B 1 292 ? 38.812 -25.938 -20.547 1 83.31 292 ILE B C 1
ATOM 10541 O O . ILE B 1 292 ? 39.094 -25.875 -21.734 1 83.31 292 ILE B O 1
ATOM 10545 N N . ASN B 1 293 ? 39.062 -25.031 -19.688 1 77.75 293 ASN B N 1
ATOM 10546 C CA . ASN B 1 293 ? 39.906 -23.891 -20.047 1 77.75 293 ASN B CA 1
ATOM 10547 C C . ASN B 1 293 ? 41 -23.641 -19.016 1 77.75 293 ASN B C 1
ATOM 10549 O O . ASN B 1 293 ? 40.844 -23.969 -17.828 1 77.75 293 ASN B O 1
ATOM 10553 N N . SER B 1 294 ? 42 -23.203 -19.438 1 69.06 294 SER B N 1
ATOM 10554 C CA . SER B 1 294 ? 43.156 -22.969 -18.594 1 69.06 294 SER B CA 1
ATOM 10555 C C . SER B 1 294 ? 42.875 -21.844 -17.578 1 69.06 294 SER B C 1
ATOM 10557 O O . SER B 1 294 ? 43.5 -21.797 -16.531 1 69.06 294 SER B O 1
ATOM 10559 N N . ASP B 1 295 ? 41.938 -21.078 -17.922 1 65.44 295 ASP B N 1
ATOM 10560 C CA . ASP B 1 295 ? 41.719 -19.938 -17.047 1 65.44 295 ASP B CA 1
ATOM 10561 C C . ASP B 1 295 ? 40.812 -20.312 -15.875 1 65.44 295 ASP B C 1
ATOM 10563 O O . ASP B 1 295 ? 40.812 -19.641 -14.836 1 65.44 295 ASP B O 1
ATOM 10567 N N . TYR B 1 296 ? 40.062 -21.391 -16.125 1 70.06 296 TYR B N 1
ATOM 10568 C CA . TYR B 1 296 ? 39.188 -21.844 -15.047 1 70.06 296 TYR B CA 1
ATOM 10569 C C . TYR B 1 296 ? 39.406 -23.312 -14.727 1 70.06 296 TYR B C 1
ATOM 10571 O O . TYR B 1 296 ? 38.844 -24.188 -15.375 1 70.06 296 TYR B O 1
ATOM 10579 N N . THR B 1 297 ? 40.094 -23.516 -13.727 1 75.75 297 THR B N 1
ATOM 10580 C CA . THR B 1 297 ? 40.562 -24.859 -13.406 1 75.75 297 THR B CA 1
ATOM 10581 C C . THR B 1 297 ? 39.469 -25.641 -12.664 1 75.75 297 THR B C 1
ATOM 10583 O O . THR B 1 297 ? 39.531 -26.875 -12.594 1 75.75 297 THR B O 1
ATOM 10586 N N . SER B 1 298 ? 38.469 -24.875 -12.297 1 83.38 298 SER B N 1
ATOM 10587 C CA . SER B 1 298 ? 37.5 -25.562 -11.453 1 83.38 298 SER B CA 1
ATOM 10588 C C . SER B 1 298 ? 36.438 -26.25 -12.289 1 83.38 298 SER B C 1
ATOM 10590 O O . SER B 1 298 ? 35.719 -27.141 -11.812 1 83.38 298 SER B O 1
ATOM 10592 N N . TRP B 1 299 ? 36.281 -25.828 -13.5 1 89.12 299 TRP B N 1
ATOM 10593 C CA . TRP B 1 299 ? 35.312 -26.469 -14.383 1 89.12 299 TRP B CA 1
ATOM 10594 C C . TRP B 1 299 ? 36 -27.438 -15.328 1 89.12 299 TRP B C 1
ATOM 10596 O O . TRP B 1 299 ? 36.781 -27.031 -16.188 1 89.12 299 TRP B O 1
ATOM 10606 N N . VAL B 1 300 ? 35.688 -28.703 -15.125 1 92.31 300 VAL B N 1
ATOM 10607 C CA . VAL B 1 300 ? 36.406 -29.75 -15.844 1 92.31 300 VAL B CA 1
ATOM 10608 C C . VAL B 1 300 ? 35.531 -30.328 -16.938 1 92.31 300 VAL B C 1
ATOM 10610 O O . VAL B 1 300 ? 34.312 -30.062 -16.984 1 92.31 300 VAL B O 1
ATOM 10613 N N . LYS B 1 301 ? 36.125 -31.141 -17.75 1 91 301 LYS B N 1
ATOM 10614 C CA . LYS B 1 301 ? 35.438 -31.719 -18.891 1 91 301 LYS B CA 1
ATOM 10615 C C . LYS B 1 301 ? 34.406 -32.75 -18.453 1 91 301 LYS B C 1
ATOM 10617 O O . LYS B 1 301 ? 34.688 -33.625 -17.641 1 91 301 LYS B O 1
ATOM 10622 N N . ASP B 1 302 ? 33.156 -32.594 -18.906 1 90.56 302 ASP B N 1
ATOM 10623 C CA . ASP B 1 302 ? 32.062 -33.562 -18.781 1 90.56 302 ASP B CA 1
ATOM 10624 C C . ASP B 1 302 ? 31.562 -33.625 -17.344 1 90.56 302 ASP B C 1
ATOM 10626 O O . ASP B 1 302 ? 30.969 -34.625 -16.938 1 90.56 302 ASP B O 1
ATOM 10630 N N . MET B 1 303 ? 31.875 -32.688 -16.547 1 93.38 303 MET B N 1
ATOM 10631 C CA . MET B 1 303 ? 31.375 -32.594 -15.18 1 93.38 303 MET B CA 1
ATOM 10632 C C . MET B 1 303 ? 30.766 -31.203 -14.93 1 93.38 303 MET B C 1
ATOM 10634 O O . MET B 1 303 ? 31.266 -30.203 -15.445 1 93.38 303 MET B O 1
ATOM 10638 N N . PRO B 1 304 ? 29.672 -31.203 -14.18 1 94.81 304 PRO B N 1
ATOM 10639 C CA . PRO B 1 304 ? 29.109 -29.891 -13.828 1 94.81 304 PRO B CA 1
ATOM 10640 C C . PRO B 1 304 ? 30.047 -29.078 -12.922 1 94.81 304 PRO B C 1
ATOM 10642 O O . PRO B 1 304 ? 30.969 -29.625 -12.336 1 94.81 304 PRO B O 1
ATOM 10645 N N . TRP B 1 305 ? 29.828 -27.797 -12.844 1 93.62 305 TRP B N 1
ATOM 10646 C CA . TRP B 1 305 ? 30.625 -26.859 -12.055 1 93.62 305 TRP B CA 1
ATOM 10647 C C . TRP B 1 305 ? 29.922 -26.516 -10.742 1 93.62 305 TRP B C 1
ATOM 10649 O O . TRP B 1 305 ? 28.828 -25.953 -10.75 1 93.62 305 TRP B O 1
ATOM 10659 N N . LEU B 1 306 ? 30.531 -26.844 -9.5 1 95.19 306 LEU B N 1
ATOM 10660 C CA . LEU B 1 306 ? 29.875 -26.578 -8.227 1 95.19 306 LEU B CA 1
ATOM 10661 C C . LEU B 1 306 ? 30.703 -25.609 -7.375 1 95.19 306 LEU B C 1
ATOM 10663 O O . LEU B 1 306 ? 30.141 -24.812 -6.625 1 95.19 306 LEU B O 1
ATOM 10667 N N . TYR B 1 307 ? 32.031 -25.703 -7.414 1 93.56 307 TYR B N 1
ATOM 10668 C CA . TYR B 1 307 ? 32.875 -24.906 -6.543 1 93.56 307 TYR B CA 1
ATOM 10669 C C . TYR B 1 307 ? 33.781 -23.984 -7.352 1 93.56 307 TYR B C 1
ATOM 10671 O O . TYR B 1 307 ? 34.25 -24.344 -8.438 1 93.56 307 TYR B O 1
ATOM 10679 N N . TYR B 1 308 ? 34.031 -22.812 -6.828 1 91.75 308 TYR B N 1
ATOM 10680 C CA . TYR B 1 308 ? 34.969 -21.891 -7.453 1 91.75 308 TYR B CA 1
ATOM 10681 C C . TYR B 1 308 ? 36.406 -22.125 -6.949 1 91.75 308 TYR B C 1
ATOM 10683 O O . TYR B 1 308 ? 37.375 -21.734 -7.605 1 91.75 308 TYR B O 1
ATOM 10691 N N . SER B 1 309 ? 36.469 -22.719 -5.758 1 87.56 309 SER B N 1
ATOM 10692 C CA . SER B 1 309 ? 37.812 -23.016 -5.211 1 87.56 309 SER B CA 1
ATOM 10693 C C . SER B 1 309 ? 38.625 -23.828 -6.195 1 87.56 309 SER B C 1
ATOM 10695 O O . SER B 1 309 ? 38.125 -24.734 -6.855 1 87.56 309 SER B O 1
ATOM 10697 N N . PRO B 1 310 ? 39.781 -23.359 -6.453 1 87.06 310 PRO B N 1
ATOM 10698 C CA . PRO B 1 310 ? 40.719 -22.641 -5.586 1 87.06 310 PRO B CA 1
ATOM 10699 C C . PRO B 1 310 ? 40.812 -21.156 -5.918 1 87.06 310 PRO B C 1
ATOM 10701 O O . PRO B 1 310 ? 41.625 -20.438 -5.332 1 87.06 310 PRO B O 1
ATOM 10704 N N . THR B 1 311 ? 40.062 -20.719 -6.789 1 88.56 311 THR B N 1
ATOM 10705 C CA . THR B 1 311 ? 40.062 -19.297 -7.105 1 88.56 311 THR B CA 1
ATOM 10706 C C . THR B 1 311 ? 39.531 -18.484 -5.93 1 88.56 311 THR B C 1
ATOM 10708 O O . THR B 1 311 ? 38.531 -18.828 -5.328 1 88.56 311 THR B O 1
ATOM 10711 N N . LYS B 1 312 ? 40.281 -17.422 -5.59 1 90.19 312 LYS B N 1
ATOM 10712 C CA . LYS B 1 312 ? 39.906 -16.594 -4.449 1 90.19 312 LYS B CA 1
ATOM 10713 C C . LYS B 1 312 ? 38.594 -15.828 -4.719 1 90.19 312 LYS B C 1
ATOM 10715 O O . LYS B 1 312 ? 38.344 -15.453 -5.855 1 90.19 312 LYS B O 1
ATOM 10720 N N . GLY B 1 313 ? 37.906 -15.633 -3.641 1 92.12 313 GLY B N 1
ATOM 10721 C CA . GLY B 1 313 ? 36.625 -14.961 -3.754 1 92.12 313 GLY B CA 1
ATOM 10722 C C . GLY B 1 313 ? 36.75 -13.539 -4.273 1 92.12 313 GLY B C 1
ATOM 10723 O O . GLY B 1 313 ? 35.906 -13.094 -5.062 1 92.12 313 GLY B O 1
ATOM 10724 N N . SER B 1 314 ? 37.75 -12.828 -3.896 1 92.44 314 SER B N 1
ATOM 10725 C CA . SER B 1 314 ? 37.938 -11.445 -4.32 1 92.44 314 SER B CA 1
ATOM 10726 C C . SER B 1 314 ? 38.188 -11.352 -5.824 1 92.44 314 SER B C 1
ATOM 10728 O O . SER B 1 314 ? 37.75 -10.398 -6.473 1 92.44 314 SER B O 1
ATOM 10730 N N . THR B 1 315 ? 38.781 -12.367 -6.367 1 90.31 315 THR B N 1
ATOM 10731 C CA . THR B 1 315 ? 39.062 -12.391 -7.797 1 90.31 315 THR B CA 1
ATOM 10732 C C . THR B 1 315 ? 37.812 -12.727 -8.594 1 90.31 315 THR B C 1
ATOM 10734 O O . THR B 1 315 ? 37.562 -12.148 -9.656 1 90.31 315 THR B O 1
ATOM 10737 N N . VAL B 1 316 ? 37.062 -13.602 -8.055 1 91.31 316 VAL B N 1
ATOM 10738 C CA . VAL B 1 316 ? 35.844 -14.031 -8.734 1 91.31 316 VAL B CA 1
ATOM 10739 C C . VAL B 1 316 ? 34.875 -12.867 -8.828 1 91.31 316 VAL B C 1
ATOM 10741 O O . VAL B 1 316 ? 34.219 -12.68 -9.852 1 91.31 316 VAL B O 1
ATOM 10744 N N . LEU B 1 317 ? 34.781 -12.109 -7.812 1 92.94 317 LEU B N 1
ATOM 10745 C CA . LEU B 1 317 ? 33.781 -11.055 -7.727 1 92.94 317 LEU B CA 1
ATOM 10746 C C . LEU B 1 317 ? 34.25 -9.812 -8.492 1 92.94 317 LEU B C 1
ATOM 10748 O O . LEU B 1 317 ? 33.438 -8.922 -8.773 1 92.94 317 LEU B O 1
ATOM 10752 N N . LYS B 1 318 ? 35.5 -9.742 -8.906 1 89.5 318 LYS B N 1
ATOM 10753 C CA . LYS B 1 318 ? 36 -8.586 -9.633 1 89.5 318 LYS B CA 1
ATOM 10754 C C . LYS B 1 318 ? 36.312 -8.938 -11.086 1 89.5 318 LYS B C 1
ATOM 10756 O O . LYS B 1 318 ? 37.219 -8.359 -11.695 1 89.5 318 LYS B O 1
ATOM 10761 N N . ASP B 1 319 ? 35.5 -9.852 -11.531 1 88 319 ASP B N 1
ATOM 10762 C CA . ASP B 1 319 ? 35.625 -10.219 -12.938 1 88 319 ASP B CA 1
ATOM 10763 C C . ASP B 1 319 ? 35.094 -9.109 -13.844 1 88 319 ASP B C 1
ATOM 10765 O O . ASP B 1 319 ? 33.969 -8.609 -13.648 1 88 319 ASP B O 1
ATOM 10769 N N . THR B 1 320 ? 35.812 -8.617 -14.906 1 88.06 320 THR B N 1
ATOM 10770 C CA . THR B 1 320 ? 35.438 -7.484 -15.742 1 88.06 320 THR B CA 1
ATOM 10771 C C . THR B 1 320 ? 35.031 -7.949 -17.141 1 88.06 320 THR B C 1
ATOM 10773 O O . THR B 1 320 ? 35.031 -7.16 -18.078 1 88.06 320 THR B O 1
ATOM 10776 N N . LYS B 1 321 ? 34.625 -9.102 -17.25 1 86.06 321 LYS B N 1
ATOM 10777 C CA . LYS B 1 321 ? 34.25 -9.609 -18.578 1 86.06 321 LYS B CA 1
ATOM 10778 C C . LYS B 1 321 ? 32.906 -9.039 -19.016 1 86.0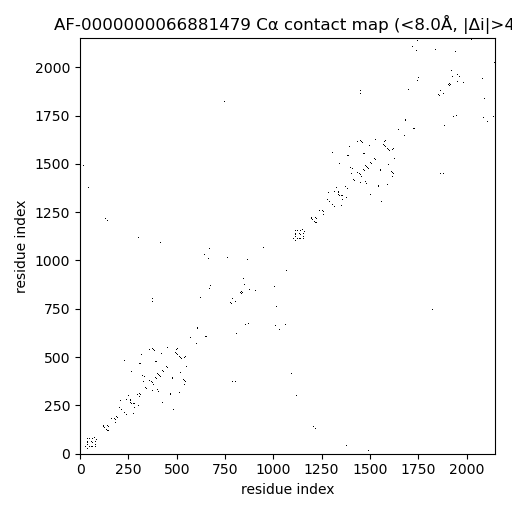6 321 LYS B C 1
ATOM 10780 O O . LYS B 1 321 ? 32.625 -8.961 -20.203 1 86.06 321 LYS B O 1
ATOM 10785 N N . LEU B 1 322 ? 32.156 -8.703 -18.094 1 89.12 322 LEU B N 1
ATOM 10786 C CA . LEU B 1 322 ? 30.844 -8.125 -18.406 1 89.12 322 LEU B CA 1
ATOM 10787 C C . LEU B 1 322 ? 31 -6.707 -18.953 1 89.12 322 LEU B C 1
ATOM 10789 O O . LEU B 1 322 ? 31.328 -5.777 -18.203 1 89.12 322 LEU B O 1
ATOM 10793 N N . LYS B 1 323 ? 30.75 -6.562 -20.234 1 86.69 323 LYS B N 1
ATOM 10794 C CA . LYS B 1 323 ? 31.016 -5.277 -20.875 1 86.69 323 LYS B CA 1
ATOM 10795 C C . LYS B 1 323 ? 29.719 -4.555 -21.219 1 86.69 323 LYS B C 1
ATOM 10797 O O . LYS B 1 323 ? 29.734 -3.461 -21.781 1 86.69 323 LYS B O 1
ATOM 10802 N N . THR B 1 324 ? 28.625 -5.086 -20.812 1 89.06 324 THR B N 1
ATOM 10803 C CA . THR B 1 324 ? 27.359 -4.445 -21.109 1 89.06 324 THR B CA 1
ATOM 10804 C C . THR B 1 324 ? 27.203 -3.137 -20.344 1 89.06 324 THR B C 1
ATOM 10806 O O . THR B 1 324 ? 27.594 -3.051 -19.172 1 89.06 324 THR B O 1
ATOM 10809 N N . ILE B 1 325 ? 26.812 -2.131 -21.078 1 90.69 325 ILE B N 1
ATOM 10810 C CA . ILE B 1 325 ? 26.516 -0.845 -20.453 1 90.69 325 ILE B CA 1
ATOM 10811 C C . ILE B 1 325 ? 25.062 -0.799 -20.031 1 90.69 325 ILE B C 1
ATOM 10813 O O . ILE B 1 325 ? 24.156 -0.872 -20.859 1 90.69 325 ILE B O 1
ATOM 10817 N N . TYR B 1 326 ? 24.922 -0.663 -18.719 1 91.56 326 TYR B N 1
ATOM 10818 C CA . TYR B 1 326 ? 23.562 -0.688 -18.172 1 91.56 326 TYR B CA 1
ATOM 10819 C C . TYR B 1 326 ? 23.031 0.725 -17.953 1 91.56 326 TYR B C 1
ATOM 10821 O O . TYR B 1 326 ? 23.766 1.604 -17.5 1 91.56 326 TYR B O 1
ATOM 10829 N N . SER B 1 327 ? 21.844 0.926 -18.438 1 90.38 327 SER B N 1
ATOM 10830 C CA . SER B 1 327 ? 21.078 2.148 -18.172 1 90.38 327 SER B CA 1
ATOM 10831 C C . SER B 1 327 ? 19.938 1.892 -17.203 1 90.38 327 SER B C 1
ATOM 10833 O O . SER B 1 327 ? 19.516 0.746 -17.016 1 90.38 327 SER B O 1
ATOM 10835 N N . PRO B 1 328 ? 19.562 3.041 -16.594 1 86.81 328 PRO B N 1
ATOM 10836 C CA . PRO B 1 328 ? 18.422 2.834 -15.688 1 86.81 328 PRO B CA 1
ATOM 10837 C C . PRO B 1 328 ? 17.172 2.32 -16.406 1 86.81 328 PRO B C 1
ATOM 10839 O O . PRO B 1 328 ? 16.859 2.791 -17.516 1 86.81 328 PRO B O 1
ATOM 10842 N N . ASN B 1 329 ? 16.484 1.311 -16.016 1 79.38 329 ASN B N 1
ATOM 10843 C CA . ASN B 1 329 ? 15.289 0.664 -16.547 1 79.38 329 ASN B CA 1
ATOM 10844 C C . ASN B 1 329 ? 15.641 -0.406 -17.578 1 79.38 329 ASN B C 1
ATOM 10846 O O . ASN B 1 329 ? 14.75 -0.946 -18.234 1 79.38 329 ASN B O 1
ATOM 10850 N N . SER B 1 330 ? 17.016 -0.56 -17.688 1 88.62 330 SER B N 1
ATOM 10851 C CA . SER B 1 330 ? 17.391 -1.715 -18.5 1 88.62 330 SER B CA 1
ATOM 10852 C C . SER B 1 330 ? 17.094 -3.021 -17.766 1 88.62 330 SER B C 1
ATOM 10854 O O . SER B 1 330 ? 16.844 -3.021 -16.562 1 88.62 330 SER B O 1
ATOM 10856 N N . ASN B 1 331 ? 17 -4.031 -18.531 1 89.69 331 ASN B N 1
ATOM 10857 C CA . ASN B 1 331 ? 16.672 -5.332 -17.953 1 89.69 331 ASN B CA 1
ATOM 10858 C C . ASN B 1 331 ? 17.938 -6.098 -17.562 1 89.69 331 ASN B C 1
ATOM 10860 O O . ASN B 1 331 ? 18.891 -6.16 -18.344 1 89.69 331 ASN B O 1
ATOM 10864 N N . LEU B 1 332 ? 18 -6.453 -16.312 1 93.25 332 LEU B N 1
ATOM 10865 C CA . LEU B 1 332 ? 19.016 -7.391 -15.844 1 93.25 332 LEU B CA 1
ATOM 10866 C C . LEU B 1 332 ? 18.625 -8.828 -16.172 1 93.25 332 LEU B C 1
ATOM 10868 O O . LEU B 1 332 ? 17.969 -9.492 -15.367 1 93.25 332 LEU B O 1
ATOM 10872 N N . GLN B 1 333 ? 19.125 -9.312 -17.25 1 93.81 333 GLN B N 1
ATOM 10873 C CA . GLN B 1 333 ? 18.703 -10.633 -17.719 1 93.81 333 GLN B CA 1
ATOM 10874 C C . GLN B 1 333 ? 19.531 -11.734 -17.078 1 93.81 333 GLN B C 1
ATOM 10876 O O . GLN B 1 333 ? 20.734 -11.859 -17.344 1 93.81 333 GLN B O 1
ATOM 10881 N N . ILE B 1 334 ? 18.891 -12.445 -16.25 1 95.81 334 ILE B N 1
ATOM 10882 C CA . ILE B 1 334 ? 19.516 -13.586 -15.586 1 95.81 334 ILE B CA 1
ATOM 10883 C C . ILE B 1 334 ? 18.906 -14.883 -16.109 1 95.81 334 ILE B C 1
ATOM 10885 O O . ILE B 1 334 ? 17.672 -15.031 -16.125 1 95.81 334 ILE B O 1
ATOM 10889 N N . TYR B 1 335 ? 19.766 -15.742 -16.562 1 95.62 335 TYR B N 1
ATOM 10890 C CA . TYR B 1 335 ? 19.344 -17.062 -17.016 1 95.62 335 TYR B CA 1
ATOM 10891 C C . TYR B 1 335 ? 19.719 -18.125 -15.992 1 95.62 335 TYR B C 1
ATOM 10893 O O . TYR B 1 335 ? 20.797 -18.094 -15.414 1 95.62 335 TYR B O 1
ATOM 10901 N N . LEU B 1 336 ? 18.766 -19.031 -15.773 1 96.81 336 LEU B N 1
ATOM 10902 C CA . LEU B 1 336 ? 18.984 -20.141 -14.852 1 96.81 336 LEU B CA 1
ATOM 10903 C C . LEU B 1 336 ? 19.031 -21.469 -15.602 1 96.81 336 LEU B C 1
ATOM 10905 O O . LEU B 1 336 ? 18.062 -21.828 -16.281 1 96.81 336 LEU B O 1
ATOM 10909 N N . ALA B 1 337 ? 20.141 -22.109 -15.562 1 96.5 337 ALA B N 1
ATOM 10910 C CA . ALA B 1 337 ? 20.156 -23.5 -16 1 96.5 337 ALA B CA 1
ATOM 10911 C C . ALA B 1 337 ? 19.469 -24.406 -14.977 1 96.5 337 ALA B C 1
ATOM 10913 O O . ALA B 1 337 ? 19.953 -24.562 -13.852 1 96.5 337 ALA B O 1
ATOM 10914 N N . ALA B 1 338 ? 18.391 -24.938 -15.398 1 96.31 338 ALA B N 1
ATOM 10915 C CA . ALA B 1 338 ? 17.562 -25.688 -14.461 1 96.31 338 ALA B CA 1
ATOM 10916 C C . ALA B 1 338 ? 17.75 -27.188 -14.641 1 96.31 338 ALA B C 1
ATOM 10918 O O . ALA B 1 338 ? 17.891 -27.672 -15.766 1 96.31 338 ALA B O 1
ATOM 10919 N N . PHE B 1 339 ? 17.812 -27.938 -13.492 1 96.94 339 PHE B N 1
ATOM 10920 C CA . PHE B 1 339 ? 17.984 -29.375 -13.477 1 96.94 339 PHE B CA 1
ATOM 10921 C C . PHE B 1 339 ? 16.969 -30.031 -12.555 1 96.94 339 PHE B C 1
ATOM 10923 O O . PHE B 1 339 ? 16.688 -29.516 -11.469 1 96.94 339 PHE B O 1
ATOM 10930 N N . LYS B 1 340 ? 16.422 -31.094 -12.977 1 96.5 340 LYS B N 1
ATOM 10931 C CA . LYS B 1 340 ? 15.562 -31.906 -12.109 1 96.5 340 LYS B CA 1
ATOM 10932 C C . LYS B 1 340 ? 16.391 -32.719 -11.133 1 96.5 340 LYS B C 1
ATOM 10934 O O . LYS B 1 340 ? 17.625 -32.75 -11.227 1 96.5 340 LYS B O 1
ATOM 10939 N N . ILE B 1 341 ? 15.805 -33.344 -10.219 1 95.44 341 ILE B N 1
ATOM 10940 C CA . ILE B 1 341 ? 16.516 -34.094 -9.18 1 95.44 341 ILE B CA 1
ATOM 10941 C C . ILE B 1 341 ? 17.25 -35.25 -9.812 1 95.44 341 ILE B C 1
ATOM 10943 O O . ILE B 1 341 ? 18.328 -35.656 -9.344 1 95.44 341 ILE B O 1
ATOM 10947 N N . ASN B 1 342 ? 16.781 -35.812 -10.969 1 94.44 342 ASN B N 1
ATOM 10948 C CA . ASN B 1 342 ? 17.406 -36.969 -11.609 1 94.44 342 ASN B CA 1
ATOM 10949 C C . ASN B 1 342 ? 18.547 -36.531 -12.523 1 94.44 342 ASN B C 1
ATOM 10951 O O . ASN B 1 342 ? 19.188 -37.375 -13.164 1 94.44 342 ASN B O 1
ATOM 10955 N N . GLY B 1 343 ? 18.781 -35.281 -12.602 1 95.31 343 GLY B N 1
ATOM 10956 C CA . GLY B 1 343 ? 19.891 -34.781 -13.391 1 95.31 343 GLY B CA 1
ATOM 10957 C C . GLY B 1 343 ? 19.5 -34.312 -14.773 1 95.31 343 GLY B C 1
ATOM 10958 O O . GLY B 1 343 ? 20.328 -33.812 -15.531 1 95.31 343 GLY B O 1
ATOM 10959 N N . GLU B 1 344 ? 18.25 -34.469 -15.094 1 94.06 344 GLU B N 1
ATOM 10960 C CA . GLU B 1 344 ? 17.75 -34.031 -16.391 1 94.06 344 GLU B CA 1
ATOM 10961 C C . GLU B 1 344 ? 17.812 -32.5 -16.531 1 94.06 344 GLU B C 1
ATOM 10963 O O . GLU B 1 344 ? 17.391 -31.797 -15.625 1 94.06 344 GLU B O 1
ATOM 10968 N N . PHE B 1 345 ? 18.375 -32.094 -17.688 1 94.81 345 PHE B N 1
ATOM 10969 C CA . PHE B 1 345 ? 18.469 -30.672 -17.969 1 94.81 345 PHE B CA 1
ATOM 10970 C C . PHE B 1 345 ? 17.141 -30.141 -18.484 1 94.81 345 PHE B C 1
ATOM 10972 O O . PHE B 1 345 ? 16.609 -30.625 -19.484 1 94.81 345 PHE B O 1
ATOM 10979 N N . LEU B 1 346 ? 16.531 -29.188 -17.859 1 93.5 346 LEU B N 1
ATOM 10980 C CA . LEU B 1 346 ? 15.242 -28.609 -18.219 1 93.5 346 LEU B CA 1
ATOM 10981 C C . LEU B 1 346 ? 15.43 -27.422 -19.156 1 93.5 346 LEU B C 1
ATOM 10983 O O . LEU B 1 346 ? 14.445 -26.859 -19.656 1 93.5 346 LEU B O 1
ATOM 10987 N N . GLY B 1 347 ? 16.609 -26.984 -19.422 1 91.88 347 GLY B N 1
ATOM 10988 C CA . GLY B 1 347 ? 16.875 -25.844 -20.281 1 91.88 347 GLY B CA 1
ATOM 10989 C C . GLY B 1 347 ? 17.156 -24.578 -19.484 1 91.88 347 GLY B C 1
ATOM 10990 O O . GLY B 1 347 ? 17.219 -24.594 -18.266 1 91.88 347 GLY B O 1
ATOM 10991 N N . PHE B 1 348 ? 17.469 -23.516 -20.234 1 93.31 348 PHE B N 1
ATOM 10992 C CA . PHE B 1 348 ? 17.688 -22.203 -19.625 1 93.31 348 PHE B CA 1
ATOM 10993 C C . PHE B 1 348 ? 16.359 -21.516 -19.375 1 93.31 348 PHE B C 1
ATOM 10995 O O . PHE B 1 348 ? 15.516 -21.422 -20.266 1 93.31 348 PHE B O 1
ATOM 11002 N N . GLN B 1 349 ? 16.156 -21.203 -18.125 1 93.12 349 GLN B N 1
ATOM 11003 C CA . GLN B 1 349 ? 14.969 -20.438 -17.766 1 93.12 349 GLN B CA 1
ATOM 11004 C C . GLN B 1 349 ? 15.312 -18.969 -17.516 1 93.12 349 GLN B C 1
ATOM 11006 O O . GLN B 1 349 ? 16.328 -18.672 -16.891 1 93.12 349 GLN B O 1
ATOM 11011 N N . ASP B 1 350 ? 14.484 -18.109 -18.016 1 92.06 350 ASP B N 1
ATOM 11012 C CA . ASP B 1 350 ? 14.695 -16.672 -17.844 1 92.06 350 ASP B CA 1
ATOM 11013 C C . ASP B 1 350 ? 14.148 -16.203 -16.5 1 92.06 350 ASP B C 1
ATOM 11015 O O . ASP B 1 350 ? 12.938 -16.078 -16.328 1 92.06 350 ASP B O 1
ATOM 11019 N N . ALA B 1 351 ? 15 -15.922 -15.594 1 92.81 351 ALA B N 1
ATOM 11020 C CA . ALA B 1 351 ? 14.617 -15.477 -14.25 1 92.81 351 ALA B CA 1
ATOM 11021 C C . ALA B 1 351 ? 14.125 -14.031 -14.273 1 92.81 351 ALA B C 1
ATOM 11023 O O . ALA B 1 351 ? 13.461 -13.586 -13.328 1 92.81 351 ALA B O 1
ATOM 11024 N N . SER B 1 352 ? 14.414 -13.312 -15.344 1 89 352 SER B N 1
ATOM 11025 C CA . SER B 1 352 ? 14.047 -11.906 -15.422 1 89 352 SER B CA 1
ATOM 11026 C C . SER B 1 352 ? 12.531 -11.734 -15.531 1 89 352 SER B C 1
ATOM 11028 O O . SER B 1 352 ? 12.008 -10.648 -15.297 1 89 352 SER B O 1
ATOM 11030 N N . GLN B 1 353 ? 11.82 -12.773 -15.859 1 81.69 353 GLN B N 1
ATOM 11031 C CA . GLN B 1 353 ? 10.359 -12.719 -15.922 1 81.69 353 GLN B CA 1
ATOM 11032 C C . GLN B 1 353 ? 9.742 -12.906 -14.539 1 81.69 353 GLN B C 1
ATOM 11034 O O . GLN B 1 353 ? 8.562 -12.609 -14.336 1 81.69 353 GLN B O 1
ATOM 11039 N N . GLY B 1 354 ? 10.484 -13.258 -13.656 1 80.38 354 GLY B N 1
ATOM 11040 C CA . GLY B 1 354 ? 10.023 -13.375 -12.281 1 80.38 354 GLY B CA 1
ATOM 11041 C C . GLY B 1 354 ? 9.422 -14.734 -11.969 1 80.38 354 GLY B C 1
ATOM 11042 O O . GLY B 1 354 ? 8.938 -15.43 -12.867 1 80.38 354 GLY B O 1
ATOM 11043 N N . GLY B 1 355 ? 9.57 -15.141 -10.688 1 84.25 355 GLY B N 1
ATOM 11044 C CA . GLY B 1 355 ? 8.836 -16.297 -10.219 1 84.25 355 GLY B CA 1
ATOM 11045 C C . GLY B 1 355 ? 9.734 -17.469 -9.867 1 84.25 355 GLY B C 1
ATOM 11046 O O . GLY B 1 355 ? 9.359 -18.344 -9.078 1 84.25 355 GLY B O 1
ATOM 11047 N N . GLN B 1 356 ? 10.938 -17.531 -10.414 1 90.06 356 GLN B N 1
ATOM 11048 C CA . GLN B 1 356 ? 11.766 -18.719 -10.18 1 90.06 356 GLN B CA 1
ATOM 11049 C C . GLN B 1 356 ? 12.57 -18.578 -8.891 1 90.06 356 GLN B C 1
ATOM 11051 O O . GLN B 1 356 ? 12.648 -19.516 -8.094 1 90.06 356 GLN B O 1
ATOM 11056 N N . LEU B 1 357 ? 13.109 -17.375 -8.703 1 94.44 357 LEU B N 1
ATOM 11057 C CA . LEU B 1 357 ? 13.938 -17.172 -7.52 1 94.44 357 LEU B CA 1
ATOM 11058 C C . LEU B 1 357 ? 13.125 -16.562 -6.387 1 94.44 357 LEU B C 1
ATOM 11060 O O . LEU B 1 357 ? 13.648 -16.328 -5.297 1 94.44 357 LEU B O 1
ATOM 11064 N N . GLN B 1 358 ? 11.93 -16.328 -6.668 1 93.06 358 GLN B N 1
ATOM 11065 C CA . GLN B 1 358 ? 11.047 -15.727 -5.676 1 93.06 358 GLN B CA 1
ATOM 11066 C C . GLN B 1 358 ? 10.008 -16.734 -5.184 1 93.06 358 GLN B C 1
ATOM 11068 O O . GLN B 1 358 ? 9.18 -17.203 -5.969 1 93.06 358 GLN B O 1
ATOM 11073 N N . LEU B 1 359 ? 10.062 -16.938 -3.838 1 91.44 359 LEU B N 1
ATOM 11074 C CA . LEU B 1 359 ? 9.086 -17.859 -3.266 1 91.44 359 LEU B CA 1
ATOM 11075 C C . LEU B 1 359 ? 7.75 -17.172 -3.027 1 91.44 359 LEU B C 1
ATOM 11077 O O . LEU B 1 359 ? 6.699 -17.812 -3.021 1 91.44 359 LEU B O 1
ATOM 11081 N N . CYS B 1 360 ? 7.871 -15.898 -2.76 1 87.44 360 CYS B N 1
ATOM 11082 C CA . CYS B 1 360 ? 6.648 -15.125 -2.582 1 87.44 360 CYS B CA 1
ATOM 11083 C C . CYS B 1 360 ? 5.977 -14.852 -3.922 1 87.44 360 CYS B C 1
ATOM 11085 O O . CYS B 1 360 ? 6.59 -14.281 -4.824 1 87.44 360 CYS B O 1
ATOM 11087 N N . LYS B 1 361 ? 4.723 -15.227 -4.004 1 82.25 361 LYS B N 1
ATOM 11088 C CA . LYS B 1 361 ? 3.984 -14.961 -5.238 1 82.25 361 LYS B CA 1
ATOM 11089 C C . LYS B 1 361 ? 3.363 -13.562 -5.215 1 82.25 361 LYS B C 1
ATOM 11091 O O . LYS B 1 361 ? 2.912 -13.094 -4.172 1 82.25 361 LYS B O 1
ATOM 11096 N N . ASP B 1 362 ? 3.596 -12.828 -6.258 1 83.75 362 ASP B N 1
ATOM 11097 C CA . ASP B 1 362 ? 3.033 -11.492 -6.453 1 83.75 362 ASP B CA 1
ATOM 11098 C C . ASP B 1 362 ? 2.621 -11.281 -7.91 1 83.75 362 ASP B C 1
ATOM 11100 O O . ASP B 1 362 ? 2.709 -12.203 -8.727 1 83.75 362 ASP B O 1
ATOM 11104 N N . THR B 1 363 ? 2.086 -10.141 -8.234 1 80.69 363 THR B N 1
ATOM 11105 C CA . THR B 1 363 ? 1.754 -9.836 -9.617 1 80.69 363 THR B CA 1
ATOM 11106 C C . THR B 1 363 ? 3.002 -9.875 -10.5 1 80.69 363 THR B C 1
ATOM 11108 O O . THR B 1 363 ? 4.117 -9.688 -10.008 1 80.69 363 THR B O 1
ATOM 11111 N N . SER B 1 364 ? 2.896 -10.211 -11.781 1 82.12 364 SER B N 1
ATOM 11112 C CA . SER B 1 364 ? 4.016 -10.375 -12.703 1 82.12 364 SER B CA 1
ATOM 11113 C C . SER B 1 364 ? 4.812 -9.078 -12.836 1 82.12 364 SER B C 1
ATOM 11115 O O . SER B 1 364 ? 6.043 -9.109 -12.906 1 82.12 364 SER B O 1
ATOM 11117 N N . SER B 1 365 ? 4.098 -7.969 -12.852 1 84.44 365 SER B N 1
ATOM 11118 C CA . SER B 1 365 ? 4.789 -6.695 -13.008 1 84.44 365 SER B CA 1
ATOM 11119 C C . SER B 1 365 ? 5.652 -6.383 -11.789 1 84.44 365 SER B C 1
ATOM 11121 O O . SER B 1 365 ? 6.754 -5.852 -11.922 1 84.44 365 SER B O 1
ATOM 11123 N N . ARG B 1 366 ? 5.141 -6.707 -10.648 1 88.12 366 ARG B N 1
ATOM 11124 C CA . ARG B 1 366 ? 5.895 -6.445 -9.422 1 88.12 366 ARG B CA 1
ATOM 11125 C C . ARG B 1 366 ? 7.074 -7.402 -9.297 1 88.12 366 ARG B C 1
ATOM 11127 O O . ARG B 1 366 ? 8.133 -7.023 -8.789 1 88.12 366 ARG B O 1
ATOM 11134 N N . MET B 1 367 ? 6.926 -8.578 -9.734 1 90.5 367 MET B N 1
ATOM 11135 C CA . MET B 1 367 ? 8.023 -9.539 -9.656 1 90.5 367 MET B CA 1
ATOM 11136 C C . MET B 1 367 ? 9.102 -9.219 -10.688 1 90.5 367 MET B C 1
ATOM 11138 O O . MET B 1 367 ? 10.289 -9.422 -10.43 1 90.5 367 MET B O 1
ATOM 11142 N N . LYS B 1 368 ? 8.703 -8.711 -11.82 1 90.31 368 LYS B N 1
ATOM 11143 C CA . LYS B 1 368 ? 9.656 -8.352 -12.867 1 90.31 368 LYS B CA 1
ATOM 11144 C C . LYS B 1 368 ? 10.484 -7.137 -12.461 1 90.31 368 LYS B C 1
ATOM 11146 O O . LYS B 1 368 ? 11.594 -6.941 -12.969 1 90.31 368 LYS B O 1
ATOM 11151 N N . ALA B 1 369 ? 9.945 -6.375 -11.555 1 92.25 369 ALA B N 1
ATOM 11152 C CA . ALA B 1 369 ? 10.625 -5.152 -11.133 1 92.25 369 ALA B CA 1
ATOM 11153 C C . ALA B 1 369 ? 11.93 -5.469 -10.414 1 92.25 369 ALA B C 1
ATOM 11155 O O . ALA B 1 369 ? 12.828 -4.625 -10.344 1 92.25 369 ALA B O 1
ATOM 11156 N N . ALA B 1 370 ? 12.094 -6.66 -9.836 1 94.38 370 ALA B N 1
ATOM 11157 C CA . ALA B 1 370 ? 13.32 -7.066 -9.156 1 94.38 370 ALA B CA 1
ATOM 11158 C C . ALA B 1 370 ? 14.5 -7.074 -10.125 1 94.38 370 ALA B C 1
ATOM 11160 O O . ALA B 1 370 ? 15.648 -6.887 -9.711 1 94.38 370 ALA B O 1
ATOM 11161 N N . PHE B 1 371 ? 14.195 -7.207 -11.43 1 94.94 371 PHE B N 1
ATOM 11162 C CA . PHE B 1 371 ? 15.273 -7.391 -12.398 1 94.94 371 PHE B CA 1
ATOM 11163 C C . PHE B 1 371 ? 15.367 -6.188 -13.328 1 94.94 371 PHE B C 1
ATOM 11165 O O . PHE B 1 371 ? 16.016 -6.254 -14.375 1 94.94 371 PHE B O 1
ATOM 11172 N N . GLN B 1 372 ? 14.656 -5.207 -12.953 1 92.88 372 GLN B N 1
ATOM 11173 C CA . GLN B 1 372 ? 14.891 -3.926 -13.609 1 92.88 372 GLN B CA 1
ATOM 11174 C C . GLN B 1 372 ? 16.109 -3.219 -13.008 1 92.88 372 GLN B C 1
ATOM 11176 O O . GLN B 1 372 ? 16.141 -2.945 -11.805 1 92.88 372 GLN B O 1
ATOM 11181 N N . PHE B 1 373 ? 16.984 -2.906 -13.867 1 92.88 373 PHE B N 1
ATOM 11182 C CA . PHE B 1 373 ? 18.266 -2.404 -13.406 1 92.88 373 PHE B CA 1
ATOM 11183 C C . PHE B 1 373 ? 18.109 -1.103 -12.633 1 92.88 373 PHE B C 1
ATOM 11185 O O . PHE B 1 373 ? 17.312 -0.246 -13.023 1 92.88 373 PHE B O 1
ATOM 11192 N N . ALA B 1 374 ? 18.766 -0.951 -11.508 1 91.94 374 ALA B N 1
ATOM 11193 C CA . ALA B 1 374 ? 18.844 0.229 -10.648 1 91.94 374 ALA B CA 1
ATOM 11194 C C . ALA B 1 374 ? 17.562 0.377 -9.812 1 91.94 374 ALA B C 1
ATOM 11196 O O . ALA B 1 374 ? 17.219 1.484 -9.406 1 91.94 374 ALA B O 1
ATOM 11197 N N . THR B 1 375 ? 16.75 -0.636 -9.648 1 92.06 375 THR B N 1
ATOM 11198 C CA . THR B 1 375 ? 15.594 -0.669 -8.766 1 92.06 375 THR B CA 1
ATOM 11199 C C . THR B 1 375 ? 15.883 -1.495 -7.52 1 92.06 375 THR B C 1
ATOM 11201 O O . THR B 1 375 ? 16.094 -2.707 -7.605 1 92.06 375 THR B O 1
ATOM 11204 N N . THR B 1 376 ? 15.984 -0.782 -6.441 1 93.44 376 THR B N 1
ATOM 11205 C CA . THR B 1 376 ? 16.125 -1.511 -5.184 1 93.44 376 THR B CA 1
ATOM 11206 C C . THR B 1 376 ? 14.828 -2.248 -4.84 1 93.44 376 THR B C 1
ATOM 11208 O O . THR B 1 376 ? 13.789 -1.624 -4.652 1 93.44 376 THR B O 1
ATOM 11211 N N . TYR B 1 377 ? 14.898 -3.553 -4.848 1 94.88 377 TYR B N 1
ATOM 11212 C CA . TYR B 1 377 ? 13.719 -4.398 -4.691 1 94.88 377 TYR B CA 1
ATOM 11213 C C . TYR B 1 377 ? 13.758 -5.137 -3.357 1 94.88 377 TYR B C 1
ATOM 11215 O O . TYR B 1 377 ? 14.789 -5.688 -2.973 1 94.88 377 TYR B O 1
ATOM 11223 N N . ARG B 1 378 ? 12.734 -5.059 -2.57 1 94.31 378 ARG B N 1
ATOM 11224 C CA . ARG B 1 378 ? 12.562 -5.836 -1.346 1 94.31 378 ARG B CA 1
ATOM 11225 C C . ARG B 1 378 ? 11.148 -6.383 -1.231 1 94.31 378 ARG B C 1
ATOM 11227 O O . ARG B 1 378 ? 10.18 -5.625 -1.312 1 94.31 378 ARG B O 1
ATOM 11234 N N . GLN B 1 379 ? 10.977 -7.641 -1.133 1 92 379 GLN B N 1
ATOM 11235 C CA . GLN B 1 379 ? 9.695 -8.312 -0.983 1 92 379 GLN B CA 1
ATOM 11236 C C . GLN B 1 379 ? 9.703 -9.25 0.22 1 92 379 GLN B C 1
ATOM 11238 O O . GLN B 1 379 ? 10.625 -10.047 0.387 1 92 379 GLN B O 1
ATOM 11243 N N . THR B 1 380 ? 8.828 -9.117 1.132 1 91.06 380 THR B N 1
ATOM 11244 C CA . THR B 1 380 ? 8.648 -10 2.275 1 91.06 380 THR B CA 1
ATOM 11245 C C . THR B 1 380 ? 7.219 -10.523 2.336 1 91.06 380 THR B C 1
ATOM 11247 O O . THR B 1 380 ? 6.27 -9.781 2.07 1 91.06 380 THR B O 1
ATOM 11250 N N . CYS B 1 381 ? 7.02 -11.742 2.477 1 87.75 381 CYS B N 1
ATOM 11251 C CA . CYS B 1 381 ? 5.688 -12.328 2.572 1 87.75 381 CYS B CA 1
ATOM 11252 C C . CYS B 1 381 ? 5.645 -13.414 3.643 1 87.75 381 CYS B C 1
ATOM 11254 O O . CYS B 1 381 ? 6.68 -13.797 4.188 1 87.75 381 CYS B O 1
ATOM 11256 N N . GLU B 1 382 ? 4.453 -13.789 4.016 1 88.31 382 GLU B N 1
ATOM 11257 C CA . GLU B 1 382 ? 4.223 -14.883 4.953 1 88.31 382 GLU B CA 1
ATOM 11258 C C . GLU B 1 382 ? 3.635 -16.094 4.242 1 88.31 382 GLU B C 1
ATOM 11260 O O . GLU B 1 382 ? 2.605 -15.992 3.574 1 88.31 382 GLU B O 1
ATOM 11265 N N . LEU B 1 383 ? 4.316 -17.188 4.297 1 89.56 383 LEU B N 1
ATOM 11266 C CA . LEU B 1 383 ? 3.854 -18.438 3.691 1 89.56 383 LEU B CA 1
ATOM 11267 C C . LEU B 1 383 ? 3.436 -19.438 4.766 1 89.56 383 LEU B C 1
ATOM 11269 O O . LEU B 1 383 ? 3.932 -19.391 5.891 1 89.56 383 LEU B O 1
ATOM 11273 N N . ASN B 1 384 ? 2.518 -20.297 4.348 1 88.88 384 ASN B N 1
ATOM 11274 C CA . ASN B 1 384 ? 2.141 -21.406 5.215 1 88.88 384 ASN B CA 1
ATOM 11275 C C . ASN B 1 384 ? 3.191 -22.516 5.199 1 88.88 384 ASN B C 1
ATOM 11277 O O . ASN B 1 384 ? 3.604 -22.969 4.133 1 88.88 384 ASN B O 1
ATOM 11281 N N . VAL B 1 385 ? 3.58 -23.031 6.332 1 93.94 385 VAL B N 1
ATOM 11282 C CA . VAL B 1 385 ? 4.633 -24.031 6.465 1 93.94 385 VAL B CA 1
ATOM 11283 C C . VAL B 1 385 ? 4.191 -25.328 5.805 1 93.94 385 VAL B C 1
ATOM 11285 O O . VAL B 1 385 ? 5 -26.031 5.191 1 93.94 385 VAL B O 1
ATOM 11288 N N . ASP B 1 386 ? 2.891 -25.609 5.82 1 90.88 386 ASP B N 1
ATOM 11289 C CA . ASP B 1 386 ? 2.389 -26.859 5.254 1 90.88 386 ASP B CA 1
ATOM 11290 C C . ASP B 1 386 ? 2.574 -26.891 3.738 1 90.88 386 ASP B C 1
ATOM 11292 O O . ASP B 1 386 ? 2.783 -27.953 3.152 1 90.88 386 ASP B O 1
ATOM 11296 N N . ASP B 1 387 ? 2.555 -25.812 3.105 1 89.25 387 ASP B N 1
ATOM 11297 C CA . ASP B 1 387 ? 2.721 -25.734 1.658 1 89.25 387 ASP B CA 1
ATOM 11298 C C . ASP B 1 387 ? 4.156 -26.062 1.253 1 89.25 387 ASP B C 1
ATOM 11300 O O . ASP B 1 387 ? 4.398 -26.562 0.154 1 89.25 387 ASP B O 1
ATOM 11304 N N . LEU B 1 388 ? 5.086 -25.828 2.066 1 94.38 388 LEU B N 1
ATOM 11305 C CA . LEU B 1 388 ? 6.488 -26.078 1.757 1 94.38 388 LEU B CA 1
ATOM 11306 C C . LEU B 1 388 ? 6.805 -27.562 1.819 1 94.38 388 LEU B C 1
ATOM 11308 O O . LEU B 1 388 ? 7.84 -28 1.312 1 94.38 388 LEU B O 1
ATOM 11312 N N . PHE B 1 389 ? 5.871 -28.297 2.496 1 94 389 PHE B N 1
ATOM 11313 C CA . PHE B 1 389 ? 6.047 -29.75 2.553 1 94 389 PHE B CA 1
ATOM 11314 C C . PHE B 1 389 ? 5.473 -30.406 1.308 1 94 389 PHE B C 1
ATOM 11316 O O . PHE B 1 389 ? 5.727 -31.594 1.056 1 94 389 PHE B O 1
ATOM 11323 N N . ASP B 1 390 ? 4.758 -29.562 0.481 1 89.06 390 ASP B N 1
ATOM 11324 C CA . ASP B 1 390 ? 4.105 -30.078 -0.715 1 89.06 390 ASP B CA 1
ATOM 11325 C C . ASP B 1 390 ? 5.027 -30 -1.928 1 89.06 390 ASP B C 1
ATOM 11327 O O . ASP B 1 390 ? 5.375 -28.891 -2.369 1 89.06 390 ASP B O 1
ATOM 11331 N N . ASN B 1 391 ? 5.355 -31.156 -2.605 1 89.94 391 ASN B N 1
ATOM 11332 C CA . ASN B 1 391 ? 6.27 -31.219 -3.742 1 89.94 391 ASN B CA 1
ATOM 11333 C C . ASN B 1 391 ? 5.59 -30.75 -5.027 1 89.94 391 ASN B C 1
ATOM 11335 O O . ASN B 1 391 ? 6.266 -30.375 -5.992 1 89.94 391 ASN B O 1
ATOM 11339 N N . GLU B 1 392 ? 4.293 -30.75 -5.105 1 84.62 392 GLU B N 1
ATOM 11340 C CA . GLU B 1 392 ? 3.578 -30.281 -6.289 1 84.62 392 GLU B CA 1
ATOM 11341 C C . GLU B 1 392 ? 3.51 -28.766 -6.34 1 84.62 392 GLU B C 1
ATOM 11343 O O . GLU B 1 392 ? 3.658 -28.156 -7.406 1 84.62 392 GLU B O 1
ATOM 11348 N N . LYS B 1 393 ? 3.402 -28.156 -5.164 1 85.06 393 LYS B N 1
ATOM 11349 C CA . LYS B 1 393 ? 3.322 -26.703 -5.102 1 85.06 393 LYS B CA 1
ATOM 11350 C C . LYS B 1 393 ? 4.703 -26.078 -5.25 1 85.06 393 LYS B C 1
ATOM 11352 O O . LYS B 1 393 ? 4.863 -25.094 -5.973 1 85.06 393 LYS B O 1
ATOM 11357 N N . TYR B 1 394 ? 5.621 -26.703 -4.531 1 92.25 394 TYR B N 1
ATOM 11358 C CA . TYR B 1 394 ? 7 -26.234 -4.617 1 92.25 394 TYR B CA 1
ATOM 11359 C C . TYR B 1 394 ? 7.934 -27.375 -5.012 1 92.25 394 TYR B C 1
ATOM 11361 O O . TYR B 1 394 ? 8.594 -27.969 -4.156 1 92.25 394 TYR B O 1
ATOM 11369 N N . PRO B 1 395 ? 8.016 -27.5 -6.34 1 93.12 395 PRO B N 1
ATOM 11370 C CA . PRO B 1 395 ? 8.875 -28.594 -6.793 1 93.12 395 PRO B CA 1
ATOM 11371 C C . PRO B 1 395 ? 10.359 -28.328 -6.555 1 93.12 395 PRO B C 1
ATOM 11373 O O . PRO B 1 395 ? 10.797 -27.172 -6.609 1 93.12 395 PRO B O 1
ATOM 11376 N N . LEU B 1 396 ? 11.094 -29.375 -6.258 1 96.62 396 LEU B N 1
ATOM 11377 C CA . LEU B 1 396 ? 12.539 -29.266 -6.074 1 96.62 396 LEU B CA 1
ATOM 11378 C C . LEU B 1 396 ? 13.25 -29.172 -7.418 1 96.62 396 LEU B C 1
ATOM 11380 O O . LEU B 1 396 ? 13.258 -30.141 -8.188 1 96.62 396 LEU B O 1
ATOM 11384 N N . VAL B 1 397 ? 13.719 -28.062 -7.75 1 96.56 397 VAL B N 1
ATOM 11385 C CA . VAL B 1 397 ? 14.492 -27.797 -8.953 1 96.56 397 VAL B CA 1
ATOM 11386 C C . VAL B 1 397 ? 15.805 -27.109 -8.586 1 96.56 397 VAL B C 1
ATOM 11388 O O . VAL B 1 397 ? 15.859 -26.344 -7.629 1 96.56 397 VAL B O 1
ATOM 11391 N N . PHE B 1 398 ? 16.844 -27.484 -9.266 1 97.94 398 PHE B N 1
ATOM 11392 C CA . PHE B 1 398 ? 18.156 -26.891 -9.031 1 97.94 398 PHE B CA 1
ATOM 11393 C C . PHE B 1 398 ? 18.453 -25.828 -10.094 1 97.94 398 PHE B C 1
ATOM 11395 O O . PHE B 1 398 ? 18.109 -26 -11.258 1 97.94 398 PHE B O 1
ATOM 11402 N N . TYR B 1 399 ? 19.125 -24.781 -9.68 1 97.81 399 TYR B N 1
ATOM 11403 C CA . TYR B 1 399 ? 19.375 -23.672 -10.594 1 97.81 399 TYR B CA 1
ATOM 11404 C C . TYR B 1 399 ? 20.844 -23.266 -10.57 1 97.81 399 TYR B C 1
ATOM 11406 O O . TYR B 1 399 ? 21.438 -23.156 -9.5 1 97.81 399 TYR B O 1
ATOM 11414 N N . ASP B 1 400 ? 21.422 -23.109 -11.688 1 97.31 400 ASP B N 1
ATOM 11415 C CA . ASP B 1 400 ? 22.703 -22.453 -11.883 1 97.31 400 ASP B CA 1
ATOM 11416 C C . ASP B 1 400 ? 22.531 -21.078 -12.531 1 97.31 400 ASP B C 1
ATOM 11418 O O . ASP B 1 400 ? 22.266 -20.984 -13.727 1 97.31 400 ASP B O 1
ATOM 11422 N N . PRO B 1 401 ? 22.766 -20.047 -11.789 1 97.06 401 PRO B N 1
ATOM 11423 C CA . PRO B 1 401 ? 22.469 -18.703 -12.312 1 97.06 401 PRO B CA 1
ATOM 11424 C C . PRO B 1 401 ? 23.594 -18.156 -13.195 1 97.06 401 PRO B C 1
ATOM 11426 O O . PRO B 1 401 ? 24.781 -18.375 -12.906 1 97.06 401 PRO B O 1
ATOM 11429 N N . TYR B 1 402 ? 23.234 -17.516 -14.32 1 96.06 402 TYR B N 1
ATOM 11430 C CA . TYR B 1 402 ? 24.109 -16.828 -15.258 1 96.06 402 TYR B CA 1
ATOM 11431 C C . TYR B 1 402 ? 23.562 -15.453 -15.633 1 96.06 402 TYR B C 1
ATOM 11433 O O . TYR B 1 402 ? 22.344 -15.273 -15.711 1 96.06 402 TYR B O 1
ATOM 11441 N N . ILE B 1 403 ? 24.391 -14.547 -15.836 1 95.75 403 ILE B N 1
ATOM 11442 C CA . ILE B 1 403 ? 23.953 -13.242 -16.344 1 95.75 403 ILE B CA 1
ATOM 11443 C C . ILE B 1 403 ? 24.25 -13.148 -17.844 1 95.75 403 ILE B C 1
ATOM 11445 O O . ILE B 1 403 ? 25.297 -13.609 -18.297 1 95.75 403 ILE B O 1
ATOM 11449 N N . TYR B 1 404 ? 23.312 -12.617 -18.562 1 93.62 404 TYR B N 1
ATOM 11450 C CA . TYR B 1 404 ? 23.391 -12.531 -20.016 1 93.62 404 TYR B CA 1
ATOM 11451 C C . TYR B 1 404 ? 24.016 -11.211 -20.453 1 93.62 404 TYR B C 1
ATOM 11453 O O . TYR B 1 404 ? 23.766 -10.172 -19.844 1 93.62 404 TYR B O 1
ATOM 11461 N N . PHE B 1 405 ? 24.906 -11.312 -21.406 1 90.88 405 PHE B N 1
ATOM 11462 C CA . PHE B 1 405 ? 25.359 -10.102 -22.078 1 90.88 405 PHE B CA 1
ATOM 11463 C C . PHE B 1 405 ? 25.672 -10.383 -23.547 1 90.88 405 PHE B C 1
ATOM 11465 O O . PHE B 1 405 ? 25.938 -11.523 -23.922 1 90.88 405 PHE B O 1
ATOM 11472 N N . TYR B 1 406 ? 25.406 -9.438 -24.375 1 90.31 406 TYR B N 1
ATOM 11473 C CA . TYR B 1 406 ? 25.703 -9.539 -25.797 1 90.31 406 TYR B CA 1
ATOM 11474 C C . TYR B 1 406 ? 27.078 -8.945 -26.109 1 90.31 406 TYR B C 1
ATOM 11476 O O . TYR B 1 406 ? 27.312 -7.758 -25.875 1 90.31 406 TYR B O 1
ATOM 11484 N N . ASP B 1 407 ? 27.922 -9.828 -26.531 1 87.19 407 ASP B N 1
ATOM 11485 C CA . ASP B 1 407 ? 29.234 -9.352 -26.938 1 87.19 407 ASP B CA 1
ATOM 11486 C C . ASP B 1 407 ? 29.219 -8.812 -28.359 1 87.19 407 ASP B C 1
ATOM 11488 O O . ASP B 1 407 ? 29.094 -9.586 -29.312 1 87.19 407 ASP B O 1
ATOM 11492 N N . SER B 1 408 ? 29.406 -7.602 -28.562 1 84.81 408 SER B N 1
ATOM 11493 C CA . SER B 1 408 ? 29.344 -6.957 -29.859 1 84.81 408 SER B CA 1
ATOM 11494 C C . SER B 1 408 ? 30.578 -7.285 -30.703 1 84.81 408 SER B C 1
ATOM 11496 O O . SER B 1 408 ? 30.531 -7.238 -31.938 1 84.81 408 SER B O 1
ATOM 11498 N N . THR B 1 409 ? 31.672 -7.637 -30.109 1 83.5 409 THR B N 1
ATOM 11499 C CA . THR B 1 409 ? 32.875 -7.961 -30.844 1 83.5 409 THR B CA 1
ATOM 11500 C C . THR B 1 409 ? 32.75 -9.312 -31.531 1 83.5 409 THR B C 1
ATOM 11502 O O . THR B 1 409 ? 33.031 -9.445 -32.719 1 83.5 409 THR B O 1
ATOM 11505 N N . THR B 1 410 ? 32.25 -10.328 -30.844 1 83.38 410 THR B N 1
ATOM 11506 C CA . THR B 1 410 ? 32.094 -11.664 -31.406 1 83.38 410 THR B CA 1
ATOM 11507 C C . THR B 1 410 ? 30.688 -11.875 -31.922 1 83.38 410 THR B C 1
ATOM 11509 O O . THR B 1 410 ? 30.406 -12.875 -32.594 1 83.38 410 THR B O 1
ATOM 11512 N N . GLN B 1 411 ? 29.734 -10.945 -31.75 1 87.06 411 GLN B N 1
ATOM 11513 C CA . GLN B 1 411 ? 28.344 -10.992 -32.188 1 87.06 411 GLN B CA 1
ATOM 11514 C C . GLN B 1 411 ? 27.656 -12.266 -31.688 1 87.06 411 GLN B C 1
ATOM 11516 O O . GLN B 1 411 ? 26.984 -12.945 -32.469 1 87.06 411 GLN B O 1
ATOM 11521 N N . THR B 1 412 ? 28.078 -12.625 -30.406 1 88.94 412 THR B N 1
ATOM 11522 C CA . THR B 1 412 ? 27.469 -13.812 -29.812 1 88.94 412 THR B CA 1
ATOM 11523 C C . THR B 1 412 ? 26.859 -13.492 -28.469 1 88.94 412 THR B C 1
ATOM 11525 O O . THR B 1 412 ? 27.266 -12.547 -27.797 1 88.94 412 THR B O 1
ATOM 11528 N N . SER B 1 413 ? 25.781 -14.211 -28.188 1 91.12 413 SER B N 1
ATOM 11529 C CA . SER B 1 413 ? 25.172 -14.133 -26.859 1 91.12 413 SER B CA 1
ATOM 11530 C C . SER B 1 413 ? 25.969 -14.938 -25.828 1 91.12 413 SER B C 1
ATOM 11532 O O . SER B 1 413 ? 26.203 -16.125 -26.016 1 91.12 413 SER B O 1
ATOM 11534 N N . GLN B 1 414 ? 26.438 -14.242 -24.844 1 92.19 414 GLN B N 1
ATOM 11535 C CA . GLN B 1 414 ? 27.312 -14.867 -23.859 1 92.19 414 GLN B CA 1
ATOM 11536 C C . GLN B 1 414 ? 26.656 -14.891 -22.484 1 92.19 414 GLN B C 1
ATOM 11538 O O . GLN B 1 414 ? 25.75 -14.094 -22.203 1 92.19 414 GLN B O 1
ATOM 11543 N N . LEU B 1 415 ? 27.078 -15.852 -21.641 1 93.31 415 LEU B N 1
ATOM 11544 C CA . LEU B 1 415 ? 26.625 -16 -20.266 1 93.31 415 LEU B CA 1
ATOM 11545 C C . LEU B 1 415 ? 27.812 -15.984 -19.312 1 93.31 415 LEU B C 1
ATOM 11547 O O . LEU B 1 415 ? 28.844 -16.625 -19.578 1 93.31 415 LEU B O 1
ATOM 11551 N N . ILE B 1 416 ? 27.703 -15.211 -18.312 1 93.25 416 ILE B N 1
ATOM 11552 C CA . ILE B 1 416 ? 28.703 -15.18 -17.25 1 93.25 416 ILE B CA 1
ATOM 11553 C C . ILE B 1 416 ? 28.109 -15.781 -15.977 1 93.25 416 ILE B C 1
ATOM 11555 O O . ILE B 1 416 ? 27 -15.422 -15.57 1 93.25 416 ILE B O 1
ATOM 11559 N N . PRO B 1 417 ? 28.812 -16.734 -15.32 1 93.94 417 PRO B N 1
ATOM 11560 C CA . PRO B 1 417 ? 28.266 -17.344 -14.109 1 93.94 417 PRO B CA 1
ATOM 11561 C C . PRO B 1 417 ? 28.156 -16.359 -12.938 1 93.94 417 PRO B C 1
ATOM 11563 O O . PRO B 1 417 ? 29.031 -15.508 -12.773 1 93.94 417 PRO B O 1
ATOM 11566 N N . ILE B 1 418 ? 27.109 -16.5 -12.211 1 96.31 418 ILE B N 1
ATOM 11567 C CA . ILE B 1 418 ? 26.891 -15.703 -11 1 96.31 418 ILE B CA 1
ATOM 11568 C C . ILE B 1 418 ? 27.266 -16.531 -9.773 1 96.31 418 ILE B C 1
ATOM 11570 O O . ILE B 1 418 ? 26.672 -17.578 -9.523 1 96.31 418 ILE B O 1
ATOM 11574 N N . PRO B 1 419 ? 28.219 -16.062 -9.016 1 96.56 419 PRO B N 1
ATOM 11575 C CA . PRO B 1 419 ? 28.594 -16.812 -7.816 1 96.56 419 PRO B CA 1
ATOM 11576 C C . PRO B 1 419 ? 27.516 -16.766 -6.727 1 96.56 419 PRO B C 1
ATOM 11578 O O . PRO B 1 419 ? 26.797 -15.773 -6.613 1 96.56 419 PRO B O 1
ATOM 11581 N N . ILE B 1 420 ? 27.469 -17.797 -5.953 1 98 420 ILE B N 1
ATOM 11582 C CA . ILE B 1 420 ? 26.5 -17.906 -4.867 1 98 420 ILE B CA 1
ATOM 11583 C C . ILE B 1 420 ? 27.219 -17.984 -3.527 1 98 420 ILE B C 1
ATOM 11585 O O . ILE B 1 420 ? 28.125 -18.797 -3.348 1 98 420 ILE B O 1
ATOM 11589 N N . ARG B 1 421 ? 26.875 -17.094 -2.674 1 97.56 421 ARG B N 1
ATOM 11590 C CA . ARG B 1 421 ? 27.359 -17.125 -1.297 1 97.56 421 ARG B CA 1
ATOM 11591 C C . ARG B 1 421 ? 26.328 -17.781 -0.378 1 97.56 421 ARG B C 1
ATOM 11593 O O . ARG B 1 421 ? 25.469 -17.109 0.18 1 97.56 421 ARG B O 1
ATOM 11600 N N . ASN B 1 422 ? 26.422 -19.062 -0.243 1 96.94 422 ASN B N 1
ATOM 11601 C CA . ASN B 1 422 ? 25.562 -19.844 0.645 1 96.94 422 ASN B CA 1
ATOM 11602 C C . ASN B 1 422 ? 26.094 -19.844 2.078 1 96.94 422 ASN B C 1
ATOM 11604 O O . ASN B 1 422 ? 27.156 -20.391 2.357 1 96.94 422 ASN B O 1
ATOM 11608 N N . THR B 1 423 ? 25.344 -19.344 3.023 1 96.25 423 THR B N 1
ATOM 11609 C CA . THR B 1 423 ? 25.797 -19.156 4.395 1 96.25 423 THR B CA 1
ATOM 11610 C C . THR B 1 423 ? 25.781 -20.484 5.152 1 96.25 423 THR B C 1
ATOM 11612 O O . THR B 1 423 ? 26.359 -20.578 6.238 1 96.25 423 THR B O 1
ATOM 11615 N N . ALA B 1 424 ? 25.25 -21.5 4.559 1 95 424 ALA B N 1
ATOM 11616 C CA . ALA B 1 424 ? 25.125 -22.781 5.258 1 95 424 ALA B CA 1
ATOM 11617 C C . ALA B 1 424 ? 26.281 -23.703 4.918 1 95 424 ALA B C 1
ATOM 11619 O O . ALA B 1 424 ? 26.375 -24.828 5.445 1 95 424 ALA B O 1
ATOM 11620 N N . VAL B 1 425 ? 27.203 -23.312 4.059 1 95.44 425 VAL B N 1
ATOM 11621 C CA . VAL B 1 425 ? 28.328 -24.156 3.676 1 95.44 425 VAL B CA 1
ATOM 11622 C C . VAL B 1 425 ? 29.25 -24.344 4.875 1 95.44 425 VAL B C 1
ATOM 11624 O O . VAL B 1 425 ? 29.547 -23.406 5.613 1 95.44 425 VAL B O 1
ATOM 11627 N N . ILE B 1 426 ? 29.688 -25.594 5.098 1 91.88 426 ILE B N 1
ATOM 11628 C CA . ILE B 1 426 ? 30.594 -25.938 6.188 1 91.88 426 ILE B CA 1
ATOM 11629 C C . ILE B 1 426 ? 31.969 -26.281 5.625 1 91.88 426 ILE B C 1
ATOM 11631 O O . ILE B 1 426 ? 32.062 -27.062 4.672 1 91.88 426 ILE B O 1
ATOM 11635 N N . ASP B 1 427 ? 32.938 -25.672 6.109 1 89.25 427 ASP B N 1
ATOM 11636 C CA . ASP B 1 427 ? 34.312 -25.922 5.637 1 89.25 427 ASP B CA 1
ATOM 11637 C C . ASP B 1 427 ? 34.906 -27.156 6.301 1 89.25 427 ASP B C 1
ATOM 11639 O O . ASP B 1 427 ? 34.219 -27.844 7.055 1 89.25 427 ASP B O 1
ATOM 11643 N N . LYS B 1 428 ? 36.156 -27.422 5.973 1 83.44 428 LYS B N 1
ATOM 11644 C CA . LYS B 1 428 ? 36.844 -28.625 6.441 1 83.44 428 LYS B CA 1
ATOM 11645 C C . LYS B 1 428 ? 37 -28.609 7.961 1 83.44 428 LYS B C 1
ATOM 11647 O O . LYS B 1 428 ? 37.031 -29.656 8.602 1 83.44 428 LYS B O 1
ATOM 11652 N N . SER B 1 429 ? 36.969 -27.422 8.516 1 83.25 429 SER B N 1
ATOM 11653 C CA . SER B 1 429 ? 37.156 -27.266 9.953 1 83.25 429 SER B CA 1
ATOM 11654 C C . SER B 1 429 ? 35.844 -27.188 10.688 1 83.25 429 SER B C 1
ATOM 11656 O O . SER B 1 429 ? 35.812 -26.984 11.906 1 83.25 429 SER B O 1
ATOM 11658 N N . GLY B 1 430 ? 34.75 -27.266 10.023 1 85 430 GLY B N 1
ATOM 11659 C CA . GLY B 1 430 ? 33.438 -27.25 10.648 1 85 430 GLY B CA 1
ATOM 11660 C C . GLY B 1 430 ? 32.906 -25.859 10.906 1 85 430 GLY B C 1
ATOM 11661 O O . GLY B 1 430 ? 32.094 -25.641 11.789 1 85 430 GLY B O 1
ATOM 11662 N N . ASN B 1 431 ? 33.531 -24.906 10.227 1 89.5 431 ASN B N 1
ATOM 11663 C CA . ASN B 1 431 ? 33.094 -23.516 10.367 1 89.5 431 ASN B CA 1
ATOM 11664 C C . ASN B 1 431 ? 32.25 -23.078 9.172 1 89.5 431 ASN B C 1
ATOM 11666 O O . ASN B 1 431 ? 32.156 -23.797 8.172 1 89.5 431 ASN B O 1
ATOM 11670 N N . PHE B 1 432 ? 31.578 -21.953 9.453 1 94.12 432 PHE B N 1
ATOM 11671 C CA . PHE B 1 432 ? 30.797 -21.359 8.367 1 94.12 432 PHE B CA 1
ATOM 11672 C C . PHE B 1 432 ? 31.578 -20.219 7.707 1 94.12 432 PHE B C 1
ATOM 11674 O O . PHE B 1 432 ? 31.484 -19.062 8.125 1 94.12 432 PHE B O 1
ATOM 11681 N N . PRO B 1 433 ? 32.281 -20.469 6.691 1 93.38 433 PRO B N 1
ATOM 11682 C CA . PRO B 1 433 ? 33.188 -19.484 6.086 1 93.38 433 PRO B CA 1
ATOM 11683 C C . PRO B 1 433 ? 32.438 -18.328 5.414 1 93.38 433 PRO B C 1
ATOM 11685 O O . PRO B 1 433 ? 32.969 -17.234 5.277 1 93.38 433 PRO B O 1
ATOM 11688 N N . ASN B 1 434 ? 31.219 -18.578 4.941 1 95.38 434 ASN B N 1
ATOM 11689 C CA . ASN B 1 434 ? 30.5 -17.578 4.16 1 95.38 434 ASN B CA 1
ATOM 11690 C C . ASN B 1 434 ? 29.75 -16.594 5.059 1 95.38 434 ASN B C 1
ATOM 11692 O O . ASN B 1 434 ? 29.062 -15.695 4.57 1 95.38 434 ASN B O 1
ATOM 11696 N N . VAL B 1 435 ? 29.812 -16.719 6.402 1 94.56 435 VAL B N 1
ATOM 11697 C CA . VAL B 1 435 ? 29.25 -15.773 7.352 1 94.56 435 VAL B CA 1
ATOM 11698 C C . VAL B 1 435 ? 30.297 -14.766 7.781 1 94.56 435 VAL B C 1
ATOM 11700 O O . VAL B 1 435 ? 31.422 -15.141 8.133 1 94.56 435 VAL B O 1
ATOM 11703 N N . ILE B 1 436 ? 29.953 -13.484 7.672 1 93.69 436 ILE B N 1
ATOM 11704 C CA . ILE B 1 436 ? 30.891 -12.438 8.055 1 93.69 436 ILE B CA 1
ATOM 11705 C C . ILE B 1 436 ? 30.891 -12.273 9.578 1 93.69 436 ILE B C 1
ATOM 11707 O O . ILE B 1 436 ? 29.859 -11.977 10.172 1 93.69 436 ILE B O 1
ATOM 11711 N N . THR B 1 437 ? 31.984 -12.312 10.148 1 92.38 437 THR B N 1
ATOM 11712 C CA . THR B 1 437 ? 32.094 -12.188 11.602 1 92.38 437 THR B CA 1
ATOM 11713 C C . THR B 1 437 ? 32.031 -10.727 12.031 1 92.38 437 THR B C 1
ATOM 11715 O O . THR B 1 437 ? 32.281 -9.828 11.234 1 92.38 437 THR B O 1
ATOM 11718 N N . SER B 1 438 ? 31.656 -10.539 13.281 1 92.81 438 SER B N 1
ATOM 11719 C CA . SER B 1 438 ? 31.531 -9.188 13.82 1 92.81 438 SER B CA 1
ATOM 11720 C C . SER B 1 438 ? 32.875 -8.484 13.859 1 92.81 438 SER B C 1
ATOM 11722 O O . SER B 1 438 ? 32.938 -7.27 13.656 1 92.81 438 SER B O 1
ATOM 11724 N N . SER B 1 439 ? 33.875 -9.18 14.07 1 92.5 439 SER B N 1
ATOM 11725 C CA . SER B 1 439 ? 35.219 -8.594 14.109 1 92.5 439 SER B CA 1
ATOM 11726 C C . SER B 1 439 ? 35.656 -8.086 12.734 1 92.5 439 SER B C 1
ATOM 11728 O O . SER B 1 439 ? 36.219 -7 12.625 1 92.5 439 SER B O 1
ATOM 11730 N N . ASP B 1 440 ? 35.344 -8.82 11.758 1 92.44 440 ASP B N 1
ATOM 11731 C CA . ASP B 1 440 ? 35.656 -8.406 10.391 1 92.44 440 ASP B CA 1
ATOM 11732 C C . ASP B 1 440 ? 34.844 -7.18 9.984 1 92.44 440 ASP B C 1
ATOM 11734 O O . ASP B 1 440 ? 35.375 -6.254 9.359 1 92.44 440 ASP B O 1
ATOM 11738 N N . GLN B 1 441 ? 33.688 -7.172 10.367 1 92.06 441 GLN B N 1
ATOM 11739 C CA . GLN B 1 441 ? 32.812 -6.039 10.039 1 92.06 441 GLN B CA 1
ATOM 11740 C C . GLN B 1 441 ? 33.281 -4.77 10.75 1 92.06 441 GLN B C 1
ATOM 11742 O O . GLN B 1 441 ? 33.281 -3.686 10.164 1 92.06 441 GLN B O 1
ATOM 11747 N N . ASN B 1 442 ? 33.656 -4.922 11.984 1 92.38 442 ASN B N 1
ATOM 11748 C CA . ASN B 1 442 ? 34.125 -3.771 12.742 1 92.38 442 ASN B CA 1
ATOM 11749 C C . ASN B 1 442 ? 35.406 -3.213 12.164 1 92.38 442 ASN B C 1
ATOM 11751 O O . ASN B 1 442 ? 35.594 -1.995 12.102 1 92.38 442 ASN B O 1
ATOM 11755 N N . SER B 1 443 ? 36.219 -4.047 11.75 1 92.19 443 SER B N 1
ATOM 11756 C CA . SER B 1 443 ? 37.469 -3.602 11.133 1 92.19 443 SER B CA 1
ATOM 11757 C C . SER B 1 443 ? 37.219 -2.84 9.836 1 92.19 443 SER B C 1
ATOM 11759 O O . SER B 1 443 ? 37.875 -1.842 9.547 1 92.19 443 SER B O 1
ATOM 11761 N N . LEU B 1 444 ? 36.312 -3.289 9.117 1 91.94 444 LEU B N 1
ATOM 11762 C CA . LEU B 1 444 ? 35.938 -2.619 7.879 1 91.94 444 LEU B CA 1
ATOM 11763 C C . LEU B 1 444 ? 35.312 -1.258 8.156 1 91.94 444 LEU B C 1
ATOM 11765 O O . LEU B 1 444 ? 35.656 -0.267 7.508 1 91.94 444 LEU B O 1
ATOM 11769 N N . ASN B 1 445 ? 34.469 -1.229 9.141 1 88.5 445 ASN B N 1
ATOM 11770 C CA . ASN B 1 445 ? 33.812 0.029 9.508 1 88.5 445 ASN B CA 1
ATOM 11771 C C . ASN B 1 445 ? 34.844 1.054 10 1 88.5 445 ASN B C 1
ATOM 11773 O O . ASN B 1 445 ? 34.719 2.244 9.703 1 88.5 445 ASN B O 1
ATOM 11777 N N . GLU B 1 446 ? 35.812 0.667 10.742 1 88.38 446 GLU B N 1
ATOM 11778 C CA . GLU B 1 446 ? 36.844 1.551 11.242 1 88.38 446 GLU B CA 1
ATOM 11779 C C . GLU B 1 446 ? 37.688 2.107 10.102 1 88.38 446 GLU B C 1
ATOM 11781 O O . GLU B 1 446 ? 38.062 3.287 10.109 1 88.38 446 GLU B O 1
ATOM 11786 N N . ALA B 1 447 ? 37.969 1.27 9.172 1 90.62 447 ALA B N 1
ATOM 11787 C CA . ALA B 1 447 ? 38.75 1.711 8.016 1 90.62 447 ALA B CA 1
ATOM 11788 C C . ALA B 1 447 ? 37.969 2.734 7.191 1 90.62 447 ALA B C 1
ATOM 11790 O O . ALA B 1 447 ? 38.531 3.699 6.684 1 90.62 447 ALA B O 1
ATOM 11791 N N . LEU B 1 448 ? 36.75 2.559 7.059 1 87.88 448 LEU B N 1
ATOM 11792 C CA . LEU B 1 448 ? 35.875 3.482 6.316 1 87.88 448 LEU B CA 1
ATOM 11793 C C . LEU B 1 448 ? 35.75 4.809 7.055 1 87.88 448 LEU B C 1
ATOM 11795 O O . LEU B 1 448 ? 35.75 5.875 6.438 1 87.88 448 LEU B O 1
ATOM 11799 N N . ALA B 1 449 ? 35.656 4.715 8.359 1 82.5 449 ALA B N 1
ATOM 11800 C CA . ALA B 1 449 ? 35.531 5.918 9.18 1 82.5 449 ALA B CA 1
ATOM 11801 C C . ALA B 1 449 ? 36.781 6.793 9.07 1 82.5 449 ALA B C 1
ATOM 11803 O O . ALA B 1 449 ? 36.688 8.023 9.141 1 82.5 449 ALA B O 1
ATOM 11804 N N . LEU B 1 450 ? 37.906 6.168 8.836 1 81.38 450 LEU B N 1
ATOM 11805 C CA . LEU B 1 450 ? 39.188 6.895 8.75 1 81.38 450 LEU B CA 1
ATOM 11806 C C . LEU B 1 450 ? 39.406 7.41 7.328 1 81.38 450 LEU B C 1
ATOM 11808 O O . LEU B 1 450 ? 40.281 8.258 7.105 1 81.38 450 LEU B O 1
ATOM 11812 N N . GLY B 1 451 ? 38.594 7.039 6.352 1 79.25 451 GLY B N 1
ATOM 11813 C CA . GLY B 1 451 ? 38.656 7.504 4.977 1 79.25 451 GLY B CA 1
ATOM 11814 C C . GLY B 1 451 ? 39.875 6.961 4.223 1 79.25 451 GLY B C 1
ATOM 11815 O O . GLY B 1 451 ? 40.344 7.574 3.262 1 79.25 451 GLY B O 1
ATOM 11816 N N . ASN B 1 452 ? 40.406 5.859 4.672 1 85.81 452 ASN B N 1
ATOM 11817 C CA . ASN B 1 452 ? 41.5 5.234 3.969 1 85.81 452 ASN B CA 1
ATOM 11818 C C . ASN B 1 452 ? 41.031 4.238 2.922 1 85.81 452 ASN B C 1
ATOM 11820 O O . ASN B 1 452 ? 40.688 3.1 3.252 1 85.81 452 ASN B O 1
ATOM 11824 N N . THR B 1 453 ? 41.094 4.57 1.678 1 89.75 453 THR B N 1
ATOM 11825 C CA . THR B 1 453 ? 40.562 3.762 0.583 1 89.75 453 THR B CA 1
ATOM 11826 C C . THR B 1 453 ? 41.375 2.463 0.439 1 89.75 453 THR B C 1
ATOM 11828 O O . THR B 1 453 ? 40.781 1.387 0.311 1 89.75 453 THR B O 1
ATOM 11831 N N . ALA B 1 454 ? 42.625 2.512 0.537 1 91 454 ALA B N 1
ATOM 11832 C CA . ALA B 1 454 ? 43.469 1.339 0.336 1 91 454 ALA B CA 1
ATOM 11833 C C . ALA B 1 454 ? 43.25 0.306 1.437 1 91 454 ALA B C 1
ATOM 11835 O O . ALA B 1 454 ? 43.156 -0.894 1.163 1 91 454 ALA B O 1
ATOM 11836 N N . SER B 1 455 ? 43.156 0.761 2.602 1 92.19 455 SER B N 1
ATOM 11837 C CA . SER B 1 455 ? 42.938 -0.148 3.723 1 92.19 455 SER B CA 1
ATOM 11838 C C . SER B 1 455 ? 41.562 -0.795 3.648 1 92.19 455 SER B C 1
ATOM 11840 O O . SER B 1 455 ? 41.406 -1.983 3.941 1 92.19 455 SER B O 1
ATOM 11842 N N . ALA B 1 456 ? 40.594 -0.034 3.289 1 92.88 456 ALA B N 1
ATOM 11843 C CA . ALA B 1 456 ? 39.25 -0.567 3.189 1 92.88 456 ALA B CA 1
ATOM 11844 C C . ALA B 1 456 ? 39.156 -1.638 2.105 1 92.88 456 ALA B C 1
ATOM 11846 O O . ALA B 1 456 ? 38.531 -2.684 2.307 1 92.88 456 ALA B O 1
ATOM 11847 N N . VAL B 1 457 ? 39.812 -1.397 0.998 1 92.5 457 VAL B N 1
ATOM 11848 C CA . VAL B 1 457 ? 39.781 -2.34 -0.115 1 92.5 457 VAL B CA 1
ATOM 11849 C C . VAL B 1 457 ? 40.531 -3.617 0.275 1 92.5 457 VAL B C 1
ATOM 11851 O O . VAL B 1 457 ? 40.094 -4.723 -0.044 1 92.5 457 VAL B O 1
ATOM 11854 N N . SER B 1 458 ? 41.562 -3.523 0.969 1 93.94 458 SER B N 1
ATOM 11855 C CA . SER B 1 458 ? 42.344 -4.676 1.389 1 93.94 458 SER B CA 1
ATOM 11856 C C . SER B 1 458 ? 41.594 -5.523 2.404 1 93.94 458 SER B C 1
ATOM 11858 O O . SER B 1 458 ? 41.625 -6.754 2.34 1 93.94 458 SER B O 1
ATOM 11860 N N . ILE B 1 459 ? 41 -4.918 3.266 1 94.5 459 ILE B N 1
ATOM 11861 C CA . ILE B 1 459 ? 40.25 -5.637 4.289 1 94.5 459 ILE B CA 1
ATOM 11862 C C . ILE B 1 459 ? 39.031 -6.34 3.648 1 94.5 459 ILE B C 1
ATOM 11864 O O . ILE B 1 459 ? 38.719 -7.477 4.004 1 94.5 459 ILE B O 1
ATOM 11868 N N . GLU B 1 460 ? 38.375 -5.684 2.762 1 93.44 460 GLU B N 1
ATOM 11869 C CA . GLU B 1 460 ? 37.281 -6.316 2.053 1 93.44 460 GLU B CA 1
ATOM 11870 C C . GLU B 1 460 ? 37.75 -7.543 1.275 1 93.44 460 GLU B C 1
ATOM 11872 O O . GLU B 1 460 ? 37.094 -8.578 1.288 1 93.44 460 GLU B O 1
ATOM 11877 N N . ALA B 1 461 ? 38.844 -7.434 0.607 1 94.25 461 ALA B N 1
ATOM 11878 C CA . ALA B 1 461 ? 39.375 -8.555 -0.146 1 94.25 461 ALA B CA 1
ATOM 11879 C C . ALA B 1 461 ? 39.719 -9.719 0.777 1 94.25 461 ALA B C 1
ATOM 11881 O O . ALA B 1 461 ? 39.5 -10.883 0.425 1 94.25 461 ALA B O 1
ATOM 11882 N N . ALA B 1 462 ? 40.188 -9.414 1.922 1 94.38 462 ALA B N 1
ATOM 11883 C CA . ALA B 1 462 ? 40.531 -10.461 2.885 1 94.38 462 ALA B CA 1
ATOM 11884 C C . ALA B 1 462 ? 39.281 -11.188 3.361 1 94.38 462 ALA B C 1
ATOM 11886 O O . ALA B 1 462 ? 39.312 -12.406 3.578 1 94.38 462 ALA B O 1
ATOM 11887 N N . ILE B 1 463 ? 38.312 -10.492 3.539 1 94.88 463 ILE B N 1
ATOM 11888 C CA . ILE B 1 463 ? 37.031 -11.078 3.965 1 94.88 463 ILE B CA 1
ATOM 11889 C C . ILE B 1 463 ? 36.469 -11.953 2.85 1 94.88 463 ILE B C 1
ATOM 11891 O O . ILE B 1 463 ? 36.031 -13.078 3.098 1 94.88 463 ILE B O 1
ATOM 11895 N N . GLN B 1 464 ? 36.562 -11.492 1.623 1 95.25 464 GLN B N 1
ATOM 11896 C CA . GLN B 1 464 ? 36.031 -12.227 0.481 1 95.25 464 GLN B CA 1
ATOM 11897 C C . GLN B 1 464 ? 36.844 -13.484 0.198 1 95.25 464 GLN B C 1
ATOM 11899 O O . GLN B 1 464 ? 36.312 -14.492 -0.27 1 95.25 464 GLN B O 1
ATOM 11904 N N . ASP B 1 465 ? 38.031 -13.469 0.475 1 94.62 465 ASP B N 1
ATOM 11905 C CA . ASP B 1 465 ? 38.906 -14.602 0.207 1 94.62 465 ASP B CA 1
ATOM 11906 C C . ASP B 1 465 ? 38.625 -15.742 1.188 1 94.62 465 ASP B C 1
ATOM 11908 O O . ASP B 1 465 ? 39.031 -16.891 0.937 1 94.62 465 ASP B O 1
ATOM 11912 N N . LYS B 1 466 ? 37.969 -15.477 2.223 1 92.5 466 LYS B N 1
ATOM 11913 C CA . LYS B 1 466 ? 37.594 -16.516 3.174 1 92.5 466 LYS B CA 1
ATOM 11914 C C . LYS B 1 466 ? 36.375 -17.281 2.701 1 92.5 466 LYS B C 1
ATOM 11916 O O . LYS B 1 466 ? 36.094 -18.375 3.184 1 92.5 466 LYS B O 1
ATOM 11921 N N . TRP B 1 467 ? 35.719 -16.75 1.755 1 94.88 467 TRP B N 1
ATOM 11922 C CA . TRP B 1 467 ? 34.438 -17.312 1.321 1 94.88 467 TRP B CA 1
ATOM 11923 C C . TRP B 1 467 ? 34.688 -18.531 0.419 1 94.88 467 TRP B C 1
ATOM 11925 O O . TRP B 1 467 ? 35.688 -18.594 -0.3 1 94.88 467 TRP B O 1
ATOM 11935 N N . GLU B 1 468 ? 33.75 -19.5 0.586 1 94.62 468 GLU B N 1
ATOM 11936 C CA . GLU B 1 468 ? 33.625 -20.609 -0.355 1 94.62 468 GLU B CA 1
ATOM 11937 C C . GLU B 1 468 ? 32.406 -20.453 -1.256 1 94.62 468 GLU B C 1
ATOM 11939 O O . GLU B 1 468 ? 31.328 -20.938 -0.924 1 94.62 468 GLU B O 1
ATOM 11944 N N . LEU B 1 469 ? 32.688 -19.875 -2.467 1 95.81 469 LEU B N 1
ATOM 11945 C CA . LEU B 1 469 ? 31.578 -19.594 -3.383 1 95.81 469 LEU B CA 1
ATOM 11946 C C . LEU B 1 469 ? 31.172 -20.828 -4.164 1 95.81 469 LEU B C 1
ATOM 11948 O O . LEU B 1 469 ? 32.031 -21.641 -4.539 1 95.81 469 LEU B O 1
ATOM 11952 N N . THR B 1 470 ? 29.891 -20.953 -4.301 1 96.25 470 THR B N 1
ATOM 11953 C CA . THR B 1 470 ? 29.344 -22.109 -5.004 1 96.25 470 THR B CA 1
ATOM 11954 C C . THR B 1 470 ? 28.516 -21.672 -6.211 1 96.25 470 THR B C 1
ATOM 11956 O O . THR B 1 470 ? 28.391 -20.469 -6.477 1 96.25 470 THR B O 1
ATOM 11959 N N . ARG B 1 471 ? 27.969 -22.656 -6.992 1 95.44 471 ARG B N 1
ATOM 11960 C CA . ARG B 1 471 ? 27.297 -22.328 -8.234 1 95.44 471 ARG B CA 1
ATOM 11961 C C . ARG B 1 471 ? 25.812 -22.719 -8.18 1 95.44 471 ARG B C 1
ATOM 11963 O O . ARG B 1 471 ? 24.969 -22.094 -8.82 1 95.44 471 ARG B O 1
ATOM 11970 N N . ARG B 1 472 ? 25.453 -23.797 -7.59 1 97.44 472 ARG B N 1
ATOM 11971 C CA . ARG B 1 472 ? 24.109 -24.359 -7.676 1 97.44 472 ARG B CA 1
ATOM 11972 C C . ARG B 1 472 ? 23.312 -24.078 -6.41 1 97.44 472 ARG B C 1
ATOM 11974 O O . ARG B 1 472 ? 23.844 -24.141 -5.301 1 97.44 472 ARG B O 1
ATOM 11981 N N . LEU B 1 473 ? 22.031 -23.688 -6.668 1 97.81 473 LEU B N 1
ATOM 11982 C CA . LEU B 1 473 ? 21.141 -23.422 -5.543 1 97.81 473 LEU B CA 1
ATOM 11983 C C . LEU B 1 473 ? 19.781 -24.094 -5.746 1 97.81 473 LEU B C 1
ATOM 11985 O O . LEU B 1 473 ? 19.484 -24.562 -6.844 1 97.81 473 LEU B O 1
ATOM 11989 N N . PHE B 1 474 ? 19.031 -24.281 -4.707 1 97.62 474 PHE B N 1
ATOM 11990 C CA . PHE B 1 474 ? 17.656 -24.734 -4.734 1 97.62 474 PHE B CA 1
ATOM 11991 C C . PHE B 1 474 ? 16.766 -23.844 -3.867 1 97.62 474 PHE B C 1
ATOM 11993 O O . PHE B 1 474 ? 17.266 -23.141 -2.994 1 97.62 474 PHE B O 1
ATOM 12000 N N . MET B 1 475 ? 15.508 -23.859 -4.137 1 97.06 475 MET B N 1
ATOM 12001 C CA . MET B 1 475 ? 14.602 -22.984 -3.4 1 97.06 475 MET B CA 1
ATOM 12002 C C . MET B 1 475 ? 13.984 -23.719 -2.213 1 97.06 475 MET B C 1
ATOM 12004 O O . MET B 1 475 ? 14.016 -23.219 -1.088 1 97.06 475 MET B O 1
ATOM 12008 N N . VAL B 1 476 ? 13.422 -24.859 -2.438 1 97.12 476 VAL B N 1
ATOM 12009 C CA . VAL B 1 476 ? 12.797 -25.672 -1.395 1 97.12 476 VAL B CA 1
ATOM 12010 C C . VAL B 1 476 ? 13.211 -27.125 -1.566 1 97.12 476 VAL B C 1
ATOM 12012 O O . VAL B 1 476 ? 13.086 -27.688 -2.658 1 97.12 476 VAL B O 1
ATOM 12015 N N . ASP B 1 477 ? 13.789 -27.719 -0.544 1 97.25 477 ASP B N 1
ATOM 12016 C CA . ASP B 1 477 ? 14.094 -29.141 -0.507 1 97.25 477 ASP B CA 1
ATOM 12017 C C . ASP B 1 477 ? 13.078 -29.891 0.353 1 97.25 477 ASP B C 1
ATOM 12019 O O . ASP B 1 477 ? 13.227 -29.969 1.574 1 97.25 477 ASP B O 1
ATOM 12023 N N . ASN B 1 478 ? 12.078 -30.406 -0.318 1 95.38 478 ASN B N 1
ATOM 12024 C CA . ASN B 1 478 ? 11.07 -31.203 0.356 1 95.38 478 ASN B CA 1
ATOM 12025 C C . ASN B 1 478 ? 11.141 -32.656 -0.075 1 95.38 478 ASN B C 1
ATOM 12027 O O . ASN B 1 478 ? 10.148 -33.406 0.008 1 95.38 478 ASN B O 1
ATOM 12031 N N . PHE B 1 479 ? 12.234 -33.062 -0.589 1 92.94 479 PHE B N 1
ATOM 12032 C CA . PHE B 1 479 ? 12.375 -34.375 -1.163 1 92.94 479 PHE B CA 1
ATOM 12033 C C . PHE B 1 479 ? 13.445 -35.188 -0.427 1 92.94 479 PHE B C 1
ATOM 12035 O O . PHE B 1 479 ? 13.234 -36.344 -0.09 1 92.94 479 PHE B O 1
ATOM 12042 N N . SER B 1 480 ? 14.602 -34.625 -0.072 1 93.06 480 SER B N 1
ATOM 12043 C CA . SER B 1 480 ? 15.75 -35.312 0.508 1 93.06 480 SER B CA 1
ATOM 12044 C C . SER B 1 480 ? 15.484 -35.719 1.961 1 93.06 480 SER B C 1
ATOM 12046 O O . SER B 1 480 ? 16.125 -36.625 2.49 1 93.06 480 SER B O 1
ATOM 12048 N N . GLY B 1 481 ? 14.578 -35.094 2.572 1 93.12 481 GLY B N 1
ATOM 12049 C CA . GLY B 1 481 ? 14.312 -35.375 3.977 1 93.12 481 GLY B CA 1
ATOM 12050 C C . GLY B 1 481 ? 13.398 -36.562 4.195 1 93.12 481 GLY B C 1
ATOM 12051 O O . GLY B 1 481 ? 13.016 -36.844 5.328 1 93.12 481 GLY B O 1
ATOM 12052 N N . LYS B 1 482 ? 13.078 -37.312 3.156 1 92.62 482 LYS B N 1
ATOM 12053 C CA . LYS B 1 482 ? 12.242 -38.5 3.281 1 92.62 482 LYS B CA 1
ATOM 12054 C C . LYS B 1 482 ? 13.062 -39.719 3.703 1 92.62 482 LYS B C 1
ATOM 12056 O O . LYS B 1 482 ? 14.094 -40 3.096 1 92.62 482 LYS B O 1
ATOM 12061 N N . THR B 1 483 ? 12.656 -40.375 4.723 1 90.19 483 THR B N 1
ATOM 12062 C CA . THR B 1 483 ? 13.391 -41.531 5.25 1 90.19 483 THR B CA 1
ATOM 12063 C C . THR B 1 483 ? 12.82 -42.812 4.695 1 90.19 483 THR B C 1
ATOM 12065 O O . THR B 1 483 ? 13.477 -43.875 4.758 1 90.19 483 THR B O 1
ATOM 12068 N N . SER B 1 484 ? 11.539 -42.719 4.195 1 88.06 484 SER B N 1
ATOM 12069 C CA . SER B 1 484 ? 10.93 -43.938 3.615 1 88.06 484 SER B CA 1
ATOM 12070 C C . SER B 1 484 ? 10.234 -43.594 2.295 1 88.06 484 SER B C 1
ATOM 12072 O O . SER B 1 484 ? 9.906 -42.438 2.021 1 88.06 484 SER B O 1
ATOM 12074 N N . THR B 1 485 ? 10.156 -44.594 1.399 1 80.5 485 THR B N 1
ATOM 12075 C CA . THR B 1 485 ? 9.508 -44.406 0.109 1 80.5 485 THR B CA 1
ATOM 12076 C C . THR B 1 485 ? 7.996 -44.281 0.279 1 80.5 485 THR B C 1
ATOM 12078 O O . THR B 1 485 ? 7.316 -43.719 -0.578 1 80.5 485 THR B O 1
ATOM 12081 N N . ILE B 1 486 ? 7.496 -44.75 1.338 1 74.5 486 ILE B N 1
ATOM 12082 C CA . ILE B 1 486 ? 6.059 -44.812 1.561 1 74.5 486 ILE B CA 1
ATOM 12083 C C . ILE B 1 486 ? 5.566 -43.531 2.189 1 74.5 486 ILE B C 1
ATOM 12085 O O . ILE B 1 486 ? 4.449 -43.062 1.924 1 74.5 486 ILE B O 1
ATOM 12089 N N . SER B 1 487 ? 6.586 -42.969 2.881 1 77.81 487 SER B N 1
ATOM 12090 C CA . SER B 1 487 ? 6.152 -41.75 3.592 1 77.81 487 SER B CA 1
ATOM 12091 C C . SER B 1 487 ? 5.957 -40.594 2.635 1 77.81 487 SER B C 1
ATOM 12093 O O . SER B 1 487 ? 6.84 -40.281 1.834 1 77.81 487 SER B O 1
ATOM 12095 N N . LYS B 1 488 ? 4.711 -40.031 2.656 1 78.5 488 LYS B N 1
ATOM 12096 C CA . LYS B 1 488 ? 4.383 -38.906 1.774 1 78.5 488 LYS B CA 1
ATOM 12097 C C . LYS B 1 488 ? 4.973 -37.594 2.297 1 78.5 488 LYS B C 1
ATOM 12099 O O . LYS B 1 488 ? 5.367 -36.719 1.514 1 78.5 488 LYS B O 1
ATOM 12104 N N . VAL B 1 489 ? 5.227 -37.531 3.713 1 90.12 489 VAL B N 1
ATOM 12105 C CA . VAL B 1 489 ? 5.691 -36.281 4.266 1 90.12 489 VAL B CA 1
ATOM 12106 C C . VAL B 1 489 ? 7.145 -36.406 4.715 1 90.12 489 VAL B C 1
ATOM 12108 O O . VAL B 1 489 ? 7.484 -37.312 5.477 1 90.12 489 VAL B O 1
ATOM 12111 N N . PRO B 1 490 ? 8.039 -35.469 4.238 1 94.38 490 PRO B N 1
ATOM 12112 C CA . PRO B 1 490 ? 9.445 -35.531 4.652 1 94.38 490 PRO B CA 1
ATOM 12113 C C . PRO B 1 490 ? 9.648 -35.094 6.102 1 94.38 490 PRO B C 1
ATOM 12115 O O . PRO B 1 490 ? 8.922 -34.219 6.594 1 94.38 490 PRO B O 1
ATOM 12118 N N . GLN B 1 491 ? 10.602 -35.625 6.738 1 93.88 491 GLN B N 1
ATOM 12119 C CA . GLN B 1 491 ? 10.898 -35.312 8.133 1 93.88 491 GLN B CA 1
ATOM 12120 C C . GLN B 1 491 ? 11.609 -33.969 8.242 1 93.88 491 GLN B C 1
ATOM 12122 O O . GLN B 1 491 ? 11.484 -33.281 9.25 1 93.88 491 GLN B O 1
ATOM 12127 N N . LEU B 1 492 ? 12.375 -33.656 7.238 1 94.94 492 LEU B N 1
ATOM 12128 C CA . LEU B 1 492 ? 13.117 -32.406 7.203 1 94.94 492 LEU B CA 1
ATOM 12129 C C . LEU B 1 492 ? 12.883 -31.672 5.887 1 94.94 492 LEU B C 1
ATOM 12131 O O . LEU B 1 492 ? 12.977 -32.25 4.812 1 94.94 492 LEU B O 1
ATOM 12135 N N . VAL B 1 493 ? 12.461 -30.438 6.008 1 96.56 493 VAL B N 1
ATOM 12136 C CA . VAL B 1 493 ? 12.312 -29.578 4.84 1 96.56 493 VAL B CA 1
ATOM 12137 C C . VAL B 1 493 ? 13.227 -28.359 4.977 1 96.56 493 VAL B C 1
ATOM 12139 O O . VAL B 1 493 ? 13.281 -27.734 6.039 1 96.56 493 VAL B O 1
ATOM 12142 N N . ARG B 1 494 ? 14.086 -28.062 4.098 1 97.25 494 ARG B N 1
ATOM 12143 C CA . ARG B 1 494 ? 14.961 -26.891 4.062 1 97.25 494 ARG B CA 1
ATOM 12144 C C . ARG B 1 494 ? 14.531 -25.922 2.963 1 97.25 494 ARG B C 1
ATOM 12146 O O . ARG B 1 494 ? 14.148 -26.359 1.872 1 97.25 494 ARG B O 1
ATOM 12153 N N . TYR B 1 495 ? 14.445 -24.703 3.188 1 97.06 495 TYR B N 1
ATOM 12154 C CA . TYR B 1 495 ? 14.008 -23.703 2.217 1 97.06 495 TYR B CA 1
ATOM 12155 C C . TYR B 1 495 ? 14.867 -22.453 2.295 1 97.06 495 TYR B C 1
ATOM 12157 O O . TYR B 1 495 ? 15.516 -22.188 3.312 1 97.06 495 TYR B O 1
ATOM 12165 N N . ALA B 1 496 ? 14.953 -21.734 1.167 1 97.69 496 ALA B N 1
ATOM 12166 C CA . ALA B 1 496 ? 15.672 -20.469 1.126 1 97.69 496 ALA B CA 1
ATOM 12167 C C . ALA B 1 496 ? 14.875 -19.375 1.828 1 97.69 496 ALA B C 1
ATOM 12169 O O . ALA B 1 496 ? 13.922 -18.828 1.268 1 97.69 496 ALA B O 1
ATOM 12170 N N . SER B 1 497 ? 15.266 -19 3.029 1 97 497 SER B N 1
ATOM 12171 C CA . SER B 1 497 ? 14.547 -18.031 3.832 1 97 497 SER B CA 1
ATOM 12172 C C . SER B 1 497 ? 14.852 -16.609 3.379 1 97 497 SER B C 1
ATOM 12174 O O . SER B 1 497 ? 13.992 -15.727 3.441 1 97 497 SER B O 1
ATOM 12176 N N . ASN B 1 498 ? 16.125 -16.406 3.049 1 97.25 498 ASN B N 1
ATOM 12177 C CA . ASN B 1 498 ? 16.547 -15.078 2.584 1 97.25 498 ASN B CA 1
ATOM 12178 C C . ASN B 1 498 ? 17.453 -15.172 1.36 1 97.25 498 ASN B C 1
ATOM 12180 O O . ASN B 1 498 ? 18.438 -15.906 1.372 1 97.25 498 ASN B O 1
ATOM 12184 N N . ILE B 1 499 ? 17.062 -14.492 0.274 1 97.62 499 ILE B N 1
ATOM 12185 C CA . ILE B 1 499 ? 17.875 -14.406 -0.93 1 97.62 499 ILE B CA 1
ATOM 12186 C C . ILE B 1 499 ? 18.156 -12.945 -1.271 1 97.62 499 ILE B C 1
ATOM 12188 O O . ILE B 1 499 ? 17.219 -12.133 -1.334 1 97.62 499 ILE B O 1
ATOM 12192 N N . GLU B 1 500 ? 19.359 -12.594 -1.395 1 97.69 500 GLU B N 1
ATOM 12193 C CA . GLU B 1 500 ? 19.75 -11.234 -1.742 1 97.69 500 GLU B CA 1
ATOM 12194 C C . GLU B 1 500 ? 20.672 -11.219 -2.955 1 97.69 500 GLU B C 1
ATOM 12196 O O . GLU B 1 500 ? 21.719 -11.875 -2.951 1 97.69 500 GLU B O 1
ATOM 12201 N N . ILE B 1 501 ? 20.297 -10.547 -3.998 1 97.44 501 ILE B N 1
ATOM 12202 C CA . ILE B 1 501 ? 21.156 -10.312 -5.148 1 97.44 501 ILE B CA 1
ATOM 12203 C C . ILE B 1 501 ? 21.828 -8.945 -5.02 1 97.44 501 ILE B C 1
ATOM 12205 O O . ILE B 1 501 ? 21.156 -7.914 -5.035 1 97.44 501 ILE B O 1
ATOM 12209 N N . LYS B 1 502 ? 23.062 -8.953 -4.898 1 96.56 502 LYS B N 1
ATOM 12210 C CA . LYS B 1 502 ? 23.828 -7.719 -4.727 1 96.56 502 LYS B CA 1
ATOM 12211 C C . LYS B 1 502 ? 24.562 -7.34 -6.004 1 96.56 502 LYS B C 1
ATOM 12213 O O . LYS B 1 502 ? 25.359 -8.125 -6.516 1 96.56 502 LYS B O 1
ATOM 12218 N N . VAL B 1 503 ? 24.281 -6.195 -6.531 1 95.44 503 VAL B N 1
ATOM 12219 C CA . VAL B 1 503 ? 24.922 -5.688 -7.742 1 95.44 503 VAL B CA 1
ATOM 12220 C C . VAL B 1 503 ? 25.875 -4.555 -7.387 1 95.44 503 VAL B C 1
ATOM 12222 O O . VAL B 1 503 ? 25.5 -3.627 -6.664 1 95.44 503 VAL B O 1
ATOM 12225 N N . THR B 1 504 ? 27.078 -4.668 -7.84 1 93.75 504 THR B N 1
ATOM 12226 C CA . THR B 1 504 ? 28.094 -3.664 -7.555 1 93.75 504 THR B CA 1
ATOM 12227 C C . THR B 1 504 ? 28.625 -3.039 -8.852 1 93.75 504 THR B C 1
ATOM 12229 O O . THR B 1 504 ? 28.812 -3.736 -9.844 1 93.75 504 THR B O 1
ATOM 12232 N N . SER B 1 505 ? 28.828 -1.75 -8.844 1 91.06 505 SER B N 1
ATOM 12233 C CA . SER B 1 505 ? 29.328 -1.035 -10.016 1 91.06 505 SER B CA 1
ATOM 12234 C C . SER B 1 505 ? 30.844 -1.179 -10.133 1 91.06 505 SER B C 1
ATOM 12236 O O . SER B 1 505 ? 31.547 -1.289 -9.125 1 91.06 505 SER B O 1
ATOM 12238 N N . GLN B 1 506 ? 31.328 -1.146 -11.359 1 88.94 506 GLN B N 1
ATOM 12239 C CA . GLN B 1 506 ? 32.75 -1.22 -11.625 1 88.94 506 GLN B CA 1
ATOM 12240 C C . GLN B 1 506 ? 33.406 0.161 -11.547 1 88.94 506 GLN B C 1
ATOM 12242 O O . GLN B 1 506 ? 32.781 1.163 -11.914 1 88.94 506 GLN B O 1
ATOM 12247 N N . ASP B 1 507 ? 34.594 0.234 -10.977 1 77.5 507 ASP B N 1
ATOM 12248 C CA . ASP B 1 507 ? 35.344 1.487 -10.914 1 77.5 507 ASP B CA 1
ATOM 12249 C C . ASP B 1 507 ? 36.156 1.72 -12.188 1 77.5 507 ASP B C 1
ATOM 12251 O O . ASP B 1 507 ? 37.125 2.453 -12.18 1 77.5 507 ASP B O 1
ATOM 12255 N N . SER B 1 508 ? 35.625 1.216 -13.32 1 71.69 508 SER B N 1
ATOM 12256 C CA . SER B 1 508 ? 36.406 1.3 -14.555 1 71.69 508 SER B CA 1
ATOM 12257 C C . SER B 1 508 ? 36.219 2.646 -15.242 1 71.69 508 SER B C 1
ATOM 12259 O O . SER B 1 508 ? 35.406 3.461 -14.805 1 71.69 508 SER B O 1
ATOM 12261 N N . VAL B 1 509 ? 37.031 2.812 -16.172 1 65.44 509 VAL B N 1
ATOM 12262 C CA . VAL B 1 509 ? 37.031 4.012 -17 1 65.44 509 VAL B CA 1
ATOM 12263 C C . VAL B 1 509 ? 35.75 4.109 -17.781 1 65.44 509 VAL B C 1
ATOM 12265 O O . VAL B 1 509 ? 35.188 5.207 -17.984 1 65.44 509 VAL B O 1
ATOM 12268 N N . THR B 1 510 ? 35.125 2.881 -18.141 1 73.12 510 THR B N 1
ATOM 12269 C CA . THR B 1 510 ? 33.875 2.92 -18.875 1 73.12 510 THR B CA 1
ATOM 12270 C C . THR B 1 510 ? 32.688 2.973 -17.922 1 73.12 510 THR B C 1
ATOM 12272 O O . THR B 1 510 ? 32.594 2.154 -17 1 73.12 510 THR B O 1
ATOM 12275 N N . ASP B 1 511 ? 31.891 3.918 -18.234 1 78.81 511 ASP B N 1
ATOM 12276 C CA . ASP B 1 511 ? 30.75 4.16 -17.359 1 78.81 511 ASP B CA 1
ATOM 12277 C C . ASP B 1 511 ? 29.609 3.184 -17.656 1 78.81 511 ASP B C 1
ATOM 12279 O O . ASP B 1 511 ? 29.422 2.777 -18.812 1 78.81 511 ASP B O 1
ATOM 12283 N N . GLY B 1 512 ? 29 2.631 -16.609 1 86.75 512 GLY B N 1
ATOM 12284 C CA . GLY B 1 512 ? 27.781 1.841 -16.734 1 86.75 512 GLY B CA 1
ATOM 12285 C C . GLY B 1 512 ? 28.031 0.346 -16.672 1 86.75 512 GLY B C 1
ATOM 12286 O O . GLY B 1 512 ? 27.125 -0.453 -16.891 1 86.75 512 GLY B O 1
ATOM 12287 N N . GLN B 1 513 ? 29.234 -0.041 -16.375 1 91 513 GLN B N 1
ATOM 12288 C CA . GLN B 1 513 ? 29.547 -1.464 -16.266 1 91 513 GLN B CA 1
ATOM 12289 C C . GLN B 1 513 ? 29.453 -1.943 -14.82 1 91 513 GLN B C 1
ATOM 12291 O O . GLN B 1 513 ? 29.672 -1.172 -13.891 1 91 513 GLN B O 1
ATOM 12296 N N . ILE B 1 514 ? 29.031 -3.188 -14.656 1 92.75 514 ILE B N 1
ATOM 12297 C CA . ILE B 1 514 ? 28.875 -3.754 -13.328 1 92.75 514 ILE B CA 1
ATOM 12298 C C . ILE B 1 514 ? 29.703 -5.035 -13.211 1 92.75 514 ILE B C 1
ATOM 12300 O O . ILE B 1 514 ? 30.109 -5.605 -14.219 1 92.75 514 ILE B O 1
ATOM 12304 N N . PHE B 1 515 ? 30.078 -5.383 -12 1 92.88 515 PHE B N 1
ATOM 12305 C CA . PHE B 1 515 ? 30.625 -6.703 -11.727 1 92.88 515 PHE B CA 1
ATOM 12306 C C . PHE B 1 515 ? 29.531 -7.762 -11.742 1 92.88 515 PHE B C 1
ATOM 12308 O O . PHE B 1 515 ? 28.344 -7.438 -11.656 1 92.88 515 PHE B O 1
ATOM 12315 N N . PRO B 1 516 ? 29.906 -9.008 -11.992 1 93.12 516 PRO B N 1
ATOM 12316 C CA . PRO B 1 516 ? 28.859 -10.031 -11.844 1 93.12 516 PRO B CA 1
ATOM 12317 C C . PRO B 1 516 ? 28.203 -10.008 -10.469 1 93.12 516 PRO B C 1
ATOM 12319 O O . PRO B 1 516 ? 28.891 -9.938 -9.453 1 93.12 516 PRO B O 1
ATOM 12322 N N . PRO B 1 517 ? 26.891 -9.961 -10.492 1 96 517 PRO B N 1
ATOM 12323 C CA . PRO B 1 517 ? 26.188 -9.93 -9.211 1 96 517 PRO B CA 1
ATOM 12324 C C . PRO B 1 517 ? 26.469 -11.156 -8.352 1 96 517 PRO B C 1
ATOM 12326 O O . PRO B 1 517 ? 26.922 -12.18 -8.859 1 96 517 PRO B O 1
ATOM 12329 N N . ILE B 1 518 ? 26.344 -11 -7.082 1 97.31 518 ILE B N 1
ATOM 12330 C CA . ILE B 1 518 ? 26.5 -12.094 -6.137 1 97.31 518 ILE B CA 1
ATOM 12331 C C . ILE B 1 518 ? 25.141 -12.414 -5.496 1 97.31 518 ILE B C 1
ATOM 12333 O O . ILE B 1 518 ? 24.359 -11.508 -5.203 1 97.31 518 ILE B O 1
ATOM 12337 N N . ILE B 1 519 ? 24.812 -13.641 -5.398 1 98 519 ILE B N 1
ATOM 12338 C CA . ILE B 1 519 ? 23.578 -14.078 -4.762 1 98 519 ILE B CA 1
ATOM 12339 C C . ILE B 1 519 ? 23.875 -14.633 -3.371 1 98 519 ILE B C 1
ATOM 12341 O O . ILE B 1 519 ? 24.562 -15.648 -3.238 1 98 519 ILE B O 1
ATOM 12345 N N . LYS B 1 520 ? 23.469 -13.984 -2.377 1 98.06 520 LYS B N 1
ATOM 12346 C CA . LYS B 1 520 ? 23.562 -14.477 -1.007 1 98.06 520 LYS B CA 1
ATOM 12347 C C . LYS B 1 520 ? 22.297 -15.25 -0.623 1 98.06 520 LYS B C 1
ATOM 12349 O O . LYS B 1 520 ? 21.188 -14.75 -0.762 1 98.06 520 LYS B O 1
ATOM 12354 N N . ILE B 1 521 ? 22.453 -16.438 -0.164 1 97.81 521 ILE B N 1
ATOM 12355 C CA . ILE B 1 521 ? 21.297 -17.266 0.189 1 97.81 521 ILE B CA 1
ATOM 12356 C C . ILE B 1 521 ? 21.438 -17.75 1.628 1 97.81 521 ILE B C 1
ATOM 12358 O O . ILE B 1 521 ? 22.5 -18.234 2.023 1 97.81 521 ILE B O 1
ATOM 12362 N N . ASP B 1 522 ? 20.391 -17.594 2.41 1 97.75 522 ASP B N 1
ATOM 12363 C CA . ASP B 1 522 ? 20.25 -18.141 3.754 1 97.75 522 ASP B CA 1
ATOM 12364 C C . ASP B 1 522 ? 19.188 -19.234 3.793 1 97.75 522 ASP B C 1
ATOM 12366 O O . ASP B 1 522 ? 18.031 -19 3.457 1 97.75 522 ASP B O 1
ATOM 12370 N N . TYR B 1 523 ? 19.609 -20.453 4.152 1 97.31 523 TYR B N 1
ATOM 12371 C CA . TYR B 1 523 ? 18.656 -21.562 4.266 1 97.31 523 TYR B CA 1
ATOM 12372 C C . TYR B 1 523 ? 18.203 -21.734 5.707 1 97.31 523 TYR B C 1
ATOM 12374 O O . TYR B 1 523 ? 18.969 -21.5 6.645 1 97.31 523 TYR B O 1
ATOM 12382 N N . SER B 1 524 ? 16.922 -22.078 5.852 1 96.69 524 SER B N 1
ATOM 12383 C CA . SER B 1 524 ? 16.328 -22.406 7.141 1 96.69 524 SER B CA 1
ATOM 12384 C C . SER B 1 524 ? 15.617 -23.766 7.086 1 96.69 524 SER B C 1
ATOM 12386 O O . SER B 1 524 ? 15.508 -24.359 6.016 1 96.69 524 SER B O 1
ATOM 12388 N N . ASN B 1 525 ? 15.234 -24.266 8.289 1 95.81 525 ASN B N 1
ATOM 12389 C CA . ASN B 1 525 ? 14.719 -25.641 8.359 1 95.81 525 ASN B CA 1
ATOM 12390 C C . ASN B 1 525 ? 13.359 -25.688 9.039 1 95.81 525 ASN B C 1
ATOM 12392 O O . ASN B 1 525 ? 13.031 -24.828 9.852 1 95.81 525 ASN B O 1
ATOM 12396 N N . PHE B 1 526 ? 12.547 -26.703 8.562 1 95.19 526 PHE B N 1
ATOM 12397 C CA . PHE B 1 526 ? 11.328 -27.109 9.242 1 95.19 526 PHE B CA 1
ATOM 12398 C C . PHE B 1 526 ? 11.32 -28.625 9.492 1 95.19 526 PHE B C 1
ATOM 12400 O O . PHE B 1 526 ? 11.867 -29.391 8.703 1 95.19 526 PHE B O 1
ATOM 12407 N N . TYR B 1 527 ? 10.789 -28.984 10.594 1 94.44 527 TYR B N 1
ATOM 12408 C CA . TYR B 1 527 ? 10.648 -30.391 10.953 1 94.44 527 TYR B CA 1
ATOM 12409 C C . TYR B 1 527 ? 9.188 -30.812 10.93 1 94.44 527 TYR B C 1
ATOM 12411 O O . TYR B 1 527 ? 8.305 -30.062 11.344 1 94.44 527 TYR B O 1
ATOM 12419 N N . ALA B 1 528 ? 8.914 -31.953 10.383 1 92.5 528 ALA B N 1
ATOM 12420 C CA . ALA B 1 528 ? 7.551 -32.469 10.281 1 92.5 528 ALA B CA 1
ATOM 12421 C C . ALA B 1 528 ? 6.91 -32.594 11.656 1 92.5 528 ALA B C 1
ATOM 12423 O O . ALA B 1 528 ? 5.734 -32.281 11.836 1 92.5 528 ALA B O 1
ATOM 12424 N N . THR B 1 529 ? 7.617 -33.062 12.617 1 89.5 529 THR B N 1
ATOM 12425 C CA . THR B 1 529 ? 7.098 -33.312 13.953 1 89.5 529 THR B CA 1
ATOM 12426 C C . THR B 1 529 ? 6.676 -32 14.633 1 89.5 529 THR B C 1
ATOM 12428 O O . THR B 1 529 ? 5.648 -31.953 15.305 1 89.5 529 THR B O 1
ATOM 12431 N N . ASN B 1 530 ? 7.363 -30.953 14.344 1 89.44 530 ASN B N 1
ATOM 12432 C CA . ASN B 1 530 ? 7.121 -29.719 15.078 1 89.44 530 ASN B CA 1
ATOM 12433 C C . ASN B 1 530 ? 6.332 -28.703 14.25 1 89.44 530 ASN B C 1
ATOM 12435 O O . ASN B 1 530 ? 5.68 -27.812 14.797 1 89.44 530 ASN B O 1
ATOM 12439 N N . ASP B 1 531 ? 6.445 -28.859 12.953 1 91.5 531 ASP B N 1
ATOM 12440 C CA . ASP B 1 531 ? 5.988 -27.719 12.164 1 91.5 531 ASP B CA 1
ATOM 12441 C C . ASP B 1 531 ? 4.848 -28.125 11.234 1 91.5 531 ASP B C 1
ATOM 12443 O O . ASP B 1 531 ? 4.004 -27.297 10.883 1 91.5 531 ASP B O 1
ATOM 12447 N N . TYR B 1 532 ? 4.672 -29.328 10.883 1 92.12 532 TYR B N 1
ATOM 12448 C CA . TYR B 1 532 ? 3.691 -29.734 9.883 1 92.12 532 TYR B CA 1
ATOM 12449 C C . TYR B 1 532 ? 2.314 -29.922 10.516 1 92.12 532 TYR B C 1
ATOM 12451 O O . TYR B 1 532 ? 2.186 -30.531 11.57 1 92.12 532 TYR B O 1
ATOM 12459 N N . GLY B 1 533 ? 1.277 -29.406 9.922 1 87.75 533 GLY B N 1
ATOM 12460 C CA . GLY B 1 533 ? -0.102 -29.562 10.352 1 87.75 533 GLY B CA 1
ATOM 12461 C C . GLY B 1 533 ? -0.476 -28.625 11.5 1 87.75 533 GLY B C 1
ATOM 12462 O O . GLY B 1 533 ? -1.506 -28.828 12.148 1 87.75 533 GLY B O 1
ATOM 12463 N N . LYS B 1 534 ? 0.311 -27.688 11.859 1 89.69 534 LYS B N 1
ATOM 12464 C CA . LYS B 1 534 ? 0.049 -26.812 12.992 1 89.69 534 LYS B CA 1
ATOM 12465 C C . LYS B 1 534 ? -0.37 -25.422 12.531 1 89.69 534 LYS B C 1
ATOM 12467 O O . LYS B 1 534 ? -0.565 -24.516 13.352 1 89.69 534 LYS B O 1
ATOM 12472 N N . GLY B 1 535 ? -0.49 -25.219 11.305 1 83.88 535 GLY B N 1
ATOM 12473 C CA . GLY B 1 535 ? -0.919 -23.938 10.766 1 83.88 535 GLY B CA 1
ATOM 12474 C C . GLY B 1 535 ? 0.087 -22.828 11 1 83.88 535 GLY B C 1
ATOM 12475 O O . GLY B 1 535 ? -0.289 -21.672 11.141 1 83.88 535 GLY B O 1
ATOM 12476 N N . LYS B 1 536 ? 1.311 -23.094 11.117 1 90.25 536 LYS B N 1
ATOM 12477 C CA . LYS B 1 536 ? 2.381 -22.125 11.344 1 90.25 536 LYS B CA 1
ATOM 12478 C C . LYS B 1 536 ? 2.703 -21.359 10.07 1 90.25 536 LYS B C 1
ATOM 12480 O O . LYS B 1 536 ? 2.619 -21.906 8.969 1 90.25 536 LYS B O 1
ATOM 12485 N N . GLN B 1 537 ? 2.975 -20 10.266 1 89.44 537 GLN B N 1
ATOM 12486 C CA . GLN B 1 537 ? 3.375 -19.172 9.141 1 89.44 537 GLN B CA 1
ATOM 12487 C C . GLN B 1 537 ? 4.816 -18.688 9.297 1 89.44 537 GLN B C 1
ATOM 12489 O O . GLN B 1 537 ? 5.312 -18.547 10.414 1 89.44 537 GLN B O 1
ATOM 12494 N N . VAL B 1 538 ? 5.531 -18.562 8.203 1 93.25 538 VAL B N 1
ATOM 12495 C CA . VAL B 1 538 ? 6.926 -18.141 8.227 1 93.25 538 VAL B CA 1
ATOM 12496 C C . VAL B 1 538 ? 7.125 -16.969 7.27 1 93.25 538 VAL B C 1
ATOM 12498 O O . VAL B 1 538 ? 6.43 -16.859 6.258 1 93.25 538 VAL B O 1
ATOM 12501 N N . GLN B 1 539 ? 8.055 -16.141 7.645 1 92.69 539 GLN B N 1
ATOM 12502 C CA . GLN B 1 539 ? 8.359 -14.984 6.809 1 92.69 539 GLN B CA 1
ATOM 12503 C C . GLN B 1 539 ? 9.555 -15.266 5.902 1 92.69 539 GLN B C 1
ATOM 12505 O O . GLN B 1 539 ? 10.586 -15.758 6.363 1 92.69 539 GLN B O 1
ATOM 12510 N N . ILE B 1 540 ? 9.438 -15.023 4.625 1 94.62 540 ILE B N 1
ATOM 12511 C CA . ILE B 1 540 ? 10.484 -15.18 3.623 1 94.62 540 ILE B CA 1
ATOM 12512 C C . ILE B 1 540 ? 10.773 -13.836 2.959 1 94.62 540 ILE B C 1
ATOM 12514 O O . ILE B 1 540 ? 9.867 -13.031 2.752 1 94.62 540 ILE B O 1
ATOM 12518 N N . THR B 1 541 ? 12.078 -13.648 2.705 1 95.62 541 THR B N 1
ATOM 12519 C CA . THR B 1 541 ? 12.469 -12.352 2.148 1 95.62 541 THR B CA 1
ATOM 12520 C C . THR B 1 541 ? 13.297 -12.539 0.882 1 95.62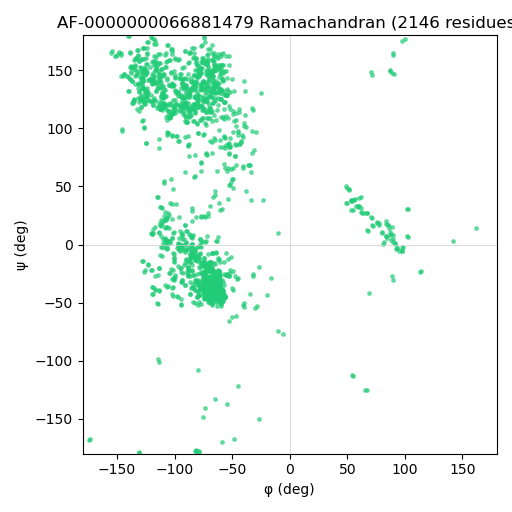 541 THR B C 1
ATOM 12522 O O . THR B 1 541 ? 14.125 -13.445 0.804 1 95.62 541 THR B O 1
ATOM 12525 N N . PHE B 1 542 ? 13.023 -11.797 -0.168 1 96.06 542 PHE B N 1
ATOM 12526 C CA . PHE B 1 542 ? 13.781 -11.68 -1.407 1 96.06 542 PHE B CA 1
ATOM 12527 C C . PHE B 1 542 ? 14.133 -10.219 -1.688 1 96.06 542 PHE B C 1
ATOM 12529 O O . PHE B 1 542 ? 13.266 -9.352 -1.662 1 96.06 542 PHE B O 1
ATOM 12536 N N . SER B 1 543 ? 15.445 -9.938 -1.939 1 96.69 543 SER B N 1
ATOM 12537 C CA . SER B 1 543 ? 15.828 -8.547 -2.146 1 96.69 543 SER B CA 1
ATOM 12538 C C . SER B 1 543 ? 16.922 -8.43 -3.195 1 96.69 543 SER B C 1
ATOM 12540 O O . SER B 1 543 ? 17.688 -9.375 -3.418 1 96.69 543 SER B O 1
ATOM 12542 N N . VAL B 1 544 ? 16.922 -7.367 -3.967 1 96.5 544 VAL B N 1
ATOM 12543 C CA . VAL B 1 544 ? 17.969 -6.957 -4.891 1 96.5 544 VAL B CA 1
ATOM 12544 C C . VAL B 1 544 ? 18.516 -5.59 -4.477 1 96.5 544 VAL B C 1
ATOM 12546 O O . VAL B 1 544 ? 17.766 -4.621 -4.375 1 96.5 544 VAL B O 1
ATOM 12549 N N . THR B 1 545 ? 19.766 -5.5 -4.191 1 95.38 545 THR B N 1
ATOM 12550 C CA . THR B 1 545 ? 20.375 -4.266 -3.699 1 95.38 545 THR B CA 1
ATOM 12551 C C . THR B 1 545 ? 21.5 -3.811 -4.621 1 95.38 545 THR B C 1
ATOM 12553 O O . THR B 1 545 ? 22.172 -4.633 -5.246 1 95.38 545 THR B O 1
ATOM 12556 N N . TYR B 1 546 ? 21.609 -2.559 -4.793 1 93.31 546 TYR B N 1
ATOM 12557 C CA . TYR B 1 546 ? 22.672 -1.927 -5.562 1 93.31 546 TYR B CA 1
ATOM 12558 C C . TYR B 1 546 ? 23.641 -1.183 -4.648 1 93.31 546 TYR B C 1
ATOM 12560 O O . TYR B 1 546 ? 23.219 -0.371 -3.822 1 93.31 546 TYR B O 1
ATOM 12568 N N . SER B 1 547 ? 24.875 -1.544 -4.668 1 92 547 SER B N 1
ATOM 12569 C CA . SER B 1 547 ? 25.891 -0.921 -3.812 1 92 547 SER B CA 1
ATOM 12570 C C . SER B 1 547 ? 27.047 -0.37 -4.633 1 92 547 SER B C 1
ATOM 12572 O O . SER B 1 547 ? 27.312 -0.848 -5.738 1 92 547 SER B O 1
ATOM 12574 N N . SER B 1 548 ? 27.594 0.67 -4.113 1 90.88 548 SER B N 1
ATOM 12575 C CA . SER B 1 548 ? 28.828 1.193 -4.691 1 90.88 548 SER B CA 1
ATOM 12576 C C . SER B 1 548 ? 30.047 0.41 -4.203 1 90.88 548 SER B C 1
ATOM 12578 O O . SER B 1 548 ? 29.984 -0.262 -3.172 1 90.88 548 SER B O 1
ATOM 12580 N N . SER B 1 549 ? 31.109 0.532 -4.969 1 90.44 549 SER B N 1
ATOM 12581 C CA . SER B 1 549 ? 32.344 -0.118 -4.559 1 90.44 549 SER B CA 1
ATOM 12582 C C . SER B 1 549 ? 32.875 0.465 -3.252 1 90.44 549 SER B C 1
ATOM 12584 O O . SER B 1 549 ? 32.562 1.614 -2.918 1 90.44 549 SER B O 1
ATOM 12586 N N . ILE B 1 550 ? 33.531 -0.31 -2.502 1 90 550 ILE B N 1
ATOM 12587 C CA . ILE B 1 550 ? 34.062 0.122 -1.21 1 90 550 ILE B CA 1
ATOM 12588 C C . ILE B 1 550 ? 35.062 1.258 -1.411 1 90 550 ILE B C 1
ATOM 12590 O O . ILE B 1 550 ? 35.188 2.146 -0.563 1 90 550 ILE B O 1
ATOM 12594 N N . ALA B 1 551 ? 35.719 1.21 -2.541 1 88.62 551 ALA B N 1
ATOM 12595 C CA . ALA B 1 551 ? 36.656 2.289 -2.854 1 88.62 551 ALA B CA 1
ATOM 12596 C C . ALA B 1 551 ? 35.906 3.613 -3.039 1 88.62 551 ALA B C 1
ATOM 12598 O O . ALA B 1 551 ? 36.344 4.645 -2.5 1 88.62 551 ALA B O 1
ATOM 12599 N N . LYS B 1 552 ? 34.875 3.596 -3.775 1 88.38 552 LYS B N 1
ATOM 12600 C CA . LYS B 1 552 ? 34.094 4.805 -3.994 1 88.38 552 LYS B CA 1
ATOM 12601 C C . LYS B 1 552 ? 33.438 5.277 -2.695 1 88.38 552 LYS B C 1
ATOM 12603 O O . LYS B 1 552 ? 33.344 6.484 -2.459 1 88.38 552 LYS B O 1
ATOM 12608 N N . GLN B 1 553 ? 33.062 4.418 -1.853 1 91 553 GLN B N 1
ATOM 12609 C CA . GLN B 1 553 ? 32.5 4.781 -0.567 1 91 553 GLN B CA 1
ATOM 12610 C C . GLN B 1 553 ? 33.5 5.453 0.338 1 91 553 GLN B C 1
ATOM 12612 O O . GLN B 1 553 ? 33.219 6.461 0.98 1 91 553 GLN B O 1
ATOM 12617 N N . ALA B 1 554 ? 34.625 4.879 0.403 1 90.81 554 ALA B N 1
ATOM 12618 C CA . ALA B 1 554 ? 35.688 5.461 1.222 1 90.81 554 ALA B CA 1
ATOM 12619 C C . ALA B 1 554 ? 36.094 6.848 0.711 1 90.81 554 ALA B C 1
ATOM 12621 O O . ALA B 1 554 ? 36.312 7.762 1.502 1 90.81 554 ALA B O 1
ATOM 12622 N N . ALA B 1 555 ? 36.125 7.02 -0.592 1 89.56 555 ALA B N 1
ATOM 12623 C CA . ALA B 1 555 ? 36.438 8.32 -1.188 1 89.56 555 ALA B CA 1
ATOM 12624 C C . ALA B 1 555 ? 35.344 9.336 -0.865 1 89.56 555 ALA B C 1
ATOM 12626 O O . ALA B 1 555 ? 35.625 10.508 -0.617 1 89.56 555 ALA B O 1
ATOM 12627 N N . PHE B 1 556 ? 34.188 9 -0.881 1 92.12 556 PHE B N 1
ATOM 12628 C CA . PHE B 1 556 ? 33.062 9.883 -0.542 1 92.12 556 PHE B CA 1
ATOM 12629 C C . PHE B 1 556 ? 33.156 10.305 0.921 1 92.12 556 PHE B C 1
ATOM 12631 O O . PHE B 1 556 ? 32.938 11.477 1.246 1 92.12 556 PHE B O 1
ATOM 12638 N N . ASP B 1 557 ? 33.344 9.375 1.792 1 91.06 557 ASP B N 1
ATOM 12639 C CA . ASP B 1 557 ? 33.406 9.695 3.215 1 91.06 557 ASP B CA 1
ATOM 12640 C C . ASP B 1 557 ? 34.562 10.68 3.5 1 91.06 557 ASP B C 1
ATOM 12642 O O . ASP B 1 557 ? 34.406 11.562 4.344 1 91.06 557 ASP B O 1
ATOM 12646 N N . GLN B 1 558 ? 35.625 10.469 2.836 1 91.69 558 GLN B N 1
ATOM 12647 C CA . GLN B 1 558 ? 36.75 11.406 2.996 1 91.69 558 GLN B CA 1
ATOM 12648 C C . GLN B 1 558 ? 36.375 12.781 2.453 1 91.69 558 GLN B C 1
ATOM 12650 O O . GLN B 1 558 ? 36.656 13.805 3.084 1 91.69 558 GLN B O 1
ATOM 12655 N N . ALA B 1 559 ? 35.719 12.828 1.289 1 92.88 559 ALA B N 1
ATOM 12656 C CA . ALA B 1 559 ? 35.312 14.094 0.708 1 92.88 559 ALA B CA 1
ATOM 12657 C C . ALA B 1 559 ? 34.312 14.805 1.612 1 92.88 559 ALA B C 1
ATOM 12659 O O . ALA B 1 559 ? 34.312 16.031 1.735 1 92.88 559 ALA B O 1
ATOM 12660 N N . LEU B 1 560 ? 33.375 14.094 2.211 1 93.5 560 LEU B N 1
ATOM 12661 C CA . LEU B 1 560 ? 32.406 14.672 3.125 1 93.5 560 LEU B CA 1
ATOM 12662 C C . LEU B 1 560 ? 33.062 15.242 4.363 1 93.5 560 LEU B C 1
ATOM 12664 O O . LEU B 1 560 ? 32.719 16.344 4.812 1 93.5 560 LEU B O 1
ATOM 12668 N N . ARG B 1 561 ? 34.062 14.586 4.91 1 92.38 561 ARG B N 1
ATOM 12669 C CA . ARG B 1 561 ? 34.781 15.07 6.074 1 92.38 561 ARG B CA 1
ATOM 12670 C C . ARG B 1 561 ? 35.562 16.344 5.75 1 92.38 561 ARG B C 1
ATOM 12672 O O . ARG B 1 561 ? 35.594 17.266 6.559 1 92.38 561 ARG B O 1
ATOM 12679 N N . ILE B 1 562 ? 36.125 16.375 4.594 1 94.62 562 ILE B N 1
ATOM 12680 C CA . ILE B 1 562 ? 36.875 17.547 4.168 1 94.62 562 ILE B CA 1
ATOM 12681 C C . ILE B 1 562 ? 35.906 18.719 3.973 1 94.62 562 ILE B C 1
ATOM 12683 O O . ILE B 1 562 ? 36.188 19.844 4.422 1 94.62 562 ILE B O 1
ATOM 12687 N N . ALA B 1 563 ? 34.812 18.484 3.326 1 96.56 563 ALA B N 1
ATOM 12688 C CA . ALA B 1 563 ? 33.812 19.547 3.125 1 96.56 563 ALA B CA 1
ATOM 12689 C C . ALA B 1 563 ? 33.312 20.062 4.461 1 96.56 563 ALA B C 1
ATOM 12691 O O . ALA B 1 563 ? 33.156 21.281 4.645 1 96.56 563 ALA B O 1
ATOM 12692 N N . MET B 1 564 ? 33.031 19.188 5.441 1 95.88 564 MET B N 1
ATOM 12693 C CA . MET B 1 564 ? 32.594 19.594 6.766 1 95.88 564 MET B CA 1
ATOM 12694 C C . MET B 1 564 ? 33.656 20.375 7.508 1 95.88 564 MET B C 1
ATOM 12696 O O . MET B 1 564 ? 33.375 21.375 8.164 1 95.88 564 MET B O 1
ATOM 12700 N N . GLY B 1 565 ? 34.906 19.953 7.348 1 95.38 565 GLY B N 1
ATOM 12701 C CA . GLY B 1 565 ? 36.031 20.641 7.996 1 95.38 565 GLY B CA 1
ATOM 12702 C C . GLY B 1 565 ? 36.281 22.031 7.426 1 95.38 565 GLY B C 1
ATOM 12703 O O . GLY B 1 565 ? 36.469 22.984 8.172 1 95.38 565 GLY B O 1
ATOM 12704 N N . CYS B 1 566 ? 36.188 22.172 6.184 1 97.25 566 CYS B N 1
ATOM 12705 C CA . CYS B 1 566 ? 36.438 23.453 5.539 1 97.25 566 CYS B CA 1
ATOM 12706 C C . CYS B 1 566 ? 35.312 24.438 5.863 1 97.25 566 CYS B C 1
ATOM 12708 O O . CYS B 1 566 ? 35.594 25.594 6.215 1 97.25 566 CYS B O 1
ATOM 12710 N N . MET B 1 567 ? 34.094 24.016 5.793 1 97.69 567 MET B N 1
ATOM 12711 C CA . MET B 1 567 ? 32.969 24.906 6.07 1 97.69 567 MET B CA 1
ATOM 12712 C C . MET B 1 567 ? 32.906 25.266 7.551 1 97.69 567 MET B C 1
ATOM 12714 O O . MET B 1 567 ? 32.5 26.375 7.91 1 97.69 567 MET B O 1
ATOM 12718 N N . SER B 1 568 ? 33.281 24.344 8.391 1 97.19 568 SER B N 1
ATOM 12719 C CA . SER B 1 568 ? 33.344 24.641 9.82 1 97.19 568 SER B CA 1
ATOM 12720 C C . SER B 1 568 ? 34.438 25.656 10.148 1 97.19 568 SER B C 1
ATOM 12722 O O . SER B 1 568 ? 34.25 26.5 11.031 1 97.19 568 SER B O 1
ATOM 12724 N N . THR B 1 569 ? 35.531 25.625 9.414 1 97.12 569 THR B N 1
ATOM 12725 C CA . THR B 1 569 ? 36.625 26.594 9.625 1 97.12 569 THR B CA 1
ATOM 12726 C C . THR B 1 569 ? 36.188 27.984 9.156 1 97.12 569 THR B C 1
ATOM 12728 O O . THR B 1 569 ? 36.469 28.984 9.82 1 97.12 569 THR B O 1
ATOM 12731 N N . LEU B 1 570 ? 35.5 28.031 8.102 1 97.56 570 LEU B N 1
ATOM 12732 C CA . LEU B 1 570 ? 34.938 29.297 7.637 1 97.56 570 LEU B CA 1
ATOM 12733 C C . LEU B 1 570 ? 33.906 29.844 8.617 1 97.56 570 LEU B C 1
ATOM 12735 O O . LEU B 1 570 ? 33.844 31.047 8.859 1 97.56 570 LEU B O 1
ATOM 12739 N N . ALA B 1 571 ? 33.094 28.969 9.148 1 97.69 571 ALA B N 1
ATOM 12740 C CA . ALA B 1 571 ? 32.094 29.359 10.133 1 97.69 571 ALA B CA 1
ATOM 12741 C C . ALA B 1 571 ? 32.75 29.875 11.414 1 97.69 571 ALA B C 1
ATOM 12743 O O . ALA B 1 571 ? 32.281 30.844 12.023 1 97.69 571 ALA B O 1
ATOM 12744 N N . ALA B 1 572 ? 33.875 29.281 11.781 1 96 572 ALA B N 1
ATOM 12745 C CA . ALA B 1 572 ? 34.594 29.719 12.969 1 96 572 ALA B CA 1
ATOM 12746 C C . ALA B 1 572 ? 35.25 31.094 12.758 1 96 572 ALA B C 1
ATOM 12748 O O . ALA B 1 572 ? 35.25 31.922 13.672 1 96 572 ALA B O 1
ATOM 12749 N N . CYS B 1 573 ? 35.688 31.375 11.586 1 96.12 573 CYS B N 1
ATOM 12750 C CA . CYS B 1 573 ? 36.281 32.688 11.266 1 96.12 573 CYS B CA 1
ATOM 12751 C C . CYS B 1 573 ? 35.188 33.75 11.305 1 96.12 573 CYS B C 1
ATOM 12753 O O . CYS B 1 573 ? 35.438 34.844 11.836 1 96.12 573 CYS B O 1
ATOM 12755 N N . TYR B 1 574 ? 34.062 33.406 10.789 1 95.69 574 TYR B N 1
ATOM 12756 C CA . TYR B 1 574 ? 32.969 34.375 10.82 1 95.69 574 TYR B CA 1
ATOM 12757 C C . TYR B 1 574 ? 32.5 34.625 12.25 1 95.69 574 TYR B C 1
ATOM 12759 O O . TYR B 1 574 ? 32.156 35.75 12.609 1 95.69 574 TYR B O 1
ATOM 12767 N N . ALA B 1 575 ? 32.531 33.562 13.078 1 96.69 575 ALA B N 1
ATOM 12768 C CA . ALA B 1 575 ? 32.156 33.719 14.492 1 96.69 575 ALA B CA 1
ATOM 12769 C C . ALA B 1 575 ? 33.156 34.594 15.227 1 96.69 575 ALA B C 1
ATOM 12771 O O . ALA B 1 575 ? 32.781 35.344 16.125 1 96.69 575 ALA B O 1
ATOM 12772 N N . MET B 1 576 ? 34.406 34.562 14.797 1 95.19 576 MET B N 1
ATOM 12773 C CA . MET B 1 576 ? 35.438 35.406 15.406 1 95.19 576 MET B CA 1
ATOM 12774 C C . MET B 1 576 ? 35.219 36.875 15.055 1 95.19 576 MET B C 1
ATOM 12776 O O . MET B 1 576 ? 35.375 37.75 15.898 1 95.19 576 MET B O 1
ATOM 12780 N N . ILE B 1 577 ? 34.781 37.125 13.883 1 93.94 577 ILE B N 1
ATOM 12781 C CA . ILE B 1 577 ? 34.5 38.469 13.461 1 93.94 577 ILE B CA 1
ATOM 12782 C C . ILE B 1 577 ? 33.281 39 14.203 1 93.94 577 ILE B C 1
ATOM 12784 O O . ILE B 1 577 ? 33.281 40.156 14.688 1 93.94 577 ILE B O 1
ATOM 12788 N N . ARG B 1 578 ? 32.312 38.219 14.336 1 94 578 ARG B N 1
ATOM 12789 C CA . ARG B 1 578 ? 31.094 38.625 15.039 1 94 578 ARG B CA 1
ATOM 12790 C C . ARG B 1 578 ? 31.359 38.875 16.516 1 94 578 ARG B C 1
ATOM 12792 O O . ARG B 1 578 ? 30.766 39.75 17.125 1 94 578 ARG B O 1
ATOM 12799 N N . THR B 1 579 ? 32.219 38.062 17.078 1 94.12 579 THR B N 1
ATOM 12800 C CA . THR B 1 579 ? 32.594 38.25 18.484 1 94.12 579 THR B CA 1
ATOM 12801 C C . THR B 1 579 ? 33.406 39.531 18.672 1 94.12 579 THR B C 1
ATOM 12803 O O . THR B 1 579 ? 33.25 40.219 19.656 1 94.12 579 THR B O 1
ATOM 12806 N N . TRP B 1 580 ? 34.219 39.844 17.688 1 91.75 580 TRP B N 1
ATOM 12807 C CA . TRP B 1 580 ? 35 41.094 17.719 1 91.75 580 TRP B CA 1
ATOM 12808 C C . TRP B 1 580 ? 34.062 42.312 17.672 1 91.75 580 TRP B C 1
ATOM 12810 O O . TRP B 1 580 ? 34.25 43.281 18.406 1 91.75 580 TRP B O 1
ATOM 12820 N N . ILE B 1 581 ? 33.094 42.25 16.859 1 91.88 581 ILE B N 1
ATOM 12821 C CA . ILE B 1 581 ? 32.125 43.344 16.734 1 91.88 581 ILE B CA 1
ATOM 12822 C C . ILE B 1 581 ? 31.312 43.469 18.016 1 91.88 581 ILE B C 1
ATOM 12824 O O . ILE B 1 581 ? 31.062 44.562 18.5 1 91.88 581 ILE B O 1
ATOM 12828 N N . TRP B 1 582 ? 30.953 42.312 18.594 1 92.56 582 TRP B N 1
ATOM 12829 C CA . TRP B 1 582 ? 30.219 42.312 19.844 1 92.56 582 TRP B CA 1
ATOM 12830 C C . TRP B 1 582 ? 31.047 42.906 20.969 1 92.56 582 TRP B C 1
ATOM 12832 O O . TRP B 1 582 ? 30.531 43.656 21.812 1 92.56 582 TRP B O 1
ATOM 12842 N N . SER B 1 583 ? 32.344 42.688 21 1 91.56 583 SER B N 1
ATOM 12843 C CA . SER B 1 583 ? 33.219 43.188 22.047 1 91.56 583 SER B CA 1
ATOM 12844 C C . SER B 1 583 ? 33.312 44.719 21.984 1 91.56 583 SER B C 1
ATOM 12846 O O . SER B 1 583 ? 33.344 45.406 23.016 1 91.56 583 SER B O 1
ATOM 12848 N N . ARG B 1 584 ? 33.25 45.25 20.844 1 88.12 584 ARG B N 1
ATOM 12849 C CA . ARG B 1 584 ? 33.281 46.688 20.656 1 88.12 584 ARG B CA 1
ATOM 12850 C C . ARG B 1 584 ? 31.969 47.344 21.078 1 88.12 584 ARG B C 1
ATOM 12852 O O . ARG B 1 584 ? 31.953 48.406 21.719 1 88.12 584 ARG B O 1
ATOM 12859 N N . ARG B 1 585 ? 30.906 46.75 20.734 1 91.56 585 ARG B N 1
ATOM 12860 C CA . ARG B 1 585 ? 29.578 47.281 21.047 1 91.56 585 ARG B CA 1
ATOM 12861 C C . ARG B 1 585 ? 29.281 47.156 22.547 1 91.56 585 ARG B C 1
ATOM 12863 O O . ARG B 1 585 ? 28.562 47.969 23.109 1 91.56 585 ARG B O 1
ATOM 12870 N N . ALA B 1 586 ? 29.812 46.062 23.156 1 89.62 586 ALA B N 1
ATOM 12871 C CA . ALA B 1 586 ? 29.594 45.844 24.594 1 89.62 586 ALA B CA 1
ATOM 12872 C C . ALA B 1 586 ? 30.578 46.656 25.422 1 89.62 586 ALA B C 1
ATOM 12874 O O . ALA B 1 586 ? 30.359 46.906 26.609 1 89.62 586 ALA B O 1
ATOM 12875 N N . GLY B 1 587 ? 31.609 47.25 24.906 1 84.31 587 GLY B N 1
ATOM 12876 C CA . GLY B 1 587 ? 32.594 48.031 25.609 1 84.31 587 GLY B CA 1
ATOM 12877 C C . GLY B 1 587 ? 33.594 47.188 26.406 1 84.31 587 GLY B C 1
ATOM 12878 O O . GLY B 1 587 ? 34.125 47.625 27.422 1 84.31 587 GLY B O 1
ATOM 12879 N N . VAL B 1 588 ? 33.625 45.969 26.031 1 82.56 588 VAL B N 1
ATOM 12880 C CA . VAL B 1 588 ? 34.531 45.062 26.75 1 82.56 588 VAL B CA 1
ATOM 12881 C C . VAL B 1 588 ? 35.906 45.062 26.062 1 82.56 588 VAL B C 1
ATOM 12883 O O . VAL B 1 588 ? 36 44.781 24.875 1 82.56 588 VAL B O 1
ATOM 12886 N N . LEU B 1 589 ? 36.969 45.625 26.625 1 72.94 589 LEU B N 1
ATOM 12887 C CA . LEU B 1 589 ? 38.281 45.75 26.016 1 72.94 589 LEU B CA 1
ATOM 12888 C C . LEU B 1 589 ? 39.156 44.562 26.391 1 72.94 589 LEU B C 1
ATOM 12890 O O . LEU B 1 589 ? 40.062 44.188 25.625 1 72.94 589 LEU B O 1
ATOM 12894 N N . ARG B 1 590 ? 38.969 43.844 27.469 1 76.19 590 ARG B N 1
ATOM 12895 C CA . ARG B 1 590 ? 39.875 42.812 27.906 1 76.19 590 ARG B CA 1
ATOM 12896 C C . ARG B 1 590 ? 39.281 41.406 27.656 1 76.19 590 ARG B C 1
ATOM 12898 O O . ARG B 1 590 ? 38.062 41.281 27.562 1 76.19 590 ARG B O 1
ATOM 12905 N N . LEU B 1 591 ? 40.219 40.5 27.25 1 80.56 591 LEU B N 1
ATOM 12906 C CA . LEU B 1 591 ? 39.844 39.125 27.078 1 80.56 591 LEU B CA 1
ATOM 12907 C C . LEU B 1 591 ? 39.25 38.531 28.359 1 80.56 591 LEU B C 1
ATOM 12909 O O . LEU B 1 591 ? 39.969 38.344 29.328 1 80.56 591 LEU B O 1
ATOM 12913 N N . ASP B 1 592 ? 37.969 38.594 28.469 1 85.56 592 ASP B N 1
ATOM 12914 C CA . ASP B 1 592 ? 37.25 38.094 29.641 1 85.56 592 ASP B CA 1
ATOM 12915 C C . ASP B 1 592 ? 36.5 36.812 29.312 1 85.56 592 ASP B C 1
ATOM 12917 O O . ASP B 1 592 ? 36.438 36.375 28.172 1 85.56 592 ASP B O 1
ATOM 12921 N N . ALA B 1 593 ? 36.094 36.125 30.375 1 88.88 593 ALA B N 1
ATOM 12922 C CA . ALA B 1 593 ? 35.312 34.875 30.281 1 88.88 593 ALA B CA 1
ATOM 12923 C C . ALA B 1 593 ? 34.062 35.094 29.453 1 88.88 593 ALA B C 1
ATOM 12925 O O . ALA B 1 593 ? 33.625 34.188 28.719 1 88.88 593 ALA B O 1
ATOM 12926 N N . MET B 1 594 ? 33.562 36.25 29.391 1 89.69 594 MET B N 1
ATOM 12927 C CA . MET B 1 594 ? 32.344 36.531 28.641 1 89.69 594 MET B CA 1
ATOM 12928 C C . MET B 1 594 ? 32.625 36.531 27.141 1 89.69 594 MET B C 1
ATOM 12930 O O . MET B 1 594 ? 31.75 36.156 26.344 1 89.69 594 MET B O 1
ATOM 12934 N N . LEU B 1 595 ? 33.781 36.938 26.828 1 93 595 LEU B N 1
ATOM 12935 C CA . LEU B 1 595 ? 34.156 36.969 25.422 1 93 595 LEU B CA 1
ATOM 12936 C C . LEU B 1 595 ? 34.281 35.562 24.875 1 93 595 LEU B C 1
ATOM 12938 O O . LEU B 1 595 ? 33.875 35.281 23.734 1 93 595 LEU B O 1
ATOM 12942 N N . VAL B 1 596 ? 34.781 34.656 25.688 1 93.38 596 VAL B N 1
ATOM 12943 C CA . VAL B 1 596 ? 34.938 33.281 25.266 1 93.38 596 VAL B CA 1
ATOM 12944 C C . VAL B 1 596 ? 33.562 32.625 25.141 1 93.38 596 VAL B C 1
ATOM 12946 O O . VAL B 1 596 ? 33.312 31.875 24.188 1 93.38 596 VAL B O 1
ATOM 12949 N N . ILE B 1 597 ? 32.688 32.875 26.047 1 94.38 597 ILE B N 1
ATOM 12950 C CA . ILE B 1 597 ? 31.344 32.281 26.016 1 94.38 597 ILE B CA 1
ATOM 12951 C C . ILE B 1 597 ? 30.594 32.812 24.766 1 94.38 597 ILE B C 1
ATOM 12953 O O . ILE B 1 597 ? 29.906 32.031 24.094 1 94.38 597 ILE B O 1
ATOM 12957 N N . LYS B 1 598 ? 30.75 34.062 24.469 1 94.81 598 LYS B N 1
ATOM 12958 C CA . LYS B 1 598 ? 30.094 34.625 23.297 1 94.81 598 LYS B CA 1
ATOM 12959 C C . LYS B 1 598 ? 30.688 34.031 22.016 1 94.81 598 LYS B C 1
ATOM 12961 O O . LYS B 1 598 ? 29.969 33.844 21.031 1 94.81 598 LYS B O 1
ATOM 12966 N N . LEU B 1 599 ? 31.969 33.812 22.031 1 95.5 599 LEU B N 1
ATOM 12967 C CA . LEU B 1 599 ? 32.594 33.156 20.875 1 95.5 599 LEU B CA 1
ATOM 12968 C C . LEU B 1 599 ? 32 31.781 20.641 1 95.5 599 LEU B C 1
ATOM 12970 O O . LEU B 1 599 ? 31.703 31.406 19.516 1 95.5 599 LEU B O 1
ATOM 12974 N N . ILE B 1 600 ? 31.797 31.016 21.703 1 96.25 600 ILE B N 1
ATOM 12975 C CA . ILE B 1 600 ? 31.234 29.672 21.609 1 96.25 600 ILE B CA 1
ATOM 12976 C C . ILE B 1 600 ? 29.797 29.734 21.125 1 96.25 600 ILE B C 1
ATOM 12978 O O . ILE B 1 600 ? 29.359 28.938 20.312 1 96.25 600 ILE B O 1
ATOM 12982 N N . LEU B 1 601 ? 29.078 30.688 21.578 1 97 601 LEU B N 1
ATOM 12983 C CA . LEU B 1 601 ? 27.672 30.797 21.219 1 97 601 LEU B CA 1
ATOM 12984 C C . LEU B 1 601 ? 27.516 31.234 19.766 1 97 601 LEU B C 1
ATOM 12986 O O . LEU B 1 601 ? 26.672 30.703 19.047 1 97 601 LEU B O 1
ATOM 12990 N N . PHE B 1 602 ? 28.359 32.125 19.312 1 96.62 602 PHE B N 1
ATOM 12991 C CA . PHE B 1 602 ? 28.312 32.531 17.906 1 96.62 602 PHE B CA 1
ATOM 12992 C C . PHE B 1 602 ? 28.812 31.391 17 1 96.62 602 PHE B C 1
ATOM 12994 O O . PHE B 1 602 ? 28.312 31.219 15.891 1 96.62 602 PHE B O 1
ATOM 13001 N N . ALA B 1 603 ? 29.781 30.719 17.5 1 97.25 603 ALA B N 1
ATOM 13002 C CA . ALA B 1 603 ? 30.297 29.578 16.719 1 97.25 603 ALA B CA 1
ATOM 13003 C C . ALA B 1 603 ? 29.234 28.484 16.578 1 97.25 603 ALA B C 1
ATOM 13005 O O . ALA B 1 603 ? 29.125 27.859 15.531 1 97.25 603 ALA B O 1
ATOM 13006 N N . ALA B 1 604 ? 28.5 28.25 17.594 1 97.56 604 ALA B N 1
ATOM 13007 C CA . ALA B 1 604 ? 27.453 27.234 17.562 1 97.56 604 ALA B CA 1
ATOM 13008 C C . ALA B 1 604 ? 26.422 27.547 16.484 1 97.56 604 ALA B C 1
ATOM 13010 O O . ALA B 1 604 ? 26.031 26.656 15.711 1 97.56 604 ALA B O 1
ATOM 13011 N N . GLY B 1 605 ? 25.984 28.719 16.359 1 97.38 605 GLY B N 1
ATOM 13012 C CA . GLY B 1 605 ? 25.016 29.109 15.359 1 97.38 605 GLY B CA 1
ATOM 13013 C C . GLY B 1 605 ? 25.547 29.016 13.945 1 97.38 605 GLY B C 1
ATOM 13014 O O . GLY B 1 605 ? 24.859 28.516 13.047 1 97.38 605 GLY B O 1
ATOM 13015 N N . ASN B 1 606 ? 26.766 29.391 13.742 1 97.31 606 ASN B N 1
ATOM 13016 C CA . ASN B 1 606 ? 27.344 29.391 12.398 1 97.31 606 ASN B CA 1
ATOM 13017 C C . ASN B 1 606 ? 27.766 28 11.961 1 97.31 606 ASN B C 1
ATOM 13019 O O . ASN B 1 606 ? 27.672 27.656 10.781 1 97.31 606 ASN B O 1
ATOM 13023 N N . ILE B 1 607 ? 28.234 27.188 12.867 1 97.81 607 ILE B N 1
ATOM 13024 C CA . ILE B 1 607 ? 28.594 25.812 12.523 1 97.81 607 ILE B CA 1
ATOM 13025 C C . ILE B 1 607 ? 27.344 25.031 12.172 1 97.81 607 ILE B C 1
ATOM 13027 O O . ILE B 1 607 ? 27.359 24.172 11.273 1 97.81 607 ILE B O 1
ATOM 13031 N N . SER B 1 608 ? 26.266 25.234 12.859 1 98.12 608 SER B N 1
ATOM 13032 C CA . SER B 1 608 ? 24.984 24.609 12.508 1 98.12 608 SER B CA 1
ATOM 13033 C C . SER B 1 608 ? 24.594 24.938 11.07 1 98.12 608 SER B C 1
ATOM 13035 O O . SER B 1 608 ? 24.172 24.062 10.32 1 98.12 608 SER B O 1
ATOM 13037 N N . ASN B 1 609 ? 24.734 26.188 10.695 1 97.56 609 ASN B N 1
ATOM 13038 C CA . ASN B 1 609 ? 24.422 26.594 9.328 1 97.56 609 ASN B CA 1
ATOM 13039 C C . ASN B 1 609 ? 25.359 25.922 8.32 1 97.56 609 ASN B C 1
ATOM 13041 O O . ASN B 1 609 ? 24.922 25.562 7.223 1 97.56 609 ASN B O 1
ATOM 13045 N N . ALA B 1 610 ? 26.594 25.781 8.695 1 97.81 610 ALA B N 1
ATOM 13046 C CA . ALA B 1 610 ? 27.562 25.141 7.816 1 97.81 610 ALA B CA 1
ATOM 13047 C C . ALA B 1 610 ? 27.203 23.672 7.582 1 97.81 610 ALA B C 1
ATOM 13049 O O . ALA B 1 610 ? 27.219 23.203 6.445 1 97.81 610 ALA B O 1
ATOM 13050 N N . PHE B 1 611 ? 26.859 22.984 8.648 1 98.06 611 PHE B N 1
ATOM 13051 C CA . PHE B 1 611 ? 26.453 21.594 8.516 1 98.06 611 PHE B CA 1
ATOM 13052 C C . PHE B 1 611 ? 25.219 21.469 7.633 1 98.06 611 PHE B C 1
ATOM 13054 O O . PHE B 1 611 ? 25.141 20.578 6.789 1 98.06 611 PHE B O 1
ATOM 13061 N N . LEU B 1 612 ? 24.25 22.328 7.789 1 97.5 612 LEU B N 1
ATOM 13062 C CA . LEU B 1 612 ? 23.016 22.297 7.012 1 97.5 612 LEU B CA 1
ATOM 13063 C C . LEU B 1 612 ? 23.297 22.562 5.539 1 97.5 612 LEU B C 1
ATOM 13065 O O . LEU B 1 612 ? 22.719 21.922 4.664 1 97.5 612 LEU B O 1
ATOM 13069 N N . ILE B 1 613 ? 24.172 23.5 5.254 1 97.06 613 ILE B N 1
ATOM 13070 C CA . ILE B 1 613 ? 24.484 23.859 3.875 1 97.06 613 ILE B CA 1
ATOM 13071 C C . ILE B 1 613 ? 25.172 22.688 3.182 1 97.06 613 ILE B C 1
ATOM 13073 O O . ILE B 1 613 ? 24.844 22.344 2.045 1 97.06 613 ILE B O 1
ATOM 13077 N N . VAL B 1 614 ? 26.094 22.016 3.863 1 97.75 614 VAL B N 1
ATOM 13078 C CA . VAL B 1 614 ? 26.828 20.906 3.27 1 97.75 614 VAL B CA 1
ATOM 13079 C C . VAL B 1 614 ? 25.875 19.734 3.025 1 97.75 614 VAL B C 1
ATOM 13081 O O . VAL B 1 614 ? 25.859 19.141 1.938 1 97.75 614 VAL B O 1
ATOM 13084 N N . ILE B 1 615 ? 25.094 19.438 4 1 97.56 615 ILE B N 1
ATOM 13085 C CA . ILE B 1 615 ? 24.172 18.312 3.879 1 97.56 615 ILE B CA 1
ATOM 13086 C C . ILE B 1 615 ? 23.156 18.594 2.771 1 97.56 615 ILE B C 1
ATOM 13088 O O . ILE B 1 615 ? 22.781 17.688 2.025 1 97.56 615 ILE B O 1
ATOM 13092 N N . TYR B 1 616 ? 22.719 19.828 2.65 1 97.5 616 TYR B N 1
ATOM 13093 C CA . TYR B 1 616 ? 21.75 20.156 1.608 1 97.5 616 TYR B CA 1
ATOM 13094 C C . TYR B 1 616 ? 22.359 19.984 0.223 1 97.5 616 TYR B C 1
ATOM 13096 O O . TYR B 1 616 ? 21.766 19.359 -0.653 1 97.5 616 TYR B O 1
ATOM 13104 N N . PHE B 1 617 ? 23.547 20.422 0.004 1 97.31 617 PHE B N 1
ATOM 13105 C CA . PHE B 1 617 ? 24.156 20.375 -1.32 1 97.31 617 PHE B CA 1
ATOM 13106 C C . PHE B 1 617 ? 24.562 18.953 -1.671 1 97.31 617 PHE B C 1
ATOM 13108 O O . PHE B 1 617 ? 24.5 18.547 -2.836 1 97.31 617 PHE B O 1
ATOM 13115 N N . VAL B 1 618 ? 24.938 18.156 -0.691 1 96.81 618 VAL B N 1
ATOM 13116 C CA . VAL B 1 618 ? 25.234 16.75 -0.94 1 96.81 618 VAL B CA 1
ATOM 13117 C C . VAL B 1 618 ? 23.969 16 -1.295 1 96.81 618 VAL B C 1
ATOM 13119 O O . VAL B 1 618 ? 23.938 15.211 -2.244 1 96.81 618 VAL B O 1
ATOM 13122 N N . SER B 1 619 ? 22.891 16.25 -0.568 1 97.31 619 SER B N 1
ATOM 13123 C CA . SER B 1 619 ? 21.641 15.555 -0.799 1 97.31 619 SER B CA 1
ATOM 13124 C C . SER B 1 619 ? 21.031 15.945 -2.141 1 97.31 619 SER B C 1
ATOM 13126 O O . SER B 1 619 ? 20.5 15.086 -2.861 1 97.31 619 SER B O 1
ATOM 13128 N N . ILE B 1 620 ? 21.078 17.188 -2.5 1 97.06 620 ILE B N 1
ATOM 13129 C CA . ILE B 1 620 ? 20.5 17.641 -3.758 1 97.06 620 ILE B CA 1
ATOM 13130 C C . ILE B 1 620 ? 21.344 17.141 -4.93 1 97.06 620 ILE B C 1
ATOM 13132 O O . ILE B 1 620 ? 20.812 16.844 -6 1 97.06 620 ILE B O 1
ATOM 13136 N N . TYR B 1 621 ? 22.656 17.031 -4.707 1 96.19 621 TYR B N 1
ATOM 13137 C CA . TYR B 1 621 ? 23.547 16.453 -5.715 1 96.19 621 TYR B CA 1
ATOM 13138 C C . TYR B 1 621 ? 23.141 15.023 -6.039 1 96.19 621 TYR B C 1
ATOM 13140 O O . TYR B 1 621 ? 22.984 14.664 -7.211 1 96.19 621 TYR B O 1
ATOM 13148 N N . PHE B 1 622 ? 22.938 14.211 -5.027 1 95.25 622 PHE B N 1
ATOM 13149 C CA . PHE B 1 622 ? 22.562 12.82 -5.242 1 95.25 622 PHE B CA 1
ATOM 13150 C C . PHE B 1 622 ? 21.172 12.719 -5.859 1 95.25 622 PHE B C 1
ATOM 13152 O O . PHE B 1 622 ? 20.938 11.867 -6.715 1 95.25 622 PHE B O 1
ATOM 13159 N N . LEU B 1 623 ? 20.234 13.539 -5.473 1 95.62 623 LEU B N 1
ATOM 13160 C CA . LEU B 1 623 ? 18.875 13.484 -6.004 1 95.62 623 LEU B CA 1
ATOM 13161 C C . LEU B 1 623 ? 18.859 13.797 -7.496 1 95.62 623 LEU B C 1
ATOM 13163 O O . LEU B 1 623 ? 18.297 13.039 -8.289 1 95.62 623 LEU B O 1
ATOM 13167 N N . ILE B 1 624 ? 19.562 14.875 -7.953 1 95.12 624 ILE B N 1
ATOM 13168 C CA . ILE B 1 624 ? 19.5 15.336 -9.336 1 95.12 624 ILE B CA 1
ATOM 13169 C C . ILE B 1 624 ? 20.297 14.383 -10.227 1 95.12 624 ILE B C 1
ATOM 13171 O O . ILE B 1 624 ? 19.797 13.914 -11.25 1 95.12 624 ILE B O 1
ATOM 13175 N N . PHE B 1 625 ? 21.484 13.984 -9.859 1 93.31 625 PHE B N 1
ATOM 13176 C CA . PHE B 1 625 ? 22.344 13.195 -10.727 1 93.31 625 PHE B CA 1
ATOM 13177 C C . PHE B 1 625 ? 21.938 11.727 -10.727 1 93.31 625 PHE B C 1
ATOM 13179 O O . PHE B 1 625 ? 22.094 11.031 -11.727 1 93.31 625 PHE B O 1
ATOM 13186 N N . TYR B 1 626 ? 21.406 11.25 -9.625 1 92.75 626 TYR B N 1
ATOM 13187 C CA . TYR B 1 626 ? 20.938 9.867 -9.586 1 92.75 626 TYR B CA 1
ATOM 13188 C C . TYR B 1 626 ? 19.688 9.695 -10.422 1 92.75 626 TYR B C 1
ATOM 13190 O O . TYR B 1 626 ? 19.516 8.695 -11.125 1 92.75 626 TYR B O 1
ATOM 13198 N N . LYS B 1 627 ? 18.734 10.648 -10.43 1 91.81 627 LYS B N 1
ATOM 13199 C CA . LYS B 1 627 ? 17.453 10.516 -11.117 1 91.81 627 LYS B CA 1
ATOM 13200 C C . LYS B 1 627 ? 17.578 10.867 -12.594 1 91.81 627 LYS B C 1
ATOM 13202 O O . LYS B 1 627 ? 16.844 10.328 -13.43 1 91.81 627 LYS B O 1
ATOM 13207 N N . VAL B 1 628 ? 18.516 11.695 -13 1 90.5 628 VAL B N 1
ATOM 13208 C CA . VAL B 1 628 ? 18.578 12.172 -14.375 1 90.5 628 VAL B CA 1
ATOM 13209 C C . VAL B 1 628 ? 19.656 11.414 -15.133 1 90.5 628 VAL B C 1
ATOM 13211 O O . VAL B 1 628 ? 19.781 11.547 -16.344 1 90.5 628 VAL B O 1
ATOM 13214 N N . GLN B 1 629 ? 20.234 10.469 -14.539 1 88.69 629 GLN B N 1
ATOM 13215 C CA . GLN B 1 629 ? 21.344 9.797 -15.188 1 88.69 629 GLN B CA 1
ATOM 13216 C C . GLN B 1 629 ? 20.859 8.875 -16.297 1 88.69 629 GLN B C 1
ATOM 13218 O O . GLN B 1 629 ? 19.812 8.242 -16.188 1 88.69 629 GLN B O 1
ATOM 13223 N N . SER B 1 630 ? 21.609 8.844 -17.469 1 88.19 630 SER B N 1
ATOM 13224 C CA . SER B 1 630 ? 21.312 7.98 -18.609 1 88.19 630 SER B CA 1
ATOM 13225 C C . SER B 1 630 ? 22.109 6.68 -18.531 1 88.19 630 SER B C 1
ATOM 13227 O O . SER B 1 630 ? 21.656 5.645 -19.031 1 88.19 630 SER B O 1
ATOM 13229 N N . VAL B 1 631 ? 23.328 6.82 -17.953 1 89.5 631 VAL B N 1
ATOM 13230 C CA . VAL B 1 631 ? 24.172 5.656 -17.734 1 89.5 631 VAL B CA 1
ATOM 13231 C C . VAL B 1 631 ? 24.438 5.492 -16.234 1 89.5 631 VAL B C 1
ATOM 13233 O O . VAL B 1 631 ? 24.578 6.484 -15.516 1 89.5 631 VAL B O 1
ATOM 13236 N N . TYR B 1 632 ? 24.406 4.34 -15.781 1 88.12 632 TYR B N 1
ATOM 13237 C CA . TYR B 1 632 ? 24.547 4.07 -14.352 1 88.12 632 TYR B CA 1
ATOM 13238 C C . TYR B 1 632 ? 25.938 4.406 -13.859 1 88.12 632 TYR B C 1
ATOM 13240 O O . TYR B 1 632 ? 26.844 3.562 -13.898 1 88.12 632 TYR B O 1
ATOM 13248 N N . LEU B 1 633 ? 26.109 5.688 -13.453 1 85.44 633 LEU B N 1
ATOM 13249 C CA . LEU B 1 633 ? 27.406 6.164 -12.977 1 85.44 633 LEU B CA 1
ATOM 13250 C C . LEU B 1 633 ? 27.344 6.512 -11.492 1 85.44 633 LEU B C 1
ATOM 13252 O O . LEU B 1 633 ? 28.25 6.156 -10.734 1 85.44 633 LEU B O 1
ATOM 13256 N N . ILE B 1 634 ? 26.281 7.086 -11.156 1 88.31 634 ILE B N 1
ATOM 13257 C CA . ILE B 1 634 ? 26.141 7.559 -9.781 1 88.31 634 ILE B CA 1
ATOM 13258 C C . ILE B 1 634 ? 25.312 6.57 -8.977 1 88.31 634 ILE B C 1
ATOM 13260 O O . ILE B 1 634 ? 24.188 6.227 -9.375 1 88.31 634 ILE B O 1
ATOM 13264 N N . ASN B 1 635 ? 26 6.121 -7.832 1 89.44 635 ASN B N 1
ATOM 13265 C CA . ASN B 1 635 ? 25.312 5.242 -6.895 1 89.44 635 ASN B CA 1
ATOM 13266 C C . ASN B 1 635 ? 25.047 5.938 -5.562 1 89.44 635 ASN B C 1
ATOM 13268 O O . ASN B 1 635 ? 25.766 6.859 -5.188 1 89.44 635 ASN B O 1
ATOM 13272 N N . LEU B 1 636 ? 23.984 5.492 -4.934 1 90.69 636 LEU B N 1
ATOM 13273 C CA . LEU B 1 636 ? 23.719 5.969 -3.58 1 90.69 636 LEU B CA 1
ATOM 13274 C C . LEU B 1 636 ? 24.75 5.402 -2.604 1 90.69 636 LEU B C 1
ATOM 13276 O O . LEU B 1 636 ? 25.234 4.281 -2.781 1 90.69 636 LEU B O 1
ATOM 13280 N N . PRO B 1 637 ? 25.078 6.262 -1.702 1 91.44 637 PRO B N 1
ATOM 13281 C CA . PRO B 1 637 ? 25.984 5.723 -0.686 1 91.44 637 PRO B CA 1
ATOM 13282 C C . PRO B 1 637 ? 25.391 4.512 0.042 1 91.44 637 PRO B C 1
ATOM 13284 O O . PRO B 1 637 ? 24.172 4.398 0.177 1 91.44 637 PRO B O 1
ATOM 13287 N N . ASN B 1 638 ? 26.281 3.648 0.569 1 89.62 638 ASN B N 1
ATOM 13288 C CA . ASN B 1 638 ? 25.875 2.395 1.191 1 89.62 638 ASN B CA 1
ATOM 13289 C C . ASN B 1 638 ? 25.188 2.635 2.539 1 89.62 638 ASN B C 1
ATOM 13291 O O . ASN B 1 638 ? 24.359 1.838 2.971 1 89.62 638 ASN B O 1
ATOM 13295 N N . SER B 1 639 ? 25.625 3.725 3.195 1 88.19 639 SER B N 1
ATOM 13296 C CA . SER B 1 639 ? 25 4.066 4.465 1 88.19 639 SER B CA 1
ATOM 13297 C C . SER B 1 639 ? 24.516 5.516 4.473 1 88.19 639 SER B C 1
ATOM 13299 O O . SER B 1 639 ? 25.188 6.402 3.943 1 88.19 639 SER B O 1
ATOM 13301 N N . ASP B 1 640 ? 23.297 5.695 4.965 1 89.88 640 ASP B N 1
ATOM 13302 C CA . ASP B 1 640 ? 22.75 7.047 5.047 1 89.88 640 ASP B CA 1
ATOM 13303 C C . ASP B 1 640 ? 22.734 7.543 6.488 1 89.88 640 ASP B C 1
ATOM 13305 O O . ASP B 1 640 ? 22.031 8.508 6.812 1 89.88 640 ASP B O 1
ATOM 13309 N N . GLU B 1 641 ? 23.547 7.02 7.402 1 90.62 641 GLU B N 1
ATOM 13310 C CA . GLU B 1 641 ? 23.547 7.383 8.82 1 90.62 641 GLU B CA 1
ATOM 13311 C C . GLU B 1 641 ? 24.219 8.742 9.039 1 90.62 641 GLU B C 1
ATOM 13313 O O . GLU B 1 641 ? 23.922 9.43 10.008 1 90.62 641 GLU B O 1
ATOM 13318 N N . PHE B 1 642 ? 25.078 9.086 8.109 1 93.12 642 PHE B N 1
ATOM 13319 C CA . PHE B 1 642 ? 25.781 10.359 8.281 1 93.12 642 PHE B CA 1
ATOM 13320 C C . PHE B 1 642 ? 24.797 11.523 8.242 1 93.12 642 PHE B C 1
ATOM 13322 O O . PHE B 1 642 ? 25 12.531 8.922 1 93.12 642 PHE B O 1
ATOM 13329 N N . ILE B 1 643 ? 23.688 11.438 7.52 1 95.94 643 ILE B N 1
ATOM 13330 C CA . ILE B 1 643 ? 22.719 12.516 7.422 1 95.94 643 ILE B CA 1
ATOM 13331 C C . ILE B 1 643 ? 22.031 12.719 8.773 1 95.94 643 ILE B C 1
ATOM 13333 O O . ILE B 1 643 ? 21.828 13.852 9.219 1 95.94 643 ILE B O 1
ATOM 13337 N N . LEU B 1 644 ? 21.734 11.641 9.461 1 96.12 644 LEU B N 1
ATOM 13338 C CA . LEU B 1 644 ? 21.078 11.719 10.766 1 96.12 644 LEU B CA 1
ATOM 13339 C C . LEU B 1 644 ? 22 12.336 11.805 1 96.12 644 LEU B C 1
ATOM 13341 O O . LEU B 1 644 ? 21.594 13.188 12.594 1 96.12 644 LEU B O 1
ATOM 13345 N N . ILE B 1 645 ? 23.25 12.008 11.742 1 95.69 645 ILE B N 1
ATOM 13346 C CA . ILE B 1 645 ? 24.203 12.484 12.734 1 95.69 645 ILE B CA 1
ATOM 13347 C C . ILE B 1 645 ? 24.438 13.977 12.555 1 95.69 645 ILE B C 1
ATOM 13349 O O . ILE B 1 645 ? 24.344 14.75 13.508 1 95.69 645 ILE B O 1
ATOM 13353 N N . TYR B 1 646 ? 24.688 14.391 11.375 1 97.06 646 TYR B N 1
ATOM 13354 C CA . TYR B 1 646 ? 25.016 15.797 11.141 1 97.06 646 TYR B CA 1
ATOM 13355 C C . TYR B 1 646 ? 23.797 16.688 11.336 1 97.06 646 TYR B C 1
ATOM 13357 O O . TYR B 1 646 ? 23.906 17.812 11.82 1 97.06 646 TYR B O 1
ATOM 13365 N N . ILE B 1 647 ? 22.578 16.219 10.977 1 97.81 647 ILE B N 1
ATOM 13366 C CA . ILE B 1 647 ? 21.359 17.016 11.195 1 97.81 647 ILE B CA 1
ATOM 13367 C C . ILE B 1 647 ? 21.047 17.078 12.688 1 97.81 647 ILE B C 1
ATOM 13369 O O . ILE B 1 647 ? 20.609 18.109 13.188 1 97.81 647 ILE B O 1
ATOM 13373 N N . ALA B 1 648 ? 21.281 16.016 13.422 1 98.12 648 ALA B N 1
ATOM 13374 C CA . ALA B 1 648 ? 21.047 16.016 14.859 1 98.12 648 ALA B CA 1
ATOM 13375 C C . ALA B 1 648 ? 21.984 16.984 15.578 1 98.12 648 ALA B C 1
ATOM 13377 O O . ALA B 1 648 ? 21.562 17.734 16.438 1 98.12 648 ALA B O 1
ATOM 13378 N N . ILE B 1 649 ? 23.234 17.031 15.156 1 97.94 649 ILE B N 1
ATOM 13379 C CA . ILE B 1 649 ? 24.203 17.953 15.758 1 97.94 649 ILE B CA 1
ATOM 13380 C C . ILE B 1 649 ? 23.875 19.391 15.352 1 97.94 649 ILE B C 1
ATOM 13382 O O . ILE B 1 649 ? 23.922 20.297 16.172 1 97.94 649 ILE B O 1
ATOM 13386 N N . ALA B 1 650 ? 23.578 19.531 14.109 1 98.38 650 ALA B N 1
ATOM 13387 C CA . ALA B 1 650 ? 23.203 20.859 13.641 1 98.38 650 ALA B CA 1
ATOM 13388 C C . ALA B 1 650 ? 21.984 21.391 14.406 1 98.38 650 ALA B C 1
ATOM 13390 O O . ALA B 1 650 ? 21.922 22.562 14.75 1 98.38 650 ALA B O 1
ATOM 13391 N N . PHE B 1 651 ? 21.047 20.594 14.695 1 98.06 651 PHE B N 1
ATOM 13392 C CA . PHE B 1 651 ? 19.859 21.016 15.438 1 98.06 651 PHE B CA 1
ATOM 13393 C C . PHE B 1 651 ? 20.219 21.391 16.875 1 98.06 651 PHE B C 1
ATOM 13395 O O . PHE B 1 651 ? 19.719 22.375 17.391 1 98.06 651 PHE B O 1
ATOM 13402 N N . ALA B 1 652 ? 21.016 20.547 17.5 1 98.44 652 ALA B N 1
ATOM 13403 C CA . ALA B 1 652 ? 21.422 20.844 18.875 1 98.44 652 ALA B CA 1
ATOM 13404 C C . ALA B 1 652 ? 22.141 22.188 18.969 1 98.44 652 ALA B C 1
ATOM 13406 O O . ALA B 1 652 ? 21.875 22.984 19.859 1 98.44 652 ALA B O 1
ATOM 13407 N N . LEU B 1 653 ? 22.969 22.453 18 1 98.44 653 LEU B N 1
ATOM 13408 C CA . LEU B 1 653 ? 23.688 23.719 17.984 1 98.44 653 LEU B CA 1
ATOM 13409 C C . LEU B 1 653 ? 22.75 24.875 17.672 1 98.44 653 LEU B C 1
ATOM 13411 O O . LEU B 1 653 ? 22.906 25.969 18.234 1 98.44 653 LEU B O 1
ATOM 13415 N N . LYS B 1 654 ? 21.781 24.672 16.828 1 98.19 654 LYS B N 1
ATOM 13416 C CA . LYS B 1 654 ? 20.828 25.734 16.516 1 98.19 654 LYS B CA 1
ATOM 13417 C C . LYS B 1 654 ? 19.906 26.016 17.703 1 98.19 654 LYS B C 1
ATOM 13419 O O . LYS B 1 654 ? 19.438 27.141 17.875 1 98.19 654 LYS B O 1
ATOM 13424 N N . CYS B 1 655 ? 19.609 25.016 18.484 1 97.94 655 CYS B N 1
ATOM 13425 C CA . CYS B 1 655 ? 18.828 25.219 19.703 1 97.94 655 CYS B CA 1
ATOM 13426 C C . CYS B 1 655 ? 19.578 26.141 20.672 1 97.94 655 CYS B C 1
ATOM 13428 O O . CYS B 1 655 ? 18.969 27.031 21.266 1 97.94 655 CYS B O 1
ATOM 13430 N N . ILE B 1 656 ? 20.891 26 20.766 1 98 656 ILE B N 1
ATOM 13431 C CA . ILE B 1 656 ? 21.703 26.875 21.594 1 98 656 ILE B CA 1
ATOM 13432 C C . ILE B 1 656 ? 21.703 28.281 21.031 1 98 656 ILE B C 1
ATOM 13434 O O . ILE B 1 656 ? 21.609 29.266 21.797 1 98 656 ILE B O 1
ATOM 13438 N N . ASP B 1 657 ? 21.734 28.344 19.797 1 97.81 657 ASP B N 1
ATOM 13439 C CA . ASP B 1 657 ? 21.703 29.641 19.125 1 97.81 657 ASP B CA 1
ATOM 13440 C C . ASP B 1 657 ? 20.375 30.344 19.391 1 97.81 657 ASP B C 1
ATOM 13442 O O . ASP B 1 657 ? 20.344 31.562 19.641 1 97.81 657 ASP B O 1
ATOM 13446 N N . LEU B 1 658 ? 19.25 29.625 19.312 1 97.81 658 LEU B N 1
ATOM 13447 C CA . LEU B 1 658 ? 17.938 30.203 19.547 1 97.81 658 LEU B CA 1
ATOM 13448 C C . LEU B 1 658 ? 17.797 30.656 21 1 97.81 658 LEU B C 1
ATOM 13450 O O . LEU B 1 658 ? 17.266 31.734 21.281 1 97.81 658 LEU B O 1
ATOM 13454 N N . ILE B 1 659 ? 18.297 29.891 21.938 1 97.5 659 ILE B N 1
ATOM 13455 C CA . ILE B 1 659 ? 18.25 30.25 23.344 1 97.5 659 ILE B CA 1
ATOM 13456 C C . ILE B 1 659 ? 19.094 31.5 23.594 1 97.5 659 ILE B C 1
ATOM 13458 O O . ILE B 1 659 ? 18.703 32.375 24.359 1 97.5 659 ILE B O 1
ATOM 13462 N N . HIS B 1 660 ? 20.266 31.594 22.922 1 96.75 660 HIS B N 1
ATOM 13463 C CA . HIS B 1 660 ? 21.109 32.781 23 1 96.75 660 HIS B CA 1
ATOM 13464 C C . HIS B 1 660 ? 20.391 34 22.5 1 96.75 660 HIS B C 1
ATOM 13466 O O . HIS B 1 660 ? 20.438 35.062 23.125 1 96.75 660 HIS B O 1
ATOM 13472 N N . LEU B 1 661 ? 19.672 33.875 21.375 1 96.62 661 LEU B N 1
ATOM 13473 C CA . LEU B 1 661 ? 18.922 34.969 20.812 1 96.62 661 LEU B CA 1
ATOM 13474 C C . LEU B 1 661 ? 17.844 35.438 21.781 1 96.62 661 LEU B C 1
ATOM 13476 O O . LEU B 1 661 ? 17.688 36.656 22.016 1 96.62 661 LEU B O 1
ATOM 13480 N N . ILE B 1 662 ? 17.062 34.562 22.375 1 97.12 662 ILE B N 1
ATOM 13481 C CA . ILE B 1 662 ? 15.969 34.875 23.281 1 97.12 662 ILE B CA 1
ATOM 13482 C C . ILE B 1 662 ? 16.531 35.531 24.547 1 97.12 662 ILE B C 1
ATOM 13484 O O . ILE B 1 662 ? 15.977 36.531 25.047 1 97.12 662 ILE B O 1
ATOM 13488 N N . ALA B 1 663 ? 17.703 35.094 25 1 95.88 663 ALA B N 1
ATOM 13489 C CA . ALA B 1 663 ? 18.328 35.656 26.203 1 95.88 663 ALA B CA 1
ATOM 13490 C C . ALA B 1 663 ? 18.781 37.094 25.953 1 95.88 663 ALA B C 1
ATOM 13492 O O . ALA B 1 663 ? 18.594 37.969 26.797 1 95.88 663 ALA B O 1
ATOM 13493 N N . VAL B 1 664 ? 19.328 37.375 24.797 1 94.69 664 VAL B N 1
ATOM 13494 C CA . VAL B 1 664 ? 19.812 38.719 24.484 1 94.69 664 VAL B CA 1
ATOM 13495 C C . VAL B 1 664 ? 18.625 39.656 24.297 1 94.69 664 VAL B C 1
ATOM 13497 O O . VAL B 1 664 ? 18.656 40.781 24.797 1 94.69 664 VAL B O 1
ATOM 13500 N N . GLN B 1 665 ? 17.562 39.219 23.672 1 95.25 665 GLN B N 1
ATOM 13501 C CA . GLN B 1 665 ? 16.422 40.094 23.391 1 95.25 665 GLN B CA 1
ATOM 13502 C C . GLN B 1 665 ? 15.625 40.375 24.656 1 95.25 665 GLN B C 1
ATOM 13504 O O . GLN B 1 665 ? 15.008 41.438 24.781 1 95.25 665 GLN B O 1
ATOM 13509 N N . CYS B 1 666 ? 15.633 39.469 25.594 1 95.69 666 CYS B N 1
ATOM 13510 C CA . CYS B 1 666 ? 14.828 39.625 26.797 1 95.69 666 CYS B CA 1
ATOM 13511 C C . CYS B 1 666 ? 15.609 40.344 27.891 1 95.69 666 CYS B C 1
ATOM 13513 O O . CYS B 1 666 ? 15.094 40.594 28.984 1 95.69 666 CYS B O 1
ATOM 13515 N N . THR B 1 667 ? 16.844 40.75 27.625 1 94 667 THR B N 1
ATOM 13516 C CA . THR B 1 667 ? 17.625 41.5 28.609 1 94 667 THR B CA 1
ATOM 13517 C C . THR B 1 667 ? 18.016 42.875 28.078 1 94 667 THR B C 1
ATOM 13519 O O . THR B 1 667 ? 18.781 43.594 28.719 1 94 667 THR B O 1
ATOM 13522 N N . MET B 1 668 ? 17.5 43.25 27.016 1 94.19 668 MET B N 1
ATOM 13523 C CA . MET B 1 668 ? 17.781 44.562 26.438 1 94.19 668 MET B CA 1
ATOM 13524 C C . MET B 1 668 ? 17.141 45.656 27.266 1 94.19 668 MET B C 1
ATOM 13526 O O . MET B 1 668 ? 16.094 45.469 27.875 1 94.19 668 MET B O 1
ATOM 13530 N N . ASP B 1 669 ? 17.766 46.844 27.359 1 94.62 669 ASP B N 1
ATOM 13531 C CA . ASP B 1 669 ? 17.203 48 28.078 1 94.62 669 ASP B CA 1
ATOM 13532 C C . ASP B 1 669 ? 16.438 48.906 27.125 1 94.62 669 ASP B C 1
ATOM 13534 O O . ASP B 1 669 ? 16.938 49.281 26.047 1 94.62 669 ASP B O 1
ATOM 13538 N N . ILE B 1 670 ? 15.227 49.125 27.422 1 95.69 670 ILE B N 1
ATOM 13539 C CA . ILE B 1 670 ? 14.367 50.031 26.641 1 95.69 670 ILE B CA 1
ATOM 13540 C C . ILE B 1 670 ? 13.859 51.156 27.516 1 95.69 670 ILE B C 1
ATOM 13542 O O . ILE B 1 670 ? 13.461 50.938 28.656 1 95.69 670 ILE B O 1
ATOM 13546 N N . PHE B 1 671 ? 14.008 52.406 27.109 1 95.38 671 PHE B N 1
ATOM 13547 C CA . PHE B 1 671 ? 13.492 53.594 27.812 1 95.38 671 PHE B CA 1
ATOM 13548 C C . PHE B 1 671 ? 12.633 54.438 26.875 1 95.38 671 PHE B C 1
ATOM 13550 O O . PHE B 1 671 ? 12.977 54.625 25.703 1 95.38 671 PHE B O 1
ATOM 13557 N N . LEU B 1 672 ? 11.484 54.875 27.297 1 96.31 672 LEU B N 1
ATOM 13558 C CA . LEU B 1 672 ? 10.586 55.75 26.547 1 96.31 672 LEU B CA 1
ATOM 13559 C C . LEU B 1 672 ? 10.75 57.188 26.984 1 96.31 672 LEU B C 1
ATOM 13561 O O . LEU B 1 672 ? 10.484 57.531 28.141 1 96.31 672 LEU B O 1
ATOM 13565 N N . ILE B 1 673 ? 11.102 58.062 26.062 1 95.44 673 ILE B N 1
ATOM 13566 C CA . ILE B 1 673 ? 11.312 59.5 26.328 1 95.44 673 ILE B CA 1
ATOM 13567 C C . ILE B 1 673 ? 10.031 60.25 26.047 1 95.44 673 ILE B C 1
ATOM 13569 O O . ILE B 1 673 ? 9.516 60.25 24.922 1 95.44 673 ILE B O 1
ATOM 13573 N N . ASP B 1 674 ? 9.5 60.875 27.016 1 94.12 674 ASP B N 1
ATOM 13574 C CA . ASP B 1 674 ? 8.312 61.719 26.859 1 94.12 674 ASP B CA 1
ATOM 13575 C C . ASP B 1 674 ? 8.695 63.156 26.562 1 94.12 674 ASP B C 1
ATOM 13577 O O . ASP B 1 674 ? 9.289 63.844 27.406 1 94.12 674 ASP B O 1
ATOM 13581 N N . TRP B 1 675 ? 8.367 63.781 25.453 1 93.12 675 TRP B N 1
ATOM 13582 C CA . TRP B 1 675 ? 8.742 65.125 25 1 93.12 675 TRP B CA 1
ATOM 13583 C C . TRP B 1 675 ? 7.652 66.125 25.359 1 93.12 675 TRP B C 1
ATOM 13585 O O . TRP B 1 675 ? 7.797 67.312 25.094 1 93.12 675 TRP B O 1
ATOM 13595 N N . GLU B 1 676 ? 6.527 65.75 25.984 1 90.88 676 GLU B N 1
ATOM 13596 C CA . GLU B 1 676 ? 5.406 66.625 26.234 1 90.88 676 GLU B CA 1
ATOM 13597 C C . GLU B 1 676 ? 5.762 67.688 27.266 1 90.88 676 GLU B C 1
ATOM 13599 O O . GLU B 1 676 ? 6.273 67.312 28.344 1 90.88 676 GLU B O 1
ATOM 13604 N N . PRO B 1 677 ? 5.543 69.062 27.016 1 84.31 677 PRO B N 1
ATOM 13605 C CA . PRO B 1 677 ? 5.832 70.125 27.984 1 84.31 677 PRO B CA 1
ATOM 13606 C C . PRO B 1 677 ? 4.758 70.25 29.062 1 84.31 677 PRO B C 1
ATOM 13608 O O . PRO B 1 677 ? 3.596 69.875 28.828 1 84.31 677 PRO B O 1
ATOM 13611 N N . PRO B 1 678 ? 5.172 70.625 30.344 1 78.31 678 PRO B N 1
ATOM 13612 C CA . PRO B 1 678 ? 4.18 70.75 31.406 1 78.31 678 PRO B CA 1
ATOM 13613 C C . PRO B 1 678 ? 3.186 71.875 31.125 1 78.31 678 PRO B C 1
ATOM 13615 O O . PRO B 1 678 ? 3.533 72.875 30.484 1 78.31 678 PRO B O 1
ATOM 13618 N N . LYS B 1 679 ? 1.815 71.875 31.266 1 67.75 679 LYS B N 1
ATOM 13619 C CA . LYS B 1 679 ? 0.755 72.812 31.016 1 67.75 679 LYS B CA 1
ATOM 13620 C C . LYS B 1 679 ? 0.783 73.938 32.062 1 67.75 679 LYS B C 1
ATOM 13622 O O . LYS B 1 679 ? 0.667 73.688 33.25 1 67.75 679 LYS B O 1
ATOM 13627 N N . PHE B 1 680 ? 1.638 75 32.031 1 53.53 680 PHE B N 1
ATOM 13628 C CA . PHE B 1 680 ? 1.693 76.125 32.969 1 53.53 680 PHE B CA 1
ATOM 13629 C C . PHE B 1 680 ? 0.416 77 32.906 1 53.53 680 PHE B C 1
ATOM 13631 O O . PHE B 1 680 ? -0.174 77.125 31.828 1 53.53 680 PHE B O 1
ATOM 13638 N N . ASN B 1 681 ? -0.322 77.25 33.969 1 41.97 681 ASN B N 1
ATOM 13639 C CA . ASN B 1 681 ? -1.299 78.312 34.156 1 41.97 681 ASN B CA 1
ATOM 13640 C C . ASN B 1 681 ? -0.704 79.688 33.844 1 41.97 681 ASN B C 1
ATOM 13642 O O . ASN B 1 681 ? 0.222 80.125 34.531 1 41.97 681 ASN B O 1
ATOM 13646 N N . ARG B 1 682 ? -0.668 80.25 32.625 1 38.56 682 ARG B N 1
ATOM 13647 C CA . ARG B 1 682 ? -0.325 81.625 32.312 1 38.56 682 ARG B CA 1
ATOM 13648 C C . ARG B 1 682 ? -1.163 82.625 33.125 1 38.56 682 ARG B C 1
ATOM 13650 O O . ARG B 1 682 ? -2.377 82.688 32.938 1 38.56 682 ARG B O 1
ATOM 13657 N N . ASN B 1 683 ? -0.935 82.938 34.406 1 31.69 683 ASN B N 1
ATOM 13658 C CA . ASN B 1 683 ? -1.372 84.25 34.875 1 31.69 683 ASN B CA 1
ATOM 13659 C C . ASN B 1 683 ? -0.841 85.375 33.969 1 31.69 683 ASN B C 1
ATOM 13661 O O . ASN B 1 683 ? 0.37 85.562 33.906 1 31.69 683 ASN B O 1
ATOM 13665 N N . ILE B 1 684 ? -1.497 85.688 32.875 1 32.16 684 ILE B N 1
ATOM 13666 C CA . ILE B 1 684 ? -1.275 86.812 32 1 32.16 684 ILE B CA 1
ATOM 13667 C C . ILE B 1 684 ? -1.236 88.125 32.812 1 32.16 684 ILE B C 1
ATOM 13669 O O . ILE B 1 684 ? -2.256 88.562 33.375 1 32.16 684 ILE B O 1
ATOM 13673 N N . ASN B 1 685 ? -0.314 88.438 33.719 1 27.97 685 ASN B N 1
ATOM 13674 C CA . ASN B 1 685 ? -0.194 89.875 34.125 1 27.97 685 ASN B CA 1
ATOM 13675 C C . ASN B 1 685 ? 0.07 90.75 32.938 1 27.97 685 ASN B C 1
ATOM 13677 O O . ASN B 1 685 ? 0.953 90.5 32.125 1 27.97 685 ASN B O 1
ATOM 13681 N N . ASN B 1 686 ? -0.895 91.562 32.469 1 26.77 686 ASN B N 1
ATOM 13682 C CA . ASN B 1 686 ? -0.998 92.625 31.5 1 26.77 686 ASN B CA 1
ATOM 13683 C C . ASN B 1 686 ? 0.096 93.688 31.688 1 26.77 686 ASN B C 1
ATOM 13685 O O . ASN B 1 686 ? -0.051 94.625 32.5 1 26.77 686 ASN B O 1
ATOM 13689 N N . VAL B 1 687 ? 1.399 93.438 31.828 1 25.73 687 VAL B N 1
ATOM 13690 C CA . VAL B 1 687 ? 2.268 94.625 31.859 1 25.73 687 VAL B CA 1
ATOM 13691 C C . VAL B 1 687 ? 2.229 95.312 30.5 1 25.73 687 VAL B C 1
ATOM 13693 O O . VAL B 1 687 ? 2.357 94.688 29.453 1 25.73 687 VAL B O 1
ATOM 13696 N N . ASN B 1 688 ? 1.61 96.562 30.422 1 23.31 688 ASN B N 1
ATOM 13697 C CA . ASN B 1 688 ? 1.419 97.562 29.391 1 23.31 688 ASN B CA 1
ATOM 13698 C C . ASN B 1 688 ? 2.738 97.938 28.719 1 23.31 688 ASN B C 1
ATOM 13700 O O . ASN B 1 688 ? 3.674 98.375 29.391 1 23.31 688 ASN B O 1
ATOM 13704 N N . PRO B 1 689 ? 3.186 97.312 27.625 1 24.72 689 PRO B N 1
ATOM 13705 C CA . PRO B 1 689 ? 4.441 97.688 26.953 1 24.72 689 PRO B CA 1
ATOM 13706 C C . PRO B 1 689 ? 4.465 99.125 26.469 1 24.72 689 PRO B C 1
ATOM 13708 O O . PRO B 1 689 ? 3.436 99.625 26.047 1 24.72 689 PRO B O 1
ATOM 13711 N N . PRO B 1 690 ? 5.281 100 27.109 1 23.91 690 PRO B N 1
ATOM 13712 C CA . PRO B 1 690 ? 5.336 101.375 26.656 1 23.91 690 PRO B CA 1
ATOM 13713 C C . PRO B 1 690 ? 5.668 101.5 25.172 1 23.91 690 PRO B C 1
ATOM 13715 O O . PRO B 1 690 ? 6.227 100.562 24.578 1 23.91 690 PRO B O 1
ATOM 13718 N N . SER B 1 691 ? 5.113 102.438 24.406 1 21.03 691 SER B N 1
ATOM 13719 C CA . SER B 1 691 ? 4.93 102.812 23.016 1 21.03 691 SER B CA 1
ATOM 13720 C C . SER B 1 691 ? 6.262 103.125 22.344 1 21.03 691 SER B C 1
ATOM 13722 O O . SER B 1 691 ? 6.293 103.562 21.188 1 21.03 691 SER B O 1
ATOM 13724 N N . ASN B 1 692 ? 7.539 103 22.969 1 19.8 692 ASN B N 1
ATOM 13725 C CA . ASN B 1 692 ? 8.531 103.812 22.281 1 19.8 692 ASN B CA 1
ATOM 13726 C C . ASN B 1 692 ? 8.75 103.375 20.844 1 19.8 692 ASN B C 1
ATOM 13728 O O . ASN B 1 692 ? 8.844 102.125 20.594 1 19.8 692 ASN B O 1
ATOM 13732 N N . THR B 1 693 ? 8.531 104.188 19.859 1 19.17 693 THR B N 1
ATOM 13733 C CA . THR B 1 693 ? 8.406 104.25 18.422 1 19.17 693 THR B CA 1
ATOM 13734 C C . THR B 1 693 ? 9.68 103.812 17.734 1 19.17 693 THR B C 1
ATOM 13736 O O . THR B 1 693 ? 9.625 103.188 16.672 1 19.17 693 THR B O 1
ATOM 13739 N N . ASP B 1 694 ? 10.969 104.188 18.094 1 18.67 694 ASP B N 1
ATOM 13740 C CA . ASP B 1 694 ? 11.828 104.688 17.016 1 18.67 694 ASP B CA 1
ATOM 13741 C C . ASP B 1 694 ? 12.547 103.562 16.328 1 18.67 694 ASP B C 1
ATOM 13743 O O . ASP B 1 694 ? 13.375 102.875 16.953 1 18.67 694 ASP B O 1
ATOM 13747 N N . ILE B 1 695 ? 11.953 102.75 15.461 1 19.58 695 ILE B N 1
ATOM 13748 C CA . ILE B 1 695 ? 12.422 101.562 14.727 1 19.58 695 ILE B CA 1
ATOM 13749 C C . ILE B 1 695 ? 13.523 102 13.75 1 19.58 695 ILE B C 1
ATOM 13751 O O . ILE B 1 695 ? 13.242 102.5 12.648 1 19.58 695 ILE B O 1
ATOM 13755 N N . GLN B 1 696 ? 14.539 102.875 14.25 1 18.41 696 GLN B N 1
ATOM 13756 C CA . GLN B 1 696 ? 15.398 103.375 13.188 1 18.41 696 GLN B CA 1
ATOM 13757 C C . GLN B 1 696 ? 16.062 102.25 12.43 1 18.41 696 GLN B C 1
ATOM 13759 O O . GLN B 1 696 ? 16.312 101.188 13 1 18.41 696 GLN B O 1
ATOM 13764 N N . SER B 1 697 ? 16.344 102.375 11.078 1 19.06 697 SER B N 1
ATOM 13765 C CA . SER B 1 697 ? 16.641 101.688 9.836 1 19.06 697 SER B CA 1
ATOM 13766 C C . SER B 1 697 ? 18.062 101.125 9.836 1 19.06 697 SER B C 1
ATOM 13768 O O . SER B 1 697 ? 18.547 100.625 8.82 1 19.06 697 SER B O 1
ATOM 13770 N N . SER B 1 698 ? 18.844 101.312 11.023 1 17.28 698 SER B N 1
ATOM 13771 C CA . SER B 1 698 ? 20.25 101.375 10.609 1 17.28 698 SER B CA 1
ATOM 13772 C C . SER B 1 698 ? 20.641 100.062 9.891 1 17.28 698 SER B C 1
ATOM 13774 O O . SER B 1 698 ? 20.031 99.062 10.094 1 17.28 698 SER B O 1
ATOM 13776 N N . SER B 1 699 ? 21.688 100.25 8.977 1 18.69 699 SER B N 1
ATOM 13777 C CA . SER B 1 699 ? 22.469 99.688 7.895 1 18.69 699 SER B CA 1
ATOM 13778 C C . SER B 1 699 ? 23.219 98.438 8.352 1 18.69 699 SER B C 1
ATOM 13780 O O . SER B 1 699 ? 23.5 98.312 9.539 1 18.69 699 SER B O 1
ATOM 13782 N N . ARG B 1 700 ? 23.578 97.438 7.398 1 18.55 700 ARG B N 1
ATOM 13783 C CA . ARG B 1 700 ? 23.844 96.062 7 1 18.55 700 ARG B CA 1
ATOM 13784 C C . ARG B 1 700 ? 25.281 95.688 7.324 1 18.55 700 ARG B C 1
ATOM 13786 O O . ARG B 1 700 ? 25.672 94.5 7.082 1 18.55 700 ARG B O 1
ATOM 13793 N N . SER B 1 701 ? 26.219 96.625 7.574 1 17.92 701 SER B N 1
ATOM 13794 C CA . SER B 1 701 ? 27.5 96.125 7.07 1 17.92 701 SER B CA 1
ATOM 13795 C C . SER B 1 701 ? 28 94.938 7.875 1 17.92 701 SER B C 1
ATOM 13797 O O . SER B 1 701 ? 27.688 94.812 9.062 1 17.92 701 SER B O 1
ATOM 13799 N N . GLN B 1 702 ? 28.75 93.875 7.172 1 16.42 702 GLN B N 1
ATOM 13800 C CA . GLN B 1 702 ? 29.156 92.5 7.062 1 16.42 702 GLN B CA 1
ATOM 13801 C C . GLN B 1 702 ? 30.328 92.188 8.008 1 16.42 702 GLN B C 1
ATOM 13803 O O . GLN B 1 702 ? 30.688 91 8.188 1 16.42 702 GLN B O 1
ATOM 13808 N N . SER B 1 703 ? 31.109 93.125 8.383 1 17.03 703 SER B N 1
ATOM 13809 C CA . SER B 1 703 ? 32.5 92.688 8.453 1 17.03 703 SER B CA 1
ATOM 13810 C C . SER B 1 703 ? 32.688 91.625 9.539 1 17.03 703 SER B C 1
ATOM 13812 O O . SER B 1 703 ? 32.125 91.75 10.625 1 17.03 703 SER B O 1
ATOM 13814 N N . LEU B 1 704 ? 33.25 90.438 9.055 1 16.86 704 LEU B N 1
ATOM 13815 C CA . LEU B 1 704 ? 33.562 89.062 9.523 1 16.86 704 LEU B CA 1
ATOM 13816 C C . LEU B 1 704 ? 34.594 89.125 10.648 1 16.86 704 LEU B C 1
ATOM 13818 O O . LEU B 1 704 ? 35.062 88.062 11.086 1 16.86 704 LEU B O 1
ATOM 13822 N N . GLY B 1 705 ? 34.969 90.375 11.031 1 16.17 705 GLY B N 1
ATOM 13823 C CA . GLY B 1 705 ? 36.281 90.188 11.625 1 16.17 705 GLY B CA 1
ATOM 13824 C C . GLY B 1 705 ? 36.312 89.188 12.734 1 16.17 705 GLY B C 1
ATOM 13825 O O . GLY B 1 705 ? 35.312 88.875 13.328 1 16.17 705 GLY B O 1
ATOM 13826 N N . LYS B 1 706 ? 37.531 88.625 12.711 1 19.39 706 LYS B N 1
ATOM 13827 C CA . LYS B 1 706 ? 38.281 87.562 13.336 1 19.39 706 LYS B CA 1
ATOM 13828 C C . LYS B 1 706 ? 38.188 87.625 14.859 1 19.39 706 LYS B C 1
ATOM 13830 O O . LYS B 1 706 ? 37.969 88.688 15.43 1 19.39 706 LYS B O 1
ATOM 13835 N N . TYR B 1 707 ? 38.125 86.375 15.445 1 15.88 707 TYR B N 1
ATOM 13836 C CA . TYR B 1 707 ? 37.969 85.688 16.703 1 15.88 707 TYR B CA 1
ATOM 13837 C C . TYR B 1 707 ? 39.094 86.062 17.688 1 15.88 707 TYR B C 1
ATOM 13839 O O . TYR B 1 707 ? 40.094 85.312 17.797 1 15.88 707 TYR B O 1
ATOM 13847 N N . ASN B 1 708 ? 39.625 87.25 17.578 1 15.62 708 ASN B N 1
ATOM 13848 C CA . ASN B 1 708 ? 40.781 87.312 18.453 1 15.62 708 ASN B CA 1
ATOM 13849 C C . ASN B 1 708 ? 40.438 86.812 19.859 1 15.62 708 ASN B C 1
ATOM 13851 O O . ASN B 1 708 ? 39.5 87.312 20.469 1 15.62 708 ASN B O 1
ATOM 13855 N N . ILE B 1 709 ? 41.062 85.75 20.172 1 16.03 709 ILE B N 1
ATOM 13856 C CA . ILE B 1 709 ? 41.219 84.812 21.25 1 16.03 709 ILE B CA 1
ATOM 13857 C C . ILE B 1 709 ? 41.375 85.5 22.578 1 16.03 709 ILE B C 1
ATOM 13859 O O . ILE B 1 709 ? 40.594 85.25 23.516 1 16.03 709 ILE B O 1
ATOM 13863 N N . ILE B 1 710 ? 42.469 85.25 23.281 1 16.28 710 ILE B N 1
ATOM 13864 C CA . ILE B 1 710 ? 42.844 84.5 24.484 1 16.28 710 ILE B CA 1
ATOM 13865 C C . ILE B 1 710 ? 43.156 85.5 25.609 1 16.28 710 ILE B C 1
ATOM 13867 O O . ILE B 1 710 ? 43.125 85.125 26.781 1 16.28 710 ILE B O 1
ATOM 13871 N N . SER B 1 711 ? 43.719 86.625 25.328 1 16.25 711 SER B N 1
ATOM 13872 C CA . SER B 1 711 ? 44.875 86.688 26.219 1 16.25 711 SER B CA 1
ATOM 13873 C C . SER B 1 711 ? 44.469 86.75 27.672 1 16.25 711 SER B C 1
ATOM 13875 O O . SER B 1 711 ? 44.625 85.812 28.438 1 16.25 711 SER B O 1
ATOM 13877 N N . ASP B 1 712 ? 45.094 87.688 28.438 1 17 712 ASP B N 1
ATOM 13878 C CA . ASP B 1 712 ? 45.938 87.75 29.641 1 17 712 ASP B CA 1
ATOM 13879 C C . ASP B 1 712 ? 45.125 88.188 30.859 1 17 712 ASP B C 1
ATOM 13881 O O . ASP B 1 712 ? 45.5 89.062 31.625 1 17 712 ASP B O 1
ATOM 13885 N N . MET B 1 713 ? 43.844 88 30.781 1 15.58 713 MET B N 1
ATOM 13886 C CA . MET B 1 713 ? 43.25 88.688 31.922 1 15.58 713 MET B CA 1
ATOM 13887 C C . MET B 1 713 ? 44 88.312 33.219 1 15.58 713 MET B C 1
ATOM 13889 O O . MET B 1 713 ? 44.688 87.312 33.281 1 15.58 713 MET B O 1
ATOM 13893 N N . THR B 1 714 ? 43.344 88.688 34.375 1 16.08 714 THR B N 1
ATOM 13894 C CA . THR B 1 714 ? 43.531 89.25 35.719 1 16.08 714 THR B CA 1
ATOM 13895 C C . THR B 1 714 ? 44.156 88.188 36.625 1 16.08 714 THR B C 1
ATOM 13897 O O . THR B 1 714 ? 44.094 87 36.344 1 16.08 714 THR B O 1
ATOM 13900 N N . ASP B 1 715 ? 44.5 88.625 37.906 1 17.36 715 ASP B N 1
ATOM 13901 C CA . ASP B 1 715 ? 45.344 88.625 39.094 1 17.36 715 ASP B CA 1
ATOM 13902 C C . ASP B 1 715 ? 45.094 87.375 39.938 1 17.36 715 ASP B C 1
ATOM 13904 O O . ASP B 1 715 ? 44.125 86.625 39.75 1 17.36 715 ASP B O 1
ATOM 13908 N N . ASN B 1 716 ? 45.281 87.625 41.281 1 16.72 716 ASN B N 1
ATOM 13909 C CA . ASN B 1 716 ? 45.688 87 42.562 1 16.72 716 ASN B CA 1
ATOM 13910 C C . ASN B 1 716 ? 44.5 86.25 43.188 1 16.72 716 ASN B C 1
ATOM 13912 O O . ASN B 1 716 ? 43.5 86.875 43.562 1 16.72 716 ASN B O 1
ATOM 13916 N N . LEU B 1 717 ? 44.156 85.062 42.688 1 17.58 717 LEU B N 1
ATOM 13917 C CA . LEU B 1 717 ? 43.281 84.062 43.25 1 17.58 717 LEU B CA 1
ATOM 13918 C C . LEU B 1 717 ? 43.688 83.75 44.688 1 17.58 717 LEU B C 1
ATOM 13920 O O . LEU B 1 717 ? 44.656 83.062 44.938 1 17.58 717 LEU B O 1
ATOM 13924 N N . VAL B 1 718 ? 43.781 84.75 45.5 1 17.59 718 VAL B N 1
ATOM 13925 C CA . VAL B 1 718 ? 44.156 84.25 46.812 1 17.59 718 VAL B CA 1
ATOM 13926 C C . VAL B 1 718 ? 43.156 83.25 47.281 1 17.59 718 VAL B C 1
ATOM 13928 O O . VAL B 1 718 ? 41.938 83.375 47.094 1 17.59 718 VAL B O 1
ATOM 13931 N N . VAL B 1 719 ? 43.562 82.062 47.781 1 18.53 719 VAL B N 1
ATOM 13932 C CA . VAL B 1 719 ? 43.25 80.75 48.312 1 18.53 719 VAL B CA 1
ATOM 13933 C C . VAL B 1 719 ? 42.438 80.875 49.594 1 18.53 719 VAL B C 1
ATOM 13935 O O . VAL B 1 719 ? 42.969 80.938 50.688 1 18.53 719 VAL B O 1
ATOM 13938 N N . ARG B 1 720 ? 41.531 81.812 49.812 1 18.41 720 ARG B N 1
ATOM 13939 C CA . ARG B 1 720 ? 41.062 81.812 51.188 1 18.41 720 ARG B CA 1
ATOM 13940 C C . ARG B 1 720 ? 40.438 80.438 51.531 1 18.41 720 ARG B C 1
ATOM 13942 O O . ARG B 1 720 ? 39.844 79.812 50.688 1 18.41 720 ARG B O 1
ATOM 13949 N N . SER B 1 721 ? 40.562 80 52.812 1 18.88 721 SER B N 1
ATOM 13950 C CA . SER B 1 721 ? 40.5 78.875 53.719 1 18.88 721 SER B CA 1
ATOM 13951 C C . SER B 1 721 ? 39.062 78.438 53.938 1 18.88 721 SER B C 1
ATOM 13953 O O . SER B 1 721 ? 38.125 79.188 53.781 1 18.88 721 SER B O 1
ATOM 13955 N N . LYS B 1 722 ? 38.812 77.188 54.344 1 20.59 722 LYS B N 1
ATOM 13956 C CA . LYS B 1 722 ? 37.969 76 54.438 1 20.59 722 LYS B CA 1
ATOM 13957 C C . LYS B 1 722 ? 36.906 76.188 55.531 1 20.59 722 LYS B C 1
ATOM 13959 O O . LYS B 1 722 ? 36.094 75.25 55.781 1 20.59 722 LYS B O 1
ATOM 13964 N N . LYS B 1 723 ? 36.844 77.125 56.375 1 20.88 723 LYS B N 1
ATOM 13965 C CA . LYS B 1 723 ? 36.438 76.562 57.656 1 20.88 723 LYS B CA 1
ATOM 13966 C C . LYS B 1 723 ? 34.938 76.188 57.625 1 20.88 723 LYS B C 1
ATOM 13968 O O . LYS B 1 723 ? 34.188 76.688 56.75 1 20.88 723 LYS B O 1
ATOM 13973 N N . GLU B 1 724 ? 34.188 76.438 58.75 1 19.09 724 GLU B N 1
ATOM 13974 C CA . GLU B 1 724 ? 33.344 75.75 59.688 1 19.09 724 GLU B CA 1
ATOM 13975 C C . GLU B 1 724 ? 31.859 75.875 59.344 1 19.09 724 GLU B C 1
ATOM 13977 O O . GLU B 1 724 ? 31.094 76.438 60.094 1 19.09 724 GLU B O 1
ATOM 13982 N N . LEU B 1 725 ? 31.438 76.125 58.094 1 18.48 725 LEU B N 1
ATOM 13983 C CA . LEU B 1 725 ? 30 76.375 58.094 1 18.48 725 LEU B CA 1
ATOM 13984 C C . LEU B 1 725 ? 29.219 75.188 58.594 1 18.48 725 LEU B C 1
ATOM 13986 O O . LEU B 1 725 ? 29.266 74.125 57.969 1 18.48 725 LEU B O 1
ATOM 13990 N N . ARG B 1 726 ? 28.781 75.125 59.875 1 21.14 726 ARG B N 1
ATOM 13991 C CA . ARG B 1 726 ? 27.953 74.375 60.812 1 21.14 726 ARG B CA 1
ATOM 13992 C C . ARG B 1 726 ? 26.547 74.188 60.25 1 21.14 726 ARG B C 1
ATOM 13994 O O . ARG B 1 726 ? 26.047 75 59.531 1 21.14 726 ARG B O 1
ATOM 14001 N N . SER B 1 727 ? 25.812 73.062 60.719 1 19.52 727 SER B N 1
ATOM 14002 C CA . SER B 1 727 ? 24.953 71.875 60.469 1 19.52 727 SER B CA 1
ATOM 14003 C C . SER B 1 727 ? 23.469 72.25 60.625 1 19.52 727 SER B C 1
ATOM 14005 O O . SER B 1 727 ? 22.594 71.5 60.281 1 19.52 727 SER B O 1
ATOM 14007 N N . SER B 1 728 ? 22.953 73.312 61.281 1 21.11 728 SER B N 1
ATOM 14008 C CA . SER B 1 728 ? 21.781 72.938 62.094 1 21.11 728 SER B CA 1
ATOM 14009 C C . SER B 1 728 ? 20.547 72.875 61.188 1 21.11 728 SER B C 1
ATOM 14011 O O . SER B 1 728 ? 19.422 73.062 61.688 1 21.11 728 SER B O 1
ATOM 14013 N N . LEU B 1 729 ? 20.562 72.688 59.938 1 20.42 729 LEU B N 1
ATOM 14014 C CA . LEU B 1 729 ? 19.266 72.75 59.25 1 20.42 729 LEU B CA 1
ATOM 14015 C C . LEU B 1 729 ? 18.344 71.625 59.688 1 20.42 729 LEU B C 1
ATOM 14017 O O . LEU B 1 729 ? 18.688 70.438 59.562 1 20.42 729 LEU B O 1
ATOM 14021 N N . GLN B 1 730 ? 17.531 71.938 60.781 1 22.7 730 GLN B N 1
ATOM 14022 C CA . GLN B 1 730 ? 16.516 70.938 61.219 1 22.7 730 GLN B CA 1
ATOM 14023 C C . GLN B 1 730 ? 15.617 70.562 60.062 1 22.7 730 GLN B C 1
ATOM 14025 O O . GLN B 1 730 ? 15.086 71.375 59.344 1 22.7 730 GLN B O 1
ATOM 14030 N N . PRO B 1 731 ? 15.727 69.375 59.594 1 24.95 731 PRO B N 1
ATOM 14031 C CA . PRO B 1 731 ? 15.148 68.75 58.375 1 24.95 731 PRO B CA 1
ATOM 14032 C C . PRO B 1 731 ? 13.633 68.625 58.469 1 24.95 731 PRO B C 1
ATOM 14034 O O . PRO B 1 731 ? 13.016 67.938 57.625 1 24.95 731 PRO B O 1
ATOM 14037 N N . SER B 1 732 ? 13.023 68.938 59.688 1 25.78 732 SER B N 1
ATOM 14038 C CA . SER B 1 732 ? 11.875 68.062 59.875 1 25.78 732 SER B CA 1
ATOM 14039 C C . SER B 1 732 ? 10.773 68.375 58.844 1 25.78 732 SER B C 1
ATOM 14041 O O . SER B 1 732 ? 9.852 67.562 58.656 1 25.78 732 SER B O 1
ATOM 14043 N N . SER B 1 733 ? 10.391 69.625 58.75 1 27.98 733 SER B N 1
ATOM 14044 C CA . SER B 1 733 ? 9.008 69.688 58.281 1 27.98 733 SER B CA 1
ATOM 14045 C C . SER B 1 733 ? 8.836 69.062 56.906 1 27.98 733 SER B C 1
ATOM 14047 O O . SER B 1 733 ? 9.453 69.438 55.938 1 27.98 733 SER B O 1
ATOM 14049 N N . ILE B 1 734 ? 8.672 67.75 56.969 1 27.23 734 ILE B N 1
ATOM 14050 C CA . ILE B 1 734 ? 8.352 66.875 55.844 1 27.23 734 ILE B CA 1
ATOM 14051 C C . ILE B 1 734 ? 7.332 67.562 54.938 1 27.23 734 ILE B C 1
ATOM 14053 O O . ILE B 1 734 ? 6.285 68 55.406 1 27.23 734 ILE B O 1
ATOM 14057 N N . ILE B 1 735 ? 7.723 68.062 53.812 1 28.34 735 ILE B N 1
ATOM 14058 C CA . ILE B 1 735 ? 7.023 68.375 52.562 1 28.34 735 ILE B CA 1
ATOM 14059 C C . ILE B 1 735 ? 5.91 67.375 52.312 1 28.34 735 ILE B C 1
ATOM 14061 O O . ILE B 1 735 ? 6.176 66.188 52.094 1 28.34 735 ILE B O 1
ATOM 14065 N N . SER B 1 736 ? 4.906 67.312 53.188 1 32.16 736 SER B N 1
ATOM 14066 C CA . SER B 1 736 ? 3.729 66.688 52.594 1 32.16 736 SER B CA 1
ATOM 14067 C C . SER B 1 736 ? 3.592 67 51.125 1 32.16 736 SER B C 1
ATOM 14069 O O . SER B 1 736 ? 3.082 68.062 50.75 1 32.16 736 SER B O 1
ATOM 14071 N N . ASP B 1 737 ? 4.594 67.062 50.344 1 32.69 737 ASP B N 1
ATOM 14072 C CA . ASP B 1 737 ? 4.684 67.25 48.906 1 32.69 737 ASP B CA 1
ATOM 14073 C C . ASP B 1 737 ? 3.582 66.438 48.188 1 32.69 737 ASP B C 1
ATOM 14075 O O . ASP B 1 737 ? 3.605 65.25 48.125 1 32.69 737 ASP B O 1
ATOM 14079 N N . GLN B 1 738 ? 2.373 66.812 48.375 1 36.97 738 GLN B N 1
ATOM 14080 C CA . GLN B 1 738 ? 1.343 66.438 47.406 1 36.97 738 GLN B CA 1
ATOM 14081 C C . GLN B 1 738 ? 1.927 66.375 46 1 36.97 738 GLN B C 1
ATOM 14083 O O . GLN B 1 738 ? 2.615 67.25 45.531 1 36.97 738 GLN B O 1
ATOM 14088 N N . MET B 1 739 ? 2.287 65.188 45.5 1 45.62 739 MET B N 1
ATOM 14089 C CA . MET B 1 739 ? 2.727 64.875 44.125 1 45.62 739 MET B CA 1
ATOM 14090 C C . MET B 1 739 ? 2.059 65.812 43.125 1 45.62 739 MET B C 1
ATOM 14092 O O . MET B 1 739 ? 0.838 65.75 42.938 1 45.62 739 MET B O 1
ATOM 14096 N N . GLU B 1 740 ? 2.51 67 42.906 1 49.81 740 GLU B N 1
ATOM 14097 C CA . GLU B 1 740 ? 2.037 67.938 41.875 1 49.81 740 GLU B CA 1
ATOM 14098 C C . GLU B 1 740 ? 1.858 67.25 40.531 1 49.81 740 GLU B C 1
ATOM 14100 O O . GLU B 1 740 ? 2.811 66.688 40 1 49.81 740 GLU B O 1
ATOM 14105 N N . ASP B 1 741 ? 0.71 66.75 40.125 1 60.28 741 ASP B N 1
ATOM 14106 C CA . ASP B 1 741 ? 0.333 66.25 38.812 1 60.28 741 ASP B CA 1
ATOM 14107 C C . ASP B 1 741 ? 0.792 67.25 37.719 1 60.28 741 ASP B C 1
ATOM 14109 O O . ASP B 1 741 ? 0.427 68.375 37.719 1 60.28 741 ASP B O 1
ATOM 14113 N N . THR B 1 742 ? 1.911 67 36.969 1 66.62 742 THR B N 1
ATOM 14114 C CA . THR B 1 742 ? 2.475 67.812 35.906 1 66.62 742 THR B CA 1
ATOM 14115 C C . THR B 1 742 ? 1.425 68.062 34.844 1 66.62 742 THR B C 1
ATOM 14117 O O . THR B 1 742 ? 1.608 68.938 34 1 66.62 742 THR B O 1
ATOM 14120 N N . GLY B 1 743 ? 0.222 67.438 34.906 1 76 743 GLY B N 1
ATOM 14121 C CA . GLY B 1 743 ? -0.864 67.688 33.969 1 76 743 GLY B CA 1
ATOM 14122 C C . GLY B 1 743 ? -0.705 66.938 32.688 1 76 743 GLY B C 1
ATOM 14123 O O . GLY B 1 743 ? -1.547 67 31.781 1 76 743 GLY B O 1
ATOM 14124 N N . ILE B 1 744 ? 0.394 66.125 32.531 1 86.69 744 ILE B N 1
ATOM 14125 C CA . ILE B 1 744 ? 0.627 65.312 31.297 1 86.69 744 ILE B CA 1
ATOM 14126 C C . ILE B 1 744 ? 0.036 63.938 31.438 1 86.69 744 ILE B C 1
ATOM 14128 O O . ILE B 1 744 ? 0.264 63.25 32.438 1 86.69 744 ILE B O 1
ATOM 14132 N N . SER B 1 745 ? -0.688 63.5 30.375 1 89.88 745 SER B N 1
ATOM 14133 C CA . SER B 1 745 ? -1.34 62.188 30.391 1 89.88 745 SER B CA 1
ATOM 14134 C C . SER B 1 745 ? -0.336 61.062 30.156 1 89.88 745 SER B C 1
ATOM 14136 O O . SER B 1 745 ? 0.483 61.156 29.234 1 89.88 745 SER B O 1
ATOM 14138 N N . VAL B 1 746 ? -0.316 59.969 30.922 1 91.19 746 VAL B N 1
ATOM 14139 C CA . VAL B 1 746 ? 0.588 58.812 30.828 1 91.19 746 VAL B CA 1
ATOM 14140 C C . VAL B 1 746 ? 0.071 57.844 29.766 1 91.19 746 VAL B C 1
ATOM 14142 O O . VAL B 1 746 ? 0.815 56.969 29.297 1 91.19 746 VAL B O 1
ATOM 14145 N N . TRP B 1 747 ? -1.154 58 29.266 1 92.69 747 TRP B N 1
ATOM 14146 C CA . TRP B 1 747 ? -1.796 57.031 28.391 1 92.69 747 TRP B CA 1
ATOM 14147 C C . TRP B 1 747 ? -1.088 56.969 27.031 1 92.69 747 TRP B C 1
ATOM 14149 O O . TRP B 1 747 ? -1.155 55.969 26.344 1 92.69 747 TRP B O 1
ATOM 14159 N N . ARG B 1 748 ? -0.356 58 26.609 1 93.88 748 ARG B N 1
ATOM 14160 C CA . ARG B 1 748 ? 0.461 57.969 25.406 1 93.88 748 ARG B CA 1
ATOM 14161 C C . ARG B 1 748 ? 1.595 56.969 25.531 1 93.88 748 ARG B C 1
ATOM 14163 O O . ARG B 1 748 ? 1.812 56.156 24.641 1 93.88 748 ARG B O 1
ATOM 14170 N N . ILE B 1 749 ? 2.271 56.969 26.688 1 93.94 749 ILE B N 1
ATOM 14171 C CA . ILE B 1 749 ? 3.395 56.062 26.953 1 93.94 749 ILE B CA 1
ATOM 14172 C C . ILE B 1 749 ? 2.893 54.625 27.078 1 93.94 749 ILE B C 1
ATOM 14174 O O . ILE B 1 749 ? 3.539 53.688 26.594 1 93.94 749 ILE B O 1
ATOM 14178 N N . ILE B 1 750 ? 1.721 54.469 27.703 1 94.62 750 ILE B N 1
ATOM 14179 C CA . ILE B 1 750 ? 1.153 53.156 27.891 1 94.62 750 ILE B CA 1
ATOM 14180 C C . ILE B 1 750 ? 0.782 52.562 26.531 1 94.62 750 ILE B C 1
ATOM 14182 O O . ILE B 1 750 ? 1.031 51.375 26.266 1 94.62 750 ILE B O 1
ATOM 14186 N N . TYR B 1 751 ? 0.203 53.344 25.656 1 94.81 751 TYR B N 1
ATOM 14187 C CA . TYR B 1 751 ? -0.184 52.875 24.328 1 94.81 751 TYR B CA 1
ATOM 14188 C C . TYR B 1 751 ? 1.038 52.469 23.516 1 94.81 751 TYR B C 1
ATOM 14190 O O . TYR B 1 751 ? 1.036 51.406 22.859 1 94.81 751 TYR B O 1
ATOM 14198 N N . VAL B 1 752 ? 2.119 53.219 23.547 1 95.44 752 VAL B N 1
ATOM 14199 C CA . VAL B 1 752 ? 3.342 52.938 22.797 1 95.44 752 VAL B CA 1
ATOM 14200 C C . VAL B 1 752 ? 3.992 51.656 23.375 1 95.44 752 VAL B C 1
ATOM 14202 O O . VAL B 1 752 ? 4.457 50.812 22.625 1 95.44 752 VAL B O 1
ATOM 14205 N N . ALA B 1 753 ? 4.051 51.531 24.688 1 95.75 753 ALA B N 1
ATOM 14206 C CA . ALA B 1 753 ? 4.625 50.344 25.328 1 95.75 753 ALA B CA 1
ATOM 14207 C C . ALA B 1 753 ? 3.84 49.094 24.953 1 95.75 753 ALA B C 1
ATOM 14209 O O . ALA B 1 753 ? 4.426 48.031 24.734 1 95.75 753 ALA B O 1
ATOM 14210 N N . ASN B 1 754 ? 2.547 49.188 24.875 1 94.56 754 ASN B N 1
ATOM 14211 C CA . ASN B 1 754 ? 1.716 48.031 24.516 1 94.56 754 ASN B CA 1
ATOM 14212 C C . ASN B 1 754 ? 1.931 47.625 23.062 1 94.56 754 ASN B C 1
ATOM 14214 O O . ASN B 1 754 ? 1.953 46.438 22.75 1 94.56 754 ASN B O 1
ATOM 14218 N N . GLU B 1 755 ? 1.998 48.562 22.156 1 95 755 GLU B N 1
ATOM 14219 C CA . GLU B 1 755 ? 2.246 48.219 20.75 1 95 755 GLU B CA 1
ATOM 14220 C C . GLU B 1 755 ? 3.633 47.594 20.562 1 95 755 GLU B C 1
ATOM 14222 O O . GLU B 1 755 ? 3.82 46.719 19.719 1 95 755 GLU B O 1
ATOM 14227 N N . TRP B 1 756 ? 4.664 48.125 21.328 1 94.81 756 TRP B N 1
ATOM 14228 C CA . TRP B 1 756 ? 5.984 47.5 21.297 1 94.81 756 TRP B CA 1
ATOM 14229 C C . TRP B 1 756 ? 5.906 46.031 21.719 1 94.81 756 TRP B C 1
ATOM 14231 O O . TRP B 1 756 ? 6.52 45.188 21.094 1 94.81 756 TRP B O 1
ATOM 14241 N N . ASN B 1 757 ? 5.129 45.781 22.781 1 94 757 ASN B N 1
ATOM 14242 C CA . ASN B 1 757 ? 4.969 44.406 23.266 1 94 757 ASN B CA 1
ATOM 14243 C C . ASN B 1 757 ? 4.312 43.5 22.219 1 94 757 ASN B C 1
ATOM 14245 O O . ASN B 1 757 ? 4.637 42.312 22.109 1 94 757 ASN B O 1
ATOM 14249 N N . GLU B 1 758 ? 3.455 43.969 21.438 1 92.69 758 GLU B N 1
ATOM 14250 C CA . GLU B 1 758 ? 2.723 43.188 20.453 1 92.69 758 GLU B CA 1
ATOM 14251 C C . GLU B 1 758 ? 3.602 42.844 19.25 1 92.69 758 GLU B C 1
ATOM 14253 O O . GLU B 1 758 ? 3.406 41.812 18.625 1 92.69 758 GLU B O 1
ATOM 14258 N N . ILE B 1 759 ? 4.578 43.594 18.891 1 94.12 759 ILE B N 1
ATOM 14259 C CA . ILE B 1 759 ? 5.352 43.375 17.672 1 94.12 759 ILE B CA 1
ATOM 14260 C C . ILE B 1 759 ? 6.613 42.594 18 1 94.12 759 ILE B C 1
ATOM 14262 O O . ILE B 1 759 ? 7.371 42.219 17.109 1 94.12 759 ILE B O 1
ATOM 14266 N N . GLN B 1 760 ? 6.832 42.25 19.266 1 94.62 760 GLN B N 1
ATOM 14267 C CA . GLN B 1 760 ? 8.062 41.562 19.672 1 94.62 760 GLN B CA 1
ATOM 14268 C C . GLN B 1 760 ? 8.203 40.219 18.984 1 94.62 760 GLN B C 1
ATOM 14270 O O . GLN B 1 760 ? 9.297 39.844 18.562 1 94.62 760 GLN B O 1
ATOM 14275 N N . THR B 1 761 ? 7.137 39.438 18.797 1 94.81 761 THR B N 1
ATOM 14276 C CA . THR B 1 761 ? 7.23 38.094 18.266 1 94.81 761 THR B CA 1
ATOM 14277 C C . THR B 1 761 ? 6.688 38.031 16.828 1 94.81 761 THR B C 1
ATOM 14279 O O . THR B 1 761 ? 6.414 36.969 16.312 1 94.81 761 THR B O 1
ATOM 14282 N N . TYR B 1 762 ? 6.504 39.156 16.172 1 93.31 762 TYR B N 1
ATOM 14283 C CA . TYR B 1 762 ? 6.047 39.219 14.797 1 93.31 762 TYR B CA 1
ATOM 14284 C C . TYR B 1 762 ? 7.145 38.75 13.844 1 93.31 762 TYR B C 1
ATOM 14286 O O . TYR B 1 762 ? 8.281 39.219 13.93 1 93.31 762 TYR B O 1
ATOM 14294 N N . ARG B 1 763 ? 6.875 37.75 13.016 1 92.94 763 ARG B N 1
ATOM 14295 C CA . ARG B 1 763 ? 7.859 37.188 12.094 1 92.94 763 ARG B CA 1
ATOM 14296 C C . ARG B 1 763 ? 7.59 37.656 10.664 1 92.94 763 ARG B C 1
ATOM 14298 O O . ARG B 1 763 ? 6.492 38.125 10.352 1 92.94 763 ARG B O 1
ATOM 14305 N N . LYS B 1 764 ? 8.594 37.594 9.859 1 92.06 764 LYS B N 1
ATOM 14306 C CA . LYS B 1 764 ? 8.477 37.938 8.445 1 92.06 764 LYS B CA 1
ATOM 14307 C C . LYS B 1 764 ? 7.727 36.875 7.668 1 92.06 764 LYS B C 1
ATOM 14309 O O . LYS B 1 764 ? 7.027 37.188 6.699 1 92.06 764 LYS B O 1
ATOM 14314 N N . THR B 1 765 ? 7.98 35.562 8.062 1 93.31 765 THR B N 1
ATOM 14315 C CA . THR B 1 765 ? 7.332 34.438 7.402 1 93.31 765 THR B CA 1
ATOM 14316 C C . THR B 1 765 ? 6.434 33.688 8.375 1 93.31 765 THR B C 1
ATOM 14318 O O . THR B 1 765 ? 6.594 33.812 9.594 1 93.31 765 THR B O 1
ATOM 14321 N N . SER B 1 766 ? 5.363 33.094 7.738 1 92.88 766 SER B N 1
ATOM 14322 C CA . SER B 1 766 ? 4.457 32.281 8.547 1 92.88 766 SER B CA 1
ATOM 14323 C C . SER B 1 766 ? 4.844 30.812 8.516 1 92.88 766 SER B C 1
ATOM 14325 O O . SER B 1 766 ? 4.922 30.219 7.441 1 92.88 766 SER B O 1
ATOM 14327 N N . CYS B 1 767 ? 5.129 30.297 9.734 1 93.25 767 CYS B N 1
ATOM 14328 C CA . CYS B 1 767 ? 5.477 28.875 9.859 1 93.25 767 CYS B CA 1
ATOM 14329 C C . CYS B 1 767 ? 4.332 27.984 9.391 1 93.25 767 CYS B C 1
ATOM 14331 O O . CYS B 1 767 ? 4.562 26.953 8.773 1 93.25 767 CYS B O 1
ATOM 14333 N N . LEU B 1 768 ? 3.09 28.406 9.57 1 93 768 LEU B N 1
ATOM 14334 C CA . LEU B 1 768 ? 1.913 27.625 9.203 1 93 768 LEU B CA 1
ATOM 14335 C C . LEU B 1 768 ? 1.793 27.5 7.688 1 93 768 LEU B C 1
ATOM 14337 O O . LEU B 1 768 ? 1.471 26.438 7.176 1 93 768 LEU B O 1
ATOM 14341 N N . ILE B 1 769 ? 2.07 28.547 7.004 1 93.5 769 ILE B N 1
ATOM 14342 C CA . ILE B 1 769 ? 1.979 28.516 5.551 1 93.5 769 ILE B CA 1
ATOM 14343 C C . ILE B 1 769 ? 3.074 27.609 4.984 1 93.5 769 ILE B C 1
ATOM 14345 O O . ILE B 1 769 ? 2.836 26.844 4.047 1 93.5 769 ILE B O 1
ATOM 14349 N N . THR B 1 770 ? 4.223 27.703 5.547 1 96.12 770 THR B N 1
ATOM 14350 C CA . THR B 1 770 ? 5.328 26.875 5.074 1 96.12 770 THR B CA 1
ATOM 14351 C C . THR B 1 770 ? 5.02 25.391 5.273 1 96.12 770 THR B C 1
ATOM 14353 O O . THR B 1 770 ? 5.172 24.594 4.344 1 96.12 770 THR B O 1
ATOM 14356 N N . ILE B 1 771 ? 4.555 25.047 6.457 1 95.88 771 ILE B N 1
ATOM 14357 C CA . ILE B 1 771 ? 4.285 23.656 6.785 1 95.88 771 ILE B CA 1
ATOM 14358 C C . ILE B 1 771 ? 3.119 23.141 5.941 1 95.88 771 ILE B C 1
ATOM 14360 O O . ILE B 1 771 ? 3.146 22 5.453 1 95.88 771 ILE B O 1
ATOM 14364 N N . SER B 1 772 ? 2.059 23.938 5.754 1 94.75 772 SER B N 1
ATOM 14365 C CA . SER B 1 772 ? 0.92 23.531 4.934 1 94.75 772 SER B CA 1
ATOM 14366 C C . SER B 1 772 ? 1.336 23.297 3.486 1 94.75 772 SER B C 1
ATOM 14368 O O . SER B 1 772 ? 0.88 22.344 2.85 1 94.75 772 SER B O 1
ATOM 14370 N N . CYS B 1 773 ? 2.209 24.109 3.031 1 94.94 773 CYS B N 1
ATOM 14371 C CA . CYS B 1 773 ? 2.666 23.953 1.654 1 94.94 773 CYS B CA 1
ATOM 14372 C C . CYS B 1 773 ? 3.537 22.703 1.506 1 94.94 773 CYS B C 1
ATOM 14374 O O . CYS B 1 773 ? 3.457 22 0.496 1 94.94 773 CYS B O 1
ATOM 14376 N N . VAL B 1 774 ? 4.348 22.5 2.465 1 96.94 774 VAL B N 1
ATOM 14377 C CA . VAL B 1 774 ? 5.191 21.312 2.41 1 96.94 774 VAL B CA 1
ATOM 14378 C C . VAL B 1 774 ? 4.32 20.062 2.387 1 96.94 774 VAL B C 1
ATOM 14380 O O . VAL B 1 774 ? 4.555 19.141 1.595 1 96.94 774 VAL B O 1
ATOM 14383 N N . LEU B 1 775 ? 3.273 20 3.193 1 96.69 775 LEU B N 1
ATOM 14384 C CA . LEU B 1 775 ? 2.4 18.828 3.258 1 96.69 775 LEU B CA 1
ATOM 14385 C C . LEU B 1 775 ? 1.624 18.656 1.957 1 96.69 775 LEU B C 1
ATOM 14387 O O . LEU B 1 775 ? 1.499 17.547 1.444 1 96.69 775 LEU B O 1
ATOM 14391 N N . ILE B 1 776 ? 1.156 19.75 1.335 1 96.06 776 ILE B N 1
ATOM 14392 C CA . ILE B 1 776 ? 0.363 19.688 0.113 1 96.06 776 ILE B CA 1
ATOM 14393 C C . ILE B 1 776 ? 1.25 19.25 -1.053 1 96.06 776 ILE B C 1
ATOM 14395 O O . ILE B 1 776 ? 0.871 18.375 -1.838 1 96.06 776 ILE B O 1
ATOM 14399 N N . LEU B 1 777 ? 2.436 19.797 -1.094 1 96.75 777 LEU B N 1
ATOM 14400 C CA . LEU B 1 777 ? 3.316 19.484 -2.213 1 96.75 777 LEU B CA 1
ATOM 14401 C C . LEU B 1 777 ? 3.873 18.078 -2.092 1 96.75 777 LEU B C 1
ATOM 14403 O O . LEU B 1 777 ? 3.971 17.344 -3.088 1 96.75 777 LEU B O 1
ATOM 14407 N N . MET B 1 778 ? 4.164 17.688 -0.924 1 96.25 778 MET B N 1
ATOM 14408 C CA . MET B 1 778 ? 4.793 16.391 -0.742 1 96.25 778 MET B CA 1
ATOM 14409 C C . MET B 1 778 ? 3.756 15.266 -0.784 1 96.25 778 MET B C 1
ATOM 14411 O O . MET B 1 778 ? 3.936 14.273 -1.491 1 96.25 778 MET B O 1
ATOM 14415 N N . GLN B 1 779 ? 2.641 15.375 -0.125 1 94.06 779 GLN B N 1
ATOM 14416 C CA . GLN B 1 779 ? 1.739 14.234 0.036 1 94.06 779 GLN B CA 1
ATOM 14417 C C . GLN B 1 779 ? 0.557 14.328 -0.923 1 94.06 779 GLN B C 1
ATOM 14419 O O . GLN B 1 779 ? 0.07 13.312 -1.419 1 94.06 779 GLN B O 1
ATOM 14424 N N . VAL B 1 780 ? -0.037 15.523 -1.229 1 93.56 780 VAL B N 1
ATOM 14425 C CA . VAL B 1 780 ? -1.214 15.648 -2.084 1 93.56 780 VAL B CA 1
ATOM 14426 C C . VAL B 1 780 ? -0.79 15.633 -3.551 1 93.56 780 VAL B C 1
ATOM 14428 O O . VAL B 1 780 ? -1.273 14.82 -4.336 1 93.56 780 VAL B O 1
ATOM 14431 N N . ILE B 1 781 ? 0.192 16.484 -3.887 1 93.94 781 ILE B N 1
ATOM 14432 C CA . ILE B 1 781 ? 0.675 16.484 -5.262 1 93.94 781 ILE B CA 1
ATOM 14433 C C . ILE B 1 781 ? 1.536 15.25 -5.516 1 93.94 781 ILE B C 1
ATOM 14435 O O . ILE B 1 781 ? 1.559 14.719 -6.625 1 93.94 781 ILE B O 1
ATOM 14439 N N . GLY B 1 782 ? 2.328 14.805 -4.508 1 94.19 782 GLY B N 1
ATOM 14440 C CA . GLY B 1 782 ? 3.049 13.547 -4.609 1 94.19 782 GLY B CA 1
ATOM 14441 C C . GLY B 1 782 ? 4.52 13.727 -4.93 1 94.19 782 GLY B C 1
ATOM 14442 O O . GLY B 1 782 ? 5.129 12.867 -5.574 1 94.19 782 GLY B O 1
ATOM 14443 N N . LEU B 1 783 ? 5.145 14.781 -4.527 1 95.62 783 LEU B N 1
ATOM 14444 C CA . LEU B 1 783 ? 6.574 14.961 -4.75 1 95.62 783 LEU B CA 1
ATOM 14445 C C . LEU B 1 783 ? 7.383 13.984 -3.9 1 95.62 783 LEU B C 1
ATOM 14447 O O . LEU B 1 783 ? 8.562 13.758 -4.168 1 95.62 783 LEU B O 1
ATOM 14451 N N . GLU B 1 784 ? 6.762 13.469 -2.9 1 94 784 GLU B N 1
ATOM 14452 C CA . GLU B 1 784 ? 7.43 12.5 -2.037 1 94 784 GLU B CA 1
ATOM 14453 C C . GLU B 1 784 ? 7.836 11.25 -2.818 1 94 784 GLU B C 1
ATOM 14455 O O . GLU B 1 784 ? 8.797 10.57 -2.455 1 94 784 GLU B O 1
ATOM 14460 N N . ASN B 1 785 ? 7.219 10.969 -3.91 1 93 785 ASN B N 1
ATOM 14461 C CA . ASN B 1 785 ? 7.492 9.781 -4.707 1 93 785 ASN B CA 1
ATOM 14462 C C . ASN B 1 785 ? 8.789 9.922 -5.496 1 93 785 ASN B C 1
ATOM 14464 O O . ASN B 1 785 ? 9.344 8.93 -5.973 1 93 785 ASN B O 1
ATOM 14468 N N . LEU B 1 786 ? 9.242 11.133 -5.566 1 94.38 786 LEU B N 1
ATOM 14469 C CA . LEU B 1 786 ? 10.539 11.344 -6.191 1 94.38 786 LEU B CA 1
ATOM 14470 C C . LEU B 1 786 ? 11.672 10.891 -5.273 1 94.38 786 LEU B C 1
ATOM 14472 O O . LEU B 1 786 ? 12.812 10.758 -5.711 1 94.38 786 LEU B O 1
ATOM 14476 N N . ALA B 1 787 ? 11.352 10.617 -4.035 1 94.94 787 ALA B N 1
ATOM 14477 C CA . ALA B 1 787 ? 12.367 10.211 -3.07 1 94.94 787 ALA B CA 1
ATOM 14478 C C . ALA B 1 787 ? 12.539 8.695 -3.068 1 94.94 787 ALA B C 1
ATOM 14480 O O . ALA B 1 787 ? 13.258 8.148 -2.227 1 94.94 787 ALA B O 1
ATOM 14481 N N . SER B 1 788 ? 12.008 8.016 -3.975 1 92.38 788 SER B N 1
ATOM 14482 C CA . SER B 1 788 ? 12.188 6.574 -4.082 1 92.38 788 SER B CA 1
ATOM 14483 C C . SER B 1 788 ? 13.609 6.215 -4.496 1 92.38 788 SER B C 1
ATOM 14485 O O . SER B 1 788 ? 14.273 6.992 -5.188 1 92.38 788 SER B O 1
ATOM 14487 N N . SER B 1 789 ? 14.086 5.086 -4.047 1 92 789 SER B N 1
ATOM 14488 C CA . SER B 1 789 ? 15.461 4.684 -4.312 1 92 789 SER B CA 1
ATOM 14489 C C . SER B 1 789 ? 15.617 4.141 -5.73 1 92 789 SER B C 1
ATOM 14491 O O . SER B 1 789 ? 16.703 3.725 -6.125 1 92 789 SER B O 1
ATOM 14493 N N . ASP B 1 790 ? 14.555 4.195 -6.543 1 88.62 790 ASP B N 1
ATOM 14494 C CA . ASP B 1 790 ? 14.648 3.785 -7.941 1 88.62 790 ASP B CA 1
ATOM 14495 C C . ASP B 1 790 ? 15 4.969 -8.844 1 88.62 790 ASP B C 1
ATOM 14497 O O . ASP B 1 790 ? 15.055 6.109 -8.383 1 88.62 790 ASP B O 1
ATOM 14501 N N . ALA B 1 791 ? 15.375 4.676 -10.055 1 87.06 791 ALA B N 1
ATOM 14502 C CA . ALA B 1 791 ? 15.805 5.723 -10.977 1 87.06 791 ALA B CA 1
ATOM 14503 C C . ALA B 1 791 ? 14.609 6.352 -11.688 1 87.06 791 ALA B C 1
ATOM 14505 O O . ALA B 1 791 ? 14.766 7.309 -12.453 1 87.06 791 ALA B O 1
ATOM 14506 N N . LYS B 1 792 ? 13.344 5.984 -11.328 1 83.94 792 LYS B N 1
ATOM 14507 C CA . LYS B 1 792 ? 12.148 6.539 -11.969 1 83.94 792 LYS B CA 1
ATOM 14508 C C . LYS B 1 792 ? 11.758 7.871 -11.336 1 83.94 792 LYS B C 1
ATOM 14510 O O . LYS B 1 792 ? 11.914 8.062 -10.125 1 83.94 792 LYS B O 1
ATOM 14515 N N . SER B 1 793 ? 11.453 8.797 -12.164 1 85 793 SER B N 1
ATOM 14516 C CA . SER B 1 793 ? 11.07 10.125 -11.695 1 85 793 SER B CA 1
ATOM 14517 C C . SER B 1 793 ? 9.586 10.383 -11.922 1 85 793 SER B C 1
ATOM 14519 O O . SER B 1 793 ? 9.195 11.453 -12.398 1 85 793 SER B O 1
ATOM 14521 N N . ASN B 1 794 ? 8.742 9.492 -11.461 1 85.12 794 ASN B N 1
ATOM 14522 C CA . ASN B 1 794 ? 7.305 9.688 -11.641 1 85.12 794 ASN B CA 1
ATOM 14523 C C . ASN B 1 794 ? 6.66 10.281 -10.398 1 85.12 794 ASN B C 1
ATOM 14525 O O . ASN B 1 794 ? 6.953 9.859 -9.273 1 85.12 794 ASN B O 1
ATOM 14529 N N . ILE B 1 795 ? 5.922 11.266 -10.617 1 88.88 795 ILE B N 1
ATOM 14530 C CA . ILE B 1 795 ? 5.199 11.914 -9.531 1 88.88 795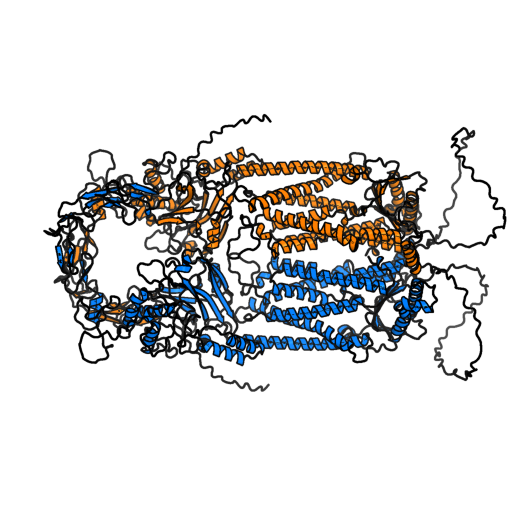 ILE B CA 1
ATOM 14531 C C . ILE B 1 795 ? 3.91 11.148 -9.234 1 88.88 795 ILE B C 1
ATOM 14533 O O . ILE B 1 795 ? 3.555 10.938 -8.078 1 88.88 795 ILE B O 1
ATOM 14537 N N . LEU B 1 796 ? 3.238 10.672 -10.32 1 87.06 796 LEU B N 1
ATOM 14538 C CA . LEU B 1 796 ? 2.029 9.867 -10.164 1 87.06 796 LEU B CA 1
ATOM 14539 C C . LEU B 1 796 ? 2.355 8.383 -10.211 1 87.06 796 LEU B C 1
ATOM 14541 O O . LEU B 1 796 ? 3.031 7.914 -11.125 1 87.06 796 LEU B O 1
ATOM 14545 N N . LEU B 1 797 ? 2.014 7.777 -9.062 1 84.25 797 LEU B N 1
ATOM 14546 C CA . LEU B 1 797 ? 2.326 6.359 -8.953 1 84.25 797 LEU B CA 1
ATOM 14547 C C . LEU B 1 797 ? 1.162 5.508 -9.453 1 84.25 797 LEU B C 1
ATOM 14549 O O . LEU B 1 797 ? -0.001 5.832 -9.203 1 84.25 797 LEU B O 1
ATOM 14553 N N . ASN B 1 798 ? 1.607 4.582 -10.312 1 82.38 798 ASN B N 1
ATOM 14554 C CA . ASN B 1 798 ? 0.651 3.541 -10.672 1 82.38 798 ASN B CA 1
ATOM 14555 C C . ASN B 1 798 ? 0.551 2.473 -9.594 1 82.38 798 ASN B C 1
ATOM 14557 O O . ASN B 1 798 ? 1.567 1.934 -9.148 1 82.38 798 ASN B O 1
ATOM 14561 N N . SER B 1 799 ? -0.616 2.188 -9.078 1 80.25 799 SER B N 1
ATOM 14562 C CA . SER B 1 799 ? -0.828 1.276 -7.961 1 80.25 799 SER B CA 1
ATOM 14563 C C . SER B 1 799 ? -0.501 -0.162 -8.344 1 80.25 799 SER B C 1
ATOM 14565 O O . SER B 1 799 ? -0.291 -1.011 -7.48 1 80.25 799 SER B O 1
ATOM 14567 N N . TYR B 1 800 ? -0.239 -0.432 -9.57 1 78.5 800 TYR B N 1
ATOM 14568 C CA . TYR B 1 800 ? -0.028 -1.807 -10.008 1 78.5 800 TYR B CA 1
ATOM 14569 C C . TYR B 1 800 ? 1.459 -2.111 -10.148 1 78.5 800 TYR B C 1
ATOM 14571 O O . TYR B 1 800 ? 1.854 -3.277 -10.234 1 78.5 800 TYR B O 1
ATOM 14579 N N . GLU B 1 801 ? 2.221 -1.07 -10.094 1 85.5 801 GLU B N 1
ATOM 14580 C CA . GLU B 1 801 ? 3.662 -1.259 -10.227 1 85.5 801 GLU B CA 1
ATOM 14581 C C . GLU B 1 801 ? 4.34 -1.322 -8.867 1 85.5 801 GLU B C 1
ATOM 14583 O O . GLU B 1 801 ? 3.74 -0.964 -7.852 1 85.5 801 GLU B O 1
ATOM 14588 N N . TYR B 1 802 ? 5.535 -1.905 -8.859 1 89.06 802 TYR B N 1
ATOM 14589 C CA . TYR B 1 802 ? 6.32 -1.979 -7.637 1 89.06 802 TYR B CA 1
ATOM 14590 C C . TYR B 1 802 ? 6.863 -0.607 -7.254 1 89.06 802 TYR B C 1
ATOM 14592 O O . TYR B 1 802 ? 7.297 0.158 -8.117 1 89.06 802 TYR B O 1
ATOM 14600 N N . HIS B 1 803 ? 6.754 -0.331 -6.004 1 89.19 803 HIS B N 1
ATOM 14601 C CA . HIS B 1 803 ? 7.328 0.904 -5.48 1 89.19 803 HIS B CA 1
ATOM 14602 C C . HIS B 1 803 ? 8.5 0.616 -4.547 1 89.19 803 HIS B C 1
ATOM 14604 O O . HIS B 1 803 ? 8.328 -0.019 -3.504 1 89.19 803 HIS B O 1
ATOM 14610 N N . SER B 1 804 ? 9.648 1.132 -4.852 1 92.75 804 SER B N 1
ATOM 14611 C CA . SER B 1 804 ? 10.852 0.957 -4.039 1 92.75 804 SER B CA 1
ATOM 14612 C C . SER B 1 804 ? 10.773 1.77 -2.752 1 92.75 804 SER B C 1
ATOM 14614 O O . SER B 1 804 ? 10.008 2.736 -2.668 1 92.75 804 SER B O 1
ATOM 14616 N N . PRO B 1 805 ? 11.516 1.374 -1.72 1 91.81 805 PRO B N 1
ATOM 14617 C CA . PRO B 1 805 ? 11.547 2.164 -0.487 1 91.81 805 PRO B CA 1
ATOM 14618 C C . PRO B 1 805 ? 12.18 3.541 -0.685 1 91.81 805 PRO B C 1
ATOM 14620 O O . PRO B 1 805 ? 12.945 3.744 -1.631 1 91.81 805 PRO B O 1
ATOM 14623 N N . GLN B 1 806 ? 11.812 4.445 0.147 1 92.88 806 GLN B N 1
ATOM 14624 C CA . GLN B 1 806 ? 12.297 5.816 0.026 1 92.88 806 GLN B CA 1
ATOM 14625 C C . GLN B 1 806 ? 13.703 5.953 0.614 1 92.88 806 GLN B C 1
ATOM 14627 O O . GLN B 1 806 ? 14.039 5.285 1.596 1 92.88 806 GLN B O 1
ATOM 14632 N N . SER B 1 807 ? 14.484 6.785 -0.035 1 94.44 807 SER B N 1
ATOM 14633 C CA . SER B 1 807 ? 15.812 7.102 0.471 1 94.44 807 SER B CA 1
ATOM 14634 C C . SER B 1 807 ? 15.773 8.312 1.403 1 94.44 807 SER B C 1
ATOM 14636 O O . SER B 1 807 ? 15.117 9.305 1.108 1 94.44 807 SER B O 1
ATOM 14638 N N . ARG B 1 808 ? 16.5 8.25 2.549 1 95 808 ARG B N 1
ATOM 14639 C CA . ARG B 1 808 ? 16.562 9.352 3.496 1 95 808 ARG B CA 1
ATOM 14640 C C . ARG B 1 808 ? 17.297 10.547 2.887 1 95 808 ARG B C 1
ATOM 14642 O O . ARG B 1 808 ? 16.969 11.703 3.182 1 95 808 ARG B O 1
ATOM 14649 N N . ILE B 1 809 ? 18.188 10.273 1.997 1 96.25 809 ILE B N 1
ATOM 14650 C CA . ILE B 1 809 ? 18.969 11.328 1.359 1 96.25 809 ILE B CA 1
ATOM 14651 C C . ILE B 1 809 ? 18.078 12.133 0.416 1 96.25 809 ILE B C 1
ATOM 14653 O O . ILE B 1 809 ? 18.062 13.367 0.458 1 96.25 809 ILE B O 1
ATOM 14657 N N . PHE B 1 810 ? 17.266 11.453 -0.358 1 96 810 PHE B N 1
ATOM 14658 C CA . PHE B 1 810 ? 16.391 12.125 -1.306 1 96 810 PHE B CA 1
ATOM 14659 C C . PHE B 1 810 ? 15.281 12.875 -0.578 1 96 810 PHE B C 1
ATOM 14661 O O . PHE B 1 810 ? 14.898 13.969 -0.985 1 96 810 PHE B O 1
ATOM 14668 N N . ARG B 1 811 ? 14.812 12.281 0.467 1 95.94 811 ARG B N 1
ATOM 14669 C CA . ARG B 1 811 ? 13.727 12.898 1.23 1 95.94 811 ARG B CA 1
ATOM 14670 C C . ARG B 1 811 ? 14.18 14.219 1.835 1 95.94 811 ARG B C 1
ATOM 14672 O O . ARG B 1 811 ? 13.453 15.219 1.763 1 95.94 811 ARG B O 1
ATOM 14679 N N . ILE B 1 812 ? 15.352 14.312 2.428 1 96.94 812 ILE B N 1
ATOM 14680 C CA . ILE B 1 812 ? 15.875 15.523 3.043 1 96.94 812 ILE B CA 1
ATOM 14681 C C . ILE B 1 812 ? 16.156 16.578 1.965 1 96.94 812 ILE B C 1
ATOM 14683 O O . ILE B 1 812 ? 15.906 17.766 2.168 1 96.94 812 ILE B O 1
ATOM 14687 N N . ALA B 1 813 ? 16.609 16.125 0.819 1 97.5 813 ALA B N 1
ATOM 14688 C CA . ALA B 1 813 ? 16.859 17.047 -0.284 1 97.5 813 ALA B CA 1
ATOM 14689 C C . ALA B 1 813 ? 15.555 17.719 -0.731 1 97.5 813 ALA B C 1
ATOM 14691 O O . ALA B 1 813 ? 15.523 18.938 -0.95 1 97.5 813 ALA B O 1
ATOM 14692 N N . LEU B 1 814 ? 14.531 16.953 -0.815 1 97 814 LEU B N 1
ATOM 14693 C CA . LEU B 1 814 ? 13.25 17.484 -1.265 1 97 814 LEU B CA 1
ATOM 14694 C C . LEU B 1 814 ? 12.641 18.391 -0.209 1 97 814 LEU B C 1
ATOM 14696 O O . LEU B 1 814 ? 12.18 19.5 -0.527 1 97 814 LEU B O 1
ATOM 14700 N N . ILE B 1 815 ? 12.648 18 1.025 1 97.62 815 ILE B N 1
ATOM 14701 C CA . ILE B 1 815 ? 12.055 18.781 2.109 1 97.62 815 ILE B CA 1
ATOM 14702 C C . ILE B 1 815 ? 12.773 20.125 2.232 1 97.62 815 ILE B C 1
ATOM 14704 O O . ILE B 1 815 ? 12.125 21.172 2.273 1 97.62 815 ILE B O 1
ATOM 14708 N N . LEU B 1 816 ? 14.078 20.172 2.252 1 97.75 816 LEU B N 1
ATOM 14709 C CA . LEU B 1 816 ? 14.844 21.406 2.408 1 97.75 816 LEU B CA 1
ATOM 14710 C C . LEU B 1 816 ? 14.68 22.297 1.188 1 97.75 816 LEU B C 1
ATOM 14712 O O . LEU B 1 816 ? 14.656 23.531 1.313 1 97.75 816 LEU B O 1
ATOM 14716 N N . SER B 1 817 ? 14.539 21.688 0.035 1 97.81 817 SER B N 1
ATOM 14717 C CA . SER B 1 817 ? 14.328 22.5 -1.164 1 97.81 817 SER B CA 1
ATOM 14718 C C . SER B 1 817 ? 12.961 23.172 -1.145 1 97.81 817 SER B C 1
ATOM 14720 O O . SER B 1 817 ? 12.844 24.359 -1.451 1 97.81 817 SER B O 1
ATOM 14722 N N . ILE B 1 818 ? 11.961 22.422 -0.747 1 97.31 818 ILE B N 1
ATOM 14723 C CA . ILE B 1 818 ? 10.617 23 -0.691 1 97.31 818 ILE B CA 1
ATOM 14724 C C . ILE B 1 818 ? 10.547 24.047 0.407 1 97.31 818 ILE B C 1
ATOM 14726 O O . ILE B 1 818 ? 9.977 25.125 0.207 1 97.31 818 ILE B O 1
ATOM 14730 N N . PHE B 1 819 ? 11.156 23.766 1.556 1 96.56 819 PHE B N 1
ATOM 14731 C CA . PHE B 1 819 ? 11.234 24.734 2.645 1 96.56 819 PHE B CA 1
ATOM 14732 C C . PHE B 1 819 ? 11.875 26.031 2.174 1 96.56 819 PHE B C 1
ATOM 14734 O O . PHE B 1 819 ? 11.344 27.125 2.42 1 96.56 819 PHE B O 1
ATOM 14741 N N . SER B 1 820 ? 12.945 25.938 1.446 1 96.38 820 SER B N 1
ATOM 14742 C CA . SER B 1 820 ? 13.711 27.109 1.018 1 96.38 820 SER B CA 1
ATOM 14743 C C . SER B 1 820 ? 12.961 27.891 -0.057 1 96.38 820 SER B C 1
ATOM 14745 O O . SER B 1 820 ? 12.914 29.125 -0.013 1 96.38 820 SER B O 1
ATOM 14747 N N . VAL B 1 821 ? 12.352 27.203 -0.951 1 97.19 821 VAL B N 1
ATOM 14748 C CA . VAL B 1 821 ? 11.648 27.875 -2.031 1 97.19 821 VAL B CA 1
ATOM 14749 C C . VAL B 1 821 ? 10.422 28.594 -1.476 1 97.19 821 VAL B C 1
ATOM 14751 O O . VAL B 1 821 ? 10.18 29.766 -1.798 1 97.19 821 VAL B O 1
ATOM 14754 N N . ILE B 1 822 ? 9.688 27.969 -0.597 1 96.94 822 ILE B N 1
ATOM 14755 C CA . ILE B 1 822 ? 8.5 28.578 -0.023 1 96.94 822 ILE B CA 1
ATOM 14756 C C . ILE B 1 822 ? 8.906 29.734 0.902 1 96.94 822 ILE B C 1
ATOM 14758 O O . ILE B 1 822 ? 8.25 30.766 0.937 1 96.94 822 ILE B O 1
ATOM 14762 N N . GLY B 1 823 ? 9.984 29.5 1.69 1 96.19 823 GLY B N 1
ATOM 14763 C CA . GLY B 1 823 ? 10.484 30.578 2.543 1 96.19 823 GLY B CA 1
ATOM 14764 C C . GLY B 1 823 ? 10.906 31.812 1.77 1 96.19 823 GLY B C 1
ATOM 14765 O O . GLY B 1 823 ? 10.57 32.938 2.152 1 96.19 823 GLY B O 1
ATOM 14766 N N . ILE B 1 824 ? 11.508 31.656 0.644 1 96 824 ILE B N 1
ATOM 14767 C CA . ILE B 1 824 ? 11.977 32.75 -0.179 1 96 824 ILE B CA 1
ATOM 14768 C C . ILE B 1 824 ? 10.781 33.438 -0.847 1 96 824 ILE B C 1
ATOM 14770 O O . ILE B 1 824 ? 10.719 34.688 -0.905 1 96 824 ILE B O 1
ATOM 14774 N N . ILE B 1 825 ? 9.812 32.688 -1.257 1 96.12 825 ILE B N 1
ATOM 14775 C CA . ILE B 1 825 ? 8.617 33.25 -1.879 1 96.12 825 ILE B CA 1
ATOM 14776 C C . ILE B 1 825 ? 7.855 34.094 -0.858 1 96.12 825 ILE B C 1
ATOM 14778 O O . ILE B 1 825 ? 7.414 35.188 -1.164 1 96.12 825 ILE B O 1
ATOM 14782 N N . GLN B 1 826 ? 7.746 33.562 0.35 1 95.38 826 GLN B N 1
ATOM 14783 C CA . GLN B 1 826 ? 7.055 34.312 1.397 1 95.38 826 GLN B CA 1
ATOM 14784 C C . GLN B 1 826 ? 7.816 35.594 1.757 1 95.38 826 GLN B C 1
ATOM 14786 O O . GLN B 1 826 ? 7.211 36.656 1.966 1 95.38 826 GLN B O 1
ATOM 14791 N N . TRP B 1 827 ? 9.117 35.438 1.827 1 93 827 TRP B N 1
ATOM 14792 C CA . TRP B 1 827 ? 9.961 36.594 2.154 1 93 827 TRP B CA 1
ATOM 14793 C C . TRP B 1 827 ? 9.836 37.688 1.091 1 93 827 TRP B C 1
ATOM 14795 O O . TRP B 1 827 ? 9.672 38.875 1.414 1 93 827 TRP B O 1
ATOM 14805 N N . LEU B 1 828 ? 9.859 37.344 -0.168 1 93.5 828 LEU B N 1
ATOM 14806 C CA . LEU B 1 828 ? 9.742 38.281 -1.268 1 93.5 828 LEU B CA 1
ATOM 14807 C C . LEU B 1 828 ? 8.336 38.875 -1.326 1 93.5 828 LEU B C 1
ATOM 14809 O O . LEU B 1 828 ? 8.164 40.094 -1.572 1 93.5 828 LEU B O 1
ATOM 14813 N N . PHE B 1 829 ? 7.371 38.094 -1.07 1 92.94 829 PHE B N 1
ATOM 14814 C CA . PHE B 1 829 ? 5.988 38.562 -1.065 1 92.94 829 PHE B CA 1
ATOM 14815 C C . PHE B 1 829 ? 5.746 39.531 0.075 1 92.94 829 PHE B C 1
ATOM 14817 O O . PHE B 1 829 ? 5.051 40.562 -0.1 1 92.94 829 PHE B O 1
ATOM 14824 N N . SER B 1 830 ? 6.305 39.25 1.279 1 91.25 830 SER B N 1
ATOM 14825 C CA . SER B 1 830 ? 6.113 40.125 2.447 1 91.25 830 SER B CA 1
ATOM 14826 C C . SER B 1 830 ? 6.781 41.469 2.254 1 91.25 830 SER B C 1
ATOM 14828 O O . SER B 1 830 ? 6.184 42.5 2.549 1 91.25 830 SER B O 1
ATOM 14830 N N . ILE B 1 831 ? 7.984 41.531 1.614 1 87.75 831 ILE B N 1
ATOM 14831 C CA . ILE B 1 831 ? 8.758 42.75 1.515 1 87.75 831 ILE B CA 1
ATOM 14832 C C . ILE B 1 831 ? 8.281 43.562 0.313 1 87.75 831 ILE B C 1
ATOM 14834 O O . ILE B 1 831 ? 8.156 44.781 0.392 1 87.75 831 ILE B O 1
ATOM 14838 N N . THR B 1 832 ? 7.898 42.906 -0.852 1 90.69 832 THR B N 1
ATOM 14839 C CA . THR B 1 832 ? 7.625 43.656 -2.084 1 90.69 832 THR B CA 1
ATOM 14840 C C . THR B 1 832 ? 6.141 43.969 -2.199 1 90.69 832 THR B C 1
ATOM 14842 O O . THR B 1 832 ? 5.773 45.031 -2.721 1 90.69 832 THR B O 1
ATOM 14845 N N . LEU B 1 833 ? 5.309 43.094 -1.645 1 89.62 833 LEU B N 1
ATOM 14846 C CA . LEU B 1 833 ? 3.887 43.312 -1.887 1 89.62 833 LEU B CA 1
ATOM 14847 C C . LEU B 1 833 ? 3.158 43.625 -0.587 1 89.62 833 LEU B C 1
ATOM 14849 O O . LEU B 1 833 ? 2.545 44.688 -0.463 1 89.62 833 LEU B O 1
ATOM 14853 N N . TRP B 1 834 ? 3.318 42.875 0.432 1 87.06 834 TRP B N 1
ATOM 14854 C CA . TRP B 1 834 ? 2.508 43 1.638 1 87.06 834 TRP B CA 1
ATOM 14855 C C . TRP B 1 834 ? 2.879 44.281 2.395 1 87.06 834 TRP B C 1
ATOM 14857 O O . TRP B 1 834 ? 2.004 45.062 2.775 1 87.06 834 TRP B O 1
ATOM 14867 N N . GLU B 1 835 ? 4.199 44.594 2.672 1 87.69 835 GLU B N 1
ATOM 14868 C CA . GLU B 1 835 ? 4.633 45.75 3.447 1 87.69 835 GLU B CA 1
ATOM 14869 C C . GLU B 1 835 ? 4.426 47.062 2.666 1 87.69 835 GLU B C 1
ATOM 14871 O O . GLU B 1 835 ? 4.18 48.094 3.254 1 87.69 835 GLU B O 1
ATOM 14876 N N . ARG B 1 836 ? 4.352 47 1.374 1 87.06 836 ARG B N 1
ATOM 14877 C CA . ARG B 1 836 ? 4.219 48.188 0.568 1 87.06 836 ARG B CA 1
ATOM 14878 C C . ARG B 1 836 ? 2.75 48.531 0.323 1 87.06 836 ARG B C 1
ATOM 14880 O O . ARG B 1 836 ? 2.367 49.688 0.32 1 87.06 836 ARG B O 1
ATOM 14887 N N . CYS B 1 837 ? 1.96 47.469 0.195 1 84.25 837 CYS B N 1
ATOM 14888 C CA . CYS B 1 837 ? 0.584 47.719 -0.219 1 84.25 837 CYS B CA 1
ATOM 14889 C C . CYS B 1 837 ? -0.362 47.656 0.974 1 84.25 837 CYS B C 1
ATOM 14891 O O . CYS B 1 837 ? -1.437 48.281 0.946 1 84.25 837 CYS B O 1
ATOM 14893 N N . PHE B 1 838 ? -0.046 46.906 1.941 1 80.75 838 PHE B N 1
ATOM 14894 C CA . PHE B 1 838 ? -1.004 46.75 3.029 1 80.75 838 PHE B CA 1
ATOM 14895 C C . PHE B 1 838 ? -0.458 47.375 4.32 1 80.75 838 PHE B C 1
ATOM 14897 O O . PHE B 1 838 ? -0.321 48.594 4.43 1 80.75 838 PHE B O 1
ATOM 14904 N N . SER B 1 839 ? 0.08 46.594 5.27 1 80.38 839 SER B N 1
ATOM 14905 C CA . SER B 1 839 ? 0.483 47.125 6.559 1 80.38 839 SER B CA 1
ATOM 14906 C C . SER B 1 839 ? 1.885 46.688 6.941 1 80.38 839 SER B C 1
ATOM 14908 O O . SER B 1 839 ? 2.186 45.469 6.895 1 80.38 839 SER B O 1
ATOM 14910 N N . ASP B 1 840 ? 2.822 47.719 7.031 1 87.69 840 ASP B N 1
ATOM 14911 C CA . ASP B 1 840 ? 4.121 47.5 7.66 1 87.69 840 ASP B CA 1
ATOM 14912 C C . ASP B 1 840 ? 4.059 47.781 9.156 1 87.69 840 ASP B C 1
ATOM 14914 O O . ASP B 1 840 ? 4.02 48.969 9.57 1 87.69 840 ASP B O 1
ATOM 14918 N N . LYS B 1 841 ? 4.066 46.75 9.969 1 90.81 841 LYS B N 1
ATOM 14919 C CA . LYS B 1 841 ? 3.867 46.875 11.406 1 90.81 841 LYS B CA 1
ATOM 14920 C C . LYS B 1 841 ? 5.016 47.656 12.055 1 90.81 841 LYS B C 1
ATOM 14922 O O . LYS B 1 841 ? 4.816 48.375 13.031 1 90.81 841 LYS B O 1
ATOM 14927 N N . LEU B 1 842 ? 6.281 47.562 11.555 1 92.44 842 LEU B N 1
ATOM 14928 C CA . LEU B 1 842 ? 7.418 48.25 12.133 1 92.44 842 LEU B CA 1
ATOM 14929 C C . LEU B 1 842 ? 7.371 49.75 11.797 1 92.44 842 LEU B C 1
ATOM 14931 O O . LEU B 1 842 ? 7.598 50.594 12.664 1 92.44 842 LEU B O 1
ATOM 14935 N N . ARG B 1 843 ? 7.039 50.062 10.586 1 90.5 843 ARG B N 1
ATOM 14936 C CA . ARG B 1 843 ? 6.93 51.469 10.195 1 90.5 843 ARG B CA 1
ATOM 14937 C C . ARG B 1 843 ? 5.738 52.156 10.875 1 90.5 843 ARG B C 1
ATOM 14939 O O . ARG B 1 843 ? 5.805 53.312 11.242 1 90.5 843 ARG B O 1
ATOM 14946 N N . SER B 1 844 ? 4.625 51.344 10.93 1 91.69 844 SER B N 1
ATOM 14947 C CA . SER B 1 844 ? 3.453 51.875 11.617 1 91.69 844 SER B CA 1
ATOM 14948 C C . SER B 1 844 ? 3.754 52.156 13.086 1 91.69 844 SER B C 1
ATOM 14950 O O . SER B 1 844 ? 3.211 53.094 13.672 1 91.69 844 SER B O 1
ATOM 14952 N N . PHE B 1 845 ? 4.566 51.438 13.695 1 93.69 845 PHE B N 1
ATOM 14953 C CA . PHE B 1 845 ? 4.961 51.656 15.086 1 93.69 845 PHE B CA 1
ATOM 14954 C C . PHE B 1 845 ? 5.809 52.906 15.211 1 93.69 845 PHE B C 1
ATOM 14956 O O . PHE B 1 845 ? 5.602 53.719 16.125 1 93.69 845 PHE B O 1
ATOM 14963 N N . ALA B 1 846 ? 6.812 53.031 14.328 1 93.25 846 ALA B N 1
ATOM 14964 C CA . ALA B 1 846 ? 7.652 54.25 14.336 1 93.25 846 ALA B CA 1
ATOM 14965 C C . ALA B 1 846 ? 6.816 55.5 14.117 1 93.25 846 ALA B C 1
ATOM 14967 O O . ALA B 1 846 ? 7.078 56.531 14.734 1 93.25 846 ALA B O 1
ATOM 14968 N N . ASP B 1 847 ? 5.832 55.406 13.258 1 91.56 847 ASP B N 1
ATOM 14969 C CA . ASP B 1 847 ? 4.941 56.562 13.031 1 91.56 847 ASP B CA 1
ATOM 14970 C C . ASP B 1 847 ? 4.098 56.844 14.266 1 91.56 847 ASP B C 1
ATOM 14972 O O . ASP B 1 847 ? 3.811 58 14.57 1 91.56 847 ASP B O 1
ATOM 14976 N N . LEU B 1 848 ? 3.629 55.812 14.945 1 93.75 848 LEU B N 1
ATOM 14977 C CA . LEU B 1 848 ? 2.861 55.969 16.172 1 93.75 848 LEU B CA 1
ATOM 14978 C C . LEU B 1 848 ? 3.676 56.719 17.219 1 93.75 848 LEU B C 1
ATOM 14980 O O . LEU B 1 848 ? 3.135 57.531 17.969 1 93.75 848 LEU B O 1
ATOM 14984 N N . CYS B 1 849 ? 4.969 56.469 17.328 1 94.5 849 CYS B N 1
ATOM 14985 C CA . CYS B 1 849 ? 5.836 57.156 18.281 1 94.5 849 CYS B CA 1
ATOM 14986 C C . CYS B 1 849 ? 5.898 58.625 18 1 94.5 849 CYS B C 1
ATOM 14988 O O . CYS B 1 849 ? 5.898 59.469 18.906 1 94.5 849 CYS B O 1
ATOM 14990 N N . SER B 1 850 ? 5.914 59.031 16.719 1 92.75 850 SER B N 1
ATOM 14991 C CA . SER B 1 850 ? 5.973 60.438 16.344 1 92.75 850 SER B CA 1
ATOM 14992 C C . SER B 1 850 ? 4.66 61.125 16.656 1 92.75 850 SER B C 1
ATOM 14994 O O . SER B 1 850 ? 4.664 62.281 17.125 1 92.75 850 SER B O 1
ATOM 14996 N N . VAL B 1 851 ? 3.566 60.438 16.391 1 92.56 851 VAL B N 1
ATOM 14997 C CA . VAL B 1 851 ? 2.26 61.031 16.625 1 92.56 851 VAL B CA 1
ATOM 14998 C C . VAL B 1 851 ? 1.988 61.125 18.125 1 92.56 851 VAL B C 1
ATOM 15000 O O . VAL B 1 851 ? 1.34 62.062 18.594 1 92.56 851 VAL B O 1
ATOM 15003 N N . ALA B 1 852 ? 2.523 60.188 18.953 1 94.25 852 ALA B N 1
ATOM 15004 C CA . ALA B 1 852 ? 2.32 60.156 20.391 1 94.25 852 ALA B CA 1
ATOM 15005 C C . ALA B 1 852 ? 3.34 61.062 21.109 1 94.25 852 ALA B C 1
ATOM 15007 O O . ALA B 1 852 ? 3.225 61.312 22.312 1 94.25 852 ALA B O 1
ATOM 15008 N N . ASN B 1 853 ? 4.289 61.688 20.484 1 94.94 853 ASN B N 1
ATOM 15009 C CA . ASN B 1 853 ? 5.344 62.531 21.031 1 94.94 853 ASN B CA 1
ATOM 15010 C C . ASN B 1 853 ? 6.172 61.781 22.078 1 94.94 853 ASN B C 1
ATOM 15012 O O . ASN B 1 853 ? 6.461 62.312 23.141 1 94.94 853 ASN B O 1
ATOM 15016 N N . VAL B 1 854 ? 6.418 60.5 21.781 1 96 854 VAL B N 1
ATOM 15017 C CA . VAL B 1 854 ? 7.219 59.625 22.625 1 96 854 VAL B CA 1
ATOM 15018 C C . VAL B 1 854 ? 8.336 59 21.812 1 96 854 VAL B C 1
ATOM 15020 O O . VAL B 1 854 ? 8.078 58.375 20.766 1 96 854 VAL B O 1
ATOM 15023 N N . SER B 1 855 ? 9.578 59.156 22.156 1 96.19 855 SER B N 1
ATOM 15024 C CA . SER B 1 855 ? 10.703 58.5 21.5 1 96.19 855 SER B CA 1
ATOM 15025 C C . SER B 1 855 ? 11.078 57.188 22.203 1 96.19 855 SER B C 1
ATOM 15027 O O . SER B 1 855 ? 10.75 57 23.375 1 96.19 855 SER B O 1
ATOM 15029 N N . VAL B 1 856 ? 11.625 56.281 21.469 1 96.75 856 VAL B N 1
ATOM 15030 C CA . VAL B 1 856 ? 12.07 55 22 1 96.75 856 VAL B CA 1
ATOM 15031 C C . VAL B 1 856 ? 13.586 54.906 21.938 1 96.75 856 VAL B C 1
ATOM 15033 O O . VAL B 1 856 ? 14.18 55.031 20.859 1 96.75 856 VAL B O 1
ATOM 15036 N N . PHE B 1 857 ? 14.195 54.812 23.094 1 95.94 857 PHE B N 1
ATOM 15037 C CA . PHE B 1 857 ? 15.641 54.625 23.234 1 95.94 857 PHE B CA 1
ATOM 15038 C C . PHE B 1 857 ? 15.977 53.219 23.625 1 95.94 857 PHE B C 1
ATOM 15040 O O . PHE B 1 857 ? 15.727 52.781 24.766 1 95.94 857 PHE B O 1
ATOM 15047 N N . LEU B 1 858 ? 16.594 52.438 22.641 1 95.94 858 LEU B N 1
ATOM 15048 C CA . LEU B 1 858 ? 16.844 51 22.828 1 95.94 858 LEU B CA 1
ATOM 15049 C C . LEU B 1 858 ? 18.344 50.719 22.969 1 95.94 858 LEU B C 1
ATOM 15051 O O . LEU B 1 858 ? 19.125 51.062 22.062 1 95.94 858 LEU B O 1
ATOM 15055 N N . PHE B 1 859 ? 18.781 50.219 24.172 1 95 859 PHE B N 1
ATOM 15056 C CA . PHE B 1 859 ? 20.125 49.688 24.328 1 95 859 PHE B CA 1
ATOM 15057 C C . PHE B 1 859 ? 20.203 48.219 24 1 95 859 PHE B C 1
ATOM 15059 O O . PHE B 1 859 ? 19.891 47.375 24.828 1 95 859 PHE B O 1
ATOM 15066 N N . ALA B 1 860 ? 20.531 47.906 22.75 1 94 860 ALA B N 1
ATOM 15067 C CA . ALA B 1 860 ? 20.719 46.5 22.406 1 94 860 ALA B CA 1
ATOM 15068 C C . ALA B 1 860 ? 21.938 45.906 23.125 1 94 860 ALA B C 1
ATOM 15070 O O . ALA B 1 860 ? 21.922 44.75 23.516 1 94 860 ALA B O 1
ATOM 15071 N N . GLN B 1 861 ? 22.984 46.688 23.188 1 92.69 861 GLN B N 1
ATOM 15072 C CA . GLN B 1 861 ? 24.188 46.438 23.984 1 92.69 861 GLN B CA 1
ATOM 15073 C C . GLN B 1 861 ? 24.562 47.656 24.797 1 92.69 861 GLN B C 1
ATOM 15075 O O . GLN B 1 861 ? 23.859 48.656 24.797 1 92.69 861 GLN B O 1
ATOM 15080 N N . SER B 1 862 ? 25.609 47.656 25.547 1 91.25 862 SER B N 1
ATOM 15081 C CA . SER B 1 862 ? 25.969 48.75 26.453 1 91.25 862 SER B CA 1
ATOM 15082 C C . SER B 1 862 ? 26.312 50 25.672 1 91.25 862 SER B C 1
ATOM 15084 O O . SER B 1 862 ? 25.938 51.125 26.078 1 91.25 862 SER B O 1
ATOM 15086 N N . ASN B 1 863 ? 26.984 49.906 24.531 1 92.75 863 ASN B N 1
ATOM 15087 C CA . ASN B 1 863 ? 27.391 51.094 23.797 1 92.75 863 ASN B CA 1
ATOM 15088 C C . ASN B 1 863 ? 26.766 51.156 22.391 1 92.75 863 ASN B C 1
ATOM 15090 O O . ASN B 1 863 ? 27.297 51.781 21.484 1 92.75 863 ASN B O 1
ATOM 15094 N N . PHE B 1 864 ? 25.797 50.312 22.203 1 93.62 864 PHE B N 1
ATOM 15095 C CA . PHE B 1 864 ? 25.141 50.25 20.906 1 93.62 864 PHE B CA 1
ATOM 15096 C C . PHE B 1 864 ? 23.625 50.062 21.078 1 93.62 864 PHE B C 1
ATOM 15098 O O . PHE B 1 864 ? 23.188 49.344 21.969 1 93.62 864 PHE B O 1
ATOM 15105 N N . GLY B 1 865 ? 22.875 50.688 20.203 1 94.62 865 GLY B N 1
ATOM 15106 C CA . GLY B 1 865 ? 21.438 50.562 20.281 1 94.62 865 GLY B CA 1
ATOM 15107 C C . GLY B 1 865 ? 20.719 51.219 19.109 1 94.62 865 GLY B C 1
ATOM 15108 O O . GLY B 1 865 ? 21.281 51.344 18.031 1 94.62 865 GLY B O 1
ATOM 15109 N N . TYR B 1 866 ? 19.484 51.344 19.266 1 95.62 866 TYR B N 1
ATOM 15110 C CA . TYR B 1 866 ? 18.625 51.938 18.266 1 95.62 866 TYR B CA 1
ATOM 15111 C C . TYR B 1 866 ? 17.797 53.094 18.859 1 95.62 866 TYR B C 1
ATOM 15113 O O . TYR B 1 866 ? 17.5 53.062 20.062 1 95.62 866 TYR B O 1
ATOM 15121 N N . TYR B 1 867 ? 17.531 54.094 18.094 1 95.25 867 TYR B N 1
ATOM 15122 C CA . TYR B 1 867 ? 16.766 55.25 18.547 1 95.25 867 TYR B CA 1
ATOM 15123 C C . TYR B 1 867 ? 15.664 55.594 17.562 1 95.25 867 TYR B C 1
ATOM 15125 O O . TYR B 1 867 ? 15.906 55.656 16.344 1 95.25 867 TYR B O 1
ATOM 15133 N N . ILE B 1 868 ? 14.438 55.625 18 1 95.81 868 ILE B N 1
ATOM 15134 C CA . ILE B 1 868 ? 13.297 56.125 17.234 1 95.81 868 ILE B CA 1
ATOM 15135 C C . ILE B 1 868 ? 12.938 57.531 17.719 1 95.81 868 ILE B C 1
ATOM 15137 O O . ILE B 1 868 ? 12.523 57.719 18.859 1 95.81 868 ILE B O 1
ATOM 15141 N N . HIS B 1 869 ? 13.102 58.469 16.859 1 93.38 869 HIS B N 1
ATOM 15142 C CA . HIS B 1 869 ? 12.797 59.844 17.203 1 93.38 869 HIS B CA 1
ATOM 15143 C C . HIS B 1 869 ? 11.297 60.125 17.109 1 93.38 869 HIS B C 1
ATOM 15145 O O . HIS B 1 869 ? 10.75 60.188 16.016 1 93.38 869 HIS B O 1
ATOM 15151 N N . GLY B 1 870 ? 10.617 60.219 18.312 1 94.06 870 GLY B N 1
ATOM 15152 C CA . GLY B 1 870 ? 9.172 60.406 18.344 1 94.06 870 GLY B CA 1
ATOM 15153 C C . GLY B 1 870 ? 8.766 61.781 18.781 1 94.06 870 GLY B C 1
ATOM 15154 O O . GLY B 1 870 ? 7.676 61.969 19.328 1 94.06 870 GLY B O 1
ATOM 15155 N N . HIS B 1 871 ? 9.672 62.781 18.672 1 92.06 871 HIS B N 1
ATOM 15156 C CA . HIS B 1 871 ? 9.273 64.188 18.969 1 92.06 871 HIS B CA 1
ATOM 15157 C C . HIS B 1 871 ? 8.328 64.688 17.891 1 92.06 871 HIS B C 1
ATOM 15159 O O . HIS B 1 871 ? 8.68 64.75 16.719 1 92.06 871 HIS B O 1
ATOM 15165 N N . SER B 1 872 ? 7.129 65 18.297 1 91 872 SER B N 1
ATOM 15166 C CA . SER B 1 872 ? 6.098 65.438 17.344 1 91 872 SER B CA 1
ATOM 15167 C C . SER B 1 872 ? 6.453 66.75 16.672 1 91 872 SER B C 1
ATOM 15169 O O . SER B 1 872 ? 6.961 67.625 17.328 1 91 872 SER B O 1
ATOM 15171 N N . PRO B 1 873 ? 6.215 66.875 15.445 1 86.94 873 PRO B N 1
ATOM 15172 C CA . PRO B 1 873 ? 6.512 68.125 14.727 1 86.94 873 PRO B CA 1
ATOM 15173 C C . PRO B 1 873 ? 5.668 69.25 15.211 1 86.94 873 PRO B C 1
ATOM 15175 O O . PRO B 1 873 ? 6.094 70.438 15.109 1 86.94 873 PRO B O 1
ATOM 15178 N N . THR B 1 874 ? 4.445 69 15.734 1 85.5 874 THR B N 1
ATOM 15179 C CA . THR B 1 874 ? 3.58 70.062 16.219 1 85.5 874 THR B CA 1
ATOM 15180 C C . THR B 1 874 ? 3.922 70.438 17.656 1 85.5 874 THR B C 1
ATOM 15182 O O . THR B 1 874 ? 3.438 71.438 18.172 1 85.5 874 THR B O 1
ATOM 15185 N N . GLY B 1 875 ? 4.758 69.688 18.312 1 81.56 875 GLY B N 1
ATOM 15186 C CA . GLY B 1 875 ? 5.266 70 19.641 1 81.56 875 GLY B CA 1
ATOM 15187 C C . GLY B 1 875 ? 4.375 69.438 20.75 1 81.56 875 GLY B C 1
ATOM 15188 O O . GLY B 1 875 ? 4.82 69.312 21.891 1 81.56 875 GLY B O 1
ATOM 15189 N N . ARG B 1 876 ? 3.045 69.312 20.531 1 86.44 876 ARG B N 1
ATOM 15190 C CA . ARG B 1 876 ? 2.127 68.812 21.547 1 86.44 876 ARG B CA 1
ATOM 15191 C C . ARG B 1 876 ? 1.235 67.688 21 1 86.44 876 ARG B C 1
ATOM 15193 O O . ARG B 1 876 ? 0.798 67.75 19.844 1 86.44 876 ARG B O 1
ATOM 15200 N N . SER B 1 877 ? 1.107 66.625 21.75 1 90.19 877 SER B N 1
ATOM 15201 C CA . SER B 1 877 ? 0.256 65.5 21.328 1 90.19 877 SER B CA 1
ATOM 15202 C C . SER B 1 877 ? -0.816 65.188 22.375 1 90.19 877 SER B C 1
ATOM 15204 O O . SER B 1 877 ? -1.772 64.5 22.094 1 90.19 877 SER B O 1
ATOM 15206 N N . ASP B 1 878 ? -0.63 65.688 23.594 1 89.69 878 ASP B N 1
ATOM 15207 C CA . ASP B 1 878 ? -1.629 65.5 24.641 1 89.69 878 ASP B CA 1
ATOM 15208 C C . ASP B 1 878 ? -2.805 66.438 24.438 1 89.69 878 ASP B C 1
ATOM 15210 O O . ASP B 1 878 ? -2.959 67.438 25.188 1 89.69 878 ASP B O 1
ATOM 15214 N N . VAL B 1 879 ? -3.645 66.25 23.422 1 87.56 879 VAL B N 1
ATOM 15215 C CA . VAL B 1 879 ? -4.762 67.062 23.031 1 87.56 879 VAL B CA 1
ATOM 15216 C C . VAL B 1 879 ? -6.047 66.25 22.969 1 87.56 879 VAL B C 1
ATOM 15218 O O . VAL B 1 879 ? -6.02 65.062 23.188 1 87.56 879 VAL B O 1
ATOM 15221 N N . ASP B 1 880 ? -7.117 66.938 22.844 1 86 880 ASP B N 1
ATOM 15222 C CA . ASP B 1 880 ? -8.422 66.25 22.75 1 86 880 ASP B CA 1
ATOM 15223 C C . ASP B 1 880 ? -8.672 65.75 21.328 1 86 880 ASP B C 1
ATOM 15225 O O . ASP B 1 880 ? -7.777 65.75 20.484 1 86 880 ASP B O 1
ATOM 15229 N N . LEU B 1 881 ? -9.797 65.188 21.062 1 85 881 LEU B N 1
ATOM 15230 C CA . LEU B 1 881 ? -10.141 64.562 19.797 1 85 881 LEU B CA 1
ATOM 15231 C C . LEU B 1 881 ? -10.023 65.562 18.641 1 85 881 LEU B C 1
ATOM 15233 O O . LEU B 1 881 ? -9.508 65.188 17.578 1 85 881 LEU B O 1
ATOM 15237 N N . GLY B 1 882 ? -10.531 66.75 18.812 1 79.81 882 GLY B N 1
ATOM 15238 C CA . GLY B 1 882 ? -10.398 67.75 17.797 1 79.81 882 GLY B CA 1
ATOM 15239 C C . GLY B 1 882 ? -8.961 68.188 17.547 1 79.81 882 GLY B C 1
ATOM 15240 O O . GLY B 1 882 ? -8.562 68.438 16.406 1 79.81 882 GLY B O 1
ATOM 15241 N N . GLY B 1 883 ? -8.195 68.125 18.641 1 83.75 883 GLY B N 1
ATOM 15242 C CA . GLY B 1 883 ? -6.789 68.5 18.547 1 83.75 883 GLY B CA 1
ATOM 15243 C C . GLY B 1 883 ? -5.965 67.5 17.75 1 83.75 883 GLY B C 1
ATOM 15244 O O . GLY B 1 883 ? -5.102 67.875 16.969 1 83.75 883 GLY B O 1
ATOM 15245 N N . ILE B 1 884 ? -6.191 66.25 17.938 1 87.5 884 ILE B N 1
ATOM 15246 C CA . ILE B 1 884 ? -5.402 65.25 17.25 1 87.5 884 ILE B CA 1
ATOM 15247 C C . ILE B 1 884 ? -5.738 65.25 15.766 1 87.5 884 ILE B C 1
ATOM 15249 O O . ILE B 1 884 ? -4.871 65 14.922 1 87.5 884 ILE B O 1
ATOM 15253 N N . THR B 1 885 ? -7.02 65.438 15.398 1 85.31 885 THR B N 1
ATOM 15254 C CA . THR B 1 885 ? -7.406 65.5 13.992 1 85.31 885 THR B CA 1
ATOM 15255 C C . THR B 1 885 ? -6.777 66.75 13.32 1 85.31 885 THR B C 1
ATOM 15257 O O . THR B 1 885 ? -6.41 66.688 12.141 1 85.31 885 THR B O 1
ATOM 15260 N N . GLN B 1 886 ? -6.711 67.812 14.07 1 83.94 886 GLN B N 1
ATOM 15261 C CA . GLN B 1 886 ? -6.051 69 13.547 1 83.94 886 GLN B CA 1
ATOM 15262 C C . GLN B 1 886 ? -4.555 68.75 13.359 1 83.94 886 GLN B C 1
ATOM 15264 O O . GLN B 1 886 ? -3.969 69.188 12.367 1 83.94 886 GLN B O 1
ATOM 15269 N N . MET B 1 887 ? -4 68.125 14.328 1 87.19 887 MET B N 1
ATOM 15270 C CA . MET B 1 887 ? -2.578 67.812 14.242 1 87.19 887 MET B CA 1
ATOM 15271 C C . MET B 1 887 ? -2.281 66.938 13.008 1 87.19 887 MET B C 1
ATOM 15273 O O . MET B 1 887 ? -1.299 67.188 12.305 1 87.19 887 MET B O 1
ATOM 15277 N N . LEU B 1 888 ? -3.109 66 12.711 1 87 888 LEU B N 1
ATOM 15278 C CA . LEU B 1 888 ? -2.916 65.125 11.562 1 87 888 LEU B CA 1
ATOM 15279 C C . LEU B 1 888 ? -3.145 65.875 10.258 1 87 888 LEU B C 1
ATOM 15281 O O . LEU B 1 888 ? -2.459 65.625 9.258 1 87 888 LEU B O 1
ATOM 15285 N N . SER B 1 889 ? -4.094 66.812 10.289 1 85.38 889 SER B N 1
ATOM 15286 C CA . SER B 1 889 ? -4.355 67.625 9.094 1 85.38 889 SER B CA 1
ATOM 15287 C C . SER B 1 889 ? -3.209 68.562 8.812 1 85.38 889 SER B C 1
ATOM 15289 O O . SER B 1 889 ? -2.852 68.812 7.652 1 85.38 889 SER B O 1
ATOM 15291 N N . ILE B 1 890 ? -2.631 69.125 9.875 1 87.19 890 ILE B N 1
ATOM 15292 C CA . ILE B 1 890 ? -1.504 70.062 9.727 1 87.19 890 ILE B CA 1
ATOM 15293 C C . ILE B 1 890 ? -0.304 69.312 9.148 1 87.19 890 ILE B C 1
ATOM 15295 O O . ILE B 1 890 ? 0.423 69.875 8.312 1 87.19 890 ILE B O 1
ATOM 15299 N N . GLU B 1 891 ? -0.076 68.125 9.539 1 86.12 891 GLU B N 1
ATOM 15300 C CA . GLU B 1 891 ? 1.024 67.312 9.023 1 86.12 891 GLU B CA 1
ATOM 15301 C C . GLU B 1 891 ? 0.772 66.875 7.586 1 86.12 891 GLU B C 1
ATOM 15303 O O . GLU B 1 891 ? 1.7 66.812 6.773 1 86.12 891 GLU B O 1
ATOM 15308 N N . ASN B 1 892 ? -0.474 66.562 7.25 1 84.69 892 ASN B N 1
ATOM 15309 C CA . ASN B 1 892 ? -0.814 66.125 5.906 1 84.69 892 ASN B CA 1
ATOM 15310 C C . ASN B 1 892 ? -0.699 67.25 4.891 1 84.69 892 ASN B C 1
ATOM 15312 O O . ASN B 1 892 ? -0.4 67 3.721 1 84.69 892 ASN B O 1
ATOM 15316 N N . GLU B 1 893 ? -0.984 68.5 5.371 1 84.5 893 GLU B N 1
ATOM 15317 C CA . GLU B 1 893 ? -0.906 69.625 4.484 1 84.5 893 GLU B CA 1
ATOM 15318 C C . GLU B 1 893 ? 0.534 70.125 4.332 1 84.5 893 GLU B C 1
ATOM 15320 O O . GLU B 1 893 ? 0.825 70.938 3.479 1 84.5 893 GLU B O 1
ATOM 15325 N N . GLY B 1 894 ? 1.483 69.562 5.102 1 81.69 894 GLY B N 1
ATOM 15326 C CA . GLY B 1 894 ? 2.896 69.875 4.957 1 81.69 894 GLY B CA 1
ATOM 15327 C C . GLY B 1 894 ? 3.303 71.125 5.688 1 81.69 894 GLY B C 1
ATOM 15328 O O . GLY B 1 894 ? 4.352 71.75 5.398 1 81.69 894 GLY B O 1
ATOM 15329 N N . ILE B 1 895 ? 2.529 71.625 6.645 1 83.81 895 ILE B N 1
ATOM 15330 C CA . ILE B 1 895 ? 2.822 72.875 7.383 1 83.81 895 ILE B CA 1
ATOM 15331 C C . ILE B 1 895 ? 3.729 72.562 8.57 1 83.81 895 ILE B C 1
ATOM 15333 O O . ILE B 1 895 ? 4.582 73.375 8.938 1 83.81 895 ILE B O 1
ATOM 15337 N N . ALA B 1 896 ? 3.678 71.438 9.07 1 84.88 896 ALA B N 1
ATOM 15338 C CA . ALA B 1 896 ? 4.484 71 10.219 1 84.88 896 ALA B CA 1
ATOM 15339 C C . ALA B 1 896 ? 5.895 70.625 9.781 1 84.88 896 ALA B C 1
ATOM 15341 O O . ALA B 1 896 ? 6.105 70.188 8.648 1 84.88 896 ALA B O 1
ATOM 15342 N N . PRO B 1 897 ? 6.891 70.875 10.664 1 83.5 897 PRO B N 1
ATOM 15343 C CA . PRO B 1 897 ? 8.242 70.375 10.359 1 83.5 897 PRO B CA 1
ATOM 15344 C C . PRO B 1 897 ? 8.32 68.875 10.156 1 83.5 897 PRO B C 1
ATOM 15346 O O . PRO B 1 897 ? 7.383 68.125 10.516 1 83.5 897 PRO B O 1
ATOM 15349 N N . LYS B 1 898 ? 9.406 68.5 9.594 1 87.5 898 LYS B N 1
ATOM 15350 C CA . LYS B 1 898 ? 9.586 67.062 9.312 1 87.5 898 LYS B CA 1
ATOM 15351 C C . LYS B 1 898 ? 9.914 66.312 10.586 1 87.5 898 LYS B C 1
ATOM 15353 O O . LYS B 1 898 ? 10.32 66.875 11.586 1 87.5 898 LYS B O 1
ATOM 15358 N N . ARG B 1 899 ? 9.711 65 10.664 1 87.69 899 ARG B N 1
ATOM 15359 C CA . ARG B 1 899 ? 9.75 64.125 11.852 1 87.69 899 ARG B CA 1
ATOM 15360 C C . ARG B 1 899 ? 11.188 63.781 12.227 1 87.69 899 ARG B C 1
ATOM 15362 O O . ARG B 1 899 ? 11.438 63.25 13.305 1 87.69 899 ARG B O 1
ATOM 15369 N N . GLY B 1 900 ? 12.156 64.188 11.555 1 86.44 900 GLY B N 1
ATOM 15370 C CA . GLY B 1 900 ? 13.539 63.812 11.844 1 86.44 900 GLY B CA 1
ATOM 15371 C C . GLY B 1 900 ? 14.188 64.75 12.859 1 86.44 900 GLY B C 1
ATOM 15372 O O . GLY B 1 900 ? 13.602 65.75 13.25 1 86.44 900 GLY B O 1
ATOM 15373 N N . ILE B 1 901 ? 15.359 64.25 13.398 1 87.88 901 ILE B N 1
ATOM 15374 C CA . ILE B 1 901 ? 16.109 65.062 14.336 1 87.88 901 ILE B CA 1
ATOM 15375 C C . ILE B 1 901 ? 16.578 66.375 13.648 1 87.88 901 ILE B C 1
ATOM 15377 O O . ILE B 1 901 ? 16.547 67.438 14.234 1 87.88 901 ILE B O 1
ATOM 15381 N N . THR B 1 902 ? 16.984 66.062 12.367 1 85.19 902 THR B N 1
ATOM 15382 C CA . THR B 1 902 ? 17.359 67.25 11.555 1 85.19 902 THR B CA 1
ATOM 15383 C C . THR B 1 902 ? 16.125 67.812 10.859 1 85.19 902 THR B C 1
ATOM 15385 O O . THR B 1 902 ? 15.25 67.062 10.398 1 85.19 902 THR B O 1
ATOM 15388 N N . PRO B 1 903 ? 15.945 69.125 10.922 1 80.19 903 PRO B N 1
ATOM 15389 C CA . PRO B 1 903 ? 14.727 69.812 10.43 1 80.19 903 PRO B CA 1
ATOM 15390 C C . PRO B 1 903 ? 14.398 69.438 8.992 1 80.19 903 PRO B C 1
ATOM 15392 O O . PRO B 1 903 ? 13.219 69.375 8.617 1 80.19 903 PRO B O 1
ATOM 15395 N N . ASP B 1 904 ? 15.328 69.062 8.164 1 80.88 904 ASP B N 1
ATOM 15396 C CA . ASP B 1 904 ? 15 68.812 6.758 1 80.88 904 ASP B CA 1
ATOM 15397 C C . ASP B 1 904 ? 14.953 67.312 6.438 1 80.88 904 ASP B C 1
ATOM 15399 O O . ASP B 1 904 ? 14.805 66.938 5.277 1 80.88 904 ASP B O 1
ATOM 15403 N N . SER B 1 905 ? 14.906 66.5 7.496 1 85 905 SER B N 1
ATOM 15404 C CA . SER B 1 905 ? 14.93 65.062 7.211 1 85 905 SER B CA 1
ATOM 15405 C C . SER B 1 905 ? 13.68 64.375 7.75 1 85 905 SER B C 1
ATOM 15407 O O . SER B 1 905 ? 13.156 64.75 8.797 1 85 905 SER B O 1
ATOM 15409 N N . ASN B 1 906 ? 13.156 63.375 6.887 1 83.75 906 ASN B N 1
ATOM 15410 C CA . ASN B 1 906 ? 12 62.594 7.305 1 83.75 906 ASN B CA 1
ATOM 15411 C C . ASN B 1 906 ? 12.43 61.281 7.973 1 83.75 906 ASN B C 1
ATOM 15413 O O . ASN B 1 906 ? 11.578 60.5 8.367 1 83.75 906 ASN B O 1
ATOM 15417 N N . ASP B 1 907 ? 13.719 61.188 8.195 1 86.25 907 ASP B N 1
ATOM 15418 C CA . ASP B 1 907 ? 14.188 59.969 8.82 1 86.25 907 ASP B CA 1
ATOM 15419 C C . ASP B 1 907 ? 14.078 60.031 10.344 1 86.25 907 ASP B C 1
ATOM 15421 O O . ASP B 1 907 ? 14.703 60.906 10.969 1 86.25 907 ASP B O 1
ATOM 15425 N N . HIS B 1 908 ? 13.25 59.156 10.852 1 89.62 908 HIS B N 1
ATOM 15426 C CA . HIS B 1 908 ? 13.078 59.25 12.297 1 89.62 908 HIS B CA 1
ATOM 15427 C C . HIS B 1 908 ? 13.508 57.969 13 1 89.62 908 HIS B C 1
ATOM 15429 O O . HIS B 1 908 ? 13.164 57.75 14.164 1 89.62 908 HIS B O 1
ATOM 15435 N N . THR B 1 909 ? 14.156 57.031 12.297 1 93.31 909 THR B N 1
ATOM 15436 C CA . THR B 1 909 ? 14.781 55.844 12.906 1 93.31 909 THR B CA 1
ATOM 15437 C C . THR B 1 909 ? 16.297 55.875 12.719 1 93.31 909 THR B C 1
ATOM 15439 O O . THR B 1 909 ? 16.781 56.219 11.641 1 93.31 909 THR B O 1
ATOM 15442 N N . TYR B 1 910 ? 17.094 55.594 13.727 1 93.5 910 TYR B N 1
ATOM 15443 C CA . TYR B 1 910 ? 18.547 55.688 13.695 1 93.5 910 TYR B CA 1
ATOM 15444 C C . TYR B 1 910 ? 19.188 54.5 14.391 1 93.5 910 TYR B C 1
ATOM 15446 O O . TYR B 1 910 ? 18.594 53.906 15.305 1 93.5 910 TYR B O 1
ATOM 15454 N N . ARG B 1 911 ? 20.344 54.062 13.961 1 93.81 911 ARG B N 1
ATOM 15455 C CA . ARG B 1 911 ? 21.266 53.219 14.711 1 93.81 911 ARG B CA 1
ATOM 15456 C C . ARG B 1 911 ? 22.281 54.062 15.484 1 93.81 911 ARG B C 1
ATOM 15458 O O . ARG B 1 911 ? 22.766 55.062 14.992 1 93.81 911 ARG B O 1
ATOM 15465 N N . MET B 1 912 ? 22.547 53.625 16.75 1 93.19 912 MET B N 1
ATOM 15466 C CA . MET B 1 912 ? 23.359 54.5 17.578 1 93.19 912 MET B CA 1
ATOM 15467 C C . MET B 1 912 ? 24.578 53.75 18.109 1 93.19 912 MET B C 1
ATOM 15469 O O . MET B 1 912 ? 24.469 52.594 18.531 1 93.19 912 MET B O 1
ATOM 15473 N N . ALA B 1 913 ? 25.672 54.281 17.922 1 93.88 913 ALA B N 1
ATOM 15474 C CA . ALA B 1 913 ? 26.891 53.938 18.656 1 93.88 913 ALA B CA 1
ATOM 15475 C C . ALA B 1 913 ? 27.219 55 19.719 1 93.88 913 ALA B C 1
ATOM 15477 O O . ALA B 1 913 ? 27.5 56.125 19.375 1 93.88 913 ALA B O 1
ATOM 15478 N N . LEU B 1 914 ? 27.125 54.688 20.984 1 93.19 914 LEU B N 1
ATOM 15479 C CA . LEU B 1 914 ? 27.109 55.656 22.094 1 93.19 914 LEU B CA 1
ATOM 15480 C C . LEU B 1 914 ? 28.469 55.688 22.797 1 93.19 914 LEU B C 1
ATOM 15482 O O . LEU B 1 914 ? 29.172 54.656 22.844 1 93.19 914 LEU B O 1
ATOM 15486 N N . PRO B 1 915 ? 28.766 56.844 23.281 1 90.38 915 PRO B N 1
ATOM 15487 C CA . PRO B 1 915 ? 29.984 56.938 24.094 1 90.38 915 PRO B CA 1
ATOM 15488 C C . PRO B 1 915 ? 29.828 56.25 25.453 1 90.38 915 PRO B C 1
ATOM 15490 O O . PRO B 1 915 ? 28.719 56.188 26 1 90.38 915 PRO B O 1
ATOM 15493 N N . SER B 1 916 ? 30.859 55.781 26.078 1 89.19 916 SER B N 1
ATOM 15494 C CA . SER B 1 916 ? 30.844 55.062 27.344 1 89.19 916 SER B CA 1
ATOM 15495 C C . SER B 1 916 ? 30.375 55.938 28.484 1 89.19 916 SER B C 1
ATOM 15497 O O . SER B 1 916 ? 29.766 55.469 29.453 1 89.19 916 SER B O 1
ATOM 15499 N N . GLY B 1 917 ? 30.578 57.281 28.328 1 88.81 917 GLY B N 1
ATOM 15500 C CA . GLY B 1 917 ? 30.156 58.219 29.359 1 88.81 917 GLY B CA 1
ATOM 15501 C C . GLY B 1 917 ? 28.641 58.281 29.516 1 88.81 917 GLY B C 1
ATOM 15502 O O . GLY B 1 917 ? 28.125 58.438 30.609 1 88.81 917 GLY B O 1
ATOM 15503 N N . LEU B 1 918 ? 27.938 58.188 28.438 1 92.38 918 LEU B N 1
ATOM 15504 C CA . LEU B 1 918 ? 26.484 58.219 28.469 1 92.38 918 LEU B CA 1
ATOM 15505 C C . LEU B 1 918 ? 25.922 57.031 29.234 1 92.38 918 LEU B C 1
ATOM 15507 O O . LEU B 1 918 ? 25 57.156 30.047 1 92.38 918 LEU B O 1
ATOM 15511 N N . ARG B 1 919 ? 26.453 55.812 29.031 1 90.62 919 ARG B N 1
ATOM 15512 C CA . ARG B 1 919 ? 25.984 54.594 29.688 1 90.62 919 ARG B CA 1
ATOM 15513 C C . ARG B 1 919 ? 26.281 54.656 31.188 1 90.62 919 ARG B C 1
ATOM 15515 O O . ARG B 1 919 ? 25.453 54.25 32 1 90.62 919 ARG B O 1
ATOM 15522 N N . GLN B 1 920 ? 27.406 55.156 31.562 1 89.62 920 GLN B N 1
ATOM 15523 C CA . GLN B 1 920 ? 27.766 55.25 32.969 1 89.62 920 GLN B CA 1
ATOM 15524 C C . GLN B 1 920 ? 26.828 56.188 33.719 1 89.62 920 GLN B C 1
ATOM 15526 O O . GLN B 1 920 ? 26.391 55.906 34.812 1 89.62 920 GLN B O 1
ATOM 15531 N N . THR B 1 921 ? 26.531 57.344 33.094 1 91 921 THR B N 1
ATOM 15532 C CA . THR B 1 921 ? 25.609 58.281 33.688 1 91 921 THR B CA 1
ATOM 15533 C C . THR B 1 921 ? 24.203 57.656 33.781 1 91 921 THR B C 1
ATOM 15535 O O . THR B 1 921 ? 23.5 57.844 34.781 1 91 921 THR B O 1
ATOM 15538 N N . PHE B 1 922 ? 23.828 57 32.719 1 92 922 PHE B N 1
ATOM 15539 C CA . PHE B 1 922 ? 22.531 56.344 32.688 1 92 922 PHE B CA 1
ATOM 15540 C C . PHE B 1 922 ? 22.422 55.344 33.812 1 92 922 PHE B C 1
ATOM 15542 O O . PHE B 1 922 ? 21.422 55.281 34.531 1 92 922 PHE B O 1
ATOM 15549 N N . ASN B 1 923 ? 23.438 54.5 34.031 1 90.38 923 ASN B N 1
ATOM 15550 C CA . ASN B 1 923 ? 23.438 53.5 35.094 1 90.38 923 ASN B CA 1
ATOM 15551 C C . ASN B 1 923 ? 23.406 54.125 36.5 1 90.38 923 ASN B C 1
ATOM 15553 O O . ASN B 1 923 ? 22.766 53.625 37.406 1 90.38 923 ASN B O 1
ATOM 15557 N N . ARG B 1 924 ? 24.062 55.219 36.625 1 89.06 924 ARG B N 1
ATOM 15558 C CA . ARG B 1 924 ? 24.062 55.938 37.906 1 89.06 924 ARG B CA 1
ATOM 15559 C C . ARG B 1 924 ? 22.672 56.438 38.25 1 89.06 924 ARG B C 1
ATOM 15561 O O . ARG B 1 924 ? 22.219 56.344 39.375 1 89.06 924 ARG B O 1
ATOM 15568 N N . LEU B 1 925 ? 22 56.906 37.188 1 89.38 925 LEU B N 1
ATOM 15569 C CA . LEU B 1 925 ? 20.656 57.438 37.406 1 89.38 925 LEU B CA 1
ATOM 15570 C C . LEU B 1 925 ? 19.641 56.312 37.625 1 89.38 925 LEU B C 1
ATOM 15572 O O . LEU B 1 925 ? 18.625 56.531 38.281 1 89.38 925 LEU B O 1
ATOM 15576 N N . TYR B 1 926 ? 19.953 55.188 37.125 1 88.19 926 TYR B N 1
ATOM 15577 C CA . TYR B 1 926 ? 19.047 54.062 37.188 1 88.19 926 TYR B CA 1
ATOM 15578 C C . TYR B 1 926 ? 19.25 53.281 38.5 1 88.19 926 TYR B C 1
ATOM 15580 O O . TYR B 1 926 ? 18.359 52.531 38.938 1 88.19 926 TYR B O 1
ATOM 15588 N N . THR B 1 927 ? 20.297 53.312 39.188 1 84.81 927 THR B N 1
ATOM 15589 C CA . THR B 1 927 ? 20.75 52.531 40.344 1 84.81 927 THR B CA 1
ATOM 15590 C C . THR B 1 927 ? 19.75 52.656 41.469 1 84.81 927 THR B C 1
ATOM 15592 O O . THR B 1 927 ? 19.484 51.656 42.188 1 84.81 927 THR B O 1
ATOM 15595 N N . PRO B 1 928 ? 19.094 53.812 41.656 1 81.81 928 PRO B N 1
ATOM 15596 C CA . PRO B 1 928 ? 18.141 53.906 42.75 1 81.81 928 PRO B CA 1
ATOM 15597 C C . PRO B 1 928 ? 16.953 52.938 42.562 1 81.81 928 PRO B C 1
ATOM 15599 O O . PRO B 1 928 ? 16.312 52.562 43.531 1 81.81 928 PRO B O 1
ATOM 15602 N N . LEU B 1 929 ? 16.578 52.656 41.406 1 79.31 929 LEU B N 1
ATOM 15603 C CA . LEU B 1 929 ? 15.469 51.75 41.125 1 79.31 929 LEU B CA 1
ATOM 15604 C C . LEU B 1 929 ? 15.828 50.312 41.469 1 79.31 929 LEU B C 1
ATOM 15606 O O . LEU B 1 929 ? 14.945 49.531 41.812 1 79.31 929 LEU B O 1
ATOM 15610 N N . LEU B 1 930 ? 17.109 49.938 41.312 1 72.31 930 LEU B N 1
ATOM 15611 C CA . LEU B 1 930 ? 17.562 48.562 41.594 1 72.31 930 LEU B CA 1
ATOM 15612 C C . LEU B 1 930 ? 17.609 48.312 43.094 1 72.31 930 LEU B C 1
ATOM 15614 O O . LEU B 1 930 ? 17.375 47.188 43.562 1 72.31 930 LEU B O 1
ATOM 15618 N N . ASN B 1 931 ? 17.969 49.344 43.938 1 66.25 931 ASN B N 1
ATOM 15619 C CA . ASN B 1 931 ? 18.109 49.188 45.406 1 66.25 931 ASN B CA 1
ATOM 15620 C C . ASN B 1 931 ? 16.906 49.75 46.125 1 66.25 931 ASN B C 1
ATOM 15622 O O . ASN B 1 931 ? 17.078 50.594 47.062 1 66.25 931 ASN B O 1
ATOM 15626 N N . LEU B 1 932 ? 15.648 49.656 45.562 1 62.28 932 LEU B N 1
ATOM 15627 C CA . LEU B 1 932 ? 14.469 50.219 46.219 1 62.28 932 LEU B CA 1
ATOM 15628 C C . LEU B 1 932 ? 14.375 49.781 47.656 1 62.28 932 LEU B C 1
ATOM 15630 O O . LEU B 1 932 ? 14.008 50.562 48.531 1 62.28 932 LEU B O 1
ATOM 15634 N N . THR B 1 933 ? 14.766 48.438 47.969 1 52.97 933 THR B N 1
ATOM 15635 C CA . THR B 1 933 ? 14.68 47.969 49.344 1 52.97 933 THR B CA 1
ATOM 15636 C C . THR B 1 933 ? 15.781 48.594 50.188 1 52.97 933 THR B C 1
ATOM 15638 O O . THR B 1 933 ? 15.562 48.875 51.375 1 52.97 933 THR B O 1
ATOM 15641 N N . LEU B 1 934 ? 16.922 48.781 49.719 1 52.09 934 LEU B N 1
ATOM 15642 C CA . LEU B 1 934 ? 18.016 49.25 50.562 1 52.09 934 LEU B CA 1
ATOM 15643 C C . LEU B 1 934 ? 17.938 50.75 50.781 1 52.09 934 LEU B C 1
ATOM 15645 O O . LEU B 1 934 ? 18.391 51.25 51.844 1 52.09 934 LEU B O 1
ATOM 15649 N N . ASN B 1 935 ? 17.484 51.594 49.938 1 50.28 935 ASN B N 1
ATOM 15650 C CA . ASN B 1 935 ? 17.5 53.062 50.062 1 50.28 935 ASN B CA 1
ATOM 15651 C C . ASN B 1 935 ? 16.297 53.562 50.844 1 50.28 935 ASN B C 1
ATOM 15653 O O . ASN B 1 935 ? 16.094 54.781 50.969 1 50.28 935 ASN B O 1
ATOM 15657 N N . ALA B 1 936 ? 15.375 52.75 51.188 1 50.44 936 ALA B N 1
ATOM 15658 C CA . ALA B 1 936 ? 14.344 53.156 52.156 1 50.44 936 ALA B CA 1
ATOM 15659 C C . ALA B 1 936 ? 14.953 53.875 53.344 1 50.44 936 ALA B C 1
ATOM 15661 O O . ALA B 1 936 ? 14.305 54.75 53.938 1 50.44 936 ALA B O 1
ATOM 15662 N N . ASP B 1 937 ? 16.172 53.531 53.625 1 49.28 937 ASP B N 1
ATOM 15663 C CA . ASP B 1 937 ? 16.75 54.156 54.844 1 49.28 937 ASP B CA 1
ATOM 15664 C C . ASP B 1 937 ? 17.188 55.594 54.562 1 49.28 937 ASP B C 1
ATOM 15666 O O . ASP B 1 937 ? 17.219 56.406 55.5 1 49.28 937 ASP B O 1
ATOM 15670 N N . LYS B 1 938 ? 17.734 55.938 53.438 1 49.38 938 LYS B N 1
ATOM 15671 C CA . LYS B 1 938 ? 18.375 57.219 53.281 1 49.38 938 LYS B CA 1
ATOM 15672 C C . LYS B 1 938 ? 17.328 58.312 53.062 1 49.38 938 LYS B C 1
ATOM 15674 O O . LYS B 1 938 ? 17.531 59.469 53.438 1 49.38 938 LYS B O 1
ATOM 15679 N N . TYR B 1 939 ? 16.422 58.031 52.125 1 48.66 939 TYR B N 1
ATOM 15680 C CA . TYR B 1 939 ? 15.484 59.094 51.781 1 48.66 939 TYR B CA 1
ATOM 15681 C C . TYR B 1 939 ? 14.398 59.219 52.844 1 48.66 939 TYR B C 1
ATOM 15683 O O . TYR B 1 939 ? 13.516 60.062 52.75 1 48.66 939 TYR B O 1
ATOM 15691 N N . GLY B 1 940 ? 14.688 58.781 54.125 1 48.62 940 GLY B N 1
ATOM 15692 C CA . GLY B 1 940 ? 13.828 58.844 55.281 1 48.62 940 GLY B CA 1
ATOM 15693 C C . GLY B 1 940 ? 12.672 57.875 55.219 1 48.62 940 GLY B C 1
ATOM 15694 O O . GLY B 1 940 ? 12.312 57.406 54.125 1 48.62 940 GLY B O 1
ATOM 15695 N N . LYS B 1 941 ? 12.156 57.281 56.219 1 53 941 LYS B N 1
ATOM 15696 C CA . LYS B 1 941 ? 11.188 56.219 56.5 1 53 941 LYS B CA 1
ATOM 15697 C C . LYS B 1 941 ? 9.898 56.438 55.719 1 53 941 LYS B C 1
ATOM 15699 O O . LYS B 1 941 ? 9.141 55.5 55.469 1 53 941 LYS B O 1
ATOM 15704 N N . HIS B 1 942 ? 9.461 57.688 55.219 1 50.22 942 HIS B N 1
ATOM 15705 C CA . HIS B 1 942 ? 8.094 57.938 54.781 1 50.22 942 HIS B CA 1
ATOM 15706 C C . HIS B 1 942 ? 8.031 58.062 53.25 1 50.22 942 HIS B C 1
ATOM 15708 O O . HIS B 1 942 ? 7 58.469 52.719 1 50.22 942 HIS B O 1
ATOM 15714 N N . VAL B 1 943 ? 9.125 58 52.469 1 57.72 943 VAL B N 1
ATOM 15715 C CA . VAL B 1 943 ? 8.93 58.25 51.031 1 57.72 943 VAL B CA 1
ATOM 15716 C C . VAL B 1 943 ? 8.547 56.938 50.344 1 57.72 943 VAL B C 1
ATOM 15718 O O . VAL B 1 943 ? 9.25 55.938 50.469 1 57.72 943 VAL B O 1
ATOM 15721 N N . SER B 1 944 ? 7.27 56.781 49.719 1 67.94 944 SER B N 1
ATOM 15722 C CA . SER B 1 944 ? 6.676 55.625 49.062 1 67.94 944 SER B CA 1
ATOM 15723 C C . SER B 1 944 ? 7.5 55.219 47.844 1 67.94 944 SER B C 1
ATOM 15725 O O . SER B 1 944 ? 8.117 56.062 47.188 1 67.94 944 SER B O 1
ATOM 15727 N N . ALA B 1 945 ? 8.008 53.938 47.625 1 73.38 945 ALA B N 1
ATOM 15728 C CA . ALA B 1 945 ? 8.688 53.312 46.5 1 73.38 945 ALA B CA 1
ATOM 15729 C C . ALA B 1 945 ? 8.211 53.906 45.188 1 73.38 945 ALA B C 1
ATOM 15731 O O . ALA B 1 945 ? 9 54.094 44.25 1 73.38 945 ALA B O 1
ATOM 15732 N N . GLN B 1 946 ? 7.086 54.375 45.156 1 76.81 946 GLN B N 1
ATOM 15733 C CA . GLN B 1 946 ? 6.496 54.969 43.969 1 76.81 946 GLN B CA 1
ATOM 15734 C C . GLN B 1 946 ? 7.027 56.344 43.688 1 76.81 946 GLN B C 1
ATOM 15736 O O . GLN B 1 946 ? 7.246 56.75 42.531 1 76.81 946 GLN B O 1
ATOM 15741 N N . ALA B 1 947 ? 7.227 57.062 44.625 1 77.75 947 ALA B N 1
ATOM 15742 C CA . ALA B 1 947 ? 7.746 58.406 44.469 1 77.75 947 ALA B CA 1
ATOM 15743 C C . ALA B 1 947 ? 9.18 58.375 43.938 1 77.75 947 ALA B C 1
ATOM 15745 O O . ALA B 1 947 ? 9.547 59.219 43.125 1 77.75 947 ALA B O 1
ATOM 15746 N N . ILE B 1 948 ? 9.906 57.375 44.375 1 80.38 948 ILE B N 1
ATOM 15747 C CA . ILE B 1 948 ? 11.281 57.25 43.906 1 80.38 948 ILE B CA 1
ATOM 15748 C C . ILE B 1 948 ? 11.289 56.875 42.438 1 80.38 948 ILE B C 1
ATOM 15750 O O . ILE B 1 948 ? 12.078 57.406 41.656 1 80.38 948 ILE B O 1
ATOM 15754 N N . THR B 1 949 ? 10.406 55.969 42.094 1 83.38 949 THR B N 1
ATOM 15755 C CA . THR B 1 949 ? 10.328 55.531 40.719 1 83.38 949 THR B CA 1
ATOM 15756 C C . THR B 1 949 ? 9.969 56.719 39.812 1 83.38 949 THR B C 1
ATOM 15758 O O . THR B 1 949 ? 10.516 56.844 38.719 1 83.38 949 THR B O 1
ATOM 15761 N N . ASN B 1 950 ? 9.086 57.531 40.219 1 83.56 950 ASN B N 1
ATOM 15762 C CA . ASN B 1 950 ? 8.68 58.688 39.406 1 83.56 950 ASN B CA 1
ATOM 15763 C C . ASN B 1 950 ? 9.797 59.719 39.312 1 83.56 950 ASN B C 1
ATOM 15765 O O . ASN B 1 950 ? 9.977 60.344 38.25 1 83.56 950 ASN B O 1
ATOM 15769 N N . GLU B 1 951 ? 10.5 59.875 40.375 1 85 951 GLU B N 1
ATOM 15770 C CA . GLU B 1 951 ? 11.602 60.844 40.344 1 85 951 GLU B CA 1
ATOM 15771 C C . GLU B 1 951 ? 12.742 60.344 39.469 1 85 951 GLU B C 1
ATOM 15773 O O . GLU B 1 951 ? 13.312 61.125 38.688 1 85 951 GLU B O 1
ATOM 15778 N N . VAL B 1 952 ? 13.055 59.125 39.562 1 87.81 952 VAL B N 1
ATOM 15779 C CA . VAL B 1 952 ? 14.109 58.562 38.75 1 87.81 952 VAL B CA 1
ATOM 15780 C C . VAL B 1 952 ? 13.711 58.625 37.281 1 87.81 952 VAL B C 1
ATOM 15782 O O . VAL B 1 952 ? 14.547 58.938 36.406 1 87.81 952 VAL B O 1
ATOM 15785 N N . TYR B 1 953 ? 12.453 58.312 36.969 1 89.25 953 TYR B N 1
ATOM 15786 C CA . TYR B 1 953 ? 11.992 58.406 35.562 1 89.25 953 TYR B CA 1
ATOM 15787 C C . TYR B 1 95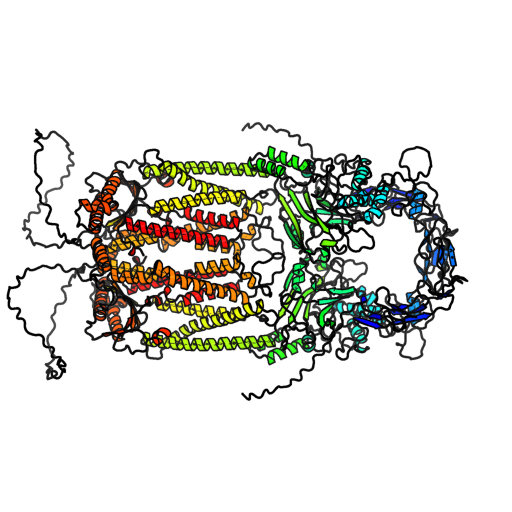3 ? 12.18 59.812 35.031 1 89.25 953 TYR B C 1
ATOM 15789 O O . TYR B 1 953 ? 12.664 60 33.906 1 89.25 953 TYR B O 1
ATOM 15797 N N . HIS B 1 954 ? 11.789 60.906 35.781 1 88.25 954 HIS B N 1
ATOM 15798 C CA . HIS B 1 954 ? 11.883 62.281 35.312 1 88.25 954 HIS B CA 1
ATOM 15799 C C . HIS B 1 954 ? 13.336 62.719 35.156 1 88.25 954 HIS B C 1
ATOM 15801 O O . HIS B 1 954 ? 13.664 63.5 34.281 1 88.25 954 HIS B O 1
ATOM 15807 N N . ASN B 1 955 ? 14.211 62.156 36.031 1 90.25 955 ASN B N 1
ATOM 15808 C CA . ASN B 1 955 ? 15.625 62.469 35.938 1 90.25 955 ASN B CA 1
ATOM 15809 C C . ASN B 1 955 ? 16.25 61.875 34.688 1 90.25 955 ASN B C 1
ATOM 15811 O O . ASN B 1 955 ? 17.016 62.531 33.969 1 90.25 955 ASN B O 1
ATOM 15815 N N . ILE B 1 956 ? 15.953 60.688 34.438 1 92.75 956 ILE B N 1
ATOM 15816 C CA . ILE B 1 956 ? 16.5 60.031 33.281 1 92.75 956 ILE B CA 1
ATOM 15817 C C . ILE B 1 956 ? 15.906 60.656 32 1 92.75 956 ILE B C 1
ATOM 15819 O O . ILE B 1 956 ? 16.609 60.844 31.016 1 92.75 956 ILE B O 1
ATOM 15823 N N . ASN B 1 957 ? 14.57 60.938 32.031 1 93.12 957 ASN B N 1
ATOM 15824 C CA . ASN B 1 957 ? 13.922 61.594 30.906 1 93.12 957 ASN B CA 1
ATOM 15825 C C . ASN B 1 957 ? 14.57 62.938 30.578 1 93.12 957 ASN B C 1
ATOM 15827 O O . ASN B 1 957 ? 14.812 63.25 29.406 1 93.12 957 ASN B O 1
ATOM 15831 N N . ARG B 1 958 ? 14.867 63.688 31.594 1 91.62 958 ARG B N 1
ATOM 15832 C CA . ARG B 1 958 ? 15.508 65 31.391 1 91.62 958 ARG B CA 1
ATOM 15833 C C . ARG B 1 958 ? 16.922 64.812 30.844 1 91.62 958 ARG B C 1
ATOM 15835 O O . ARG B 1 958 ? 17.344 65.562 29.969 1 91.62 958 ARG B O 1
ATOM 15842 N N . TYR B 1 959 ? 17.578 63.938 31.359 1 92.94 959 TYR B N 1
ATOM 15843 C CA . TYR B 1 959 ? 18.938 63.656 30.938 1 92.94 959 TYR B CA 1
ATOM 15844 C C . TYR B 1 959 ? 18.984 63.281 29.469 1 92.94 959 TYR B C 1
ATOM 15846 O O . TYR B 1 959 ? 19.781 63.812 28.703 1 92.94 959 TYR B O 1
ATOM 15854 N N . LEU B 1 960 ? 18.172 62.312 29.078 1 94 960 LEU B N 1
ATOM 15855 C CA . LEU B 1 960 ? 18.156 61.812 27.703 1 94 960 LEU B CA 1
ATOM 15856 C C . LEU B 1 960 ? 17.641 62.906 26.75 1 94 960 LEU B C 1
ATOM 15858 O O . LEU B 1 960 ? 18.109 63 25.625 1 94 960 LEU B O 1
ATOM 15862 N N . LYS B 1 961 ? 16.625 63.719 27.203 1 92.25 961 LYS B N 1
ATOM 15863 C CA . LYS B 1 961 ? 16.156 64.812 26.391 1 92.25 961 LYS B CA 1
ATOM 15864 C C . LYS B 1 961 ? 17.281 65.812 26.109 1 92.25 961 LYS B C 1
ATOM 15866 O O . LYS B 1 961 ? 17.422 66.312 24.984 1 92.25 961 LYS B O 1
ATOM 15871 N N . ARG B 1 962 ? 18.078 66 27.156 1 92.5 962 ARG B N 1
ATOM 15872 C CA . ARG B 1 962 ? 19.188 67 27.016 1 92.5 962 ARG B CA 1
ATOM 15873 C C . ARG B 1 962 ? 20.266 66.438 26.078 1 92.5 962 ARG B C 1
ATOM 15875 O O . ARG B 1 962 ? 20.859 67.188 25.312 1 92.5 962 ARG B O 1
ATOM 15882 N N . PHE B 1 963 ? 20.531 65.188 26.188 1 92.69 963 PHE B N 1
ATOM 15883 C CA . PHE B 1 963 ? 21.516 64.562 25.312 1 92.69 963 PHE B CA 1
ATOM 15884 C C . PHE B 1 963 ? 21.078 64.688 23.859 1 92.69 963 PHE B C 1
ATOM 15886 O O . PHE B 1 963 ? 21.875 65 22.984 1 92.69 963 PHE B O 1
ATOM 15893 N N . ILE B 1 964 ? 19.828 64.312 23.531 1 92.38 964 ILE B N 1
ATOM 15894 C CA . ILE B 1 964 ? 19.328 64.25 22.172 1 92.38 964 ILE B CA 1
ATOM 15895 C C . ILE B 1 964 ? 19.234 65.688 21.609 1 92.38 964 ILE B C 1
ATOM 15897 O O . ILE B 1 964 ? 19.484 65.875 20.422 1 92.38 964 ILE B O 1
ATOM 15901 N N . SER B 1 965 ? 18.781 66.688 22.5 1 88.81 965 SER B N 1
ATOM 15902 C CA . SER B 1 965 ? 18.672 68.062 22.078 1 88.81 965 SER B CA 1
ATOM 15903 C C . SER B 1 965 ? 20.047 68.75 22.016 1 88.81 965 SER B C 1
ATOM 15905 O O . SER B 1 965 ? 20.156 69.938 21.672 1 88.81 965 SER B O 1
ATOM 15907 N N . ARG B 1 966 ? 21.141 68.062 22.281 1 86.31 966 ARG B N 1
ATOM 15908 C CA . ARG B 1 966 ? 22.516 68.5 22.234 1 86.31 966 ARG B CA 1
ATOM 15909 C C . ARG B 1 966 ? 22.75 69.625 23.234 1 86.31 966 ARG B C 1
ATOM 15911 O O . ARG B 1 966 ? 23.469 70.562 22.953 1 86.31 966 ARG B O 1
ATOM 15918 N N . ASP B 1 967 ? 22.047 69.625 24.328 1 82.12 967 ASP B N 1
ATOM 15919 C CA . ASP B 1 967 ? 22.203 70.625 25.391 1 82.12 967 ASP B CA 1
ATOM 15920 C C . ASP B 1 967 ? 22.797 70 26.641 1 82.12 967 ASP B C 1
ATOM 15922 O O . ASP B 1 967 ? 22.547 70.5 27.766 1 82.12 967 ASP B O 1
ATOM 15926 N N . ASP B 1 968 ? 23.562 69.062 26.391 1 77 968 ASP B N 1
ATOM 15927 C CA . ASP B 1 968 ? 24.109 68.312 27.547 1 77 968 ASP B CA 1
ATOM 15928 C C . ASP B 1 968 ? 25.25 69.125 28.188 1 77 968 ASP B C 1
ATOM 15930 O O . ASP B 1 968 ? 26.203 69.5 27.5 1 77 968 ASP B O 1
ATOM 15934 N N . PRO B 1 969 ? 25.156 69.312 29.406 1 75.38 969 PRO B N 1
ATOM 15935 C CA . PRO B 1 969 ? 26.156 70.125 30.094 1 75.38 969 PRO B CA 1
ATOM 15936 C C . PRO B 1 969 ? 27.516 69.438 30.172 1 75.38 969 PRO B C 1
ATOM 15938 O O . PRO B 1 969 ? 28.547 70.062 30.25 1 75.38 969 PRO B O 1
ATOM 15941 N N . ASP B 1 970 ? 27.578 68.125 30.281 1 77 970 ASP B N 1
ATOM 15942 C CA . ASP B 1 970 ? 28.812 67.375 30.469 1 77 970 ASP B CA 1
ATOM 15943 C C . ASP B 1 970 ? 29.594 67.25 29.156 1 77 970 ASP B C 1
ATOM 15945 O O . ASP B 1 970 ? 30.656 66.625 29.109 1 77 970 ASP B O 1
ATOM 15949 N N . GLY B 1 971 ? 29.078 67.75 28.156 1 77 971 GLY B N 1
ATOM 15950 C CA . GLY B 1 971 ? 29.828 67.875 26.922 1 77 971 GLY B CA 1
ATOM 15951 C C . GLY B 1 971 ? 29.688 66.625 26.031 1 77 971 GLY B C 1
ATOM 15952 O O . GLY B 1 971 ? 30.5 66.438 25.156 1 77 971 GLY B O 1
ATOM 15953 N N . LEU B 1 972 ? 28.719 65.812 26.344 1 87.5 972 LEU B N 1
ATOM 15954 C CA . LEU B 1 972 ? 28.516 64.625 25.469 1 87.5 972 LEU B CA 1
ATOM 15955 C C . LEU B 1 972 ? 27.844 65.062 24.172 1 87.5 972 LEU B C 1
ATOM 15957 O O . LEU B 1 972 ? 26.859 65.812 24.188 1 87.5 972 LEU B O 1
ATOM 15961 N N . ARG B 1 973 ? 28.5 64.75 23.031 1 87.69 973 ARG B N 1
ATOM 15962 C CA . ARG B 1 973 ? 27.969 65.125 21.719 1 87.69 973 ARG B CA 1
ATOM 15963 C C . ARG B 1 973 ? 27.875 63.906 20.797 1 87.69 973 ARG B C 1
ATOM 15965 O O . ARG B 1 973 ? 28.375 62.844 21.125 1 87.69 973 ARG B O 1
ATOM 15972 N N . TYR B 1 974 ? 26.969 63.969 19.922 1 91.81 974 TYR B N 1
ATOM 15973 C CA . TYR B 1 974 ? 26.859 62.938 18.891 1 91.81 974 TYR B CA 1
ATOM 15974 C C . TYR B 1 974 ? 26.797 63.562 17.5 1 91.81 974 TYR B C 1
ATOM 15976 O O . TYR B 1 974 ? 26.469 64.75 17.375 1 91.81 974 TYR B O 1
ATOM 15984 N N . ARG B 1 975 ? 27.281 62.875 16.422 1 90.69 975 ARG B N 1
ATOM 15985 C CA . ARG B 1 975 ? 27.203 63.312 15.023 1 90.69 975 ARG B CA 1
ATOM 15986 C C . ARG B 1 975 ? 26.312 62.344 14.219 1 90.69 975 ARG B C 1
ATOM 15988 O O . ARG B 1 975 ? 26.234 61.156 14.531 1 90.69 975 ARG B O 1
ATOM 15995 N N . ILE B 1 976 ? 25.484 62.844 13.375 1 92.44 976 ILE B N 1
ATOM 15996 C CA . ILE B 1 976 ? 24.656 62.062 12.477 1 92.44 976 ILE B CA 1
ATOM 15997 C C . ILE B 1 976 ? 25.422 61.75 11.195 1 92.44 976 ILE B C 1
ATOM 15999 O O . ILE B 1 976 ? 25.844 62.688 10.484 1 92.44 976 ILE B O 1
ATOM 16003 N N . VAL B 1 977 ? 25.703 60.469 10.992 1 91.5 977 VAL B N 1
ATOM 16004 C CA . VAL B 1 977 ? 26.516 60.062 9.844 1 91.5 977 VAL B CA 1
ATOM 16005 C C . VAL B 1 977 ? 25.812 58.969 9.062 1 91.5 977 VAL B C 1
ATOM 16007 O O . VAL B 1 977 ? 24.828 58.375 9.547 1 91.5 977 VAL B O 1
ATOM 16010 N N . ARG B 1 978 ? 26.188 58.75 7.738 1 89.62 978 ARG B N 1
ATOM 16011 C CA . ARG B 1 978 ? 25.734 57.625 6.926 1 89.62 978 ARG B CA 1
ATOM 16012 C C . ARG B 1 978 ? 26.719 56.469 7.004 1 89.62 978 ARG B C 1
ATOM 16014 O O . ARG B 1 978 ? 27.938 56.688 7.035 1 89.62 978 ARG B O 1
ATOM 16021 N N . ARG B 1 979 ? 26.234 55.25 7.09 1 88.75 979 ARG B N 1
ATOM 16022 C CA . ARG B 1 979 ? 27.078 54.062 7.203 1 88.75 979 ARG B CA 1
ATOM 16023 C C . ARG B 1 979 ? 27.844 53.812 5.914 1 88.75 979 ARG B C 1
ATOM 16025 O O . ARG B 1 979 ? 27.312 54 4.816 1 88.75 979 ARG B O 1
ATOM 16032 N N . LYS B 1 980 ? 29 53.281 6.082 1 89.62 980 LYS B N 1
ATOM 16033 C CA . LYS B 1 980 ? 29.812 52.875 4.941 1 89.62 980 LYS B CA 1
ATOM 16034 C C . LYS B 1 980 ? 29.406 51.469 4.441 1 89.62 980 LYS B C 1
ATOM 16036 O O . LYS B 1 980 ? 28.75 50.719 5.164 1 89.62 980 LYS B O 1
ATOM 16041 N N . ALA B 1 981 ? 29.797 51.219 3.197 1 91.38 981 ALA B N 1
ATOM 16042 C CA . ALA B 1 981 ? 29.375 49.969 2.562 1 91.38 981 ALA B CA 1
ATOM 16043 C C . ALA B 1 981 ? 29.938 48.781 3.314 1 91.38 981 ALA B C 1
ATOM 16045 O O . ALA B 1 981 ? 29.234 47.781 3.529 1 91.38 981 ALA B O 1
ATOM 16046 N N . PHE B 1 982 ? 31.156 48.812 3.732 1 89.81 982 PHE B N 1
ATOM 16047 C CA . PHE B 1 982 ? 31.781 47.688 4.43 1 89.81 982 PHE B CA 1
ATOM 16048 C C . PHE B 1 982 ? 31.172 47.531 5.816 1 89.81 982 PHE B C 1
ATOM 16050 O O . PHE B 1 982 ? 31.047 46.406 6.312 1 89.81 982 PHE B O 1
ATOM 16057 N N . GLU B 1 983 ? 30.719 48.625 6.441 1 89 983 GLU B N 1
ATOM 16058 C CA . GLU B 1 983 ? 30.062 48.562 7.734 1 89 983 GLU B CA 1
ATOM 16059 C C . GLU B 1 983 ? 28.688 47.906 7.613 1 89 983 GLU B C 1
ATOM 16061 O O . GLU B 1 983 ? 28.234 47.219 8.523 1 89 983 GLU B O 1
ATOM 16066 N N . ASP B 1 984 ? 28.188 48.125 6.391 1 87.94 984 ASP B N 1
ATOM 16067 C CA . ASP B 1 984 ? 26.859 47.531 6.172 1 87.94 984 ASP B CA 1
ATOM 16068 C C . ASP B 1 984 ? 26.953 46.031 5.941 1 87.94 984 ASP B C 1
ATOM 16070 O O . ASP B 1 984 ? 26.094 45.281 6.398 1 87.94 984 ASP B O 1
ATOM 16074 N N . ILE B 1 985 ? 27.922 45.594 5.293 1 87.06 985 ILE B N 1
ATOM 16075 C CA . ILE B 1 985 ? 28.047 44.188 4.949 1 87.06 985 ILE B CA 1
ATOM 16076 C C . ILE B 1 985 ? 28.438 43.375 6.188 1 87.06 985 ILE B C 1
ATOM 16078 O O . ILE B 1 985 ? 27.891 42.312 6.438 1 87.06 985 ILE B O 1
ATOM 16082 N N . ILE B 1 986 ? 29.297 43.875 7 1 88.31 986 ILE B N 1
ATOM 16083 C CA . ILE B 1 986 ? 29.766 43.125 8.172 1 88.31 986 ILE B CA 1
ATOM 16084 C C . ILE B 1 986 ? 28.922 43.5 9.383 1 88.31 986 ILE B C 1
ATOM 16086 O O . ILE B 1 986 ? 28.953 42.812 10.406 1 88.31 986 ILE B O 1
ATOM 16090 N N . ASP B 1 987 ? 27.969 44.438 9.258 1 87.75 987 ASP B N 1
ATOM 16091 C CA . ASP B 1 987 ? 27.156 44.938 10.359 1 87.75 987 ASP B CA 1
ATOM 16092 C C . ASP B 1 987 ? 28.031 45.312 11.555 1 87.75 987 ASP B C 1
ATOM 16094 O O . ASP B 1 987 ? 27.828 44.812 12.664 1 87.75 987 ASP B O 1
ATOM 16098 N N . GLY B 1 988 ? 29.078 46.094 11.336 1 88.56 988 GLY B N 1
ATOM 16099 C CA . GLY B 1 988 ? 30 46.531 12.359 1 88.56 988 GLY B CA 1
ATOM 16100 C C . GLY B 1 988 ? 30.391 48 12.195 1 88.56 988 GLY B C 1
ATOM 16101 O O . GLY B 1 988 ? 30.234 48.562 11.109 1 88.56 988 GLY B O 1
ATOM 16102 N N . GLU B 1 989 ? 30.75 48.656 13.375 1 89.25 989 GLU B N 1
ATOM 16103 C CA . GLU B 1 989 ? 31.219 50.031 13.391 1 89.25 989 GLU B CA 1
ATOM 16104 C C . GLU B 1 989 ? 32.75 50.094 13.477 1 89.25 989 GLU B C 1
ATOM 16106 O O . GLU B 1 989 ? 33.344 49.438 14.305 1 89.25 989 GLU B O 1
ATOM 16111 N N . PHE B 1 990 ? 33.375 50.938 12.594 1 86.12 990 PHE B N 1
ATOM 16112 C CA . PHE B 1 990 ? 34.844 51 12.562 1 86.12 990 PHE B CA 1
ATOM 16113 C C . PHE B 1 990 ? 35.344 52.25 13.273 1 86.12 990 PHE B C 1
ATOM 16115 O O . PHE B 1 990 ? 36.5 52.312 13.719 1 86.12 990 PHE B O 1
ATOM 16122 N N . ASP B 1 991 ? 34.469 53.312 13.438 1 86.62 991 ASP B N 1
ATOM 16123 C CA . ASP B 1 991 ? 34.906 54.562 14.039 1 86.62 991 ASP B CA 1
ATOM 16124 C C . ASP B 1 991 ? 34.906 54.469 15.562 1 86.62 991 ASP B C 1
ATOM 16126 O O . ASP B 1 991 ? 34.156 53.688 16.156 1 86.62 991 ASP B O 1
ATOM 16130 N N . ASP B 1 992 ? 35.938 55.188 16.188 1 82.81 992 ASP B N 1
ATOM 16131 C CA . ASP B 1 992 ? 36.031 55.219 17.641 1 82.81 992 ASP B CA 1
ATOM 16132 C C . ASP B 1 992 ? 34.969 56.094 18.266 1 82.81 992 ASP B C 1
ATOM 16134 O O . ASP B 1 992 ? 34.812 57.25 17.891 1 82.81 992 ASP B O 1
ATOM 16138 N N . THR B 1 993 ? 34.094 55.531 19.047 1 84.5 993 THR B N 1
ATOM 16139 C CA . THR B 1 993 ? 32.969 56.25 19.641 1 84.5 993 THR B CA 1
ATOM 16140 C C . THR B 1 993 ? 33.219 56.5 21.125 1 84.5 993 THR B C 1
ATOM 16142 O O . THR B 1 993 ? 32.281 56.719 21.906 1 84.5 993 THR B O 1
ATOM 16145 N N . THR B 1 994 ? 34.438 56.594 21.641 1 81.56 994 THR B N 1
ATOM 16146 C CA . THR B 1 994 ? 34.719 56.75 23.062 1 81.56 994 THR B CA 1
ATOM 16147 C C . THR B 1 994 ? 34.312 58.156 23.547 1 81.56 994 THR B C 1
ATOM 16149 O O . THR B 1 994 ? 33.781 58.281 24.641 1 81.56 994 THR B O 1
ATOM 16152 N N . PHE B 1 995 ? 34.469 59.219 22.656 1 81.69 995 PHE B N 1
ATOM 16153 C CA . PHE B 1 995 ? 34.188 60.594 23.125 1 81.69 995 PHE B CA 1
ATOM 16154 C C . PHE B 1 995 ? 33 61.188 22.406 1 81.69 995 PHE B C 1
ATOM 16156 O O . PHE B 1 995 ? 32.344 62.094 22.938 1 81.69 995 PHE B O 1
ATOM 16163 N N . GLU B 1 996 ? 32.75 60.719 21.219 1 89.19 996 GLU B N 1
ATOM 16164 C CA . GLU B 1 996 ? 31.641 61.25 20.438 1 89.19 996 GLU B CA 1
ATOM 16165 C C . GLU B 1 996 ? 30.766 60.125 19.906 1 89.19 996 GLU B C 1
ATOM 16167 O O . GLU B 1 996 ? 31.281 59.125 19.359 1 89.19 996 GLU B O 1
ATOM 16172 N N . GLY B 1 997 ? 29.469 60.25 20.266 1 91.94 997 GLY B N 1
ATOM 16173 C CA . GLY B 1 997 ? 28.531 59.25 19.766 1 91.94 997 GLY B CA 1
ATOM 16174 C C . GLY B 1 997 ? 28.25 59.406 18.281 1 91.94 997 GLY B C 1
ATOM 16175 O O . GLY B 1 997 ? 28.531 60.438 17.688 1 91.94 997 GLY B O 1
ATOM 16176 N N . LEU B 1 998 ? 27.875 58.312 17.625 1 93.25 998 LEU B N 1
ATOM 16177 C CA . LEU B 1 998 ? 27.516 58.312 16.219 1 93.25 998 LEU B CA 1
ATOM 16178 C C . LEU B 1 998 ? 26.094 57.844 16 1 93.25 998 LEU B C 1
ATOM 16180 O O . LEU B 1 998 ? 25.719 56.75 16.484 1 93.25 998 LEU B O 1
ATOM 16184 N N . PHE B 1 999 ? 25.234 58.625 15.383 1 93.25 999 PHE B N 1
ATOM 16185 C CA . PHE B 1 999 ? 23.906 58.25 14.953 1 93.25 999 PHE B CA 1
ATOM 16186 C C . PHE B 1 999 ? 23.875 57.969 13.453 1 93.25 999 PHE B C 1
ATOM 16188 O O . PHE B 1 999 ? 24.156 58.844 12.648 1 93.25 999 PHE B O 1
ATOM 16195 N N . TYR B 1 1000 ? 23.641 56.75 13.109 1 92.5 1000 TYR B N 1
ATOM 16196 C CA . TYR B 1 1000 ? 23.594 56.375 11.711 1 92.5 1000 TYR B CA 1
ATOM 16197 C C . TYR B 1 1000 ? 22.188 56.5 11.148 1 92.5 1000 TYR B C 1
ATOM 16199 O O . TYR B 1 1000 ? 21.219 56.062 11.781 1 92.5 1000 TYR B O 1
ATOM 16207 N N . ILE B 1 1001 ? 22.016 57.062 9.977 1 89 1001 ILE B N 1
ATOM 16208 C CA . ILE B 1 1001 ? 20.719 57.156 9.305 1 89 1001 ILE B CA 1
ATOM 16209 C C . ILE B 1 1001 ? 20.297 55.781 8.797 1 89 1001 ILE B C 1
ATOM 16211 O O . ILE B 1 1001 ? 21.078 55.062 8.188 1 89 1001 ILE B O 1
ATOM 16215 N N . ASP B 1 1002 ? 19.125 55.406 9.195 1 82.75 1002 ASP B N 1
ATOM 16216 C CA . ASP B 1 1002 ? 18.625 54.062 8.875 1 82.75 1002 ASP B CA 1
ATOM 16217 C C . ASP B 1 1002 ? 17.531 54.125 7.797 1 82.75 1002 ASP B C 1
ATOM 16219 O O . ASP B 1 1002 ? 16.469 54.719 8.023 1 82.75 1002 ASP B O 1
ATOM 16223 N N . ASP B 1 1003 ? 17.797 53.969 6.504 1 71.94 1003 ASP B N 1
ATOM 16224 C CA . ASP B 1 1003 ? 16.797 53.969 5.449 1 71.94 1003 ASP B CA 1
ATOM 16225 C C . ASP B 1 1003 ? 15.844 52.781 5.609 1 71.94 1003 ASP B C 1
ATOM 16227 O O . ASP B 1 1003 ? 14.758 52.75 5.035 1 71.94 1003 ASP B O 1
ATOM 16231 N N . GLY B 1 1004 ? 16.203 51.938 6.586 1 76.19 1004 GLY B N 1
ATOM 16232 C CA . GLY B 1 1004 ? 15.367 50.781 6.812 1 76.19 1004 GLY B CA 1
ATOM 16233 C C . GLY B 1 1004 ? 15.031 50.562 8.273 1 76.19 1004 GLY B C 1
ATOM 16234 O O . GLY B 1 1004 ? 15.43 51.344 9.133 1 76.19 1004 GLY B O 1
ATOM 16235 N N . ASN B 1 1005 ? 13.766 50 8.734 1 83.62 1005 ASN B N 1
ATOM 16236 C CA . ASN B 1 1005 ? 13.375 49.656 10.102 1 83.62 1005 ASN B CA 1
ATOM 16237 C C . ASN B 1 1005 ? 14.344 48.656 10.711 1 83.62 1005 ASN B C 1
ATOM 16239 O O . ASN B 1 1005 ? 13.961 47.5 11.016 1 83.62 1005 ASN B O 1
ATOM 16243 N N . SER B 1 1006 ? 15.766 49.188 11.031 1 90.38 1006 SER B N 1
ATOM 16244 C CA . SER B 1 1006 ? 16.797 48.281 11.508 1 90.38 1006 SER B CA 1
ATOM 16245 C C . SER B 1 1006 ? 16.578 47.875 12.969 1 90.38 1006 SER B C 1
ATOM 16247 O O . SER B 1 1006 ? 17.188 46.938 13.477 1 90.38 1006 SER B O 1
ATOM 16249 N N . PHE B 1 1007 ? 15.703 48.719 13.703 1 93.81 1007 PHE B N 1
ATOM 16250 C CA . PHE B 1 1007 ? 15.43 48.312 15.086 1 93.81 1007 PHE B CA 1
ATOM 16251 C C . PHE B 1 1007 ? 14.75 46.938 15.141 1 93.81 1007 PHE B C 1
ATOM 16253 O O . PHE B 1 1007 ? 14.664 46.344 16.203 1 93.81 1007 PHE B O 1
ATOM 16260 N N . GLY B 1 1008 ? 14.281 46.469 13.945 1 93.5 1008 GLY B N 1
ATOM 16261 C CA . GLY B 1 1008 ? 13.695 45.125 13.836 1 93.5 1008 GLY B CA 1
ATOM 16262 C C . GLY B 1 1008 ? 14.664 44.031 14.203 1 93.5 1008 GLY B C 1
ATOM 16263 O O . GLY B 1 1008 ? 14.25 42.906 14.5 1 93.5 1008 GLY B O 1
ATOM 16264 N N . ASP B 1 1009 ? 15.945 44.281 14.281 1 92.81 1009 ASP B N 1
ATOM 16265 C CA . ASP B 1 1009 ? 16.953 43.281 14.625 1 92.81 1009 ASP B CA 1
ATOM 16266 C C . ASP B 1 1009 ? 16.859 42.875 16.094 1 92.81 1009 ASP B C 1
ATOM 16268 O O . ASP B 1 1009 ? 17.391 41.844 16.516 1 92.81 1009 ASP B O 1
ATOM 16272 N N . THR B 1 1010 ? 16.156 43.719 16.891 1 94.88 1010 THR B N 1
ATOM 16273 C CA . THR B 1 1010 ? 15.961 43.406 18.297 1 94.88 1010 THR B CA 1
ATOM 16274 C C . THR B 1 1010 ? 14.695 42.562 18.484 1 94.88 1010 THR B C 1
ATOM 16276 O O . THR B 1 1010 ? 14.398 42.125 19.594 1 94.88 1010 THR B O 1
ATOM 16279 N N . LEU B 1 1011 ? 13.992 42.344 17.391 1 95.94 1011 LEU B N 1
ATOM 16280 C CA . LEU B 1 1011 ? 12.758 41.562 17.391 1 95.94 1011 LEU B CA 1
ATOM 16281 C C . LEU B 1 1011 ? 12.906 40.281 16.547 1 95.94 1011 LEU B C 1
ATOM 16283 O O . LEU B 1 1011 ? 13.953 40.062 15.93 1 95.94 1011 LEU B O 1
ATOM 16287 N N . TYR B 1 1012 ? 11.906 39.406 16.594 1 96.31 1012 TYR B N 1
ATOM 16288 C CA . TYR B 1 1012 ? 11.914 38.219 15.773 1 96.31 1012 TYR B CA 1
ATOM 16289 C C . TYR B 1 1012 ? 11.93 38.562 14.289 1 96.31 1012 TYR B C 1
ATOM 16291 O O . TYR B 1 1012 ? 12.492 37.812 13.477 1 96.31 1012 TYR B O 1
ATOM 16299 N N . TYR B 1 1013 ? 11.383 39.719 13.938 1 94.5 1013 TYR B N 1
ATOM 16300 C CA . TYR B 1 1013 ? 11.242 40.125 12.555 1 94.5 1013 TYR B CA 1
ATOM 16301 C C . TYR B 1 1013 ? 12.602 40.188 11.859 1 94.5 1013 TYR B C 1
ATOM 16303 O O . TYR B 1 1013 ? 12.742 39.75 10.719 1 94.5 1013 TYR B O 1
ATOM 16311 N N . GLY B 1 1014 ? 13.664 40.75 12.461 1 93.81 1014 GLY B N 1
ATOM 16312 C CA . GLY B 1 1014 ? 14.984 40.875 11.859 1 93.81 1014 GLY B CA 1
ATOM 16313 C C . GLY B 1 1014 ? 15.805 39.594 11.922 1 93.81 1014 GLY B C 1
ATOM 16314 O O . GLY B 1 1014 ? 16.844 39.5 11.266 1 93.81 1014 GLY B O 1
ATOM 16315 N N . ASN B 1 1015 ? 15.359 38.625 12.664 1 95.94 1015 ASN B N 1
ATOM 16316 C CA . ASN B 1 1015 ? 16.078 37.344 12.828 1 95.94 1015 ASN B CA 1
ATOM 16317 C C . ASN B 1 1015 ? 15.305 36.188 12.25 1 95.94 1015 ASN B C 1
ATOM 16319 O O . ASN B 1 1015 ? 15.273 35.094 12.836 1 95.94 1015 ASN B O 1
ATOM 16323 N N . GLU B 1 1016 ? 14.711 36.375 11.133 1 95 1016 GLU B N 1
ATOM 16324 C CA . GLU B 1 1016 ? 13.891 35.344 10.5 1 95 1016 GLU B CA 1
ATOM 16325 C C . GLU B 1 1016 ? 14.75 34.188 10 1 95 1016 GLU B C 1
ATOM 16327 O O . GLU B 1 1016 ? 14.32 33.031 10.031 1 95 1016 GLU B O 1
ATOM 16332 N N . TRP B 1 1017 ? 15.969 34.5 9.578 1 94.44 1017 TRP B N 1
ATOM 16333 C CA . TRP B 1 1017 ? 16.828 33.438 9.039 1 94.44 1017 TRP B CA 1
ATOM 16334 C C . TRP B 1 1017 ? 17.125 32.375 10.094 1 94.44 1017 TRP B C 1
ATOM 16336 O O . TRP B 1 1017 ? 17.094 31.188 9.805 1 94.44 1017 TRP B O 1
ATOM 16346 N N . LEU B 1 1018 ? 17.391 32.812 11.328 1 96.75 1018 LEU B N 1
ATOM 16347 C CA . LEU B 1 1018 ? 17.672 31.906 12.414 1 96.75 1018 LEU B CA 1
ATOM 16348 C C . LEU B 1 1018 ? 16.422 31.094 12.773 1 96.75 1018 LEU B C 1
ATOM 16350 O O . LEU B 1 1018 ? 16.5 29.875 12.938 1 96.75 1018 LEU B O 1
ATOM 16354 N N . LEU B 1 1019 ? 15.266 31.703 12.859 1 97.06 1019 LEU B N 1
ATOM 16355 C CA . LEU B 1 1019 ? 14.031 31.016 13.227 1 97.06 1019 LEU B CA 1
ATOM 16356 C C . LEU B 1 1019 ? 13.602 30.047 12.133 1 97.06 1019 LEU B C 1
ATOM 16358 O O . LEU B 1 1019 ? 13.164 28.922 12.422 1 97.06 1019 LEU B O 1
ATOM 16362 N N . PHE B 1 1020 ? 13.766 30.453 10.914 1 96.94 1020 PHE B N 1
ATOM 16363 C CA . PHE B 1 1020 ? 13.391 29.625 9.773 1 96.94 1020 PHE B CA 1
ATOM 16364 C C . PHE B 1 1020 ? 14.281 28.391 9.703 1 96.94 1020 PHE B C 1
ATOM 16366 O O . PHE B 1 1020 ? 13.789 27.281 9.438 1 96.94 1020 PHE B O 1
ATOM 16373 N N . THR B 1 1021 ? 15.625 28.547 9.891 1 97.38 1021 THR B N 1
ATOM 16374 C CA . THR B 1 1021 ? 16.547 27.406 9.859 1 97.38 1021 THR B CA 1
ATOM 16375 C C . THR B 1 1021 ? 16.281 26.469 11.031 1 97.38 1021 THR B C 1
ATOM 16377 O O . THR B 1 1021 ? 16.453 25.25 10.898 1 97.38 1021 THR B O 1
ATOM 16380 N N . PHE B 1 1022 ? 15.898 27.031 12.133 1 97.88 1022 PHE B N 1
ATOM 16381 C CA . PHE B 1 1022 ? 15.531 26.188 13.266 1 97.88 1022 PHE B CA 1
ATOM 16382 C C . PHE B 1 1022 ? 14.336 25.312 12.938 1 97.88 1022 PHE B C 1
ATOM 16384 O O . PHE B 1 1022 ? 14.336 24.109 13.219 1 97.88 1022 PHE B O 1
ATOM 16391 N N . ASP B 1 1023 ? 13.32 25.922 12.352 1 97.81 1023 ASP B N 1
ATOM 16392 C CA . ASP B 1 1023 ? 12.133 25.172 11.969 1 97.81 1023 ASP B CA 1
ATOM 16393 C C . ASP B 1 1023 ? 12.469 24.094 10.945 1 97.81 1023 ASP B C 1
ATOM 16395 O O . ASP B 1 1023 ? 11.984 22.969 11.039 1 97.81 1023 ASP B O 1
ATOM 16399 N N . ALA B 1 1024 ? 13.305 24.406 10.008 1 98.06 1024 ALA B N 1
ATOM 16400 C CA . ALA B 1 1024 ? 13.672 23.469 8.961 1 98.06 1024 ALA B CA 1
ATOM 16401 C C . ALA B 1 1024 ? 14.461 22.281 9.531 1 98.06 1024 ALA B C 1
ATOM 16403 O O . ALA B 1 1024 ? 14.219 21.141 9.172 1 98.06 1024 ALA B O 1
ATOM 16404 N N . LEU B 1 1025 ? 15.383 22.578 10.445 1 98.5 1025 LEU B N 1
ATOM 16405 C CA . LEU B 1 1025 ? 16.203 21.531 11.047 1 98.5 1025 LEU B CA 1
ATOM 16406 C C . LEU B 1 1025 ? 15.352 20.609 11.922 1 98.5 1025 LEU B C 1
ATOM 16408 O O . LEU B 1 1025 ? 15.547 19.391 11.922 1 98.5 1025 LEU B O 1
ATOM 16412 N N . LEU B 1 1026 ? 14.438 21.203 12.633 1 98.31 1026 LEU B N 1
ATOM 16413 C CA . LEU B 1 1026 ? 13.555 20.375 13.461 1 98.31 1026 LEU B CA 1
ATOM 16414 C C . LEU B 1 1026 ? 12.672 19.484 12.586 1 98.31 1026 LEU B C 1
ATOM 16416 O O . LEU B 1 1026 ? 12.477 18.312 12.891 1 98.31 1026 LEU B O 1
ATOM 16420 N N . PHE B 1 1027 ? 12.148 20.062 11.508 1 98.25 1027 PHE B N 1
ATOM 16421 C CA . PHE B 1 1027 ? 11.32 19.297 10.578 1 98.25 1027 PHE B CA 1
ATOM 16422 C C . PHE B 1 1027 ? 12.094 18.125 10.008 1 98.25 1027 PHE B C 1
ATOM 16424 O O . PHE B 1 1027 ? 11.578 17 9.945 1 98.25 1027 PHE B O 1
ATOM 16431 N N . CYS B 1 1028 ? 13.336 18.344 9.664 1 98.19 1028 CYS B N 1
ATOM 16432 C CA . CYS B 1 1028 ? 14.172 17.312 9.062 1 98.19 1028 CYS B CA 1
ATOM 16433 C C . CYS B 1 1028 ? 14.523 16.234 10.086 1 98.19 1028 CYS B C 1
ATOM 16435 O O . CYS B 1 1028 ? 14.5 15.047 9.773 1 98.19 1028 CYS B O 1
ATOM 16437 N N . LEU B 1 1029 ? 14.828 16.625 11.258 1 98.12 1029 LEU B N 1
ATOM 16438 C CA . LEU B 1 1029 ? 15.219 15.664 12.289 1 98.12 1029 LEU B CA 1
ATOM 16439 C C . LEU B 1 1029 ? 14.078 14.719 12.617 1 98.12 1029 LEU B C 1
ATOM 16441 O O . LEU B 1 1029 ? 14.266 13.5 12.672 1 98.12 1029 LEU B O 1
ATOM 16445 N N . VAL B 1 1030 ? 12.891 15.266 12.773 1 97.75 1030 VAL B N 1
ATOM 16446 C CA . VAL B 1 1030 ? 11.742 14.43 13.102 1 97.75 1030 VAL B CA 1
ATOM 16447 C C . VAL B 1 1030 ? 11.406 13.531 11.914 1 97.75 1030 VAL B C 1
ATOM 16449 O O . VAL B 1 1030 ? 11.039 12.367 12.086 1 97.75 1030 VAL B O 1
ATOM 16452 N N . ASP B 1 1031 ? 11.531 14.047 10.734 1 97.19 1031 ASP B N 1
ATOM 16453 C CA . ASP B 1 1031 ? 11.25 13.25 9.547 1 97.19 1031 ASP B CA 1
ATOM 16454 C C . ASP B 1 1031 ? 12.25 12.109 9.398 1 97.19 1031 ASP B C 1
ATOM 16456 O O . ASP B 1 1031 ? 11.898 11.016 8.961 1 97.19 1031 ASP B O 1
ATOM 16460 N N . LEU B 1 1032 ? 13.508 12.328 9.719 1 97.25 1032 LEU B N 1
ATOM 16461 C CA . LEU B 1 1032 ? 14.539 11.305 9.625 1 97.25 1032 LEU B CA 1
ATOM 16462 C C . LEU B 1 1032 ? 14.305 10.195 10.641 1 97.25 1032 LEU B C 1
ATOM 16464 O O . LEU B 1 1032 ? 14.586 9.023 10.375 1 97.25 1032 LEU B O 1
ATOM 16468 N N . LEU B 1 1033 ? 13.727 10.539 11.766 1 95.56 1033 LEU B N 1
ATOM 16469 C CA . LEU B 1 1033 ? 13.508 9.562 12.828 1 95.56 1033 LEU B CA 1
ATOM 16470 C C . LEU B 1 1033 ? 12.211 8.797 12.594 1 95.56 1033 LEU B C 1
ATOM 16472 O O . LEU B 1 1033 ? 12.141 7.59 12.852 1 95.56 1033 LEU B O 1
ATOM 16476 N N . SER B 1 1034 ? 11.188 9.453 12.086 1 94.12 1034 SER B N 1
ATOM 16477 C CA . SER B 1 1034 ? 9.875 8.812 12 1 94.12 1034 SER B CA 1
ATOM 16478 C C . SER B 1 1034 ? 9.469 8.586 10.555 1 94.12 1034 SER B C 1
ATOM 16480 O O . SER B 1 1034 ? 8.539 7.816 10.281 1 94.12 1034 SER B O 1
ATOM 16482 N N . GLN B 1 1035 ? 10.008 9.234 9.641 1 92.5 1035 GLN B N 1
ATOM 16483 C CA . GLN B 1 1035 ? 9.617 9.211 8.234 1 92.5 1035 GLN B CA 1
ATOM 16484 C C . GLN B 1 1035 ? 8.125 9.508 8.07 1 92.5 1035 GLN B C 1
ATOM 16486 O O . GLN B 1 1035 ? 7.426 8.805 7.344 1 92.5 1035 GLN B O 1
ATOM 16491 N N . ASN B 1 1036 ? 7.633 10.398 8.867 1 94.44 1036 ASN B N 1
ATOM 16492 C CA . ASN B 1 1036 ? 6.254 10.875 8.828 1 94.44 1036 ASN B CA 1
ATOM 16493 C C . ASN B 1 1036 ? 6.195 12.398 8.789 1 94.44 1036 ASN B C 1
ATOM 16495 O O . ASN B 1 1036 ? 6.602 13.07 9.742 1 94.44 1036 ASN B O 1
ATOM 16499 N N . LEU B 1 1037 ? 5.629 12.875 7.715 1 96.69 1037 LEU B N 1
ATOM 16500 C CA . LEU B 1 1037 ? 5.59 14.312 7.496 1 96.69 1037 LEU B CA 1
ATOM 16501 C C . LEU B 1 1037 ? 4.605 14.984 8.453 1 96.69 1037 LEU B C 1
ATOM 16503 O O . LEU B 1 1037 ? 4.832 16.109 8.891 1 96.69 1037 LEU B O 1
ATOM 16507 N N . ILE B 1 1038 ? 3.514 14.359 8.844 1 96.5 1038 ILE B N 1
ATOM 16508 C CA . ILE B 1 1038 ? 2.502 14.93 9.727 1 96.5 1038 ILE B CA 1
ATOM 16509 C C . ILE B 1 1038 ? 3.068 15.062 11.141 1 96.5 1038 ILE B C 1
ATOM 16511 O O . ILE B 1 1038 ? 2.855 16.078 11.805 1 96.5 1038 ILE B O 1
ATOM 16515 N N . LEU B 1 1039 ? 3.824 14.117 11.562 1 96.38 1039 LEU B N 1
ATOM 16516 C CA . LEU B 1 1039 ? 4.461 14.195 12.875 1 96.38 1039 LEU B CA 1
ATOM 16517 C C . LEU B 1 1039 ? 5.504 15.312 12.906 1 96.38 1039 LEU B C 1
ATOM 16519 O O . LEU B 1 1039 ? 5.637 16.016 13.906 1 96.38 1039 LEU B O 1
ATOM 16523 N N . SER B 1 1040 ? 6.227 15.422 11.812 1 97.31 1040 SER B N 1
ATOM 16524 C CA . SER B 1 1040 ? 7.184 16.516 11.719 1 97.31 1040 SER B CA 1
ATOM 16525 C C . SER B 1 1040 ? 6.488 17.875 11.797 1 97.31 1040 SER B C 1
ATOM 16527 O O . SER B 1 1040 ? 6.945 18.781 12.508 1 97.31 1040 SER B O 1
ATOM 16529 N N . ALA B 1 1041 ? 5.379 18 11.086 1 96.75 1041 ALA B N 1
ATOM 16530 C CA . ALA B 1 1041 ? 4.613 19.234 11.109 1 96.75 1041 ALA B CA 1
ATOM 16531 C C . ALA B 1 1041 ? 4.098 19.531 12.516 1 96.75 1041 ALA B C 1
ATOM 16533 O O . ALA B 1 1041 ? 4.184 20.672 12.992 1 96.75 1041 ALA B O 1
ATOM 16534 N N . PHE B 1 1042 ? 3.652 18.594 13.25 1 95.19 1042 PHE B N 1
ATOM 16535 C CA . PHE B 1 1042 ? 3.096 18.75 14.586 1 95.19 1042 PHE B CA 1
ATOM 16536 C C . PHE B 1 1042 ? 4.164 19.219 15.562 1 95.19 1042 PHE B C 1
ATOM 16538 O O . PHE B 1 1042 ? 3.934 20.172 16.328 1 95.19 1042 PHE B O 1
ATOM 16545 N N . PHE B 1 1043 ? 5.34 18.688 15.461 1 96.69 1043 PHE B N 1
ATOM 16546 C CA . PHE B 1 1043 ? 6.383 19.047 16.406 1 96.69 1043 PHE B CA 1
ATOM 16547 C C . PHE B 1 1043 ? 6.941 20.438 16.094 1 96.69 1043 PHE B C 1
ATOM 16549 O O . PHE B 1 1043 ? 7.324 21.172 17 1 96.69 1043 PHE B O 1
ATOM 16556 N N . VAL B 1 1044 ? 7.027 20.766 14.812 1 97.06 1044 VAL B N 1
ATOM 16557 C CA . VAL B 1 1044 ? 7.508 22.094 14.461 1 97.06 1044 VAL B CA 1
ATOM 16558 C C . VAL B 1 1044 ? 6.531 23.156 14.969 1 97.06 1044 VAL B C 1
ATOM 16560 O O . VAL B 1 1044 ? 6.941 24.172 15.531 1 97.06 1044 VAL B O 1
ATOM 16563 N N . ILE B 1 1045 ? 5.207 22.875 14.875 1 94.69 1045 ILE B N 1
ATOM 16564 C CA . ILE B 1 1045 ? 4.203 23.828 15.336 1 94.69 1045 ILE B CA 1
ATOM 16565 C C . ILE B 1 1045 ? 4.195 23.875 16.859 1 94.69 1045 ILE B C 1
ATOM 16567 O O . ILE B 1 1045 ? 4.152 24.953 17.469 1 94.69 1045 ILE B O 1
ATOM 16571 N N . LEU B 1 1046 ? 4.328 22.797 17.484 1 94.81 1046 LEU B N 1
ATOM 16572 C CA . LEU B 1 1046 ? 4.277 22.719 18.938 1 94.81 1046 LEU B CA 1
ATOM 16573 C C . LEU B 1 1046 ? 5.496 23.391 19.547 1 94.81 1046 LEU B C 1
ATOM 16575 O O . LEU B 1 1046 ? 5.352 24.297 20.391 1 94.81 1046 LEU B O 1
ATOM 16579 N N . ILE B 1 1047 ? 6.691 23.031 19.078 1 96.62 1047 ILE B N 1
ATOM 16580 C CA . ILE B 1 1047 ? 7.91 23.578 19.672 1 96.62 1047 ILE B CA 1
ATOM 16581 C C . ILE B 1 1047 ? 8.07 25.047 19.266 1 96.62 1047 ILE B C 1
ATOM 16583 O O . ILE B 1 1047 ? 8.5 25.875 20.078 1 96.62 1047 ILE B O 1
ATOM 16587 N N . GLY B 1 1048 ? 7.684 25.328 18.031 1 94.19 1048 GLY B N 1
ATOM 16588 C CA . GLY B 1 1048 ? 7.691 26.734 17.625 1 94.19 1048 GLY B CA 1
ATOM 16589 C C . GLY B 1 1048 ? 6.762 27.594 18.453 1 94.19 1048 GLY B C 1
ATOM 16590 O O . GLY B 1 1048 ? 7.125 28.703 18.844 1 94.19 1048 GLY B O 1
ATOM 16591 N N . SER B 1 1049 ? 5.578 27.094 18.844 1 93.06 1049 SER B N 1
ATOM 16592 C CA . SER B 1 1049 ? 4.621 27.844 19.656 1 93.06 1049 SER B CA 1
ATOM 16593 C C . SER B 1 1049 ? 5.098 27.969 21.094 1 93.06 1049 SER B C 1
ATOM 16595 O O . SER B 1 1049 ? 4.867 28.984 21.75 1 93.06 1049 SER B O 1
ATOM 16597 N N . ILE B 1 1050 ? 5.809 27.031 21.562 1 94.69 1050 ILE B N 1
ATOM 16598 C CA . ILE B 1 1050 ? 6.324 27.062 22.922 1 94.69 1050 ILE B CA 1
ATOM 16599 C C . ILE B 1 1050 ? 7.418 28.125 23.031 1 94.69 1050 ILE B C 1
ATOM 16601 O O . ILE B 1 1050 ? 7.41 28.938 23.953 1 94.69 1050 ILE B O 1
ATOM 16605 N N . PHE B 1 1051 ? 8.312 28.203 22.062 1 96.56 1051 PHE B N 1
ATOM 16606 C CA . PHE B 1 1051 ? 9.383 29.203 22.094 1 96.56 1051 PHE B CA 1
ATOM 16607 C C . PHE B 1 1051 ? 8.828 30.609 21.891 1 96.56 1051 PHE B C 1
ATOM 16609 O O . PHE B 1 1051 ? 9.344 31.578 22.453 1 96.56 1051 PHE B O 1
ATOM 16616 N N . THR B 1 1052 ? 7.781 30.672 21.109 1 95.25 1052 THR B N 1
ATOM 16617 C CA . THR B 1 1052 ? 7.164 31.984 20.906 1 95.25 1052 THR B CA 1
ATOM 16618 C C . THR B 1 1052 ? 6.453 32.438 22.188 1 95.25 1052 THR B C 1
ATOM 16620 O O . THR B 1 1052 ? 6.516 33.625 22.547 1 95.25 1052 THR B O 1
ATOM 16623 N N . LEU B 1 1053 ? 5.801 31.516 22.922 1 92.88 1053 LEU B N 1
ATOM 16624 C CA . LEU B 1 1053 ? 5.129 31.844 24.172 1 92.88 1053 LEU B CA 1
ATOM 16625 C C . LEU B 1 1053 ? 6.141 32.219 25.25 1 92.88 1053 LEU B C 1
ATOM 16627 O O . LEU B 1 1053 ? 5.91 33.156 26.016 1 92.88 1053 LEU B O 1
ATOM 16631 N N . LEU B 1 1054 ? 7.195 31.578 25.219 1 95.25 1054 LEU B N 1
ATOM 16632 C CA . LEU B 1 1054 ? 8.242 31.875 26.188 1 95.25 1054 LEU B CA 1
ATOM 16633 C C . LEU B 1 1054 ? 8.859 33.25 25.906 1 95.25 1054 LEU B C 1
ATOM 16635 O O . LEU B 1 1054 ? 9.078 34.031 26.828 1 95.25 1054 LEU B O 1
ATOM 16639 N N . ARG B 1 1055 ? 9.156 33.531 24.656 1 97 1055 ARG B N 1
ATOM 16640 C CA . ARG B 1 1055 ? 9.734 34.812 24.266 1 97 1055 ARG B CA 1
ATOM 16641 C C . ARG B 1 1055 ? 8.766 35.969 24.547 1 97 1055 ARG B C 1
ATOM 16643 O O . ARG B 1 1055 ? 9.172 37.031 24.969 1 97 1055 ARG B O 1
ATOM 16650 N N . ASP B 1 1056 ? 7.504 35.656 24.328 1 94.5 1056 ASP B N 1
ATOM 16651 C CA . ASP B 1 1056 ? 6.484 36.688 24.562 1 94.5 1056 ASP B CA 1
ATOM 16652 C C . ASP B 1 1056 ? 6.344 36.969 26.062 1 94.5 1056 ASP B C 1
ATOM 16654 O O . ASP B 1 1056 ? 6.238 38.156 26.453 1 94.5 1056 ASP B O 1
ATOM 16658 N N . ASP B 1 1057 ? 6.359 36 26.922 1 94.06 1057 ASP B N 1
ATOM 16659 C CA . ASP B 1 1057 ? 6.215 36.188 28.359 1 94.06 1057 ASP B CA 1
ATOM 16660 C C . ASP B 1 1057 ? 7.441 36.875 28.953 1 94.06 1057 ASP B C 1
ATOM 16662 O O . ASP B 1 1057 ? 7.312 37.844 29.703 1 94.06 1057 ASP B O 1
ATOM 16666 N N . LEU B 1 1058 ? 8.609 36.469 28.578 1 96.31 1058 LEU B N 1
ATOM 16667 C CA . LEU B 1 1058 ? 9.844 37.062 29.078 1 96.31 1058 LEU B CA 1
ATOM 16668 C C . LEU B 1 1058 ? 10.023 38.469 28.547 1 96.31 1058 LEU B C 1
ATOM 16670 O O . LEU B 1 1058 ? 10.539 39.344 29.25 1 96.31 1058 LEU B O 1
ATOM 16674 N N . GLY B 1 1059 ? 9.641 38.625 27.297 1 95.56 1059 GLY B N 1
ATOM 16675 C CA . GLY B 1 1059 ? 9.711 39.969 26.719 1 95.56 1059 GLY B CA 1
ATOM 16676 C C . GLY B 1 1059 ? 8.781 40.969 27.391 1 95.56 1059 GLY B C 1
ATOM 16677 O O . GLY B 1 1059 ? 9.141 42.125 27.594 1 95.56 1059 GLY B O 1
ATOM 16678 N N . ARG B 1 1060 ? 7.59 40.531 27.75 1 94.88 1060 ARG B N 1
ATOM 16679 C CA . ARG B 1 1060 ? 6.613 41.375 28.438 1 94.88 1060 ARG B CA 1
ATOM 16680 C C . ARG B 1 1060 ? 7.117 41.781 29.828 1 94.88 1060 ARG B C 1
ATOM 16682 O O . ARG B 1 1060 ? 7 42.938 30.219 1 94.88 1060 ARG B O 1
ATOM 16689 N N . ARG B 1 1061 ? 7.711 40.938 30.516 1 94.94 1061 ARG B N 1
ATOM 16690 C CA . ARG B 1 1061 ? 8.25 41.219 31.844 1 94.94 1061 ARG B CA 1
ATOM 16691 C C . ARG B 1 1061 ? 9.414 42.188 31.766 1 94.94 1061 ARG B C 1
ATOM 16693 O O . ARG B 1 1061 ? 9.539 43.094 32.594 1 94.94 1061 ARG B O 1
ATOM 16700 N N . ASN B 1 1062 ? 10.234 41.969 30.75 1 95.62 1062 ASN B N 1
ATOM 16701 C CA . ASN B 1 1062 ? 11.359 42.906 30.578 1 95.62 1062 ASN B CA 1
ATOM 16702 C C . ASN B 1 1062 ? 10.898 44.281 30.203 1 95.62 1062 ASN B C 1
ATOM 16704 O O . ASN B 1 1062 ? 11.438 45.281 30.688 1 95.62 1062 ASN B O 1
ATOM 16708 N N . THR B 1 1063 ? 9.914 44.375 29.297 1 95.25 1063 THR B N 1
ATOM 16709 C CA . THR B 1 1063 ? 9.398 45.656 28.875 1 95.25 1063 THR B CA 1
ATOM 16710 C C . THR B 1 1063 ? 8.742 46.375 30.031 1 95.25 1063 THR B C 1
ATOM 16712 O O . THR B 1 1063 ? 8.906 47.594 30.203 1 95.25 1063 THR B O 1
ATOM 16715 N N . ALA B 1 1064 ? 7.977 45.719 30.875 1 93.44 1064 ALA B N 1
ATOM 16716 C CA . ALA B 1 1064 ? 7.316 46.312 32.031 1 93.44 1064 ALA B CA 1
ATOM 16717 C C . ALA B 1 1064 ? 8.336 46.812 33.031 1 93.44 1064 ALA B C 1
ATOM 16719 O O . ALA B 1 1064 ? 8.203 47.938 33.562 1 93.44 1064 ALA B O 1
ATOM 16720 N N . ARG B 1 1065 ? 9.367 46.125 33.25 1 90.62 1065 ARG B N 1
ATOM 16721 C CA . ARG B 1 1065 ? 10.383 46.469 34.25 1 90.62 1065 ARG B CA 1
ATOM 16722 C C . ARG B 1 1065 ? 11.211 47.688 33.781 1 90.62 1065 ARG B C 1
ATOM 16724 O O . ARG B 1 1065 ? 11.5 48.594 34.531 1 90.62 1065 ARG B O 1
ATOM 16731 N N . LYS B 1 1066 ? 11.562 47.688 32.531 1 91.81 1066 LYS B N 1
ATOM 16732 C CA . LYS B 1 1066 ? 12.5 48.688 32.031 1 91.81 1066 LYS B CA 1
ATOM 16733 C C . LYS B 1 1066 ? 11.773 50 31.672 1 91.81 1066 LYS B C 1
ATOM 16735 O O . LYS B 1 1066 ? 12.352 51.094 31.766 1 91.81 1066 LYS B O 1
ATOM 16740 N N . THR B 1 1067 ? 10.492 49.938 31.172 1 90.75 1067 THR B N 1
ATOM 16741 C CA . THR B 1 1067 ? 9.734 51.125 30.828 1 90.75 1067 THR B CA 1
ATOM 16742 C C . THR B 1 1067 ? 9 51.656 32.062 1 90.75 1067 THR B C 1
ATOM 16744 O O . THR B 1 1067 ? 8.484 52.781 32.031 1 90.75 1067 THR B O 1
ATOM 16747 N N . LEU B 1 1068 ? 8.867 51.031 33.188 1 87.88 1068 LEU B N 1
ATOM 16748 C CA . LEU B 1 1068 ? 8.227 51.375 34.438 1 87.88 1068 LEU B CA 1
ATOM 16749 C C . LEU B 1 1068 ? 6.715 51.469 34.281 1 87.88 1068 LEU B C 1
ATOM 16751 O O . LEU B 1 1068 ? 6.031 52.094 35.094 1 87.88 1068 LEU B O 1
ATOM 16755 N N . VAL B 1 1069 ? 6.219 50.969 33.125 1 90.19 1069 VAL B N 1
ATOM 16756 C CA . VAL B 1 1069 ? 4.781 50.812 32.906 1 90.19 1069 VAL B CA 1
ATOM 16757 C C . VAL B 1 1069 ? 4.305 49.5 33.594 1 90.19 1069 VAL B C 1
ATOM 16759 O O . VAL B 1 1069 ? 4.992 48.5 33.531 1 90.19 1069 VAL B O 1
ATOM 16762 N N . ASP B 1 1070 ? 3.176 49.531 34.25 1 88.69 1070 ASP B N 1
ATOM 16763 C CA . ASP B 1 1070 ? 2.633 48.344 34.906 1 88.69 1070 ASP B CA 1
ATOM 16764 C C . ASP B 1 1070 ? 2.307 47.25 33.906 1 88.69 1070 ASP B C 1
ATOM 16766 O O . ASP B 1 1070 ? 1.78 47.5 32.844 1 88.69 1070 ASP B O 1
ATOM 16770 N N . GLU B 1 1071 ? 2.615 46.094 34.25 1 90.12 1071 GLU B N 1
ATOM 16771 C CA . GLU B 1 1071 ? 2.473 44.938 33.406 1 90.12 1071 GLU B CA 1
ATOM 16772 C C . GLU B 1 1071 ? 1.016 44.719 33 1 90.12 1071 GLU B C 1
ATOM 16774 O O . GLU B 1 1071 ? 0.736 44.125 31.938 1 90.12 1071 GLU B O 1
ATOM 16779 N N . ARG B 1 1072 ? 0.027 45.094 33.688 1 87.44 1072 ARG B N 1
ATOM 16780 C CA . ARG B 1 1072 ? -1.396 44.875 33.469 1 87.44 1072 ARG B CA 1
ATOM 16781 C C . ARG B 1 1072 ? -1.875 45.656 32.25 1 87.44 1072 ARG B C 1
ATOM 16783 O O . ARG B 1 1072 ? -2.92 45.344 31.672 1 87.44 1072 ARG B O 1
ATOM 16790 N N . PHE B 1 1073 ? -1.133 46.688 31.844 1 89.75 1073 PHE B N 1
ATOM 16791 C CA . PHE B 1 1073 ? -1.525 47.5 30.688 1 89.75 1073 PHE B CA 1
ATOM 16792 C C . PHE B 1 1073 ? -0.99 46.906 29.406 1 89.75 1073 PHE B C 1
ATOM 16794 O O . PHE B 1 1073 ? -1.354 47.344 28.312 1 89.75 1073 PHE B O 1
ATOM 16801 N N . LEU B 1 1074 ? -0.064 45.969 29.547 1 91.19 1074 LEU B N 1
ATOM 16802 C CA . LEU B 1 1074 ? 0.481 45.281 28.375 1 91.19 1074 LEU B CA 1
ATOM 16803 C C . LEU B 1 1074 ? -0.349 44.062 28.031 1 91.19 1074 LEU B C 1
ATOM 16805 O O . LEU B 1 1074 ? -0.032 42.938 28.453 1 91.19 1074 LEU B O 1
ATOM 16809 N N . ILE B 1 1075 ? -1.457 44.25 27.219 1 81.69 1075 ILE B N 1
ATOM 16810 C CA . ILE B 1 1075 ? -2.434 43.219 26.875 1 81.69 1075 ILE B CA 1
ATOM 16811 C C . ILE B 1 1075 ? -2.141 42.688 25.469 1 81.69 1075 ILE B C 1
ATOM 16813 O O . ILE B 1 1075 ? -1.844 43.438 24.547 1 81.69 1075 ILE B O 1
#

Secondary structure (DSSP, 8-state):
-------------------EE---GGGS---BTTB--EEEETTTTEEEE-SS-TTTEEE-SSSSSEEEPTTEEEEEE-STT-EEEEEPPTTEEE-TTSS-EEEPPTT-EETTTTEEPPPPTTEEEEEE-TTSPEEEEEEEEEPPTTEEEETTEEEE-HHHHHHHHHTTPPP-SS-SSPPBTTB------SS-------TTS--TTSPP--GGGSEEPPTT---GGG-EE-HHHHHHHHHHHHHHSTTT--HHHHHHHHHHHHHTTTPPPPTTSTTS-HHHHHHHHHHTS-EEETTEEEEETTS---B-TTS-HHHHHT-----PPP-TT-B--EEEEEE-TTS-EEEEEEGGGSSSS--S---HHHHHGGGBTT--EEEEEEEEHHHHT-TTTS---EEEEEEEEEETTTTEEEEEEPPEEETT---TTS--TTSPPHHHHHHHHHHHHHT-HHHHHHHHHHHHHT---B--EESEE-STT-S-SS-SS-SEEEEEEEEEEEEEB--SSSTT-BPPPEEEEEEEEEEHHHHTTTT-EEEEEEEEEEE--HHHHHHHHHHHHHHHHHHHHHHHHHHHHHHHHHHHHHT--S--HHHHHHHHHHHHHHHHHHHHHHHHHHHHHHHHHHHH-SSS-----S--HHHHHHHHHHHHHHHHHHHHHHHHHTT-EEEEEE-PPP---------------------------------STT----------------------------S--SHHHHHHHHHHHHHTT--SS-HHHHHHHHHIIIIIS-GGGGGBSSS---SSPPTTS--PPBPHHHHHHHHHHHHHHHHHHHHHHIIIIIHHHS--HHHHHHHHHHHHTEEEEEEEETTEEEEE----TTS-----HHHHHHHHHHHHHT-SPPSSSSTT----EEEEE--HHHHHHHHHHHHHHHTTTTTTTTS-TT--HHHHHHHHHHHHHHHHHHHHTT--TT--EEEEEPPPHHHHHHT---S--SSEEEEEE-SS-GGGGGSTGGGHHHHHHHHHHHHHHHHHHH--HHHHHHHHHHHHHHHHHHHHHHHHHHHHHHH---GGG--/-------------------EE---GGGS---BTTB--EEEETTTTEEEE-SS-TTTEEE-SSSSSEEEPTTEEEEEE-STT-EEEEEPPTTEEE-TTSS-EEEPPTT-EETTTTEEPPPPTTEEEEEE-TTSPEEEEEEEEEPPTTEEEETTEEEE-HHHHHHHHHTTPPP-SS-SSPPBTTB-------S---------SS-TTS----GGGSEEPPTT---GGG-EE-HHHHHHHHHHHHHHSTTT--HHHHHHHHHHHHHTTTPPPPTTSTTS-HHHHHHHHHHTS-EEETTEEEEETTS---B-TTS-HHHHHT-----PPP-TT-B--EEEEEE-TTS-EEEEEEGGGSSSS--S---HHHHHGGGBTT--EEEEEEEEHHHHT-TTTS---EEEEEEEEEETTTTEEEEEEPPEEETT---TTS--TTSPPHHHHHHHHHHHHHT-HHHHHHHHHHHHHT---BS-EESEE-STT-S-SS-SS-SEEEEEEEEEEEEEB--SSSTT-BPPPEEEEEEEEEEHHHHTTTT-EEEEEEEEEEE--HHHHHHHHHHHHHHHHHHHHHHHHHHHHHHHHHHHHHT--S--HHHHHHHHHHHHHHHHHHHHHHHHHHHHHHHHHHHH-SSS-----S--HHHHHHHHHHHHHHHHHHHHHHHHHTT-EEEEEE-PPP------------------------------------------------------S---------S--THHHHHHHHHHHHHTT--SS-HHHHHHHHHIIIIIS-GGGGGBSSS---SSPPTTS--PPBPHHHHHHHHHHHHHHHHHHHHHIIIIIIHHHS--HHHHHHHHHHHHTEEEEEEEETTEEEEE----TTS-----HHHHHHHHHHHHTT-SPPSSSSTT----EEEEE--HHHHHHHHHHHHHHHTTTTTTTTS-TT--HHHHHHHHHHHHHHHHHHHHTT--TT--EEEEEPPPHHHHHHT---S--SSEEEEEE-SS-GGGGGSTGGGHHHHHHHHHHHHHHHHHHH--HHHHHHHHHHHHHHHHHHHHHHHHHHHHHHH---GGG--

Organism: Schistosoma mansoni (NCBI:txid6183)